Protein 2WEU (pdb70)

Radius of gyration: 38.4 Å; Cα contacts (8 Å, |Δi|>4): 4315; chains: 4; bounding box: 85×85×121 Å

Organism: Streptomyces rugosporus (NCBI:txid295838)

Foldseek 3Di:
DFAEEEEEAFFLLRLLLLLLCCLPQQNRHAAAYEYQFKFWAFLQCVLSCQSSPHDCLVQQVLFLKFKAQFEWEADLAPHGDIATLGLDDFDDDPHRGLLLLCQPPHLSRLLTDLSRLCQVLQFDQAALVGHGLPYHNDAPVPDDDRDRITMMGNRRSVRVVSNVSSVVSRYHYHHFDFPDFDADPVLATAFTQTDPPGTDGGQAYEYAPALPLVPQPVRSPFDWDFPCLLAVFWKKKKWKAFDPDQQPFGNHWYWYADQFATKIWGGGQGITIIMGTGHCVFPNPVRSVVRRCVVGPPPPPVIDMDMDTARAGATLFQDDRRYGYAFNSGHDDPCNRSCGSVLSRVLSVLCVVLPDDPVRDVVSSVVSRVLSNLQVVLVQLLVLVLLCLRNDCPHPNNVCSPPGDGPPLNVQVLVVLQAAADAQVRRSPHDHPDHRSSSRVSNSRSPSHHPHRDPVVVVDDSVSSVVVSVVSVVSSVVPSVRGDRRNVSSVSSD/DFAEEEEEAFFLLRLLLLLLCCLVQQNRHAAEYEHADFKFWAFPQCLLSCLSSPHDCLVQQVLFLKFKAQFEWEACLAPHGAIATDGLADFDDDPRRTLLLLCLVDNDVVHAPRVLTDLSGLCQVLQFDQAFLVGHGLHPHNDASVPDDHRDRIIMMGNRRSVRVVSNVSSVVSRYHYHHFDFDDFDADPVQATAFTQTPPPGTDGGQAYEYAPALPLVPCPVRSNFDWDAPCQLAVFWKKKKWKAFDPDLQVAGNHWYWYADQFATKIWGGGNGITMIMGTGHCVFPNPVRSVVRRCVVRPPPPPVIDMDMDTAGAGATLFQDDRRYGYAFNSGHDDPCNRRCRSVLSRVLSVLCVVLPADVDGDVVSSVVSRVQSNLQRVLVQLLVLCLLCLRNDDPHPNNVCSVPGDHDDLNVVQLVVLQAAADAQVRRSPHDHPDHRRSSRSSNSRRPSHHPHRDVVVVVDDCVSSVVVSVVSVVSSVVSSVRGDRRSVSSVSSD/DFAEEEEEAFFLLRLLLLLLVCLVQQNRHAYAYEHAPPDFKFWAFPQCVLSCQSSPHDCLPQQVLFLKFKAQFEWEADLAPHGAIATQGLADFDDDPRRTLLLLCLVDNDPRAPRVLTDLSRLCQVLQFDQAALVGHGLVHNDASVPDDHRDRIIMMGNRRSVRVVSNVSSVVRRHHYHHFDFDDFDADPVLATAFTQTPPPGTHGGQAYEYAPALPLVPQPVRSNFDWDAPCLLAVFWKKKKWKAFDPDLQVAGNHWYWYQDQFATKIWGGGNGITMIMGTGHCVFPNPVRSVVRRCVVRPPPPPVIDMDMDTAGAGATLFQDDRRYGYAFNSGHDDPCNRRCRSVLSRVLSVLCVVLPADVPGDPVSRVVSRVQSNLQRVLVQLLVLVLLCLRNDDPHPNNVCSNVGDHDDLNVVQLVVLQAAADAQVRRSPHDHPDHRSSSRSSNSRRPSHHPHRDPVVVVDDSVSSVVVSVVSVVSSVVSSVRGDRRSVSSVSSD/DFAEEEEEAFFLLRLLLLLLCCLQQQNRHAAEYEHAPFKFWAFLQCLLSCLSSPDDCLVQQVLFLKFKAQFEWEADLAPHGDIATQGLDDFDDDPHHGLLLLCQPPNDVAPRRLTDLSGLCQVLQFDQAALVGHGLVNPHNDAPVPDDHRDRIIMMGNRRSVRVVSNVSSVVSRYHYHHFDFPDFDADPVLATAFTQTDPPGTHGGQAYEYAPALPLVPQPVRSPFDWDFPCLLAVFWKKKKWKAFDPDQQVFGNHWYWYADQFATKIWGGGQGITIIMGTGHCVFPNPVRSVVRRCVVPPPPPPVIDMDMDTARAGAGLFQDDRRYGYAFNSGHDDPCNRRCRSVLSRVLSVLCVVLPDDPVRDVVSSVVSRVQSNLQVVLVQLLVLVLLCLRNDCPHPNSVCSPPGDGPPLNVVVLVVLQAAADAQVRRSPHDHPDHRSSSRSSNSRSPSHHPHRDPVVVVDDCVRSVVVSVVSVVSSVVPSVRGDRRNVSSVSSD

Structure (mmCIF, N/CA/C/O backbone):
data_2WEU
#
_entry.id   2WEU
#
_cell.length_a   142.700
_cell.length_b   141.080
_cell.length_c   122.950
_cell.angle_alpha   90.00
_cell.angle_beta   90.00
_cell.angle_gamma   90.00
#
_symmetry.space_group_name_H-M   'P 21 21 21'
#
loop_
_entity.id
_entity.type
_entity.pdbx_description
1 polymer 'TRYPTOPHAN 5-HALOGENASE'
2 non-polymer TRYPTOPHAN
3 water water
#
loop_
_atom_site.group_PDB
_atom_site.id
_atom_site.type_symbol
_atom_site.label_atom_id
_atom_site.label_alt_id
_atom_site.label_comp_id
_atom_site.label_asym_id
_atom_site.label_entity_id
_atom_site.label_seq_id
_atom_site.pdbx_PDB_ins_code
_atom_site.Cartn_x
_atom_site.Cartn_y
_atom_site.Cartn_z
_atom_site.occupancy
_atom_site.B_iso_or_equiv
_atom_site.auth_seq_id
_atom_site.auth_comp_id
_atom_site.auth_asym_id
_atom_site.auth_atom_id
_atom_site.pdbx_PDB_model_num
ATOM 1 N N . MET A 1 1 ? 16.714 -50.137 -20.353 1.00 16.84 1 MET A N 1
ATOM 2 C CA . MET A 1 1 ? 16.311 -48.940 -19.511 1.00 17.07 1 MET A CA 1
ATOM 3 C C . MET A 1 1 ? 17.479 -48.022 -19.175 1.00 16.62 1 MET A C 1
ATOM 4 O O . MET A 1 1 ? 18.619 -48.481 -19.038 1.00 15.76 1 MET A O 1
ATOM 9 N N . ILE A 1 2 ? 17.207 -46.726 -19.008 1.00 15.60 2 ILE A N 1
ATOM 10 C CA . ILE A 1 2 ? 18.203 -45.840 -18.392 1.00 15.79 2 ILE A CA 1
ATOM 11 C C . ILE A 1 2 ? 18.147 -46.049 -16.878 1.00 15.52 2 ILE A C 1
ATOM 12 O O . ILE A 1 2 ? 17.214 -46.665 -16.355 1.00 15.06 2 ILE A O 1
ATOM 17 N N . ARG A 1 3 ? 19.151 -45.559 -16.176 1.00 15.56 3 ARG A N 1
ATOM 18 C CA . ARG A 1 3 ? 19.292 -45.900 -14.767 1.00 16.17 3 ARG A CA 1
ATOM 19 C C . ARG A 1 3 ? 19.284 -44.700 -13.835 1.00 15.47 3 ARG A C 1
ATOM 20 O O . ARG A 1 3 ? 18.771 -44.795 -12.734 1.00 15.69 3 ARG A O 1
ATOM 28 N N . SER A 1 4 ? 19.865 -43.586 -14.277 1.00 14.53 4 SER A N 1
ATOM 29 C CA . SER A 1 4 ? 20.241 -42.522 -13.366 1.00 14.31 4 SER A CA 1
ATOM 30 C C . SER A 1 4 ? 19.845 -41.146 -13.868 1.00 13.12 4 SER A C 1
ATOM 31 O O . SER A 1 4 ? 19.921 -40.842 -15.065 1.00 13.34 4 SER A O 1
ATOM 34 N N . VAL A 1 5 ? 19.424 -40.319 -12.929 1.00 11.98 5 VAL A N 1
ATOM 35 C CA . VAL A 1 5 ? 19.033 -38.958 -13.200 1.00 10.62 5 VAL A CA 1
ATOM 36 C C . VAL A 1 5 ? 19.847 -38.032 -12.301 1.00 9.76 5 VAL A C 1
ATOM 37 O O . VAL A 1 5 ? 19.979 -38.292 -11.122 1.00 9.23 5 VAL A O 1
ATOM 41 N N . VAL A 1 6 ? 20.429 -36.982 -12.886 1.00 9.71 6 VAL A N 1
ATOM 42 C CA . VAL A 1 6 ? 21.187 -35.991 -12.133 1.00 8.95 6 VAL A CA 1
ATOM 43 C C . VAL A 1 6 ? 20.458 -34.642 -12.282 1.00 8.72 6 VAL A C 1
ATOM 44 O O . VAL A 1 6 ? 20.275 -34.151 -13.397 1.00 8.48 6 VAL A O 1
ATOM 48 N N . ILE A 1 7 ? 20.029 -34.078 -11.157 1.00 8.20 7 ILE A N 1
ATOM 49 C CA . ILE A 1 7 ? 19.243 -32.834 -11.135 1.00 8.74 7 ILE A CA 1
ATOM 50 C C . ILE A 1 7 ? 20.221 -31.743 -10.714 1.00 9.27 7 ILE A C 1
ATOM 51 O O . ILE A 1 7 ? 20.821 -31.829 -9.648 1.00 8.25 7 ILE A O 1
ATOM 56 N N . VAL A 1 8 ? 20.355 -30.715 -11.541 1.00 9.61 8 VAL A N 1
ATOM 57 C CA . VAL A 1 8 ? 21.208 -29.587 -11.215 1.00 9.91 8 VAL A CA 1
ATOM 58 C C . VAL A 1 8 ? 20.353 -28.398 -10.764 1.00 10.70 8 VAL A C 1
ATOM 59 O O . VAL A 1 8 ? 19.633 -27.816 -11.546 1.00 11.44 8 VAL A O 1
ATOM 63 N N . GLY A 1 9 ? 20.453 -28.073 -9.477 1.00 10.95 9 GLY A N 1
ATOM 64 C CA . GLY A 1 9 ? 19.655 -27.038 -8.838 1.00 11.28 9 GLY A CA 1
ATOM 65 C C . GLY A 1 9 ? 18.643 -27.601 -7.849 1.00 11.47 9 GLY A C 1
ATOM 66 O O . GLY A 1 9 ? 18.023 -28.649 -8.085 1.00 10.53 9 GLY A O 1
ATOM 67 N N . GLY A 1 10 ? 18.490 -26.897 -6.729 1.00 12.66 10 GLY A N 1
ATOM 68 C CA . GLY A 1 10 ? 17.521 -27.274 -5.699 1.00 12.57 10 GLY A CA 1
ATOM 69 C C . GLY A 1 10 ? 16.266 -26.453 -5.832 1.00 13.06 10 GLY A C 1
ATOM 70 O O . GLY A 1 10 ? 15.719 -26.325 -6.931 1.00 12.77 10 GLY A O 1
ATOM 71 N N . GLY A 1 11 ? 15.808 -25.908 -4.705 1.00 13.34 11 GLY A N 1
ATOM 72 C CA . GLY A 1 11 ? 14.594 -25.129 -4.665 1.00 13.04 11 GLY A CA 1
ATOM 73 C C . GLY A 1 11 ? 13.394 -25.990 -4.959 1.00 13.04 11 GLY A C 1
ATOM 74 O O . GLY A 1 11 ? 13.476 -27.222 -4.946 1.00 12.00 11 GLY A O 1
ATOM 75 N N . THR A 1 12 ? 12.296 -25.326 -5.280 1.00 13.40 12 THR A N 1
ATOM 76 C CA . THR A 1 12 ? 11.048 -25.976 -5.585 1.00 13.74 12 THR A CA 1
ATOM 77 C C . THR A 1 12 ? 11.145 -26.872 -6.844 1.00 12.55 12 THR A C 1
ATOM 78 O O . THR A 1 12 ? 10.674 -28.010 -6.864 1.00 12.57 12 THR A O 1
ATOM 82 N N . ALA A 1 13 ? 11.763 -26.384 -7.902 1.00 11.24 13 ALA A N 1
ATOM 83 C CA . ALA A 1 13 ? 11.806 -27.191 -9.129 1.00 10.79 13 ALA A CA 1
ATOM 84 C C . ALA A 1 13 ? 12.662 -28.447 -8.901 1.00 10.53 13 ALA A C 1
ATOM 85 O O . ALA A 1 13 ? 12.250 -29.541 -9.221 1.00 10.28 13 ALA A O 1
ATOM 87 N N . GLY A 1 14 ? 13.825 -28.295 -8.304 1.00 9.87 14 GLY A N 1
ATOM 88 C CA . GLY A 1 14 ? 14.718 -29.456 -8.106 1.00 9.99 14 GLY A CA 1
ATOM 89 C C . GLY A 1 14 ? 14.155 -30.505 -7.185 1.00 9.75 14 GLY A C 1
ATOM 90 O O . GLY A 1 14 ? 14.250 -31.709 -7.450 1.00 10.77 14 GLY A O 1
ATOM 91 N N . TRP A 1 15 ? 13.590 -30.070 -6.066 1.00 10.22 15 TRP A N 1
ATOM 92 C CA . TRP A 1 15 ? 13.126 -31.013 -5.060 1.00 10.22 15 TRP A CA 1
ATOM 93 C C . TRP A 1 15 ? 11.770 -31.576 -5.412 1.00 10.05 15 TRP A C 1
ATOM 94 O O . TRP A 1 15 ? 11.487 -32.695 -5.028 1.00 10.30 15 TRP A O 1
ATOM 105 N N . MET A 1 16 ? 10.955 -30.838 -6.173 1.00 10.42 16 MET A N 1
ATOM 106 C CA . MET A 1 16 ? 9.717 -31.438 -6.692 1.00 9.93 16 MET A CA 1
ATOM 107 C C . MET A 1 16 ? 10.078 -32.550 -7.685 1.00 9.93 16 MET A C 1
ATOM 108 O O . MET A 1 16 ? 9.456 -33.616 -7.693 1.00 9.79 16 MET A O 1
ATOM 113 N N . THR A 1 17 ? 11.101 -32.318 -8.500 1.00 9.02 17 THR A N 1
ATOM 114 C CA . THR A 1 17 ? 11.518 -33.329 -9.482 1.00 8.69 17 THR A CA 1
ATOM 115 C C . THR A 1 17 ? 12.057 -34.562 -8.784 1.00 8.46 17 THR A C 1
ATOM 116 O O . THR A 1 17 ? 11.643 -35.697 -9.099 1.00 7.37 17 THR A O 1
ATOM 120 N N . ALA A 1 18 ? 12.937 -34.334 -7.806 1.00 8.22 18 ALA A N 1
ATOM 121 C CA . ALA A 1 18 ? 13.553 -35.427 -7.040 1.00 9.03 18 ALA A CA 1
ATOM 122 C C . ALA A 1 18 ? 12.516 -36.315 -6.335 1.00 9.41 18 ALA A C 1
ATOM 123 O O . ALA A 1 18 ? 12.550 -37.560 -6.422 1.00 9.26 18 ALA A O 1
ATOM 125 N N . SER A 1 19 ? 11.592 -35.665 -5.646 1.00 9.69 19 SER A N 1
ATOM 126 C CA . SER A 1 19 ? 10.632 -36.355 -4.840 1.00 9.90 19 SER A CA 1
ATOM 127 C C . SER A 1 19 ? 9.674 -37.135 -5.750 1.00 9.67 19 SER A C 1
ATOM 128 O O . SER A 1 19 ? 9.296 -38.246 -5.428 1.00 10.11 19 SER A O 1
ATOM 131 N N . TYR A 1 20 ? 9.269 -36.548 -6.874 1.00 9.83 20 TYR A N 1
ATOM 132 C CA . TYR A 1 20 ? 8.351 -37.205 -7.801 1.00 9.87 20 TYR A CA 1
ATOM 133 C C . TYR A 1 20 ? 8.936 -38.405 -8.499 1.00 10.07 20 TYR A C 1
ATOM 134 O O . TYR A 1 20 ? 8.298 -39.490 -8.585 1.00 10.45 20 TYR A O 1
ATOM 143 N N . LEU A 1 21 ? 10.168 -38.266 -8.969 1.00 10.21 21 LEU A N 1
ATOM 144 C CA . LEU A 1 21 ? 10.858 -39.432 -9.534 1.00 10.66 21 LEU A CA 1
ATOM 145 C C . LEU A 1 21 ? 10.887 -40.633 -8.575 1.00 10.30 21 LEU A C 1
ATOM 146 O O . LEU A 1 21 ? 10.638 -41.764 -9.004 1.00 10.93 21 LEU A O 1
ATOM 151 N N . LYS A 1 22 ? 11.187 -40.397 -7.291 1.00 10.59 22 LYS A N 1
ATOM 152 C CA . LYS A 1 22 ? 11.207 -41.476 -6.309 1.00 10.39 22 LYS A CA 1
ATOM 153 C C . LYS A 1 22 ? 9.815 -41.999 -5.981 1.00 10.25 22 LYS A C 1
ATOM 154 O O . LYS A 1 22 ? 9.652 -43.199 -5.788 1.00 11.22 22 LYS A O 1
ATOM 160 N N . ALA A 1 23 ? 8.818 -41.124 -5.954 1.00 10.23 23 ALA A N 1
ATOM 161 C CA . ALA A 1 23 ? 7.439 -41.568 -5.736 1.00 10.68 23 ALA A CA 1
ATOM 162 C C . ALA A 1 23 ? 7.014 -42.452 -6.911 1.00 10.63 23 ALA A C 1
ATOM 163 O O . ALA A 1 23 ? 6.451 -43.534 -6.691 1.00 12.15 23 ALA A O 1
ATOM 165 N N . ALA A 1 24 ? 7.364 -42.047 -8.136 1.00 9.88 24 ALA A N 1
ATOM 166 C CA . ALA A 1 24 ? 6.938 -42.751 -9.333 1.00 9.73 24 ALA A CA 1
ATOM 167 C C . ALA A 1 24 ? 7.673 -44.074 -9.552 1.00 9.34 24 ALA A C 1
ATOM 168 O O . ALA A 1 24 ? 7.048 -45.099 -9.845 1.00 9.81 24 ALA A O 1
ATOM 170 N N . PHE A 1 25 ? 8.991 -44.055 -9.399 1.00 8.79 25 PHE A N 1
ATOM 171 C CA . PHE A 1 25 ? 9.852 -45.180 -9.786 1.00 9.76 25 PHE A CA 1
ATOM 172 C C . PHE A 1 25 ? 10.546 -45.922 -8.634 1.00 10.56 25 PHE A C 1
ATOM 173 O O . PHE A 1 25 ? 11.205 -46.952 -8.865 1.00 9.91 25 PHE A O 1
ATOM 181 N N . ASP A 1 26 ? 10.435 -45.400 -7.417 1.00 12.33 26 ASP A N 1
ATOM 182 C CA . ASP A 1 26 ? 11.083 -45.970 -6.215 1.00 14.00 26 ASP A CA 1
ATOM 183 C C . ASP A 1 26 ? 12.533 -46.399 -6.487 1.00 14.88 26 ASP A C 1
ATOM 184 O O . ASP A 1 26 ? 13.363 -45.606 -6.971 1.00 15.36 26 ASP A O 1
ATOM 189 N N . ASP A 1 27 ? 12.853 -47.653 -6.199 1.00 15.18 27 ASP A N 1
ATOM 190 C CA . ASP A 1 27 ? 14.209 -48.160 -6.376 1.00 16.13 27 ASP A CA 1
ATOM 191 C C . ASP A 1 27 ? 14.530 -48.542 -7.833 1.00 15.63 27 ASP A C 1
ATOM 192 O O . ASP A 1 27 ? 15.561 -49.155 -8.100 1.00 15.93 27 ASP A O 1
ATOM 197 N N . ARG A 1 28 ? 13.670 -48.178 -8.783 1.00 14.96 28 ARG A N 1
ATOM 198 C CA . ARG A 1 28 ? 13.965 -48.429 -10.188 1.00 14.94 28 ARG A CA 1
ATOM 199 C C . ARG A 1 28 ? 14.530 -47.196 -10.902 1.00 14.39 28 ARG A C 1
ATOM 200 O O . ARG A 1 28 ? 14.592 -47.143 -12.137 1.00 13.97 28 ARG A O 1
ATOM 208 N N . ILE A 1 29 ? 14.995 -46.229 -10.120 1.00 13.85 29 ILE A N 1
ATOM 209 C CA . ILE A 1 29 ? 15.717 -45.090 -10.641 1.00 13.63 29 ILE A CA 1
ATOM 210 C C . ILE A 1 29 ? 16.714 -44.604 -9.592 1.00 13.29 29 ILE A C 1
ATOM 211 O O . ILE A 1 29 ? 16.419 -44.572 -8.406 1.00 13.52 29 ILE A O 1
ATOM 216 N N . ASP A 1 30 ? 17.901 -44.245 -10.036 1.00 13.59 30 ASP A N 1
ATOM 217 C CA . ASP A 1 30 ? 18.871 -43.580 -9.161 1.00 13.27 30 ASP A CA 1
ATOM 218 C C . ASP A 1 30 ? 18.765 -42.079 -9.410 1.00 12.32 30 ASP A C 1
ATOM 219 O O . ASP A 1 30 ? 18.711 -41.634 -10.562 1.00 11.73 30 ASP A O 1
ATOM 224 N N . VAL A 1 31 ? 18.722 -41.313 -8.327 1.00 11.22 31 VAL A N 1
ATOM 225 C CA . VAL A 1 31 ? 18.604 -39.882 -8.423 1.00 10.57 31 VAL A CA 1
ATOM 226 C C . VAL A 1 31 ? 19.616 -39.166 -7.553 1.00 10.68 31 VAL A C 1
ATOM 227 O O . VAL A 1 31 ? 19.722 -39.443 -6.358 1.00 10.93 31 VAL A O 1
ATOM 231 N N . THR A 1 32 ? 20.353 -38.245 -8.167 1.00 11.00 32 THR A N 1
ATOM 232 C CA . THR A 1 32 ? 21.265 -37.347 -7.449 1.00 11.40 32 THR A CA 1
ATOM 233 C C . THR A 1 32 ? 20.877 -35.889 -7.698 1.00 11.92 32 THR A C 1
ATOM 234 O O . THR A 1 32 ? 20.607 -35.506 -8.839 1.00 13.17 32 THR A O 1
ATOM 238 N N . LEU A 1 33 ? 20.832 -35.078 -6.644 1.00 11.35 33 LEU A N 1
ATOM 239 C CA . LEU A 1 33 ? 20.593 -33.648 -6.784 1.00 11.24 33 LEU A CA 1
ATOM 240 C C . LEU A 1 33 ? 21.813 -32.862 -6.340 1.00 11.15 33 LEU A C 1
ATOM 241 O O . LEU A 1 33 ? 22.243 -33.000 -5.213 1.00 10.70 33 LEU A O 1
ATOM 246 N N . VAL A 1 34 ? 22.351 -32.043 -7.241 1.00 11.96 34 VAL A N 1
ATOM 247 C CA . VAL A 1 34 ? 23.475 -31.134 -6.943 1.00 12.35 34 VAL A CA 1
ATOM 248 C C . VAL A 1 34 ? 22.959 -29.708 -6.815 1.00 13.33 34 VAL A C 1
ATOM 249 O O . VAL A 1 34 ? 22.352 -29.192 -7.745 1.00 13.32 34 VAL A O 1
ATOM 253 N N . GLU A 1 35 ? 23.193 -29.072 -5.666 1.00 13.82 35 GLU A N 1
ATOM 254 C CA . GLU A 1 35 ? 22.879 -27.651 -5.523 1.00 14.48 35 GLU A CA 1
ATOM 255 C C . GLU A 1 35 ? 23.989 -26.879 -4.795 1.00 15.68 35 GLU A C 1
ATOM 256 O O . GLU A 1 35 ? 24.763 -27.444 -4.022 1.00 15.10 35 GLU A O 1
ATOM 262 N N . SER A 1 36 ? 24.031 -25.581 -5.040 1.00 17.42 36 SER A N 1
ATOM 263 C CA . SER A 1 36 ? 24.998 -24.701 -4.378 1.00 18.85 36 SER A CA 1
ATOM 264 C C . SER A 1 36 ? 24.685 -24.497 -2.892 1.00 19.75 36 SER A C 1
ATOM 265 O O . SER A 1 36 ? 23.517 -24.479 -2.499 1.00 20.60 36 SER A O 1
ATOM 268 N N . VAL A 1 44 ? 9.287 -15.215 1.342 1.00 25.57 44 VAL A N 1
ATOM 269 C CA . VAL A 1 44 ? 8.535 -14.283 0.503 1.00 25.40 44 VAL A CA 1
ATOM 270 C C . VAL A 1 44 ? 7.088 -14.763 0.364 1.00 24.19 44 VAL A C 1
ATOM 271 O O . VAL A 1 44 ? 6.208 -14.225 1.044 1.00 25.03 44 VAL A O 1
ATOM 275 N N . GLY A 1 45 ? 6.868 -15.794 -0.466 1.00 21.83 45 GLY A N 1
ATOM 276 C CA . GLY A 1 45 ? 5.569 -16.477 -0.590 1.00 20.05 45 GLY A CA 1
ATOM 277 C C . GLY A 1 45 ? 5.135 -16.735 -2.034 1.00 18.59 45 GLY A C 1
ATOM 278 O O . GLY A 1 45 ? 5.418 -15.947 -2.924 1.00 17.20 45 GLY A O 1
ATOM 279 N N . GLU A 1 46 ? 4.414 -17.830 -2.252 1.00 17.00 46 GLU A N 1
ATOM 280 C CA . GLU A 1 46 ? 3.946 -18.216 -3.579 1.00 16.63 46 GLU A CA 1
ATOM 281 C C . GLU A 1 46 ? 2.539 -18.826 -3.490 1.00 15.08 46 GLU A C 1
ATOM 282 O O . GLU A 1 46 ? 2.119 -19.335 -2.447 1.00 12.91 46 GLU A O 1
ATOM 288 N N . ALA A 1 47 ? 1.833 -18.772 -4.606 1.00 13.83 47 ALA A N 1
ATOM 289 C CA . ALA A 1 47 ? 0.481 -19.314 -4.722 1.00 13.92 47 ALA A CA 1
ATOM 290 C C . ALA A 1 47 ? 0.492 -20.494 -5.687 1.00 14.30 47 ALA A C 1
ATOM 291 O O . ALA A 1 47 ? 1.453 -20.676 -6.457 1.00 14.35 47 ALA A O 1
ATOM 293 N N . THR A 1 48 ? -0.552 -21.322 -5.640 1.00 13.82 48 THR A N 1
ATOM 294 C CA . THR A 1 48 ? -0.605 -22.509 -6.460 1.00 13.07 48 THR A CA 1
ATOM 295 C C . THR A 1 48 ? -1.941 -22.544 -7.145 1.00 12.44 48 THR A C 1
ATOM 296 O O . THR A 1 48 ? -2.811 -21.673 -6.891 1.00 11.09 48 THR A O 1
ATOM 300 N N . PHE A 1 49 ? -2.069 -23.524 -8.037 1.00 12.07 49 PHE A N 1
ATOM 301 C CA . PHE A 1 49 ? -3.367 -23.944 -8.581 1.00 11.77 49 PHE A CA 1
ATOM 302 C C . PHE A 1 49 ? -4.018 -24.954 -7.650 1.00 11.54 49 PHE A C 1
ATOM 303 O O . PHE A 1 49 ? -3.332 -25.637 -6.898 1.00 11.60 49 PHE A O 1
ATOM 311 N N . SER A 1 50 ? -5.329 -25.152 -7.807 1.00 10.99 50 SER A N 1
ATOM 312 C CA . SER A 1 50 ? -6.024 -26.180 -7.047 1.00 10.87 50 SER A CA 1
ATOM 313 C C . SER A 1 50 ? -5.502 -27.554 -7.413 1.00 10.76 50 SER A C 1
ATOM 314 O O . SER A 1 50 ? -5.542 -28.463 -6.602 1.00 10.64 50 SER A O 1
ATOM 317 N N . THR A 1 51 ? -4.999 -27.700 -8.631 1.00 10.39 51 THR A N 1
ATOM 318 C CA . THR A 1 51 ? -4.568 -29.010 -9.142 1.00 9.70 51 THR A CA 1
ATOM 319 C C . THR A 1 51 ? -3.191 -29.422 -8.648 1.00 10.59 51 THR A C 1
ATOM 320 O O . THR A 1 51 ? -2.707 -30.528 -8.937 1.00 9.98 51 THR A O 1
ATOM 324 N N . VAL A 1 52 ? -2.510 -28.546 -7.918 1.00 10.53 52 VAL A N 1
ATOM 325 C CA . VAL A 1 52 ? -1.300 -28.994 -7.209 1.00 11.23 52 VAL A CA 1
ATOM 326 C C . VAL A 1 52 ? -1.594 -30.158 -6.253 1.00 11.56 52 VAL A C 1
ATOM 327 O O . VAL A 1 52 ? -0.675 -30.879 -5.878 1.00 10.79 52 VAL A O 1
ATOM 331 N N . ARG A 1 53 ? -2.859 -30.368 -5.869 1.00 10.19 53 ARG A N 1
ATOM 332 C CA . ARG A 1 53 ? -3.204 -31.522 -5.038 1.00 12.15 53 ARG A CA 1
ATOM 333 C C . ARG A 1 53 ? -2.860 -32.855 -5.677 1.00 11.05 53 ARG A C 1
ATOM 334 O O . ARG A 1 53 ? -2.634 -33.820 -4.970 1.00 11.02 53 ARG A O 1
ATOM 342 N N . HIS A 1 54 ? -2.917 -32.948 -7.009 1.00 9.81 54 HIS A N 1
ATOM 343 C CA . HIS A 1 54 ? -2.564 -34.177 -7.694 1.00 10.25 54 HIS A CA 1
ATOM 344 C C . HIS A 1 54 ? -1.110 -34.548 -7.374 1.00 9.61 54 HIS A C 1
ATOM 345 O O . HIS A 1 54 ? -0.775 -35.723 -7.196 1.00 10.53 54 HIS A O 1
ATOM 352 N N . PHE A 1 55 ? -0.233 -33.561 -7.344 1.00 9.97 55 PHE A N 1
ATOM 353 C CA . PHE A 1 55 ? 1.184 -33.795 -7.046 1.00 10.77 55 PHE A CA 1
ATOM 354 C C . PHE A 1 55 ? 1.377 -34.262 -5.594 1.00 10.65 55 PHE A C 1
ATOM 355 O O . PHE A 1 55 ? 1.973 -35.302 -5.350 1.00 10.41 55 PHE A O 1
ATOM 363 N N . PHE A 1 56 ? 0.833 -33.517 -4.647 1.00 11.25 56 PHE A N 1
ATOM 364 C CA . PHE A 1 56 ? 0.995 -33.875 -3.234 1.00 11.99 56 PHE A CA 1
ATOM 365 C C . PHE A 1 56 ? 0.366 -35.236 -2.914 1.00 12.34 56 PHE A C 1
ATOM 366 O O . PHE A 1 56 ? 0.972 -36.071 -2.217 1.00 13.00 56 PHE A O 1
ATOM 374 N N . ASP A 1 57 ? -0.823 -35.496 -3.437 1.00 13.13 57 ASP A N 1
ATOM 375 C CA . ASP A 1 57 ? -1.411 -36.834 -3.256 1.00 13.25 57 ASP A CA 1
ATOM 376 C C . ASP A 1 57 ? -0.585 -37.948 -3.885 1.00 13.19 57 ASP A C 1
ATOM 377 O O . ASP A 1 57 ? -0.474 -39.042 -3.311 1.00 12.70 57 ASP A O 1
ATOM 382 N N . TYR A 1 58 ? 0.011 -37.695 -5.046 1.00 12.54 58 TYR A N 1
ATOM 383 C CA . TYR A 1 58 ? 0.845 -38.702 -5.696 1.00 13.56 58 TYR A CA 1
ATOM 384 C C . TYR A 1 58 ? 2.017 -39.087 -4.782 1.00 13.30 58 TYR A C 1
ATOM 385 O O . TYR A 1 58 ? 2.412 -40.251 -4.690 1.00 14.37 58 TYR A O 1
ATOM 394 N N . LEU A 1 59 ? 2.599 -38.073 -4.156 1.00 13.52 59 LEU A N 1
ATOM 395 C CA . LEU A 1 59 ? 3.672 -38.240 -3.153 1.00 14.02 59 LEU A CA 1
ATOM 396 C C . LEU A 1 59 ? 3.185 -38.855 -1.829 1.00 14.70 59 LEU A C 1
ATOM 397 O O . LEU A 1 59 ? 4.010 -39.348 -1.019 1.00 14.56 59 LEU A O 1
ATOM 402 N N . GLY A 1 60 ? 1.881 -38.765 -1.584 1.00 15.09 60 GLY A N 1
ATOM 403 C CA . GLY A 1 60 ? 1.251 -39.355 -0.404 1.00 16.13 60 GLY A CA 1
ATOM 404 C C . GLY A 1 60 ? 1.237 -38.450 0.812 1.00 17.20 60 GLY A C 1
ATOM 405 O O . GLY A 1 60 ? 1.164 -38.912 1.942 1.00 17.02 60 GLY A O 1
ATOM 406 N N . LEU A 1 61 ? 1.254 -37.151 0.587 1.00 18.20 61 LEU A N 1
ATOM 407 C CA . LEU A 1 61 ? 1.354 -36.202 1.670 1.00 19.25 61 LEU A CA 1
ATOM 408 C C . LEU A 1 61 ? -0.014 -35.636 1.963 1.00 20.37 61 LEU A C 1
ATOM 409 O O . LEU A 1 61 ? -0.796 -35.409 1.058 1.00 20.74 61 LEU A O 1
ATOM 414 N N . ASP A 1 62 ? -0.286 -35.402 3.238 1.00 21.59 62 ASP A N 1
ATOM 415 C CA . ASP A 1 62 ? -1.509 -34.728 3.653 1.00 22.50 62 ASP A CA 1
ATOM 416 C C . ASP A 1 62 ? -1.171 -33.307 4.064 1.00 22.00 62 ASP A C 1
ATOM 417 O O . ASP A 1 62 ? -0.155 -33.068 4.726 1.00 22.49 62 ASP A O 1
ATOM 422 N N . GLU A 1 63 ? -2.037 -32.364 3.693 1.00 21.41 63 GLU A N 1
ATOM 423 C CA . GLU A 1 63 ? -1.776 -30.941 3.943 1.00 21.38 63 GLU A CA 1
ATOM 424 C C . GLU A 1 63 ? -1.534 -30.587 5.415 1.00 21.98 63 GLU A C 1
ATOM 425 O O . GLU A 1 63 ? -0.762 -29.673 5.724 1.00 21.02 63 GLU A O 1
ATOM 431 N N . ARG A 1 64 ? -2.174 -31.320 6.319 1.00 22.54 64 ARG A N 1
ATOM 432 C CA . ARG A 1 64 ? -2.028 -31.034 7.752 1.00 23.96 64 ARG A CA 1
ATOM 433 C C . ARG A 1 64 ? -0.602 -31.261 8.246 1.00 24.27 64 ARG A C 1
ATOM 434 O O . ARG A 1 64 ? -0.194 -30.630 9.221 1.00 25.16 64 ARG A O 1
ATOM 442 N N . GLU A 1 65 ? 0.154 -32.126 7.562 1.00 24.96 65 GLU A N 1
ATOM 443 C CA . GLU A 1 65 ? 1.581 -32.315 7.864 1.00 25.28 65 GLU A CA 1
ATOM 444 C C . GLU A 1 65 ? 2.382 -31.071 7.512 1.00 24.65 65 GLU A C 1
ATOM 445 O O . GLU A 1 65 ? 3.067 -30.498 8.352 1.00 25.34 65 GLU A O 1
ATOM 451 N N . TRP A 1 66 ? 2.289 -30.652 6.260 1.00 23.06 66 TRP A N 1
ATOM 452 C CA . TRP A 1 66 ? 3.275 -29.734 5.721 1.00 22.43 66 TRP A CA 1
ATOM 453 C C . TRP A 1 66 ? 2.858 -28.271 5.701 1.00 22.00 66 TRP A C 1
ATOM 454 O O . TRP A 1 66 ? 3.713 -27.391 5.807 1.00 22.38 66 TRP A O 1
ATOM 465 N N . LEU A 1 67 ? 1.564 -28.000 5.550 1.00 21.55 67 LEU A N 1
ATOM 466 C CA . LEU A 1 67 ? 1.118 -26.628 5.305 1.00 21.19 67 LEU A CA 1
ATOM 467 C C . LEU A 1 67 ? 1.512 -25.702 6.478 1.00 21.31 67 LEU A C 1
ATOM 468 O O . LEU A 1 67 ? 2.020 -24.610 6.244 1.00 20.85 67 LEU A O 1
ATOM 473 N N . PRO A 1 68 ? 1.309 -26.148 7.744 1.00 21.44 68 PRO A N 1
ATOM 474 C CA . PRO A 1 68 ? 1.719 -25.317 8.891 1.00 21.02 68 PRO A CA 1
ATOM 475 C C . PRO A 1 68 ? 3.222 -25.040 8.956 1.00 20.45 68 PRO A C 1
ATOM 476 O O . PRO A 1 68 ? 3.646 -23.910 9.201 1.00 20.09 68 PRO A O 1
ATOM 480 N N . ARG A 1 69 ? 4.019 -26.063 8.700 1.00 20.05 69 ARG A N 1
ATOM 481 C CA . ARG A 1 69 ? 5.465 -25.908 8.641 1.00 20.07 69 ARG A CA 1
ATOM 482 C C . ARG A 1 69 ? 5.889 -24.953 7.521 1.00 19.65 69 ARG A C 1
ATOM 483 O O . ARG A 1 69 ? 6.938 -24.312 7.612 1.00 19.51 69 ARG A O 1
ATOM 491 N N . CYS A 1 70 ? 5.078 -24.861 6.469 1.00 18.21 70 CYS A N 1
ATOM 492 C CA . CYS A 1 70 ? 5.381 -23.960 5.336 1.00 18.00 70 CYS A CA 1
ATOM 493 C C . CYS A 1 70 ? 4.646 -22.629 5.386 1.00 17.21 70 CYS A C 1
ATOM 494 O O . CYS A 1 70 ? 4.437 -21.989 4.346 1.00 16.35 70 CYS A O 1
ATOM 497 N N . ALA A 1 71 ? 4.294 -22.218 6.604 1.00 16.10 71 ALA A N 1
ATOM 498 C CA . ALA A 1 71 ? 3.646 -20.931 6.879 1.00 15.96 71 ALA A CA 1
ATOM 499 C C . ALA A 1 71 ? 2.435 -20.740 5.963 1.00 15.60 71 ALA A C 1
ATOM 500 O O . ALA A 1 71 ? 2.124 -19.644 5.516 1.00 15.73 71 ALA A O 1
ATOM 502 N N . GLY A 1 72 ? 1.724 -21.829 5.742 1.00 14.89 72 GLY A N 1
ATOM 503 C CA . GLY A 1 72 ? 0.762 -21.910 4.682 1.00 14.70 72 GLY A CA 1
ATOM 504 C C . GLY A 1 72 ? -0.568 -21.234 4.921 1.00 14.49 72 GLY A C 1
ATOM 505 O O . GLY A 1 72 ? -0.980 -20.968 6.066 1.00 14.20 72 GLY A O 1
ATOM 506 N N . GLY A 1 73 ? -1.242 -20.959 3.819 1.00 13.28 73 GLY A N 1
ATOM 507 C CA . GLY A 1 73 ? -2.576 -20.391 3.839 1.00 13.86 73 GLY A CA 1
ATOM 508 C C . GLY A 1 73 ? -3.395 -21.043 2.735 1.00 13.44 73 GLY A C 1
ATOM 509 O O . GLY A 1 73 ? -2.858 -21.839 1.957 1.00 12.68 73 GLY A O 1
ATOM 510 N N . TYR A 1 74 ? -4.696 -20.744 2.718 1.00 12.99 74 TYR A N 1
ATOM 511 C CA . TYR A 1 74 ? -5.616 -21.238 1.700 1.00 12.79 74 TYR A CA 1
ATOM 512 C C . TYR A 1 74 ? -5.966 -20.141 0.672 1.00 12.76 74 TYR A C 1
ATOM 513 O O . TYR A 1 74 ? -6.156 -18.975 1.019 1.00 12.64 74 TYR A O 1
ATOM 522 N N . LYS A 1 75 ? -6.049 -20.543 -0.596 1.00 11.75 75 LYS A N 1
ATOM 523 C CA . LYS A 1 75 ? -6.387 -19.678 -1.699 1.00 11.75 75 LYS A CA 1
ATOM 524 C C . LYS A 1 75 ? -7.665 -20.142 -2.382 1.00 11.46 75 LYS A C 1
ATOM 525 O O . LYS A 1 75 ? -7.690 -21.246 -2.930 1.00 11.89 75 LYS A O 1
ATOM 531 N N . LEU A 1 76 ? -8.694 -19.292 -2.371 1.00 10.31 76 LEU A N 1
ATOM 532 C CA . LEU A 1 76 ? -9.948 -19.571 -3.057 1.00 10.07 76 LEU A CA 1
ATOM 533 C C . LEU A 1 76 ? -9.967 -18.997 -4.484 1.00 10.33 76 LEU A C 1
ATOM 534 O O . LEU A 1 76 ? -10.850 -19.309 -5.247 1.00 9.55 76 LEU A O 1
ATOM 539 N N . GLY A 1 77 ? -8.982 -18.157 -4.809 1.00 9.84 77 GLY A N 1
ATOM 540 C CA . GLY A 1 77 ? -8.868 -17.520 -6.119 1.00 10.36 77 GLY A CA 1
ATOM 541 C C . GLY A 1 77 ? -7.998 -16.274 -6.024 1.00 10.78 77 GLY A C 1
ATOM 542 O O . GLY A 1 77 ? -7.227 -16.146 -5.053 1.00 10.66 77 GLY A O 1
ATOM 543 N N . ILE A 1 78 ? -8.138 -15.379 -7.009 1.00 10.63 78 ILE A N 1
ATOM 544 C CA . ILE A 1 78 ? -7.423 -14.098 -7.058 1.00 9.99 78 ILE A CA 1
ATOM 545 C C . ILE A 1 78 ? -8.425 -12.939 -7.125 1.00 10.80 78 ILE A C 1
ATOM 546 O O . ILE A 1 78 ? -9.353 -12.950 -7.943 1.00 10.13 78 ILE A O 1
ATOM 551 N N . ARG A 1 79 ? -8.184 -11.945 -6.261 1.00 9.50 79 ARG A N 1
ATOM 552 C CA . ARG A 1 79 ? -8.887 -10.662 -6.284 1.00 10.04 79 ARG A CA 1
ATOM 553 C C . ARG A 1 79 ? -8.140 -9.711 -7.189 1.00 10.59 79 ARG A C 1
ATOM 554 O O . ARG A 1 79 ? -7.030 -9.293 -6.857 1.00 11.19 79 ARG A O 1
ATOM 562 N N . PHE A 1 80 ? -8.760 -9.357 -8.326 1.00 11.26 80 PHE A N 1
ATOM 563 C CA . PHE A 1 80 ? -8.223 -8.359 -9.236 1.00 11.40 80 PHE A CA 1
ATOM 564 C C . PHE A 1 80 ? -8.783 -6.978 -8.907 1.00 12.24 80 PHE A C 1
ATOM 565 O O . PHE A 1 80 ? -9.974 -6.755 -9.019 1.00 12.51 80 PHE A O 1
ATOM 573 N N . GLU A 1 81 ? -7.915 -6.069 -8.477 1.00 12.99 81 GLU A N 1
ATOM 574 C CA . GLU A 1 81 ? -8.353 -4.762 -8.007 1.00 13.63 81 GLU A CA 1
ATOM 575 C C . GLU A 1 81 ? -7.725 -3.636 -8.804 1.00 13.04 81 GLU A C 1
ATOM 576 O O . GLU A 1 81 ? -6.523 -3.640 -9.004 1.00 12.18 81 GLU A O 1
ATOM 582 N N . ASN A 1 82 ? -8.524 -2.629 -9.137 1.00 12.40 82 ASN A N 1
ATOM 583 C CA . ASN A 1 82 ? -8.036 -1.387 -9.765 1.00 12.96 82 ASN A CA 1
ATOM 584 C C . ASN A 1 82 ? -7.458 -1.489 -11.184 1.00 12.49 82 ASN A C 1
ATOM 585 O O . ASN A 1 82 ? -6.734 -0.595 -11.628 1.00 11.60 82 ASN A O 1
ATOM 590 N N . TRP A 1 83 ? -7.801 -2.556 -11.890 1.00 12.48 83 TRP A N 1
ATOM 591 C CA . TRP A 1 83 ? -7.359 -2.743 -13.291 1.00 12.04 83 TRP A CA 1
ATOM 592 C C . TRP A 1 83 ? -8.165 -1.907 -14.269 1.00 12.54 83 TRP A C 1
ATOM 593 O O . TRP A 1 83 ? -7.687 -1.546 -15.358 1.00 11.19 83 TRP A O 1
ATOM 604 N N . SER A 1 84 ? -9.381 -1.590 -13.860 1.00 12.98 84 SER A N 1
ATOM 605 C CA . SER A 1 84 ? -10.298 -0.841 -14.689 1.00 13.94 84 SER A CA 1
ATOM 606 C C . SER A 1 84 ? -10.838 0.369 -13.932 1.00 14.93 84 SER A C 1
ATOM 607 O O . SER A 1 84 ? -10.119 1.343 -13.802 1.00 14.53 84 SER A O 1
ATOM 610 N N . GLU A 1 85 ? -12.073 0.337 -13.446 1.00 16.65 85 GLU A N 1
ATOM 611 C CA . GLU A 1 85 ? -12.590 1.491 -12.699 1.00 18.48 85 GLU A CA 1
ATOM 612 C C . GLU A 1 85 ? -11.896 1.575 -11.330 1.00 18.91 85 GLU A C 1
ATOM 613 O O . GLU A 1 85 ? -11.848 0.578 -10.611 1.00 19.29 85 GLU A O 1
ATOM 619 N N . PRO A 1 86 ? -11.359 2.766 -10.968 1.00 19.46 86 PRO A N 1
ATOM 620 C CA . PRO A 1 86 ? -10.707 2.926 -9.676 1.00 19.51 86 PRO A CA 1
ATOM 621 C C . PRO A 1 86 ? -11.559 2.436 -8.509 1.00 19.86 86 PRO A C 1
ATOM 622 O O . PRO A 1 86 ? -12.727 2.836 -8.372 1.00 20.41 86 PRO A O 1
ATOM 626 N N . GLY A 1 87 ? -10.970 1.568 -7.697 1.00 19.73 87 GLY A N 1
ATOM 627 C CA . GLY A 1 87 ? -11.638 1.003 -6.531 1.00 19.71 87 GLY A CA 1
ATOM 628 C C . GLY A 1 87 ? -12.529 -0.209 -6.779 1.00 18.92 87 GLY A C 1
ATOM 629 O O . GLY A 1 87 ? -13.064 -0.769 -5.827 1.00 19.92 87 GLY A O 1
ATOM 630 N N A GLU A 1 88 ? -12.705 -0.612 -8.033 0.50 18.64 88 GLU A N 1
ATOM 631 N N B GLU A 1 88 ? -12.714 -0.606 -8.036 0.50 18.28 88 GLU A N 1
ATOM 632 C CA A GLU A 1 88 ? -13.513 -1.791 -8.325 0.50 17.93 88 GLU A CA 1
ATOM 633 C CA B GLU A 1 88 ? -13.528 -1.785 -8.336 0.50 17.26 88 GLU A CA 1
ATOM 634 C C A GLU A 1 88 ? -12.628 -3.038 -8.328 0.50 16.79 88 GLU A C 1
ATOM 635 C C B GLU A 1 88 ? -12.643 -3.040 -8.375 0.50 16.46 88 GLU A C 1
ATOM 636 O O A GLU A 1 88 ? -11.415 -2.965 -8.575 0.50 16.36 88 GLU A O 1
ATOM 637 O O B GLU A 1 88 ? -11.441 -2.972 -8.680 0.50 16.00 88 GLU A O 1
ATOM 648 N N . TYR A 1 89 ? -13.252 -4.182 -8.060 1.00 14.90 89 TYR A N 1
ATOM 649 C CA . TYR A 1 89 ? -12.555 -5.442 -8.080 1.00 14.30 89 TYR A CA 1
ATOM 650 C C . TYR A 1 89 ? -13.506 -6.588 -8.363 1.00 13.19 89 TYR A C 1
ATOM 651 O O . TYR A 1 89 ? -14.707 -6.426 -8.380 1.00 13.20 89 TYR A O 1
ATOM 660 N N . PHE A 1 90 ? -12.937 -7.754 -8.621 1.00 11.85 90 PHE A N 1
ATOM 661 C CA . PHE A 1 90 ? -13.726 -8.955 -8.841 1.00 11.53 90 PHE A CA 1
ATOM 662 C C . PHE A 1 90 ? -12.784 -10.086 -8.515 1.00 10.46 90 PHE A C 1
ATOM 663 O O . PHE A 1 90 ? -11.595 -9.839 -8.316 1.00 10.40 90 PHE A O 1
ATOM 671 N N . TYR A 1 91 ? -13.318 -11.309 -8.457 1.00 10.75 91 TYR A N 1
ATOM 672 C CA . TYR A 1 91 ? -12.541 -12.508 -8.165 1.00 11.04 91 TYR A CA 1
ATOM 673 C C . TYR A 1 91 ? -12.489 -13.495 -9.344 1.00 11.53 91 TYR A C 1
ATOM 674 O O . TYR A 1 91 ? -13.497 -13.743 -10.045 1.00 11.41 91 TYR A O 1
ATOM 683 N N . HIS A 1 92 ? -11.318 -14.093 -9.517 1.00 11.20 92 HIS A N 1
ATOM 684 C CA . HIS A 1 92 ? -11.148 -15.188 -10.418 1.00 11.11 92 HIS A CA 1
ATOM 685 C C . HIS A 1 92 ? -11.051 -16.405 -9.476 1.00 10.55 92 HIS A C 1
ATOM 686 O O . HIS A 1 92 ? -10.056 -16.553 -8.803 1.00 10.19 92 HIS A O 1
ATOM 693 N N . PRO A 1 93 ? -12.097 -17.257 -9.426 1.00 10.93 93 PRO A N 1
ATOM 694 C CA . PRO A 1 93 ? -12.172 -18.303 -8.424 1.00 10.38 93 PRO A CA 1
ATOM 695 C C . PRO A 1 93 ? -11.761 -19.696 -8.888 1.00 10.83 93 PRO A C 1
ATOM 696 O O . PRO A 1 93 ? -11.645 -19.955 -10.091 1.00 10.91 93 PRO A O 1
ATOM 700 N N . PHE A 1 94 ? -11.623 -20.592 -7.913 1.00 10.48 94 PHE A N 1
ATOM 701 C CA . PHE A 1 94 ? -11.548 -22.029 -8.157 1.00 10.55 94 PHE A CA 1
ATOM 702 C C . PHE A 1 94 ? -12.986 -22.555 -8.141 1.00 10.25 94 PHE A C 1
ATOM 703 O O . PHE A 1 94 ? -13.426 -23.244 -7.206 1.00 10.25 94 PHE A O 1
ATOM 711 N N . GLU A 1 95 ? -13.718 -22.215 -9.199 1.00 10.18 95 GLU A N 1
ATOM 712 C CA . GLU A 1 95 ? -15.157 -22.495 -9.244 1.00 10.60 95 GLU A CA 1
ATOM 713 C C . GLU A 1 95 ? -15.680 -22.392 -10.687 1.00 10.66 95 GLU A C 1
ATOM 714 O O . GLU A 1 95 ? -15.433 -21.398 -11.364 1.00 10.02 95 GLU A O 1
ATOM 720 N N . ARG A 1 96 ? -16.339 -23.447 -11.154 1.00 10.48 96 ARG A N 1
ATOM 721 C CA . ARG A 1 96 ? -16.922 -23.449 -12.498 1.00 11.35 96 ARG A CA 1
ATOM 722 C C . ARG A 1 96 ? -18.264 -22.757 -12.425 1.00 11.56 96 ARG A C 1
ATOM 723 O O . ARG A 1 96 ? -18.916 -22.755 -11.361 1.00 12.71 96 ARG A O 1
ATOM 731 N N . LEU A 1 97 ? -18.666 -22.172 -13.536 1.00 11.39 97 LEU A N 1
ATOM 732 C CA . LEU A 1 97 ? -19.975 -21.571 -13.665 1.00 12.27 97 LEU A CA 1
ATOM 733 C C . LEU A 1 97 ? -20.994 -22.682 -13.742 1.00 12.51 97 LEU A C 1
ATOM 734 O O . LEU A 1 97 ? -20.782 -23.706 -14.370 1.00 14.02 97 LEU A O 1
ATOM 739 N N . ARG A 1 98 ? -22.118 -22.472 -13.112 1.00 11.88 98 ARG A N 1
ATOM 740 C CA . ARG A 1 98 ? -23.233 -23.383 -13.270 1.00 11.90 98 ARG A CA 1
ATOM 741 C C . ARG A 1 98 ? -23.887 -23.187 -14.631 1.00 11.34 98 ARG A C 1
ATOM 742 O O . ARG A 1 98 ? -23.705 -22.154 -15.250 1.00 10.31 98 ARG A O 1
ATOM 750 N N . VAL A 1 99 ? -24.604 -24.216 -15.084 1.00 11.84 99 VAL A N 1
ATOM 751 C CA . VAL A 1 99 ? -25.240 -24.227 -16.409 1.00 12.45 99 VAL A CA 1
ATOM 752 C C . VAL A 1 99 ? -26.734 -24.501 -16.246 1.00 12.58 99 VAL A C 1
ATOM 753 O O . VAL A 1 99 ? -27.147 -25.484 -15.620 1.00 13.32 99 VAL A O 1
ATOM 757 N N . VAL A 1 100 ? -27.547 -23.591 -16.759 1.00 12.71 100 VAL A N 1
ATOM 758 C CA . VAL A 1 100 ? -29.004 -23.753 -16.764 1.00 12.68 100 VAL A CA 1
ATOM 759 C C . VAL A 1 100 ? -29.534 -23.728 -18.204 1.00 12.85 100 VAL A C 1
ATOM 760 O O . VAL A 1 100 ? -29.279 -22.787 -18.939 1.00 12.41 100 VAL A O 1
ATOM 764 N N . ASP A 1 101 ? -30.284 -24.766 -18.555 1.00 12.93 101 ASP A N 1
ATOM 765 C CA . ASP A 1 101 ? -30.909 -24.909 -19.859 1.00 13.71 101 ASP A CA 1
ATOM 766 C C . ASP A 1 101 ? -29.894 -24.734 -20.992 1.00 13.36 101 ASP A C 1
ATOM 767 O O . ASP A 1 101 ? -30.199 -24.163 -22.031 1.00 14.47 101 ASP A O 1
ATOM 772 N N . GLY A 1 102 ? -28.682 -25.250 -20.780 1.00 12.38 102 GLY A N 1
ATOM 773 C CA . GLY A 1 102 ? -27.646 -25.208 -21.801 1.00 12.62 102 GLY A CA 1
ATOM 774 C C . GLY A 1 102 ? -26.779 -23.973 -21.871 1.00 11.95 102 GLY A C 1
ATOM 775 O O . GLY A 1 102 ? -25.867 -23.924 -22.710 1.00 12.77 102 GLY A O 1
ATOM 776 N N . PHE A 1 103 ? -27.016 -22.980 -21.005 1.00 11.35 103 PHE A N 1
ATOM 777 C CA . PHE A 1 103 ? -26.223 -21.721 -20.990 1.00 10.85 103 PHE A CA 1
ATOM 778 C C . PHE A 1 103 ? -25.647 -21.465 -19.610 1.00 10.89 103 PHE A C 1
ATOM 779 O O . PHE A 1 103 ? -26.362 -21.571 -18.606 1.00 11.12 103 PHE A O 1
ATOM 787 N N . ASN A 1 104 ? -24.365 -21.102 -19.535 1.00 10.90 104 ASN A N 1
ATOM 788 C CA . ASN A 1 104 ? -23.737 -20.901 -18.248 1.00 10.32 104 ASN A CA 1
ATOM 789 C C . ASN A 1 104 ? -24.226 -19.589 -17.607 1.00 10.17 104 ASN A C 1
ATOM 790 O O . ASN A 1 104 ? -24.850 -18.742 -18.261 1.00 8.57 104 ASN A O 1
ATOM 795 N N . MET A 1 105 ? -23.965 -19.446 -16.315 1.00 9.55 105 MET A N 1
ATOM 796 C CA . MET A 1 105 ? -24.514 -18.338 -15.563 1.00 9.84 105 MET A CA 1
ATOM 797 C C . MET A 1 105 ? -23.973 -16.992 -16.014 1.00 9.13 105 MET A C 1
ATOM 798 O O . MET A 1 105 ? -24.649 -15.971 -15.833 1.00 9.41 105 MET A O 1
ATOM 803 N N . ALA A 1 106 ? -22.795 -16.953 -16.644 1.00 10.33 106 ALA A N 1
ATOM 804 C CA . ALA A 1 106 ? -22.305 -15.666 -17.181 1.00 9.87 106 ALA A CA 1
ATOM 805 C C . ALA A 1 106 ? -23.229 -15.200 -18.308 1.00 10.34 106 ALA A C 1
ATOM 806 O O . ALA A 1 106 ? -23.625 -14.013 -18.361 1.00 9.84 106 ALA A O 1
ATOM 808 N N . GLU A 1 107 ? -23.614 -16.125 -19.169 1.00 10.23 107 GLU A N 1
ATOM 809 C CA . GLU A 1 107 ? -24.500 -15.784 -20.266 1.00 10.60 107 GLU A CA 1
ATOM 810 C C . GLU A 1 107 ? -25.814 -15.264 -19.700 1.00 10.80 107 GLU A C 1
ATOM 811 O O . GLU A 1 107 ? -26.332 -14.229 -20.145 1.00 8.86 107 GLU A O 1
ATOM 817 N N . TRP A 1 108 ? -26.331 -15.962 -18.691 1.00 11.08 108 TRP A N 1
ATOM 818 C CA . TRP A 1 108 ? -27.591 -15.549 -18.099 1.00 10.76 108 TRP A CA 1
ATOM 819 C C . TRP A 1 108 ? -27.467 -14.217 -17.399 1.00 10.42 108 TRP A C 1
ATOM 820 O O . TRP A 1 108 ? -28.372 -13.385 -17.448 1.00 10.59 108 TRP A O 1
ATOM 831 N N . TRP A 1 109 ? -26.359 -14.011 -16.729 1.00 10.73 109 TRP A N 1
ATOM 832 C CA . TRP A 1 109 ? -26.103 -12.737 -16.069 1.00 11.82 109 TRP A CA 1
ATOM 833 C C . TRP A 1 109 ? -26.213 -11.582 -17.063 1.00 11.94 109 TRP A C 1
ATOM 834 O O . TRP A 1 109 ? -26.862 -10.579 -16.765 1.00 12.07 109 TRP A O 1
ATOM 845 N N . LEU A 1 110 ? -25.602 -11.727 -18.237 1.00 12.26 110 LEU A N 1
ATOM 846 C CA . LEU A 1 110 ? -25.705 -10.714 -19.286 1.00 12.47 110 LEU A CA 1
ATOM 847 C C . LEU A 1 110 ? -27.155 -10.422 -19.667 1.00 13.25 110 LEU A C 1
ATOM 848 O O . LEU A 1 110 ? -27.509 -9.270 -19.883 1.00 13.86 110 LEU A O 1
ATOM 853 N N . ALA A 1 111 ? -27.992 -11.459 -19.701 1.00 13.93 111 ALA A N 1
ATOM 854 C CA . ALA A 1 111 ? -29.366 -11.328 -20.170 1.00 15.45 111 ALA A CA 1
ATOM 855 C C . ALA A 1 111 ? -30.346 -10.865 -19.122 1.00 16.62 111 ALA A C 1
ATOM 856 O O . ALA A 1 111 ? -31.179 -10.009 -19.409 1.00 17.47 111 ALA A O 1
ATOM 858 N N . VAL A 1 112 ? -30.279 -11.445 -17.921 1.00 17.75 112 VAL A N 1
ATOM 859 C CA . VAL A 1 112 ? -31.298 -11.174 -16.913 1.00 18.97 112 VAL A CA 1
ATOM 860 C C . VAL A 1 112 ? -30.734 -10.810 -15.559 1.00 20.30 112 VAL A C 1
ATOM 861 O O . VAL A 1 112 ? -31.487 -10.765 -14.582 1.00 21.62 112 VAL A O 1
ATOM 865 N N . GLY A 1 113 ? -29.431 -10.525 -15.504 1.00 21.66 113 GLY A N 1
ATOM 866 C CA . GLY A 1 113 ? -28.746 -10.147 -14.276 1.00 22.81 113 GLY A CA 1
ATOM 867 C C . GLY A 1 113 ? -28.939 -8.681 -13.949 1.00 23.72 113 GLY A C 1
ATOM 868 O O . GLY A 1 113 ? -29.561 -8.355 -12.944 1.00 25.37 113 GLY A O 1
ATOM 869 N N . SER A 1 118 ? -22.372 -7.194 -9.344 1.00 21.24 118 SER A N 1
ATOM 870 C CA . SER A 1 118 ? -21.292 -7.546 -10.248 1.00 20.62 118 SER A CA 1
ATOM 871 C C . SER A 1 118 ? -21.435 -8.996 -10.687 1.00 19.26 118 SER A C 1
ATOM 872 O O . SER A 1 118 ? -22.098 -9.792 -10.018 1.00 18.89 118 SER A O 1
ATOM 875 N N . PHE A 1 119 ? -20.816 -9.310 -11.828 1.00 18.27 119 PHE A N 1
ATOM 876 C CA . PHE A 1 119 ? -20.830 -10.665 -12.386 1.00 17.42 119 PHE A CA 1
ATOM 877 C C . PHE A 1 119 ? -20.326 -11.684 -11.350 1.00 16.43 119 PHE A C 1
ATOM 878 O O . PHE A 1 119 ? -20.951 -12.737 -11.080 1.00 14.87 119 PHE A O 1
ATOM 886 N N . SER A 1 120 ? -19.190 -11.382 -10.759 1.00 15.67 120 SER A N 1
ATOM 887 C CA . SER A 1 120 ? -18.575 -12.374 -9.897 1.00 15.73 120 SER A CA 1
ATOM 888 C C . SER A 1 120 ? -19.341 -12.568 -8.579 1.00 14.59 120 SER A C 1
ATOM 889 O O . SER A 1 120 ? -19.421 -13.671 -8.109 1.00 14.26 120 SER A O 1
ATOM 892 N N . GLU A 1 121 ? -19.986 -11.529 -8.061 1.00 14.33 121 GLU A N 1
ATOM 893 C CA . GLU A 1 121 ? -20.840 -11.695 -6.863 1.00 14.31 121 GLU A CA 1
ATOM 894 C C . GLU A 1 121 ? -22.115 -12.497 -7.203 1.00 13.73 121 GLU A C 1
ATOM 895 O O . GLU A 1 121 ? -22.604 -13.285 -6.393 1.00 12.87 121 GLU A O 1
ATOM 901 N N . ALA A 1 122 ? -22.674 -12.258 -8.382 1.00 13.05 122 ALA A N 1
ATOM 902 C CA . ALA A 1 122 ? -23.885 -12.957 -8.781 1.00 13.25 122 ALA A CA 1
ATOM 903 C C . ALA A 1 122 ? -23.656 -14.432 -9.125 1.00 12.96 122 ALA A C 1
ATOM 904 O O . ALA A 1 122 ? -24.532 -15.255 -8.843 1.00 13.16 122 ALA A O 1
ATOM 906 N N . CYS A 1 123 ? -22.496 -14.753 -9.707 1.00 11.97 123 CYS A N 1
ATOM 907 C CA . CYS A 1 123 ? -22.233 -16.079 -10.319 1.00 12.60 123 CYS A CA 1
ATOM 908 C C . CYS A 1 123 ? -21.394 -17.077 -9.546 1.00 12.60 123 CYS A C 1
ATOM 909 O O . CYS A 1 123 ? -21.411 -18.268 -9.878 1.00 13.92 123 CYS A O 1
ATOM 912 N N . TYR A 1 124 ? -20.675 -16.626 -8.521 1.00 11.64 124 TYR A N 1
ATOM 913 C CA . TYR A 1 124 ? -19.732 -17.480 -7.821 1.00 11.26 124 TYR A CA 1
ATOM 914 C C . TYR A 1 124 ? -19.899 -17.410 -6.298 1.00 11.44 124 TYR A C 1
ATOM 915 O O . TYR A 1 124 ? -19.819 -16.324 -5.716 1.00 11.97 124 TYR A O 1
ATOM 924 N N . LEU A 1 125 ? -20.115 -18.558 -5.663 1.00 11.61 125 LEU A N 1
ATOM 925 C CA . LEU A 1 125 ? -20.071 -18.686 -4.194 1.00 11.14 125 LEU A CA 1
ATOM 926 C C . LEU A 1 125 ? -18.782 -18.105 -3.672 1.00 10.94 125 LEU A C 1
ATOM 927 O O . LEU A 1 125 ? -18.755 -17.509 -2.607 1.00 11.08 125 LEU A O 1
ATOM 932 N N . THR A 1 126 ? -17.699 -18.332 -4.411 1.00 11.30 126 THR A N 1
ATOM 933 C CA . THR A 1 126 ? -16.359 -17.932 -3.992 1.00 11.56 126 THR A CA 1
ATOM 934 C C . THR A 1 126 ? -16.238 -16.437 -3.698 1.00 11.87 126 THR A C 1
ATOM 935 O O . THR A 1 126 ? -15.538 -16.060 -2.762 1.00 11.81 126 THR A O 1
ATOM 939 N N . HIS A 1 127 ? -16.949 -15.597 -4.458 1.00 11.33 127 HIS A N 1
ATOM 940 C CA . HIS A 1 127 ? -16.964 -14.155 -4.201 1.00 12.86 127 HIS A CA 1
ATOM 941 C C . HIS A 1 127 ? -17.297 -13.829 -2.746 1.00 12.72 127 HIS A C 1
ATOM 942 O O . HIS A 1 127 ? -16.567 -13.108 -2.070 1.00 12.18 127 HIS A O 1
ATOM 949 N N . ARG A 1 128 ? -18.385 -14.382 -2.262 1.00 12.90 128 ARG A N 1
ATOM 950 C CA . ARG A 1 128 ? -18.839 -14.049 -0.928 1.00 13.52 128 ARG A CA 1
ATOM 951 C C . ARG A 1 128 ? -18.068 -14.746 0.175 1.00 12.95 128 ARG A C 1
ATOM 952 O O . ARG A 1 128 ? -17.915 -14.195 1.249 1.00 12.75 128 ARG A O 1
ATOM 960 N N . LEU A 1 129 ? -17.583 -15.940 -0.104 1.00 13.14 129 LEU A N 1
ATOM 961 C CA . LEU A 1 129 ? -16.661 -16.613 0.782 1.00 12.53 129 LEU A CA 1
ATOM 962 C C . LEU A 1 129 ? -15.433 -15.740 1.004 1.00 12.35 129 LEU A C 1
ATOM 963 O O . LEU A 1 129 ? -14.938 -15.612 2.137 1.00 11.97 129 LEU A O 1
ATOM 968 N N . CYS A 1 130 ? -14.911 -15.168 -0.083 1.00 11.65 130 CYS A N 1
ATOM 969 C CA . CYS A 1 130 ? -13.742 -14.280 0.017 1.00 10.91 130 CYS A CA 1
ATOM 970 C C . CYS A 1 130 ? -14.026 -12.986 0.775 1.00 11.12 130 CYS A C 1
ATOM 971 O O . CYS A 1 130 ? -13.250 -12.578 1.667 1.00 10.93 130 CYS A O 1
ATOM 974 N N . GLU A 1 131 ? -15.150 -12.352 0.462 1.00 10.43 131 GLU A N 1
ATOM 975 C CA . GLU A 1 131 ? -15.536 -11.128 1.152 1.00 11.21 131 GLU A CA 1
ATOM 976 C C . GLU A 1 131 ? -15.640 -11.389 2.658 1.00 11.12 131 GLU A C 1
ATOM 977 O O . GLU A 1 131 ? -15.253 -10.551 3.453 1.00 10.79 131 GLU A O 1
ATOM 983 N N . ALA A 1 132 ? -16.135 -12.566 3.034 1.00 10.50 132 ALA A N 1
ATOM 984 C CA . ALA A 1 132 ? -16.329 -12.925 4.437 1.00 10.31 132 ALA A CA 1
ATOM 985 C C . ALA A 1 132 ? -15.096 -13.567 5.077 1.00 10.58 132 ALA A C 1
ATOM 986 O O . ALA A 1 132 ? -15.135 -13.926 6.245 1.00 11.15 132 ALA A O 1
ATOM 988 N N . LYS A 1 133 ? -14.020 -13.673 4.314 1.00 10.29 133 LYS A N 1
ATOM 989 C CA . LYS A 1 133 ? -12.782 -14.324 4.723 1.00 10.63 133 LYS A CA 1
ATOM 990 C C . LYS A 1 133 ? -12.990 -15.685 5.339 1.00 10.30 133 LYS A C 1
ATOM 991 O O . LYS A 1 133 ? -12.428 -15.981 6.398 1.00 10.51 133 LYS A O 1
ATOM 997 N N . ARG A 1 134 ? -13.794 -16.520 4.691 1.00 9.96 134 ARG A N 1
ATOM 998 C CA . ARG A 1 134 ? -13.993 -17.893 5.148 1.00 10.15 134 ARG A CA 1
ATOM 999 C C . ARG A 1 134 ? -12.870 -18.843 4.734 1.00 10.74 134 ARG A C 1
ATOM 1000 O O . ARG A 1 134 ? -12.260 -18.689 3.671 1.00 10.30 134 ARG A O 1
ATOM 1008 N N . ALA A 1 135 ? -12.658 -19.853 5.564 1.00 10.53 135 ALA A N 1
ATOM 1009 C CA . ALA A 1 135 ? -11.883 -21.031 5.204 1.00 11.52 135 ALA A CA 1
ATOM 1010 C C . ALA A 1 135 ? -12.748 -21.979 4.363 1.00 11.79 135 ALA A C 1
ATOM 1011 O O . ALA A 1 135 ? -13.982 -22.005 4.513 1.00 12.01 135 ALA A O 1
ATOM 1013 N N . PRO A 1 136 ? -12.101 -22.813 3.529 1.00 12.05 136 PRO A N 1
ATOM 1014 C CA . PRO A 1 136 ? -12.880 -23.792 2.740 1.00 12.06 136 PRO A CA 1
ATOM 1015 C C . PRO A 1 136 ? -13.254 -25.088 3.493 1.00 11.96 136 PRO A C 1
ATOM 1016 O O . PRO A 1 136 ? -13.920 -25.972 2.911 1.00 11.54 136 PRO A O 1
ATOM 1020 N N . ARG A 1 137 ? -12.856 -25.185 4.765 1.00 11.51 137 ARG A N 1
ATOM 1021 C CA . ARG A 1 137 ? -13.134 -26.357 5.579 1.00 11.71 137 ARG A CA 1
ATOM 1022 C C . ARG A 1 137 ? -13.757 -25.974 6.922 1.00 11.66 137 ARG A C 1
ATOM 1023 O O . ARG A 1 137 ? -13.449 -24.931 7.514 1.00 10.19 137 ARG A O 1
ATOM 1031 N N . MET A 1 138 ? -14.649 -26.830 7.375 1.00 11.92 138 MET A N 1
ATOM 1032 C CA . MET A 1 138 ? -15.189 -26.739 8.717 1.00 13.05 138 MET A CA 1
ATOM 1033 C C . MET A 1 138 ? -14.116 -27.176 9.710 1.00 12.57 138 MET A C 1
ATOM 1034 O O . MET A 1 138 ? -13.142 -27.844 9.350 1.00 12.74 138 MET A O 1
ATOM 1039 N N . LEU A 1 139 ? -14.306 -26.827 10.975 1.00 13.32 139 LEU A N 1
ATOM 1040 C CA . LEU A 1 139 ? -13.294 -27.136 11.989 1.00 14.01 139 LEU A CA 1
ATOM 1041 C C . LEU A 1 139 ? -13.065 -28.625 12.160 1.00 14.15 139 LEU A C 1
ATOM 1042 O O . LEU A 1 139 ? -11.956 -29.020 12.531 1.00 15.05 139 LEU A O 1
ATOM 1047 N N . ASP A 1 140 ? -14.090 -29.443 11.895 1.00 14.68 140 ASP A N 1
ATOM 1048 C CA . ASP A 1 140 ? -13.925 -30.911 11.866 1.00 15.93 140 ASP A CA 1
ATOM 1049 C C . ASP A 1 140 ? -13.169 -31.447 10.634 1.00 16.66 140 ASP A C 1
ATOM 1050 O O . ASP A 1 140 ? -12.979 -32.667 10.518 1.00 16.69 140 ASP A O 1
ATOM 1055 N N . GLY A 1 141 ? -12.757 -30.549 9.724 1.00 16.90 141 GLY A N 1
ATOM 1056 C CA . GLY A 1 141 ? -11.919 -30.901 8.587 1.00 17.31 141 GLY A CA 1
ATOM 1057 C C . GLY A 1 141 ? -12.685 -31.041 7.295 1.00 17.40 141 GLY A C 1
ATOM 1058 O O . GLY A 1 141 ? -12.080 -31.151 6.236 1.00 17.06 141 GLY A O 1
ATOM 1059 N N . SER A 1 142 ? -14.016 -31.028 7.371 1.00 17.52 142 SER A N 1
ATOM 1060 C CA . SER A 1 142 ? -14.824 -31.340 6.213 1.00 18.27 142 SER A CA 1
ATOM 1061 C C . SER A 1 142 ? -14.847 -30.192 5.216 1.00 18.02 142 SER A C 1
ATOM 1062 O O . SER A 1 142 ? -14.914 -29.018 5.590 1.00 17.82 142 SER A O 1
ATOM 1065 N N . LEU A 1 143 ? -14.805 -30.552 3.939 1.00 17.66 143 LEU A N 1
ATOM 1066 C CA . LEU A 1 143 ? -14.784 -29.575 2.849 1.00 17.66 143 LEU A CA 1
ATOM 1067 C C . LEU A 1 143 ? -16.157 -28.961 2.700 1.00 18.03 143 LEU A C 1
ATOM 1068 O O . LEU A 1 143 ? -17.167 -29.646 2.864 1.00 18.53 143 LEU A O 1
ATOM 1073 N N . PHE A 1 144 ? -16.211 -27.671 2.391 1.00 18.70 144 PHE A N 1
ATOM 1074 C CA . PHE A 1 144 ? -17.513 -27.002 2.227 1.00 19.94 144 PHE A CA 1
ATOM 1075 C C . PHE A 1 144 ? -18.338 -27.528 1.026 1.00 21.24 144 PHE A C 1
ATOM 1076 O O . PHE A 1 144 ? -19.575 -27.512 1.069 1.00 22.46 144 PHE A O 1
ATOM 1084 N N . ALA A 1 145 ? -17.651 -28.009 -0.006 1.00 22.16 145 ALA A N 1
ATOM 1085 C CA . ALA A 1 145 ? -18.271 -28.451 -1.275 1.00 22.83 145 ALA A CA 1
ATOM 1086 C C . ALA A 1 145 ? -18.705 -29.918 -1.235 1.00 23.42 145 ALA A C 1
ATOM 1087 O O . ALA A 1 145 ? -17.995 -30.768 -0.681 1.00 24.15 145 ALA A O 1
ATOM 1089 N N . LEU A 1 152 ? -6.499 -38.674 -3.910 1.00 26.88 152 LEU A N 1
ATOM 1090 C CA . LEU A 1 152 ? -6.437 -38.986 -5.337 1.00 26.61 152 LEU A CA 1
ATOM 1091 C C . LEU A 1 152 ? -5.470 -40.149 -5.628 1.00 26.03 152 LEU A C 1
ATOM 1092 O O . LEU A 1 152 ? -5.468 -40.719 -6.726 1.00 26.62 152 LEU A O 1
ATOM 1097 N N . GLY A 1 153 ? -4.644 -40.499 -4.650 1.00 24.63 153 GLY A N 1
ATOM 1098 C CA . GLY A 1 153 ? -3.622 -41.504 -4.848 1.00 23.41 153 GLY A CA 1
ATOM 1099 C C . GLY A 1 153 ? -2.606 -41.032 -5.872 1.00 22.27 153 GLY A C 1
ATOM 1100 O O . GLY A 1 153 ? -2.140 -39.897 -5.823 1.00 21.46 153 GLY A O 1
ATOM 1101 N N . ARG A 1 154 ? -2.267 -41.900 -6.807 1.00 20.32 154 ARG A N 1
ATOM 1102 C CA . ARG A 1 154 ? -1.295 -41.562 -7.804 1.00 19.59 154 ARG A CA 1
ATOM 1103 C C . ARG A 1 154 ? -2.060 -41.146 -9.054 1.00 18.74 154 ARG A C 1
ATOM 1104 O O . ARG A 1 154 ? -2.425 -41.978 -9.861 1.00 18.23 154 ARG A O 1
ATOM 1112 N N . SER A 1 155 ? -2.365 -39.852 -9.158 1.00 17.62 155 SER A N 1
ATOM 1113 C CA . SER A 1 155 ? -2.962 -39.286 -10.364 1.00 16.98 155 SER A CA 1
ATOM 1114 C C . SER A 1 155 ? -2.175 -38.052 -10.794 1.00 16.32 155 SER A C 1
ATOM 1115 O O . SER A 1 155 ? -1.340 -37.537 -10.017 1.00 15.18 155 SER A O 1
ATOM 1118 N N . THR A 1 156 ? -2.440 -37.615 -12.031 1.00 15.23 156 THR A N 1
ATOM 1119 C CA . THR A 1 156 ? -1.816 -36.445 -12.625 1.00 15.08 156 THR A CA 1
ATOM 1120 C C . THR A 1 156 ? -2.868 -35.383 -12.954 1.00 14.51 156 THR A C 1
ATOM 1121 O O . THR A 1 156 ? -4.053 -35.575 -12.756 1.00 13.58 156 THR A O 1
ATOM 1125 N N . LEU A 1 157 ? -2.400 -34.243 -13.445 1.00 14.03 157 LEU A N 1
ATOM 1126 C CA . LEU A 1 157 ? -3.267 -33.149 -13.865 1.00 14.42 157 LEU A CA 1
ATOM 1127 C C . LEU A 1 157 ? -4.347 -33.592 -14.853 1.00 14.44 157 LEU A C 1
ATOM 1128 O O . LEU A 1 157 ? -5.437 -33.009 -14.888 1.00 16.51 157 LEU A O 1
ATOM 1133 N N . ALA A 1 158 ? -4.038 -34.593 -15.678 1.00 15.37 158 ALA A N 1
ATOM 1134 C CA . ALA A 1 158 ? -4.993 -35.108 -16.684 1.00 15.89 158 ALA A CA 1
ATOM 1135 C C . ALA A 1 158 ? -6.240 -35.683 -16.037 1.00 16.03 158 ALA A C 1
ATOM 1136 O O . ALA A 1 158 ? -7.287 -35.786 -16.684 1.00 16.68 158 ALA A O 1
ATOM 1138 N N . GLU A 1 159 ? -6.136 -36.044 -14.756 1.00 16.81 159 GLU A N 1
ATOM 1139 C CA . GLU A 1 159 ? -7.242 -36.664 -14.013 1.00 16.75 159 GLU A CA 1
ATOM 1140 C C . GLU A 1 159 ? -8.100 -35.648 -13.238 1.00 15.87 159 GLU A C 1
ATOM 1141 O O . GLU A 1 159 ? -8.967 -36.015 -12.452 1.00 15.51 159 GLU A O 1
ATOM 1147 N N . GLN A 1 160 ? -7.848 -34.369 -13.416 1.00 15.27 160 GLN A N 1
ATOM 1148 C CA . GLN A 1 160 ? -8.737 -33.376 -12.835 1.00 14.92 160 GLN A CA 1
ATOM 1149 C C . GLN A 1 160 ? -10.117 -33.615 -13.427 1.00 14.72 160 GLN A C 1
ATOM 1150 O O . GLN A 1 160 ? -10.251 -33.609 -14.655 1.00 14.31 160 GLN A O 1
ATOM 1156 N N . ARG A 1 161 ? -11.127 -33.764 -12.571 1.00 15.32 161 ARG A N 1
ATOM 1157 C CA . ARG A 1 161 ? -12.501 -33.902 -12.999 1.00 16.72 161 ARG A CA 1
ATOM 1158 C C . ARG A 1 161 ? -13.343 -32.761 -12.422 1.00 16.15 161 ARG A C 1
ATOM 1159 O O . ARG A 1 161 ? -13.463 -31.721 -13.051 1.00 17.04 161 ARG A O 1
ATOM 1167 N N . ALA A 1 162 ? -13.894 -32.920 -11.216 1.00 16.02 162 ALA A N 1
ATOM 1168 C CA . ALA A 1 162 ? -14.587 -31.774 -10.588 1.00 15.03 162 ALA A CA 1
ATOM 1169 C C . ALA A 1 162 ? -13.560 -30.693 -10.262 1.00 14.00 162 ALA A C 1
ATOM 1170 O O . ALA A 1 162 ? -12.355 -30.980 -10.109 1.00 13.44 162 ALA A O 1
ATOM 1172 N N . GLN A 1 163 ? -14.025 -29.444 -10.242 1.00 12.28 163 GLN A N 1
ATOM 1173 C CA . GLN A 1 163 ? -13.160 -28.312 -9.891 1.00 12.18 163 GLN A CA 1
ATOM 1174 C C . GLN A 1 163 ? -12.964 -28.337 -8.388 1.00 11.24 163 GLN A C 1
ATOM 1175 O O . GLN A 1 163 ? -13.905 -28.101 -7.638 1.00 11.91 163 GLN A O 1
ATOM 1181 N N . PHE A 1 164 ? -11.767 -28.667 -7.941 1.00 10.96 164 PHE A N 1
ATOM 1182 C CA . PHE A 1 164 ? -11.469 -28.577 -6.502 1.00 10.70 164 PHE A CA 1
ATOM 1183 C C . PHE A 1 164 ? -11.440 -27.112 -6.048 1.00 11.14 164 PHE A C 1
ATOM 1184 O O . PHE A 1 164 ? -10.915 -26.283 -6.734 1.00 10.33 164 PHE A O 1
ATOM 1192 N N . PRO A 1 165 ? -12.013 -26.802 -4.866 1.00 11.76 165 PRO A N 1
ATOM 1193 C CA . PRO A 1 165 ? -12.391 -25.390 -4.649 1.00 11.12 165 PRO A CA 1
ATOM 1194 C C . PRO A 1 165 ? -11.299 -24.501 -4.053 1.00 9.98 165 PRO A C 1
ATOM 1195 O O . PRO A 1 165 ? -11.538 -23.321 -3.806 1.00 8.37 165 PRO A O 1
ATOM 1199 N N . TYR A 1 166 ? -10.103 -25.033 -3.816 1.00 8.48 166 TYR A N 1
ATOM 1200 C CA . TYR A 1 166 ? -9.032 -24.175 -3.288 1.00 9.33 166 TYR A CA 1
ATOM 1201 C C . TYR A 1 166 ? -7.643 -24.668 -3.594 1.00 9.50 166 TYR A C 1
ATOM 1202 O O . TYR A 1 166 ? -7.434 -25.838 -3.917 1.00 10.26 166 TYR A O 1
ATOM 1211 N N . ALA A 1 167 ? -6.689 -23.761 -3.430 1.00 10.01 167 ALA A N 1
ATOM 1212 C CA . ALA A 1 167 ? -5.288 -24.025 -3.585 1.00 10.64 167 ALA A CA 1
ATOM 1213 C C . ALA A 1 167 ? -4.547 -23.459 -2.365 1.00 11.07 167 ALA A C 1
ATOM 1214 O O . ALA A 1 167 ? -5.150 -23.185 -1.306 1.00 11.97 167 ALA A O 1
ATOM 1216 N N . TYR A 1 168 ? -3.232 -23.308 -2.484 1.00 10.72 168 TYR A N 1
ATOM 1217 C CA . TYR A 1 168 ? -2.408 -22.914 -1.360 1.00 10.42 168 TYR A CA 1
ATOM 1218 C C . TYR A 1 168 ? -1.625 -21.635 -1.610 1.00 10.13 168 TYR A C 1
ATOM 1219 O O . TYR A 1 168 ? -1.274 -21.299 -2.745 1.00 9.96 168 TYR A O 1
ATOM 1228 N N . HIS A 1 169 ? -1.389 -20.937 -0.500 1.00 10.16 169 HIS A N 1
ATOM 1229 C CA . HIS A 1 169 ? -0.313 -19.971 -0.346 1.00 10.35 169 HIS A CA 1
ATOM 1230 C C . HIS A 1 169 ? 0.737 -20.630 0.527 1.00 10.77 169 HIS A C 1
ATOM 1231 O O . HIS A 1 169 ? 0.403 -21.280 1.499 1.00 11.23 169 HIS A O 1
ATOM 1238 N N . PHE A 1 170 ? 2.012 -20.506 0.198 1.00 12.51 170 PHE A N 1
ATOM 1239 C CA . PHE A 1 170 ? 3.035 -21.059 1.093 1.00 12.63 170 PHE A CA 1
ATOM 1240 C C . PHE A 1 170 ? 4.380 -20.424 0.889 1.00 12.99 170 PHE A C 1
ATOM 1241 O O . PHE A 1 170 ? 4.605 -19.758 -0.120 1.00 13.07 170 PHE A O 1
ATOM 1249 N N . ASP A 1 171 ? 5.240 -20.619 1.880 1.00 13.20 171 ASP A N 1
ATOM 1250 C CA . ASP A 1 171 ? 6.647 -20.270 1.793 1.00 13.75 171 ASP A CA 1
ATOM 1251 C C . ASP A 1 171 ? 7.339 -21.378 0.981 1.00 14.23 171 ASP A C 1
ATOM 1252 O O . ASP A 1 171 ? 7.517 -22.498 1.476 1.00 13.26 171 ASP A O 1
ATOM 1257 N N . ALA A 1 172 ? 7.711 -21.054 -0.252 1.00 14.60 172 ALA A N 1
ATOM 1258 C CA . ALA A 1 172 ? 8.228 -22.055 -1.181 1.00 14.94 172 ALA A CA 1
ATOM 1259 C C . ALA A 1 172 ? 9.564 -22.633 -0.732 1.00 15.64 172 ALA A C 1
ATOM 1260 O O . ALA A 1 172 ? 9.858 -23.802 -1.014 1.00 16.23 172 ALA A O 1
ATOM 1262 N N . ASP A 1 173 ? 10.377 -21.825 -0.062 1.00 16.01 173 ASP A N 1
ATOM 1263 C CA . ASP A 1 173 ? 11.666 -22.299 0.455 1.00 17.20 173 ASP A CA 1
ATOM 1264 C C . ASP A 1 173 ? 11.409 -23.413 1.473 1.00 16.73 173 ASP A C 1
ATOM 1265 O O . ASP A 1 173 ? 12.107 -24.432 1.476 1.00 16.46 173 ASP A O 1
ATOM 1270 N N . GLU A 1 174 ? 10.380 -23.246 2.308 1.00 16.19 174 GLU A N 1
ATOM 1271 C CA . GLU A 1 174 ? 10.044 -24.276 3.288 1.00 16.48 174 GLU A CA 1
ATOM 1272 C C . GLU A 1 174 ? 9.455 -25.512 2.625 1.00 15.43 174 GLU A C 1
ATOM 1273 O O . GLU A 1 174 ? 9.709 -26.617 3.066 1.00 15.05 174 GLU A O 1
ATOM 1279 N N . VAL A 1 175 ? 8.692 -25.347 1.547 1.00 14.78 175 VAL A N 1
ATOM 1280 C CA . VAL A 1 175 ? 8.179 -26.509 0.853 1.00 14.55 175 VAL A CA 1
ATOM 1281 C C . VAL A 1 175 ? 9.345 -27.293 0.251 1.00 13.97 175 VAL A C 1
ATOM 1282 O O . VAL A 1 175 ? 9.370 -28.499 0.334 1.00 13.75 175 VAL A O 1
ATOM 1286 N N . ALA A 1 176 ? 10.307 -26.586 -0.326 1.00 14.16 176 ALA A N 1
ATOM 1287 C CA . ALA A 1 176 ? 11.488 -27.217 -0.911 1.00 14.54 176 ALA A CA 1
ATOM 1288 C C . ALA A 1 176 ? 12.242 -28.000 0.142 1.00 14.75 176 ALA A C 1
ATOM 1289 O O . ALA A 1 176 ? 12.643 -29.140 -0.090 1.00 15.08 176 ALA A O 1
ATOM 1291 N N . ARG A 1 177 ? 12.407 -27.400 1.313 1.00 15.19 177 ARG A N 1
ATOM 1292 C CA . ARG A 1 177 ? 13.061 -28.064 2.430 1.00 15.66 177 ARG A CA 1
ATOM 1293 C C . ARG A 1 177 ? 12.327 -29.351 2.808 1.00 14.86 177 ARG A C 1
ATOM 1294 O O . ARG A 1 177 ? 12.952 -30.406 2.981 1.00 13.94 177 ARG A O 1
ATOM 1302 N N . TYR A 1 178 ? 11.007 -29.256 2.915 1.00 13.99 178 TYR A N 1
ATOM 1303 C CA . TYR A 1 178 ? 10.179 -30.398 3.277 1.00 13.95 178 TYR A CA 1
ATOM 1304 C C . TYR A 1 178 ? 10.364 -31.531 2.284 1.00 13.33 178 TYR A C 1
ATOM 1305 O O . TYR A 1 178 ? 10.540 -32.689 2.659 1.00 13.27 178 TYR A O 1
ATOM 1314 N N . LEU A 1 179 ? 10.290 -31.181 0.996 1.00 13.08 179 LEU A N 1
ATOM 1315 C CA . LEU A 1 179 ? 10.371 -32.162 -0.064 1.00 12.45 179 LEU A CA 1
ATOM 1316 C C . LEU A 1 179 ? 11.764 -32.749 -0.100 1.00 12.47 179 LEU A C 1
ATOM 1317 O O . LEU A 1 179 ? 11.919 -33.927 -0.383 1.00 13.59 179 LEU A O 1
ATOM 1322 N N . SER A 1 180 ? 12.777 -31.936 0.184 1.00 12.85 180 SER A N 1
ATOM 1323 C CA . SER A 1 180 ? 14.159 -32.452 0.231 1.00 13.06 180 SER A CA 1
ATOM 1324 C C . SER A 1 180 ? 14.302 -33.586 1.261 1.00 13.59 180 SER A C 1
ATOM 1325 O O . SER A 1 180 ? 15.000 -34.597 1.041 1.00 12.03 180 SER A O 1
ATOM 1328 N N . GLU A 1 181 ? 13.642 -33.409 2.396 1.00 14.23 181 GLU A N 1
ATOM 1329 C CA . GLU A 1 181 ? 13.666 -34.412 3.444 1.00 14.31 181 GLU A CA 1
ATOM 1330 C C . GLU A 1 181 ? 12.938 -35.677 2.964 1.00 13.94 181 GLU A C 1
ATOM 1331 O O . GLU A 1 181 ? 13.431 -36.783 3.127 1.00 14.31 181 GLU A O 1
ATOM 1337 N N . TYR A 1 182 ? 11.791 -35.488 2.328 1.00 13.46 182 TYR A N 1
ATOM 1338 C CA . TYR A 1 182 ? 11.052 -36.592 1.709 1.00 13.28 182 TYR A CA 1
ATOM 1339 C C . TYR A 1 182 ? 11.914 -37.385 0.710 1.00 12.62 182 TYR A C 1
ATOM 1340 O O . TYR A 1 182 ? 11.971 -38.630 0.742 1.00 13.25 182 TYR A O 1
ATOM 1349 N N . ALA A 1 183 ? 12.591 -36.660 -0.167 1.00 12.63 183 ALA A N 1
ATOM 1350 C CA . ALA A 1 183 ? 13.320 -37.268 -1.277 1.00 12.28 183 ALA A CA 1
ATOM 1351 C C . ALA A 1 183 ? 14.592 -37.970 -0.785 1.00 12.55 183 ALA A C 1
ATOM 1352 O O . ALA A 1 183 ? 14.875 -39.100 -1.168 1.00 12.30 183 ALA A O 1
ATOM 1354 N N . ILE A 1 184 ? 15.316 -37.316 0.113 1.00 12.62 184 ILE A N 1
ATOM 1355 C CA . ILE A 1 184 ? 16.525 -37.909 0.695 1.00 12.92 184 ILE A CA 1
ATOM 1356 C C . ILE A 1 184 ? 16.201 -39.208 1.467 1.00 13.56 184 ILE A C 1
ATOM 1357 O O . ILE A 1 184 ? 16.916 -40.222 1.336 1.00 13.70 184 ILE A O 1
ATOM 1362 N N . ALA A 1 185 ? 15.110 -39.186 2.230 1.00 14.25 185 ALA A N 1
ATOM 1363 C CA . ALA A 1 185 ? 14.626 -40.366 2.961 1.00 14.61 185 ALA A CA 1
ATOM 1364 C C . ALA A 1 185 ? 14.355 -41.529 2.021 1.00 15.27 185 ALA A C 1
ATOM 1365 O O . ALA A 1 185 ? 14.479 -42.685 2.413 1.00 14.98 185 ALA A O 1
ATOM 1367 N N . ARG A 1 186 ? 13.958 -41.218 0.786 1.00 15.67 186 ARG A N 1
ATOM 1368 C CA . ARG A 1 186 ? 13.618 -42.236 -0.204 1.00 15.98 186 ARG A CA 1
ATOM 1369 C C . ARG A 1 186 ? 14.787 -42.592 -1.130 1.00 15.79 186 ARG A C 1
ATOM 1370 O O . ARG A 1 186 ? 14.599 -43.314 -2.108 1.00 16.34 186 ARG A O 1
ATOM 1378 N N . GLY A 1 187 ? 15.981 -42.086 -0.832 1.00 15.30 187 GLY A N 1
ATOM 1379 C CA . GLY A 1 187 ? 17.208 -42.549 -1.485 1.00 15.17 187 GLY A CA 1
ATOM 1380 C C . GLY A 1 187 ? 17.904 -41.569 -2.424 1.00 14.54 187 GLY A C 1
ATOM 1381 O O . GLY A 1 187 ? 18.907 -41.910 -3.039 1.00 15.08 187 GLY A O 1
ATOM 1382 N N . VAL A 1 188 ? 17.394 -40.354 -2.543 1.00 14.05 188 VAL A N 1
ATOM 1383 C CA . VAL A 1 188 ? 18.041 -39.360 -3.386 1.00 13.70 188 VAL A CA 1
ATOM 1384 C C . VAL A 1 188 ? 19.365 -38.940 -2.764 1.00 14.12 188 VAL A C 1
ATOM 1385 O O . VAL A 1 188 ? 19.430 -38.674 -1.564 1.00 13.76 188 VAL A O 1
ATOM 1389 N N . ARG A 1 189 ? 20.419 -38.917 -3.581 1.00 14.15 189 ARG A N 1
ATOM 1390 C CA . ARG A 1 189 ? 21.749 -38.536 -3.106 1.00 14.63 189 ARG A CA 1
ATOM 1391 C C . ARG A 1 189 ? 21.881 -37.029 -3.233 1.00 14.52 189 ARG A C 1
ATOM 1392 O O . ARG A 1 189 ? 21.810 -36.474 -4.340 1.00 13.99 189 ARG A O 1
ATOM 1400 N N . HIS A 1 190 ? 22.083 -36.380 -2.095 1.00 14.18 190 HIS A N 1
ATOM 1401 C CA . HIS A 1 190 ? 22.202 -34.942 -2.050 1.00 14.10 190 HIS A CA 1
ATOM 1402 C C . HIS A 1 190 ? 23.673 -34.559 -2.080 1.00 14.58 190 HIS A C 1
ATOM 1403 O O . HIS A 1 190 ? 24.455 -35.039 -1.264 1.00 14.81 190 HIS A O 1
ATOM 1410 N N . VAL A 1 191 ? 24.048 -33.724 -3.043 1.00 14.80 191 VAL A N 1
ATOM 1411 C CA . VAL A 1 191 ? 25.397 -33.179 -3.136 1.00 14.79 191 VAL A CA 1
ATOM 1412 C C . VAL A 1 191 ? 25.353 -31.663 -3.086 1.00 15.49 191 VAL A C 1
ATOM 1413 O O . VAL A 1 191 ? 24.761 -31.037 -3.967 1.00 15.58 191 VAL A O 1
ATOM 1417 N N . VAL A 1 192 ? 25.969 -31.071 -2.058 1.00 15.81 192 VAL A N 1
ATOM 1418 C CA . VAL A 1 192 ? 26.042 -29.615 -1.950 1.00 16.44 192 VAL A CA 1
ATOM 1419 C C . VAL A 1 192 ? 27.421 -29.171 -2.441 1.00 16.94 192 VAL A C 1
ATOM 1420 O O . VAL A 1 192 ? 28.439 -29.470 -1.829 1.00 16.50 192 VAL A O 1
ATOM 1424 N N . ASP A 1 193 ? 27.431 -28.519 -3.597 1.00 17.38 193 ASP A N 1
ATOM 1425 C CA . ASP A 1 193 ? 28.665 -28.158 -4.275 1.00 17.94 193 ASP A CA 1
ATOM 1426 C C . ASP A 1 193 ? 28.332 -27.232 -5.456 1.00 18.64 193 ASP A C 1
ATOM 1427 O O . ASP A 1 193 ? 27.150 -27.056 -5.822 1.00 18.89 193 ASP A O 1
ATOM 1432 N N . ASP A 1 194 ? 29.371 -26.619 -6.024 1.00 19.70 194 ASP A N 1
ATOM 1433 C CA . ASP A 1 194 ? 29.219 -25.764 -7.205 1.00 20.33 194 ASP A CA 1
ATOM 1434 C C . ASP A 1 194 ? 29.633 -26.543 -8.436 1.00 20.13 194 ASP A C 1
ATOM 1435 O O . ASP A 1 194 ? 30.543 -27.359 -8.368 1.00 19.62 194 ASP A O 1
ATOM 1440 N N . VAL A 1 195 ? 28.946 -26.314 -9.546 1.00 20.34 195 VAL A N 1
ATOM 1441 C CA . VAL A 1 195 ? 29.334 -26.942 -10.796 1.00 20.98 195 VAL A CA 1
ATOM 1442 C C . VAL A 1 195 ? 30.334 -26.030 -11.484 1.00 21.44 195 VAL A C 1
ATOM 1443 O O . VAL A 1 195 ? 30.034 -24.869 -11.765 1.00 21.93 195 VAL A O 1
ATOM 1447 N N . GLN A 1 196 ? 31.525 -26.563 -11.729 1.00 21.61 196 GLN A N 1
ATOM 1448 C CA . GLN A 1 196 ? 32.603 -25.808 -12.349 1.00 22.09 196 GLN A CA 1
ATOM 1449 C C . GLN A 1 196 ? 32.537 -25.935 -13.854 1.00 21.70 196 GLN A C 1
ATOM 1450 O O . GLN A 1 196 ? 32.830 -24.975 -14.572 1.00 22.08 196 GLN A O 1
ATOM 1456 N N . HIS A 1 197 ? 32.171 -27.121 -14.326 1.00 20.91 197 HIS A N 1
ATOM 1457 C CA . HIS A 1 197 ? 32.069 -27.397 -15.749 1.00 20.70 197 HIS A CA 1
ATOM 1458 C C . HIS A 1 197 ? 31.011 -28.463 -15.977 1.00 19.90 197 HIS A C 1
ATOM 1459 O O . HIS A 1 197 ? 30.866 -29.364 -15.169 1.00 19.88 197 HIS A O 1
ATOM 1466 N N . VAL A 1 198 ? 30.262 -28.318 -17.064 1.00 19.36 198 VAL A N 1
ATOM 1467 C CA . VAL A 1 198 ? 29.322 -29.332 -17.519 1.00 18.69 198 VAL A CA 1
ATOM 1468 C C . VAL A 1 198 ? 29.943 -30.024 -18.725 1.00 18.30 198 VAL A C 1
ATOM 1469 O O . VAL A 1 198 ? 30.155 -29.399 -19.770 1.00 18.25 198 VAL A O 1
ATOM 1473 N N . GLY A 1 199 ? 30.271 -31.304 -18.578 1.00 17.56 199 GLY A N 1
ATOM 1474 C CA . GLY A 1 199 ? 30.934 -32.042 -19.649 1.00 17.45 199 GLY A CA 1
ATOM 1475 C C . GLY A 1 199 ? 29.981 -32.448 -20.749 1.00 17.15 199 GLY A C 1
ATOM 1476 O O . GLY A 1 199 ? 28.793 -32.662 -20.489 1.00 17.59 199 GLY A O 1
ATOM 1477 N N . GLN A 1 200 ? 30.498 -32.520 -21.976 1.00 16.72 200 GLN A N 1
ATOM 1478 C CA . GLN A 1 200 ? 29.753 -33.013 -23.139 1.00 16.57 200 GLN A CA 1
ATOM 1479 C C . GLN A 1 200 ? 30.564 -34.056 -23.911 1.00 16.80 200 GLN A C 1
ATOM 1480 O O . GLN A 1 200 ? 31.804 -33.960 -23.997 1.00 16.91 200 GLN A O 1
ATOM 1486 N N . ASP A 1 201 ? 29.866 -35.037 -24.478 1.00 17.06 201 ASP A N 1
ATOM 1487 C CA . ASP A 1 201 ? 30.488 -36.027 -25.350 1.00 17.56 201 ASP A CA 1
ATOM 1488 C C . ASP A 1 201 ? 30.543 -35.508 -26.791 1.00 17.80 201 ASP A C 1
ATOM 1489 O O . ASP A 1 201 ? 30.174 -34.364 -27.066 1.00 17.07 201 ASP A O 1
ATOM 1494 N N . GLU A 1 202 ? 31.022 -36.346 -27.706 1.00 18.45 202 GLU A N 1
ATOM 1495 C CA . GLU A 1 202 ? 31.230 -35.904 -29.096 1.00 19.13 202 GLU A CA 1
ATOM 1496 C C . GLU A 1 202 ? 29.953 -35.545 -29.856 1.00 18.77 202 GLU A C 1
ATOM 1497 O O . GLU A 1 202 ? 30.013 -34.785 -30.833 1.00 18.76 202 GLU A O 1
ATOM 1503 N N . ARG A 1 203 ? 28.807 -36.046 -29.369 1.00 19.06 203 ARG A N 1
ATOM 1504 C CA . ARG A 1 203 ? 27.494 -35.772 -29.934 1.00 18.54 203 ARG A CA 1
ATOM 1505 C C . ARG A 1 203 ? 26.845 -34.525 -29.326 1.00 17.99 203 ARG A C 1
ATOM 1506 O O . ARG A 1 203 ? 25.772 -34.088 -29.750 1.00 18.13 203 ARG A O 1
ATOM 1514 N N . GLY A 1 204 ? 27.490 -33.941 -28.325 1.00 17.27 204 GLY A N 1
ATOM 1515 C CA . GLY A 1 204 ? 26.921 -32.786 -27.656 1.00 16.43 204 GLY A CA 1
ATOM 1516 C C . GLY A 1 204 ? 25.994 -33.157 -26.521 1.00 16.16 204 GLY A C 1
ATOM 1517 O O . GLY A 1 204 ? 25.361 -32.280 -25.939 1.00 16.77 204 GLY A O 1
ATOM 1518 N N . TRP A 1 205 ? 25.918 -34.438 -26.186 1.00 15.47 205 TRP A N 1
ATOM 1519 C CA . TRP A 1 205 ? 25.098 -34.887 -25.068 1.00 15.07 205 TRP A CA 1
ATOM 1520 C C . TRP A 1 205 ? 25.870 -34.685 -23.767 1.00 15.40 205 TRP A C 1
ATOM 1521 O O . TRP A 1 205 ? 27.090 -34.918 -23.716 1.00 15.97 205 TRP A O 1
ATOM 1532 N N . ILE A 1 206 ? 25.174 -34.278 -22.707 1.00 15.48 206 ILE A N 1
ATOM 1533 C CA . ILE A 1 206 ? 25.842 -34.072 -21.411 1.00 15.53 206 ILE A CA 1
ATOM 1534 C C . ILE A 1 206 ? 26.391 -35.380 -20.808 1.00 15.34 206 ILE A C 1
ATOM 1535 O O . ILE A 1 206 ? 25.657 -36.355 -20.621 1.00 15.49 206 ILE A O 1
ATOM 1540 N N . SER A 1 207 ? 27.681 -35.396 -20.494 1.00 15.80 207 SER A N 1
ATOM 1541 C CA . SER A 1 207 ? 28.322 -36.582 -19.928 1.00 15.87 207 SER A CA 1
ATOM 1542 C C . SER A 1 207 ? 28.328 -36.545 -18.397 1.00 16.50 207 SER A C 1
ATOM 1543 O O . SER A 1 207 ? 28.299 -37.589 -17.748 1.00 17.24 207 SER A O 1
ATOM 1546 N N . GLY A 1 208 ? 28.386 -35.348 -17.823 1.00 16.42 208 GLY A N 1
ATOM 1547 C CA . GLY A 1 208 ? 28.469 -35.216 -16.371 1.00 16.29 208 GLY A CA 1
ATOM 1548 C C . GLY A 1 208 ? 28.628 -33.786 -15.924 1.00 16.13 208 GLY A C 1
ATOM 1549 O O . GLY A 1 208 ? 28.819 -32.905 -16.756 1.00 16.24 208 GLY A O 1
ATOM 1550 N N . VAL A 1 209 ? 28.508 -33.558 -14.615 1.00 15.84 209 VAL A N 1
ATOM 1551 C CA . VAL A 1 209 ? 28.769 -32.245 -14.046 1.00 16.11 209 VAL A CA 1
ATOM 1552 C C . VAL A 1 209 ? 29.960 -32.312 -13.117 1.00 16.17 209 VAL A C 1
ATOM 1553 O O . VAL A 1 209 ? 30.033 -33.154 -12.228 1.00 15.74 209 VAL A O 1
ATOM 1557 N N . HIS A 1 210 ? 30.897 -31.410 -13.351 1.00 16.91 210 HIS A N 1
ATOM 1558 C CA . HIS A 1 210 ? 32.169 -31.396 -12.626 1.00 17.57 210 HIS A CA 1
ATOM 1559 C C . HIS A 1 210 ? 32.064 -30.415 -11.481 1.00 17.83 210 HIS A C 1
ATOM 1560 O O . HIS A 1 210 ? 31.794 -29.231 -11.689 1.00 17.96 210 HIS A O 1
ATOM 1567 N N . THR A 1 211 ? 32.227 -30.940 -10.269 1.00 18.05 211 THR A N 1
ATOM 1568 C CA . THR A 1 211 ? 31.994 -30.198 -9.041 1.00 18.13 211 THR A CA 1
ATOM 1569 C C . THR A 1 211 ? 33.336 -29.863 -8.408 1.00 18.38 211 THR A C 1
ATOM 1570 O O . THR A 1 211 ? 34.335 -30.529 -8.682 1.00 18.76 211 THR A O 1
ATOM 1574 N N . LYS A 1 212 ? 33.347 -28.854 -7.546 1.00 18.85 212 LYS A N 1
ATOM 1575 C CA . LYS A 1 212 ? 34.577 -28.410 -6.879 1.00 19.44 212 LYS A CA 1
ATOM 1576 C C . LYS A 1 212 ? 35.223 -29.479 -6.005 1.00 19.40 212 LYS A C 1
ATOM 1577 O O . LYS A 1 212 ? 36.453 -29.598 -5.974 1.00 19.26 212 LYS A O 1
ATOM 1583 N N . GLN A 1 213 ? 34.399 -30.240 -5.284 1.00 19.33 213 GLN A N 1
ATOM 1584 C CA . GLN A 1 213 ? 34.882 -31.122 -4.219 1.00 19.72 213 GLN A CA 1
ATOM 1585 C C . GLN A 1 213 ? 34.372 -32.560 -4.273 1.00 19.47 213 GLN A C 1
ATOM 1586 O O . GLN A 1 213 ? 34.820 -33.398 -3.497 1.00 19.58 213 GLN A O 1
ATOM 1592 N N . HIS A 1 214 ? 33.442 -32.854 -5.175 1.00 19.04 214 HIS A N 1
ATOM 1593 C CA . HIS A 1 214 ? 32.864 -34.192 -5.283 1.00 18.95 214 HIS A CA 1
ATOM 1594 C C . HIS A 1 214 ? 33.168 -34.819 -6.637 1.00 18.79 214 HIS A C 1
ATOM 1595 O O . HIS A 1 214 ? 32.522 -35.789 -7.025 1.00 18.96 214 HIS A O 1
ATOM 1602 N N . GLY A 1 215 ? 34.130 -34.253 -7.365 1.00 18.41 215 GLY A N 1
ATOM 1603 C CA . GLY A 1 215 ? 34.476 -34.750 -8.690 1.00 18.22 215 GLY A CA 1
ATOM 1604 C C . GLY A 1 215 ? 33.349 -34.692 -9.713 1.00 18.05 215 GLY A C 1
ATOM 1605 O O . GLY A 1 215 ? 32.445 -33.859 -9.609 1.00 17.96 215 GLY A O 1
ATOM 1606 N N . GLU A 1 216 ? 33.404 -35.584 -10.705 1.00 17.95 216 GLU A N 1
ATOM 1607 C CA . GLU A 1 216 ? 32.378 -35.647 -11.756 1.00 18.14 216 GLU A CA 1
ATOM 1608 C C . GLU A 1 216 ? 31.172 -36.449 -11.297 1.00 17.89 216 GLU A C 1
ATOM 1609 O O . GLU A 1 216 ? 31.314 -37.563 -10.805 1.00 17.67 216 GLU A O 1
ATOM 1615 N N . ILE A 1 217 ? 29.979 -35.877 -11.472 1.00 17.32 217 ILE A N 1
ATOM 1616 C CA . ILE A 1 217 ? 28.744 -36.567 -11.149 1.00 17.25 217 ILE A CA 1
ATOM 1617 C C . ILE A 1 217 ? 28.103 -36.855 -12.480 1.00 17.07 217 ILE A C 1
ATOM 1618 O O . ILE A 1 217 ? 27.676 -35.937 -13.162 1.00 17.12 217 ILE A O 1
ATOM 1623 N N . SER A 1 218 ? 28.125 -38.125 -12.875 1.00 17.28 218 SER A N 1
ATOM 1624 C CA . SER A 1 218 ? 27.606 -38.548 -14.173 1.00 17.71 218 SER A CA 1
ATOM 1625 C C . SER A 1 218 ? 26.230 -39.164 -14.019 1.00 16.88 218 SER A C 1
ATOM 1626 O O . SER A 1 218 ? 25.861 -39.587 -12.929 1.00 17.11 218 SER A O 1
ATOM 1629 N N . GLY A 1 219 ? 25.487 -39.204 -15.125 1.00 16.24 219 GLY A N 1
ATOM 1630 C CA . GLY A 1 219 ? 24.178 -39.856 -15.170 1.00 15.12 219 GLY A CA 1
ATOM 1631 C C . GLY A 1 219 ? 23.725 -40.043 -16.596 1.00 14.20 219 GLY A C 1
ATOM 1632 O O . GLY A 1 219 ? 24.428 -39.675 -17.530 1.00 14.43 219 GLY A O 1
ATOM 1633 N N . ASP A 1 220 ? 22.535 -40.611 -16.761 1.00 12.88 220 ASP A N 1
ATOM 1634 C CA . ASP A 1 220 ? 21.939 -40.796 -18.071 1.00 12.20 220 ASP A CA 1
ATOM 1635 C C . ASP A 1 220 ? 21.091 -39.584 -18.500 1.00 11.88 220 ASP A C 1
ATOM 1636 O O . ASP A 1 220 ? 21.158 -39.131 -19.649 1.00 11.87 220 ASP A O 1
ATOM 1641 N N . LEU A 1 221 ? 20.244 -39.123 -17.591 1.00 11.26 221 LEU A N 1
ATOM 1642 C CA . LEU A 1 221 ? 19.354 -37.975 -17.848 1.00 10.69 221 LEU A CA 1
ATOM 1643 C C . LEU A 1 221 ? 19.714 -36.852 -16.903 1.00 10.22 221 LEU A C 1
ATOM 1644 O O . LEU A 1 221 ? 19.926 -37.093 -15.711 1.00 10.18 221 LEU A O 1
ATOM 1649 N N . PHE A 1 222 ? 19.773 -35.632 -17.442 1.00 10.03 222 PHE A N 1
ATOM 1650 C CA . PHE A 1 222 ? 20.115 -34.452 -16.657 1.00 9.86 222 PHE A CA 1
ATOM 1651 C C . PHE A 1 222 ? 18.924 -33.521 -16.644 1.00 9.12 222 PHE A C 1
ATOM 1652 O O . PHE A 1 222 ? 18.308 -33.282 -17.677 1.00 8.85 222 PHE A O 1
ATOM 1660 N N . VAL A 1 223 ? 18.563 -33.071 -15.458 1.00 9.38 223 VAL A N 1
ATOM 1661 C CA . VAL A 1 223 ? 17.473 -32.103 -15.279 1.00 8.81 223 VAL A CA 1
ATOM 1662 C C . VAL A 1 223 ? 18.047 -30.758 -14.870 1.00 9.79 223 VAL A C 1
ATOM 1663 O O . VAL A 1 223 ? 18.738 -30.624 -13.838 1.00 9.14 223 VAL A O 1
ATOM 1667 N N . ASP A 1 224 ? 17.755 -29.748 -15.677 1.00 10.25 224 ASP A N 1
ATOM 1668 C CA . ASP A 1 224 ? 18.232 -28.392 -15.414 1.00 10.14 224 ASP A CA 1
ATOM 1669 C C . ASP A 1 224 ? 17.210 -27.642 -14.566 1.00 10.31 224 ASP A C 1
ATOM 1670 O O . ASP A 1 224 ? 16.185 -27.190 -15.071 1.00 10.17 224 ASP A O 1
ATOM 1675 N N . CYS A 1 225 ? 17.514 -27.532 -13.278 1.00 10.50 225 CYS A N 1
ATOM 1676 C CA . CYS A 1 225 ? 16.750 -26.733 -12.327 1.00 9.98 225 CYS A CA 1
ATOM 1677 C C . CYS A 1 225 ? 17.546 -25.520 -11.852 1.00 10.54 225 CYS A C 1
ATOM 1678 O O . CYS A 1 225 ? 17.409 -25.069 -10.712 1.00 9.62 225 CYS A O 1
ATOM 1681 N N . THR A 1 226 ? 18.366 -24.961 -12.734 1.00 10.87 226 THR A N 1
ATOM 1682 C CA . THR A 1 226 ? 19.240 -23.844 -12.358 1.00 11.31 226 THR A CA 1
ATOM 1683 C C . THR A 1 226 ? 18.618 -22.466 -12.483 1.00 11.83 226 THR A C 1
ATOM 1684 O O . THR A 1 226 ? 19.317 -21.465 -12.315 1.00 13.19 226 THR A O 1
ATOM 1688 N N . GLY A 1 227 ? 17.327 -22.403 -12.791 1.00 12.74 227 GLY A N 1
ATOM 1689 C CA . GLY A 1 227 ? 16.622 -21.136 -12.835 1.00 12.89 227 GLY A CA 1
ATOM 1690 C C . GLY A 1 227 ? 16.947 -20.326 -14.076 1.00 13.25 227 GLY A C 1
ATOM 1691 O O . GLY A 1 227 ? 17.313 -20.889 -15.132 1.00 12.47 227 GLY A O 1
ATOM 1692 N N . PHE A 1 228 ? 16.858 -19.004 -13.959 1.00 13.53 228 PHE A N 1
ATOM 1693 C CA . PHE A 1 228 ? 17.039 -18.120 -15.114 1.00 14.16 228 PHE A CA 1
ATOM 1694 C C . PHE A 1 228 ? 18.379 -18.328 -15.829 1.00 14.58 228 PHE A C 1
ATOM 1695 O O . PHE A 1 228 ? 18.477 -18.078 -17.029 1.00 14.50 228 PHE A O 1
ATOM 1703 N N . ARG A 1 229 ? 19.408 -18.730 -15.072 1.00 14.97 229 ARG A N 1
ATOM 1704 C CA . ARG A 1 229 ? 20.719 -19.121 -15.613 1.00 16.32 229 ARG A CA 1
ATOM 1705 C C . ARG A 1 229 ? 20.690 -20.038 -16.819 1.00 15.33 229 ARG A C 1
ATOM 1706 O O . ARG A 1 229 ? 21.472 -19.849 -17.758 1.00 15.86 229 ARG A O 1
ATOM 1714 N N . GLY A 1 230 ? 19.855 -21.075 -16.757 1.00 13.96 230 GLY A N 1
ATOM 1715 C CA . GLY A 1 230 ? 19.789 -22.053 -17.819 1.00 13.41 230 GLY A CA 1
ATOM 1716 C C . GLY A 1 230 ? 21.132 -22.716 -18.083 1.00 12.54 230 GLY A C 1
ATOM 1717 O O . GLY A 1 230 ? 21.557 -22.860 -19.240 1.00 12.59 230 GLY A O 1
ATOM 1718 N N . LEU A 1 231 ? 21.811 -23.098 -17.010 1.00 11.96 231 LEU A N 1
ATOM 1719 C CA . LEU A 1 231 ? 23.203 -23.574 -17.087 1.00 12.46 231 LEU A CA 1
ATOM 1720 C C . LEU A 1 231 ? 23.394 -24.726 -18.064 1.00 12.09 231 LEU A C 1
ATOM 1721 O O . LEU A 1 231 ? 24.368 -24.737 -18.826 1.00 13.03 231 LEU A O 1
ATOM 1726 N N . LEU A 1 232 ? 22.461 -25.687 -18.060 1.00 12.02 232 LEU A N 1
ATOM 1727 C CA . LEU A 1 232 ? 22.537 -26.821 -18.966 1.00 11.86 232 LEU A CA 1
ATOM 1728 C C . LEU A 1 232 ? 21.873 -26.498 -20.325 1.00 11.89 232 LEU A C 1
ATOM 1729 O O . LEU A 1 232 ? 22.512 -26.550 -21.375 1.00 11.42 232 LEU A O 1
ATOM 1734 N N . ILE A 1 233 ? 20.597 -26.137 -20.272 1.00 11.34 233 ILE A N 1
ATOM 1735 C CA . ILE A 1 233 ? 19.757 -26.087 -21.452 1.00 11.59 233 ILE A CA 1
ATOM 1736 C C . ILE A 1 233 ? 20.144 -24.926 -22.368 1.00 11.84 233 ILE A C 1
ATOM 1737 O O . ILE A 1 233 ? 20.008 -25.041 -23.577 1.00 11.21 233 ILE A O 1
ATOM 1742 N N . ASN A 1 234 ? 20.640 -23.826 -21.791 1.00 12.42 234 ASN A N 1
ATOM 1743 C CA . ASN A 1 234 ? 20.978 -22.625 -22.565 1.00 12.75 234 ASN A CA 1
ATOM 1744 C C . ASN A 1 234 ? 22.490 -22.452 -22.677 1.00 13.05 234 ASN A C 1
ATOM 1745 O O . ASN A 1 234 ? 23.063 -22.450 -23.783 1.00 13.48 234 ASN A O 1
ATOM 1750 N N . GLN A 1 235 ? 23.146 -22.321 -21.543 1.00 13.24 235 GLN A N 1
ATOM 1751 C CA . GLN A 1 235 ? 24.595 -22.077 -21.548 1.00 13.66 235 GLN A CA 1
ATOM 1752 C C . GLN A 1 235 ? 25.429 -23.239 -22.102 1.00 13.87 235 GLN A C 1
ATOM 1753 O O . GLN A 1 235 ? 26.462 -23.000 -22.758 1.00 14.64 235 GLN A O 1
ATOM 1759 N N . THR A 1 236 ? 25.011 -24.481 -21.854 1.00 13.33 236 THR A N 1
ATOM 1760 C CA . THR A 1 236 ? 25.773 -25.632 -22.329 1.00 13.25 236 THR A CA 1
ATOM 1761 C C . THR A 1 236 ? 25.297 -26.125 -23.699 1.00 13.51 236 THR A C 1
ATOM 1762 O O . THR A 1 236 ? 26.113 -26.286 -24.619 1.00 14.34 236 THR A O 1
ATOM 1766 N N . LEU A 1 237 ? 23.995 -26.384 -23.817 1.00 14.18 237 LEU A N 1
ATOM 1767 C CA . LEU A 1 237 ? 23.410 -26.955 -25.028 1.00 13.90 237 LEU A CA 1
ATOM 1768 C C . LEU A 1 237 ? 22.941 -25.928 -26.070 1.00 14.23 237 LEU A C 1
ATOM 1769 O O . LEU A 1 237 ? 22.509 -26.298 -27.165 1.00 15.46 237 LEU A O 1
ATOM 1774 N N . GLY A 1 238 ? 23.020 -24.642 -25.752 1.00 13.83 238 GLY A N 1
ATOM 1775 C CA . GLY A 1 238 ? 22.771 -23.610 -26.751 1.00 13.76 238 GLY A CA 1
ATOM 1776 C C . GLY A 1 238 ? 21.312 -23.517 -27.136 1.00 13.52 238 GLY A C 1
ATOM 1777 O O . GLY A 1 238 ? 20.988 -23.103 -28.244 1.00 13.28 238 GLY A O 1
ATOM 1778 N N . GLY A 1 239 ? 20.432 -23.929 -26.230 1.00 12.59 239 GLY A N 1
ATOM 1779 C CA . GLY A 1 239 ? 19.011 -23.842 -26.468 1.00 12.98 239 GLY A CA 1
ATOM 1780 C C . GLY A 1 239 ? 18.605 -22.394 -26.701 1.00 12.49 239 GLY A C 1
ATOM 1781 O O . GLY A 1 239 ? 19.117 -21.487 -26.059 1.00 12.25 239 GLY A O 1
ATOM 1782 N N . ARG A 1 240 ? 17.693 -22.188 -27.626 1.00 12.51 240 ARG A N 1
ATOM 1783 C CA . ARG A 1 240 ? 17.207 -20.855 -27.948 1.00 13.24 240 ARG A CA 1
ATOM 1784 C C . ARG A 1 240 ? 16.077 -20.409 -27.047 1.00 12.66 240 ARG A C 1
ATOM 1785 O O . ARG A 1 240 ? 15.039 -21.096 -26.920 1.00 13.11 240 ARG A O 1
ATOM 1793 N N . PHE A 1 241 ? 16.241 -19.232 -26.460 1.00 12.85 241 PHE A N 1
ATOM 1794 C CA . PHE A 1 241 ? 15.225 -18.724 -25.569 1.00 13.06 241 PHE A CA 1
ATOM 1795 C C . PHE A 1 241 ? 14.366 -17.675 -26.275 1.00 12.95 241 PHE A C 1
ATOM 1796 O O . PHE A 1 241 ? 14.878 -16.712 -26.793 1.00 13.54 241 PHE A O 1
ATOM 1804 N N . GLN A 1 242 ? 13.056 -17.873 -26.246 1.00 13.67 242 GLN A N 1
ATOM 1805 C CA . GLN A 1 242 ? 12.106 -16.989 -26.860 1.00 14.13 242 GLN A CA 1
ATOM 1806 C C . GLN A 1 242 ? 11.586 -15.981 -25.816 1.00 13.97 242 GLN A C 1
ATOM 1807 O O . GLN A 1 242 ? 10.782 -16.324 -24.959 1.00 12.97 242 GLN A O 1
ATOM 1813 N N . SER A 1 243 ? 12.024 -14.728 -25.905 1.00 13.84 243 SER A N 1
ATOM 1814 C CA . SER A 1 243 ? 11.532 -13.694 -24.984 1.00 13.83 243 SER A CA 1
ATOM 1815 C C . SER A 1 243 ? 10.105 -13.263 -25.304 1.00 13.26 243 SER A C 1
ATOM 1816 O O . SER A 1 243 ? 9.757 -13.153 -26.483 1.00 12.68 243 SER A O 1
ATOM 1819 N N . PHE A 1 244 ? 9.276 -13.020 -24.271 1.00 12.98 244 PHE A N 1
ATOM 1820 C CA . PHE A 1 244 ? 7.933 -12.447 -24.473 1.00 12.31 244 PHE A CA 1
ATOM 1821 C C . PHE A 1 244 ? 7.868 -10.947 -24.226 1.00 11.96 244 PHE A C 1
ATOM 1822 O O . PHE A 1 244 ? 6.779 -10.382 -24.146 1.00 11.22 244 PHE A O 1
ATOM 1830 N N . SER A 1 245 ? 9.014 -10.284 -24.120 1.00 12.63 245 SER A N 1
ATOM 1831 C CA . SER A 1 245 ? 9.037 -8.878 -23.788 1.00 13.75 245 SER A CA 1
ATOM 1832 C C . SER A 1 245 ? 8.234 -7.967 -24.722 1.00 12.85 245 SER A C 1
ATOM 1833 O O . SER A 1 245 ? 7.726 -6.945 -24.286 1.00 13.05 245 SER A O 1
ATOM 1836 N N . ASP A 1 246 ? 8.159 -8.310 -26.003 1.00 12.89 246 ASP A N 1
ATOM 1837 C CA . ASP A 1 246 ? 7.411 -7.520 -26.958 1.00 13.61 246 ASP A CA 1
ATOM 1838 C C . ASP A 1 246 ? 5.892 -7.431 -26.675 1.00 13.07 246 ASP A C 1
ATOM 1839 O O . ASP A 1 246 ? 5.234 -6.461 -27.101 1.00 13.52 246 ASP A O 1
ATOM 1844 N N . VAL A 1 247 ? 5.339 -8.466 -26.024 1.00 12.10 247 VAL A N 1
ATOM 1845 C CA . VAL A 1 247 ? 3.924 -8.510 -25.650 1.00 10.92 247 VAL A CA 1
ATOM 1846 C C . VAL A 1 247 ? 3.632 -8.420 -24.145 1.00 11.38 247 VAL A C 1
ATOM 1847 O O . VAL A 1 247 ? 2.542 -7.955 -23.744 1.00 11.57 247 VAL A O 1
ATOM 1851 N N . LEU A 1 248 ? 4.610 -8.818 -23.336 1.00 10.45 248 LEU A N 1
ATOM 1852 C CA . LEU A 1 248 ? 4.526 -8.739 -21.876 1.00 11.11 248 LEU A CA 1
ATOM 1853 C C . LEU A 1 248 ? 5.806 -8.090 -21.364 1.00 10.81 248 LEU A C 1
ATOM 1854 O O . LEU A 1 248 ? 6.763 -8.789 -21.087 1.00 11.73 248 LEU A O 1
ATOM 1859 N N . PRO A 1 249 ? 5.821 -6.752 -21.230 1.00 11.79 249 PRO A N 1
ATOM 1860 C CA . PRO A 1 249 ? 7.110 -6.068 -20.996 1.00 12.12 249 PRO A CA 1
ATOM 1861 C C . PRO A 1 249 ? 7.627 -6.077 -19.528 1.00 12.35 249 PRO A C 1
ATOM 1862 O O . PRO A 1 249 ? 8.749 -5.668 -19.275 1.00 13.21 249 PRO A O 1
ATOM 1866 N N . ASN A 1 250 ? 6.810 -6.510 -18.576 1.00 12.02 250 ASN A N 1
ATOM 1867 C CA . ASN A 1 250 ? 7.271 -6.526 -17.182 1.00 12.03 250 ASN A CA 1
ATOM 1868 C C . ASN A 1 250 ? 8.521 -7.381 -17.033 1.00 12.53 250 ASN A C 1
ATOM 1869 O O . ASN A 1 250 ? 8.550 -8.545 -17.450 1.00 12.74 250 ASN A O 1
ATOM 1874 N N . ASN A 1 251 ? 9.585 -6.770 -16.516 1.00 12.69 251 ASN A N 1
ATOM 1875 C CA . ASN A 1 251 ? 10.914 -7.404 -16.480 1.00 13.58 251 ASN A CA 1
ATOM 1876 C C . ASN A 1 251 ? 11.627 -7.383 -15.127 1.00 13.65 251 ASN A C 1
ATOM 1877 O O . ASN A 1 251 ? 12.696 -7.988 -14.972 1.00 12.59 251 ASN A O 1
ATOM 1882 N N . ARG A 1 252 ? 11.014 -6.740 -14.141 1.00 13.44 252 ARG A N 1
ATOM 1883 C CA . ARG A 1 252 ? 11.558 -6.731 -12.787 1.00 13.09 252 ARG A CA 1
ATOM 1884 C C . ARG A 1 252 ? 10.479 -6.836 -11.740 1.00 13.18 252 ARG A C 1
ATOM 1885 O O . ARG A 1 252 ? 9.290 -6.621 -12.015 1.00 12.92 252 ARG A O 1
ATOM 1893 N N . ALA A 1 253 ? 10.907 -7.148 -10.515 1.00 13.16 253 ALA A N 1
ATOM 1894 C CA . ALA A 1 253 ? 10.001 -7.179 -9.364 1.00 12.49 253 ALA A CA 1
ATOM 1895 C C . ALA A 1 253 ? 10.733 -6.684 -8.142 1.00 12.49 253 ALA A C 1
ATOM 1896 O O . ALA A 1 253 ? 11.949 -6.755 -8.088 1.00 13.27 253 ALA A O 1
ATOM 1898 N N . VAL A 1 254 ? 9.981 -6.144 -7.194 1.00 12.81 254 VAL A N 1
ATOM 1899 C CA . VAL A 1 254 ? 10.513 -5.778 -5.879 1.00 12.46 254 VAL A CA 1
ATOM 1900 C C . VAL A 1 254 ? 9.515 -6.334 -4.856 1.00 13.23 254 VAL A C 1
ATOM 1901 O O . VAL A 1 254 ? 8.304 -6.211 -5.039 1.00 13.67 254 VAL A O 1
ATOM 1905 N N . ALA A 1 255 ? 10.017 -7.001 -3.813 1.00 14.42 255 ALA A N 1
ATOM 1906 C CA . ALA A 1 255 ? 9.133 -7.674 -2.841 1.00 14.84 255 ALA A CA 1
ATOM 1907 C C . ALA A 1 255 ? 9.492 -7.328 -1.401 1.00 15.82 255 ALA A C 1
ATOM 1908 O O . ALA A 1 255 ? 10.645 -7.015 -1.092 1.00 14.71 255 ALA A O 1
ATOM 1910 N N . LEU A 1 256 ? 8.480 -7.420 -0.536 1.00 16.37 256 LEU A N 1
ATOM 1911 C CA . LEU A 1 256 ? 8.604 -7.141 0.896 1.00 17.28 256 LEU A CA 1
ATOM 1912 C C . LEU A 1 256 ? 7.813 -8.180 1.665 1.00 17.57 256 LEU A C 1
ATOM 1913 O O . LEU A 1 256 ? 6.728 -8.584 1.245 1.00 17.36 256 LEU A O 1
ATOM 1918 N N . ARG A 1 257 ? 8.332 -8.584 2.812 1.00 18.11 257 ARG A N 1
ATOM 1919 C CA . ARG A 1 257 ? 7.555 -9.388 3.743 1.00 19.04 257 ARG A CA 1
ATOM 1920 C C . ARG A 1 257 ? 6.959 -8.454 4.797 1.00 18.61 257 ARG A C 1
ATOM 1921 O O . ARG A 1 257 ? 7.693 -7.695 5.449 1.00 18.48 257 ARG A O 1
ATOM 1929 N N . VAL A 1 258 ? 5.640 -8.526 4.975 1.00 17.70 258 VAL A N 1
ATOM 1930 C CA . VAL A 1 258 ? 4.955 -7.667 5.925 1.00 18.02 258 VAL A CA 1
ATOM 1931 C C . VAL A 1 258 ? 4.253 -8.506 7.002 1.00 17.44 258 VAL A C 1
ATOM 1932 O O . VAL A 1 258 ? 3.232 -9.139 6.730 1.00 17.30 258 VAL A O 1
ATOM 1936 N N . PRO A 1 259 ? 4.796 -8.514 8.234 1.00 17.79 259 PRO A N 1
ATOM 1937 C CA . PRO A 1 259 ? 4.090 -9.159 9.348 1.00 17.63 259 PRO A CA 1
ATOM 1938 C C . PRO A 1 259 ? 2.653 -8.646 9.506 1.00 17.96 259 PRO A C 1
ATOM 1939 O O . PRO A 1 259 ? 2.384 -7.456 9.337 1.00 17.66 259 PRO A O 1
ATOM 1943 N N . ARG A 1 260 ? 1.733 -9.550 9.791 1.00 18.41 260 ARG A N 1
ATOM 1944 C CA . ARG A 1 260 ? 0.334 -9.184 9.932 1.00 19.40 260 ARG A CA 1
ATOM 1945 C C . ARG A 1 260 ? 0.049 -8.883 11.401 1.00 20.47 260 ARG A C 1
ATOM 1946 O O . ARG A 1 260 ? 0.229 -9.754 12.240 1.00 20.50 260 ARG A O 1
ATOM 1954 N N . GLU A 1 261 ? -0.422 -7.671 11.690 1.00 21.28 261 GLU A N 1
ATOM 1955 C CA . GLU A 1 261 ? -0.723 -7.260 13.059 1.00 22.44 261 GLU A CA 1
ATOM 1956 C C . GLU A 1 261 ? -1.970 -7.932 13.614 1.00 22.35 261 GLU A C 1
ATOM 1957 O O . GLU A 1 261 ? -1.978 -8.378 14.755 1.00 23.14 261 GLU A O 1
ATOM 1963 N N . ASN A 1 262 ? -3.039 -7.940 12.829 1.00 22.19 262 ASN A N 1
ATOM 1964 C CA . ASN A 1 262 ? -4.301 -8.535 13.257 1.00 21.99 262 ASN A CA 1
ATOM 1965 C C . ASN A 1 262 ? -4.527 -9.839 12.510 1.00 21.35 262 ASN A C 1
ATOM 1966 O O . ASN A 1 262 ? -4.694 -9.833 11.289 1.00 20.57 262 ASN A O 1
ATOM 1971 N N . ASP A 1 263 ? -4.538 -10.950 13.241 1.00 21.10 263 ASP A N 1
ATOM 1972 C CA . ASP A 1 263 ? -4.721 -12.276 12.634 1.00 21.13 263 ASP A CA 1
ATOM 1973 C C . ASP A 1 263 ? -5.955 -12.341 11.726 1.00 20.59 263 ASP A C 1
ATOM 1974 O O . ASP A 1 263 ? -5.916 -12.933 10.642 1.00 19.96 263 ASP A O 1
ATOM 1979 N N . GLU A 1 264 ? -7.022 -11.676 12.153 1.00 20.47 264 GLU A N 1
ATOM 1980 C CA . GLU A 1 264 ? -8.317 -11.761 11.481 1.00 20.49 264 GLU A CA 1
ATOM 1981 C C . GLU A 1 264 ? -8.335 -11.010 10.138 1.00 19.52 264 GLU A C 1
ATOM 1982 O O . GLU A 1 264 ? -9.300 -11.112 9.382 1.00 19.77 264 GLU A O 1
ATOM 1988 N N . ASP A 1 265 ? -7.273 -10.268 9.837 1.00 18.50 265 ASP A N 1
ATOM 1989 C CA . ASP A 1 265 ? -7.124 -9.638 8.519 1.00 18.42 265 ASP A CA 1
ATOM 1990 C C . ASP A 1 265 ? -6.669 -10.628 7.444 1.00 17.18 265 ASP A C 1
ATOM 1991 O O . ASP A 1 265 ? -6.623 -10.260 6.260 1.00 17.09 265 ASP A O 1
ATOM 1996 N N . MET A 1 266 ? -6.314 -11.858 7.832 1.00 15.58 266 MET A N 1
ATOM 1997 C CA . MET A 1 266 ? -5.869 -12.862 6.851 1.00 14.69 266 MET A CA 1
ATOM 1998 C C . MET A 1 266 ? -6.935 -13.200 5.784 1.00 13.90 266 MET A C 1
ATOM 1999 O O . MET A 1 266 ? -8.055 -13.641 6.096 1.00 13.12 266 MET A O 1
ATOM 2004 N N . ARG A 1 267 ? -6.556 -13.006 4.516 1.00 12.54 267 ARG A N 1
ATOM 2005 C CA . ARG A 1 267 ? -7.450 -13.234 3.376 1.00 12.52 267 ARG A CA 1
ATOM 2006 C C . ARG A 1 267 ? -7.280 -14.633 2.794 1.00 11.56 267 ARG A C 1
ATOM 2007 O O . ARG A 1 267 ? -6.155 -15.099 2.631 1.00 11.07 267 ARG A O 1
ATOM 2015 N N . PRO A 1 268 ? -8.392 -15.300 2.448 1.00 9.99 268 PRO A N 1
ATOM 2016 C CA . PRO A 1 268 ? -8.234 -16.624 1.839 1.00 9.93 268 PRO A CA 1
ATOM 2017 C C . PRO A 1 268 ? -8.115 -16.550 0.304 1.00 9.11 268 PRO A C 1
ATOM 2018 O O . PRO A 1 268 ? -8.813 -17.286 -0.410 1.00 9.37 268 PRO A O 1
ATOM 2022 N N . TYR A 1 269 ? -7.279 -15.641 -0.182 1.00 8.79 269 TYR A N 1
ATOM 2023 C CA . TYR A 1 269 ? -7.101 -15.425 -1.618 1.00 9.89 269 TYR A CA 1
ATOM 2024 C C . TYR A 1 269 ? -5.880 -14.560 -1.876 1.00 10.17 269 TYR A C 1
ATOM 2025 O O . TYR A 1 269 ? -5.433 -13.868 -0.983 1.00 10.69 269 TYR A O 1
ATOM 2034 N N . THR A 1 270 ? -5.337 -14.647 -3.088 1.00 10.48 270 THR A N 1
ATOM 2035 C CA . THR A 1 270 ? -4.244 -13.782 -3.529 1.00 11.06 270 THR A CA 1
ATOM 2036 C C . THR A 1 270 ? -4.840 -12.501 -4.051 1.00 10.90 270 THR A C 1
ATOM 2037 O O . THR A 1 270 ? -5.911 -12.538 -4.612 1.00 10.05 270 THR A O 1
ATOM 2041 N N . THR A 1 271 ? -4.160 -11.373 -3.885 1.00 10.71 271 THR A N 1
ATOM 2042 C CA . THR A 1 271 ? -4.643 -10.139 -4.518 1.00 11.51 271 THR A CA 1
ATOM 2043 C C . THR A 1 271 ? -3.661 -9.713 -5.618 1.00 11.47 271 THR A C 1
ATOM 2044 O O . THR A 1 271 ? -2.452 -9.830 -5.446 1.00 12.28 271 THR A O 1
ATOM 2048 N N . ALA A 1 272 ? -4.210 -9.276 -6.751 1.00 11.24 272 ALA A N 1
ATOM 2049 C CA . ALA A 1 272 ? -3.447 -8.660 -7.847 1.00 11.29 272 ALA A CA 1
ATOM 2050 C C . ALA A 1 272 ? -3.998 -7.246 -8.043 1.00 11.29 272 ALA A C 1
ATOM 2051 O O . ALA A 1 272 ? -5.096 -7.054 -8.564 1.00 11.07 272 ALA A O 1
ATOM 2053 N N . THR A 1 273 ? -3.232 -6.263 -7.586 1.00 11.54 273 THR A N 1
ATOM 2054 C CA . THR A 1 273 ? -3.656 -4.882 -7.551 1.00 11.75 273 THR A CA 1
ATOM 2055 C C . THR A 1 273 ? -2.888 -4.109 -8.613 1.00 12.10 273 THR A C 1
ATOM 2056 O O . THR A 1 273 ? -1.657 -4.034 -8.561 1.00 12.72 273 THR A O 1
ATOM 2060 N N . ALA A 1 274 ? -3.603 -3.539 -9.582 1.00 12.28 274 ALA A N 1
ATOM 2061 C CA . ALA A 1 274 ? -2.943 -2.753 -10.647 1.00 12.03 274 ALA A CA 1
ATOM 2062 C C . ALA A 1 274 ? -2.284 -1.491 -10.071 1.00 11.74 274 ALA A C 1
ATOM 2063 O O . ALA A 1 274 ? -2.918 -0.726 -9.350 1.00 11.93 274 ALA A O 1
ATOM 2065 N N . MET A 1 275 ? -1.022 -1.269 -10.437 1.00 11.55 275 MET A N 1
ATOM 2066 C CA . MET A 1 275 ? -0.216 -0.141 -9.938 1.00 11.86 275 MET A CA 1
ATOM 2067 C C . MET A 1 275 ? 0.064 0.841 -11.075 1.00 11.80 275 MET A C 1
ATOM 2068 O O . MET A 1 275 ? -0.504 0.708 -12.152 1.00 12.29 275 MET A O 1
ATOM 2073 N N . SER A 1 276 ? 0.916 1.847 -10.841 1.00 12.20 276 SER A N 1
ATOM 2074 C CA . SER A 1 276 ? 1.204 2.858 -11.877 1.00 11.98 276 SER A CA 1
ATOM 2075 C C . SER A 1 276 ? 1.930 2.352 -13.141 1.00 12.00 276 SER A C 1
ATOM 2076 O O . SER A 1 276 ? 1.730 2.907 -14.226 1.00 11.42 276 SER A O 1
ATOM 2079 N N . ALA A 1 277 ? 2.757 1.316 -12.981 1.00 11.84 277 ALA A N 1
ATOM 2080 C CA . ALA A 1 277 ? 3.635 0.813 -14.033 1.00 12.22 277 ALA A CA 1
ATOM 2081 C C . ALA A 1 277 ? 3.773 -0.706 -13.915 1.00 12.34 277 ALA A C 1
ATOM 2082 O O . ALA A 1 277 ? 4.836 -1.267 -14.161 1.00 13.04 277 ALA A O 1
ATOM 2084 N N . GLY A 1 278 ? 2.658 -1.354 -13.561 1.00 11.97 278 GLY A N 1
ATOM 2085 C CA . GLY A 1 278 ? 2.601 -2.815 -13.404 1.00 11.85 278 GLY A CA 1
ATOM 2086 C C . GLY A 1 278 ? 1.498 -3.197 -12.432 1.00 11.58 278 GLY A C 1
ATOM 2087 O O . GLY A 1 278 ? 0.456 -2.533 -12.392 1.00 12.26 278 GLY A O 1
ATOM 2088 N N . TRP A 1 279 ? 1.716 -4.239 -11.645 1.00 10.35 279 TRP A N 1
ATOM 2089 C CA . TRP A 1 279 ? 0.760 -4.669 -10.654 1.00 10.96 279 TRP A CA 1
ATOM 2090 C C . TRP A 1 279 ? 1.462 -5.266 -9.419 1.00 11.42 279 TRP A C 1
ATOM 2091 O O . TRP A 1 279 ? 2.650 -5.696 -9.494 1.00 10.76 279 TRP A O 1
ATOM 2102 N N . MET A 1 280 ? 0.728 -5.318 -8.304 1.00 11.64 280 MET A N 1
ATOM 2103 C CA . MET A 1 280 ? 1.274 -5.824 -7.020 1.00 12.43 280 MET A CA 1
ATOM 2104 C C . MET A 1 280 ? 0.571 -7.101 -6.568 1.00 12.12 280 MET A C 1
ATOM 2105 O O . MET A 1 280 ? -0.633 -7.170 -6.597 1.00 11.66 280 MET A O 1
ATOM 2110 N N . TRP A 1 281 ? 1.325 -8.094 -6.121 1.00 12.27 281 TRP A N 1
ATOM 2111 C CA . TRP A 1 281 ? 0.709 -9.290 -5.539 1.00 13.24 281 TRP A CA 1
ATOM 2112 C C . TRP A 1 281 ? 0.632 -9.129 -4.025 1.00 12.99 281 TRP A C 1
ATOM 2113 O O . TRP A 1 281 ? 1.494 -8.498 -3.416 1.00 13.17 281 TRP A O 1
ATOM 2124 N N . THR A 1 282 ? -0.418 -9.689 -3.434 1.00 13.09 282 THR A N 1
ATOM 2125 C CA . THR A 1 282 ? -0.465 -9.887 -1.994 1.00 13.03 282 THR A CA 1
ATOM 2126 C C . THR A 1 282 ? -0.728 -11.368 -1.788 1.00 12.95 282 THR A C 1
ATOM 2127 O O . THR A 1 282 ? -1.811 -11.871 -2.187 1.00 13.99 282 THR A O 1
ATOM 2131 N N . ILE A 1 283 ? 0.251 -12.072 -1.207 1.00 12.38 283 ILE A N 1
ATOM 2132 C CA . ILE A 1 283 ? 0.116 -13.494 -0.887 1.00 12.22 283 ILE A CA 1
ATOM 2133 C C . ILE A 1 283 ? 0.054 -13.718 0.647 1.00 11.82 283 ILE A C 1
ATOM 2134 O O . ILE A 1 283 ? 1.076 -13.566 1.361 1.00 11.30 283 ILE A O 1
ATOM 2139 N N . PRO A 1 284 ? -1.151 -14.030 1.169 1.00 11.82 284 PRO A N 1
ATOM 2140 C CA . PRO A 1 284 ? -1.270 -14.225 2.624 1.00 12.18 284 PRO A CA 1
ATOM 2141 C C . PRO A 1 284 ? -0.755 -15.564 3.165 1.00 12.46 284 PRO A C 1
ATOM 2142 O O . PRO A 1 284 ? -1.287 -16.637 2.835 1.00 12.11 284 PRO A O 1
ATOM 2146 N N . LEU A 1 285 ? 0.244 -15.472 4.030 1.00 12.64 285 LEU A N 1
ATOM 2147 C CA . LEU A 1 285 ? 0.782 -16.609 4.734 1.00 12.94 285 LEU A CA 1
ATOM 2148 C C . LEU A 1 285 ? 0.263 -16.553 6.170 1.00 14.05 285 LEU A C 1
ATOM 2149 O O . LEU A 1 285 ? -0.464 -15.622 6.558 1.00 13.60 285 LEU A O 1
ATOM 2154 N N . PHE A 1 286 ? 0.605 -17.554 6.961 1.00 14.41 286 PHE A N 1
ATOM 2155 C CA . PHE A 1 286 ? -0.053 -17.683 8.262 1.00 15.44 286 PHE A CA 1
ATOM 2156 C C . PHE A 1 286 ? 0.186 -16.474 9.192 1.00 15.90 286 PHE A C 1
ATOM 2157 O O . PHE A 1 286 ? -0.740 -16.025 9.851 1.00 16.59 286 PHE A O 1
ATOM 2165 N N . LYS A 1 287 ? 1.376 -15.885 9.207 1.00 16.18 287 LYS A N 1
ATOM 2166 C CA . LYS A 1 287 ? 1.589 -14.740 10.113 1.00 16.87 287 LYS A CA 1
ATOM 2167 C C . LYS A 1 287 ? 2.108 -13.477 9.434 1.00 16.46 287 LYS A C 1
ATOM 2168 O O . LYS A 1 287 ? 2.510 -12.517 10.102 1.00 15.93 287 LYS A O 1
ATOM 2174 N N . ARG A 1 288 ? 2.056 -13.460 8.106 1.00 16.19 288 ARG A N 1
ATOM 2175 C CA . ARG A 1 288 ? 2.577 -12.341 7.347 1.00 16.18 288 ARG A CA 1
ATOM 2176 C C . ARG A 1 288 ? 2.013 -12.412 5.963 1.00 15.29 288 ARG A C 1
ATOM 2177 O O . ARG A 1 288 ? 1.565 -13.465 5.538 1.00 14.19 288 ARG A O 1
ATOM 2185 N N . ASP A 1 289 ? 2.049 -11.285 5.273 1.00 15.09 289 ASP A N 1
ATOM 2186 C CA . ASP A 1 289 ? 1.765 -11.246 3.851 1.00 14.99 289 ASP A CA 1
ATOM 2187 C C . ASP A 1 289 ? 3.084 -11.093 3.103 1.00 15.02 289 ASP A C 1
ATOM 2188 O O . ASP A 1 289 ? 4.020 -10.440 3.568 1.00 15.18 289 ASP A O 1
ATOM 2193 N N . GLY A 1 290 ? 3.154 -11.718 1.933 1.00 14.68 290 GLY A N 1
ATOM 2194 C CA . GLY A 1 290 ? 4.199 -11.412 0.986 1.00 14.33 290 GLY A CA 1
ATOM 2195 C C . GLY A 1 290 ? 3.613 -10.460 -0.023 1.00 13.88 290 GLY A C 1
ATOM 2196 O O . GLY A 1 290 ? 2.544 -10.722 -0.564 1.00 13.89 290 GLY A O 1
ATOM 2197 N N . ASN A 1 291 ? 4.317 -9.364 -0.289 1.00 13.53 291 ASN A N 1
ATOM 2198 C CA . ASN A 1 291 ? 3.886 -8.361 -1.263 1.00 14.00 291 ASN A CA 1
ATOM 2199 C C . ASN A 1 291 ? 4.975 -8.118 -2.296 1.00 13.51 291 ASN A C 1
ATOM 2200 O O . ASN A 1 291 ? 6.130 -7.951 -1.937 1.00 13.84 291 ASN A O 1
ATOM 2205 N N . GLY A 1 292 ? 4.605 -8.044 -3.570 1.00 13.34 292 GLY A N 1
ATOM 2206 C CA . GLY A 1 292 ? 5.585 -7.779 -4.610 1.00 13.08 292 GLY A CA 1
ATOM 2207 C C . GLY A 1 292 ? 5.024 -6.973 -5.763 1.00 12.81 292 GLY A C 1
ATOM 2208 O O . GLY A 1 292 ? 3.950 -7.282 -6.260 1.00 13.43 292 GLY A O 1
ATOM 2209 N N . TYR A 1 293 ? 5.783 -5.963 -6.189 1.00 11.75 293 TYR A N 1
ATOM 2210 C CA . TYR A 1 293 ? 5.460 -5.140 -7.340 1.00 11.62 293 TYR A CA 1
ATOM 2211 C C . TYR A 1 293 ? 6.192 -5.653 -8.591 1.00 11.40 293 TYR A C 1
ATOM 2212 O O . TYR A 1 293 ? 7.418 -5.627 -8.672 1.00 12.00 293 TYR A O 1
ATOM 2221 N N . VAL A 1 294 ? 5.425 -6.128 -9.545 1.00 11.01 294 VAL A N 1
ATOM 2222 C CA . VAL A 1 294 ? 5.931 -6.549 -10.865 1.00 11.32 294 VAL A CA 1
ATOM 2223 C C . VAL A 1 294 ? 5.769 -5.395 -11.812 1.00 11.36 294 VAL A C 1
ATOM 2224 O O . VAL A 1 294 ? 4.650 -4.862 -11.956 1.00 11.62 294 VAL A O 1
ATOM 2228 N N . TYR A 1 295 ? 6.875 -4.960 -12.428 1.00 11.13 295 TYR A N 1
ATOM 2229 C CA . TYR A 1 295 ? 6.843 -3.750 -13.257 1.00 11.62 295 TYR A CA 1
ATOM 2230 C C . TYR A 1 295 ? 7.772 -3.806 -14.458 1.00 11.48 295 TYR A C 1
ATOM 2231 O O . TYR A 1 295 ? 8.562 -4.730 -14.594 1.00 10.60 295 TYR A O 1
ATOM 2240 N N . SER A 1 296 ? 7.641 -2.812 -15.340 1.00 11.68 296 SER A N 1
ATOM 2241 C CA . SER A 1 296 ? 8.556 -2.675 -16.462 1.00 12.39 296 SER A CA 1
ATOM 2242 C C . SER A 1 296 ? 9.490 -1.537 -16.166 1.00 12.84 296 SER A C 1
ATOM 2243 O O . SER A 1 296 ? 9.042 -0.448 -15.829 1.00 11.89 296 SER A O 1
ATOM 2246 N N . ASP A 1 297 ? 10.789 -1.787 -16.269 1.00 14.22 297 ASP A N 1
ATOM 2247 C CA . ASP A 1 297 ? 11.763 -0.736 -15.985 1.00 15.17 297 ASP A CA 1
ATOM 2248 C C . ASP A 1 297 ? 11.882 0.285 -17.109 1.00 16.07 297 ASP A C 1
ATOM 2249 O O . ASP A 1 297 ? 12.582 1.286 -16.955 1.00 16.53 297 ASP A O 1
ATOM 2254 N N . GLU A 1 298 ? 11.185 0.057 -18.218 1.00 16.35 298 GLU A N 1
ATOM 2255 C CA . GLU A 1 298 ? 11.033 1.100 -19.228 1.00 17.86 298 GLU A CA 1
ATOM 2256 C C . GLU A 1 298 ? 10.121 2.238 -18.762 1.00 17.19 298 GLU A C 1
ATOM 2257 O O . GLU A 1 298 ? 10.208 3.368 -19.281 1.00 18.27 298 GLU A O 1
ATOM 2263 N N . PHE A 1 299 ? 9.277 1.975 -17.769 1.00 16.19 299 PHE A N 1
ATOM 2264 C CA . PHE A 1 299 ? 8.304 2.955 -17.300 1.00 15.65 299 PHE A CA 1
ATOM 2265 C C . PHE A 1 299 ? 8.517 3.513 -15.895 1.00 15.57 299 PHE A C 1
ATOM 2266 O O . PHE A 1 299 ? 8.001 4.594 -15.569 1.00 14.93 299 PHE A O 1
ATOM 2274 N N . ILE A 1 300 ? 9.275 2.801 -15.067 1.00 14.86 300 ILE A N 1
ATOM 2275 C CA . ILE A 1 300 ? 9.501 3.202 -13.676 1.00 15.12 300 ILE A CA 1
ATOM 2276 C C . ILE A 1 300 ? 10.824 2.588 -13.260 1.00 15.02 300 ILE A C 1
ATOM 2277 O O . ILE A 1 300 ? 11.146 1.490 -13.674 1.00 14.75 300 ILE A O 1
ATOM 2282 N N . SER A 1 301 ? 11.595 3.315 -12.473 1.00 14.75 301 SER A N 1
ATOM 2283 C CA . SER A 1 301 ? 12.897 2.834 -12.022 1.00 15.07 301 SER A CA 1
ATOM 2284 C C . SER A 1 301 ? 12.720 1.901 -10.822 1.00 15.11 301 SER A C 1
ATOM 2285 O O . SER A 1 301 ? 11.678 1.934 -10.168 1.00 14.66 301 SER A O 1
ATOM 2288 N N . PRO A 1 302 ? 13.730 1.048 -10.543 1.00 14.99 302 PRO A N 1
ATOM 2289 C CA . PRO A 1 302 ? 13.602 0.186 -9.376 1.00 14.92 302 PRO A CA 1
ATOM 2290 C C . PRO A 1 302 ? 13.424 0.962 -8.081 1.00 15.21 302 PRO A C 1
ATOM 2291 O O . PRO A 1 302 ? 12.652 0.552 -7.224 1.00 14.76 302 PRO A O 1
ATOM 2295 N N . GLU A 1 303 ? 14.118 2.086 -7.964 1.00 15.55 303 GLU A N 1
ATOM 2296 C CA . GLU A 1 303 ? 14.036 2.921 -6.777 1.00 16.34 303 GLU A CA 1
ATOM 2297 C C . GLU A 1 303 ? 12.612 3.466 -6.600 1.00 15.93 303 GLU A C 1
ATOM 2298 O O . GLU A 1 303 ? 12.052 3.422 -5.500 1.00 14.68 303 GLU A O 1
ATOM 2304 N N . GLU A 1 304 ? 12.024 3.940 -7.699 1.00 15.75 304 GLU A N 1
ATOM 2305 C CA . GLU A 1 304 ? 10.642 4.417 -7.705 1.00 15.56 304 GLU A CA 1
ATOM 2306 C C . GLU A 1 304 ? 9.657 3.282 -7.406 1.00 14.99 304 GLU A C 1
ATOM 2307 O O . GLU A 1 304 ? 8.676 3.485 -6.674 1.00 13.89 304 GLU A O 1
ATOM 2313 N N . ALA A 1 305 ? 9.937 2.102 -7.961 1.00 14.18 305 ALA A N 1
ATOM 2314 C CA . ALA A 1 305 ? 9.086 0.916 -7.751 1.00 13.99 305 ALA A CA 1
ATOM 2315 C C . ALA A 1 305 ? 9.066 0.544 -6.268 1.00 14.03 305 ALA A C 1
ATOM 2316 O O . ALA A 1 305 ? 8.006 0.335 -5.687 1.00 13.76 305 ALA A O 1
ATOM 2318 N N . GLU A 1 306 ? 10.242 0.488 -5.644 1.00 14.00 306 GLU A N 1
ATOM 2319 C CA . GLU A 1 306 ? 10.291 0.234 -4.211 1.00 14.86 306 GLU A CA 1
ATOM 2320 C C . GLU A 1 306 ? 9.495 1.271 -3.399 1.00 14.63 306 GLU A C 1
ATOM 2321 O O . GLU A 1 306 ? 8.755 0.902 -2.481 1.00 14.02 306 GLU A O 1
ATOM 2327 N N . ARG A 1 307 ? 9.642 2.552 -3.730 1.00 15.28 307 ARG A N 1
ATOM 2328 C CA . ARG A 1 307 ? 8.880 3.613 -3.052 1.00 15.49 307 ARG A CA 1
ATOM 2329 C C . ARG A 1 307 ? 7.356 3.422 -3.162 1.00 14.98 307 ARG A C 1
ATOM 2330 O O . ARG A 1 307 ? 6.616 3.609 -2.187 1.00 14.70 307 ARG A O 1
ATOM 2338 N N . GLU A 1 308 ? 6.889 3.041 -4.340 1.00 14.42 308 GLU A N 1
ATOM 2339 C CA . GLU A 1 308 ? 5.455 2.858 -4.567 1.00 13.76 308 GLU A CA 1
ATOM 2340 C C . GLU A 1 308 ? 4.922 1.658 -3.809 1.00 13.70 308 GLU A C 1
ATOM 2341 O O . GLU A 1 308 ? 3.829 1.708 -3.251 1.00 13.35 308 GLU A O 1
ATOM 2347 N N . LEU A 1 309 ? 5.689 0.565 -3.827 1.00 12.89 309 LEU A N 1
ATOM 2348 C CA . LEU A 1 309 ? 5.355 -0.624 -3.058 1.00 12.85 309 LEU A CA 1
ATOM 2349 C C . LEU A 1 309 ? 5.276 -0.316 -1.551 1.00 13.05 309 LEU A C 1
ATOM 2350 O O . LEU A 1 309 ? 4.287 -0.652 -0.906 1.00 13.21 309 LEU A O 1
ATOM 2355 N N . ARG A 1 310 ? 6.309 0.315 -1.008 1.00 13.57 310 ARG A N 1
ATOM 2356 C CA . ARG A 1 310 ? 6.335 0.631 0.418 1.00 14.84 310 ARG A CA 1
ATOM 2357 C C . ARG A 1 310 ? 5.164 1.524 0.815 1.00 15.58 310 ARG A 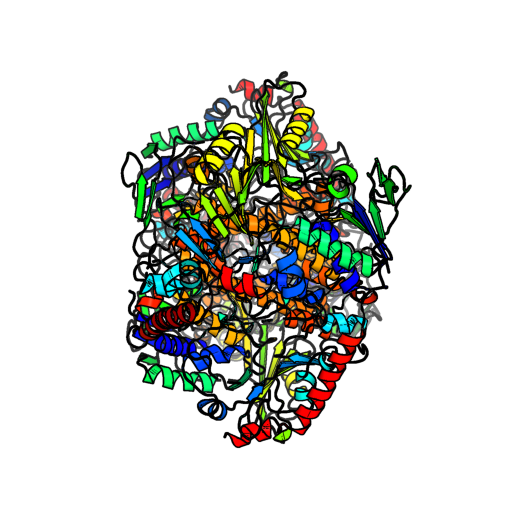C 1
ATOM 2358 O O . ARG A 1 310 ? 4.471 1.227 1.794 1.00 15.91 310 ARG A O 1
ATOM 2366 N N . SER A 1 311 ? 4.935 2.593 0.057 1.00 16.37 311 SER A N 1
ATOM 2367 C CA . SER A 1 311 ? 3.812 3.502 0.340 1.00 17.35 311 SER A CA 1
ATOM 2368 C C . SER A 1 311 ? 2.471 2.780 0.357 1.00 17.36 311 SER A C 1
ATOM 2369 O O . SER A 1 311 ? 1.569 3.158 1.104 1.00 17.75 311 SER A O 1
ATOM 2372 N N . THR A 1 312 ? 2.346 1.740 -0.465 1.00 17.91 312 THR A N 1
ATOM 2373 C CA . THR A 1 312 ? 1.091 1.018 -0.597 1.00 17.53 312 THR A CA 1
ATOM 2374 C C . THR A 1 312 ? 0.867 0.026 0.549 1.00 17.80 312 THR A C 1
ATOM 2375 O O . THR A 1 312 ? -0.244 -0.074 1.088 1.00 18.23 312 THR A O 1
ATOM 2379 N N . VAL A 1 313 ? 1.904 -0.715 0.924 1.00 17.90 313 VAL A N 1
ATOM 2380 C CA . VAL A 1 313 ? 1.724 -1.824 1.861 1.00 17.82 313 VAL A CA 1
ATOM 2381 C C . VAL A 1 313 ? 2.448 -1.744 3.200 1.00 18.11 313 VAL A C 1
ATOM 2382 O O . VAL A 1 313 ? 2.101 -2.493 4.119 1.00 18.29 313 VAL A O 1
ATOM 2386 N N . ALA A 1 314 ? 3.432 -0.860 3.332 1.00 17.86 314 ALA A N 1
ATOM 2387 C CA . ALA A 1 314 ? 4.170 -0.744 4.589 1.00 18.05 314 ALA A CA 1
ATOM 2388 C C . ALA A 1 314 ? 4.931 0.583 4.717 1.00 18.11 314 ALA A C 1
ATOM 2389 O O . ALA A 1 314 ? 6.145 0.586 4.868 1.00 17.17 314 ALA A O 1
ATOM 2391 N N . PRO A 1 315 ? 4.213 1.713 4.671 1.00 18.89 315 PRO A N 1
ATOM 2392 C CA . PRO A 1 315 ? 4.907 2.998 4.743 1.00 19.41 315 PRO A CA 1
ATOM 2393 C C . PRO A 1 315 ? 5.605 3.151 6.081 1.00 20.09 315 PRO A C 1
ATOM 2394 O O . PRO A 1 315 ? 5.101 2.649 7.084 1.00 19.98 315 PRO A O 1
ATOM 2398 N N . GLY A 1 316 ? 6.774 3.797 6.078 1.00 21.51 316 GLY A N 1
ATOM 2399 C CA . GLY A 1 316 ? 7.564 4.006 7.291 1.00 22.19 316 GLY A CA 1
ATOM 2400 C C . GLY A 1 316 ? 8.012 2.729 7.979 1.00 23.24 316 GLY A C 1
ATOM 2401 O O . GLY A 1 316 ? 8.099 2.688 9.208 1.00 23.30 316 GLY A O 1
ATOM 2402 N N . ARG A 1 317 ? 8.281 1.682 7.195 1.00 24.11 317 ARG A N 1
ATOM 2403 C CA . ARG A 1 317 ? 8.792 0.409 7.728 1.00 24.84 317 ARG A CA 1
ATOM 2404 C C . ARG A 1 317 ? 10.149 0.060 7.123 1.00 25.12 317 ARG A C 1
ATOM 2405 O O . ARG A 1 317 ? 10.329 -1.007 6.545 1.00 25.13 317 ARG A O 1
ATOM 2413 N N . ASP A 1 318 ? 11.110 0.952 7.281 1.00 25.54 318 ASP A N 1
ATOM 2414 C CA . ASP A 1 318 ? 12.454 0.726 6.751 1.00 26.25 318 ASP A CA 1
ATOM 2415 C C . ASP A 1 318 ? 13.207 -0.385 7.491 1.00 26.05 318 ASP A C 1
ATOM 2416 O O . ASP A 1 318 ? 14.256 -0.848 7.041 1.00 26.32 318 ASP A O 1
ATOM 2421 N N . ASP A 1 319 ? 12.654 -0.838 8.610 1.00 25.57 319 ASP A N 1
ATOM 2422 C CA . ASP A 1 319 ? 13.082 -2.102 9.203 1.00 25.34 319 ASP A CA 1
ATOM 2423 C C . ASP A 1 319 ? 12.846 -3.323 8.277 1.00 25.11 319 ASP A C 1
ATOM 2424 O O . ASP A 1 319 ? 13.489 -4.356 8.449 1.00 25.73 319 ASP A O 1
ATOM 2429 N N . LEU A 1 320 ? 11.940 -3.213 7.308 1.00 24.27 320 LEU A N 1
ATOM 2430 C CA . LEU A 1 320 ? 11.679 -4.330 6.387 1.00 23.90 320 LEU A CA 1
ATOM 2431 C C . LEU A 1 320 ? 12.517 -4.209 5.114 1.00 23.38 320 LEU A C 1
ATOM 2432 O O . LEU A 1 320 ? 12.505 -3.179 4.450 1.00 23.65 320 LEU A O 1
ATOM 2437 N N . GLU A 1 321 ? 13.248 -5.267 4.781 1.00 22.92 321 GLU A N 1
ATOM 2438 C CA . GLU A 1 321 ? 14.167 -5.230 3.645 1.00 22.81 321 GLU A CA 1
ATOM 2439 C C . GLU A 1 321 ? 13.421 -5.557 2.349 1.00 21.88 321 GLU A C 1
ATOM 2440 O O . GLU A 1 321 ? 12.686 -6.531 2.300 1.00 21.31 321 GLU A O 1
ATOM 2446 N N . ALA A 1 322 ? 13.602 -4.724 1.329 1.00 20.93 322 ALA A N 1
ATOM 2447 C CA . ALA A 1 322 ? 13.045 -4.977 0.002 1.00 20.82 322 ALA A CA 1
ATOM 2448 C C . ALA A 1 322 ? 14.003 -5.884 -0.764 1.00 20.50 322 ALA A C 1
ATOM 2449 O O . ALA A 1 322 ? 15.225 -5.739 -0.654 1.00 20.03 322 ALA A O 1
ATOM 2451 N N . ASN A 1 323 ? 13.456 -6.845 -1.511 1.00 20.08 323 ASN A N 1
ATOM 2452 C CA . ASN A 1 323 ? 14.274 -7.644 -2.408 1.00 20.16 323 ASN A CA 1
ATOM 2453 C C . ASN A 1 323 ? 13.931 -7.366 -3.870 1.00 19.20 323 ASN A C 1
ATOM 2454 O O . ASN A 1 323 ? 12.764 -7.385 -4.256 1.00 18.51 323 ASN A O 1
ATOM 2459 N N . HIS A 1 324 ? 14.976 -7.106 -4.648 1.00 18.25 324 HIS A N 1
ATOM 2460 C CA . HIS A 1 324 ? 14.876 -6.723 -6.046 1.00 17.95 324 HIS A CA 1
ATOM 2461 C C . HIS A 1 324 ? 15.290 -7.874 -6.931 1.00 18.00 324 HIS A C 1
ATOM 2462 O O . HIS A 1 324 ? 16.251 -8.582 -6.642 1.00 17.33 324 HIS A O 1
ATOM 2469 N N . ILE A 1 325 ? 14.549 -8.054 -8.016 1.00 18.00 325 ILE A N 1
ATOM 2470 C CA . ILE A 1 325 ? 14.744 -9.188 -8.886 1.00 19.21 325 ILE A CA 1
ATOM 2471 C C . ILE A 1 325 ? 14.633 -8.738 -10.340 1.00 18.40 325 ILE A C 1
ATOM 2472 O O . ILE A 1 325 ? 13.799 -7.896 -10.663 1.00 17.56 325 ILE A O 1
ATOM 2477 N N . GLN A 1 326 ? 15.507 -9.269 -11.198 1.00 18.11 326 GLN A N 1
ATOM 2478 C CA . GLN A 1 326 ? 15.306 -9.215 -12.653 1.00 18.34 326 GLN A CA 1
ATOM 2479 C C . GLN A 1 326 ? 14.730 -10.563 -13.136 1.00 17.92 326 GLN A C 1
ATOM 2480 O O . GLN A 1 326 ? 15.211 -11.605 -12.740 1.00 17.61 326 GLN A O 1
ATOM 2486 N N . MET A 1 327 ? 13.715 -10.524 -13.996 1.00 16.80 327 MET A N 1
ATOM 2487 C CA . MET A 1 327 ? 13.043 -11.729 -14.471 1.00 16.56 327 MET A CA 1
ATOM 2488 C C . MET A 1 327 ? 13.389 -12.018 -15.941 1.00 15.57 327 MET A C 1
ATOM 2489 O O . MET A 1 327 ? 13.487 -11.088 -16.751 1.00 15.24 327 MET A O 1
ATOM 2494 N N . ARG A 1 328 ? 13.554 -13.302 -16.280 1.00 14.00 328 ARG A N 1
ATOM 2495 C CA . ARG A 1 328 ? 13.681 -13.725 -17.676 1.00 13.37 328 ARG A CA 1
ATOM 2496 C C . ARG A 1 328 ? 12.329 -14.266 -18.112 1.00 13.44 328 ARG A C 1
ATOM 2497 O O . ARG A 1 328 ? 11.952 -15.373 -17.743 1.00 13.29 328 ARG A O 1
ATOM 2505 N N . ILE A 1 329 ? 11.622 -13.464 -18.903 1.00 12.95 329 ILE A N 1
ATOM 2506 C CA . ILE A 1 329 ? 10.265 -13.744 -19.326 1.00 12.83 329 ILE A CA 1
ATOM 2507 C C . ILE A 1 329 ? 10.269 -14.352 -20.725 1.00 12.80 329 ILE A C 1
ATOM 2508 O O . ILE A 1 329 ? 10.825 -13.759 -21.674 1.00 12.85 329 ILE A O 1
ATOM 2513 N N . GLY A 1 330 ? 9.671 -15.540 -20.842 1.00 11.95 330 GLY A N 1
ATOM 2514 C CA . GLY A 1 330 ? 9.521 -16.223 -22.121 1.00 11.13 330 GLY A CA 1
ATOM 2515 C C . GLY A 1 330 ? 9.671 -17.730 -21.921 1.00 10.60 330 GLY A C 1
ATOM 2516 O O . GLY A 1 330 ? 9.409 -18.264 -20.843 1.00 10.57 330 GLY A O 1
ATOM 2517 N N . ARG A 1 331 ? 10.095 -18.413 -22.969 1.00 10.43 331 ARG A N 1
ATOM 2518 C CA . ARG A 1 331 ? 10.326 -19.840 -22.886 1.00 10.16 331 ARG A CA 1
ATOM 2519 C C . ARG A 1 331 ? 11.416 -20.306 -23.799 1.00 10.16 331 ARG A C 1
ATOM 2520 O O . ARG A 1 331 ? 11.617 -19.747 -24.863 1.00 10.60 331 ARG A O 1
ATOM 2528 N N . ASN A 1 332 ? 12.060 -21.400 -23.415 1.00 10.73 332 ASN A N 1
ATOM 2529 C CA . ASN A 1 332 ? 12.912 -22.090 -24.318 1.00 10.48 332 ASN A CA 1
ATOM 2530 C C . ASN A 1 332 ? 12.081 -22.642 -25.463 1.00 11.32 332 ASN A C 1
ATOM 2531 O O . ASN A 1 332 ? 10.951 -23.156 -25.257 1.00 10.70 332 ASN A O 1
ATOM 2536 N N . GLU A 1 333 ? 12.641 -22.569 -26.674 1.00 11.89 333 GLU A N 1
ATOM 2537 C CA . GLU A 1 333 ? 11.975 -23.133 -27.833 1.00 13.57 333 GLU A CA 1
ATOM 2538 C C . GLU A 1 333 ? 11.752 -24.652 -27.616 1.00 12.90 333 GLU A C 1
ATOM 2539 O O . GLU A 1 333 ? 10.681 -25.165 -27.890 1.00 13.70 333 GLU A O 1
ATOM 2545 N N . ARG A 1 334 ? 12.779 -25.343 -27.124 1.00 12.39 334 ARG A N 1
ATOM 2546 C CA . ARG A 1 334 ? 12.674 -26.739 -26.683 1.00 11.83 334 ARG A CA 1
ATOM 2547 C C . ARG A 1 334 ? 13.190 -26.813 -25.252 1.00 11.11 334 ARG A C 1
ATOM 2548 O O . ARG A 1 334 ? 14.344 -26.398 -24.985 1.00 10.60 334 ARG A O 1
ATOM 2556 N N . THR A 1 335 ? 12.396 -27.347 -24.335 1.00 9.63 335 THR A N 1
ATOM 2557 C CA . THR A 1 335 ? 12.854 -27.557 -22.952 1.00 9.48 335 THR A CA 1
ATOM 2558 C C . THR A 1 335 ? 13.607 -28.878 -22.792 1.00 9.84 335 THR A C 1
ATOM 2559 O O . THR A 1 335 ? 14.301 -29.053 -21.802 1.00 10.59 335 THR A O 1
ATOM 2563 N N . TRP A 1 336 ? 13.504 -29.773 -23.782 1.00 9.97 336 TRP A N 1
ATOM 2564 C CA . TRP A 1 336 ? 14.227 -31.042 -23.767 1.00 10.11 336 TRP A CA 1
ATOM 2565 C C . TRP A 1 336 ? 15.110 -31.119 -25.012 1.00 10.55 336 TRP A C 1
ATOM 2566 O O . TRP A 1 336 ? 14.604 -31.135 -26.133 1.00 10.66 336 TRP A O 1
ATOM 2577 N N . ILE A 1 337 ? 16.417 -31.095 -24.787 1.00 10.55 337 ILE A N 1
ATOM 2578 C CA . ILE A 1 337 ? 17.434 -31.197 -25.828 1.00 10.24 337 ILE A CA 1
ATOM 2579 C C . ILE A 1 337 ? 18.410 -32.315 -25.455 1.00 10.23 337 ILE A C 1
ATOM 2580 O O . ILE A 1 337 ? 18.921 -32.359 -24.329 1.00 10.05 337 ILE A O 1
ATOM 2585 N N . ASN A 1 338 ? 18.637 -33.232 -26.392 1.00 9.77 338 ASN A N 1
ATOM 2586 C CA . ASN A 1 338 ? 19.504 -34.394 -26.153 1.00 10.25 338 ASN A CA 1
ATOM 2587 C C . ASN A 1 338 ? 19.060 -35.089 -24.851 1.00 10.21 338 ASN A C 1
ATOM 2588 O O . ASN A 1 338 ? 17.886 -35.478 -24.736 1.00 10.87 338 ASN A O 1
ATOM 2593 N N . ASN A 1 339 ? 19.964 -35.231 -23.873 1.00 10.34 339 ASN A N 1
ATOM 2594 C CA . ASN A 1 339 ? 19.633 -35.898 -22.588 1.00 10.27 339 ASN A CA 1
ATOM 2595 C C . ASN A 1 339 ? 19.425 -34.920 -21.426 1.00 10.46 339 ASN A C 1
ATOM 2596 O O . ASN A 1 339 ? 19.696 -35.255 -20.267 1.00 9.99 339 ASN A O 1
ATOM 2601 N N . CYS A 1 340 ? 18.948 -33.720 -21.746 1.00 9.93 340 CYS A N 1
ATOM 2602 C CA . CYS A 1 340 ? 18.756 -32.662 -20.754 1.00 11.01 340 CYS A CA 1
ATOM 2603 C C . CYS A 1 340 ? 17.355 -32.116 -20.837 1.00 10.59 340 CYS A C 1
ATOM 2604 O O . CYS A 1 340 ? 16.905 -31.767 -21.934 1.00 10.84 340 CYS A O 1
ATOM 2607 N N . VAL A 1 341 ? 16.658 -32.061 -19.701 1.00 10.44 341 VAL A N 1
ATOM 2608 C CA . VAL A 1 341 ? 15.323 -31.473 -19.622 1.00 11.55 341 VAL A CA 1
ATOM 2609 C C . VAL A 1 341 ? 15.306 -30.364 -18.600 1.00 11.19 341 VAL A C 1
ATOM 2610 O O . VAL A 1 341 ? 15.775 -30.544 -17.459 1.00 11.69 341 VAL A O 1
ATOM 2614 N N . ALA A 1 342 ? 14.793 -29.201 -18.995 1.00 11.23 342 ALA A N 1
ATOM 2615 C CA . ALA A 1 342 ? 14.700 -28.075 -18.076 1.00 10.86 342 ALA A CA 1
ATOM 2616 C C . ALA A 1 342 ? 13.316 -28.093 -17.390 1.00 10.06 342 ALA A C 1
ATOM 2617 O O . ALA A 1 342 ? 12.315 -28.315 -18.028 1.00 10.99 342 ALA A O 1
ATOM 2619 N N . VAL A 1 343 ? 13.323 -27.861 -16.089 1.00 10.22 343 VAL A N 1
ATOM 2620 C CA . VAL A 1 343 ? 12.141 -27.812 -15.244 1.00 10.14 343 VAL A CA 1
ATOM 2621 C C . VAL A 1 343 ? 12.212 -26.496 -14.439 1.00 9.42 343 VAL A C 1
ATOM 2622 O O . VAL A 1 343 ? 13.228 -26.187 -13.816 1.00 9.42 343 VAL A O 1
ATOM 2626 N N . GLY A 1 344 ? 11.135 -25.720 -14.475 1.00 9.75 344 GLY A N 1
ATOM 2627 C CA . GLY A 1 344 ? 11.082 -24.450 -13.749 1.00 9.75 344 GLY A CA 1
ATOM 2628 C C . GLY A 1 344 ? 11.548 -23.255 -14.549 1.00 9.70 344 GLY A C 1
ATOM 2629 O O . GLY A 1 344 ? 11.399 -23.212 -15.783 1.00 8.94 344 GLY A O 1
ATOM 2630 N N . LEU A 1 345 ? 12.179 -22.316 -13.864 1.00 10.07 345 LEU A N 1
ATOM 2631 C CA . LEU A 1 345 ? 12.565 -21.039 -14.472 1.00 10.55 345 LEU A CA 1
ATOM 2632 C C . LEU A 1 345 ? 13.560 -21.202 -15.615 1.00 9.96 345 LEU A C 1
ATOM 2633 O O . LEU A 1 345 ? 13.635 -20.356 -16.488 1.00 10.56 345 LEU A O 1
ATOM 2638 N N . SER A 1 346 ? 14.326 -22.286 -15.598 1.00 9.93 346 SER A N 1
ATOM 2639 C CA . SER A 1 346 ? 15.234 -22.599 -16.692 1.00 8.58 346 SER A CA 1
ATOM 2640 C C . SER A 1 346 ? 14.479 -22.893 -17.987 1.00 9.13 346 SER A C 1
ATOM 2641 O O . SER A 1 346 ? 15.014 -22.690 -19.065 1.00 10.09 346 SER A O 1
ATOM 2644 N N . ALA A 1 347 ? 13.274 -23.453 -17.859 1.00 9.31 347 ALA A N 1
ATOM 2645 C CA . ALA A 1 347 ? 12.501 -23.864 -18.987 1.00 9.57 347 ALA A CA 1
ATOM 2646 C C . ALA A 1 347 ? 11.712 -22.685 -19.511 1.00 10.04 347 ALA A C 1
ATOM 2647 O O . ALA A 1 347 ? 11.686 -22.422 -20.736 1.00 9.98 347 ALA A O 1
ATOM 2649 N N . ALA A 1 348 ? 11.054 -21.981 -18.602 1.00 10.14 348 ALA A N 1
ATOM 2650 C CA . ALA A 1 348 ? 10.154 -20.895 -18.974 1.00 10.59 348 ALA A CA 1
ATOM 2651 C C . ALA A 1 348 ? 9.730 -20.100 -17.747 1.00 10.54 348 ALA A C 1
ATOM 2652 O O . ALA A 1 348 ? 9.777 -20.601 -16.637 1.00 11.69 348 ALA A O 1
ATOM 2654 N N . PHE A 1 349 ? 9.227 -18.887 -17.961 1.00 10.84 349 PHE A N 1
ATOM 2655 C CA . PHE A 1 349 ? 8.668 -18.091 -16.883 1.00 10.55 349 PHE A CA 1
ATOM 2656 C C . PHE A 1 349 ? 7.806 -16.980 -17.448 1.00 9.76 349 PHE A C 1
ATOM 2657 O O . PHE A 1 349 ? 8.163 -16.322 -18.433 1.00 8.97 349 PHE A O 1
ATOM 2665 N N . VAL A 1 350 ? 6.692 -16.762 -16.791 1.00 10.21 350 VAL A N 1
ATOM 2666 C CA . VAL A 1 350 ? 5.881 -15.565 -16.987 1.00 10.85 350 VAL A CA 1
ATOM 2667 C C . VAL A 1 350 ? 5.664 -14.908 -15.622 1.00 11.25 350 VAL A C 1
ATOM 2668 O O . VAL A 1 350 ? 5.839 -15.548 -14.580 1.00 11.49 350 VAL A O 1
ATOM 2672 N N . GLU A 1 351 ? 5.323 -13.617 -15.627 1.00 12.08 351 GLU A N 1
ATOM 2673 C CA . GLU A 1 351 ? 4.960 -12.922 -14.405 1.00 11.81 351 GLU A CA 1
ATOM 2674 C C . GLU A 1 351 ? 3.850 -13.695 -13.696 1.00 12.64 351 GLU A C 1
ATOM 2675 O O . GLU A 1 351 ? 2.968 -14.299 -14.357 1.00 11.12 351 GLU A O 1
ATOM 2681 N N . PRO A 1 352 ? 3.883 -13.691 -12.350 1.00 12.30 352 PRO A N 1
ATOM 2682 C CA . PRO A 1 352 ? 2.993 -14.577 -11.595 1.00 12.78 352 PRO A CA 1
ATOM 2683 C C . PRO A 1 352 ? 1.529 -14.060 -11.455 1.00 13.20 352 PRO A C 1
ATOM 2684 O O . PRO A 1 352 ? 0.870 -14.306 -10.433 1.00 13.77 352 PRO A O 1
ATOM 2688 N N . LEU A 1 353 ? 1.031 -13.393 -12.480 1.00 12.61 353 LEU A N 1
ATOM 2689 C CA . LEU A 1 353 ? -0.268 -12.757 -12.455 1.00 13.18 353 LEU A CA 1
ATOM 2690 C C . LEU A 1 353 ? -1.427 -13.755 -12.287 1.00 13.32 353 LEU A C 1
ATOM 2691 O O . LEU A 1 353 ? -2.483 -13.409 -11.757 1.00 14.58 353 LEU A O 1
ATOM 2696 N N . GLU A 1 354 ? -1.217 -14.983 -12.729 1.00 13.04 354 GLU A N 1
ATOM 2697 C CA . GLU A 1 354 ? -2.199 -16.062 -12.548 1.00 13.23 354 GLU A CA 1
ATOM 2698 C C . GLU A 1 354 ? -1.566 -17.279 -11.859 1.00 13.47 354 GLU A C 1
ATOM 2699 O O . GLU A 1 354 ? -1.990 -18.411 -12.063 1.00 13.70 354 GLU A O 1
ATOM 2705 N N . SER A 1 355 ? -0.558 -17.038 -11.038 1.00 13.46 355 SER A N 1
ATOM 2706 C CA . SER A 1 355 ? -0.014 -18.052 -10.114 1.00 14.50 355 SER A CA 1
ATOM 2707 C C . SER A 1 355 ? 0.487 -19.313 -10.829 1.00 13.26 355 SER A C 1
ATOM 2708 O O . SER A 1 355 ? 0.149 -20.437 -10.423 1.00 15.27 355 SER A O 1
ATOM 2711 N N . THR A 1 356 ? 1.190 -19.147 -11.943 1.00 13.02 356 THR A N 1
ATOM 2712 C CA . THR A 1 356 ? 1.473 -20.285 -12.824 1.00 12.77 356 THR A CA 1
ATOM 2713 C C . THR A 1 356 ? 2.794 -21.031 -12.565 1.00 11.88 356 THR A C 1
ATOM 2714 O O . THR A 1 356 ? 3.057 -22.056 -13.207 1.00 12.62 356 THR A O 1
ATOM 2718 N N . GLY A 1 357 ? 3.637 -20.535 -11.663 1.00 12.44 357 GLY A N 1
ATOM 2719 C CA . GLY A 1 357 ? 4.967 -21.073 -11.504 1.00 12.28 357 GLY A CA 1
ATOM 2720 C C . GLY A 1 357 ? 5.088 -22.520 -11.074 1.00 11.61 357 GLY A C 1
ATOM 2721 O O . GLY A 1 357 ? 5.816 -23.323 -11.697 1.00 11.43 357 GLY A O 1
ATOM 2722 N N . ILE A 1 358 ? 4.380 -22.865 -10.008 1.00 10.96 358 ILE A N 1
ATOM 2723 C CA . ILE A 1 358 ? 4.377 -24.239 -9.530 1.00 10.84 358 ILE A CA 1
ATOM 2724 C C . ILE A 1 358 ? 3.686 -25.141 -10.539 1.00 9.59 358 ILE A C 1
ATOM 2725 O O . ILE A 1 358 ? 4.076 -26.292 -10.724 1.00 9.14 358 ILE A O 1
ATOM 2730 N N . PHE A 1 359 ? 2.626 -24.643 -11.156 1.00 9.51 359 PHE A N 1
ATOM 2731 C CA . PHE A 1 359 ? 1.957 -25.389 -12.238 1.00 8.98 359 PHE A CA 1
ATOM 2732 C C . PHE A 1 359 ? 2.903 -25.753 -13.374 1.00 9.19 359 PHE A C 1
ATOM 2733 O O . PHE A 1 359 ? 2.859 -26.872 -13.850 1.00 10.76 359 PHE A O 1
ATOM 2741 N N . PHE A 1 360 ? 3.756 -24.832 -13.805 1.00 8.74 360 PHE A N 1
ATOM 2742 C CA . PHE A 1 360 ? 4.666 -25.115 -14.913 1.00 9.30 360 PHE A CA 1
ATOM 2743 C C . PHE A 1 360 ? 5.667 -26.217 -14.503 1.00 9.69 360 PHE A C 1
ATOM 2744 O O . PHE A 1 360 ? 6.053 -27.038 -15.315 1.00 8.50 360 PHE A O 1
ATOM 2752 N N . ILE A 1 361 ? 6.117 -26.178 -13.247 1.00 9.84 361 ILE A N 1
ATOM 2753 C CA . ILE A 1 361 ? 6.994 -27.205 -12.726 1.00 9.09 361 ILE A CA 1
ATOM 2754 C C . ILE A 1 361 ? 6.253 -28.547 -12.682 1.00 10.00 361 ILE A C 1
ATOM 2755 O O . ILE A 1 361 ? 6.750 -29.570 -13.175 1.00 8.93 361 ILE A O 1
ATOM 2760 N N . GLN A 1 362 ? 5.076 -28.546 -12.083 1.00 9.63 362 GLN A N 1
ATOM 2761 C CA . GLN A 1 362 ? 4.295 -29.773 -11.910 1.00 9.37 362 GLN A CA 1
ATOM 2762 C C . GLN A 1 362 ? 4.005 -30.417 -13.251 1.00 10.07 362 GLN A C 1
ATOM 2763 O O . GLN A 1 362 ? 4.215 -31.608 -13.424 1.00 10.11 362 GLN A O 1
ATOM 2769 N N . HIS A 1 363 ? 3.523 -29.636 -14.212 1.00 9.88 363 HIS A N 1
ATOM 2770 C CA . HIS A 1 363 ? 3.226 -30.219 -15.520 1.00 9.82 363 HIS A CA 1
ATOM 2771 C C . HIS A 1 363 ? 4.483 -30.782 -16.174 1.00 8.82 363 HIS A C 1
ATOM 2772 O O . HIS A 1 363 ? 4.436 -31.855 -16.758 1.00 9.50 363 HIS A O 1
ATOM 2779 N N . ALA A 1 364 ? 5.592 -30.061 -16.085 1.00 8.96 364 ALA A N 1
ATOM 2780 C CA . ALA A 1 364 ? 6.839 -30.510 -16.693 1.00 9.26 364 ALA A CA 1
ATOM 2781 C C . ALA A 1 364 ? 7.364 -31.799 -16.091 1.00 8.86 364 ALA A C 1
ATOM 2782 O O . ALA A 1 364 ? 7.909 -32.673 -16.811 1.00 9.36 364 ALA A O 1
ATOM 2784 N N . ILE A 1 365 ? 7.178 -31.958 -14.779 1.00 8.56 365 ILE A N 1
ATOM 2785 C CA . ILE A 1 365 ? 7.579 -33.183 -14.074 1.00 8.74 365 ILE A CA 1
ATOM 2786 C C . ILE A 1 365 ? 6.634 -34.350 -14.357 1.00 8.62 365 ILE A C 1
ATOM 2787 O O . I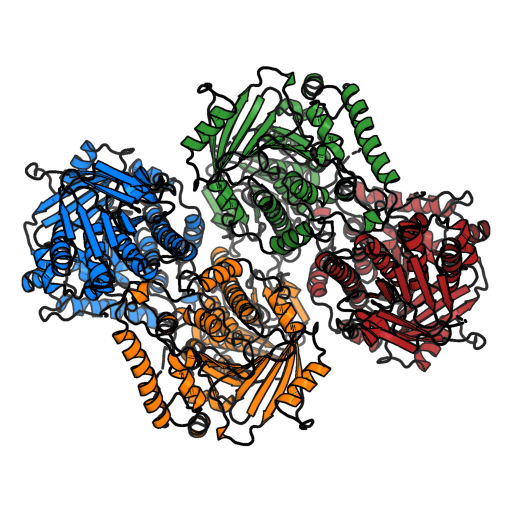LE A 1 365 ? 7.073 -35.456 -14.662 1.00 8.40 365 ILE A O 1
ATOM 2792 N N . GLU A 1 366 ? 5.334 -34.095 -14.328 1.00 8.76 366 GLU A N 1
ATOM 2793 C CA . GLU A 1 366 ? 4.378 -35.157 -14.601 1.00 9.84 366 GLU A CA 1
ATOM 2794 C C . GLU A 1 366 ? 4.577 -35.728 -16.030 1.00 10.21 366 GLU A C 1
ATOM 2795 O O . GLU A 1 366 ? 4.568 -36.952 -16.243 1.00 10.84 366 GLU A O 1
ATOM 2801 N N . GLN A 1 367 ? 4.788 -34.816 -16.971 1.00 10.34 367 GLN A N 1
ATOM 2802 C CA . GLN A 1 367 ? 4.957 -35.136 -18.383 1.00 10.14 367 GLN A CA 1
ATOM 2803 C C . GLN A 1 367 ? 6.353 -35.713 -18.639 1.00 10.31 367 GLN A C 1
ATOM 2804 O O . GLN A 1 367 ? 6.545 -36.491 -19.579 1.00 10.04 367 GLN A O 1
ATOM 2810 N N . LEU A 1 368 ? 7.318 -35.364 -17.785 1.00 9.32 368 LEU A N 1
ATOM 2811 C CA . LEU A 1 368 ? 8.615 -36.020 -17.865 1.00 10.11 368 LEU A CA 1
ATOM 2812 C C . LEU A 1 368 ? 8.486 -37.525 -17.579 1.00 10.34 368 LEU A C 1
ATOM 2813 O O . LEU A 1 368 ? 9.062 -38.362 -18.291 1.00 10.65 368 LEU A O 1
ATOM 2818 N N . VAL A 1 369 ? 7.744 -37.862 -16.538 1.00 10.50 369 VAL A N 1
ATOM 2819 C CA . VAL A 1 369 ? 7.462 -39.264 -16.223 1.00 10.31 369 VAL A CA 1
ATOM 2820 C C . VAL A 1 369 ? 6.712 -39.895 -17.382 1.00 10.46 369 VAL A C 1
ATOM 2821 O O . VAL A 1 369 ? 7.109 -40.981 -17.844 1.00 9.76 369 VAL A O 1
ATOM 2825 N N . LYS A 1 370 ? 5.664 -39.232 -17.878 1.00 11.11 370 LYS A N 1
ATOM 2826 C CA . LYS A 1 370 ? 4.907 -39.793 -19.003 1.00 11.74 370 LYS A CA 1
ATOM 2827 C C . LYS A 1 370 ? 5.799 -40.003 -20.246 1.00 11.48 370 LYS A C 1
ATOM 2828 O O . LYS A 1 370 ? 5.645 -40.981 -20.970 1.00 11.46 370 LYS A O 1
ATOM 2834 N N . HIS A 1 371 ? 6.748 -39.097 -20.459 1.00 10.95 371 HIS A N 1
ATOM 2835 C CA . HIS A 1 371 ? 7.606 -39.156 -21.638 1.00 10.69 371 HIS A CA 1
ATOM 2836 C C . HIS A 1 371 ? 9.012 -39.674 -21.297 1.00 10.96 371 HIS A C 1
ATOM 2837 O O . HIS A 1 371 ? 9.977 -39.451 -22.048 1.00 9.99 371 HIS A O 1
ATOM 2844 N N . PHE A 1 372 ? 9.130 -40.385 -20.184 1.00 10.80 372 PHE A N 1
ATOM 2845 C CA . PHE A 1 372 ? 10.450 -40.799 -19.692 1.00 10.98 372 PHE A CA 1
ATOM 2846 C C . PHE A 1 372 ? 11.163 -41.598 -20.775 1.00 10.54 372 PHE A C 1
ATOM 2847 O O . PHE A 1 372 ? 10.550 -42.414 -21.443 1.00 10.35 372 PHE A O 1
ATOM 2855 N N . PRO A 1 373 ? 12.470 -41.371 -20.965 1.00 11.17 373 PRO A N 1
ATOM 2856 C CA . PRO A 1 373 ? 13.120 -42.041 -22.079 1.00 11.24 373 PRO A CA 1
ATOM 2857 C C . PRO A 1 373 ? 13.546 -43.452 -21.776 1.00 11.59 373 PRO A C 1
ATOM 2858 O O . PRO A 1 373 ? 13.847 -43.789 -20.622 1.00 12.04 373 PRO A O 1
ATOM 2862 N N . GLY A 1 374 ? 13.589 -44.263 -22.820 1.00 12.69 374 GLY A N 1
ATOM 2863 C CA . GLY A 1 374 ? 14.338 -45.513 -22.770 1.00 13.31 374 GLY A CA 1
ATOM 2864 C C . GLY A 1 374 ? 15.743 -45.310 -23.295 1.00 14.37 374 GLY A C 1
ATOM 2865 O O . GLY A 1 374 ? 16.146 -44.205 -23.676 1.00 13.76 374 GLY A O 1
ATOM 2866 N N . GLU A 1 375 ? 16.506 -46.396 -23.318 1.00 15.59 375 GLU A N 1
ATOM 2867 C CA . GLU A 1 375 ? 17.876 -46.339 -23.821 1.00 16.75 375 GLU A CA 1
ATOM 2868 C C . GLU A 1 375 ? 17.964 -45.955 -25.307 1.00 16.49 375 GLU A C 1
ATOM 2869 O O . GLU A 1 375 ? 19.044 -45.603 -25.776 1.00 16.82 375 GLU A O 1
ATOM 2875 N N . ARG A 1 376 ? 16.854 -46.044 -26.042 1.00 16.31 376 ARG A N 1
ATOM 2876 C CA . ARG A 1 376 ? 16.832 -45.633 -27.460 1.00 16.26 376 ARG A CA 1
ATOM 2877 C C . ARG A 1 376 ? 16.606 -44.131 -27.621 1.00 15.17 376 ARG A C 1
ATOM 2878 O O . ARG A 1 376 ? 16.826 -43.608 -28.706 1.00 14.35 376 ARG A O 1
ATOM 2886 N N . TRP A 1 377 ? 16.157 -43.450 -26.561 1.00 13.60 377 TRP A N 1
ATOM 2887 C CA . TRP A 1 377 ? 15.956 -41.998 -26.611 1.00 12.99 377 TRP A CA 1
ATOM 2888 C C . TRP A 1 377 ? 15.117 -41.614 -27.847 1.00 13.08 377 TRP A C 1
ATOM 2889 O O . TRP A 1 377 ? 15.503 -40.787 -28.671 1.00 12.77 377 TRP A O 1
ATOM 2900 N N . ASP A 1 378 ? 13.959 -42.251 -27.959 1.00 12.67 378 ASP A N 1
ATOM 2901 C CA . ASP A 1 378 ? 13.021 -42.004 -29.042 1.00 12.81 378 ASP A CA 1
ATOM 2902 C C . ASP A 1 378 ? 12.791 -40.496 -29.276 1.00 12.06 378 ASP A C 1
ATOM 2903 O O . ASP A 1 378 ? 12.274 -39.826 -28.401 1.00 11.36 378 ASP A O 1
ATOM 2908 N N . PRO A 1 379 ? 13.207 -39.962 -30.449 1.00 12.17 379 PRO A N 1
ATOM 2909 C CA . PRO A 1 379 ? 13.001 -38.535 -30.677 1.00 11.72 379 PRO A CA 1
ATOM 2910 C C . PRO A 1 379 ? 11.561 -38.129 -30.861 1.00 11.78 379 PRO A C 1
ATOM 2911 O O . PRO A 1 379 ? 11.284 -36.934 -30.772 1.00 12.12 379 PRO A O 1
ATOM 2915 N N . VAL A 1 380 ? 10.660 -39.066 -31.177 1.00 11.66 380 VAL A N 1
ATOM 2916 C CA . VAL A 1 380 ? 9.250 -38.707 -31.391 1.00 12.21 380 VAL A CA 1
ATOM 2917 C C . VAL A 1 380 ? 8.601 -38.425 -30.044 1.00 12.04 380 VAL A C 1
ATOM 2918 O O . VAL A 1 380 ? 7.784 -37.512 -29.894 1.00 12.25 380 VAL A O 1
ATOM 2922 N N . LEU A 1 381 ? 8.973 -39.218 -29.058 1.00 12.46 381 LEU A N 1
ATOM 2923 C CA . LEU A 1 381 ? 8.526 -39.005 -27.684 1.00 12.43 381 LEU A CA 1
ATOM 2924 C C . LEU A 1 381 ? 9.047 -37.679 -27.119 1.00 12.26 381 LEU A C 1
ATOM 2925 O O . LEU A 1 381 ? 8.298 -36.898 -26.507 1.00 13.21 381 LEU A O 1
ATOM 2930 N N . ILE A 1 382 ? 10.323 -37.389 -27.352 1.00 11.75 382 ILE A N 1
ATOM 2931 C CA . ILE A 1 382 ? 10.880 -36.112 -26.933 1.00 11.36 382 ILE A CA 1
ATOM 2932 C C . ILE A 1 382 ? 10.202 -34.951 -27.627 1.00 11.78 382 ILE A C 1
ATOM 2933 O O . ILE A 1 382 ? 9.883 -33.939 -26.981 1.00 10.68 382 ILE A O 1
ATOM 2938 N N . SER A 1 383 ? 9.987 -35.072 -28.937 1.00 11.65 383 SER A N 1
ATOM 2939 C CA . SER A 1 383 ? 9.267 -34.033 -29.690 1.00 12.46 383 SER A CA 1
ATOM 2940 C C . SER A 1 383 ? 7.880 -33.717 -29.116 1.00 11.55 383 SER A C 1
ATOM 2941 O O . SER A 1 383 ? 7.467 -32.545 -28.991 1.00 12.06 383 SER A O 1
ATOM 2944 N N . ALA A 1 384 ? 7.123 -34.763 -28.803 1.00 10.89 384 ALA A N 1
ATOM 2945 C CA . ALA A 1 384 ? 5.810 -34.606 -28.204 1.00 10.85 384 ALA A CA 1
ATOM 2946 C C . ALA A 1 384 ? 5.855 -33.855 -26.873 1.00 9.57 384 ALA A C 1
ATOM 2947 O O . ALA A 1 384 ? 4.996 -33.010 -26.580 1.00 10.58 384 ALA A O 1
ATOM 2949 N N . TYR A 1 385 ? 6.846 -34.178 -26.059 1.00 9.47 385 TYR A N 1
ATOM 2950 C CA . TYR A 1 385 ? 7.079 -33.488 -24.805 1.00 8.96 385 TYR A CA 1
ATOM 2951 C C . TYR A 1 385 ? 7.306 -32.011 -25.049 1.00 9.56 385 TYR A C 1
ATOM 2952 O O . TYR A 1 385 ? 6.657 -31.162 -24.445 1.00 10.19 385 TYR A O 1
ATOM 2961 N N . ASN A 1 386 ? 8.219 -31.696 -25.962 1.00 9.88 386 ASN A N 1
ATOM 2962 C CA . ASN A 1 386 ? 8.498 -30.302 -26.240 1.00 10.35 386 ASN A CA 1
ATOM 2963 C C . ASN A 1 386 ? 7.270 -29.549 -26.699 1.00 10.89 386 ASN A C 1
ATOM 2964 O O . ASN A 1 386 ? 7.031 -28.420 -26.286 1.00 11.13 386 ASN A O 1
ATOM 2969 N N . GLU A 1 387 ? 6.476 -30.184 -27.546 1.00 11.62 387 GLU A N 1
ATOM 2970 C CA . GLU A 1 387 ? 5.268 -29.530 -28.068 1.00 12.53 387 GLU A CA 1
ATOM 2971 C C . GLU A 1 387 ? 4.260 -29.209 -26.962 1.00 12.12 387 GLU A C 1
ATOM 2972 O O . GLU A 1 387 ? 3.681 -28.110 -26.950 1.00 12.04 387 GLU A O 1
ATOM 2978 N N . ARG A 1 388 ? 4.043 -30.162 -26.062 1.00 12.26 388 ARG A N 1
ATOM 2979 C CA . ARG A 1 388 ? 3.192 -29.962 -24.878 1.00 13.32 388 ARG A CA 1
ATOM 2980 C C . ARG A 1 388 ? 3.670 -28.769 -24.028 1.00 12.17 388 ARG A C 1
ATOM 2981 O O . ARG A 1 388 ? 2.895 -27.910 -23.602 1.00 11.46 388 ARG A O 1
ATOM 2989 N N . MET A 1 389 ? 4.962 -28.725 -23.788 1.00 12.61 389 MET A N 1
ATOM 2990 C CA . MET A 1 389 ? 5.536 -27.696 -22.936 1.00 11.32 389 MET A CA 1
ATOM 2991 C C . MET A 1 389 ? 5.393 -26.315 -23.577 1.00 10.57 389 MET A C 1
ATOM 2992 O O . MET A 1 389 ? 5.064 -25.340 -22.878 1.00 11.36 389 MET A O 1
ATOM 2997 N N . ALA A 1 390 ? 5.559 -26.248 -24.906 1.00 9.93 390 ALA A N 1
ATOM 2998 C CA . ALA A 1 390 ? 5.398 -25.013 -25.656 1.00 9.56 390 ALA A CA 1
ATOM 2999 C C . ALA A 1 390 ? 3.949 -24.516 -25.597 1.00 9.67 390 ALA A C 1
ATOM 3000 O O . ALA A 1 390 ? 3.711 -23.346 -25.356 1.00 10.10 390 ALA A O 1
ATOM 3002 N N . HIS A 1 391 ? 2.986 -25.410 -25.807 1.00 10.46 391 HIS A N 1
ATOM 3003 C CA . HIS A 1 391 ? 1.575 -25.003 -25.783 1.00 10.35 391 HIS A CA 1
ATOM 3004 C C . HIS A 1 391 ? 1.149 -24.570 -24.387 1.00 10.73 391 HIS A C 1
ATOM 3005 O O . HIS A 1 391 ? 0.310 -23.648 -24.232 1.00 10.42 391 HIS A O 1
ATOM 3012 N N . MET A 1 392 ? 1.696 -25.237 -23.373 1.00 9.58 392 MET A N 1
ATOM 3013 C CA . MET A 1 392 ? 1.394 -24.888 -21.978 1.00 10.69 392 MET A CA 1
ATOM 3014 C C . MET A 1 392 ? 1.678 -23.405 -21.777 1.00 10.58 392 MET A C 1
ATOM 3015 O O . MET A 1 392 ? 0.789 -22.661 -21.323 1.00 11.50 392 MET A O 1
ATOM 3020 N N . VAL A 1 393 ? 2.912 -22.985 -22.088 1.00 10.29 393 VAL A N 1
ATOM 3021 C CA . VAL A 1 393 ? 3.320 -21.587 -21.891 1.00 9.12 393 VAL A CA 1
ATOM 3022 C C . VAL A 1 393 ? 2.645 -20.588 -22.867 1.00 9.47 393 VAL A C 1
ATOM 3023 O O . VAL A 1 393 ? 2.191 -19.539 -22.456 1.00 8.83 393 VAL A O 1
ATOM 3027 N N . ASP A 1 394 ? 2.576 -20.927 -24.154 1.00 9.85 394 ASP A N 1
ATOM 3028 C CA . ASP A 1 394 ? 1.976 -20.048 -25.144 1.00 10.72 394 ASP A CA 1
ATOM 3029 C C . ASP A 1 394 ? 0.509 -19.744 -24.842 1.00 10.18 394 ASP A C 1
ATOM 3030 O O . ASP A 1 394 ? 0.052 -18.618 -25.077 1.00 9.35 394 ASP A O 1
ATOM 3035 N N . GLY A 1 395 ? -0.238 -20.737 -24.337 1.00 10.36 395 GLY A N 1
ATOM 3036 C CA . GLY A 1 395 ? -1.641 -20.491 -23.948 1.00 10.61 395 GLY A CA 1
ATOM 3037 C C . GLY A 1 395 ? -1.744 -19.536 -22.783 1.00 9.59 395 GLY A C 1
ATOM 3038 O O . GLY A 1 395 ? -2.604 -18.643 -22.755 1.00 10.39 395 GLY A O 1
ATOM 3039 N N . VAL A 1 396 ? -0.846 -19.671 -21.820 1.00 9.75 396 VAL A N 1
ATOM 3040 C CA . VAL A 1 396 ? -0.807 -18.752 -20.654 1.00 9.93 396 VAL A CA 1
ATOM 3041 C C . VAL A 1 396 ? -0.351 -17.365 -21.137 1.00 10.39 396 VAL A C 1
ATOM 3042 O O . VAL A 1 396 ? -0.909 -16.343 -20.742 1.00 10.00 396 VAL A O 1
ATOM 3046 N N . LYS A 1 397 ? 0.589 -17.341 -22.074 1.00 10.43 397 LYS A N 1
ATOM 3047 C CA . LYS A 1 397 ? 0.985 -16.060 -22.701 1.00 11.29 397 LYS A CA 1
ATOM 3048 C C . LYS A 1 397 ? -0.232 -15.315 -23.268 1.00 11.88 397 LYS A C 1
ATOM 3049 O O . LYS A 1 397 ? -0.450 -14.104 -23.008 1.00 11.17 397 LYS A O 1
ATOM 3055 N N . GLU A 1 398 ? -1.031 -16.005 -24.071 1.00 11.06 398 GLU A N 1
ATOM 3056 C CA . GLU A 1 398 ? -2.211 -15.348 -24.633 1.00 12.84 398 GLU A CA 1
ATOM 3057 C C . GLU A 1 398 ? -3.135 -14.858 -23.528 1.00 11.71 398 GLU A C 1
ATOM 3058 O O . GLU A 1 398 ? -3.654 -13.737 -23.567 1.00 11.02 398 GLU A O 1
ATOM 3064 N N . PHE A 1 399 ? -3.412 -15.752 -22.582 1.00 11.75 399 PHE A N 1
ATOM 3065 C CA . PHE A 1 399 ? -4.319 -15.454 -21.456 1.00 11.01 399 PHE A CA 1
ATOM 3066 C C . PHE A 1 399 ? -3.835 -14.195 -20.697 1.00 10.52 399 PHE A C 1
ATOM 3067 O O . PHE A 1 399 ? -4.616 -13.310 -20.385 1.00 9.66 399 PHE A O 1
ATOM 3075 N N . LEU A 1 400 ? -2.543 -14.107 -20.443 1.00 10.27 400 LEU A N 1
ATOM 3076 C CA . LEU A 1 400 ? -1.997 -12.952 -19.748 1.00 9.40 400 LEU A CA 1
ATOM 3077 C C . LEU A 1 400 ? -2.067 -11.662 -20.538 1.00 9.31 400 LEU A C 1
ATOM 3078 O O . LEU A 1 400 ? -2.394 -10.605 -19.964 1.00 9.10 400 LEU A O 1
ATOM 3083 N N . VAL A 1 401 ? -1.797 -11.706 -21.851 1.00 9.58 401 VAL A N 1
ATOM 3084 C CA . VAL A 1 401 ? -1.914 -10.472 -22.632 1.00 9.65 401 VAL A CA 1
ATOM 3085 C C . VAL A 1 401 ? -3.345 -9.953 -22.580 1.00 9.67 401 VAL A C 1
ATOM 3086 O O . VAL A 1 401 ? -3.581 -8.744 -22.491 1.00 10.12 401 VAL A O 1
ATOM 3090 N N . LEU A 1 402 ? -4.315 -10.873 -22.597 1.00 10.64 402 LEU A N 1
ATOM 3091 C CA . LEU A 1 402 ? -5.726 -10.536 -22.487 1.00 11.54 402 LEU A CA 1
ATOM 3092 C C . LEU A 1 402 ? -6.052 -9.728 -21.210 1.00 11.49 402 LEU A C 1
ATOM 3093 O O . LEU A 1 402 ? -6.948 -8.839 -21.206 1.00 11.72 402 LEU A O 1
ATOM 3098 N N . HIS A 1 403 ? -5.301 -9.995 -20.146 1.00 11.30 403 HIS A N 1
ATOM 3099 C CA . HIS A 1 403 ? -5.431 -9.211 -18.905 1.00 11.75 403 HIS A CA 1
ATOM 3100 C C . HIS A 1 403 ? -5.091 -7.757 -19.190 1.00 11.84 403 HIS A C 1
ATOM 3101 O O . HIS A 1 403 ? -5.828 -6.822 -18.848 1.00 11.13 403 HIS A O 1
ATOM 3108 N N . TYR A 1 404 ? -3.962 -7.562 -19.843 1.00 12.20 404 TYR A N 1
ATOM 3109 C CA . TYR A 1 404 ? -3.564 -6.212 -20.135 1.00 11.87 404 TYR A CA 1
ATOM 3110 C C . TYR A 1 404 ? -4.483 -5.552 -21.178 1.00 11.90 404 TYR A C 1
ATOM 3111 O O . TYR A 1 404 ? -4.773 -4.367 -21.046 1.00 12.88 404 TYR A O 1
ATOM 3120 N N . LYS A 1 405 ? -4.984 -6.310 -22.146 1.00 11.77 405 LYS A N 1
ATOM 3121 C CA . LYS A 1 405 ? -5.908 -5.740 -23.142 1.00 12.85 405 LYS A CA 1
ATOM 3122 C C . LYS A 1 405 ? -7.299 -5.435 -22.564 1.00 13.17 405 LYS A C 1
ATOM 3123 O O . LYS A 1 405 ? -7.936 -4.454 -22.960 1.00 13.84 405 LYS A O 1
ATOM 3129 N N . GLY A 1 406 ? -7.745 -6.232 -21.602 1.00 13.37 406 GLY A N 1
ATOM 3130 C CA . GLY A 1 406 ? -9.006 -6.012 -20.932 1.00 13.78 406 GLY A CA 1
ATOM 3131 C C . GLY A 1 406 ? -8.998 -4.847 -19.964 1.00 13.57 406 GLY A C 1
ATOM 3132 O O . GLY A 1 406 ? -9.998 -4.161 -19.840 1.00 13.64 406 GLY A O 1
ATOM 3133 N N . ALA A 1 407 ? -7.862 -4.611 -19.304 1.00 13.67 407 ALA A N 1
ATOM 3134 C CA . ALA A 1 407 ? -7.727 -3.510 -18.332 1.00 14.69 407 ALA A CA 1
ATOM 3135 C C . ALA A 1 407 ? -8.142 -2.182 -18.954 1.00 15.01 407 ALA A C 1
ATOM 3136 O O . ALA A 1 407 ? -7.594 -1.800 -19.982 1.00 15.80 407 ALA A O 1
ATOM 3138 N N . GLN A 1 408 ? -9.112 -1.490 -18.360 1.00 15.65 408 GLN A N 1
ATOM 3139 C CA . GLN A 1 408 ? -9.644 -0.242 -18.954 1.00 16.31 408 GLN A CA 1
ATOM 3140 C C . GLN A 1 408 ? -8.872 1.019 -18.558 1.00 17.01 408 GLN A C 1
ATOM 3141 O O . GLN A 1 408 ? -8.966 2.056 -19.231 1.00 16.39 408 GLN A O 1
ATOM 3147 N N . ARG A 1 409 ? -8.109 0.954 -17.472 1.00 17.58 409 ARG A N 1
ATOM 3148 C CA . ARG A 1 409 ? -7.411 2.146 -17.027 1.00 18.24 409 ARG A CA 1
ATOM 3149 C C . ARG A 1 409 ? -6.401 2.605 -18.072 1.00 18.53 409 ARG A C 1
ATOM 3150 O O . ARG A 1 409 ? -5.783 1.789 -18.757 1.00 19.06 409 ARG A O 1
ATOM 3158 N N . GLU A 1 410 ? -6.250 3.918 -18.173 1.00 19.46 410 GLU A N 1
ATOM 3159 C CA . GLU A 1 410 ? -5.453 4.554 -19.221 1.00 20.05 410 GLU A CA 1
ATOM 3160 C C . GLU A 1 410 ? -4.754 5.786 -18.674 1.00 19.43 410 GLU A C 1
ATOM 3161 O O . GLU A 1 410 ? -4.544 6.757 -19.416 1.00 19.37 410 GLU A O 1
ATOM 3167 N N . ASP A 1 411 ? -4.391 5.744 -17.395 1.00 18.59 411 ASP A N 1
ATOM 3168 C CA . ASP A 1 411 ? -4.073 6.954 -16.619 1.00 17.78 411 ASP A CA 1
ATOM 3169 C C . ASP A 1 411 ? -2.586 7.288 -16.518 1.00 17.03 411 ASP A C 1
ATOM 3170 O O . ASP A 1 411 ? -2.237 8.403 -16.135 1.00 17.43 411 ASP A O 1
ATOM 3175 N N . THR A 1 412 ? -1.728 6.331 -16.843 1.00 15.24 412 THR A N 1
ATOM 3176 C CA . THR A 1 412 ? -0.295 6.532 -16.847 1.00 14.40 412 THR A CA 1
ATOM 3177 C C . THR A 1 412 ? 0.266 6.101 -18.197 1.00 13.76 412 THR A C 1
ATOM 3178 O O . THR A 1 412 ? -0.416 5.368 -18.968 1.00 12.33 412 THR A O 1
ATOM 3182 N N . PRO A 1 413 ? 1.517 6.501 -18.480 1.00 13.53 413 PRO A N 1
ATOM 3183 C CA . PRO A 1 413 ? 2.178 6.063 -19.708 1.00 13.70 413 PRO A CA 1
ATOM 3184 C C . PRO A 1 413 ? 2.139 4.564 -19.899 1.00 13.21 413 PRO A C 1
ATOM 3185 O O . PRO A 1 413 ? 1.907 4.095 -21.011 1.00 13.71 413 PRO A O 1
ATOM 3189 N N . TYR A 1 414 ? 2.340 3.824 -18.818 1.00 13.28 414 TYR A N 1
ATOM 3190 C CA . TYR A 1 414 ? 2.353 2.360 -18.866 1.00 12.55 414 TYR A CA 1
ATOM 3191 C C . TYR A 1 414 ? 1.023 1.789 -19.369 1.00 12.88 414 TYR A C 1
ATOM 3192 O O . TYR A 1 414 ? 0.997 0.894 -20.214 1.00 13.57 414 TYR A O 1
ATOM 3201 N N . TRP A 1 415 ? -0.077 2.296 -18.833 1.00 12.54 415 TRP A N 1
ATOM 3202 C CA . TRP A 1 415 ? -1.380 1.742 -19.173 1.00 13.50 415 TRP A CA 1
ATOM 3203 C C . TRP A 1 415 ? -1.795 2.176 -20.573 1.00 13.84 415 TRP A C 1
ATOM 3204 O O . TRP A 1 415 ? -2.495 1.445 -21.257 1.00 13.19 415 TRP A O 1
ATOM 3215 N N . LYS A 1 416 ? -1.321 3.349 -21.003 1.00 14.36 416 LYS A N 1
ATOM 3216 C CA . LYS A 1 416 ? -1.587 3.824 -22.362 1.00 15.00 416 LYS A CA 1
ATOM 3217 C C . LYS A 1 416 ? -0.862 2.941 -23.390 1.00 15.15 416 LYS A C 1
ATOM 3218 O O . LYS A 1 416 ? -1.440 2.560 -24.403 1.00 15.28 416 LYS A O 1
ATOM 3224 N N . ALA A 1 417 ? 0.391 2.588 -23.087 1.00 14.86 417 ALA A N 1
ATOM 3225 C CA . ALA A 1 417 ? 1.193 1.699 -23.916 1.00 15.20 417 ALA A CA 1
ATOM 3226 C C . ALA A 1 417 ? 0.573 0.279 -23.981 1.00 15.29 417 ALA A C 1
ATOM 3227 O O . ALA A 1 417 ? 0.599 -0.420 -25.019 1.00 14.38 417 ALA A O 1
ATOM 3229 N N . ALA A 1 418 ? 0.033 -0.165 -22.853 1.00 15.28 418 ALA A N 1
ATOM 3230 C CA . ALA A 1 418 ? -0.631 -1.453 -22.818 1.00 15.96 418 ALA A CA 1
ATOM 3231 C C . ALA A 1 418 ? -1.726 -1.527 -23.880 1.00 16.47 418 ALA A C 1
ATOM 3232 O O . ALA A 1 418 ? -1.891 -2.564 -24.505 1.00 16.98 418 ALA A O 1
ATOM 3234 N N . LYS A 1 419 ? -2.445 -0.423 -24.098 1.00 17.50 419 LYS A N 1
ATOM 3235 C CA . LYS A 1 419 ? -3.572 -0.410 -25.035 1.00 18.61 419 LYS A CA 1
ATOM 3236 C C . LYS A 1 419 ? -3.164 -0.691 -26.486 1.00 18.24 419 LYS A C 1
ATOM 3237 O O . LYS A 1 419 ? -3.900 -1.347 -27.225 1.00 18.46 419 LYS A O 1
ATOM 3243 N N . THR A 1 420 ? -2.009 -0.182 -26.885 1.00 17.29 420 THR A N 1
ATOM 3244 C CA . THR A 1 420 ? -1.573 -0.235 -28.268 1.00 17.55 420 THR A CA 1
ATOM 3245 C C . THR A 1 420 ? -0.445 -1.245 -28.529 1.00 17.56 420 THR A C 1
ATOM 3246 O O . THR A 1 420 ? 0.006 -1.385 -29.673 1.00 18.21 420 THR A O 1
ATOM 3250 N N . ARG A 1 421 ? 0.002 -1.955 -27.494 1.00 16.20 421 ARG A N 1
ATOM 3251 C CA . ARG A 1 421 ? 1.157 -2.824 -27.642 1.00 15.53 421 ARG A CA 1
ATOM 3252 C C . ARG A 1 421 ? 0.782 -4.007 -28.532 1.00 15.61 421 ARG A C 1
ATOM 3253 O O . ARG A 1 421 ? -0.356 -4.455 -28.522 1.00 15.06 421 ARG A O 1
ATOM 3261 N N . ALA A 1 422 ? 1.748 -4.499 -29.297 1.00 15.90 422 ALA A N 1
ATOM 3262 C CA . ALA A 1 422 ? 1.573 -5.748 -30.067 1.00 16.70 422 ALA A CA 1
ATOM 3263 C C . ALA A 1 422 ? 1.046 -6.893 -29.199 1.00 17.06 422 ALA A C 1
ATOM 3264 O O . ALA A 1 422 ? 1.364 -6.976 -28.017 1.00 16.22 422 ALA A O 1
ATOM 3266 N N A MET A 1 423 ? 0.266 -7.780 -29.817 0.50 17.09 423 MET A N 1
ATOM 3267 N N B MET A 1 423 ? 0.243 -7.775 -29.785 0.50 17.16 423 MET A N 1
ATOM 3268 C CA A MET A 1 423 ? -0.285 -8.956 -29.134 0.50 17.69 423 MET A CA 1
ATOM 3269 C CA B MET A 1 423 ? -0.219 -8.966 -29.062 0.50 17.79 423 MET A CA 1
ATOM 3270 C C A MET A 1 423 ? 0.071 -10.218 -29.903 0.50 18.14 423 MET A C 1
ATOM 3271 C C B MET A 1 423 ? 0.027 -10.212 -29.889 0.50 18.17 423 MET A C 1
ATOM 3272 O O A MET A 1 423 ? 0.414 -10.135 -31.086 0.50 18.21 423 MET A O 1
ATOM 3273 O O B MET A 1 423 ? 0.259 -10.115 -31.096 0.50 18.20 423 MET A O 1
ATOM 3282 N N . PRO A 1 424 ? 0.000 -11.393 -29.243 1.00 18.60 424 PRO A N 1
ATOM 3283 C CA . PRO A 1 424 ? 0.155 -12.619 -30.019 1.00 19.41 424 PRO A CA 1
ATOM 3284 C C . PRO A 1 424 ? -0.980 -12.729 -31.051 1.00 20.62 424 PRO A C 1
ATOM 3285 O O . PRO A 1 424 ? -2.120 -12.373 -30.758 1.00 19.68 424 PRO A O 1
ATOM 3289 N N . ASP A 1 425 ? -0.648 -13.223 -32.236 1.00 21.89 425 ASP A N 1
ATOM 3290 C CA . ASP A 1 425 ? -1.573 -13.254 -33.367 1.00 23.24 425 ASP A CA 1
ATOM 3291 C C . ASP A 1 425 ? -2.918 -13.958 -33.101 1.00 22.50 425 ASP A C 1
ATOM 3292 O O . ASP A 1 425 ? -3.926 -13.527 -33.629 1.00 23.52 425 ASP A O 1
ATOM 3297 N N . GLY A 1 426 ? -2.928 -15.028 -32.304 1.00 21.72 426 GLY A N 1
ATOM 3298 C CA . GLY A 1 426 ? -4.172 -15.743 -31.990 1.00 20.76 426 GLY A CA 1
ATOM 3299 C C . GLY A 1 426 ? -5.187 -14.993 -31.139 1.00 19.49 426 GLY A C 1
ATOM 3300 O O . GLY A 1 426 ? -6.372 -15.378 -31.085 1.00 19.88 426 GLY A O 1
ATOM 3301 N N . LEU A 1 427 ? -4.745 -13.923 -30.483 1.00 18.00 427 LEU A N 1
ATOM 3302 C CA . LEU A 1 427 ? -5.598 -13.137 -29.604 1.00 17.45 427 LEU A CA 1
ATOM 3303 C C . LEU A 1 427 ? -6.593 -12.231 -30.351 1.00 16.44 427 LEU A C 1
ATOM 3304 O O . LEU A 1 427 ? -7.699 -12.022 -29.847 1.00 16.35 427 LEU A O 1
ATOM 3309 N N . ALA A 1 428 ? -6.231 -11.754 -31.550 1.00 15.08 428 ALA A N 1
ATOM 3310 C CA . ALA A 1 428 ? -7.113 -10.917 -32.358 1.00 14.62 428 ALA A CA 1
ATOM 3311 C C . ALA A 1 428 ? -8.496 -11.564 -32.525 1.00 14.05 428 ALA A C 1
ATOM 3312 O O . ALA A 1 428 ? -9.526 -10.911 -32.291 1.00 13.14 428 ALA A O 1
ATOM 3314 N N . ARG A 1 429 ? -8.491 -12.826 -32.958 1.00 12.92 429 ARG A N 1
ATOM 3315 C CA . ARG A 1 429 ? -9.756 -13.573 -33.184 1.00 13.49 429 ARG A CA 1
ATOM 3316 C C . ARG A 1 429 ? -10.575 -13.647 -31.883 1.00 12.78 429 ARG A C 1
ATOM 3317 O O . ARG A 1 429 ? -11.787 -13.461 -31.875 1.00 13.29 429 ARG A O 1
ATOM 3325 N N . LYS A 1 430 ? -9.889 -13.890 -30.776 1.00 12.16 430 LYS A N 1
ATOM 3326 C CA . LYS A 1 430 ? -10.558 -14.024 -29.467 1.00 12.45 430 LYS A CA 1
ATOM 3327 C C . LYS A 1 430 ? -11.210 -12.710 -29.029 1.00 12.36 430 LYS A C 1
ATOM 3328 O O . LYS A 1 430 ? -12.363 -12.685 -28.578 1.00 11.60 430 LYS A O 1
ATOM 3334 N N . LEU A 1 431 ? -10.491 -11.612 -29.206 1.00 12.45 431 LEU A N 1
ATOM 3335 C CA . LEU A 1 431 ? -11.057 -10.274 -28.979 1.00 14.09 431 LEU A CA 1
ATOM 3336 C C . LEU A 1 431 ? -12.241 -9.920 -29.885 1.00 13.90 431 LEU A C 1
ATOM 3337 O O . LEU A 1 431 ? -13.200 -9.322 -29.432 1.00 14.53 431 LEU A O 1
ATOM 3342 N N . GLU A 1 432 ? -12.157 -10.279 -31.166 1.00 14.07 432 GLU A N 1
ATOM 3343 C CA . GLU A 1 432 ? -13.228 -10.019 -32.118 1.00 14.29 432 GLU A CA 1
ATOM 3344 C C . GLU A 1 432 ? -14.467 -10.805 -31.712 1.00 13.19 432 GLU A C 1
ATOM 3345 O O . GLU A 1 432 ? -15.585 -10.265 -31.717 1.00 11.76 432 GLU A O 1
ATOM 3351 N N . LEU A 1 433 ? -14.275 -12.076 -31.369 1.00 11.33 433 LEU A N 1
ATOM 3352 C CA . LEU A 1 433 ? -15.376 -12.911 -30.882 1.00 11.56 433 LEU A CA 1
ATOM 3353 C C . LEU A 1 433 ? -15.942 -12.293 -29.610 1.00 10.84 433 LEU A C 1
ATOM 3354 O O . LEU A 1 433 ? -17.152 -12.122 -29.495 1.00 10.38 433 LEU A O 1
ATOM 3359 N N . SER A 1 434 ? -15.056 -11.879 -28.687 1.00 9.88 434 SER A N 1
ATOM 3360 C CA . SER A 1 434 ? -15.492 -11.444 -27.339 1.00 10.07 434 SER A CA 1
ATOM 3361 C C . SER A 1 434 ? -16.340 -10.158 -27.387 1.00 10.09 434 SER A C 1
ATOM 3362 O O . SER A 1 434 ? -17.092 -9.888 -26.463 1.00 10.35 434 SER A O 1
ATOM 3365 N N . ALA A 1 435 ? -16.243 -9.402 -28.470 1.00 10.76 435 ALA A N 1
ATOM 3366 C CA . ALA A 1 435 ? -17.062 -8.169 -28.646 1.00 11.01 435 ALA A CA 1
ATOM 3367 C C . ALA A 1 435 ? -18.497 -8.526 -28.982 1.00 11.55 435 ALA A C 1
ATOM 3368 O O . ALA A 1 435 ? -19.427 -7.701 -28.804 1.00 11.25 435 ALA A O 1
ATOM 3370 N N . SER A 1 436 ? -18.680 -9.748 -29.463 1.00 11.42 436 SER A N 1
ATOM 3371 C CA . SER A 1 436 ? -19.973 -10.223 -29.956 1.00 11.15 436 SER A CA 1
ATOM 3372 C C . SER A 1 436 ? -20.634 -11.161 -28.956 1.00 10.82 436 SER A C 1
ATOM 3373 O O . SER A 1 436 ? -21.840 -11.059 -28.708 1.00 10.60 436 SER A O 1
ATOM 3376 N N . HIS A 1 437 ? -19.853 -12.086 -28.402 1.00 10.63 437 HIS A N 1
ATOM 3377 C CA . HIS A 1 437 ? -20.376 -13.111 -27.490 1.00 10.57 437 HIS A CA 1
ATOM 3378 C C . HIS A 1 437 ? -19.257 -13.718 -26.650 1.00 11.46 437 HIS A C 1
ATOM 3379 O O . HIS A 1 437 ? -18.074 -13.476 -26.898 1.00 11.57 437 HIS A O 1
ATOM 3386 N N . LEU A 1 438 ? -19.629 -14.493 -25.641 1.00 11.29 438 LEU A N 1
ATOM 3387 C CA . LEU A 1 438 ? -18.641 -15.018 -24.716 1.00 11.88 438 LEU A CA 1
ATOM 3388 C C . LEU A 1 438 ? -17.825 -16.125 -25.388 1.00 11.88 438 LEU A C 1
ATOM 3389 O O . LEU A 1 438 ? -18.370 -16.967 -26.093 1.00 12.61 438 LEU A O 1
ATOM 3394 N N . LEU A 1 439 ? -16.539 -16.173 -25.096 1.00 12.64 439 LEU A N 1
ATOM 3395 C CA . LEU A 1 439 ? -15.733 -17.301 -25.502 1.00 12.19 439 LEU A CA 1
ATOM 3396 C C . LEU A 1 439 ? -16.238 -18.598 -24.896 1.00 12.63 439 LEU A C 1
ATOM 3397 O O . LEU A 1 439 ? -16.893 -18.608 -23.856 1.00 12.08 439 LEU A O 1
ATOM 3402 N N . ASP A 1 440 ? -15.930 -19.702 -25.541 1.00 13.53 440 ASP A N 1
ATOM 3403 C CA . ASP A 1 440 ? -16.269 -20.981 -24.967 1.00 13.81 440 ASP A CA 1
ATOM 3404 C C . ASP A 1 440 ? -15.153 -21.986 -25.186 1.00 14.02 440 ASP A C 1
ATOM 3405 O O . ASP A 1 440 ? -14.049 -21.626 -25.571 1.00 12.72 440 ASP A O 1
ATOM 3410 N N . GLU A 1 441 ? -15.446 -23.248 -24.927 1.00 13.73 441 GLU A N 1
ATOM 3411 C CA . GLU A 1 441 ? -14.419 -24.286 -24.988 1.00 14.86 441 GLU A CA 1
ATOM 3412 C C . GLU A 1 441 ? -13.789 -24.365 -26.373 1.00 14.22 441 GLU A C 1
ATOM 3413 O O . GLU A 1 441 ? -12.606 -24.717 -26.502 1.00 14.34 441 GLU A O 1
ATOM 3419 N N . GLN A 1 442 ? -14.563 -24.054 -27.414 1.00 12.90 442 GLN A N 1
ATOM 3420 C CA . GLN A 1 442 ? -14.047 -24.147 -28.771 1.00 13.34 442 GLN A CA 1
ATOM 3421 C C . GLN A 1 442 ? -13.265 -22.922 -29.240 1.00 12.82 442 GLN A C 1
ATOM 3422 O O . GLN A 1 442 ? -12.655 -22.970 -30.317 1.00 13.14 442 GLN A O 1
ATOM 3428 N N . THR A 1 443 ? -13.274 -21.845 -28.461 1.00 11.81 443 THR A N 1
ATOM 3429 C CA . THR A 1 443 ? -12.699 -20.593 -28.915 1.00 11.71 443 THR A CA 1
ATOM 3430 C C . THR A 1 443 ? -11.631 -19.980 -28.028 1.00 12.37 443 THR A C 1
ATOM 3431 O O . THR A 1 443 ? -10.992 -19.010 -28.441 1.00 12.18 443 THR A O 1
ATOM 3435 N N . ILE A 1 444 ? -11.408 -20.562 -26.851 1.00 12.02 444 ILE A N 1
ATOM 3436 C CA . ILE A 1 444 ? -10.231 -20.235 -26.071 1.00 12.23 444 ILE A CA 1
ATOM 3437 C C . ILE A 1 444 ? -9.012 -20.973 -26.662 1.00 12.12 444 ILE A C 1
ATOM 3438 O O . ILE A 1 444 ? -9.122 -21.636 -27.711 1.00 13.63 444 ILE A O 1
ATOM 3443 N N . TYR A 1 445 ? -7.849 -20.795 -26.059 1.00 12.01 445 TYR A N 1
ATOM 3444 C CA . TYR A 1 445 ? -6.645 -21.466 -26.541 1.00 11.55 445 TYR A CA 1
ATOM 3445 C C . TYR A 1 445 ? -6.894 -22.979 -26.462 1.00 11.95 445 TYR A C 1
ATOM 3446 O O . TYR A 1 445 ? -7.361 -23.455 -25.447 1.00 12.19 445 TYR A O 1
ATOM 3455 N N . PRO A 1 446 ? -6.637 -23.702 -27.567 1.00 12.48 446 PRO A N 1
ATOM 3456 C CA . PRO A 1 446 ? -7.190 -25.031 -27.750 1.00 13.16 446 PRO A CA 1
ATOM 3457 C C . PRO A 1 446 ? -6.360 -26.175 -27.176 1.00 13.36 446 PRO A C 1
ATOM 3458 O O . PRO A 1 446 ? -6.841 -27.312 -27.142 1.00 15.35 446 PRO A O 1
ATOM 3462 N N . TYR A 1 447 ? -5.163 -25.888 -26.685 1.00 11.43 447 TYR A N 1
ATOM 3463 C CA . TYR A 1 447 ? -4.297 -26.936 -26.147 1.00 11.44 447 TYR A CA 1
ATOM 3464 C C . TYR A 1 447 ? -4.138 -26.704 -24.651 1.00 11.58 447 TYR A C 1
ATOM 3465 O O . TYR A 1 447 ? -4.355 -25.595 -24.171 1.00 11.29 447 TYR A O 1
ATOM 3474 N N . TYR A 1 448 ? -3.747 -27.740 -23.922 1.00 10.93 448 TYR A N 1
ATOM 3475 C CA . TYR A 1 448 ? -3.733 -27.642 -22.456 1.00 10.44 448 TYR A CA 1
ATOM 3476 C C . TYR A 1 448 ? -2.781 -26.555 -22.002 1.00 10.51 448 TYR A C 1
ATOM 3477 O O . TYR A 1 448 ? -1.590 -26.542 -22.400 1.00 10.30 448 TYR A O 1
ATOM 3486 N N . HIS A 1 449 ? -3.309 -25.622 -21.191 1.00 9.57 449 HIS A N 1
ATOM 3487 C CA . HIS A 1 449 ? -2.492 -24.519 -20.681 1.00 10.12 449 HIS A CA 1
ATOM 3488 C C . HIS A 1 449 ? -2.827 -24.162 -19.232 1.00 10.34 449 HIS A C 1
ATOM 3489 O O . HIS A 1 449 ? -2.421 -23.111 -18.773 1.00 11.19 449 HIS A O 1
ATOM 3496 N N . GLY A 1 450 ? -3.580 -25.052 -18.557 1.00 11.32 450 GLY A N 1
ATOM 3497 C CA . GLY A 1 450 ? -3.929 -24.905 -17.156 1.00 12.16 450 GLY A CA 1
ATOM 3498 C C . GLY A 1 450 ? -5.168 -24.094 -16.845 1.00 11.72 450 GLY A C 1
ATOM 3499 O O . GLY A 1 450 ? -5.558 -24.033 -15.670 1.00 13.67 450 GLY A O 1
ATOM 3500 N N . PHE A 1 451 ? -5.787 -23.494 -17.867 1.00 11.51 451 PHE A N 1
ATOM 3501 C CA . PHE A 1 451 ? -7.022 -22.726 -17.712 1.00 11.37 451 PHE A CA 1
ATOM 3502 C C . PHE A 1 451 ? -8.109 -23.218 -18.631 1.00 12.33 451 PHE A C 1
ATOM 3503 O O . PHE A 1 451 ? -7.851 -23.626 -19.789 1.00 11.38 451 PHE A O 1
ATOM 3511 N N . GLU A 1 452 ? -9.335 -23.104 -18.123 1.00 12.84 452 GLU A N 1
ATOM 3512 C CA . GLU A 1 452 ? -10.550 -23.503 -18.791 1.00 13.18 452 GLU A CA 1
ATOM 3513 C C . GLU A 1 452 ? -11.400 -22.293 -19.209 1.00 12.50 452 GLU A C 1
ATOM 3514 O O . GLU A 1 452 ? -11.137 -21.166 -18.840 1.00 11.41 452 GLU A O 1
ATOM 3520 N N . THR A 1 453 ? -12.497 -22.565 -19.887 1.00 12.29 453 THR A N 1
ATOM 3521 C CA . THR A 1 453 ? -13.365 -21.506 -20.397 1.00 12.37 453 THR A CA 1
ATOM 3522 C C . THR A 1 453 ? -13.733 -20.460 -19.340 1.00 11.30 453 THR A C 1
ATOM 3523 O O . THR A 1 453 ? -13.598 -19.253 -19.592 1.00 11.40 453 THR A O 1
ATOM 3527 N N . TYR A 1 454 ? -14.189 -20.878 -18.156 1.00 11.40 454 TYR A N 1
ATOM 3528 C CA . TYR A 1 454 ? -14.672 -19.900 -17.188 1.00 10.09 454 TYR A CA 1
ATOM 3529 C C . TYR A 1 454 ? -13.594 -18.896 -16.764 1.00 9.86 454 TYR A C 1
ATOM 3530 O O . TYR A 1 454 ? -13.917 -17.743 -16.500 1.00 9.28 454 TYR A O 1
ATOM 3539 N N . SER A 1 455 ? -12.334 -19.309 -16.734 1.00 9.56 455 SER A N 1
ATOM 3540 C CA . SER A 1 455 ? -11.230 -18.375 -16.427 1.00 9.42 455 SER A CA 1
ATOM 3541 C C . SER A 1 455 ? -11.144 -17.254 -17.450 1.00 9.59 455 SER A C 1
ATOM 3542 O O . SER A 1 455 ? -10.988 -16.095 -17.085 1.00 10.95 455 SER A O 1
ATOM 3545 N N . TRP A 1 456 ? -11.250 -17.609 -18.739 1.00 10.60 456 TRP A N 1
ATOM 3546 C CA . TRP A 1 456 ? -11.126 -16.668 -19.826 1.00 9.97 456 TRP A CA 1
ATOM 3547 C C . TRP A 1 456 ? -12.271 -15.681 -19.768 1.00 10.38 456 TRP A C 1
ATOM 3548 O O . TRP A 1 456 ? -12.063 -14.485 -19.836 1.00 9.93 456 TRP A O 1
ATOM 3559 N N . ILE A 1 457 ? -13.483 -16.175 -19.589 1.00 10.81 457 ILE A N 1
ATOM 3560 C CA . ILE A 1 457 ? -14.600 -15.263 -19.607 1.00 12.32 457 ILE A CA 1
ATOM 3561 C C . ILE A 1 457 ? -14.704 -14.455 -18.318 1.00 11.79 457 ILE A C 1
ATOM 3562 O O . ILE A 1 457 ? -15.192 -13.334 -18.351 1.00 11.76 457 ILE A O 1
ATOM 3567 N N . THR A 1 458 ? -14.261 -15.005 -17.193 1.00 11.09 458 THR A N 1
ATOM 3568 C CA . THR A 1 458 ? -14.261 -14.260 -15.910 1.00 11.04 458 THR A CA 1
ATOM 3569 C C . THR A 1 458 ? -13.321 -13.073 -15.990 1.00 10.76 458 THR A C 1
ATOM 3570 O O . THR A 1 458 ? -13.667 -11.921 -15.627 1.00 9.81 458 THR A O 1
ATOM 3574 N N . MET A 1 459 ? -12.152 -13.292 -16.563 1.00 10.58 459 MET A N 1
ATOM 3575 C CA . MET A 1 459 ? -11.261 -12.145 -16.792 1.00 10.79 459 MET A CA 1
ATOM 3576 C C . MET A 1 459 ? -11.847 -11.071 -17.752 1.00 11.07 459 MET A C 1
ATOM 3577 O O . MET A 1 459 ? -11.789 -9.879 -17.453 1.00 12.50 459 MET A O 1
ATOM 3582 N N . ASN A 1 460 ? -12.456 -11.500 -18.854 1.00 11.32 460 ASN A N 1
ATOM 3583 C CA . ASN A 1 460 ? -13.067 -10.599 -19.775 1.00 11.30 460 ASN A CA 1
ATOM 3584 C C . ASN A 1 460 ? -14.162 -9.799 -19.101 1.00 10.78 460 ASN A C 1
ATOM 3585 O O . ASN A 1 460 ? -14.164 -8.585 -19.167 1.00 11.45 460 ASN A O 1
ATOM 3590 N N . LEU A 1 461 ? -15.107 -10.472 -18.452 1.00 10.25 461 LEU A N 1
ATOM 3591 C CA . LEU A 1 461 ? -16.198 -9.733 -17.841 1.00 10.31 461 LEU A CA 1
ATOM 3592 C C . LEU A 1 461 ? -15.737 -8.862 -16.675 1.00 10.87 461 LEU A C 1
ATOM 3593 O O . LEU A 1 461 ? -16.252 -7.735 -16.465 1.00 10.59 461 LEU A O 1
ATOM 3598 N N . GLY A 1 462 ? -14.759 -9.339 -15.929 1.00 10.90 462 GLY A N 1
ATOM 3599 C CA . GLY A 1 462 ? -14.299 -8.609 -14.748 1.00 11.45 462 GLY A CA 1
ATOM 3600 C C . GLY A 1 462 ? -13.582 -7.335 -15.161 1.00 12.13 462 GLY A C 1
ATOM 3601 O O . GLY A 1 462 ? -13.773 -6.286 -14.549 1.00 10.83 462 GLY A O 1
ATOM 3602 N N . LEU A 1 463 ? -12.782 -7.427 -16.217 1.00 12.65 463 LEU A N 1
ATOM 3603 C CA . LEU A 1 463 ? -11.957 -6.290 -16.628 1.00 13.43 463 LEU A CA 1
ATOM 3604 C C . LEU A 1 463 ? -12.764 -5.337 -17.492 1.00 14.00 463 LEU A C 1
ATOM 3605 O O . LEU A 1 463 ? -12.475 -4.139 -17.503 1.00 14.83 463 LEU A O 1
ATOM 3610 N N . GLY A 1 464 ? -13.709 -5.870 -18.258 1.00 14.58 464 GLY A N 1
ATOM 3611 C CA . GLY A 1 464 ? -14.553 -5.054 -19.117 1.00 15.31 464 GLY A CA 1
ATOM 3612 C C . GLY A 1 464 ? -14.598 -5.348 -20.613 1.00 15.52 464 GLY A C 1
ATOM 3613 O O . GLY A 1 464 ? -15.052 -4.501 -21.372 1.00 17.30 464 GLY A O 1
ATOM 3614 N N . ILE A 1 465 ? -14.167 -6.522 -21.062 1.00 15.07 465 ILE A N 1
ATOM 3615 C CA . ILE A 1 465 ? -14.428 -6.936 -22.445 1.00 15.33 465 ILE A CA 1
ATOM 3616 C C . ILE A 1 465 ? -15.762 -7.699 -22.450 1.00 14.33 465 ILE A C 1
ATOM 3617 O O . ILE A 1 465 ? -15.794 -8.897 -22.173 1.00 14.84 465 ILE A O 1
ATOM 3622 N N . VAL A 1 466 ? -16.847 -6.988 -22.719 1.00 13.95 466 VAL A N 1
ATOM 3623 C CA . VAL A 1 466 ? -18.193 -7.518 -22.566 1.00 14.16 466 VAL A CA 1
ATOM 3624 C C . VAL A 1 466 ? -18.889 -7.550 -23.923 1.00 13.81 466 VAL A C 1
ATOM 3625 O O . VAL A 1 466 ? -18.732 -6.615 -24.715 1.00 13.71 466 VAL A O 1
ATOM 3629 N N . PRO A 1 467 ? -19.691 -8.607 -24.202 1.00 13.80 467 PRO A N 1
ATOM 3630 C CA . PRO A 1 467 ? -20.403 -8.606 -25.473 1.00 13.10 467 PRO A CA 1
ATOM 3631 C C . PRO A 1 467 ? -21.311 -7.392 -25.580 1.00 13.31 467 PRO A C 1
ATOM 3632 O O . PRO A 1 467 ? -21.831 -6.937 -24.578 1.00 13.03 467 PRO A O 1
ATOM 3636 N N . GLU A 1 468 ? -21.473 -6.892 -26.793 1.00 12.90 468 GLU A N 1
ATOM 3637 C CA . GLU A 1 468 ? -22.278 -5.692 -27.051 1.00 13.56 468 GLU A CA 1
ATOM 3638 C C . GLU A 1 468 ? -23.695 -5.888 -26.536 1.00 13.17 468 GLU A C 1
ATOM 3639 O O . GLU A 1 468 ? -24.309 -4.959 -25.993 1.00 12.60 468 GLU A O 1
ATOM 3645 N N . ARG A 1 469 ? -24.222 -7.093 -26.718 1.00 12.38 469 ARG A N 1
ATOM 3646 C CA . ARG A 1 469 ? -25.576 -7.446 -26.277 1.00 13.06 469 ARG A CA 1
ATOM 3647 C C . ARG A 1 469 ? -25.548 -8.892 -25.784 1.00 12.71 469 ARG A C 1
ATOM 3648 O O . ARG A 1 469 ? -24.623 -9.640 -26.109 1.00 12.00 469 ARG A O 1
ATOM 3656 N N . PRO A 1 470 ? -26.518 -9.270 -24.946 1.00 12.71 470 PRO A N 1
ATOM 3657 C CA . PRO A 1 470 ? -26.580 -10.687 -24.541 1.00 13.09 470 PRO A CA 1
ATOM 3658 C C . PRO A 1 470 ? -26.926 -11.610 -25.696 1.00 12.53 470 PRO A C 1
ATOM 3659 O O . PRO A 1 470 ? -27.408 -11.138 -26.737 1.00 12.39 470 PRO A O 1
ATOM 3663 N N . ARG A 1 471 ? -26.690 -12.915 -25.504 1.00 12.94 471 ARG A N 1
ATOM 3664 C CA . ARG A 1 471 ? -26.979 -13.924 -26.508 1.00 13.12 471 ARG A CA 1
ATOM 3665 C C . ARG A 1 471 ? -28.407 -13.831 -26.916 1.00 12.25 471 ARG A C 1
ATOM 3666 O O . ARG A 1 471 ? -29.268 -14.029 -26.081 1.00 10.78 471 ARG A O 1
ATOM 3674 N N . PRO A 1 472 ? -28.661 -13.598 -28.207 1.00 10.82 472 PRO A N 1
ATOM 3675 C CA . PRO A 1 472 ? -30.035 -13.443 -28.605 1.00 10.48 472 PRO A CA 1
ATOM 3676 C C . PRO A 1 472 ? -30.993 -14.567 -28.170 1.00 10.09 472 PRO A C 1
ATOM 3677 O O . PRO A 1 472 ? -32.156 -14.288 -27.869 1.00 9.67 472 PRO A O 1
ATOM 3681 N N . ALA A 1 473 ? -30.509 -15.807 -28.127 1.00 8.95 473 ALA A N 1
ATOM 3682 C CA . ALA A 1 473 ? -31.385 -16.944 -27.798 1.00 9.61 473 ALA A CA 1
ATOM 3683 C C . ALA A 1 473 ? -32.090 -16.735 -26.462 1.00 9.60 473 ALA A C 1
ATOM 3684 O O . ALA A 1 473 ? -33.228 -17.171 -26.257 1.00 11.00 473 ALA A O 1
ATOM 3686 N N . LEU A 1 474 ? -31.393 -16.075 -25.539 1.00 10.81 474 LEU A N 1
ATOM 3687 C CA . LEU A 1 474 ? -31.880 -15.987 -24.159 1.00 11.43 474 LEU A CA 1
ATOM 3688 C C . LEU A 1 474 ? -33.149 -15.146 -24.073 1.00 12.20 474 LEU A C 1
ATOM 3689 O O . LEU A 1 474 ? -33.968 -15.355 -23.179 1.00 11.91 474 LEU A O 1
ATOM 3694 N N . LEU A 1 475 ? -33.353 -14.256 -25.029 1.00 11.84 475 LEU A N 1
ATOM 3695 C CA . LEU A 1 475 ? -34.589 -13.457 -25.031 1.00 12.74 475 LEU A CA 1
ATOM 3696 C C . LEU A 1 475 ? -35.821 -14.273 -25.418 1.00 11.96 475 LEU A C 1
ATOM 3697 O O . LEU A 1 475 ? -36.939 -13.842 -25.178 1.00 13.80 475 LEU A O 1
ATOM 3702 N N . HIS A 1 476 ? -35.603 -15.428 -26.025 1.00 11.67 476 HIS A N 1
ATOM 3703 C CA . HIS A 1 476 ? -36.650 -16.326 -26.447 1.00 11.26 476 HIS A CA 1
ATOM 3704 C C . HIS A 1 476 ? -36.956 -17.378 -25.373 1.00 11.01 476 HIS A C 1
ATOM 3705 O O . HIS A 1 476 ? -37.862 -18.185 -25.555 1.00 11.52 476 HIS A O 1
ATOM 3712 N N . MET A 1 477 ? -36.232 -17.373 -24.267 1.00 10.89 477 MET A N 1
ATOM 3713 C CA . MET A 1 477 ? -36.316 -18.466 -23.305 1.00 11.27 477 MET A CA 1
ATOM 3714 C C . MET A 1 477 ? -36.902 -18.001 -21.980 1.00 11.95 477 MET A C 1
ATOM 3715 O O . MET A 1 477 ? -36.785 -16.832 -21.603 1.00 11.71 477 MET A O 1
ATOM 3720 N N . ASP A 1 478 ? -37.507 -18.953 -21.279 1.00 12.24 478 ASP A N 1
ATOM 3721 C CA . ASP A 1 478 ? -38.032 -18.741 -19.939 1.00 12.47 478 ASP A CA 1
ATOM 3722 C C . ASP A 1 478 ? -36.882 -18.438 -18.986 1.00 11.81 478 ASP A C 1
ATOM 3723 O O . ASP A 1 478 ? -36.011 -19.263 -18.810 1.00 10.36 478 ASP A O 1
ATOM 3728 N N . PRO A 1 479 ? -36.897 -17.259 -18.357 1.00 12.33 479 PRO A N 1
ATOM 3729 C CA . PRO A 1 479 ? -35.795 -16.902 -17.458 1.00 13.09 479 PRO A CA 1
ATOM 3730 C C . PRO A 1 479 ? -35.901 -17.469 -16.026 1.00 13.19 479 PRO A C 1
ATOM 3731 O O . PRO A 1 479 ? -34.952 -17.309 -15.236 1.00 13.33 479 PRO A O 1
ATOM 3735 N N . ALA A 1 480 ? -37.025 -18.107 -15.686 1.00 13.58 480 ALA A N 1
ATOM 3736 C CA . ALA A 1 480 ? -37.238 -18.619 -14.318 1.00 13.30 480 ALA A CA 1
ATOM 3737 C C . ALA A 1 480 ? -36.154 -19.567 -13.793 1.00 13.58 480 ALA A C 1
ATOM 3738 O O . ALA A 1 480 ? -35.685 -19.384 -12.656 1.00 13.81 480 ALA A O 1
ATOM 3740 N N . PRO A 1 481 ? -35.781 -20.597 -14.577 1.00 13.30 481 PRO A N 1
ATOM 3741 C CA . PRO A 1 481 ? -34.718 -21.498 -14.148 1.00 13.06 481 PRO A CA 1
ATOM 3742 C C . PRO A 1 481 ? -33.426 -20.754 -13.792 1.00 12.76 481 PRO A C 1
ATOM 3743 O O . PRO A 1 481 ? -32.849 -21.005 -12.728 1.00 12.63 481 PRO A O 1
ATOM 3747 N N . ALA A 1 482 ? -33.026 -19.795 -14.617 1.00 12.58 482 ALA A N 1
ATOM 3748 C CA . ALA A 1 482 ? -31.794 -19.023 -14.336 1.00 12.87 482 ALA A CA 1
ATOM 3749 C C . ALA A 1 482 ? -31.932 -18.157 -13.078 1.00 13.07 482 ALA A C 1
ATOM 3750 O O . ALA A 1 482 ? -31.028 -18.117 -12.244 1.00 12.17 482 ALA A O 1
ATOM 3752 N N . LEU A 1 483 ? -33.081 -17.481 -12.948 1.00 13.18 483 LEU A N 1
ATOM 3753 C CA . LEU A 1 483 ? -33.330 -16.635 -11.806 1.00 14.10 483 LEU A CA 1
ATOM 3754 C C . LEU A 1 483 ? -33.356 -17.445 -10.505 1.00 13.80 483 LEU A C 1
ATOM 3755 O O . LEU A 1 483 ? -32.851 -16.974 -9.491 1.00 13.86 483 LEU A O 1
ATOM 3760 N N . ALA A 1 484 ? -33.951 -18.640 -10.550 1.00 14.03 484 ALA A N 1
ATOM 3761 C CA . ALA A 1 484 ? -33.920 -19.602 -9.447 1.00 14.05 484 ALA A CA 1
ATOM 3762 C C . ALA A 1 484 ? -32.494 -20.065 -9.082 1.00 14.16 484 ALA A C 1
ATOM 3763 O O . ALA A 1 484 ? -32.178 -20.241 -7.899 1.00 14.22 484 ALA A O 1
ATOM 3765 N N . GLU A 1 485 ? -31.615 -20.219 -10.067 1.00 13.50 485 GLU A N 1
ATOM 3766 C CA . GLU A 1 485 ? -30.221 -20.577 -9.781 1.00 14.02 485 GLU A CA 1
ATOM 3767 C C . GLU A 1 485 ? -29.441 -19.413 -9.161 1.00 13.22 485 GLU A C 1
ATOM 3768 O O . GLU A 1 485 ? -28.633 -19.617 -8.268 1.00 12.68 485 GLU A O 1
ATOM 3774 N N . PHE A 1 486 ? -29.699 -18.187 -9.620 1.00 12.84 486 PHE A N 1
ATOM 3775 C CA . PHE A 1 486 ? -29.094 -17.019 -9.013 1.00 12.71 486 PHE A CA 1
ATOM 3776 C C . PHE A 1 486 ? -29.510 -16.941 -7.536 1.00 13.49 486 PHE A C 1
ATOM 3777 O O . PHE A 1 486 ? -28.721 -16.573 -6.657 1.00 12.54 486 PHE A O 1
ATOM 3785 N N . GLU A 1 487 ? -30.742 -17.343 -7.264 1.00 14.56 487 GLU A N 1
ATOM 3786 C CA . GLU A 1 487 ? -31.230 -17.309 -5.889 1.00 16.15 487 GLU A CA 1
ATOM 3787 C C . GLU A 1 487 ? -30.589 -18.384 -5.027 1.00 15.86 487 GLU A C 1
ATOM 3788 O O . GLU A 1 487 ? -30.200 -18.110 -3.877 1.00 15.05 487 GLU A O 1
ATOM 3794 N N . ARG A 1 488 ? -30.482 -19.592 -5.575 1.00 15.90 488 ARG A N 1
ATOM 3795 C CA . ARG A 1 488 ? -29.738 -20.676 -4.918 1.00 16.61 488 ARG A CA 1
ATOM 3796 C C . ARG A 1 488 ? -28.311 -20.240 -4.579 1.00 16.21 488 ARG A C 1
ATOM 3797 O O . ARG A 1 488 ? -27.846 -20.430 -3.449 1.00 16.33 488 ARG A O 1
ATOM 3805 N N . LEU A 1 489 ? -27.615 -19.639 -5.536 1.00 15.73 489 LEU A N 1
ATOM 3806 C CA . LEU A 1 489 ? -26.228 -19.205 -5.291 1.00 16.26 489 LEU A CA 1
ATOM 3807 C C . LEU A 1 489 ? -26.128 -18.188 -4.129 1.00 16.44 489 LEU A C 1
ATOM 3808 O O . LEU A 1 489 ? -25.208 -18.246 -3.304 1.00 16.61 489 LEU A O 1
ATOM 3813 N N . ARG A 1 490 ? -27.068 -17.253 -4.079 1.00 16.84 490 ARG A N 1
ATOM 3814 C CA . ARG A 1 490 ? -27.112 -16.259 -2.995 1.00 17.07 490 ARG A CA 1
ATOM 3815 C C . ARG A 1 490 ? -27.397 -16.899 -1.624 1.00 16.97 490 ARG A C 1
ATOM 3816 O O . ARG A 1 490 ? -26.729 -16.594 -0.636 1.00 15.41 490 ARG A O 1
ATOM 3824 N N . ARG A 1 491 ? -28.396 -17.786 -1.583 1.00 17.39 491 ARG A N 1
ATOM 3825 C CA . ARG A 1 491 ? -28.776 -18.511 -0.367 1.00 17.87 491 ARG A CA 1
ATOM 3826 C C . ARG A 1 491 ? -27.714 -19.519 0.122 1.00 17.37 491 ARG A C 1
ATOM 3827 O O . ARG A 1 491 ? -27.419 -19.600 1.316 1.00 16.93 491 ARG A O 1
ATOM 3835 N N . GLU A 1 492 ? -27.139 -20.290 -0.787 1.00 16.51 492 GLU A N 1
ATOM 3836 C CA . GLU A 1 492 ? -26.018 -21.153 -0.420 1.00 16.65 492 GLU A CA 1
ATOM 3837 C C . GLU A 1 492 ? -24.870 -20.312 0.155 1.00 15.82 492 GLU A C 1
ATOM 3838 O O . GLU A 1 492 ? -24.273 -20.672 1.163 1.00 14.99 492 GLU A O 1
ATOM 3844 N N . GLY A 1 493 ? -24.563 -19.193 -0.497 1.00 15.34 493 GLY A N 1
ATOM 3845 C CA . GLY A 1 493 ? -23.567 -18.259 0.011 1.00 15.35 493 GLY A CA 1
ATOM 3846 C C . GLY A 1 493 ? -23.840 -17.832 1.446 1.00 15.56 493 GLY A C 1
ATOM 3847 O O . GLY A 1 493 ? -22.932 -17.808 2.287 1.00 14.67 493 GLY A O 1
ATOM 3848 N N . ASP A 1 494 ? -25.092 -17.469 1.702 1.00 15.03 494 ASP A N 1
ATOM 3849 C CA . ASP A 1 494 ? -25.537 -17.060 3.027 1.00 16.19 494 ASP A CA 1
ATOM 3850 C C . ASP A 1 494 ? -25.289 -18.135 4.057 1.00 15.61 494 ASP A C 1
ATOM 3851 O O . ASP A 1 494 ? -24.743 -17.850 5.122 1.00 15.36 494 ASP A O 1
ATOM 3856 N N . GLU A 1 495 ? -25.702 -19.368 3.744 1.00 16.41 495 GLU A N 1
ATOM 3857 C CA . GLU A 1 495 ? -25.557 -20.496 4.655 1.00 16.62 495 GLU A CA 1
ATOM 3858 C C . GLU A 1 495 ? -24.066 -20.772 4.945 1.00 16.25 495 GLU A C 1
ATOM 3859 O O . GLU A 1 495 ? -23.662 -20.938 6.101 1.00 16.00 495 GLU A O 1
ATOM 3865 N N . LEU A 1 496 ? -23.261 -20.834 3.890 1.00 15.51 496 LEU A N 1
ATOM 3866 C CA . LEU A 1 496 ? -21.848 -21.141 4.023 1.00 15.32 496 LEU A CA 1
ATOM 3867 C C . LEU A 1 496 ? -21.093 -20.127 4.860 1.00 15.08 496 LEU A C 1
ATOM 3868 O O . LEU A 1 496 ? -20.255 -20.506 5.669 1.00 15.76 496 LEU A O 1
ATOM 3873 N N . ILE A 1 497 ? -21.373 -18.845 4.690 1.00 15.02 497 ILE A N 1
ATOM 3874 C CA . ILE A 1 497 ? -20.613 -17.846 5.443 1.00 15.49 497 ILE A CA 1
ATOM 3875 C C . ILE A 1 497 ? -20.991 -17.896 6.935 1.00 15.06 497 ILE A C 1
ATOM 3876 O O . ILE A 1 497 ? -20.157 -17.652 7.807 1.00 14.37 497 ILE A O 1
ATOM 3881 N N . ALA A 1 498 ? -22.239 -18.253 7.214 1.00 14.96 498 ALA A N 1
ATOM 3882 C CA . ALA A 1 498 ? -22.691 -18.436 8.592 1.00 14.95 498 ALA A CA 1
ATOM 3883 C C . ALA A 1 498 ? -22.055 -19.681 9.227 1.00 15.18 498 ALA A C 1
ATOM 3884 O O . ALA A 1 498 ? -21.716 -19.655 10.416 1.00 15.53 498 ALA A O 1
ATOM 3886 N N . ALA A 1 499 ? -21.845 -20.731 8.441 1.00 14.31 499 ALA A N 1
ATOM 3887 C CA . ALA A 1 499 ? -21.423 -22.029 8.964 1.00 14.56 499 ALA A CA 1
ATOM 3888 C C . ALA A 1 499 ? -19.907 -22.173 9.044 1.00 14.00 499 ALA A C 1
ATOM 3889 O O . ALA A 1 499 ? -19.409 -22.800 9.951 1.00 14.70 499 ALA A O 1
ATOM 3891 N N . LEU A 1 500 ? -19.180 -21.602 8.095 1.00 12.76 500 LEU A N 1
ATOM 3892 C CA . LEU A 1 500 ? -17.737 -21.814 8.012 1.00 12.23 500 LEU A CA 1
ATOM 3893 C C . LEU A 1 500 ? -16.976 -20.930 9.013 1.00 12.00 500 LEU A C 1
ATOM 3894 O O . LEU A 1 500 ? -17.411 -19.816 9.326 1.00 11.67 500 LEU A O 1
ATOM 3899 N N . PRO A 1 501 ? -15.818 -21.423 9.489 1.00 10.98 501 PRO A N 1
ATOM 3900 C CA . PRO A 1 501 ? -14.895 -20.606 10.249 1.00 10.91 501 PRO A CA 1
ATOM 3901 C C . PRO A 1 501 ? -14.158 -19.613 9.344 1.00 11.19 501 PRO A C 1
ATOM 3902 O O . PRO A 1 501 ? -14.219 -19.722 8.117 1.00 10.74 501 PRO A O 1
ATOM 3906 N N . SER A 1 502 ? -13.433 -18.670 9.937 1.00 11.05 502 SER A N 1
ATOM 3907 C CA . SER A 1 502 ? -12.599 -17.791 9.129 1.00 11.56 502 SER A CA 1
ATOM 3908 C C . SER A 1 502 ? -11.359 -18.533 8.643 1.00 11.73 502 SER A C 1
ATOM 3909 O O . SER A 1 502 ? -11.015 -19.601 9.153 1.00 9.97 502 SER A O 1
ATOM 3912 N N . CYS A 1 503 ? -10.683 -17.936 7.664 1.00 12.36 503 CYS A N 1
ATOM 3913 C CA . CYS A 1 503 ? -9.408 -18.449 7.176 1.00 12.53 503 CYS A CA 1
ATOM 3914 C C . CYS A 1 503 ? -8.400 -18.617 8.326 1.00 12.65 503 CYS A C 1
ATOM 3915 O O . CYS A 1 503 ? -7.771 -19.659 8.473 1.00 12.73 503 CYS A O 1
ATOM 3918 N N . TYR A 1 504 ? -8.239 -17.584 9.135 1.00 12.75 504 TYR A N 1
ATOM 3919 C CA . TYR A 1 504 ? -7.288 -17.668 10.249 1.00 12.65 504 TYR A CA 1
ATOM 3920 C C . TYR A 1 504 ? -7.683 -18.724 11.297 1.00 11.95 504 TYR A C 1
ATOM 3921 O O . TYR A 1 504 ? -6.834 -19.483 11.789 1.00 11.19 504 TYR A O 1
ATOM 3930 N N . GLU A 1 505 ? -8.964 -18.758 11.630 1.00 11.36 505 GLU A N 1
ATOM 3931 C CA . GLU A 1 505 ? -9.470 -19.711 12.619 1.00 11.65 505 GLU A CA 1
ATOM 3932 C C . GLU A 1 505 ? -9.203 -21.134 12.202 1.00 11.30 505 GLU A C 1
ATOM 3933 O O . GLU A 1 505 ? -8.730 -21.913 13.003 1.00 10.54 505 GLU A O 1
ATOM 3939 N N . TYR A 1 506 ? -9.494 -21.487 10.945 1.00 11.37 506 TYR A N 1
ATOM 3940 C CA . TYR A 1 506 ? -9.225 -22.858 10.492 1.00 10.94 506 TYR A CA 1
ATOM 3941 C C . TYR A 1 506 ? -7.728 -23.165 10.509 1.00 11.56 506 TYR A C 1
ATOM 3942 O O . TYR A 1 506 ? -7.305 -24.235 10.983 1.00 10.65 506 TYR A O 1
ATOM 3951 N N . LEU A 1 507 ? -6.918 -22.232 10.020 1.00 11.57 507 LEU A N 1
ATOM 3952 C CA . LEU A 1 507 ? -5.471 -22.459 10.004 1.00 11.68 507 LEU A CA 1
ATOM 3953 C C . LEU A 1 507 ? -4.899 -22.563 11.420 1.00 11.81 507 LEU A C 1
ATOM 3954 O O . LEU A 1 507 ? -4.049 -23.406 11.703 1.00 11.18 507 LEU A O 1
ATOM 3959 N N . ALA A 1 508 ? -5.359 -21.696 12.306 1.00 11.71 508 ALA A N 1
ATOM 3960 C CA . ALA A 1 508 ? -4.981 -21.819 13.720 1.00 12.49 508 ALA A CA 1
ATOM 3961 C C . ALA A 1 508 ? -5.273 -23.242 14.214 1.00 12.63 508 ALA A C 1
ATOM 3962 O O . ALA A 1 508 ? -4.439 -23.847 14.873 1.00 13.71 508 ALA A O 1
ATOM 3964 N N . SER A 1 509 ? -6.428 -23.783 13.838 1.00 13.09 509 SER A N 1
ATOM 3965 C CA . SER A 1 509 ? -6.859 -25.108 14.309 1.00 13.63 509 SER A CA 1
ATOM 3966 C C . SER A 1 509 ? -6.041 -26.305 13.768 1.00 14.12 509 SER A C 1
ATOM 3967 O O . SER A 1 509 ? -6.173 -27.417 14.287 1.00 14.73 509 SER A O 1
ATOM 3970 N N . ILE A 1 510 ? -5.197 -26.109 12.756 1.00 13.95 510 ILE A N 1
ATOM 3971 C CA . ILE A 1 510 ? -4.380 -27.215 12.255 1.00 14.53 510 ILE A CA 1
ATOM 3972 C C . ILE A 1 510 ? -2.904 -27.058 12.578 1.00 15.08 510 ILE A C 1
ATOM 3973 O O . ILE A 1 510 ? -2.101 -27.921 12.219 1.00 15.73 510 ILE A O 1
ATOM 3978 N N . GLN A 1 511 ? -2.528 -25.967 13.241 1.00 16.10 511 GLN A N 1
ATOM 3979 C CA . GLN A 1 511 ? -1.131 -25.777 13.610 1.00 16.81 511 GLN A CA 1
ATOM 3980 C C . GLN A 1 511 ? -0.715 -26.819 14.630 1.00 18.01 511 GLN A C 1
ATOM 3981 O O . GLN A 1 511 ? 0.470 -27.188 14.668 1.00 18.59 511 GLN A O 1
ATOM 3988 N N . MET B 1 1 ? -35.810 -8.866 -31.634 1.00 19.13 1 MET B N 1
ATOM 3989 C CA . MET B 1 1 ? -35.851 -10.348 -31.819 1.00 18.93 1 MET B CA 1
ATOM 3990 C C . MET B 1 1 ? -36.394 -10.732 -33.184 1.00 18.94 1 MET B C 1
ATOM 3991 O O . MET B 1 1 ? -37.261 -10.034 -33.715 1.00 18.95 1 MET B O 1
ATOM 3996 N N . ILE B 1 2 ? -35.894 -11.829 -33.753 1.00 18.12 2 ILE B N 1
ATOM 3997 C CA . ILE B 1 2 ? -36.552 -12.423 -34.924 1.00 18.44 2 ILE B CA 1
ATOM 3998 C C . ILE B 1 2 ? -37.789 -13.208 -34.418 1.00 18.36 2 ILE B C 1
ATOM 3999 O O . ILE B 1 2 ? -37.934 -13.448 -33.210 1.00 18.80 2 ILE B O 1
ATOM 4004 N N . ARG B 1 3 ? -38.702 -13.558 -35.311 1.00 17.61 3 ARG B N 1
ATOM 4005 C CA . ARG B 1 3 ? -39.973 -14.166 -34.892 1.00 17.88 3 ARG B CA 1
ATOM 4006 C C . ARG B 1 3 ? -40.241 -15.576 -35.416 1.00 16.62 3 ARG B C 1
ATOM 4007 O O . ARG B 1 3 ? -40.874 -16.381 -34.727 1.00 17.00 3 ARG B O 1
ATOM 4015 N N . SER B 1 4 ? -39.759 -15.863 -36.625 1.00 15.97 4 SER B N 1
ATOM 4016 C CA . SER B 1 4 ? -40.222 -16.994 -37.402 1.00 15.41 4 SER B CA 1
ATOM 4017 C C . SER B 1 4 ? -39.085 -17.782 -38.032 1.00 14.11 4 SER B C 1
ATOM 4018 O O . SER B 1 4 ? -38.068 -17.211 -38.487 1.00 14.49 4 SER B O 1
ATOM 4021 N N . VAL B 1 5 ? -39.256 -19.096 -38.025 1.00 11.77 5 VAL B N 1
ATOM 4022 C CA . VAL B 1 5 ? -38.370 -20.006 -38.671 1.00 11.15 5 VAL B CA 1
ATOM 4023 C C . VAL B 1 5 ? -39.188 -20.856 -39.655 1.00 10.69 5 VAL B C 1
ATOM 4024 O O . VAL B 1 5 ? -40.290 -21.342 -39.315 1.00 11.05 5 VAL B O 1
ATOM 4028 N N . VAL B 1 6 ? -38.640 -21.041 -40.853 1.00 10.13 6 VAL B N 1
ATOM 4029 C CA . VAL B 1 6 ? -39.219 -21.933 -41.843 1.00 9.65 6 VAL B CA 1
ATOM 4030 C C . VAL B 1 6 ? -38.217 -23.055 -42.093 1.00 9.60 6 VAL B C 1
ATOM 4031 O O . VAL B 1 6 ? -37.085 -22.795 -42.518 1.00 11.04 6 VAL B O 1
ATOM 4035 N N . ILE B 1 7 ? -38.624 -24.287 -41.811 1.00 8.74 7 ILE B N 1
ATOM 4036 C CA . ILE B 1 7 ? -37.768 -25.481 -42.025 1.00 8.93 7 ILE B CA 1
ATOM 4037 C C . ILE B 1 7 ? -38.242 -26.168 -43.311 1.00 9.80 7 ILE B C 1
ATOM 4038 O O . ILE B 1 7 ? -39.441 -26.511 -43.452 1.00 9.68 7 ILE B O 1
ATOM 4043 N N . VAL B 1 8 ? -37.318 -26.383 -44.237 1.00 9.53 8 VAL B N 1
ATOM 4044 C CA . VAL B 1 8 ? -37.654 -27.000 -45.524 1.00 9.25 8 VAL B CA 1
ATOM 4045 C C . VAL B 1 8 ? -37.086 -28.404 -45.551 1.00 9.88 8 VAL B C 1
ATOM 4046 O O . VAL B 1 8 ? -35.871 -28.612 -45.558 1.00 10.35 8 VAL B O 1
ATOM 4050 N N . GLY B 1 9 ? -37.984 -29.384 -45.493 1.00 9.02 9 GLY B N 1
ATOM 4051 C CA . GLY B 1 9 ? -37.583 -30.771 -45.416 1.00 9.93 9 GLY B CA 1
ATOM 4052 C C . GLY B 1 9 ? -37.947 -31.325 -44.055 1.00 10.50 9 GLY B C 1
ATOM 4053 O O . GLY B 1 9 ? -37.786 -30.625 -43.013 1.00 11.06 9 GLY B O 1
ATOM 4054 N N . GLY B 1 10 ? -38.435 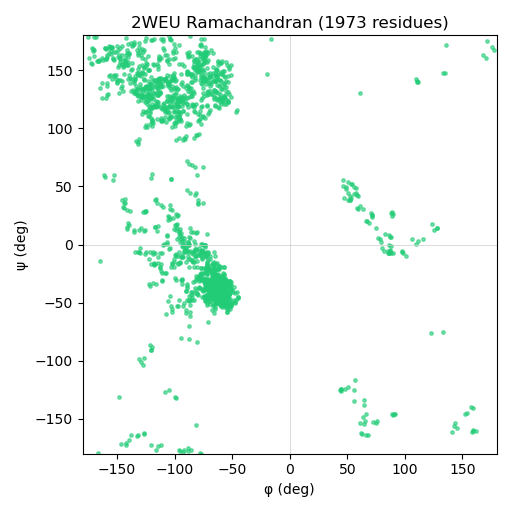-32.565 -44.042 1.00 11.08 10 GLY B N 1
ATOM 4055 C CA . GLY B 1 10 ? -38.801 -33.209 -42.779 1.00 11.65 10 GLY B CA 1
ATOM 4056 C C . GLY B 1 10 ? -37.770 -34.244 -42.372 1.00 12.41 10 GLY B C 1
ATOM 4057 O O . GLY B 1 10 ? -36.573 -33.935 -42.258 1.00 12.45 10 GLY B O 1
ATOM 4058 N N . GLY B 1 11 ? -38.222 -35.475 -42.145 1.00 11.75 11 GLY B N 1
ATOM 4059 C CA . GLY B 1 11 ? -37.324 -36.536 -41.722 1.00 12.24 11 GLY B CA 1
ATOM 4060 C C . GLY B 1 11 ? -36.673 -36.222 -40.391 1.00 12.51 11 GLY B C 1
ATOM 4061 O O . GLY B 1 11 ? -37.130 -35.341 -39.647 1.00 11.24 11 GLY B O 1
ATOM 4062 N N . THR B 1 12 ? -35.584 -36.920 -40.096 1.00 12.58 12 THR B N 1
ATOM 4063 C CA . THR B 1 12 ? -34.883 -36.730 -38.835 1.00 12.97 12 THR B CA 1
ATOM 4064 C C . THR B 1 12 ? -34.393 -35.285 -38.671 1.00 11.87 12 THR B C 1
ATOM 4065 O O . THR B 1 12 ? -34.574 -34.660 -37.622 1.00 11.49 12 THR B O 1
ATOM 4069 N N . ALA B 1 13 ? -33.736 -34.759 -39.691 1.00 11.01 13 ALA B N 1
ATOM 4070 C CA . ALA B 1 13 ? -33.166 -33.417 -39.594 1.00 10.97 13 ALA B CA 1
ATOM 4071 C C . ALA B 1 13 ? -34.258 -32.365 -39.331 1.00 11.22 13 ALA B C 1
ATOM 4072 O O . ALA B 1 13 ? -34.139 -31.532 -38.448 1.00 11.19 13 ALA B O 1
ATOM 4074 N N . GLY B 1 14 ? -35.342 -32.447 -40.087 1.00 10.76 14 GLY B N 1
ATOM 4075 C CA . GLY B 1 14 ? -36.375 -31.440 -40.013 1.00 10.40 14 GLY B CA 1
ATOM 4076 C C . GLY B 1 14 ? -37.108 -31.451 -38.681 1.00 9.87 14 GLY B C 1
ATOM 4077 O O . GLY B 1 14 ? -37.351 -30.403 -38.068 1.00 9.95 14 GLY B O 1
ATOM 4078 N N . TRP B 1 15 ? -37.481 -32.636 -38.255 1.00 9.36 15 TRP B N 1
ATOM 4079 C CA . TRP B 1 15 ? -38.304 -32.779 -37.077 1.00 9.31 15 TRP B CA 1
ATOM 4080 C C . TRP B 1 15 ? -37.496 -32.696 -35.795 1.00 9.56 15 TRP B C 1
ATOM 4081 O O . TRP B 1 15 ? -38.032 -32.272 -34.747 1.00 10.27 15 TRP B O 1
ATOM 4092 N N . MET B 1 16 ? -36.221 -33.111 -35.825 1.00 10.27 16 MET B N 1
ATOM 4093 C CA . MET B 1 16 ? -35.332 -32.799 -34.693 1.00 9.03 16 MET B CA 1
ATOM 4094 C C . MET B 1 16 ? -35.208 -31.283 -34.525 1.00 9.04 16 MET B C 1
ATOM 4095 O O . MET B 1 16 ? -35.203 -30.787 -33.400 1.00 8.63 16 MET B O 1
ATOM 4100 N N . THR B 1 17 ? -35.088 -30.567 -35.636 1.00 8.63 17 THR B N 1
ATOM 4101 C CA . THR B 1 17 ? -34.946 -29.096 -35.586 1.00 9.21 17 THR B CA 1
ATOM 4102 C C . THR B 1 17 ? -36.220 -28.497 -35.011 1.00 9.30 17 THR B C 1
ATOM 4103 O O . THR B 1 17 ? -36.189 -27.717 -34.070 1.00 9.73 17 THR B O 1
ATOM 4107 N N . ALA B 1 18 ? -37.354 -28.899 -35.559 1.00 8.63 18 ALA B N 1
ATOM 4108 C CA . ALA B 1 18 ? -38.637 -28.284 -35.180 1.00 8.78 18 ALA B CA 1
ATOM 4109 C C . ALA B 1 18 ? -38.947 -28.532 -33.705 1.00 8.81 18 ALA B C 1
ATOM 4110 O O . ALA B 1 18 ? -39.373 -27.623 -32.979 1.00 7.69 18 ALA B O 1
ATOM 4112 N N . SER B 1 19 ? -38.723 -29.763 -33.269 1.00 8.90 19 SER B N 1
ATOM 4113 C CA . SER B 1 19 ? -39.015 -30.163 -31.898 1.00 10.30 19 SER B CA 1
ATOM 4114 C C . SER B 1 19 ? -38.111 -29.424 -30.929 1.00 10.12 19 SER B C 1
ATOM 4115 O O . SER B 1 19 ? -38.560 -28.946 -29.905 1.00 10.46 19 SER B O 1
ATOM 4118 N N . TYR B 1 20 ? -36.845 -29.309 -31.288 1.00 10.08 20 TYR B N 1
ATOM 4119 C CA . TYR B 1 20 ? -35.854 -28.663 -30.420 1.00 10.88 20 TYR B CA 1
ATOM 4120 C C . TYR B 1 20 ? -36.110 -27.159 -30.278 1.00 10.48 20 TYR B C 1
ATOM 4121 O O . TYR B 1 20 ? -36.069 -26.631 -29.171 1.00 9.82 20 TYR B O 1
ATOM 4130 N N . LEU B 1 21 ? -36.481 -26.497 -31.371 1.00 11.28 21 LEU B N 1
ATOM 4131 C CA . LEU B 1 21 ? -36.812 -25.062 -31.319 1.00 10.78 21 LEU B CA 1
ATOM 4132 C C . LEU B 1 21 ? -37.988 -24.797 -30.391 1.00 11.17 21 LEU B C 1
ATOM 4133 O O . LEU B 1 21 ? -38.006 -23.823 -29.618 1.00 10.45 21 LEU B O 1
ATOM 4138 N N . LYS B 1 22 ? -39.004 -25.651 -30.473 1.00 11.29 22 LYS B N 1
ATOM 4139 C CA . LYS B 1 22 ? -40.151 -25.462 -29.602 1.00 10.90 22 LYS B CA 1
ATOM 4140 C C . LYS B 1 22 ? -39.841 -25.808 -28.146 1.00 11.08 22 LYS B C 1
ATOM 4141 O O . LYS B 1 22 ? -40.327 -25.126 -27.221 1.00 11.65 22 LYS B O 1
ATOM 4147 N N . ALA B 1 23 ? -39.024 -26.844 -27.924 1.00 10.65 23 ALA B N 1
ATOM 4148 C CA . ALA B 1 23 ? -38.573 -27.152 -26.580 1.00 10.48 23 ALA B CA 1
ATOM 4149 C C . ALA B 1 23 ? -37.797 -25.975 -25.972 1.00 11.04 23 ALA B C 1
ATOM 4150 O O . ALA B 1 23 ? -37.964 -25.660 -24.762 1.00 10.60 23 ALA B O 1
ATOM 4152 N N . ALA B 1 24 ? -36.967 -25.325 -26.793 1.00 10.68 24 ALA B N 1
ATOM 4153 C CA . ALA B 1 24 ? -36.136 -24.225 -26.304 1.00 11.42 24 ALA B CA 1
ATOM 4154 C C . ALA B 1 24 ? -36.902 -22.947 -26.064 1.00 12.04 24 ALA B C 1
ATOM 4155 O O . ALA B 1 24 ? -36.712 -22.301 -25.020 1.00 12.20 24 ALA B O 1
ATOM 4157 N N . PHE B 1 25 ? -37.752 -22.590 -27.025 1.00 11.19 25 PHE B N 1
ATOM 4158 C CA . PHE B 1 25 ? -38.318 -21.267 -27.081 1.00 11.89 25 PHE B CA 1
ATOM 4159 C C . PHE B 1 25 ? -39.819 -21.240 -26.930 1.00 12.81 25 PHE B C 1
ATOM 4160 O O . PHE B 1 25 ? -40.406 -20.168 -26.846 1.00 13.55 25 PHE B O 1
ATOM 4168 N N . ASP B 1 26 ? -40.444 -22.408 -26.918 1.00 14.34 26 ASP B N 1
ATOM 4169 C CA . ASP B 1 26 ? -41.914 -22.511 -26.758 1.00 15.70 26 ASP B CA 1
ATOM 4170 C C . ASP B 1 26 ? -42.675 -21.496 -27.617 1.00 16.26 26 ASP B C 1
ATOM 4171 O O . ASP B 1 26 ? -42.447 -21.448 -28.830 1.00 16.14 26 ASP B O 1
ATOM 4176 N N . ASP B 1 27 ? -43.565 -20.686 -27.028 1.00 16.90 27 ASP B N 1
ATOM 4177 C CA . ASP B 1 27 ? -44.386 -19.750 -27.817 1.00 17.54 27 ASP B CA 1
ATOM 4178 C C . ASP B 1 27 ? -43.681 -18.429 -28.134 1.00 17.01 27 ASP B C 1
ATOM 4179 O O . ASP B 1 27 ? -44.321 -17.486 -28.629 1.00 17.61 27 ASP B O 1
ATOM 4184 N N . ARG B 1 28 ? -42.376 -18.352 -27.879 1.00 15.96 28 ARG B N 1
ATOM 4185 C CA . ARG B 1 28 ? -41.578 -17.174 -28.260 1.00 15.66 28 ARG B CA 1
ATOM 4186 C C . ARG B 1 28 ? -40.860 -17.356 -29.620 1.00 15.40 28 ARG B C 1
ATOM 4187 O O . ARG B 1 28 ? -39.966 -16.572 -29.974 1.00 16.04 28 ARG B O 1
ATOM 4195 N N . ILE B 1 29 ? -41.259 -18.381 -30.365 1.00 14.18 29 ILE B N 1
ATOM 4196 C CA . ILE B 1 29 ? -40.817 -18.569 -31.744 1.00 13.58 29 ILE B CA 1
ATOM 4197 C C . ILE B 1 29 ? -41.944 -19.190 -32.559 1.00 13.56 29 ILE B C 1
ATOM 4198 O O . ILE B 1 29 ? -42.684 -20.028 -32.052 1.00 13.08 29 ILE B O 1
ATOM 4203 N N . ASP B 1 30 ? -42.098 -18.743 -33.807 1.00 13.18 30 ASP B N 1
ATOM 4204 C CA . ASP B 1 30 ? -43.044 -19.360 -34.747 1.00 13.55 30 ASP B CA 1
ATOM 4205 C C . ASP B 1 30 ? -42.272 -20.268 -35.673 1.00 12.41 30 ASP B C 1
ATOM 4206 O O . ASP B 1 30 ? -41.200 -19.880 -36.172 1.00 11.95 30 ASP B O 1
ATOM 4211 N N . VAL B 1 31 ? -42.783 -21.486 -35.883 1.00 11.33 31 VAL B N 1
ATOM 4212 C CA . VAL B 1 31 ? -42.120 -22.468 -36.725 1.00 10.98 31 VAL B CA 1
ATOM 4213 C C . VAL B 1 31 ? -43.070 -23.114 -37.705 1.00 11.24 31 VAL B C 1
ATOM 4214 O O . VAL B 1 31 ? -44.129 -23.635 -37.319 1.00 11.59 31 VAL B O 1
ATOM 4218 N N . THR B 1 32 ? -42.660 -23.101 -38.962 1.00 10.64 32 THR B N 1
ATOM 4219 C CA . THR B 1 32 ? -43.340 -23.795 -40.035 1.00 11.20 32 THR B CA 1
ATOM 4220 C C . THR B 1 32 ? -42.365 -24.819 -40.633 1.00 11.01 32 THR B C 1
ATOM 4221 O O . THR B 1 32 ? -41.167 -24.528 -40.860 1.00 12.38 32 THR B O 1
ATOM 4225 N N . LEU B 1 33 ? -42.857 -26.035 -40.839 1.00 10.55 33 LEU B N 1
ATOM 4226 C CA . LEU B 1 33 ? -42.088 -27.050 -41.534 1.00 10.37 33 LEU B CA 1
ATOM 4227 C C . LEU B 1 33 ? -42.792 -27.433 -42.832 1.00 10.52 33 LEU B C 1
ATOM 4228 O O . LEU B 1 33 ? -43.924 -27.896 -42.795 1.00 10.12 33 LEU B O 1
ATOM 4233 N N . VAL B 1 34 ? -42.118 -27.224 -43.967 1.00 9.97 34 VAL B N 1
ATOM 4234 C CA . VAL B 1 34 ? -42.649 -27.553 -45.288 1.00 11.92 34 VAL B CA 1
ATOM 4235 C C . VAL B 1 34 ? -41.964 -28.834 -45.780 1.00 12.18 34 VAL B C 1
ATOM 4236 O O . VAL B 1 34 ? -40.757 -28.856 -45.944 1.00 11.10 34 VAL B O 1
ATOM 4240 N N . GLU B 1 35 ? -42.710 -29.905 -46.040 1.00 12.80 35 GLU B N 1
ATOM 4241 C CA . GLU B 1 35 ? -42.052 -31.114 -46.555 1.00 13.47 35 GLU B CA 1
ATOM 4242 C C . GLU B 1 35 ? -42.852 -31.757 -47.667 1.00 15.18 35 GLU B C 1
ATOM 4243 O O . GLU B 1 35 ? -44.103 -31.676 -47.683 1.00 14.17 35 GLU B O 1
ATOM 4249 N N . SER B 1 36 ? -42.136 -32.419 -48.570 1.00 16.54 36 SER B N 1
ATOM 4250 C CA . SER B 1 36 ? -42.780 -33.042 -49.712 1.00 19.03 36 SER B CA 1
ATOM 4251 C C . SER B 1 36 ? -43.442 -34.352 -49.308 1.00 20.19 36 SER B C 1
ATOM 4252 O O . SER B 1 36 ? -43.086 -34.973 -48.323 1.00 20.05 36 SER B O 1
ATOM 4255 N N . GLY B 1 37 ? -44.460 -34.743 -50.054 1.00 21.68 37 GLY B N 1
ATOM 4256 C CA . GLY B 1 37 ? -44.874 -36.136 -50.047 1.00 23.34 37 GLY B CA 1
ATOM 4257 C C . GLY B 1 37 ? -43.938 -36.938 -50.939 1.00 24.19 37 GLY B C 1
ATOM 4258 O O . GLY B 1 37 ? -43.835 -38.152 -50.784 1.00 26.28 37 GLY B O 1
ATOM 4259 N N . VAL B 1 44 ? -34.813 -47.237 -42.952 1.00 25.98 44 VAL B N 1
ATOM 4260 C CA . VAL B 1 44 ? -33.969 -48.271 -42.382 1.00 25.12 44 VAL B CA 1
ATOM 4261 C C . VAL B 1 44 ? -33.501 -47.901 -40.952 1.00 24.16 44 VAL B C 1
ATOM 4262 O O . VAL B 1 44 ? -33.777 -46.785 -40.412 1.00 24.43 44 VAL B O 1
ATOM 4266 N N . GLY B 1 45 ? -32.806 -48.856 -40.343 1.00 21.93 45 GLY B N 1
ATOM 4267 C CA . GLY B 1 45 ? -32.343 -48.727 -38.997 1.00 20.19 45 GLY B CA 1
ATOM 4268 C C . GLY B 1 45 ? -31.094 -47.889 -38.951 1.00 19.27 45 GLY B C 1
ATOM 4269 O O . GLY B 1 45 ? -30.272 -47.907 -39.887 1.00 17.50 45 GLY B O 1
ATOM 4270 N N . GLU B 1 46 ? -30.948 -47.172 -37.844 1.00 17.75 46 GLU B N 1
ATOM 4271 C CA . GLU B 1 46 ? -29.835 -46.279 -37.634 1.00 16.96 46 GLU B CA 1
ATOM 4272 C C . GLU B 1 46 ? -29.355 -46.343 -36.179 1.00 15.36 46 GLU B C 1
ATOM 4273 O O . GLU B 1 46 ? -30.117 -46.720 -35.273 1.00 14.18 46 GLU B O 1
ATOM 4279 N N . ALA B 1 47 ? -28.080 -46.021 -35.971 1.00 13.91 47 ALA B N 1
ATOM 4280 C CA . ALA B 1 47 ? -27.490 -46.040 -34.617 1.00 13.34 47 ALA B CA 1
ATOM 4281 C C . ALA B 1 47 ? -27.244 -44.615 -34.172 1.00 13.50 47 ALA B C 1
ATOM 4282 O O . ALA B 1 47 ? -27.371 -43.695 -34.968 1.00 14.20 47 ALA B O 1
ATOM 4284 N N . THR B 1 48 ? -26.955 -44.429 -32.883 1.00 12.78 48 THR B N 1
ATOM 4285 C CA . THR B 1 48 ? -26.715 -43.112 -32.318 1.00 12.36 48 THR B CA 1
ATOM 4286 C C . THR B 1 48 ? -25.497 -43.173 -31.412 1.00 11.32 48 THR B C 1
ATOM 4287 O O . THR B 1 48 ? -24.929 -44.246 -31.193 1.00 10.47 48 THR B O 1
ATOM 4291 N N . PHE B 1 49 ? -25.077 -41.991 -30.950 1.00 11.22 49 PHE B N 1
ATOM 4292 C CA . PHE B 1 49 ? -24.131 -41.834 -29.850 1.00 10.21 49 PHE B CA 1
ATOM 4293 C C . PHE B 1 49 ? -24.876 -41.934 -28.524 1.00 10.08 49 PHE B C 1
ATOM 4294 O O . PHE B 1 49 ? -26.093 -41.646 -28.449 1.00 9.76 49 PHE B O 1
ATOM 4302 N N . SER B 1 50 ? -24.148 -42.252 -27.452 1.00 9.83 50 SER B N 1
ATOM 4303 C CA . SER B 1 50 ? -24.720 -42.153 -26.108 1.00 9.50 50 SER B CA 1
ATOM 4304 C C . SER B 1 50 ? -25.249 -40.738 -25.807 1.00 10.12 50 SER B C 1
ATOM 4305 O O . SER B 1 50 ? -26.230 -40.585 -25.071 1.00 10.66 50 SER B O 1
ATOM 4308 N N . THR B 1 51 ? -24.595 -39.729 -26.399 1.00 9.63 51 THR B N 1
ATOM 4309 C CA . THR B 1 51 ? -24.901 -38.338 -26.152 1.00 9.46 51 THR B CA 1
ATOM 4310 C C . THR B 1 51 ? -26.201 -37.863 -26.765 1.00 9.63 51 THR B C 1
ATOM 4311 O O . THR B 1 51 ? -26.631 -36.746 -26.478 1.00 9.37 51 THR B O 1
ATOM 4315 N N . VAL B 1 52 ? -26.860 -38.699 -27.570 1.00 10.34 52 VAL B N 1
ATOM 4316 C CA . VAL B 1 52 ? -28.210 -38.347 -28.013 1.00 10.32 52 VAL B CA 1
ATOM 4317 C C . VAL B 1 52 ? -29.196 -38.163 -26.840 1.00 10.81 52 VAL B C 1
ATOM 4318 O O . VAL B 1 52 ? -30.246 -37.510 -26.978 1.00 10.60 52 VAL B O 1
ATOM 4322 N N . ARG B 1 53 ? -28.846 -38.715 -25.684 1.00 11.94 53 ARG B N 1
ATOM 4323 C CA . ARG B 1 53 ? -29.694 -38.593 -24.486 1.00 12.62 53 ARG B CA 1
ATOM 4324 C C . ARG B 1 53 ? -29.903 -37.125 -24.093 1.00 11.58 53 ARG B C 1
ATOM 4325 O O . ARG B 1 53 ? -30.948 -36.802 -23.572 1.00 12.51 53 ARG B O 1
ATOM 4333 N N . HIS B 1 54 ? -28.907 -36.252 -24.332 1.00 11.82 54 HIS B N 1
ATOM 4334 C CA . HIS B 1 54 ? -29.047 -34.827 -24.011 1.00 11.13 54 HIS B CA 1
ATOM 4335 C C . HIS B 1 54 ? -30.191 -34.218 -24.797 1.00 11.34 54 HIS B C 1
ATOM 4336 O O . HIS B 1 54 ? -30.938 -33.392 -24.265 1.00 11.21 54 HIS B O 1
ATOM 4343 N N . PHE B 1 55 ? -30.350 -34.647 -26.056 1.00 11.12 55 PHE B N 1
ATOM 4344 C CA . PHE B 1 55 ? -31.412 -34.120 -26.912 1.00 11.18 55 PHE B CA 1
ATOM 4345 C C . PHE B 1 55 ? -32.768 -34.594 -26.404 1.00 11.30 55 PHE B C 1
ATOM 4346 O O . PHE B 1 55 ? -33.693 -33.776 -26.181 1.00 11.02 55 PHE B O 1
ATOM 4354 N N . PHE B 1 56 ? -32.885 -35.902 -26.198 1.00 11.57 56 PHE B N 1
ATOM 4355 C CA . PHE B 1 56 ? -34.143 -36.495 -25.730 1.00 12.31 56 PHE B CA 1
ATOM 4356 C C . PHE B 1 56 ? -34.530 -35.951 -24.352 1.00 12.80 56 PHE B C 1
ATOM 4357 O O . PHE B 1 56 ? -35.704 -35.652 -24.103 1.00 12.86 56 PHE B O 1
ATOM 4365 N N . ASP B 1 57 ? -33.561 -35.776 -23.459 1.00 13.09 57 ASP B N 1
ATOM 4366 C CA . ASP B 1 57 ? -33.869 -35.224 -22.137 1.00 13.79 57 ASP B CA 1
ATOM 4367 C C . ASP B 1 57 ? -34.272 -33.753 -22.228 1.00 13.83 57 ASP B C 1
ATOM 4368 O O . ASP B 1 57 ? -35.105 -33.299 -21.454 1.00 13.03 57 ASP B O 1
ATOM 4373 N N . TYR B 1 58 ? -33.702 -33.024 -23.192 1.00 13.63 58 TYR B N 1
ATOM 4374 C CA . TYR B 1 58 ? -34.015 -31.625 -23.359 1.00 13.99 58 TYR B CA 1
ATOM 4375 C C . TYR B 1 58 ? -35.487 -31.493 -23.747 1.00 14.02 58 TYR B C 1
ATOM 4376 O O . TYR B 1 58 ? -36.192 -30.603 -23.254 1.00 14.14 58 TYR B O 1
ATOM 4385 N N . LEU B 1 59 ? -35.956 -32.396 -24.609 1.00 14.27 59 LEU B N 1
ATOM 4386 C CA . LEU B 1 59 ? -37.367 -32.411 -25.017 1.00 14.59 59 LEU B CA 1
ATOM 4387 C C . LEU B 1 59 ? -38.283 -32.902 -23.898 1.00 15.33 59 LEU B C 1
ATOM 4388 O O . LEU B 1 59 ? -39.460 -32.628 -23.925 1.00 15.24 59 LEU B O 1
ATOM 4393 N N . GLY B 1 60 ? -37.747 -33.640 -22.930 1.00 15.63 60 GLY B N 1
ATOM 4394 C CA . GLY B 1 60 ? -38.554 -34.212 -21.850 1.00 16.19 60 GLY B CA 1
ATOM 4395 C C . GLY B 1 60 ? -39.106 -35.600 -22.140 1.00 17.21 60 GLY B C 1
ATOM 4396 O O . GLY B 1 60 ? -40.111 -36.005 -21.568 1.00 16.37 60 GLY B O 1
ATOM 4397 N N . LEU B 1 61 ? -38.436 -36.361 -23.000 1.00 18.17 61 LEU B N 1
ATOM 4398 C CA . LEU B 1 61 ? -38.934 -37.669 -23.404 1.00 19.38 61 LEU B CA 1
ATOM 4399 C C . LEU B 1 61 ? -38.180 -38.770 -22.675 1.00 20.45 61 LEU B C 1
ATOM 4400 O O . LEU B 1 61 ? -36.976 -38.657 -22.463 1.00 21.51 61 LEU B O 1
ATOM 4405 N N . ASP B 1 62 ? -38.888 -39.831 -22.302 1.00 21.00 62 ASP B N 1
ATOM 4406 C CA . ASP B 1 62 ? -38.271 -41.026 -21.719 1.00 21.68 62 ASP B CA 1
ATOM 4407 C C . ASP B 1 62 ? -38.327 -42.194 -22.695 1.00 21.13 62 ASP B C 1
ATOM 4408 O O . ASP B 1 62 ? -39.328 -42.381 -23.377 1.00 20.77 62 ASP B O 1
ATOM 4413 N N . GLU B 1 63 ? -37.268 -43.001 -22.718 1.00 20.87 63 GLU B N 1
ATOM 4414 C CA . GLU B 1 63 ? -37.127 -44.078 -23.700 1.00 20.99 63 GLU B CA 1
ATOM 4415 C C . GLU B 1 63 ? -38.249 -45.124 -23.631 1.00 21.60 63 GLU B C 1
ATOM 4416 O O . GLU B 1 63 ? -38.582 -45.749 -24.637 1.00 20.89 63 GLU B O 1
ATOM 4422 N N . ARG B 1 64 ? -38.837 -45.316 -22.459 1.00 22.61 64 ARG B N 1
ATOM 4423 C CA . ARG B 1 64 ? -39.967 -46.254 -22.339 1.00 23.95 64 ARG B CA 1
ATOM 4424 C C . ARG B 1 64 ? -41.181 -45.754 -23.150 1.00 24.24 64 ARG B C 1
ATOM 4425 O O . ARG B 1 64 ? -42.049 -46.549 -23.504 1.00 25.10 64 ARG B O 1
ATOM 4433 N N . GLU B 1 65 ? -41.239 -44.457 -23.441 1.00 24.28 65 GLU B N 1
ATOM 4434 C CA . GLU B 1 65 ? -42.318 -43.908 -24.275 1.00 25.08 65 GLU B CA 1
ATOM 4435 C C . GLU B 1 65 ? -42.145 -44.265 -25.757 1.00 24.64 65 GLU B C 1
ATOM 4436 O O . GLU B 1 65 ? -43.087 -44.706 -26.405 1.00 24.90 65 GLU B O 1
ATOM 4442 N N . TRP B 1 66 ? -40.943 -44.055 -26.292 1.00 23.93 66 TRP B N 1
ATOM 4443 C CA . TRP B 1 66 ? -40.750 -44.024 -27.750 1.00 23.16 66 TRP B CA 1
ATOM 4444 C C . TRP B 1 66 ? -39.967 -45.198 -28.314 1.00 23.03 66 TRP B C 1
ATOM 4445 O O . TRP B 1 66 ? -40.200 -45.601 -29.450 1.00 23.07 66 TRP B O 1
ATOM 4456 N N . LEU B 1 67 ? -39.050 -45.755 -27.533 1.00 22.57 67 LEU B N 1
ATOM 4457 C CA . LEU B 1 67 ? -38.123 -46.753 -28.068 1.00 22.45 67 LEU B CA 1
ATOM 4458 C C . LEU B 1 67 ? -38.858 -47.967 -28.675 1.00 22.40 67 LEU B C 1
ATOM 4459 O O . LEU B 1 67 ? -38.551 -48.340 -29.814 1.00 22.62 67 LEU B O 1
ATOM 4464 N N . PRO B 1 68 ? -39.849 -48.556 -27.952 1.00 22.39 68 PRO B N 1
ATOM 4465 C CA . PRO B 1 68 ? -40.656 -49.662 -28.511 1.00 22.31 68 PRO B CA 1
ATOM 4466 C C . PRO B 1 68 ? -41.454 -49.347 -29.797 1.00 22.26 68 PRO B C 1
ATOM 4467 O O . PRO B 1 68 ? -41.526 -50.176 -30.711 1.00 22.41 68 PRO B O 1
ATOM 4471 N N . ARG B 1 69 ? -42.078 -48.178 -29.847 1.00 21.83 69 ARG B N 1
ATOM 4472 C CA . ARG B 1 69 ? -42.763 -47.728 -31.044 1.00 21.65 69 ARG B CA 1
ATOM 4473 C C . ARG B 1 69 ? -41.788 -47.639 -32.235 1.00 21.29 69 ARG B C 1
ATOM 4474 O O . ARG B 1 69 ? -42.181 -47.866 -33.382 1.00 21.77 69 ARG B O 1
ATOM 4482 N N . CYS B 1 70 ? -40.528 -47.315 -31.951 1.00 20.21 70 CYS B N 1
ATOM 4483 C CA . CYS B 1 70 ? -39.518 -47.136 -32.991 1.00 19.43 70 CYS B CA 1
ATOM 4484 C C . CYS B 1 70 ? -38.632 -48.387 -33.192 1.00 18.89 70 CYS B C 1
ATOM 4485 O O . CYS B 1 70 ? -37.497 -48.285 -33.692 1.00 18.18 70 CYS B O 1
ATOM 4488 N N . ALA B 1 71 ? -39.167 -49.554 -32.826 1.00 17.92 71 ALA B N 1
ATOM 4489 C CA . ALA B 1 71 ? -38.506 -50.844 -33.075 1.00 17.65 71 ALA B CA 1
ATOM 4490 C C . ALA B 1 71 ? -37.133 -50.897 -32.420 1.00 16.66 71 ALA B C 1
ATOM 4491 O O . ALA B 1 71 ? -36.225 -51.574 -32.897 1.00 17.24 71 ALA B O 1
ATOM 4493 N N . GLY B 1 72 ? -37.000 -50.208 -31.301 1.00 15.89 72 GLY B N 1
ATOM 4494 C CA . GLY B 1 72 ? -35.692 -49.872 -30.781 1.00 14.80 72 GLY B CA 1
ATOM 4495 C C . GLY B 1 72 ? -34.883 -50.977 -30.099 1.00 14.03 72 GLY B C 1
ATOM 4496 O O . GLY B 1 72 ? -35.417 -51.952 -29.550 1.00 13.38 72 GLY B O 1
ATOM 4497 N N . GLY B 1 73 ? -33.569 -50.776 -30.111 1.00 13.27 73 GLY B N 1
ATOM 4498 C CA . GLY B 1 73 ? -32.620 -51.627 -29.424 1.00 12.90 73 GLY B CA 1
ATOM 4499 C C . GLY B 1 73 ? -31.571 -50.806 -28.703 1.00 13.06 73 GLY B C 1
ATOM 4500 O O . GLY B 1 73 ? -31.531 -49.582 -28.846 1.00 12.19 73 GLY B O 1
ATOM 4501 N N . TYR B 1 74 ? -30.744 -51.476 -27.898 1.00 11.89 74 TYR B N 1
ATOM 4502 C CA . TYR B 1 74 ? -29.647 -50.812 -27.202 1.00 12.73 74 TYR B CA 1
ATOM 4503 C C . TYR B 1 74 ? -28.340 -51.060 -27.896 1.00 11.74 74 TYR B C 1
ATOM 4504 O O . TYR B 1 74 ? -28.102 -52.132 -28.438 1.00 11.10 74 TYR B O 1
ATOM 4513 N N . LYS B 1 75 ? -27.477 -50.044 -27.850 1.00 11.67 75 LYS B N 1
ATOM 4514 C CA . LYS B 1 75 ? -26.165 -50.101 -28.476 1.00 11.17 75 LYS B CA 1
ATOM 4515 C C . LYS B 1 75 ? -25.106 -49.843 -27.402 1.00 10.83 75 LYS B C 1
ATOM 4516 O O . LYS B 1 75 ? -25.091 -48.796 -26.760 1.00 11.25 75 LYS B O 1
ATOM 4522 N N . LEU B 1 76 ? -24.236 -50.816 -27.184 1.00 9.90 76 LEU B N 1
ATOM 4523 C CA . LEU B 1 76 ? -23.158 -50.666 -26.217 1.00 10.27 76 LEU B CA 1
ATOM 4524 C C . LEU B 1 76 ? -21.864 -50.254 -26.886 1.00 9.73 76 LEU B C 1
ATOM 4525 O O . LEU B 1 76 ? -20.884 -49.901 -26.196 1.00 8.87 76 LEU B O 1
ATOM 4530 N N . GLY B 1 77 ? -21.874 -50.302 -28.220 1.00 9.26 77 GLY B N 1
ATOM 4531 C CA . GLY B 1 77 ? -20.726 -49.871 -29.042 1.00 9.79 77 GLY B CA 1
ATOM 4532 C C . GLY B 1 77 ? -20.795 -50.511 -30.417 1.00 10.13 77 GLY B C 1
ATOM 4533 O O . GLY B 1 77 ? -21.866 -50.986 -30.832 1.00 9.86 77 GLY B O 1
ATOM 4534 N N . ILE B 1 78 ? -19.656 -50.538 -31.118 1.00 9.35 78 ILE B N 1
ATOM 4535 C CA . ILE B 1 78 ? -19.571 -51.142 -32.440 1.00 9.26 78 ILE B CA 1
ATOM 4536 C C . ILE B 1 78 ? -18.580 -52.288 -32.397 1.00 9.26 78 ILE B C 1
ATOM 4537 O O . ILE B 1 78 ? -17.469 -52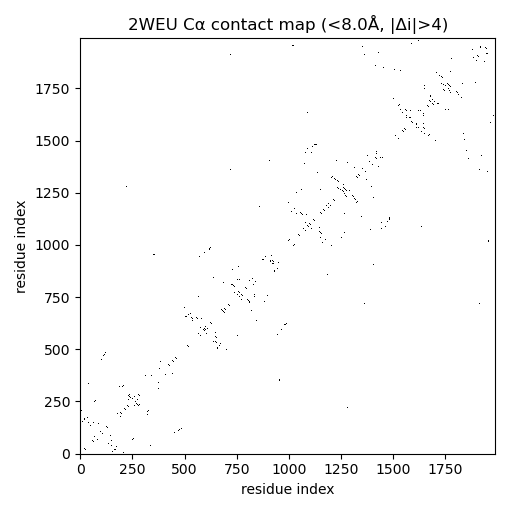.121 -31.913 1.00 9.07 78 ILE B O 1
ATOM 4542 N N . ARG B 1 79 ? -19.009 -53.464 -32.848 1.00 9.07 79 ARG B N 1
ATOM 4543 C CA . ARG B 1 79 ? -18.117 -54.582 -33.142 1.00 9.44 79 ARG B CA 1
ATOM 4544 C C . ARG B 1 79 ? -17.510 -54.452 -34.551 1.00 9.68 79 ARG B C 1
ATOM 4545 O O . ARG B 1 79 ? -18.239 -54.491 -35.560 1.00 10.55 79 ARG B O 1
ATOM 4553 N N . PHE B 1 80 ? -16.186 -54.274 -34.603 1.00 9.92 80 PHE B N 1
ATOM 4554 C CA . PHE B 1 80 ? -15.430 -54.212 -35.851 1.00 10.26 80 PHE B CA 1
ATOM 4555 C C . PHE B 1 80 ? -14.851 -55.589 -36.149 1.00 11.52 80 PHE B C 1
ATOM 4556 O O . PHE B 1 80 ? -14.019 -56.076 -35.398 1.00 12.22 80 PHE B O 1
ATOM 4564 N N . GLU B 1 81 ? -15.308 -56.215 -37.229 1.00 11.86 81 GLU B N 1
ATOM 4565 C CA . GLU B 1 81 ? -14.842 -57.538 -37.595 1.00 12.76 81 GLU B CA 1
ATOM 4566 C C . GLU B 1 81 ? -14.262 -57.610 -38.986 1.00 12.22 81 GLU B C 1
ATOM 4567 O O . GLU B 1 81 ? -14.743 -56.982 -39.915 1.00 10.67 81 GLU B O 1
ATOM 4573 N N . ASN B 1 82 ? -13.182 -58.381 -39.096 1.00 12.20 82 ASN B N 1
ATOM 4574 C CA . ASN B 1 82 ? -12.612 -58.764 -40.378 1.00 13.48 82 ASN B CA 1
ATOM 4575 C C . ASN B 1 82 ? -11.840 -57.674 -41.084 1.00 12.90 82 ASN B C 1
ATOM 4576 O O . ASN B 1 82 ? -11.523 -57.813 -42.275 1.00 13.41 82 ASN B O 1
ATOM 4581 N N . TRP B 1 83 ? -11.520 -56.602 -40.362 1.00 12.73 83 TRP B N 1
ATOM 4582 C CA . TRP B 1 83 ? -10.772 -55.478 -40.935 1.00 12.86 83 TRP B CA 1
ATOM 4583 C C . TRP B 1 83 ? -9.288 -55.792 -41.074 1.00 13.11 83 TRP B C 1
ATOM 4584 O O . TRP B 1 83 ? -8.621 -55.249 -41.951 1.00 12.90 83 TRP B O 1
ATOM 4595 N N . SER B 1 84 ? -8.776 -56.642 -40.200 1.00 13.58 84 SER B N 1
ATOM 4596 C CA . SER B 1 84 ? -7.355 -56.983 -40.238 1.00 15.11 84 SER B CA 1
ATOM 4597 C C . SER B 1 84 ? -7.171 -58.500 -40.296 1.00 16.19 84 SER B C 1
ATOM 4598 O O . SER B 1 84 ? -7.307 -59.080 -41.376 1.00 17.08 84 SER B O 1
ATOM 4601 N N . GLU B 1 85 ? -6.918 -59.170 -39.175 1.00 17.53 85 GLU B N 1
ATOM 4602 C CA . GLU B 1 85 ? -6.866 -60.662 -39.204 1.00 18.52 85 GLU B CA 1
ATOM 4603 C C . GLU B 1 85 ? -8.233 -61.272 -39.527 1.00 18.98 85 GLU B C 1
ATOM 4604 O O . GLU B 1 85 ? -9.254 -60.862 -38.936 1.00 18.18 85 GLU B O 1
ATOM 4610 N N . PRO B 1 86 ? -8.273 -62.246 -40.467 1.00 18.59 86 PRO B N 1
ATOM 4611 C CA . PRO B 1 86 ? -9.557 -62.844 -40.855 1.00 18.97 86 PRO B CA 1
ATOM 4612 C C . PRO B 1 86 ? -10.296 -63.419 -39.659 1.00 19.04 86 PRO B C 1
ATOM 4613 O O . PRO B 1 86 ? -9.706 -64.171 -38.870 1.00 18.30 86 PRO B O 1
ATOM 4617 N N . GLY B 1 87 ? -11.560 -63.031 -39.509 1.00 19.41 87 GLY B N 1
ATOM 4618 C CA . GLY B 1 87 ? -12.414 -63.562 -38.451 1.00 19.40 87 GLY B CA 1
ATOM 4619 C C . GLY B 1 87 ? -12.219 -62.954 -37.076 1.00 19.31 87 GLY B C 1
ATOM 4620 O O . GLY B 1 87 ? -12.933 -63.333 -36.138 1.00 20.21 87 GLY B O 1
ATOM 4621 N N . GLU B 1 88 ? -11.257 -62.038 -36.924 1.00 17.83 88 GLU B N 1
ATOM 4622 C CA . GLU B 1 88 ? -10.995 -61.435 -35.627 1.00 17.19 88 GLU B CA 1
ATOM 4623 C C . GLU B 1 88 ? -11.789 -60.141 -35.508 1.00 15.79 88 GLU B C 1
ATOM 4624 O O . GLU B 1 88 ? -12.181 -59.548 -36.517 1.00 13.85 88 GLU B O 1
ATOM 4630 N N . TYR B 1 89 ? -12.063 -59.753 -34.273 1.00 14.19 89 TYR B N 1
ATOM 4631 C CA . TYR B 1 89 ? -12.911 -58.595 -34.016 1.00 14.10 89 TYR B CA 1
ATOM 4632 C C . TYR B 1 89 ? -12.561 -57.939 -32.684 1.00 13.05 89 TYR B C 1
ATOM 4633 O O . TYR B 1 89 ? -11.853 -58.491 -31.867 1.00 12.09 89 TYR B O 1
ATOM 4642 N N . PHE B 1 90 ? -13.067 -56.733 -32.497 1.00 11.91 90 PHE B N 1
ATOM 4643 C CA . PHE B 1 90 ? -12.934 -56.037 -31.241 1.00 11.17 90 PHE B CA 1
ATOM 4644 C C . PHE B 1 90 ? -14.087 -55.061 -31.156 1.00 11.59 90 PHE B C 1
ATOM 4645 O O . PHE B 1 90 ? -14.782 -54.827 -32.161 1.00 11.04 90 PHE B O 1
ATOM 4653 N N . TYR B 1 91 ? -14.261 -54.468 -29.977 1.00 10.41 91 TYR B N 1
ATOM 4654 C CA . TYR B 1 91 ? -15.336 -53.503 -29.762 1.00 10.68 91 TYR B CA 1
ATOM 4655 C C . TYR B 1 91 ? -14.810 -52.113 -29.531 1.00 10.49 91 TYR B C 1
ATOM 4656 O O . TYR B 1 91 ? -13.812 -51.918 -28.843 1.00 11.58 91 TYR B O 1
ATOM 4665 N N . HIS B 1 92 ? -15.497 -51.156 -30.136 1.00 10.78 92 HIS B N 1
ATOM 4666 C CA . HIS B 1 92 ? -15.390 -49.743 -29.800 1.00 10.32 92 HIS B CA 1
ATOM 4667 C C . HIS B 1 92 ? -16.570 -49.397 -28.894 1.00 9.87 92 HIS B C 1
ATOM 4668 O O . HIS B 1 92 ? -17.711 -49.323 -29.352 1.00 8.75 92 HIS B O 1
ATOM 4675 N N . PRO B 1 93 ? -16.309 -49.212 -27.601 1.00 9.75 93 PRO B N 1
ATOM 4676 C CA . PRO B 1 93 ? -17.419 -49.128 -26.641 1.00 9.99 93 PRO B CA 1
ATOM 4677 C C . PRO B 1 93 ? -17.801 -47.703 -26.250 1.00 10.06 93 PRO B C 1
ATOM 4678 O O . PRO B 1 93 ? -17.000 -46.791 -26.410 1.00 10.12 93 PRO B O 1
ATOM 4682 N N . PHE B 1 94 ? -18.973 -47.559 -25.633 1.00 9.58 94 PHE B N 1
ATOM 4683 C CA . PHE B 1 94 ? -19.302 -46.388 -24.818 1.00 9.62 94 PHE B CA 1
ATOM 4684 C C . PHE B 1 94 ? -18.728 -46.518 -23.386 1.00 9.62 94 PHE B C 1
ATOM 4685 O O . PHE B 1 94 ? -19.458 -46.634 -22.386 1.00 11.11 94 PHE B O 1
ATOM 4693 N N . GLU B 1 95 ? -17.406 -46.505 -23.286 1.00 10.14 95 GLU B N 1
ATOM 4694 C CA . GLU B 1 95 ? -16.737 -46.734 -22.013 1.00 10.18 95 GLU B CA 1
ATOM 4695 C C . GLU B 1 95 ? -15.333 -46.124 -22.091 1.00 10.32 95 GLU B C 1
ATOM 4696 O O . GLU B 1 95 ? -14.604 -46.375 -23.040 1.00 9.70 95 GLU B O 1
ATOM 4702 N N . ARG B 1 96 ? -14.970 -45.315 -21.100 1.00 10.51 96 ARG B N 1
ATOM 4703 C CA . ARG B 1 96 ? -13.646 -44.724 -21.078 1.00 11.16 96 ARG B CA 1
ATOM 4704 C C . ARG B 1 96 ? -12.624 -45.726 -20.538 1.00 10.21 96 ARG B C 1
ATOM 4705 O O . ARG B 1 96 ? -12.960 -46.622 -19.816 1.00 11.38 96 ARG B O 1
ATOM 4713 N N . LEU B 1 97 ? -11.363 -45.526 -20.888 1.00 11.05 97 LEU B N 1
ATOM 4714 C CA . LEU B 1 97 ? -10.281 -46.319 -20.313 1.00 11.16 97 LEU B CA 1
ATOM 4715 C C . LEU B 1 97 ? -10.058 -45.879 -18.878 1.00 11.79 97 LEU B C 1
ATOM 4716 O O . LEU B 1 97 ? -10.075 -44.665 -18.558 1.00 12.16 97 LEU B O 1
ATOM 4721 N N . ARG B 1 98 ? -9.846 -46.848 -18.004 1.00 11.38 98 ARG B N 1
ATOM 4722 C CA . ARG B 1 98 ? -9.431 -46.523 -16.643 1.00 11.62 98 ARG B CA 1
ATOM 4723 C C . ARG B 1 98 ? -7.956 -46.094 -16.612 1.00 12.08 98 ARG B C 1
ATOM 4724 O O . ARG B 1 98 ? -7.212 -46.378 -17.527 1.00 11.80 98 ARG B O 1
ATOM 4732 N N . VAL B 1 99 ? -7.577 -45.373 -15.562 1.00 11.97 99 VAL B N 1
ATOM 4733 C CA . VAL B 1 99 ? -6.240 -44.812 -15.415 1.00 11.90 99 VAL B CA 1
ATOM 4734 C C . VAL B 1 99 ? -5.669 -45.292 -14.083 1.00 12.27 99 VAL B C 1
ATOM 4735 O O . VAL B 1 99 ? -6.305 -45.171 -13.030 1.00 12.22 99 VAL B O 1
ATOM 4739 N N . VAL B 1 100 ? -4.476 -45.863 -14.156 1.00 12.14 100 VAL B N 1
ATOM 4740 C CA . VAL B 1 100 ? -3.791 -46.377 -13.017 1.00 12.48 100 VAL B CA 1
ATOM 4741 C C . VAL B 1 100 ? -2.427 -45.732 -12.977 1.00 12.78 100 VAL B C 1
ATOM 4742 O O . VAL B 1 100 ? -1.648 -45.809 -13.942 1.00 11.60 100 VAL B O 1
ATOM 4746 N N . ASP B 1 101 ? -2.163 -45.075 -11.854 1.00 13.24 101 ASP B N 1
ATOM 4747 C CA . ASP B 1 101 ? -0.891 -44.393 -11.617 1.00 13.66 101 ASP B CA 1
ATOM 4748 C C . ASP B 1 101 ? -0.483 -43.422 -12.744 1.00 13.04 101 ASP B C 1
ATOM 4749 O O . ASP B 1 101 ? 0.678 -43.362 -13.120 1.00 13.92 101 ASP B O 1
ATOM 4754 N N . GLY B 1 102 ? -1.444 -42.662 -13.272 1.00 12.11 102 GLY B N 1
ATOM 4755 C CA . GLY B 1 102 ? -1.187 -41.694 -14.337 1.00 11.98 102 GLY B CA 1
ATOM 4756 C C . GLY B 1 102 ? -1.217 -42.199 -15.767 1.00 11.33 102 GLY B C 1
ATOM 4757 O O . GLY B 1 102 ? -1.162 -41.402 -16.666 1.00 11.43 102 GLY B O 1
ATOM 4758 N N . PHE B 1 103 ? -1.321 -43.515 -15.981 1.00 10.77 103 PHE B N 1
ATOM 4759 C CA . PHE B 1 103 ? -1.358 -44.115 -17.331 1.00 9.81 103 PHE B CA 1
ATOM 4760 C C . PHE B 1 103 ? -2.670 -44.888 -17.538 1.00 10.33 103 PHE B C 1
ATOM 4761 O O . PHE B 1 103 ? -3.122 -45.648 -16.634 1.00 10.26 103 PHE B O 1
ATOM 4769 N N . ASN B 1 104 ? -3.298 -44.705 -18.705 1.00 9.36 104 ASN B N 1
ATOM 4770 C CA . ASN B 1 104 ? -4.535 -45.425 -18.998 1.00 9.40 104 ASN B CA 1
ATOM 4771 C C . ASN B 1 104 ? -4.257 -46.894 -19.247 1.00 9.12 104 ASN B C 1
ATOM 4772 O O . ASN B 1 104 ? -3.107 -47.301 -19.415 1.00 8.77 104 ASN B O 1
ATOM 4777 N N . MET B 1 105 ? -5.317 -47.693 -19.236 1.00 9.34 105 MET B N 1
ATOM 4778 C CA . MET B 1 105 ? -5.157 -49.147 -19.319 1.00 9.93 105 MET B CA 1
ATOM 4779 C C . MET B 1 105 ? -4.553 -49.619 -20.647 1.00 9.68 105 MET B C 1
ATOM 4780 O O . MET B 1 105 ? -3.906 -50.693 -20.687 1.00 9.37 105 MET B O 1
ATOM 4785 N N . ALA B 1 106 ? -4.760 -48.863 -21.723 1.00 9.77 106 ALA B N 1
ATOM 4786 C CA . ALA B 1 106 ? -4.182 -49.238 -23.024 1.00 9.68 106 ALA B CA 1
ATOM 4787 C C . ALA B 1 106 ? -2.676 -49.165 -22.933 1.00 9.69 106 ALA B C 1
ATOM 4788 O O . ALA B 1 106 ? -1.984 -50.071 -23.394 1.00 8.94 106 ALA B O 1
ATOM 4790 N N . GLU B 1 107 ? -2.158 -48.101 -22.339 1.00 10.11 107 GLU B N 1
ATOM 4791 C CA . GLU B 1 107 ? -0.712 -48.035 -22.094 1.00 10.93 107 GLU B CA 1
ATOM 4792 C C . GLU B 1 107 ? -0.231 -49.238 -21.289 1.00 10.74 107 GLU B C 1
ATOM 4793 O O . GLU B 1 107 ? 0.767 -49.907 -21.648 1.00 10.34 107 GLU B O 1
ATOM 4799 N N . TRP B 1 108 ? -0.945 -49.566 -20.208 1.00 10.34 108 TRP B N 1
ATOM 4800 C CA . TRP B 1 108 ? -0.532 -50.686 -19.374 1.00 10.33 108 TRP B CA 1
ATOM 4801 C C . TRP B 1 108 ? -0.613 -52.015 -20.124 1.00 10.63 108 TRP B C 1
ATOM 4802 O O . TRP B 1 108 ? 0.209 -52.921 -19.897 1.00 10.48 108 TRP B O 1
ATOM 4813 N N . TRP B 1 109 ? -1.603 -52.126 -21.008 1.00 10.53 109 TRP B N 1
ATOM 4814 C CA . TRP B 1 109 ? -1.831 -53.345 -21.772 1.00 11.49 109 TRP B CA 1
ATOM 4815 C C . TRP B 1 109 ? -0.635 -53.624 -22.661 1.00 11.87 109 TRP B C 1
ATOM 4816 O O . TRP B 1 109 ? -0.173 -54.777 -22.758 1.00 12.30 109 TRP B O 1
ATOM 4827 N N . LEU B 1 110 ? -0.125 -52.574 -23.294 1.00 12.16 110 LEU B N 1
ATOM 4828 C CA . LEU B 1 110 ? 1.090 -52.688 -24.092 1.00 13.17 110 LEU B CA 1
ATOM 4829 C C . LEU B 1 110 ? 2.236 -53.244 -23.259 1.00 13.15 110 LEU B C 1
ATOM 4830 O O . LEU B 1 110 ? 3.027 -54.028 -23.755 1.00 14.47 110 LEU B O 1
ATOM 4835 N N . ALA B 1 111 ? 2.304 -52.877 -21.989 1.00 13.50 111 ALA B N 1
ATOM 4836 C CA . ALA B 1 111 ? 3.401 -53.314 -21.121 1.00 14.33 111 ALA B CA 1
ATOM 4837 C C . ALA B 1 111 ? 3.193 -54.685 -20.447 1.00 14.95 111 ALA B C 1
ATOM 4838 O O . ALA B 1 111 ? 4.161 -55.456 -20.306 1.00 14.75 111 ALA B O 1
ATOM 4840 N N . VAL B 1 112 ? 1.985 -54.976 -19.971 1.00 15.23 112 VAL B N 1
ATOM 4841 C CA . VAL B 1 112 ? 1.783 -56.162 -19.133 1.00 16.27 112 VAL B CA 1
ATOM 4842 C C . VAL B 1 112 ? 0.555 -56.992 -19.484 1.00 17.47 112 VAL B C 1
ATOM 4843 O O . VAL B 1 112 ? 0.200 -57.891 -18.722 1.00 17.52 112 VAL B O 1
ATOM 4847 N N . GLY B 1 113 ? -0.068 -56.702 -20.622 1.00 18.93 113 GLY B N 1
ATOM 4848 C CA . GLY B 1 113 ? -1.322 -57.327 -21.016 1.00 20.57 113 GLY B CA 1
ATOM 4849 C C . GLY B 1 113 ? -1.141 -58.612 -21.803 1.00 21.85 113 GLY B C 1
ATOM 4850 O O . GLY B 1 113 ? -0.058 -58.902 -22.315 1.00 22.29 113 GLY B O 1
ATOM 4851 N N . ASP B 1 114 ? -2.226 -59.371 -21.916 1.00 23.05 114 ASP B N 1
ATOM 4852 C CA . ASP B 1 114 ? -2.248 -60.572 -22.729 1.00 24.17 114 ASP B CA 1
ATOM 4853 C C . ASP B 1 114 ? -2.417 -60.147 -24.185 1.00 25.17 114 ASP B C 1
ATOM 4854 O O . ASP B 1 114 ? -3.538 -59.935 -24.670 1.00 24.61 114 ASP B O 1
ATOM 4859 N N . ARG B 1 115 ? -1.294 -60.024 -24.884 1.00 25.60 115 ARG B N 1
ATOM 4860 C CA . ARG B 1 115 ? -1.305 -59.546 -26.263 1.00 26.34 115 ARG B CA 1
ATOM 4861 C C . ARG B 1 115 ? -1.837 -60.559 -27.263 1.00 26.09 115 ARG B C 1
ATOM 4862 O O . ARG B 1 115 ? -1.906 -60.263 -28.443 1.00 26.26 115 ARG B O 1
ATOM 4870 N N . ARG B 1 116 ? -2.199 -61.756 -26.825 1.00 25.74 116 ARG B N 1
ATOM 4871 C CA . ARG B 1 116 ? -2.723 -62.723 -27.778 1.00 25.87 116 ARG B CA 1
ATOM 4872 C C . ARG B 1 116 ? -4.183 -62.436 -28.113 1.00 25.43 116 ARG B C 1
ATOM 4873 O O . ARG B 1 116 ? -4.613 -62.777 -29.214 1.00 26.00 116 ARG B O 1
ATOM 4881 N N . THR B 1 117 ? -4.931 -61.826 -27.183 1.00 24.82 117 THR B N 1
ATOM 4882 C CA . THR B 1 117 ? -6.366 -61.511 -27.410 1.00 23.99 117 THR B CA 1
ATOM 4883 C C . THR B 1 117 ? -6.570 -60.013 -27.559 1.00 22.32 117 THR B C 1
ATOM 4884 O O . THR B 1 117 ? -5.617 -59.249 -27.440 1.00 21.39 117 THR B O 1
ATOM 4888 N N . SER B 1 118 ? -7.802 -59.597 -27.864 1.00 20.55 118 SER B N 1
ATOM 4889 C CA . SER B 1 118 ? -8.032 -58.193 -28.178 1.00 19.59 118 SER B CA 1
ATOM 4890 C C . SER B 1 118 ? -7.758 -57.305 -26.982 1.00 18.82 118 SER B C 1
ATOM 4891 O O . SER B 1 118 ? -8.044 -57.651 -25.828 1.00 18.78 118 SER B O 1
ATOM 4894 N N . PHE B 1 119 ? -7.160 -56.164 -27.284 1.00 18.01 119 PHE B N 1
ATOM 4895 C CA . PHE B 1 119 ? -7.095 -55.055 -26.371 1.00 17.54 119 PHE B CA 1
ATOM 4896 C C . PHE B 1 119 ? -8.449 -54.789 -25.689 1.00 16.41 119 PHE B C 1
ATOM 4897 O O . PHE B 1 119 ? -8.511 -54.586 -24.483 1.00 15.06 119 PHE B O 1
ATOM 4905 N N . SER B 1 120 ? -9.539 -54.800 -26.449 1.00 15.76 120 SER B N 1
ATOM 4906 C CA . SER B 1 120 ? -10.830 -54.459 -25.862 1.00 15.31 120 SER B CA 1
ATOM 4907 C C . SER B 1 120 ? -11.347 -55.476 -24.826 1.00 15.11 120 SER B C 1
ATOM 4908 O O . SER B 1 120 ? -12.106 -55.121 -23.922 1.00 14.71 120 SER B O 1
ATOM 4911 N N . GLU B 1 121 ? -10.964 -56.738 -24.960 1.00 14.78 121 GLU B N 1
ATOM 4912 C CA . GLU B 1 121 ? -11.404 -57.762 -24.006 1.00 14.76 121 GLU B CA 1
ATOM 4913 C C . GLU B 1 121 ? -10.771 -57.504 -22.641 1.00 14.13 121 GLU B C 1
ATOM 4914 O O . GLU B 1 121 ? -11.402 -57.679 -21.598 1.00 14.00 121 GLU B O 1
ATOM 4920 N N . ALA B 1 122 ? -9.523 -57.055 -22.684 1.00 13.60 122 ALA B N 1
ATOM 4921 C CA . ALA B 1 122 ? -8.726 -56.827 -21.498 1.00 13.22 122 ALA B CA 1
ATOM 4922 C C . ALA B 1 122 ? -9.141 -55.498 -20.850 1.00 12.52 122 ALA B C 1
ATOM 4923 O O . ALA B 1 122 ? -9.226 -55.376 -19.621 1.00 11.99 122 ALA B O 1
ATOM 4925 N N . CYS B 1 123 ? -9.466 -54.518 -21.678 1.00 12.26 123 CYS B N 1
ATOM 4926 C CA . CYS B 1 123 ? -9.614 -53.144 -21.183 1.00 12.36 123 CYS B CA 1
ATOM 4927 C C . CYS B 1 123 ? -11.029 -52.638 -20.927 1.00 12.10 123 CYS B C 1
ATOM 4928 O O . CYS B 1 123 ? -11.179 -51.598 -20.323 1.00 12.82 123 CYS B O 1
ATOM 4931 N N . TYR B 1 124 ? -12.066 -53.343 -21.382 1.00 11.35 124 TYR B N 1
ATOM 4932 C CA . TYR B 1 124 ? -13.419 -52.791 -21.297 1.00 10.97 124 TYR B CA 1
ATOM 4933 C C . TYR B 1 124 ? -14.420 -53.828 -20.870 1.00 10.94 124 TYR B C 1
ATOM 4934 O O . TYR B 1 124 ? -14.451 -54.924 -21.437 1.00 10.56 124 TYR B O 1
ATOM 4943 N N . LEU B 1 125 ? -15.247 -53.464 -19.892 1.00 10.59 125 LEU B N 1
ATOM 4944 C CA . LEU B 1 125 ? -16.372 -54.299 -19.494 1.00 11.04 125 LEU B CA 1
ATOM 4945 C C . LEU B 1 125 ? -17.284 -54.568 -20.679 1.00 11.00 125 LEU B C 1
ATOM 4946 O O . LEU B 1 125 ? -17.865 -55.651 -20.808 1.00 11.35 125 LEU B O 1
ATOM 4951 N N . THR B 1 126 ? -17.467 -53.542 -21.504 1.00 11.33 126 THR B N 1
ATOM 4952 C CA . THR B 1 126 ? -18.393 -53.595 -22.636 1.00 11.54 126 THR B CA 1
ATOM 4953 C C . THR B 1 126 ? -18.157 -54.831 -23.519 1.00 11.82 126 THR B C 1
ATOM 4954 O O . THR B 1 126 ? -19.105 -55.470 -23.977 1.00 11.25 126 THR B O 1
ATOM 4958 N N . HIS B 1 127 ? -16.891 -55.179 -23.715 1.00 12.36 127 HIS B N 1
ATOM 4959 C CA . HIS B 1 127 ? -16.543 -56.323 -24.544 1.00 12.42 127 HIS B CA 1
ATOM 4960 C C . HIS B 1 127 ? -17.304 -57.559 -24.118 1.00 12.72 127 HIS B C 1
ATOM 4961 O O . HIS B 1 127 ? -17.945 -58.230 -24.936 1.00 11.90 127 HIS B O 1
ATOM 4968 N N . ARG B 1 128 ? -17.233 -57.859 -22.832 1.00 13.02 128 ARG B N 1
ATOM 4969 C CA . ARG B 1 128 ? -17.815 -59.092 -22.360 1.00 13.42 128 ARG B CA 1
ATOM 4970 C C . ARG B 1 128 ? -19.321 -58.953 -22.214 1.00 12.97 128 ARG B C 1
ATOM 4971 O O . ARG B 1 128 ? -20.028 -59.943 -22.377 1.00 13.11 128 ARG B O 1
ATOM 4979 N N . LEU B 1 129 ? -19.824 -57.736 -21.980 1.00 11.51 129 LEU B N 1
ATOM 4980 C CA . LEU B 1 129 ? -21.274 -57.513 -22.003 1.00 11.86 129 LEU B CA 1
ATOM 4981 C C . LEU B 1 129 ? -21.818 -57.812 -23.402 1.00 11.46 129 LEU B C 1
ATOM 4982 O O . LEU B 1 129 ? -22.890 -58.417 -23.569 1.00 11.44 129 LEU B O 1
ATOM 4987 N N . CYS B 1 130 ? -21.086 -57.364 -24.411 1.00 10.15 130 CYS B N 1
ATOM 4988 C CA . CYS B 1 130 ? -21.477 -57.637 -25.795 1.00 11.32 130 CYS B CA 1
ATOM 4989 C C . CYS B 1 130 ? -21.378 -59.115 -26.179 1.00 11.42 130 CYS B C 1
ATOM 4990 O O . CYS B 1 130 ? -22.203 -59.629 -26.941 1.00 12.30 130 CYS B O 1
ATOM 4993 N N . GLU B 1 131 ? -20.354 -59.804 -25.708 1.00 11.62 131 GLU B N 1
ATOM 4994 C CA . GLU B 1 131 ? -20.249 -61.217 -26.019 1.00 11.43 131 GLU B CA 1
ATOM 4995 C C . GLU B 1 131 ? -21.406 -62.017 -25.411 1.00 11.61 131 GLU B C 1
ATOM 4996 O O . GLU B 1 131 ? -21.882 -62.981 -26.010 1.00 11.82 131 GLU B O 1
ATOM 5002 N N . ALA B 1 132 ? -21.853 -61.612 -24.230 1.00 11.32 132 ALA B N 1
ATOM 5003 C CA . ALA B 1 132 ? -22.937 -62.279 -23.527 1.00 11.38 132 ALA B CA 1
ATOM 5004 C C . ALA B 1 132 ? -24.332 -61.754 -23.933 1.00 11.63 132 ALA B C 1
ATOM 5005 O O . ALA B 1 132 ? -25.324 -62.207 -23.397 1.00 11.52 132 ALA B O 1
ATOM 5007 N N . LYS B 1 133 ? -24.361 -60.779 -24.843 1.00 11.59 133 LYS B N 1
ATOM 5008 C CA . LYS B 1 133 ? -25.591 -60.139 -25.332 1.00 12.00 133 LYS B CA 1
ATOM 5009 C C . LYS B 1 133 ? -26.457 -59.556 -24.215 1.00 12.21 133 LYS B C 1
ATOM 5010 O O . LYS B 1 133 ? -27.688 -59.708 -24.227 1.00 13.04 133 LYS B O 1
ATOM 5016 N N . ARG B 1 134 ? -25.819 -58.885 -23.259 1.00 11.74 134 ARG B N 1
ATOM 5017 C CA . ARG B 1 134 ? -26.529 -58.321 -22.110 1.00 11.28 134 ARG B CA 1
ATOM 5018 C C . ARG B 1 134 ? -27.205 -56.985 -22.426 1.00 11.62 134 ARG B C 1
ATOM 5019 O O . ARG B 1 134 ? -26.754 -56.206 -23.271 1.00 11.30 134 ARG B O 1
ATOM 5027 N N . ALA B 1 135 ? -28.309 -56.738 -21.734 1.00 11.73 135 ALA B N 1
ATOM 5028 C CA . ALA B 1 135 ? -28.914 -55.435 -21.717 1.00 11.96 135 ALA B CA 1
ATOM 5029 C C . ALA B 1 135 ? -28.149 -54.561 -20.713 1.00 12.52 135 ALA B C 1
ATOM 5030 O O . ALA B 1 135 ? -27.550 -55.075 -19.756 1.00 12.62 135 ALA B O 1
ATOM 5032 N N . PRO B 1 136 ? -28.169 -53.237 -20.915 1.00 13.23 136 PRO B N 1
ATOM 5033 C CA . PRO B 1 136 ? -27.560 -52.333 -19.957 1.00 13.89 136 PRO B CA 1
ATOM 5034 C C . PRO B 1 136 ? -28.402 -52.070 -18.710 1.00 14.03 136 PRO B C 1
ATOM 5035 O O . PRO B 1 136 ? -27.957 -51.359 -17.815 1.00 14.81 136 PRO B O 1
ATOM 5039 N N . ARG B 1 137 ? -29.607 -52.632 -18.636 1.00 14.49 137 ARG B N 1
ATOM 5040 C CA . ARG B 1 137 ? -30.462 -52.425 -17.472 1.00 14.46 137 ARG B CA 1
ATOM 5041 C C . ARG B 1 137 ? -30.943 -53.757 -16.916 1.00 15.17 137 ARG B C 1
ATOM 5042 O O . ARG B 1 137 ? -31.115 -54.717 -17.655 1.00 14.74 137 ARG B O 1
ATOM 5050 N N . MET B 1 138 ? -31.137 -53.796 -15.601 1.00 15.70 138 MET B N 1
ATOM 5051 C CA . MET B 1 138 ? -31.766 -54.926 -14.933 1.00 16.34 138 MET B CA 1
ATOM 5052 C C . MET B 1 138 ? -33.256 -54.875 -15.209 1.00 16.43 138 MET B C 1
ATOM 5053 O O . MET B 1 138 ? -33.795 -53.825 -15.558 1.00 15.91 138 MET B O 1
ATOM 5058 N N . LEU B 1 139 ? -33.930 -56.001 -15.020 1.00 16.87 139 LEU B N 1
ATOM 5059 C CA . LEU B 1 139 ? -35.366 -56.079 -15.275 1.00 17.68 139 LEU B CA 1
ATOM 5060 C C . LEU B 1 139 ? -36.162 -54.987 -14.542 1.00 18.23 139 LEU B C 1
ATOM 5061 O O . LEU B 1 139 ? -37.169 -54.500 -15.056 1.00 18.71 139 LEU B O 1
ATOM 5066 N N . ASP B 1 140 ? -35.690 -54.573 -13.365 1.00 19.03 140 ASP B N 1
ATOM 5067 C CA . ASP B 1 140 ? -36.353 -53.483 -12.625 1.00 19.29 140 ASP B CA 1
ATOM 5068 C C . ASP B 1 140 ? -36.085 -52.074 -13.196 1.00 19.79 140 ASP B C 1
ATOM 5069 O O . ASP B 1 140 ? -36.616 -51.092 -12.674 1.00 20.36 140 ASP B O 1
ATOM 5074 N N . GLY B 1 141 ? -35.292 -51.980 -14.267 1.00 19.73 141 GLY B N 1
ATOM 5075 C CA . GLY B 1 141 ? -35.017 -50.705 -14.934 1.00 19.67 141 GLY B CA 1
ATOM 5076 C C . GLY B 1 141 ? -33.691 -50.076 -14.525 1.00 19.57 141 GLY B C 1
ATOM 5077 O O . GLY B 1 141 ? -33.266 -49.078 -15.109 1.00 19.58 141 GLY B O 1
ATOM 5078 N N . SER B 1 142 ? -33.016 -50.652 -13.532 1.00 19.58 142 SER B N 1
ATOM 5079 C CA . SER B 1 142 ? -31.830 -50.022 -12.964 1.00 19.81 142 SER B CA 1
ATOM 5080 C C . SER B 1 142 ? -30.615 -50.172 -13.887 1.00 19.58 142 SER B C 1
ATOM 5081 O O . SER B 1 142 ? -30.392 -51.232 -14.466 1.00 19.06 142 SER B O 1
ATOM 5084 N N . LEU B 1 143 ? -29.850 -49.098 -14.016 1.00 19.37 143 LEU B N 1
ATOM 5085 C CA . LEU B 1 143 ? -28.699 -49.075 -14.906 1.00 19.33 143 LEU B CA 1
ATOM 5086 C C . LEU B 1 143 ? -27.534 -49.861 -14.289 1.00 19.90 143 LEU B C 1
ATOM 5087 O O . LEU B 1 143 ? -27.342 -49.848 -13.073 1.00 20.32 143 LEU B O 1
ATOM 5092 N N . PHE B 1 144 ? -26.767 -50.558 -15.121 1.00 20.51 144 PHE B N 1
ATOM 5093 C CA . PHE B 1 144 ? -25.729 -51.462 -14.615 1.00 20.99 144 PHE B CA 1
ATOM 5094 C C . PHE B 1 144 ? -24.535 -50.726 -14.021 1.00 21.74 144 PHE B C 1
ATOM 5095 O O . PHE B 1 144 ? -23.841 -51.308 -13.180 1.00 23.03 144 PHE B O 1
ATOM 5103 N N . SER B 1 151 ? -32.203 -38.140 -15.227 1.00 30.48 151 SER B N 1
ATOM 5104 C CA . SER B 1 151 ? -32.381 -37.281 -16.397 1.00 30.28 151 SER B CA 1
ATOM 5105 C C . SER B 1 151 ? -31.566 -36.004 -16.257 1.00 29.88 151 SER B C 1
ATOM 5106 O O . SER B 1 151 ? -31.424 -35.453 -15.158 1.00 30.41 151 SER B O 1
ATOM 5109 N N . LEU B 1 152 ? -31.070 -35.520 -17.392 1.00 28.96 152 LEU B N 1
ATOM 5110 C CA . LEU B 1 152 ? -30.176 -34.358 -17.442 1.00 28.41 152 LEU B CA 1
ATOM 5111 C C . LEU B 1 152 ? -30.959 -33.046 -17.545 1.00 27.58 152 LEU B C 1
ATOM 5112 O O . LEU B 1 152 ? -30.364 -31.963 -17.595 1.00 28.64 152 LEU B O 1
ATOM 5117 N N . GLY B 1 153 ? -32.282 -33.147 -17.588 1.00 25.70 153 GLY B N 1
ATOM 5118 C CA . GLY B 1 153 ? -33.141 -32.002 -17.854 1.00 25.07 153 GLY B CA 1
ATOM 5119 C C . GLY B 1 153 ? -32.752 -31.350 -19.172 1.00 24.61 153 GLY B C 1
ATOM 5120 O O . GLY B 1 153 ? -32.510 -32.035 -20.173 1.00 24.97 153 GLY B O 1
ATOM 5121 N N . ARG B 1 154 ? -32.666 -30.027 -19.162 1.00 23.05 154 ARG B N 1
ATOM 5122 C CA . ARG B 1 154 ? -32.300 -29.272 -20.332 1.00 21.79 154 ARG B CA 1
ATOM 5123 C C . ARG B 1 154 ? -30.765 -29.030 -20.349 1.00 20.34 154 ARG B C 1
ATOM 5124 O O . ARG B 1 154 ? -30.249 -28.058 -19.797 1.00 20.91 154 ARG B O 1
ATOM 5132 N N . SER B 1 155 ? -30.058 -29.962 -20.961 1.00 18.42 155 SER B N 1
ATOM 5133 C CA . SER B 1 155 ? -28.607 -29.865 -21.146 1.00 17.16 155 SER B CA 1
ATOM 5134 C C . SER B 1 155 ? -28.276 -30.178 -22.609 1.00 16.09 155 SER B C 1
ATOM 5135 O O . SER B 1 155 ? -29.116 -30.711 -23.366 1.00 14.59 155 SER B O 1
ATOM 5138 N N . THR B 1 156 ? -27.065 -29.826 -22.987 1.00 14.69 156 THR B N 1
ATOM 5139 C CA . THR B 1 156 ? -26.577 -29.980 -24.362 1.00 14.53 156 THR B CA 1
ATOM 5140 C C . THR B 1 156 ? -25.349 -30.907 -24.342 1.00 14.06 156 THR B C 1
ATOM 5141 O O . THR B 1 156 ? -24.879 -31.289 -23.281 1.00 13.66 156 THR B O 1
ATOM 5145 N N . LEU B 1 157 ? -24.819 -31.237 -25.525 1.00 13.83 157 LEU B N 1
ATOM 5146 C CA . LEU B 1 157 ? -23.608 -32.078 -25.655 1.00 14.44 157 LEU B CA 1
ATOM 5147 C C . LEU B 1 157 ? -22.431 -31.574 -24.817 1.00 14.83 157 LEU B C 1
ATOM 5148 O O . LEU B 1 157 ? -21.623 -32.366 -24.346 1.00 15.26 157 LEU B O 1
ATOM 5153 N N . ALA B 1 158 ? -22.346 -30.265 -24.627 1.00 15.75 158 ALA B N 1
ATOM 5154 C CA . ALA B 1 158 ? -21.269 -29.641 -23.842 1.00 16.70 158 ALA B CA 1
ATOM 5155 C C . ALA B 1 158 ? -21.285 -30.051 -22.351 1.00 16.59 158 ALA B C 1
ATOM 5156 O O . ALA B 1 158 ? -20.264 -29.910 -21.617 1.00 16.10 158 ALA B O 1
ATOM 5158 N N . GLU B 1 159 ? -22.418 -30.591 -21.910 1.00 15.39 159 GLU B N 1
ATOM 5159 C CA . GLU B 1 159 ? -22.598 -30.974 -20.518 1.00 16.16 159 GLU B CA 1
ATOM 5160 C C . GLU B 1 159 ? -22.271 -32.440 -20.281 1.00 15.48 159 GLU B C 1
ATOM 5161 O O . GLU B 1 159 ? -22.449 -32.928 -19.176 1.00 15.37 159 GLU B O 1
ATOM 5167 N N . GLN B 1 160 ? -21.787 -33.134 -21.311 1.00 15.46 160 GLN B N 1
ATOM 5168 C CA . GLN B 1 160 ? -21.333 -34.517 -21.138 1.00 15.31 160 GLN B CA 1
ATOM 5169 C C . GLN B 1 160 ? -20.226 -34.511 -20.098 1.00 15.40 160 GLN B C 1
ATOM 5170 O O . GLN B 1 160 ? -19.280 -33.764 -20.251 1.00 14.77 160 GLN B O 1
ATOM 5176 N N . ARG B 1 161 ? -20.377 -35.327 -19.054 1.00 15.71 161 ARG B N 1
ATOM 5177 C CA . ARG B 1 161 ? -19.372 -35.502 -18.012 1.00 16.91 161 ARG B CA 1
ATOM 5178 C C . ARG B 1 161 ? -18.961 -36.976 -17.977 1.00 16.43 161 ARG B C 1
ATOM 5179 O O . ARG B 1 161 ? -18.078 -37.366 -18.723 1.00 17.86 161 ARG B O 1
ATOM 5187 N N . ALA B 1 162 ? -19.629 -37.800 -17.169 1.00 16.13 162 ALA B N 1
ATOM 5188 C CA . ALA B 1 162 ? -19.382 -39.242 -17.188 1.00 15.32 162 ALA B CA 1
ATOM 5189 C C . ALA B 1 162 ? -19.806 -39.791 -18.550 1.00 14.75 162 ALA B C 1
ATOM 5190 O O . ALA B 1 162 ? -20.730 -39.247 -19.191 1.00 15.19 162 ALA B O 1
ATOM 5192 N N . GLN B 1 163 ? -19.105 -40.830 -19.002 1.00 13.46 163 GLN B N 1
ATOM 5193 C CA . GLN B 1 163 ? -19.439 -41.535 -20.215 1.00 12.06 163 GLN B CA 1
ATOM 5194 C C . GLN B 1 163 ? -20.667 -42.388 -19.961 1.00 12.47 163 GLN B C 1
ATOM 5195 O O . GLN B 1 163 ? -20.610 -43.394 -19.216 1.00 11.89 163 GLN B O 1
ATOM 5201 N N . PHE B 1 164 ? -21.779 -41.979 -20.554 1.00 11.33 164 PHE B N 1
ATOM 5202 C CA . PHE B 1 164 ? -22.992 -42.762 -20.442 1.00 10.56 164 PHE B CA 1
ATOM 5203 C C . PHE B 1 164 ? -22.782 -44.056 -21.251 1.00 10.76 164 PHE B C 1
ATOM 5204 O O . PHE B 1 164 ? -22.220 -44.015 -22.353 1.00 8.62 164 PHE B O 1
ATOM 5212 N N . PRO B 1 165 ? -23.255 -45.206 -20.711 1.00 10.89 165 PRO B N 1
ATOM 5213 C CA . PRO B 1 165 ? -22.759 -46.482 -21.222 1.00 10.63 165 PRO B CA 1
ATOM 5214 C C . PRO B 1 165 ? -23.497 -47.101 -22.392 1.00 10.52 165 PRO B C 1
ATOM 5215 O O . PRO B 1 165 ? -23.079 -48.155 -22.855 1.00 9.74 165 PRO B O 1
ATOM 5219 N N . TYR B 1 166 ? -24.561 -46.475 -22.885 1.00 9.24 166 TYR B N 1
ATOM 5220 C CA . TYR B 1 166 ? -25.230 -46.989 -24.067 1.00 9.68 166 TYR B CA 1
ATOM 5221 C C . TYR B 1 166 ? -25.864 -45.887 -24.923 1.00 9.57 166 TYR B C 1
ATOM 5222 O O . TYR B 1 166 ? -26.106 -44.766 -24.465 1.00 11.02 166 TYR B O 1
ATOM 5231 N N . ALA B 1 167 ? -26.141 -46.259 -26.172 1.00 9.89 167 ALA B N 1
ATOM 5232 C CA . ALA B 1 167 ? -26.881 -45.463 -27.145 1.00 9.40 167 ALA B CA 1
ATOM 5233 C C . ALA B 1 167 ? -28.030 -46.333 -27.679 1.00 9.71 167 ALA B C 1
ATOM 5234 O O . ALA B 1 167 ? -28.351 -47.379 -27.100 1.00 9.88 167 ALA B O 1
ATOM 5236 N N . TYR B 1 168 ? -28.605 -45.929 -28.814 1.00 9.61 168 TYR B N 1
ATOM 5237 C CA . TYR B 1 168 ? -29.767 -46.608 -29.390 1.00 9.99 168 TYR B CA 1
ATOM 5238 C C . TYR B 1 168 ? -29.578 -47.054 -30.826 1.00 10.35 168 TYR B C 1
ATOM 5239 O O . TYR B 1 168 ? -28.765 -46.489 -31.572 1.00 9.59 168 TYR B O 1
ATOM 5248 N N . HIS B 1 169 ? -30.328 -48.109 -31.175 1.00 10.25 169 HIS B N 1
ATOM 5249 C CA . HIS B 1 169 ? -30.656 -48.450 -32.538 1.00 10.60 169 HIS B CA 1
ATOM 5250 C C . HIS B 1 169 ? -32.151 -48.206 -32.684 1.00 11.24 169 HIS B C 1
ATOM 5251 O O . HIS B 1 169 ? -32.938 -48.549 -31.786 1.00 10.53 169 HIS B O 1
ATOM 5258 N N . PHE B 1 170 ? -32.551 -47.594 -33.790 1.00 12.15 170 PHE B N 1
ATOM 5259 C CA . PHE B 1 170 ? -33.976 -47.399 -34.042 1.00 12.75 170 PHE B CA 1
ATOM 5260 C C . PHE B 1 170 ? -34.287 -47.249 -35.519 1.00 13.55 170 PHE B C 1
ATOM 5261 O O . PHE B 1 170 ? -33.387 -47.080 -36.341 1.00 13.65 170 PHE B O 1
ATOM 5269 N N . ASP B 1 171 ? -35.579 -47.347 -35.819 1.00 14.33 171 ASP B N 1
ATOM 5270 C CA . ASP B 1 171 ? -36.136 -47.013 -37.114 1.00 14.89 171 ASP B CA 1
ATOM 5271 C C . ASP B 1 171 ? -36.254 -45.492 -37.143 1.00 14.74 171 ASP B C 1
ATOM 5272 O O . ASP B 1 171 ? -37.125 -44.931 -36.469 1.00 12.95 171 ASP B O 1
ATOM 5277 N N . ALA B 1 172 ? -35.383 -44.814 -37.897 1.00 15.70 172 ALA B N 1
ATOM 5278 C CA . ALA B 1 172 ? -35.322 -43.349 -37.822 1.00 16.49 172 ALA B CA 1
ATOM 5279 C C . ALA B 1 172 ? -36.569 -42.677 -38.371 1.00 16.88 172 ALA B C 1
ATOM 5280 O O . ALA B 1 172 ? -36.925 -41.569 -37.945 1.00 18.00 172 ALA B O 1
ATOM 5282 N N . ASP B 1 173 ? -37.244 -43.335 -39.306 1.00 17.66 173 ASP B N 1
ATOM 5283 C CA . ASP B 1 173 ? -38.491 -42.812 -39.838 1.00 17.87 173 ASP B CA 1
ATOM 5284 C C . ASP B 1 173 ? -39.553 -42.737 -38.742 1.00 17.17 173 ASP B C 1
ATOM 5285 O O . ASP B 1 173 ? -40.276 -41.741 -38.639 1.00 16.78 173 ASP B O 1
ATOM 5290 N N . GLU B 1 174 ? -39.629 -43.775 -37.916 1.00 16.65 174 GLU B N 1
ATOM 5291 C CA . GLU B 1 174 ? -40.576 -43.769 -36.791 1.00 16.77 174 GLU B CA 1
ATOM 5292 C C . GLU B 1 174 ? -40.196 -42.712 -35.765 1.00 15.71 174 GLU B C 1
ATOM 5293 O O . GLU B 1 174 ? -41.059 -42.010 -35.258 1.00 14.89 174 GLU B O 1
ATOM 5299 N N . VAL B 1 175 ? -38.897 -42.565 -35.492 1.00 14.54 175 VAL B N 1
ATOM 5300 C CA . VAL B 1 175 ? -38.468 -41.502 -34.597 1.00 13.90 175 VAL B CA 1
ATOM 5301 C C . VAL B 1 175 ? -38.914 -40.144 -35.173 1.00 13.32 175 VAL B C 1
ATOM 5302 O O . VAL B 1 175 ? -39.453 -39.325 -34.448 1.00 13.13 175 VAL B O 1
ATOM 5306 N N . ALA B 1 176 ? -38.702 -39.908 -36.470 1.00 13.43 176 ALA B N 1
ATOM 5307 C CA . ALA B 1 176 ? -39.091 -38.636 -37.069 1.00 13.96 176 ALA B CA 1
ATOM 5308 C C . ALA B 1 176 ? -40.584 -38.400 -36.949 1.00 13.80 176 ALA B C 1
ATOM 5309 O O . ALA B 1 176 ? -41.036 -37.303 -36.639 1.00 14.56 176 ALA B O 1
ATOM 5311 N N . ARG B 1 177 ? -41.371 -39.447 -37.174 1.00 14.08 177 ARG B N 1
ATOM 5312 C CA . ARG B 1 177 ? -42.812 -39.337 -37.018 1.00 14.61 177 ARG B CA 1
ATOM 5313 C C . ARG B 1 177 ? -43.188 -38.982 -35.579 1.00 13.61 177 ARG B C 1
ATOM 5314 O O . ARG B 1 177 ? -44.067 -38.129 -35.336 1.00 12.93 177 ARG B O 1
ATOM 5322 N N . TYR B 1 178 ? -42.529 -39.645 -34.633 1.00 13.26 178 TYR B N 1
ATOM 5323 C CA . TYR B 1 178 ? -42.764 -39.414 -33.214 1.00 12.99 178 TYR B CA 1
ATOM 5324 C C . TYR B 1 178 ? -42.459 -37.948 -32.867 1.00 12.28 178 TYR B C 1
ATOM 5325 O O . TYR B 1 178 ? -43.266 -37.273 -32.245 1.00 12.36 178 TYR B O 1
ATOM 5334 N N . LEU B 1 179 ? -41.317 -37.444 -33.334 1.00 11.22 179 LEU B N 1
ATOM 5335 C CA . LEU B 1 179 ? -40.965 -36.073 -33.054 1.00 11.25 179 LEU B CA 1
ATOM 5336 C C . LEU B 1 179 ? -41.916 -35.103 -33.731 1.00 11.24 179 LEU B C 1
ATOM 5337 O O . LEU B 1 179 ? -42.220 -34.048 -33.172 1.00 11.79 179 LEU B O 1
ATOM 5342 N N . SER B 1 180 ? -42.426 -35.459 -34.919 1.00 11.70 180 SER B N 1
ATOM 5343 C CA . SER B 1 180 ? -43.380 -34.599 -35.610 1.00 11.36 180 SER B CA 1
ATOM 5344 C C . SER B 1 180 ? -44.641 -34.385 -34.783 1.00 11.12 180 SER B C 1
ATOM 5345 O O . SER B 1 180 ? -45.155 -33.283 -34.728 1.00 10.20 180 SER B O 1
ATOM 5348 N N . GLU B 1 181 ? -45.113 -35.436 -34.119 1.00 12.49 181 GLU B N 1
ATOM 5349 C CA . GLU B 1 181 ? -46.274 -35.350 -33.241 1.00 13.00 181 GLU B CA 1
ATOM 5350 C C . GLU B 1 181 ? -45.998 -34.382 -32.088 1.00 12.81 181 GLU B C 1
ATOM 5351 O O . GLU B 1 181 ? -46.795 -33.479 -31.778 1.00 12.74 181 GLU B O 1
ATOM 5357 N N . TYR B 1 182 ? -44.822 -34.542 -31.507 1.00 12.74 182 TYR B N 1
ATOM 5358 C CA . TYR B 1 182 ? -44.340 -33.670 -30.422 1.00 12.43 182 TYR B CA 1
ATOM 5359 C C . TYR B 1 182 ? -44.294 -32.215 -30.879 1.00 11.46 182 TYR B C 1
ATOM 5360 O O . TYR B 1 182 ? -44.813 -31.329 -30.192 1.00 10.88 182 TYR B O 1
ATOM 5369 N N . ALA B 1 183 ? -43.688 -31.980 -32.052 1.00 11.18 183 ALA B N 1
ATOM 5370 C CA . ALA B 1 183 ? -43.472 -30.620 -32.554 1.00 10.65 183 ALA B CA 1
ATOM 5371 C C . ALA B 1 183 ? -44.808 -29.956 -32.884 1.00 10.71 183 ALA B C 1
ATOM 5372 O O . ALA B 1 183 ? -45.051 -28.796 -32.526 1.00 9.32 183 ALA B O 1
ATOM 5374 N N . ILE B 1 184 ? -45.685 -30.695 -33.553 1.00 11.25 184 ILE B N 1
ATOM 5375 C CA . ILE B 1 184 ? -46.982 -30.128 -33.961 1.00 11.50 184 ILE B CA 1
ATOM 5376 C C . ILE B 1 184 ? -47.854 -29.836 -32.715 1.00 12.02 184 ILE B C 1
ATOM 5377 O O . ILE B 1 184 ? -48.573 -28.819 -32.653 1.00 12.51 184 ILE B O 1
ATOM 5382 N N . ALA B 1 185 ? -47.786 -30.731 -31.728 1.00 12.61 185 ALA B N 1
ATOM 5383 C CA . ALA B 1 185 ? -48.514 -30.554 -30.470 1.00 12.95 185 ALA B CA 1
ATOM 5384 C C . ALA B 1 185 ? -48.096 -29.228 -29.807 1.00 13.84 185 ALA B C 1
ATOM 5385 O O . ALA B 1 185 ? -48.899 -28.565 -29.153 1.00 13.74 185 ALA B O 1
ATOM 5387 N N . ARG B 1 186 ? -46.854 -28.824 -30.033 1.00 13.87 186 ARG B N 1
ATOM 5388 C CA . ARG B 1 186 ? -46.306 -27.616 -29.443 1.00 14.86 186 ARG B CA 1
ATOM 5389 C C . ARG B 1 186 ? -46.373 -26.389 -30.328 1.00 15.04 186 ARG B C 1
ATOM 5390 O O . ARG B 1 186 ? -45.733 -25.381 -30.025 1.00 16.29 186 ARG B O 1
ATOM 5398 N N . GLY B 1 187 ? -47.102 -26.474 -31.448 1.00 14.92 187 GLY B N 1
ATOM 5399 C CA . GLY B 1 187 ? -47.405 -25.321 -32.265 1.00 13.90 187 GLY B CA 1
ATOM 5400 C C . GLY B 1 187 ? -46.729 -25.203 -33.621 1.00 12.58 187 GLY B C 1
ATOM 5401 O O . GLY B 1 187 ? -46.967 -24.232 -34.317 1.00 10.90 187 GLY B O 1
ATOM 5402 N N . VAL B 1 188 ? -45.900 -26.169 -34.001 1.00 11.89 188 VAL B N 1
ATOM 5403 C CA . VAL B 1 188 ? -45.267 -26.133 -35.320 1.00 11.84 188 VAL B CA 1
ATOM 5404 C C . VAL B 1 188 ? -46.336 -26.318 -36.396 1.00 11.95 188 VAL B C 1
ATOM 5405 O O . VAL B 1 188 ? -47.142 -27.263 -36.312 1.00 10.76 188 VAL B O 1
ATOM 5409 N N . ARG B 1 189 ? -46.329 -25.416 -37.376 1.00 12.43 189 ARG B N 1
ATOM 5410 C CA . ARG B 1 189 ? -47.252 -25.473 -38.520 1.00 13.49 189 ARG B CA 1
ATOM 5411 C C . ARG B 1 189 ? -46.674 -26.420 -39.558 1.00 12.81 189 ARG B C 1
ATOM 5412 O O . ARG B 1 189 ? -45.594 -26.184 -40.075 1.00 12.03 189 ARG B O 1
ATOM 5420 N N . HIS B 1 190 ? -47.414 -27.498 -39.849 1.00 11.40 190 HIS B N 1
ATOM 5421 C CA . HIS B 1 190 ? -46.965 -28.502 -40.802 1.00 12.06 190 HIS B CA 1
ATOM 5422 C C . HIS B 1 190 ? -47.600 -28.263 -42.169 1.00 11.76 190 HIS B C 1
ATOM 5423 O O . HIS B 1 190 ? -48.833 -28.250 -42.309 1.00 11.98 190 HIS B O 1
ATOM 5430 N N . VAL B 1 191 ? -46.759 -28.079 -43.167 1.00 11.80 191 VAL B N 1
ATOM 5431 C CA . VAL B 1 191 ? -47.196 -27.935 -44.561 1.00 11.64 191 VAL B CA 1
ATOM 5432 C C . VAL B 1 191 ? -46.623 -29.083 -45.403 1.00 12.21 191 VAL B C 1
ATOM 5433 O O . VAL B 1 191 ? -45.406 -29.269 -45.459 1.00 11.07 191 VAL B O 1
ATOM 5437 N N . VAL B 1 192 ? -47.503 -29.895 -46.010 1.00 12.45 192 VAL B N 1
ATOM 5438 C CA . VAL B 1 192 ? -47.053 -30.906 -46.977 1.00 12.51 192 VAL B CA 1
ATOM 5439 C C . VAL B 1 192 ? -47.192 -30.340 -48.387 1.00 12.83 192 VAL B C 1
ATOM 5440 O O . VAL B 1 192 ? -48.306 -30.111 -48.866 1.00 10.56 192 VAL B O 1
ATOM 5444 N N . ASP B 1 193 ? -46.057 -30.073 -49.034 1.00 13.43 193 ASP B N 1
ATOM 5445 C CA . ASP B 1 193 ? -46.049 -29.407 -50.336 1.00 14.35 193 ASP B CA 1
ATOM 5446 C C . ASP B 1 193 ? -44.654 -29.446 -50.947 1.00 15.88 193 ASP B C 1
ATOM 5447 O O . ASP B 1 193 ? -43.669 -29.791 -50.261 1.00 16.76 193 ASP B O 1
ATOM 5452 N N . ASP B 1 194 ? -44.595 -29.115 -52.230 1.00 16.59 194 ASP B N 1
ATOM 5453 C CA . ASP B 1 194 ? -43.345 -29.043 -52.986 1.00 17.52 194 ASP B CA 1
ATOM 5454 C C . ASP B 1 194 ? -42.927 -27.594 -53.168 1.00 17.14 194 ASP B C 1
ATOM 5455 O O . ASP B 1 194 ? -43.738 -26.749 -53.527 1.00 16.17 194 ASP B O 1
ATOM 5460 N N . VAL B 1 195 ? -41.661 -27.306 -52.903 1.00 17.58 195 VAL B N 1
ATOM 5461 C CA . VAL B 1 195 ? -41.135 -25.973 -53.175 1.00 17.83 195 VAL B CA 1
ATOM 5462 C C . VAL B 1 195 ? -40.762 -25.853 -54.659 1.00 18.78 195 VAL B C 1
ATOM 5463 O O . VAL B 1 195 ? -39.942 -26.626 -55.162 1.00 18.29 195 VAL B O 1
ATOM 5467 N N . GLN B 1 196 ? -41.388 -24.897 -55.346 1.00 19.07 196 GLN B N 1
ATOM 5468 C CA . GLN B 1 196 ? -41.191 -24.702 -56.784 1.00 20.55 196 GLN B CA 1
ATOM 5469 C C . GLN B 1 196 ? -40.092 -23.670 -57.086 1.00 20.35 196 GLN B C 1
ATOM 5470 O O . GLN B 1 196 ? -39.375 -23.797 -58.080 1.00 20.84 196 GLN B O 1
ATOM 5476 N N . HIS B 1 197 ? -39.976 -22.656 -56.234 1.00 19.76 197 HIS B N 1
ATOM 5477 C CA . HIS B 1 197 ? -38.997 -21.577 -56.412 1.00 19.27 197 HIS B CA 1
ATOM 5478 C C . HIS B 1 197 ? -38.615 -21.037 -55.033 1.00 17.74 197 HIS B C 1
ATOM 5479 O O . HIS B 1 197 ? -39.435 -21.021 -54.133 1.00 16.71 197 HIS B O 1
ATOM 5486 N N . VAL B 1 198 ? -37.362 -20.623 -54.871 1.00 15.83 198 VAL B N 1
ATOM 5487 C CA . VAL B 1 198 ? -36.905 -19.980 -53.650 1.00 15.30 198 VAL B CA 1
ATOM 5488 C C . VAL B 1 198 ? -36.618 -18.535 -53.993 1.00 14.96 198 VAL B C 1
ATOM 5489 O O . VAL B 1 198 ? -35.780 -18.253 -54.861 1.00 16.26 198 VAL B O 1
ATOM 5493 N N . GLY B 1 199 ? -37.364 -17.633 -53.381 1.00 13.84 199 GLY B N 1
ATOM 5494 C CA . GLY B 1 199 ? -37.231 -16.216 -53.632 1.00 13.44 199 GLY B CA 1
ATOM 5495 C C . GLY B 1 199 ? -36.091 -15.635 -52.831 1.00 13.40 199 GLY B C 1
ATOM 5496 O O . GLY B 1 199 ? -35.835 -16.078 -51.690 1.00 13.08 199 GLY B O 1
ATOM 5497 N N . GLN B 1 200 ? -35.416 -14.648 -53.430 1.00 12.70 200 GLN B N 1
ATOM 5498 C CA . GLN B 1 200 ? -34.396 -13.875 -52.735 1.00 12.42 200 GLN B CA 1
ATOM 5499 C C . GLN B 1 200 ? -34.656 -12.381 -52.819 1.00 11.87 200 GLN B C 1
ATOM 5500 O O . GLN B 1 200 ? -35.291 -11.919 -53.761 1.00 12.52 200 GLN B O 1
ATOM 5506 N N . ASP B 1 201 ? -34.176 -11.636 -51.829 1.00 11.98 201 ASP B N 1
ATOM 5507 C CA . ASP B 1 201 ? -34.278 -10.170 -51.815 1.00 12.33 201 ASP B CA 1
ATOM 5508 C C . ASP B 1 201 ? -33.028 -9.558 -52.451 1.00 12.27 201 ASP B C 1
ATOM 5509 O O . ASP B 1 201 ? -32.138 -10.267 -52.905 1.00 11.62 201 ASP B O 1
ATOM 5514 N N . GLU B 1 202 ? -32.943 -8.241 -52.446 1.00 12.87 202 GLU B N 1
ATOM 5515 C CA . GLU B 1 202 ? -31.844 -7.554 -53.130 1.00 14.40 202 GLU B CA 1
ATOM 5516 C C . GLU B 1 202 ? -30.448 -7.778 -52.526 1.00 13.92 202 GLU B C 1
ATOM 5517 O O . GLU B 1 202 ? -29.452 -7.476 -53.184 1.00 13.67 202 GLU B O 1
ATOM 5523 N N . ARG B 1 203 ? -30.358 -8.278 -51.294 1.00 12.75 203 ARG B N 1
ATOM 5524 C CA . ARG B 1 203 ? -29.064 -8.620 -50.716 1.00 12.95 203 ARG B CA 1
ATOM 5525 C C . ARG B 1 203 ? -28.705 -10.078 -50.962 1.00 11.97 203 ARG B C 1
ATOM 5526 O O . ARG B 1 203 ? -27.654 -10.525 -50.524 1.00 10.54 203 ARG B O 1
ATOM 5534 N N . GLY B 1 204 ? -29.596 -10.815 -51.632 1.00 11.33 204 GLY B N 1
ATOM 5535 C CA . GLY B 1 204 ? -29.432 -12.248 -51.862 1.00 11.98 204 GLY B CA 1
ATOM 5536 C C . GLY B 1 204 ? -29.859 -13.161 -50.719 1.00 11.63 204 GLY B C 1
ATOM 5537 O O . GLY B 1 204 ? -29.576 -14.379 -50.740 1.00 11.26 204 GLY B O 1
ATOM 5538 N N . TRP B 1 205 ? -30.512 -12.584 -49.707 1.00 11.62 205 TRP B N 1
ATOM 5539 C CA . TRP B 1 205 ? -31.047 -13.353 -48.601 1.00 11.52 205 TRP B CA 1
ATOM 5540 C C . TRP B 1 205 ? -32.339 -14.031 -49.058 1.00 11.34 205 TRP B C 1
ATOM 5541 O O . TRP B 1 205 ? -33.006 -13.560 -49.986 1.00 11.58 205 TRP B O 1
ATOM 5552 N N . ILE B 1 206 ? -32.693 -15.141 -48.424 1.00 10.85 206 ILE B N 1
ATOM 5553 C CA . ILE B 1 206 ? -33.937 -15.851 -48.805 1.00 12.29 206 ILE B CA 1
ATOM 5554 C C . ILE B 1 206 ? -35.142 -15.032 -48.335 1.00 12.14 206 ILE B C 1
ATOM 5555 O O . ILE B 1 206 ? -35.212 -14.640 -47.183 1.00 12.19 206 ILE B O 1
ATOM 5560 N N . SER B 1 207 ? -36.092 -14.764 -49.231 1.00 12.81 207 SER B N 1
ATOM 5561 C CA . SER B 1 207 ? -37.287 -13.978 -48.867 1.00 13.70 207 SER B CA 1
ATOM 5562 C C . SER B 1 207 ? -38.512 -14.863 -48.664 1.00 14.66 207 SER B C 1
ATOM 5563 O O . SER B 1 207 ? -39.493 -14.436 -48.057 1.00 15.16 207 SER B O 1
ATOM 5566 N N . GLY B 1 208 ? -38.446 -16.100 -49.155 1.00 14.57 208 GLY B N 1
ATOM 5567 C CA . GLY B 1 208 ? -39.589 -17.017 -49.046 1.00 15.17 208 GLY B CA 1
ATOM 5568 C C . GLY B 1 208 ? -39.405 -18.222 -49.915 1.00 14.73 208 GLY B C 1
ATOM 5569 O O . GLY B 1 208 ? -38.554 -18.218 -50.812 1.00 14.55 208 GLY B O 1
ATOM 5570 N N . VAL B 1 209 ? -40.194 -19.263 -49.643 1.00 15.17 209 VAL B N 1
ATOM 5571 C CA . VAL B 1 209 ? -40.216 -20.463 -50.470 1.00 14.99 209 VAL B CA 1
ATOM 5572 C C . VAL B 1 209 ? -41.576 -20.520 -51.137 1.00 15.09 209 VAL B C 1
ATOM 5573 O O . VAL B 1 209 ? -42.576 -20.281 -50.507 1.00 13.59 209 VAL B O 1
ATOM 5577 N N . HIS B 1 210 ? -41.573 -20.717 -52.448 1.00 15.41 210 HIS B N 1
ATOM 5578 C CA . HIS B 1 210 ? -42.814 -20.700 -53.218 1.00 16.74 210 HIS B CA 1
ATOM 5579 C C . HIS B 1 210 ? -43.291 -22.136 -53.405 1.00 16.60 210 HIS B C 1
ATOM 5580 O O . HIS B 1 210 ? -42.586 -22.967 -53.986 1.00 17.95 210 HIS B O 1
ATOM 5587 N N . THR B 1 211 ? -44.471 -22.432 -52.874 1.00 17.26 211 THR B N 1
ATOM 5588 C CA . THR B 1 211 ? -45.014 -23.793 -52.879 1.00 16.77 211 THR B CA 1
ATOM 5589 C C . THR B 1 211 ? -46.125 -23.952 -53.910 1.00 17.20 211 THR B C 1
ATOM 5590 O O . THR B 1 211 ? -46.815 -22.994 -54.265 1.00 18.15 211 THR B O 1
ATOM 5594 N N . LYS B 1 212 ? -46.310 -25.185 -54.342 1.00 17.83 212 LYS B N 1
ATOM 5595 C CA . LYS B 1 212 ? -47.314 -25.538 -55.349 1.00 18.62 212 LYS B CA 1
ATOM 5596 C C . LYS B 1 212 ? -48.740 -25.159 -54.913 1.00 18.40 212 LYS B C 1
ATOM 5597 O O . LYS B 1 212 ? -49.524 -24.662 -55.718 1.00 18.02 212 LYS B O 1
ATOM 5603 N N . GLN B 1 213 ? -49.070 -25.398 -53.645 1.00 18.00 213 GLN B N 1
ATOM 5604 C CA . GLN B 1 213 ? -50.466 -25.289 -53.171 1.00 18.49 213 GLN B CA 1
ATOM 5605 C C . GLN B 1 213 ? -50.681 -24.278 -52.052 1.00 17.66 213 GLN B C 1
ATOM 5606 O O . GLN B 1 213 ? -51.803 -23.878 -51.817 1.00 16.70 213 GLN B O 1
ATOM 5612 N N . HIS B 1 214 ? -49.610 -23.848 -51.375 1.00 17.04 214 HIS B N 1
ATOM 5613 C CA . HIS B 1 214 ? -49.738 -22.919 -50.247 1.00 16.87 214 HIS B CA 1
ATOM 5614 C C . HIS B 1 214 ? -49.100 -21.551 -50.510 1.00 16.73 214 HIS B C 1
ATOM 5615 O O . HIS B 1 214 ? -48.845 -20.799 -49.585 1.00 16.73 214 HIS B O 1
ATOM 5622 N N . GLY B 1 215 ? -48.810 -21.240 -51.761 1.00 16.50 215 GLY B N 1
ATOM 5623 C CA . GLY B 1 215 ? -48.236 -19.947 -52.088 1.00 16.04 215 GLY B CA 1
ATOM 5624 C C . GLY B 1 215 ? -46.842 -19.755 -51.531 1.00 15.81 215 GLY B C 1
ATOM 5625 O O . GLY B 1 215 ? -46.074 -20.714 -51.425 1.00 14.65 215 GLY B O 1
ATOM 5626 N N . GLU B 1 216 ? -46.538 -18.514 -51.162 1.00 15.77 216 GLU B N 1
ATOM 5627 C CA . GLU B 1 216 ? -45.243 -18.171 -50.592 1.00 16.45 216 GLU B CA 1
ATOM 5628 C C . GLU B 1 216 ? -45.247 -18.278 -49.078 1.00 15.99 216 GLU B C 1
ATOM 5629 O O . GLU B 1 216 ? -46.089 -17.672 -48.403 1.00 15.66 216 GLU B O 1
ATOM 5635 N N . ILE B 1 217 ? -44.282 -19.046 -48.553 1.00 15.23 217 ILE B N 1
ATOM 5636 C CA . ILE B 1 217 ? -44.066 -19.181 -47.126 1.00 14.92 217 ILE B CA 1
ATOM 5637 C C . ILE B 1 217 ? -42.783 -18.435 -46.790 1.00 15.97 217 ILE B C 1
ATOM 5638 O O . ILE B 1 217 ? -41.684 -18.823 -47.233 1.00 15.44 217 ILE B O 1
ATOM 5643 N N . SER B 1 218 ? -42.955 -17.400 -45.977 1.00 15.88 218 SER B N 1
ATOM 5644 C CA . SER B 1 218 ? -41.872 -16.520 -45.583 1.00 16.95 218 SER B CA 1
ATOM 5645 C C . SER B 1 218 ? -41.565 -16.626 -44.099 1.00 15.43 218 SER B C 1
ATOM 5646 O O . SER B 1 218 ? -42.396 -17.059 -43.325 1.00 15.05 218 SER B O 1
ATOM 5649 N N . GLY B 1 219 ? -40.372 -16.190 -43.702 1.00 15.25 219 GLY B N 1
ATOM 5650 C CA . GLY B 1 219 ? -39.983 -16.167 -42.289 1.00 14.01 219 GLY B CA 1
ATOM 5651 C C . GLY B 1 219 ? -38.615 -15.496 -42.188 1.00 13.38 219 GLY B C 1
ATOM 5652 O O . GLY B 1 219 ? -38.082 -15.067 -43.188 1.00 14.42 219 GLY B O 1
ATOM 5653 N N . ASP B 1 220 ? -38.109 -15.351 -40.981 1.00 11.36 220 ASP B N 1
ATOM 5654 C CA . ASP B 1 220 ? -36.861 -14.625 -40.734 1.00 12.20 220 ASP B CA 1
ATOM 5655 C C . ASP B 1 220 ? -35.648 -15.503 -40.980 1.00 11.04 220 ASP B C 1
ATOM 5656 O O . ASP B 1 220 ? -34.640 -15.034 -41.490 1.00 12.88 220 ASP B O 1
ATOM 5661 N N . LEU B 1 221 ? -35.756 -16.769 -40.611 1.00 10.42 221 LEU B N 1
ATOM 5662 C CA . LEU B 1 221 ? -34.631 -17.708 -40.681 1.00 9.74 221 LEU B CA 1
ATOM 5663 C C . LEU B 1 221 ? -35.118 -18.936 -41.397 1.00 10.06 221 LEU B C 1
ATOM 5664 O O . LEU B 1 221 ? -36.262 -19.394 -41.110 1.00 9.45 221 LEU B O 1
ATOM 5669 N N . PHE B 1 222 ? -34.311 -19.443 -42.331 1.00 8.63 222 PHE B N 1
ATOM 5670 C CA . PHE B 1 222 ? -34.680 -20.625 -43.095 1.00 9.38 222 PHE B CA 1
ATOM 5671 C C . PHE B 1 222 ? -33.731 -21.747 -42.762 1.00 9.35 222 PHE B C 1
ATOM 5672 O O . PHE B 1 222 ? -32.538 -21.545 -42.718 1.00 10.06 222 PHE B O 1
ATOM 5680 N N . VAL B 1 223 ? -34.287 -22.922 -42.524 1.00 8.64 223 VAL B N 1
ATOM 5681 C CA . VAL B 1 223 ? -33.474 -24.122 -42.245 1.00 9.30 223 VAL B CA 1
ATOM 5682 C C . VAL B 1 223 ? -33.598 -25.139 -43.385 1.00 9.41 223 VAL B C 1
ATOM 5683 O O . VAL B 1 223 ? -34.714 -25.634 -43.714 1.00 10.12 223 VAL B O 1
ATOM 5687 N N . ASP B 1 224 ? -32.463 -25.420 -44.014 1.00 9.40 224 ASP B N 1
ATOM 5688 C CA . ASP B 1 224 ? -32.397 -26.357 -45.104 1.00 9.35 224 ASP B CA 1
ATOM 5689 C C . ASP B 1 224 ? -32.207 -27.772 -44.611 1.00 9.49 224 ASP B C 1
ATOM 5690 O O . ASP B 1 224 ? -31.111 -28.156 -44.208 1.00 9.56 224 ASP B O 1
ATOM 5695 N N . CYS B 1 225 ? -33.293 -28.545 -44.647 1.00 8.97 225 CYS B N 1
ATOM 5696 C CA . CYS B 1 225 ? -33.236 -29.958 -44.322 1.00 9.95 225 CYS B CA 1
ATOM 5697 C C . CYS B 1 225 ? -33.625 -30.776 -45.559 1.00 10.35 225 CYS B C 1
ATOM 5698 O O . CYS B 1 225 ? -34.341 -31.791 -45.454 1.00 10.08 225 CYS B O 1
ATOM 5701 N N . THR B 1 226 ? -33.190 -30.326 -46.746 1.00 10.63 226 THR B N 1
ATOM 5702 C CA . THR B 1 226 ? -33.591 -30.955 -47.984 1.00 10.95 226 THR B CA 1
ATOM 5703 C C . THR B 1 226 ? -32.701 -32.130 -48.393 1.00 12.10 226 THR B C 1
ATOM 5704 O O . THR B 1 226 ? -32.842 -32.636 -49.497 1.00 13.32 226 THR B O 1
ATOM 5708 N N . GLY B 1 227 ? -31.757 -32.506 -47.527 1.00 11.94 227 GLY B N 1
ATOM 5709 C CA . GLY B 1 227 ? -30.850 -33.618 -47.804 1.00 12.12 227 GLY B CA 1
ATOM 5710 C C . GLY B 1 227 ? -29.809 -33.299 -48.847 1.00 12.70 227 GLY B C 1
ATOM 5711 O O . GLY B 1 227 ? -29.422 -32.139 -49.032 1.00 11.79 227 GLY B O 1
ATOM 5712 N N . PHE B 1 228 ? -29.347 -34.336 -49.544 1.00 13.50 228 PHE B N 1
ATOM 5713 C CA . PHE B 1 228 ? -28.245 -34.185 -50.489 1.00 14.49 228 PHE B CA 1
ATOM 5714 C C . PHE B 1 228 ? -28.528 -33.106 -51.570 1.00 14.58 228 PHE B C 1
ATOM 5715 O O . PHE B 1 228 ? -27.608 -32.466 -52.083 1.00 13.86 228 PHE B O 1
ATOM 5723 N N . ARG B 1 229 ? -29.808 -32.908 -51.880 1.00 14.37 229 ARG B N 1
ATOM 5724 C CA . ARG B 1 229 ? -30.262 -31.851 -52.788 1.00 15.39 229 ARG B CA 1
ATOM 5725 C C . ARG B 1 229 ? -29.672 -30.463 -52.468 1.00 13.71 229 ARG B C 1
ATOM 5726 O O . ARG B 1 229 ? -29.372 -29.671 -53.384 1.00 12.86 229 ARG B O 1
ATOM 5734 N N . GLY B 1 230 ? -29.603 -30.144 -51.170 1.00 11.89 230 GLY B N 1
ATOM 5735 C CA . GLY B 1 230 ? -29.188 -28.786 -50.735 1.00 10.88 230 GLY B CA 1
ATOM 5736 C C . GLY B 1 230 ? -29.930 -27.669 -51.465 1.00 9.92 230 GLY B C 1
ATOM 5737 O O . GLY B 1 230 ? -29.348 -26.708 -51.962 1.00 8.24 230 GLY B O 1
ATOM 5738 N N . LEU B 1 231 ? -31.248 -27.779 -51.515 1.00 9.14 231 LEU B N 1
ATOM 5739 C CA . LEU B 1 231 ? -32.047 -26.851 -52.306 1.00 10.43 231 LEU B CA 1
ATOM 5740 C C . LEU B 1 231 ? -31.782 -25.367 -52.005 1.00 10.29 231 LEU B C 1
ATOM 5741 O O . LEU B 1 231 ? -31.788 -24.550 -52.912 1.00 10.87 231 LEU B O 1
ATOM 5746 N N . LEU B 1 232 ? -31.645 -25.017 -50.722 1.00 10.48 232 LEU B N 1
ATOM 5747 C CA . LEU B 1 232 ? -31.398 -23.635 -50.326 1.00 10.27 232 LEU B CA 1
ATOM 5748 C C . LEU B 1 232 ? -29.900 -23.348 -50.274 1.00 10.91 232 LEU B C 1
ATOM 5749 O O . LEU B 1 232 ? -29.406 -22.479 -50.952 1.00 10.36 232 LEU B O 1
ATOM 5754 N N . ILE B 1 233 ? -29.189 -24.095 -49.448 1.00 11.32 233 ILE B N 1
ATOM 5755 C CA . ILE B 1 233 ? -27.794 -23.773 -49.189 1.00 11.96 233 ILE B CA 1
ATOM 5756 C C . ILE B 1 233 ? -26.907 -23.882 -50.471 1.00 11.48 233 ILE B C 1
ATOM 5757 O O . ILE B 1 233 ? -25.972 -23.073 -50.680 1.00 11.91 233 ILE B O 1
ATOM 5762 N N . ASN B 1 234 ? -27.184 -24.876 -51.320 1.00 11.67 234 ASN B N 1
ATOM 5763 C CA . ASN B 1 234 ? -26.360 -25.073 -52.536 1.00 11.68 234 ASN B CA 1
ATOM 5764 C C . ASN B 1 234 ? -27.015 -24.558 -53.831 1.00 11.98 234 ASN B C 1
ATOM 5765 O O . ASN B 1 234 ? -26.433 -23.788 -54.551 1.00 12.35 234 ASN B O 1
ATOM 5770 N N . GLN B 1 235 ? -28.221 -25.025 -54.126 1.00 11.44 235 GLN B N 1
ATOM 5771 C CA . GLN B 1 235 ? -28.907 -24.693 -55.362 1.00 12.24 235 GLN B CA 1
ATOM 5772 C C . GLN B 1 235 ? -29.327 -23.223 -55.416 1.00 12.68 235 GLN B C 1
ATOM 5773 O O . GLN B 1 235 ? -29.310 -22.635 -56.503 1.00 15.23 235 GLN B O 1
ATOM 5779 N N . THR B 1 236 ? -29.652 -22.608 -54.284 1.00 11.27 236 THR B N 1
ATOM 5780 C CA . THR B 1 236 ? -30.090 -21.205 -54.291 1.00 10.98 236 THR B CA 1
ATOM 5781 C C . THR B 1 236 ? -28.950 -20.236 -53.960 1.00 11.46 236 THR B C 1
ATOM 5782 O O . THR B 1 236 ? -28.688 -19.306 -54.719 1.00 11.60 236 THR B O 1
ATOM 5786 N N . LEU B 1 237 ? -28.270 -20.475 -52.843 1.00 10.96 237 LEU B N 1
ATOM 5787 C CA . LEU B 1 237 ? -27.309 -19.522 -52.271 1.00 12.24 237 LEU B CA 1
ATOM 5788 C C . LEU B 1 237 ? -25.883 -19.757 -52.766 1.00 12.38 237 LEU B C 1
ATOM 5789 O O . LEU B 1 237 ? -24.990 -18.960 -52.487 1.00 14.76 237 LEU B O 1
ATOM 5794 N N . GLY B 1 238 ? -25.680 -20.816 -53.534 1.00 12.61 238 GLY B N 1
ATOM 5795 C CA . GLY B 1 238 ? -24.389 -21.066 -54.138 1.00 11.76 238 GLY B CA 1
ATOM 5796 C C . GLY B 1 238 ? -23.302 -21.496 -53.170 1.00 10.99 238 GLY B C 1
ATOM 5797 O O . GLY B 1 238 ? -22.123 -21.278 -53.425 1.00 9.60 238 GLY B O 1
ATOM 5798 N N . GLY B 1 239 ? -23.697 -22.089 -52.049 1.00 10.89 239 GLY B N 1
ATOM 5799 C CA . GLY B 1 239 ? -22.748 -22.698 -51.112 1.00 11.12 239 GLY B CA 1
ATOM 5800 C C . GLY B 1 239 ? -21.860 -23.740 -51.794 1.00 11.95 239 GLY B C 1
ATOM 5801 O O . GLY B 1 239 ? -22.338 -24.564 -52.589 1.00 12.58 239 GLY B O 1
ATOM 5802 N N . ARG B 1 240 ? -20.561 -23.712 -51.522 1.00 11.23 240 ARG B N 1
ATOM 5803 C CA . ARG B 1 240 ? -19.665 -24.662 -52.159 1.00 11.75 240 ARG B CA 1
ATOM 5804 C C . ARG B 1 240 ? -19.620 -25.902 -51.343 1.00 11.27 240 ARG B C 1
ATOM 5805 O O . ARG B 1 240 ? -19.381 -25.798 -50.142 1.00 11.64 240 ARG B O 1
ATOM 5813 N N . PHE B 1 241 ? -19.863 -27.064 -51.968 1.00 11.74 241 PHE B N 1
ATOM 5814 C CA . PHE B 1 241 ? -19.742 -28.360 -51.291 1.00 11.77 241 PHE B CA 1
ATOM 5815 C C . PHE B 1 241 ? -18.333 -28.946 -51.508 1.00 11.94 241 PHE B C 1
ATOM 5816 O O . PHE B 1 241 ? -17.877 -29.089 -52.651 1.00 12.41 241 PHE B O 1
ATOM 5824 N N . GLN B 1 242 ? -17.656 -29.268 -50.417 1.00 11.97 242 GLN B N 1
ATOM 5825 C CA . GLN B 1 242 ? -16.300 -29.845 -50.471 1.00 12.85 242 GLN B CA 1
ATOM 5826 C C . GLN B 1 242 ? -16.405 -31.343 -50.336 1.00 12.27 242 GLN B C 1
ATOM 5827 O O . GLN B 1 242 ? -16.789 -31.831 -49.272 1.00 12.00 242 GLN B O 1
ATOM 5833 N N . SER B 1 243 ? -16.086 -32.074 -51.408 1.00 12.76 243 SER B N 1
ATOM 5834 C CA . SER B 1 243 ? -16.161 -33.540 -51.428 1.00 12.64 243 SER B CA 1
ATOM 5835 C C . SER B 1 243 ? -14.953 -34.154 -50.711 1.00 12.74 243 SER B C 1
ATOM 5836 O O . SER B 1 243 ? -13.836 -33.628 -50.814 1.00 11.75 243 SER B O 1
ATOM 5839 N N . PHE B 1 244 ? -15.194 -35.242 -49.973 1.00 11.36 244 PHE B N 1
ATOM 5840 C CA . PHE B 1 244 ? -14.092 -36.017 -49.379 1.00 11.86 244 PHE B CA 1
ATOM 5841 C C . PHE B 1 244 ? -13.744 -37.241 -50.237 1.00 12.18 244 PHE B C 1
ATOM 5842 O O . PHE B 1 244 ? -13.072 -38.143 -49.752 1.00 11.26 244 PHE B O 1
ATOM 5850 N N . SER B 1 245 ? -14.227 -37.301 -51.484 1.00 12.61 245 SER B N 1
ATOM 5851 C CA . SER B 1 245 ? -14.079 -38.510 -52.303 1.00 13.71 245 SER B CA 1
ATOM 5852 C C . SER B 1 245 ? -12.646 -38.946 -52.450 1.00 13.40 245 SER B C 1
ATOM 5853 O O . SER B 1 245 ? -12.357 -40.142 -52.608 1.00 13.32 245 SER B O 1
ATOM 5856 N N . ASP B 1 246 ? -11.743 -37.979 -52.423 1.00 13.34 246 ASP B N 1
ATOM 5857 C CA . ASP B 1 246 ? -10.322 -38.269 -52.610 1.00 13.40 246 ASP B CA 1
ATOM 5858 C C . ASP B 1 246 ? -9.700 -39.095 -51.481 1.00 12.52 246 ASP B C 1
ATOM 5859 O O . ASP B 1 246 ? -8.755 -39.838 -51.714 1.00 11.53 246 ASP B O 1
ATOM 5864 N N . VAL B 1 247 ? -10.245 -38.968 -50.270 1.00 12.21 247 VAL B N 1
ATOM 5865 C CA . VAL B 1 247 ? -9.731 -39.718 -49.129 1.00 12.01 247 VAL B CA 1
ATOM 5866 C C . VAL B 1 247 ? -10.700 -40.782 -48.618 1.00 11.63 247 VAL B C 1
ATOM 5867 O O . VAL B 1 247 ? -10.277 -41.719 -47.950 1.00 11.96 247 VAL B O 1
ATOM 5871 N N . LEU B 1 248 ? -11.998 -40.618 -48.891 1.00 11.41 248 LEU B N 1
ATOM 5872 C CA . LEU B 1 248 ? -13.005 -41.606 -48.488 1.00 11.36 248 LEU B CA 1
ATOM 5873 C C . LEU B 1 248 ? -13.896 -41.891 -49.698 1.00 11.18 248 LEU B C 1
ATOM 5874 O O . LEU B 1 248 ? -14.915 -41.222 -49.887 1.00 11.12 248 LEU B O 1
ATOM 5879 N N . PRO B 1 249 ? -13.514 -42.850 -50.535 1.00 12.34 249 PRO B N 1
ATOM 5880 C CA . PRO B 1 249 ? -14.177 -43.026 -51.842 1.00 12.74 249 PRO B CA 1
ATOM 5881 C C . PRO B 1 249 ? -15.536 -43.740 -51.831 1.00 13.50 249 PRO B C 1
ATOM 5882 O O . PRO B 1 249 ? -16.160 -43.842 -52.878 1.00 14.10 249 PRO B O 1
ATOM 5886 N N . ASN B 1 250 ? -15.974 -44.276 -50.701 1.00 13.45 250 ASN B N 1
ATOM 5887 C CA . ASN B 1 250 ? -17.246 -45.007 -50.700 1.00 13.30 250 ASN B CA 1
ATOM 5888 C C . ASN B 1 250 ? -18.370 -44.045 -51.079 1.00 13.92 250 ASN B C 1
ATOM 5889 O O . ASN B 1 250 ? -18.456 -42.938 -50.563 1.00 14.76 250 ASN B O 1
ATOM 5894 N N . ASN B 1 251 ? -19.198 -44.441 -52.033 1.00 14.91 251 ASN B N 1
ATOM 5895 C CA . ASN B 1 251 ? -20.170 -43.513 -52.636 1.00 15.05 251 ASN B CA 1
ATOM 5896 C C . ASN B 1 251 ? -21.585 -44.081 -52.777 1.00 15.26 251 ASN B C 1
ATOM 5897 O O . ASN B 1 251 ? -22.520 -43.355 -53.165 1.00 15.37 251 ASN B O 1
ATOM 5902 N N . ARG B 1 252 ? -21.739 -45.369 -52.466 1.00 14.56 252 ARG B N 1
ATOM 5903 C CA . ARG B 1 252 ? -23.012 -46.065 -52.615 1.00 14.62 252 ARG B CA 1
ATOM 5904 C C . ARG B 1 252 ? -23.224 -47.027 -51.488 1.00 14.19 252 ARG B C 1
ATOM 5905 O O . ARG B 1 252 ? -22.286 -47.373 -50.777 1.00 13.85 252 ARG B O 1
ATOM 5913 N N . ALA B 1 253 ? -24.472 -47.443 -51.325 1.00 13.79 253 ALA B N 1
ATOM 5914 C CA . ALA B 1 253 ? -24.815 -48.508 -50.402 1.00 13.47 253 ALA B CA 1
ATOM 5915 C C . ALA B 1 253 ? -25.988 -49.319 -50.916 1.00 13.41 253 ALA B C 1
ATOM 5916 O O . ALA B 1 253 ? -26.745 -48.869 -51.775 1.00 14.23 253 ALA B O 1
ATOM 5918 N N . VAL B 1 254 ? -26.101 -50.527 -50.390 1.00 13.41 254 VAL B N 1
ATOM 5919 C CA . VAL B 1 254 ? -27.239 -51.389 -50.677 1.00 13.52 254 VAL B CA 1
ATOM 5920 C C . VAL B 1 254 ? -27.660 -51.986 -49.353 1.00 13.76 254 VAL B C 1
ATOM 5921 O O . VAL B 1 254 ? -26.812 -52.428 -48.581 1.00 14.04 254 VAL B O 1
ATOM 5925 N N . ALA B 1 255 ? -28.961 -51.968 -49.065 1.00 14.40 255 ALA B N 1
ATOM 5926 C CA . ALA B 1 255 ? -29.446 -52.345 -47.740 1.00 14.55 255 ALA B CA 1
ATOM 5927 C C . ALA B 1 255 ? -30.587 -53.314 -47.813 1.00 15.56 255 ALA B C 1
ATOM 5928 O O . ALA B 1 255 ? -31.346 -53.319 -48.804 1.00 15.37 255 ALA B O 1
ATOM 5930 N N . LEU B 1 256 ? -30.682 -54.139 -46.762 1.00 16.34 256 LEU B N 1
ATOM 5931 C CA . LEU B 1 256 ? -31.679 -55.204 -46.614 1.00 17.50 256 LEU B CA 1
ATOM 5932 C C . LEU B 1 256 ? -32.295 -55.189 -45.204 1.00 17.93 256 LEU B C 1
ATOM 5933 O O . LEU B 1 256 ? -31.603 -54.964 -44.222 1.00 18.13 256 LEU B O 1
ATOM 5938 N N . ARG B 1 257 ? -33.590 -55.466 -45.110 1.00 18.49 257 ARG B N 1
ATOM 5939 C CA . ARG B 1 257 ? -34.255 -55.701 -43.826 1.00 19.42 257 ARG B CA 1
ATOM 5940 C C . ARG B 1 257 ? -34.356 -57.205 -43.615 1.00 18.97 257 ARG B C 1
ATOM 5941 O O . ARG B 1 257 ? -34.961 -57.903 -44.422 1.00 18.84 257 ARG B O 1
ATOM 5949 N N . VAL B 1 258 ? -33.758 -57.707 -42.544 1.00 19.03 258 VAL B N 1
ATOM 5950 C CA . VAL B 1 258 ? -33.697 -59.143 -42.330 1.00 18.65 258 VAL B CA 1
ATOM 5951 C C . VAL B 1 258 ? -34.387 -59.533 -41.026 1.00 18.85 258 VAL B C 1
ATOM 5952 O O . VAL B 1 258 ? -33.830 -59.355 -39.948 1.00 18.43 258 VAL B O 1
ATOM 5956 N N . PRO B 1 259 ? -35.623 -60.063 -41.117 1.00 19.05 259 PRO B N 1
ATOM 5957 C CA . PRO B 1 259 ? -36.304 -60.496 -39.897 1.00 18.99 259 PRO B CA 1
ATOM 5958 C C . PRO B 1 259 ? -35.479 -61.512 -39.118 1.00 19.51 259 PRO B C 1
ATOM 5959 O O . PRO B 1 259 ? -34.762 -62.328 -39.713 1.00 18.57 259 PRO B O 1
ATOM 5963 N N . ARG B 1 260 ? -35.563 -61.432 -37.791 1.00 20.27 260 ARG B N 1
ATOM 5964 C CA . ARG B 1 260 ? -34.761 -62.285 -36.914 1.00 20.73 260 ARG B CA 1
ATOM 5965 C C . ARG B 1 260 ? -35.617 -63.485 -36.538 1.00 21.28 260 ARG B C 1
ATOM 5966 O O . ARG B 1 260 ? -36.734 -63.325 -36.038 1.00 21.50 260 ARG B O 1
ATOM 5974 N N . GLU B 1 261 ? -35.104 -64.677 -36.817 1.00 21.93 261 GLU B N 1
ATOM 5975 C CA . GLU B 1 261 ? -35.824 -65.908 -36.528 1.00 22.73 261 GLU B CA 1
ATOM 5976 C C . GLU B 1 261 ? -35.849 -66.136 -35.024 1.00 22.70 261 GLU B C 1
ATOM 5977 O O . GLU B 1 261 ? -36.915 -66.335 -34.437 1.00 23.16 261 GLU B O 1
ATOM 5983 N N . ASN B 1 262 ? -34.667 -66.096 -34.409 1.00 22.72 262 ASN B N 1
ATOM 5984 C CA . ASN B 1 262 ? -34.518 -66.378 -32.987 1.00 22.45 262 ASN B CA 1
ATOM 5985 C C . ASN B 1 262 ? -34.264 -65.096 -32.219 1.00 21.89 262 ASN B C 1
ATOM 5986 O O . ASN B 1 262 ? -33.230 -64.462 -32.405 1.00 21.78 262 ASN B O 1
ATOM 5991 N N . ASP B 1 263 ? -35.215 -64.738 -31.354 1.00 21.28 263 ASP B N 1
ATOM 5992 C CA . ASP B 1 263 ? -35.173 -63.498 -30.565 1.00 20.62 263 ASP B CA 1
ATOM 5993 C C . ASP B 1 263 ? -33.875 -63.277 -29.789 1.00 20.22 263 ASP B C 1
ATOM 5994 O O . ASP B 1 263 ? -33.400 -62.144 -29.690 1.00 19.51 263 ASP B O 1
ATOM 5999 N N . GLU B 1 264 ? -33.307 -64.351 -29.249 1.00 19.33 264 GLU B N 1
ATOM 6000 C CA . GLU B 1 264 ? -32.113 -64.244 -28.394 1.00 19.52 264 GLU B CA 1
ATOM 6001 C C . GLU B 1 264 ? -30.821 -63.973 -29.155 1.00 18.74 264 GLU B C 1
ATOM 6002 O O . GLU B 1 264 ? -29.791 -63.743 -28.529 1.00 18.94 264 GLU B O 1
ATOM 6008 N N . ASP B 1 265 ? -30.875 -63.990 -30.486 1.00 17.79 265 ASP B N 1
ATOM 6009 C CA . ASP B 1 265 ? -29.732 -63.593 -31.301 1.00 17.86 265 ASP B CA 1
ATOM 6010 C C . ASP B 1 265 ? -29.565 -62.080 -31.368 1.00 16.71 265 ASP B C 1
ATOM 6011 O O . ASP B 1 265 ? -28.591 -61.604 -31.944 1.00 16.62 265 ASP B O 1
ATOM 6016 N N . MET B 1 266 ? -30.505 -61.323 -30.791 1.00 15.78 266 MET B N 1
ATOM 6017 C CA . MET B 1 266 ? -30.424 -59.856 -30.811 1.00 14.89 266 MET B CA 1
ATOM 6018 C C . MET B 1 266 ? -29.178 -59.335 -30.077 1.00 14.03 266 MET B C 1
ATOM 6019 O O . MET B 1 266 ? -29.025 -59.552 -28.869 1.00 14.84 266 MET B O 1
ATOM 6024 N N . ARG B 1 267 ? -28.313 -58.650 -30.819 1.00 13.04 267 ARG B N 1
ATOM 6025 C CA . ARG B 1 267 ? -27.057 -58.108 -30.304 1.00 12.68 267 ARG B CA 1
ATOM 6026 C C . ARG B 1 267 ? -27.262 -56.681 -29.766 1.00 11.55 267 ARG B C 1
ATOM 6027 O O . ARG B 1 267 ? -27.905 -55.850 -30.441 1.00 11.46 267 ARG B O 1
ATOM 6035 N N . PRO B 1 268 ? -26.715 -56.378 -28.574 1.00 10.66 268 PRO B N 1
ATOM 6036 C CA . PRO B 1 268 ? -26.749 -55.015 -28.013 1.00 10.14 268 PRO B CA 1
ATOM 6037 C C . PRO B 1 268 ? -25.644 -54.101 -28.563 1.00 10.29 268 PRO B C 1
ATOM 6038 O O . PRO B 1 268 ? -25.021 -53.324 -27.814 1.00 10.05 268 PRO B O 1
ATOM 6042 N N . TYR B 1 269 ? -25.408 -54.170 -29.868 1.00 9.46 269 TYR B N 1
ATOM 6043 C CA . TYR B 1 269 ? -24.323 -53.418 -30.496 1.00 9.33 269 TYR B CA 1
ATOM 6044 C C . TYR B 1 269 ? -24.504 -53.406 -31.994 1.00 9.39 269 TYR B C 1
ATOM 6045 O O . TYR B 1 269 ? -25.213 -54.258 -32.534 1.00 7.57 269 TYR B O 1
ATOM 6054 N N . THR B 1 270 ? -23.874 -52.417 -32.648 1.00 9.19 270 THR B N 1
ATOM 6055 C CA . THR B 1 270 ? -23.804 -52.336 -34.108 1.00 9.81 270 THR B CA 1
ATOM 6056 C C . THR B 1 270 ? -22.616 -53.162 -34.524 1.00 10.95 270 THR B C 1
ATOM 6057 O O . THR B 1 270 ? -21.631 -53.225 -33.775 1.00 11.33 270 THR B O 1
ATOM 6061 N N . THR B 1 271 ? -22.695 -53.827 -35.675 1.00 11.25 271 THR B N 1
ATOM 6062 C CA . THR B 1 271 ? -21.504 -54.506 -36.231 1.00 11.07 271 THR B CA 1
ATOM 6063 C C . THR B 1 271 ? -21.085 -53.801 -37.529 1.00 10.85 271 THR B C 1
ATOM 6064 O O . THR B 1 271 ? -21.942 -53.375 -38.318 1.00 11.04 271 THR B O 1
ATOM 6068 N N . ALA B 1 272 ? -19.774 -53.607 -37.694 1.00 10.73 272 ALA B N 1
ATOM 6069 C CA . ALA B 1 272 ? -19.187 -53.107 -38.934 1.00 9.94 272 ALA B CA 1
ATOM 6070 C C . ALA B 1 272 ? -18.191 -54.163 -39.425 1.00 10.47 272 ALA B C 1
ATOM 6071 O O . ALA B 1 272 ? -17.088 -54.285 -38.887 1.00 10.78 272 ALA B O 1
ATOM 6073 N N . THR B 1 273 ? -18.606 -54.921 -40.444 1.00 10.95 273 THR B N 1
ATOM 6074 C CA . THR B 1 273 ? -17.872 -56.062 -40.941 1.00 10.21 273 THR B CA 1
ATOM 6075 C C . THR B 1 273 ? -17.215 -55.665 -42.243 1.00 11.03 273 THR B C 1
ATOM 6076 O O . THR B 1 273 ? -17.917 -55.277 -43.171 1.00 10.60 273 THR B O 1
ATOM 6080 N N . ALA B 1 274 ? -15.877 -55.701 -42.307 1.00 11.58 274 ALA B N 1
ATOM 6081 C CA . ALA B 1 274 ? -15.179 -55.423 -43.567 1.00 11.49 274 ALA B CA 1
ATOM 6082 C C . ALA B 1 274 ? -15.550 -56.476 -44.627 1.00 11.58 274 ALA B C 1
ATOM 6083 O O . ALA B 1 274 ? -15.570 -57.653 -44.332 1.00 13.00 274 ALA B O 1
ATOM 6085 N N . MET B 1 275 ? -15.788 -56.013 -45.853 1.00 11.84 275 MET B N 1
ATOM 6086 C CA . MET B 1 275 ? -16.200 -56.828 -46.987 1.00 12.37 275 MET B CA 1
ATOM 6087 C C . MET B 1 275 ? -15.153 -56.689 -48.099 1.00 12.81 275 MET B C 1
ATOM 6088 O O . MET B 1 275 ? -14.096 -56.081 -47.896 1.00 12.90 275 MET B O 1
ATOM 6093 N N . SER B 1 276 ? -15.433 -57.235 -49.281 1.00 13.19 276 SER B N 1
ATOM 6094 C CA . SER B 1 276 ? -14.432 -57.263 -50.360 1.00 12.80 276 SER B CA 1
ATOM 6095 C C . SER B 1 276 ? -14.081 -55.856 -50.897 1.00 12.55 276 SER B C 1
ATOM 6096 O O . SER B 1 276 ? -12.936 -55.592 -51.289 1.00 12.42 276 SER B O 1
ATOM 6099 N N . ALA B 1 277 ? -15.062 -54.954 -50.880 1.00 12.03 277 ALA B N 1
ATOM 6100 C CA . ALA B 1 277 ? -14.927 -53.634 -51.502 1.00 12.00 277 ALA B CA 1
ATOM 6101 C C . ALA B 1 277 ? -15.653 -52.540 -50.692 1.00 11.57 277 ALA B C 1
ATOM 6102 O O . ALA B 1 277 ? -16.218 -51.565 -51.233 1.00 11.54 277 ALA B O 1
ATOM 6104 N N . GLY B 1 278 ? -15.607 -52.700 -49.370 1.00 11.48 278 GLY B N 1
ATOM 6105 C CA . GLY B 1 278 ? -16.194 -51.753 -48.450 1.00 11.12 278 GLY B CA 1
ATOM 6106 C C . GLY B 1 278 ? -16.475 -52.457 -47.136 1.00 11.12 278 GLY B C 1
ATOM 6107 O O . GLY B 1 278 ? -15.694 -53.296 -46.672 1.00 11.73 278 GLY B O 1
ATOM 6108 N N . TRP B 1 279 ? -17.614 -52.157 -46.536 1.00 11.16 279 TRP B N 1
ATOM 6109 C CA . TRP B 1 279 ? -17.931 -52.711 -45.231 1.00 11.00 279 TRP B CA 1
ATOM 6110 C C . TRP B 1 279 ? -19.431 -52.783 -45.075 1.00 11.25 279 TRP B C 1
ATOM 6111 O O . TRP B 1 279 ? -20.173 -52.084 -45.760 1.00 10.32 279 TRP B O 1
ATOM 6122 N N . MET B 1 280 ? -19.872 -53.627 -44.164 1.00 11.77 280 MET B N 1
ATOM 6123 C CA . MET B 1 280 ? -21.310 -53.872 -43.993 1.00 12.45 280 MET B CA 1
ATOM 6124 C C . MET B 1 280 ? -21.769 -53.535 -42.578 1.00 12.09 280 MET B C 1
ATOM 6125 O O . MET B 1 280 ? -21.160 -54.006 -41.628 1.00 11.99 280 MET B O 1
ATOM 6130 N N . TRP B 1 281 ? -22.842 -52.747 -42.433 1.00 11.81 281 TRP B N 1
ATOM 6131 C CA . TRP B 1 281 ? -23.428 -52.522 -41.106 1.00 12.73 281 TRP B CA 1
ATOM 6132 C C . TRP B 1 281 ? -24.484 -53.596 -40.819 1.00 12.90 281 TRP B C 1
ATOM 6133 O O . TRP B 1 281 ? -25.125 -54.097 -41.742 1.00 12.91 281 TRP B O 1
ATOM 6144 N N . THR B 1 282 ? -24.615 -53.932 -39.528 1.00 12.90 282 THR B N 1
ATOM 6145 C CA . THR B 1 282 ? -25.719 -54.704 -38.967 1.00 12.30 282 THR B CA 1
ATOM 6146 C C . THR B 1 282 ? -26.263 -53.923 -37.770 1.00 12.71 282 THR B C 1
ATOM 6147 O O . THR B 1 282 ? -25.559 -53.734 -36.762 1.00 12.54 282 THR B O 1
ATOM 6151 N N . ILE B 1 283 ? -27.493 -53.423 -37.909 1.00 12.24 283 ILE B N 1
ATOM 6152 C CA . ILE B 1 283 ? -28.134 -52.624 -36.877 1.00 11.77 283 ILE B CA 1
ATOM 6153 C C . ILE B 1 283 ? -29.296 -53.449 -36.325 1.00 12.07 283 ILE B C 1
ATOM 6154 O O . ILE B 1 283 ? -30.291 -53.597 -37.008 1.00 11.14 283 ILE B O 1
ATOM 6159 N N . PRO B 1 284 ? -29.155 -53.971 -35.097 1.00 11.87 284 PRO B N 1
ATOM 6160 C CA . PRO B 1 284 ? -30.198 -54.807 -34.519 1.00 12.62 284 PRO B CA 1
ATOM 6161 C C . PRO B 1 284 ? -31.356 -53.983 -33.987 1.00 13.32 284 PRO B C 1
ATOM 6162 O O . PRO B 1 284 ? -31.170 -53.225 -33.045 1.00 14.21 284 PRO B O 1
ATOM 6166 N N . LEU B 1 285 ? -32.531 -54.135 -34.599 1.00 13.70 285 LEU B N 1
ATOM 6167 C CA . LEU B 1 285 ? -33.784 -53.589 -34.067 1.00 13.93 285 LEU B CA 1
ATOM 6168 C C . LEU B 1 285 ? -34.580 -54.688 -33.355 1.00 14.70 285 LEU B C 1
ATOM 6169 O O . LEU B 1 285 ? -34.210 -55.854 -33.372 1.00 13.23 285 LEU B O 1
ATOM 6174 N N . PHE B 1 286 ? -35.657 -54.298 -32.700 1.00 16.34 286 PHE B N 1
ATOM 6175 C CA . PHE B 1 286 ? -36.533 -55.264 -32.083 1.00 17.54 286 PHE B CA 1
ATOM 6176 C C . PHE B 1 286 ? -37.252 -56.002 -33.215 1.00 18.77 286 PHE B C 1
ATOM 6177 O O . PHE B 1 286 ? -38.003 -55.394 -33.982 1.00 21.00 286 PHE B O 1
ATOM 6185 N N . LYS B 1 287 ? -36.955 -57.283 -33.338 1.00 19.20 287 LYS B N 1
ATOM 6186 C CA . LYS B 1 287 ? -37.563 -58.181 -34.332 1.00 19.04 287 LYS B CA 1
ATOM 6187 C C . LYS B 1 287 ? -36.910 -58.279 -35.713 1.00 18.68 287 LYS B C 1
ATOM 6188 O O . LYS B 1 287 ? -37.332 -59.132 -36.508 1.00 17.93 287 LYS B O 1
ATOM 6194 N N . ARG B 1 288 ? -35.905 -57.439 -36.003 1.00 17.93 288 ARG B N 1
ATOM 6195 C CA . ARG B 1 288 ? -35.147 -57.552 -37.258 1.00 17.85 288 ARG B CA 1
ATOM 6196 C C . ARG B 1 288 ? -33.786 -56.868 -37.211 1.00 16.99 288 ARG B C 1
ATOM 6197 O O . ARG B 1 288 ? -33.560 -55.977 -36.398 1.00 16.32 288 ARG B O 1
ATOM 6205 N N . ASP B 1 289 ? -32.896 -57.278 -38.111 1.00 16.30 289 ASP B N 1
ATOM 6206 C CA . ASP B 1 289 ? -31.665 -56.556 -38.351 1.00 16.25 289 ASP B CA 1
ATOM 6207 C C . ASP B 1 289 ? -31.818 -55.734 -39.628 1.00 15.81 289 ASP B C 1
ATOM 6208 O O . ASP B 1 289 ? -32.457 -56.173 -40.586 1.00 15.53 289 ASP B O 1
ATOM 6213 N N . GLY B 1 290 ? -31.227 -54.546 -39.644 1.00 15.12 290 GLY B N 1
ATOM 6214 C CA . GLY B 1 290 ? -31.001 -53.830 -40.892 1.00 15.61 290 GLY B CA 1
ATOM 6215 C C . GLY B 1 290 ? -29.552 -54.075 -41.274 1.00 15.66 290 GLY B C 1
ATOM 6216 O O . GLY B 1 290 ? -28.662 -53.911 -40.439 1.00 16.95 290 GLY B O 1
ATOM 6217 N N . ASN B 1 291 ? -29.315 -54.493 -42.519 1.00 15.51 291 ASN B N 1
ATOM 6218 C CA . ASN B 1 291 ? -27.966 -54.739 -43.014 1.00 15.36 291 ASN B CA 1
ATOM 6219 C C . ASN B 1 291 ? -27.702 -53.834 -44.185 1.00 15.18 291 ASN B C 1
ATOM 6220 O O . ASN B 1 291 ? -28.592 -53.603 -44.997 1.00 15.50 291 ASN B O 1
ATOM 6225 N N . GLY B 1 292 ? -26.484 -53.302 -44.272 1.00 14.47 292 GLY B N 1
ATOM 6226 C CA . GLY B 1 292 ? -26.153 -52.427 -45.390 1.00 14.32 292 GLY B CA 1
ATOM 6227 C C . GLY B 1 292 ? -24.694 -52.529 -45.769 1.00 13.93 292 GLY B C 1
ATOM 6228 O O . GLY B 1 292 ? -23.809 -52.424 -44.911 1.00 14.28 292 GLY B O 1
ATOM 6229 N N . TYR B 1 293 ? -24.464 -52.725 -47.063 1.00 13.14 293 TYR B N 1
ATOM 6230 C CA . TYR B 1 293 ? -23.133 -52.811 -47.616 1.00 12.26 293 TYR B CA 1
ATOM 6231 C C . TYR B 1 293 ? -22.825 -51.446 -48.206 1.00 12.05 293 TYR B C 1
ATOM 6232 O O . TYR B 1 293 ? -23.489 -51.018 -49.175 1.00 11.96 293 TYR B O 1
ATOM 6241 N N . VAL B 1 294 ? -21.838 -50.775 -47.617 1.00 11.30 294 VAL B N 1
ATOM 6242 C CA . VAL B 1 294 ? -21.332 -49.453 -48.041 1.00 11.49 294 VAL B CA 1
ATOM 6243 C C . VAL B 1 294 ? -20.083 -49.718 -48.886 1.00 11.92 294 VAL B C 1
ATOM 6244 O O . VAL B 1 294 ? -19.172 -50.434 -48.456 1.00 11.15 294 VAL B O 1
ATOM 6248 N N . TYR B 1 295 ? -20.045 -49.180 -50.101 1.00 11.61 295 TYR B N 1
ATOM 6249 C CA . TYR B 1 295 ? -18.966 -49.514 -51.027 1.00 12.17 295 TYR B CA 1
ATOM 6250 C C . TYR B 1 295 ? -18.629 -48.398 -52.003 1.00 12.61 295 TYR B C 1
ATOM 6251 O O . TYR B 1 295 ? -19.336 -47.375 -52.094 1.00 12.04 295 TYR B O 1
ATOM 6260 N N . SER B 1 296 ? -17.532 -48.618 -52.720 1.00 13.17 296 SER B N 1
ATOM 6261 C CA . SER B 1 296 ? -17.109 -47.754 -53.809 1.00 13.99 296 SER B CA 1
ATOM 6262 C C . SER B 1 296 ? -17.362 -48.437 -55.149 1.00 14.59 296 SER B C 1
ATOM 6263 O O . SER B 1 296 ? -16.841 -49.530 -55.403 1.00 13.88 296 SER B O 1
ATOM 6266 N N . ASP B 1 297 ? -18.114 -47.783 -56.028 1.00 15.15 297 ASP B N 1
ATOM 6267 C CA . ASP B 1 297 ? -18.399 -48.375 -57.323 1.00 16.13 297 ASP B CA 1
ATOM 6268 C C . ASP B 1 297 ? -17.210 -48.433 -58.290 1.00 16.69 297 ASP B C 1
ATOM 6269 O O . ASP B 1 297 ? -17.329 -48.995 -59.376 1.00 16.54 297 ASP B O 1
ATOM 6274 N N . GLU B 1 298 ? -16.083 -47.835 -57.918 1.00 16.95 298 GLU B N 1
ATOM 6275 C CA . GLU B 1 298 ? -14.839 -48.073 -58.625 1.00 17.58 298 GLU B CA 1
ATOM 6276 C C . GLU B 1 298 ? -14.449 -49.536 -58.579 1.00 16.94 298 GLU B C 1
ATOM 6277 O O . GLU B 1 298 ? -13.815 -50.018 -59.504 1.00 16.68 298 GLU B O 1
ATOM 6283 N N . PHE B 1 299 ? -14.789 -50.221 -57.485 1.00 16.32 299 PHE B N 1
ATOM 6284 C CA . PHE B 1 299 ? -14.259 -51.544 -57.208 1.00 15.72 299 PHE B CA 1
ATOM 6285 C C . PHE B 1 299 ? -15.300 -52.653 -57.281 1.00 15.63 299 PHE B C 1
ATOM 6286 O O . PHE B 1 299 ? -14.944 -53.818 -57.376 1.00 16.26 299 PHE B O 1
ATOM 6294 N N . ILE B 1 300 ? -16.580 -52.309 -57.249 1.00 15.54 300 ILE B N 1
ATOM 6295 C CA . ILE B 1 300 ? -17.639 -53.324 -57.308 1.00 15.36 300 ILE B CA 1
ATOM 6296 C C . ILE B 1 300 ? -18.894 -52.663 -57.830 1.00 15.63 300 ILE B C 1
ATOM 6297 O O . ILE B 1 300 ? -19.111 -51.478 -57.577 1.00 15.78 300 ILE B O 1
ATOM 6302 N N . SER B 1 301 ? -19.709 -53.396 -58.589 1.00 15.65 301 SER B N 1
ATOM 6303 C CA . SER B 1 301 ? -20.936 -52.802 -59.126 1.00 15.66 301 SER B CA 1
ATOM 6304 C C . SER B 1 301 ? -22.077 -52.939 -58.125 1.00 15.56 301 SER B C 1
ATOM 6305 O O . SER B 1 301 ? -22.014 -53.767 -57.221 1.00 16.13 301 SER B O 1
ATOM 6308 N N . PRO B 1 302 ? -23.148 -52.150 -58.298 1.00 15.29 302 PRO B N 1
ATOM 6309 C CA . PRO B 1 302 ? -24.313 -52.342 -57.437 1.00 15.49 302 PRO B CA 1
ATOM 6310 C C . PRO B 1 302 ? -24.856 -53.762 -57.448 1.00 15.75 302 PRO B C 1
ATOM 6311 O O . PRO B 1 302 ? -25.217 -54.289 -56.398 1.00 15.86 302 PRO B O 1
ATOM 6315 N N . GLU B 1 303 ? -24.867 -54.400 -58.614 1.00 16.46 303 GLU B N 1
ATOM 6316 C CA . GLU B 1 303 ? -25.388 -55.766 -58.717 1.00 17.02 303 GLU B CA 1
ATOM 6317 C C . GLU B 1 303 ? -24.516 -56.741 -57.928 1.00 17.15 303 GLU B C 1
ATOM 6318 O O . GLU B 1 303 ? -25.021 -57.651 -57.249 1.00 17.08 303 GLU B O 1
ATOM 6324 N N . GLU B 1 304 ? -23.207 -56.553 -58.030 1.00 16.99 304 GLU B N 1
ATOM 6325 C CA . GLU B 1 304 ? -22.244 -57.434 -57.377 1.00 16.87 304 GLU B CA 1
ATOM 6326 C C . GLU B 1 304 ? -22.305 -57.215 -55.862 1.00 16.02 304 GLU B C 1
ATOM 6327 O O . GLU B 1 304 ? -22.289 -58.177 -55.096 1.00 15.77 304 GLU B O 1
ATOM 6333 N N . ALA B 1 305 ? -22.405 -55.952 -55.442 1.00 15.28 305 ALA B N 1
ATOM 6334 C CA . ALA B 1 305 ? -22.494 -55.626 -54.033 1.00 14.90 305 ALA B CA 1
ATOM 6335 C C . ALA B 1 305 ? -23.770 -56.230 -53.446 1.00 14.61 305 ALA B C 1
ATOM 6336 O O . ALA B 1 305 ? -23.743 -56.757 -52.343 1.00 14.93 305 ALA B O 1
ATOM 6338 N N . GLU B 1 306 ? -24.878 -56.137 -54.176 1.00 14.62 306 GLU B N 1
ATOM 6339 C CA . GLU B 1 306 ? -26.126 -56.731 -53.705 1.00 14.58 306 GLU B CA 1
ATOM 6340 C C . GLU B 1 306 ? -25.958 -58.233 -53.517 1.00 14.94 306 GLU B C 1
ATOM 6341 O O . GLU B 1 306 ? -26.409 -58.779 -52.501 1.00 14.43 306 GLU B O 1
ATOM 6347 N N . ARG B 1 307 ? -25.298 -58.878 -54.485 1.00 15.35 307 ARG B N 1
ATOM 6348 C CA . ARG B 1 307 ? -25.030 -60.324 -54.450 1.00 16.40 307 ARG B CA 1
ATOM 6349 C C . ARG B 1 307 ? -24.184 -60.737 -53.245 1.00 15.87 307 ARG B C 1
ATOM 6350 O O . ARG B 1 307 ? -24.486 -61.737 -52.572 1.00 15.30 307 ARG B O 1
ATOM 6358 N N . GLU B 1 308 ? -23.129 -59.973 -52.981 1.00 15.96 308 GLU B N 1
ATOM 6359 C CA . GLU B 1 308 ? -22.254 -60.231 -51.836 1.00 15.77 308 GLU B CA 1
ATOM 6360 C C . GLU B 1 308 ? -23.007 -60.045 -50.509 1.00 15.53 308 GLU B C 1
ATOM 6361 O O . GLU B 1 308 ? -22.860 -60.856 -49.592 1.00 16.14 308 GLU B O 1
ATOM 6367 N N . LEU B 1 309 ? -23.792 -58.981 -50.414 1.00 15.30 309 LEU B N 1
ATOM 6368 C CA . LEU B 1 309 ? -24.618 -58.720 -49.230 1.00 15.14 309 LEU B CA 1
ATOM 6369 C C . LEU B 1 309 ? -25.560 -59.872 -48.940 1.00 14.77 309 LEU B C 1
ATOM 6370 O O . LEU B 1 309 ? -25.613 -60.375 -47.808 1.00 14.42 309 LEU B O 1
ATOM 6375 N N . ARG B 1 310 ? -26.306 -60.274 -49.969 1.00 15.69 310 ARG B N 1
ATOM 6376 C CA . ARG B 1 310 ? -27.280 -61.361 -49.857 1.00 15.64 310 ARG B CA 1
ATOM 6377 C C . ARG B 1 310 ? -26.640 -62.653 -49.441 1.00 16.62 310 ARG B C 1
ATOM 6378 O O . ARG B 1 310 ? -27.160 -63.370 -48.574 1.00 16.82 310 ARG B O 1
ATOM 6386 N N . SER B 1 311 ? -25.510 -62.958 -50.063 1.00 17.30 311 SER B N 1
ATOM 6387 C CA . SER B 1 311 ? -24.754 -64.172 -49.742 1.00 18.17 311 SER B CA 1
ATOM 6388 C C . SER B 1 311 ? -24.348 -64.216 -48.282 1.00 18.06 311 SER B C 1
ATOM 6389 O O . SER B 1 311 ? -24.280 -65.275 -47.683 1.00 18.77 311 SER B O 1
ATOM 6392 N N . THR B 1 312 ? -24.073 -63.047 -47.720 1.00 18.34 312 THR B N 1
ATOM 6393 C CA . THR B 1 312 ? -23.547 -62.939 -46.374 1.00 18.20 312 THR B CA 1
ATOM 6394 C C . THR B 1 312 ? -24.619 -63.001 -45.291 1.00 18.00 312 THR B C 1
ATOM 6395 O O . THR B 1 312 ? -24.416 -63.624 -44.253 1.00 18.39 312 THR B O 1
ATOM 6399 N N . VAL B 1 313 ? -25.742 -62.334 -45.515 1.00 18.29 313 VAL B N 1
ATOM 6400 C CA . VAL B 1 313 ? -26.743 -62.144 -44.457 1.00 18.21 313 VAL B CA 1
ATOM 6401 C C . VAL B 1 313 ? -28.116 -62.769 -44.753 1.00 18.70 313 VAL B C 1
ATOM 6402 O O . VAL B 1 313 ? -28.913 -62.966 -43.833 1.00 18.73 313 VAL B O 1
ATOM 6406 N N . ALA B 1 314 ? -28.392 -63.096 -46.015 1.00 19.00 314 ALA B N 1
ATOM 6407 C CA . ALA B 1 314 ? -29.694 -63.682 -46.370 1.00 19.46 314 ALA B CA 1
ATOM 6408 C C . ALA B 1 314 ? -29.633 -64.580 -47.603 1.00 19.65 314 ALA B C 1
ATOM 6409 O O . ALA B 1 314 ? -30.315 -64.327 -48.585 1.00 19.96 314 ALA B O 1
ATOM 6411 N N . PRO B 1 315 ? -28.817 -65.643 -47.561 1.00 20.14 315 PRO B N 1
ATOM 6412 C CA . PRO B 1 315 ? -28.767 -66.501 -48.746 1.00 20.80 315 PRO B CA 1
ATOM 6413 C C . PRO B 1 315 ? -30.137 -67.126 -49.054 1.00 21.49 315 PRO B C 1
ATOM 6414 O O . PRO B 1 315 ? -30.844 -67.542 -48.137 1.00 21.42 315 PRO B O 1
ATOM 6418 N N . GLY B 1 316 ? -30.516 -67.127 -50.333 1.00 22.69 316 GLY B N 1
ATOM 6419 C CA . GLY B 1 316 ? -31.780 -67.716 -50.789 1.00 23.36 316 GLY B CA 1
ATOM 6420 C C . GLY B 1 316 ? -33.043 -66.902 -50.516 1.00 24.39 316 GLY B C 1
ATOM 6421 O O . GLY B 1 316 ? -34.138 -67.373 -50.789 1.00 24.91 316 GLY B O 1
ATOM 6422 N N . ARG B 1 317 ? -32.902 -65.679 -49.998 1.00 25.11 317 ARG B N 1
ATOM 6423 C CA . ARG B 1 317 ? -34.053 -64.876 -49.596 1.00 25.57 317 ARG B CA 1
ATOM 6424 C C . ARG B 1 317 ? -34.368 -63.784 -50.614 1.00 25.94 317 ARG B C 1
ATOM 6425 O O . ARG B 1 317 ? -34.451 -62.608 -50.266 1.00 25.50 317 ARG B O 1
ATOM 6433 N N . ASP B 1 318 ? -34.585 -64.166 -51.871 1.00 26.23 318 ASP B N 1
ATOM 6434 C CA . ASP B 1 318 ? -34.987 -63.172 -52.877 1.00 26.67 318 ASP B CA 1
ATOM 6435 C C . ASP B 1 318 ? -36.365 -62.531 -52.611 1.00 26.31 318 ASP B C 1
ATOM 6436 O O . ASP B 1 318 ? -36.723 -61.540 -53.261 1.00 26.86 318 ASP B O 1
ATOM 6441 N N . ASP B 1 319 ? -37.126 -63.069 -51.655 1.00 25.92 319 ASP B N 1
ATOM 6442 C CA . ASP B 1 319 ? -38.306 -62.352 -51.140 1.00 25.75 319 ASP B CA 1
ATOM 6443 C C . ASP B 1 319 ? -37.934 -61.021 -50.471 1.00 25.29 319 ASP B C 1
ATOM 6444 O O . ASP B 1 319 ? -38.697 -60.052 -50.552 1.00 25.83 319 ASP B O 1
ATOM 6449 N N . LEU B 1 320 ? -36.780 -60.970 -49.813 1.00 24.57 320 LEU B N 1
ATOM 6450 C CA . LEU B 1 320 ? -36.326 -59.726 -49.176 1.00 24.18 320 LEU B CA 1
ATOM 6451 C C . LEU B 1 320 ? -35.796 -58.754 -50.220 1.00 24.12 320 LEU B C 1
ATOM 6452 O O . LEU B 1 320 ? -34.915 -59.095 -50.996 1.00 24.32 320 LEU B O 1
ATOM 6457 N N . GLU B 1 321 ? -36.341 -57.544 -50.219 1.00 23.90 321 GLU B N 1
ATOM 6458 C CA . GLU B 1 321 ? -36.031 -56.529 -51.216 1.00 23.96 321 GLU B CA 1
ATOM 6459 C C . GLU B 1 321 ? -34.804 -55.714 -50.803 1.00 23.12 321 GLU B C 1
ATOM 6460 O O . GLU B 1 321 ? -34.699 -55.297 -49.654 1.00 22.43 321 GLU B O 1
ATOM 6466 N N . ALA B 1 322 ? -33.894 -55.497 -51.748 1.00 22.21 322 ALA B N 1
ATOM 6467 C CA . ALA B 1 322 ? -32.730 -54.646 -51.527 1.00 21.85 322 ALA B CA 1
ATOM 6468 C C . ALA B 1 322 ? -33.080 -53.197 -51.904 1.00 21.58 322 ALA B C 1
ATOM 6469 O O . ALA B 1 322 ? -33.926 -52.954 -52.773 1.00 21.26 322 ALA B O 1
ATOM 6471 N N . ASN B 1 323 ? -32.449 -52.237 -51.225 1.00 20.87 323 ASN B N 1
ATOM 6472 C CA . ASN B 1 323 ? -32.635 -50.834 -51.519 1.00 21.19 323 ASN B CA 1
ATOM 6473 C C . ASN B 1 323 ? -31.274 -50.219 -51.809 1.00 20.54 323 ASN B C 1
ATOM 6474 O O . ASN B 1 323 ? -30.350 -50.401 -51.028 1.00 20.19 323 ASN B O 1
ATOM 6479 N N . HIS B 1 324 ? -31.166 -49.516 -52.938 1.00 19.82 324 HIS B N 1
ATOM 6480 C CA . HIS B 1 324 ? -29.890 -48.965 -53.419 1.00 19.24 324 HIS B CA 1
ATOM 6481 C C . HIS B 1 324 ? -29.866 -47.463 -53.234 1.00 19.26 324 HIS B C 1
ATOM 6482 O O . HIS B 1 324 ? -30.864 -46.787 -53.454 1.00 19.43 324 HIS B O 1
ATOM 6489 N N . ILE B 1 325 ? -28.710 -46.945 -52.839 1.00 19.27 325 ILE B N 1
ATOM 6490 C CA . ILE B 1 325 ? -28.549 -45.554 -52.479 1.00 20.01 325 ILE B CA 1
ATOM 6491 C C . ILE B 1 325 ? -27.232 -45.022 -53.022 1.00 19.35 325 ILE B C 1
ATOM 6492 O O . ILE B 1 325 ? -26.256 -45.763 -53.124 1.00 18.58 325 ILE B O 1
ATOM 6497 N N . GLN B 1 326 ? -27.220 -43.752 -53.405 1.00 19.28 326 GLN B N 1
ATOM 6498 C CA . GLN B 1 326 ? -25.963 -43.047 -53.730 1.00 19.72 326 GLN B CA 1
ATOM 6499 C C . GLN B 1 326 ? -25.744 -41.940 -52.716 1.00 19.42 326 GLN B C 1
ATOM 6500 O O . GLN B 1 326 ? -26.687 -41.258 -52.345 1.00 19.44 326 GLN B O 1
ATOM 6506 N N . MET B 1 327 ? -24.501 -41.758 -52.273 1.00 18.59 327 MET B N 1
ATOM 6507 C CA . MET B 1 327 ? -24.233 -40.859 -51.154 1.00 18.82 327 MET B CA 1
ATOM 6508 C C . MET B 1 327 ? -23.438 -39.618 -51.595 1.00 17.66 327 MET B C 1
ATOM 6509 O O . MET B 1 327 ? -22.578 -39.711 -52.450 1.00 17.63 327 MET B O 1
ATOM 6514 N N . ARG B 1 328 ? -23.746 -38.451 -51.024 1.00 16.76 328 ARG B N 1
ATOM 6515 C CA . ARG B 1 328 ? -22.878 -37.269 -51.205 1.00 16.14 328 ARG B CA 1
ATOM 6516 C C . ARG B 1 328 ? -21.963 -37.082 -49.959 1.00 15.53 328 ARG B C 1
ATOM 6517 O O . ARG B 1 328 ? -22.433 -36.612 -48.915 1.00 14.97 328 ARG B O 1
ATOM 6525 N N . ILE B 1 329 ? -20.679 -37.438 -50.100 1.00 15.42 329 ILE B N 1
ATOM 6526 C CA . ILE B 1 329 ? -19.713 -37.471 -48.989 1.00 15.01 329 ILE B CA 1
ATOM 6527 C C . ILE B 1 329 ? -18.868 -36.203 -48.936 1.00 13.79 329 ILE B C 1
ATOM 6528 O O . ILE B 1 329 ? -18.200 -35.863 -49.910 1.00 13.34 329 ILE B O 1
ATOM 6533 N N . GLY B 1 330 ? -18.880 -35.534 -47.784 1.00 11.98 330 GLY B N 1
ATOM 6534 C CA . GLY B 1 330 ? -18.188 -34.266 -47.610 1.00 11.23 330 GLY B CA 1
ATOM 6535 C C . GLY B 1 330 ? -18.966 -33.286 -46.765 1.00 10.62 330 GLY B C 1
ATOM 6536 O O . GLY B 1 330 ? -19.882 -33.662 -46.035 1.00 10.25 330 GLY B O 1
ATOM 6537 N N . ARG B 1 331 ? -18.614 -32.019 -46.879 1.00 9.50 331 ARG B N 1
ATOM 6538 C CA . ARG B 1 331 ? -19.361 -30.962 -46.195 1.00 10.44 331 ARG B CA 1
ATOM 6539 C C . ARG B 1 331 ? -19.399 -29.707 -47.017 1.00 10.01 331 ARG B C 1
ATOM 6540 O O . ARG B 1 331 ? -18.489 -29.433 -47.821 1.00 11.09 331 ARG B O 1
ATOM 6548 N N . ASN B 1 332 ? -20.414 -28.899 -46.774 1.00 10.76 332 ASN B N 1
ATOM 6549 C CA . ASN B 1 332 ? -20.394 -27.545 -47.253 1.00 10.87 332 ASN B CA 1
ATOM 6550 C C . ASN B 1 332 ? -19.248 -26.734 -46.601 1.00 10.80 332 ASN B C 1
ATOM 6551 O O . ASN B 1 332 ? -18.875 -26.957 -45.423 1.00 9.10 332 ASN B O 1
ATOM 6556 N N . GLU B 1 333 ? -18.684 -25.817 -47.366 1.00 11.40 333 GLU B N 1
ATOM 6557 C CA . GLU B 1 333 ? -17.672 -24.901 -46.803 1.00 12.89 333 GLU B CA 1
ATOM 6558 C C . GLU B 1 333 ? -18.219 -24.109 -45.596 1.00 12.74 333 GLU B C 1
ATOM 6559 O O . GLU B 1 333 ? -17.526 -23.953 -44.597 1.00 12.03 333 GLU B O 1
ATOM 6565 N N . ARG B 1 334 ? -19.452 -23.614 -45.729 1.00 12.70 334 ARG B N 1
ATOM 6566 C CA . ARG B 1 334 ? -20.221 -22.951 -44.685 1.00 12.13 334 ARG B CA 1
ATOM 6567 C C . ARG B 1 334 ? -21.614 -23.591 -44.629 1.00 10.75 334 ARG B C 1
ATOM 6568 O O . ARG B 1 334 ? -22.221 -23.821 -45.668 1.00 9.70 334 ARG B O 1
ATOM 6576 N N . THR B 1 335 ? -22.147 -23.825 -43.426 1.00 9.16 335 THR B N 1
ATOM 6577 C CA . THR B 1 335 ? -23.499 -24.323 -43.319 1.00 9.27 335 THR B CA 1
ATOM 6578 C C . THR B 1 335 ? -24.520 -23.227 -43.008 1.00 8.94 335 THR B C 1
ATOM 6579 O O . THR B 1 335 ? -25.715 -23.460 -43.099 1.00 9.06 335 THR B O 1
ATOM 6583 N N . TRP B 1 336 ? -24.050 -22.042 -42.677 1.00 8.15 336 TRP B N 1
ATOM 6584 C CA . TRP B 1 336 ? -24.937 -20.877 -42.454 1.00 8.63 336 TRP B CA 1
ATOM 6585 C C . TRP B 1 336 ? -24.501 -19.817 -43.402 1.00 8.78 336 TRP B C 1
ATOM 6586 O O . TRP B 1 336 ? -23.414 -19.251 -43.277 1.00 7.88 336 TRP B O 1
ATOM 6597 N N . ILE B 1 337 ? -25.352 -19.552 -44.383 1.00 8.91 337 ILE B N 1
ATOM 6598 C CA . ILE B 1 337 ? -25.127 -18.504 -45.341 1.00 8.72 337 ILE B CA 1
ATOM 6599 C C . ILE B 1 337 ? -26.315 -17.539 -45.255 1.00 8.75 337 ILE B C 1
ATOM 6600 O O . ILE B 1 337 ? -27.460 -17.944 -45.375 1.00 8.42 337 ILE B O 1
ATOM 6605 N N . ASN B 1 338 ? -26.035 -16.257 -45.061 1.00 8.42 338 ASN B N 1
ATOM 6606 C CA . ASN B 1 338 ? -27.108 -15.251 -44.980 1.00 8.61 338 ASN B CA 1
ATOM 6607 C C . ASN B 1 338 ? -28.142 -15.581 -43.880 1.00 9.46 338 ASN B C 1
ATOM 6608 O O . ASN B 1 338 ? -27.777 -15.676 -42.746 1.00 9.89 338 ASN B O 1
ATOM 6613 N N . ASN B 1 339 ? -29.396 -15.825 -44.232 1.00 10.30 339 ASN B N 1
ATOM 6614 C CA . ASN B 1 339 ? -30.442 -16.239 -43.275 1.00 9.67 339 ASN B CA 1
ATOM 6615 C C . ASN B 1 339 ? -30.870 -17.692 -43.482 1.00 10.39 339 ASN B C 1
ATOM 6616 O O . ASN B 1 339 ? -32.026 -18.049 -43.227 1.00 10.01 339 ASN B O 1
ATOM 6621 N N . CYS B 1 340 ? -29.931 -18.532 -43.914 1.00 10.25 340 CYS B N 1
ATOM 6622 C CA . CYS B 1 340 ? -30.180 -19.944 -44.180 1.00 10.45 340 CYS B CA 1
ATOM 6623 C C . CYS B 1 340 ? -29.151 -20.819 -43.480 1.00 10.83 340 CYS B C 1
ATOM 6624 O O . CYS B 1 340 ? -27.922 -20.560 -43.618 1.00 10.55 340 CYS B O 1
ATOM 6627 N N . VAL B 1 341 ? -29.629 -21.795 -42.710 1.00 9.89 341 VAL B N 1
ATOM 6628 C CA . VAL B 1 341 ? -28.748 -22.767 -42.032 1.00 10.90 341 VAL B CA 1
ATOM 6629 C C . VAL B 1 341 ? -29.080 -24.178 -42.476 1.00 10.44 341 VAL B C 1
ATOM 6630 O O . VAL B 1 341 ? -30.244 -24.593 -42.440 1.00 9.56 341 VAL B O 1
ATOM 6634 N N . ALA B 1 342 ? -28.057 -24.922 -42.919 1.00 9.33 342 ALA B N 1
ATOM 6635 C CA . ALA B 1 342 ? -28.268 -26.306 -43.347 1.00 9.77 342 ALA B CA 1
ATOM 6636 C C . ALA B 1 342 ? -28.131 -27.231 -42.144 1.00 9.73 342 ALA B C 1
ATOM 6637 O O . ALA B 1 342 ? -27.262 -27.054 -41.322 1.00 9.27 342 ALA B O 1
ATOM 6639 N N . VAL B 1 343 ? -29.035 -28.205 -42.027 1.00 9.18 343 VAL B N 1
ATOM 6640 C CA . VAL B 1 343 ? -28.976 -29.188 -40.970 1.00 9.57 343 VAL B CA 1
ATOM 6641 C C . VAL B 1 343 ? -29.203 -30.539 -41.598 1.00 9.25 343 VAL B C 1
ATOM 6642 O O . VAL B 1 343 ? -30.167 -30.709 -42.381 1.00 9.83 343 VAL B O 1
ATOM 6646 N N . GLY B 1 344 ? -28.317 -31.486 -41.276 1.00 9.33 344 GLY B N 1
ATOM 6647 C CA . GLY B 1 344 ? -28.350 -32.846 -41.784 1.00 9.83 344 GLY B CA 1
ATOM 6648 C C . GLY B 1 344 ? -27.578 -33.020 -43.090 1.00 10.23 344 GLY B C 1
ATOM 6649 O O . GLY B 1 344 ? -26.530 -32.380 -43.312 1.00 9.63 344 GLY B O 1
ATOM 6650 N N . LEU B 1 345 ? -28.085 -33.908 -43.933 1.00 10.55 345 LEU B N 1
ATOM 6651 C CA . LEU B 1 345 ? -27.387 -34.261 -45.184 1.00 10.77 345 LEU B CA 1
ATOM 6652 C C . LEU B 1 345 ? -27.126 -33.077 -46.123 1.00 10.08 345 LEU B C 1
ATOM 6653 O O . LEU B 1 345 ? -26.159 -33.106 -46.900 1.00 10.79 345 LEU B O 1
ATOM 6658 N N . SER B 1 346 ? -27.970 -32.048 -46.067 1.00 9.65 346 SER B N 1
ATOM 6659 C CA . SER B 1 346 ? -27.727 -30.823 -46.800 1.00 8.91 346 SER B CA 1
ATOM 6660 C C . SER B 1 346 ? -26.440 -30.125 -46.350 1.00 9.27 346 SER B C 1
ATOM 6661 O O . SER B 1 346 ? -25.824 -29.374 -47.111 1.00 9.45 346 SER B O 1
ATOM 6664 N N . ALA B 1 347 ? -26.076 -30.331 -45.103 1.00 9.55 347 ALA B N 1
ATOM 6665 C CA . ALA B 1 347 ? -24.890 -29.687 -44.508 1.00 8.84 347 ALA B CA 1
ATOM 6666 C C . ALA B 1 347 ? -23.636 -30.486 -44.737 1.00 9.84 347 ALA B C 1
ATOM 6667 O O . ALA B 1 347 ? -22.586 -29.949 -45.115 1.00 9.87 347 ALA B O 1
ATOM 6669 N N . ALA B 1 348 ? -23.730 -31.782 -44.472 1.00 10.19 348 ALA B N 1
ATOM 6670 C CA . ALA B 1 348 ? -22.565 -32.661 -44.508 1.00 10.88 348 ALA B CA 1
ATOM 6671 C C . ALA B 1 348 ? -23.000 -34.092 -44.337 1.00 11.26 348 ALA B C 1
ATOM 6672 O O . ALA B 1 348 ? -24.087 -34.339 -43.814 1.00 12.51 348 ALA B O 1
ATOM 6674 N N . PHE B 1 349 ? -22.170 -35.025 -44.819 1.00 11.05 349 PHE B N 1
ATOM 6675 C CA . PHE B 1 349 ? -22.414 -36.444 -44.621 1.00 11.77 349 PHE B CA 1
ATOM 6676 C C . PHE B 1 349 ? -21.132 -37.224 -44.778 1.00 11.16 349 PHE B C 1
ATOM 6677 O O . PHE B 1 349 ? -20.311 -36.936 -45.675 1.00 11.23 349 PHE B O 1
ATOM 6685 N N . VAL B 1 350 ? -20.936 -38.211 -43.894 1.00 11.58 350 VAL B N 1
ATOM 6686 C CA . VAL B 1 350 ? -19.923 -39.209 -44.099 1.00 11.02 350 VAL B CA 1
ATOM 6687 C C . VAL B 1 350 ? -20.578 -40.564 -43.934 1.00 11.01 350 VAL B C 1
ATOM 6688 O O . VAL B 1 350 ? -21.673 -40.667 -43.348 1.00 11.21 350 VAL B O 1
ATOM 6692 N N . GLU B 1 351 ? -19.905 -41.603 -44.430 1.00 11.84 351 GLU B N 1
ATOM 6693 C CA . GLU B 1 351 ? -20.447 -42.952 -44.329 1.00 11.87 351 GLU B CA 1
ATOM 6694 C C . GLU B 1 351 ? -20.665 -43.278 -42.838 1.00 12.07 351 GLU B C 1
ATOM 6695 O O . GLU B 1 351 ? -19.905 -42.826 -42.002 1.00 11.13 351 GLU B O 1
ATOM 6701 N N . PRO B 1 352 ? -21.701 -44.074 -42.515 1.00 12.20 352 PRO B N 1
ATOM 6702 C CA . PRO B 1 352 ? -22.068 -44.343 -41.119 1.00 12.09 352 PRO B CA 1
ATOM 6703 C C . PRO B 1 352 ? -21.152 -45.314 -40.356 1.00 11.85 352 PRO B C 1
ATOM 6704 O O . PRO B 1 352 ? -21.625 -46.043 -39.489 1.00 12.33 352 PRO B O 1
ATOM 6708 N N . LEU B 1 353 ? -19.847 -45.279 -40.627 1.00 11.85 353 LEU B N 1
ATOM 6709 C CA . LEU B 1 353 ? -18.920 -46.223 -40.048 1.00 11.61 353 LEU B CA 1
ATOM 6710 C C . LEU B 1 353 ? -18.780 -46.081 -38.527 1.00 12.36 353 LEU B C 1
ATOM 6711 O O . LEU B 1 353 ? -18.535 -47.076 -37.815 1.00 13.20 353 LEU B O 1
ATOM 6716 N N . GLU B 1 354 ? -18.998 -44.868 -38.029 1.00 12.32 354 GLU B N 1
ATOM 6717 C CA . GLU B 1 354 ? -19.010 -44.588 -36.601 1.00 12.38 354 GLU B CA 1
ATOM 6718 C C . GLU B 1 354 ? -20.307 -43.898 -36.179 1.00 12.92 354 GLU B C 1
ATOM 6719 O O . GLU B 1 354 ? -20.327 -43.137 -35.208 1.00 13.58 354 GLU B O 1
ATOM 6725 N N . SER B 1 355 ? -21.386 -44.167 -36.911 1.00 13.14 355 SER B N 1
ATOM 6726 C CA . SER B 1 355 ? -22.750 -43.793 -36.479 1.00 13.75 355 SER B CA 1
ATOM 6727 C C . SER B 1 355 ? -22.889 -42.301 -36.144 1.00 12.71 355 SER B C 1
ATOM 6728 O O . SER B 1 355 ? -23.338 -41.955 -35.030 1.00 12.86 355 SER B O 1
ATOM 6731 N N . THR B 1 356 ? -22.475 -41.430 -37.064 1.00 12.28 356 THR B N 1
ATOM 6732 C CA . THR B 1 356 ? -22.353 -39.991 -36.786 1.00 12.44 356 THR B CA 1
ATOM 6733 C C . THR B 1 356 ? -23.524 -39.120 -37.283 1.00 12.40 356 THR B C 1
ATOM 6734 O O . THR B 1 356 ? -23.589 -37.947 -36.960 1.00 12.33 356 THR B O 1
ATOM 6738 N N . GLY B 1 357 ? -24.438 -39.677 -38.067 1.00 12.28 357 GLY B N 1
ATOM 6739 C CA . GLY B 1 357 ? -25.458 -38.849 -38.721 1.00 12.41 357 GLY B CA 1
ATOM 6740 C C . GLY B 1 357 ? -26.366 -38.066 -37.779 1.00 11.14 357 GLY B C 1
ATOM 6741 O O . GLY B 1 357 ? -26.607 -36.852 -37.946 1.00 11.96 357 GLY B O 1
ATOM 6742 N N . ILE B 1 358 ? -26.913 -38.762 -36.796 1.00 11.09 358 ILE B N 1
ATOM 6743 C CA . ILE B 1 358 ? -27.804 -38.128 -35.821 1.00 11.45 358 ILE B CA 1
ATOM 6744 C C . ILE B 1 358 ? -27.013 -37.120 -34.971 1.00 10.37 358 ILE B C 1
ATOM 6745 O O . ILE B 1 358 ? -27.497 -36.021 -34.650 1.00 9.07 358 ILE B O 1
ATOM 6750 N N . PHE B 1 359 ? -25.787 -37.476 -34.643 1.00 10.12 359 PHE B N 1
ATOM 6751 C CA . PHE B 1 359 ? -24.887 -36.567 -33.924 1.00 9.88 359 PHE B CA 1
ATOM 6752 C C . PHE B 1 359 ? -24.717 -35.259 -34.698 1.00 8.59 359 PHE B C 1
ATOM 6753 O O . PHE B 1 359 ? -24.862 -34.169 -34.121 1.00 9.78 359 PHE B O 1
ATOM 6761 N N . PHE B 1 360 ? -24.400 -35.350 -35.994 1.00 9.60 360 PHE B N 1
ATOM 6762 C CA . PHE B 1 360 ? -24.217 -34.147 -36.830 1.00 8.85 360 PHE B CA 1
ATOM 6763 C C . PHE B 1 360 ? -25.451 -33.250 -36.792 1.00 9.15 360 PHE B C 1
ATOM 6764 O O . PHE B 1 360 ? -25.336 -32.007 -36.728 1.00 7.81 360 PHE B O 1
ATOM 6772 N N . ILE B 1 361 ? -26.621 -33.870 -36.807 1.00 7.69 361 ILE B N 1
ATOM 6773 C CA . ILE B 1 361 ? -27.887 -33.134 -36.733 1.00 7.86 361 ILE B CA 1
ATOM 6774 C C . ILE B 1 361 ? -28.041 -32.516 -35.342 1.00 8.05 361 ILE B C 1
ATOM 6775 O O . ILE B 1 361 ? -28.366 -31.335 -35.218 1.00 9.10 361 ILE B O 1
ATOM 6780 N N . GLN B 1 362 ? -27.833 -33.307 -34.276 1.00 8.76 362 GLN B N 1
ATOM 6781 C CA . GLN B 1 362 ? -28.041 -32.788 -32.904 1.00 8.45 362 GLN B CA 1
ATOM 6782 C C . GLN B 1 362 ? -27.101 -31.592 -32.636 1.00 8.79 362 GLN B C 1
ATOM 6783 O O . GLN B 1 362 ? -27.515 -30.525 -32.172 1.00 9.67 362 GLN B O 1
ATOM 6789 N N . HIS B 1 363 ? -25.824 -31.763 -32.918 1.00 8.81 363 HIS B N 1
ATOM 6790 C CA . HIS B 1 363 ? -24.855 -30.666 -32.677 1.00 9.10 363 HIS B CA 1
ATOM 6791 C C . HIS B 1 363 ? -25.226 -29.407 -33.463 1.00 8.70 363 HIS B C 1
ATOM 6792 O O . HIS B 1 363 ? -25.224 -28.309 -32.935 1.00 9.25 363 HIS B O 1
ATOM 6799 N N . ALA B 1 364 ? -25.579 -29.570 -34.740 1.00 8.53 364 ALA B N 1
ATOM 6800 C CA . ALA B 1 364 ? -25.953 -28.443 -35.549 1.00 8.51 364 ALA B CA 1
ATOM 6801 C C . ALA B 1 364 ? -27.159 -27.710 -34.974 1.00 8.82 364 ALA B C 1
ATOM 6802 O O . ALA B 1 364 ? -27.217 -26.473 -35.027 1.00 8.66 364 ALA B O 1
ATOM 6804 N N . ILE B 1 365 ? -28.138 -28.443 -34.456 1.00 8.87 365 ILE B N 1
ATOM 6805 C CA . ILE B 1 365 ? -29.343 -27.795 -33.865 1.00 9.78 365 ILE B CA 1
ATOM 6806 C C . ILE B 1 365 ? -29.054 -27.140 -32.509 1.00 9.02 365 ILE B C 1
ATOM 6807 O O . ILE B 1 365 ? -29.461 -26.009 -32.251 1.00 10.17 365 ILE B O 1
ATOM 6812 N N . GLU B 1 366 ? -28.346 -27.852 -31.643 1.00 8.62 366 GLU B N 1
ATOM 6813 C CA . GLU B 1 366 ? -27.992 -27.316 -30.338 1.00 9.75 366 GLU B CA 1
ATOM 6814 C C . GLU B 1 366 ? -27.178 -26.024 -30.524 1.00 9.39 366 GLU B C 1
ATOM 6815 O O . GLU B 1 366 ? -27.399 -25.034 -29.836 1.00 10.09 366 GLU B O 1
ATOM 6821 N N . GLN B 1 367 ? -26.241 -26.055 -31.461 1.00 9.88 367 GLN B N 1
ATOM 6822 C CA . GLN B 1 367 ? -25.413 -24.859 -31.703 1.00 9.47 367 GLN B CA 1
ATOM 6823 C C . GLN B 1 367 ? -26.193 -23.739 -32.406 1.00 9.58 367 GLN B C 1
ATOM 6824 O O . GLN B 1 367 ? -25.830 -22.588 -32.326 1.00 10.28 367 GLN B O 1
ATOM 6830 N N . LEU B 1 368 ? -27.248 -24.109 -33.126 1.00 9.59 368 LEU B N 1
ATOM 6831 C CA . LEU B 1 368 ? -28.114 -23.126 -33.764 1.00 9.40 368 LEU B CA 1
ATOM 6832 C C . LEU B 1 368 ? -28.868 -22.322 -32.684 1.00 9.10 368 LEU B C 1
ATOM 6833 O O . LEU B 1 368 ? -28.962 -21.087 -32.771 1.00 8.45 368 LEU B O 1
ATOM 6838 N N . VAL B 1 369 ? -29.380 -23.014 -31.660 1.00 9.45 369 VAL B N 1
ATOM 6839 C CA . VAL B 1 369 ? -29.990 -22.338 -30.504 1.00 9.20 369 VAL B CA 1
ATOM 6840 C C . VAL B 1 369 ? -28.931 -21.445 -29.864 1.00 9.29 369 VAL B C 1
ATOM 6841 O O . VAL B 1 369 ? -29.184 -20.264 -29.698 1.00 9.43 369 VAL B O 1
ATOM 6845 N N . LYS B 1 370 ? -27.739 -21.983 -29.606 1.00 9.42 370 LYS B N 1
ATOM 6846 C CA . LYS B 1 370 ? -26.655 -21.173 -29.001 1.00 10.91 370 LYS B CA 1
ATOM 6847 C C . LYS B 1 370 ? -26.296 -19.954 -29.819 1.00 9.79 370 LYS B C 1
ATOM 6848 O O . LYS B 1 370 ? -25.993 -18.913 -29.251 1.00 9.27 370 LYS B O 1
ATOM 6854 N N . HIS B 1 371 ? -26.336 -20.075 -31.152 1.00 9.92 371 HIS B N 1
ATOM 6855 C CA . HIS B 1 371 ? -25.957 -18.964 -32.045 1.00 9.56 371 HIS B CA 1
ATOM 6856 C C . HIS B 1 371 ? -27.210 -18.306 -32.694 1.00 9.94 371 HIS B C 1
ATOM 6857 O O . HIS B 1 371 ? -27.141 -17.711 -33.770 1.00 9.45 371 HIS B O 1
ATOM 6864 N N . PHE B 1 372 ? -28.352 -18.446 -32.051 1.00 9.44 372 PHE B N 1
ATOM 6865 C CA . PHE B 1 372 ? -29.603 -17.976 -32.643 1.00 9.31 372 PHE B CA 1
ATOM 6866 C C . PHE B 1 372 ? -29.499 -16.464 -32.913 1.00 9.25 372 PHE B C 1
ATOM 6867 O O . PHE B 1 372 ? -28.951 -15.704 -32.117 1.00 8.47 372 PHE B O 1
ATOM 6875 N N . PRO B 1 373 ? -29.925 -16.030 -34.113 1.00 9.97 373 PRO B N 1
ATOM 6876 C CA . PRO B 1 373 ? -29.779 -14.600 -34.415 1.00 10.55 373 PRO B CA 1
ATOM 6877 C C . PRO B 1 373 ? -30.776 -13.685 -33.703 1.00 10.93 373 PRO B C 1
ATOM 6878 O O . PRO B 1 373 ? -31.937 -14.073 -33.463 1.00 11.36 373 PRO B O 1
ATOM 6882 N N . GLY B 1 374 ? -30.338 -12.466 -33.407 1.00 11.03 374 GLY B N 1
ATOM 6883 C CA . GLY B 1 374 ? -31.233 -11.407 -33.012 1.00 12.58 374 GLY B CA 1
ATOM 6884 C C . GLY B 1 374 ? -31.730 -10.675 -34.247 1.00 13.75 374 GLY B C 1
ATOM 6885 O O . GLY B 1 374 ? -31.375 -11.016 -35.401 1.00 13.71 374 GLY B O 1
ATOM 6886 N N . GLU B 1 375 ? -32.523 -9.646 -34.032 1.00 15.44 375 GLU B N 1
ATOM 6887 C CA . GLU B 1 375 ? -32.948 -8.807 -35.155 1.00 16.19 375 GLU B CA 1
ATOM 6888 C C . GLU B 1 375 ? -31.758 -8.141 -35.845 1.00 15.60 375 GLU B C 1
ATOM 6889 O O . GLU B 1 375 ? -31.794 -7.887 -37.051 1.00 15.97 375 GLU B O 1
ATOM 6895 N N . ARG B 1 376 ? -30.686 -7.891 -35.094 1.00 14.15 376 ARG B N 1
ATOM 6896 C CA . ARG B 1 376 ? -29.448 -7.473 -35.709 1.00 12.92 376 ARG B CA 1
ATOM 6897 C C . ARG B 1 376 ? -28.570 -8.691 -35.899 1.00 11.87 376 ARG B C 1
ATOM 6898 O O . ARG B 1 376 ? -28.039 -9.208 -34.938 1.00 11.56 376 ARG B O 1
ATOM 6906 N N . TRP B 1 377 ? -28.438 -9.123 -37.146 1.00 10.40 377 TRP B N 1
ATOM 6907 C CA . TRP B 1 377 ? -27.681 -10.333 -37.506 1.00 9.97 377 TRP B CA 1
ATOM 6908 C C . TRP B 1 377 ? -26.215 -10.051 -37.278 1.00 10.19 377 TRP B C 1
ATOM 6909 O O . TRP B 1 377 ? -25.747 -8.926 -37.557 1.00 10.38 377 TRP B O 1
ATOM 6920 N N . ASP B 1 378 ? -25.485 -11.076 -36.849 1.00 10.16 378 ASP B N 1
ATOM 6921 C CA . ASP B 1 378 ? -24.165 -10.911 -36.308 1.00 10.03 378 ASP B CA 1
ATOM 6922 C C . ASP B 1 378 ? -23.197 -11.790 -37.080 1.00 9.70 378 ASP B C 1
ATOM 6923 O O . ASP B 1 378 ? -23.161 -12.980 -36.844 1.00 9.00 378 ASP B O 1
ATOM 6928 N N . PRO B 1 379 ? -22.401 -11.193 -37.999 1.00 10.02 379 PRO B N 1
ATOM 6929 C CA . PRO B 1 379 ? -21.458 -11.966 -38.807 1.00 10.04 379 PRO B CA 1
ATOM 6930 C C . PRO B 1 379 ? -20.409 -12.697 -37.975 1.00 9.34 379 PRO B C 1
ATOM 6931 O O . PRO B 1 379 ? -19.939 -13.762 -38.381 1.00 8.62 379 PRO B O 1
ATOM 6935 N N . VAL B 1 380 ? -20.040 -12.129 -36.835 1.00 8.15 380 VAL B N 1
ATOM 6936 C CA . VAL B 1 380 ? -19.040 -12.747 -35.973 1.00 8.92 380 VAL B CA 1
ATOM 6937 C C . VAL B 1 380 ? -19.608 -13.995 -35.305 1.00 9.29 380 VAL B C 1
ATOM 6938 O O . VAL B 1 380 ? -18.928 -14.994 -35.200 1.00 8.05 380 VAL B O 1
ATOM 6942 N N . LEU B 1 381 ? -20.836 -13.896 -34.815 1.00 9.26 381 LEU B N 1
ATOM 6943 C CA . LEU B 1 381 ? -21.523 -15.052 -34.267 1.00 9.69 381 LEU B CA 1
ATOM 6944 C C . LEU B 1 381 ? -21.668 -16.155 -35.320 1.00 9.93 381 LEU B C 1
ATOM 6945 O O . LEU B 1 381 ? -21.416 -17.354 -35.046 1.00 10.93 381 LEU B O 1
ATOM 6950 N N . ILE B 1 382 ? -22.105 -15.761 -36.526 1.00 9.88 382 ILE B N 1
ATOM 6951 C CA . ILE B 1 382 ? -22.303 -16.724 -37.623 1.00 9.00 382 ILE B CA 1
ATOM 6952 C C . ILE B 1 382 ? -20.971 -17.395 -37.966 1.00 8.51 382 ILE B C 1
ATOM 6953 O O . ILE B 1 382 ? -20.908 -18.618 -38.208 1.00 8.11 382 ILE B O 1
ATOM 6958 N N . SER B 1 383 ? -19.904 -16.589 -37.982 1.00 7.90 383 SER B N 1
ATOM 6959 C CA . SER B 1 383 ? -18.577 -17.130 -38.251 1.00 8.67 383 SER B CA 1
ATOM 6960 C C . SER B 1 383 ? -18.192 -18.207 -37.245 1.00 7.74 383 SER B C 1
ATOM 6961 O O . SER B 1 383 ? -17.721 -19.290 -37.601 1.00 8.69 383 SER B O 1
ATOM 6964 N N . ALA B 1 384 ? -18.501 -17.997 -35.975 1.00 7.49 384 ALA B N 1
ATOM 6965 C CA . ALA B 1 384 ? -18.152 -18.972 -34.947 1.00 6.68 384 ALA B CA 1
ATOM 6966 C C . ALA B 1 384 ? -18.977 -20.251 -35.149 1.00 6.47 384 ALA B C 1
ATOM 6967 O O . ALA B 1 384 ? -18.478 -21.373 -34.987 1.00 6.18 384 ALA B O 1
ATOM 6969 N N . TYR B 1 385 ? -20.250 -20.099 -35.532 1.00 6.45 385 TYR B N 1
ATOM 6970 C CA . TYR B 1 385 ? -21.058 -21.287 -35.847 1.00 7.11 385 TYR B CA 1
ATOM 6971 C C . TYR B 1 385 ? -20.472 -22.114 -36.998 1.00 7.03 385 TYR B C 1
ATOM 6972 O O . TYR B 1 385 ? -20.330 -23.343 -36.893 1.00 7.12 385 TYR B O 1
ATOM 6981 N N . ASN B 1 386 ? -20.148 -21.445 -38.109 1.00 7.52 386 ASN B N 1
ATOM 6982 C CA . ASN B 1 386 ? -19.584 -22.139 -39.268 1.00 7.64 386 ASN B CA 1
ATOM 6983 C C . ASN B 1 386 ? -18.273 -22.868 -38.928 1.00 8.01 386 ASN B C 1
ATOM 6984 O O . ASN B 1 386 ? -18.049 -23.987 -39.384 1.00 7.61 386 ASN B O 1
ATOM 6989 N N . GLU B 1 387 ? -17.405 -22.213 -38.175 1.00 9.77 387 GLU B N 1
ATOM 6990 C CA . GLU B 1 387 ? -16.142 -22.833 -37.747 1.00 10.88 387 GLU B CA 1
ATOM 6991 C C . GLU B 1 387 ? -16.402 -24.115 -36.957 1.00 10.44 387 GLU B C 1
ATOM 6992 O O . GLU B 1 387 ? -15.742 -25.130 -37.203 1.00 10.46 387 GLU B O 1
ATOM 6998 N N . ARG B 1 388 ? -17.324 -24.070 -35.988 1.00 10.19 388 ARG B N 1
ATOM 6999 C CA . ARG B 1 388 ? -17.621 -25.244 -35.149 1.00 11.15 388 ARG B CA 1
ATOM 7000 C C . ARG B 1 388 ? -18.161 -26.409 -36.007 1.00 9.75 388 ARG B C 1
ATOM 7001 O O . ARG B 1 388 ? -17.818 -27.581 -35.822 1.00 9.82 388 ARG B O 1
ATOM 7009 N N . MET B 1 389 ? -18.975 -26.086 -36.991 1.00 9.37 389 MET B N 1
ATOM 7010 C CA . MET B 1 389 ? -19.601 -27.130 -37.821 1.00 9.74 389 MET B CA 1
ATOM 7011 C C . MET B 1 389 ? -18.586 -27.781 -38.732 1.00 8.94 389 MET B C 1
ATOM 7012 O O . MET B 1 389 ? -18.632 -28.994 -38.948 1.00 10.12 389 MET B O 1
ATOM 7017 N N . ALA B 1 390 ? -17.622 -26.993 -39.196 1.00 8.41 390 ALA B N 1
ATOM 7018 C CA . ALA B 1 390 ? -16.577 -27.486 -40.056 1.00 9.16 390 ALA B CA 1
ATOM 7019 C C . ALA B 1 390 ? -15.630 -28.384 -39.278 1.00 8.61 390 ALA B C 1
ATOM 7020 O O . ALA B 1 390 ? -15.299 -29.487 -39.737 1.00 10.09 390 ALA B O 1
ATOM 7022 N N . HIS B 1 391 ? -15.211 -27.922 -38.102 1.00 9.48 391 HIS B N 1
ATOM 7023 C CA . HIS B 1 391 ? -14.377 -28.730 -37.228 1.00 9.70 391 HIS B CA 1
ATOM 7024 C C . HIS B 1 391 ? -15.023 -30.074 -36.906 1.00 9.92 391 HIS B C 1
ATOM 7025 O O . HIS B 1 391 ? -14.371 -31.155 -36.920 1.00 10.52 391 HIS B O 1
ATOM 7032 N N . MET B 1 392 ? -16.313 -30.027 -36.618 1.00 9.46 392 MET B N 1
ATOM 7033 C CA . MET B 1 392 ? -17.035 -31.241 -36.314 1.00 9.79 392 MET B CA 1
ATOM 7034 C C . MET B 1 392 ? -16.808 -32.288 -37.418 1.00 10.85 392 MET B C 1
ATOM 7035 O O . MET B 1 392 ? -16.389 -33.420 -37.154 1.00 11.72 392 MET B O 1
ATOM 7040 N N . VAL B 1 393 ? -17.056 -31.911 -38.667 1.00 10.21 393 VAL B N 1
ATOM 7041 C CA . VAL B 1 393 ? -17.011 -32.892 -39.748 1.00 9.91 393 VAL B CA 1
ATOM 7042 C C . VAL B 1 393 ? -15.596 -33.266 -40.094 1.00 9.50 393 VAL B C 1
ATOM 7043 O O . VAL B 1 393 ? -15.311 -34.419 -40.308 1.00 9.97 393 VAL B O 1
ATOM 7047 N N . ASP B 1 394 ? -14.684 -32.306 -40.048 1.00 9.34 394 ASP B N 1
ATOM 7048 C CA . ASP B 1 394 ? -13.304 -32.564 -40.432 1.00 9.62 394 ASP B CA 1
ATOM 7049 C C . ASP B 1 394 ? -12.576 -33.506 -39.476 1.00 9.56 394 ASP B C 1
ATOM 7050 O O . ASP B 1 394 ? -11.769 -34.312 -39.892 1.00 9.60 394 ASP B O 1
ATOM 7055 N N . GLY B 1 395 ? -12.874 -33.377 -38.190 1.00 8.88 395 GLY B N 1
ATOM 7056 C CA . GLY B 1 395 ? -12.384 -34.254 -37.177 1.00 9.05 395 GLY B CA 1
ATOM 7057 C C . GLY B 1 395 ? -12.888 -35.671 -37.419 1.00 8.95 395 GLY B C 1
ATOM 7058 O O . GLY B 1 395 ? -12.109 -36.618 -37.353 1.00 9.71 395 GLY B O 1
ATOM 7059 N N . VAL B 1 396 ? -14.182 -35.824 -37.719 1.00 9.40 396 VAL B N 1
ATOM 7060 C CA . VAL B 1 396 ? -14.710 -37.142 -38.049 1.00 9.39 396 VAL B CA 1
ATOM 7061 C C . VAL B 1 396 ? -14.083 -37.727 -39.320 1.00 9.42 396 VAL B C 1
ATOM 7062 O O . VAL B 1 396 ? -13.753 -38.914 -39.364 1.00 9.60 396 VAL B O 1
ATOM 7066 N N . LYS B 1 397 ? -13.893 -36.884 -40.323 1.00 10.06 397 LYS B N 1
ATOM 7067 C CA . LYS B 1 397 ? -13.232 -37.283 -41.564 1.00 10.42 397 LYS B CA 1
ATOM 7068 C C . LYS B 1 397 ? -11.860 -37.909 -41.292 1.00 11.41 397 LYS B C 1
ATOM 7069 O O . LYS B 1 397 ? -11.570 -39.006 -41.760 1.00 11.32 397 LYS B O 1
ATOM 7075 N N . GLU B 1 398 ? -11.033 -37.204 -40.534 1.00 11.41 398 GLU B N 1
ATOM 7076 C CA . GLU B 1 398 ? -9.728 -37.720 -40.150 1.00 12.53 398 GLU B CA 1
ATOM 7077 C C . GLU B 1 398 ? -9.796 -39.063 -39.436 1.00 11.68 398 GLU B C 1
ATOM 7078 O O . GLU B 1 398 ? -9.026 -39.978 -39.734 1.00 11.43 398 GLU B O 1
ATOM 7084 N N . PHE B 1 399 ? -10.670 -39.142 -38.444 1.00 11.31 399 PHE B N 1
ATOM 7085 C CA . PHE B 1 399 ? -10.912 -40.362 -37.680 1.00 11.05 399 PHE B CA 1
ATOM 7086 C C . PHE B 1 399 ? -11.290 -41.518 -38.607 1.00 11.02 399 PHE B C 1
ATOM 7087 O O . PHE B 1 399 ? -10.811 -42.636 -38.455 1.00 10.25 399 PHE B O 1
ATOM 7095 N N . LEU B 1 400 ? -12.173 -41.263 -39.558 1.00 10.02 400 LEU B N 1
ATOM 7096 C CA . LEU B 1 400 ? -12.598 -42.333 -40.484 1.00 10.50 400 LEU B CA 1
ATOM 7097 C C . LEU B 1 400 ? -11.473 -42.800 -41.415 1.00 9.64 400 LEU B C 1
ATOM 7098 O O . LEU B 1 400 ? -11.293 -43.973 -41.627 1.00 9.95 400 LEU B O 1
ATOM 7103 N N . VAL B 1 401 ? -10.671 -41.874 -41.927 1.00 9.82 401 VAL B N 1
ATOM 7104 C CA . VAL B 1 401 ? -9.534 -42.251 -42.759 1.00 10.53 401 VAL B CA 1
ATOM 7105 C C . VAL B 1 401 ? -8.577 -43.164 -41.979 1.00 9.92 401 VAL B C 1
ATOM 7106 O O . VAL B 1 401 ? -8.023 -44.143 -42.524 1.00 10.87 401 VAL B O 1
ATOM 7110 N N . LEU B 1 402 ? -8.395 -42.864 -40.693 1.00 10.79 402 LEU B N 1
ATOM 7111 C CA . LEU B 1 402 ? -7.599 -43.723 -39.826 1.00 11.21 402 LEU B CA 1
ATOM 7112 C C . LEU B 1 402 ? -8.118 -45.159 -39.796 1.00 10.86 402 LEU B C 1
ATOM 7113 O O . LEU B 1 402 ? -7.325 -46.092 -39.655 1.00 10.79 402 LEU B O 1
ATOM 7118 N N . HIS B 1 403 ? -9.426 -45.351 -39.931 1.00 9.46 403 HIS B N 1
ATOM 7119 C CA . HIS B 1 403 ? -9.983 -46.723 -39.981 1.00 10.31 403 HIS B CA 1
ATOM 7120 C C . HIS B 1 403 ? -9.416 -47.477 -41.205 1.00 11.03 403 HIS B C 1
ATOM 7121 O O . HIS B 1 403 ? -8.945 -48.618 -41.097 1.00 10.95 403 HIS B O 1
ATOM 7128 N N . TYR B 1 404 ? -9.468 -46.817 -42.354 1.00 10.84 404 TYR B N 1
ATOM 7129 C CA . TYR B 1 404 ? -9.002 -47.409 -43.585 1.00 11.32 404 TYR B CA 1
ATOM 7130 C C . TYR B 1 404 ? -7.505 -47.603 -43.581 1.00 11.86 404 TYR B C 1
ATOM 7131 O O . TYR B 1 404 ? -7.016 -48.592 -44.104 1.00 12.98 404 TYR B O 1
ATOM 7140 N N . LYS B 1 405 ? -6.765 -46.694 -42.949 1.00 11.84 405 LYS B N 1
ATOM 7141 C CA . LYS B 1 405 ? -5.309 -46.815 -42.918 1.00 12.79 405 LYS B CA 1
ATOM 7142 C C . LYS B 1 405 ? -4.819 -47.856 -41.916 1.00 13.07 405 LYS B C 1
ATOM 7143 O O . LYS B 1 405 ? -3.735 -48.421 -42.090 1.00 13.05 405 LYS B O 1
ATOM 7149 N N . GLY B 1 406 ? -5.587 -48.058 -40.845 1.00 13.59 406 GLY B N 1
ATOM 7150 C CA . GLY B 1 406 ? -5.256 -49.031 -39.800 1.00 13.66 406 GLY B CA 1
ATOM 7151 C C . GLY B 1 406 ? -5.590 -50.453 -40.191 1.00 13.97 406 GLY B C 1
ATOM 7152 O O . GLY B 1 406 ? -4.911 -51.397 -39.750 1.00 14.35 406 GLY B O 1
ATOM 7153 N N . ALA B 1 407 ? -6.638 -50.612 -41.008 1.00 14.01 407 ALA B N 1
ATOM 7154 C CA . ALA B 1 407 ? -7.051 -51.932 -41.483 1.00 14.01 407 ALA B CA 1
ATOM 7155 C C . ALA B 1 407 ? -5.845 -52.658 -42.110 1.00 14.36 407 ALA B C 1
ATOM 7156 O O . ALA B 1 407 ? -5.127 -52.085 -42.934 1.00 14.27 407 ALA B O 1
ATOM 7158 N N . GLN B 1 408 ? -5.597 -53.897 -41.702 1.00 15.00 408 GLN B N 1
ATOM 7159 C CA . GLN B 1 408 ? -4.367 -54.593 -42.146 1.00 15.97 408 GLN B CA 1
ATOM 7160 C C . GLN B 1 408 ? -4.588 -55.484 -43.359 1.00 16.40 408 GLN B C 1
ATOM 7161 O O . GLN B 1 408 ? -3.627 -55.838 -44.018 1.00 16.11 408 GLN B O 1
ATOM 7167 N N . ARG B 1 409 ? -5.841 -55.802 -43.680 1.00 16.13 409 ARG B N 1
ATOM 7168 C CA . ARG B 1 409 ? -6.117 -56.642 -44.842 1.00 17.17 409 ARG B CA 1
ATOM 7169 C C . ARG B 1 409 ? -5.743 -55.939 -46.151 1.00 17.24 409 ARG B C 1
ATOM 7170 O O . ARG B 1 409 ? -5.931 -54.731 -46.282 1.00 16.43 409 ARG B O 1
ATOM 7178 N N . GLU B 1 410 ? -5.188 -56.710 -47.084 1.00 17.57 410 GLU B N 1
ATOM 7179 C CA . GLU B 1 410 ? -4.743 -56.224 -48.396 1.00 18.57 410 GLU B CA 1
ATOM 7180 C C . GLU B 1 410 ? -5.097 -57.211 -49.499 1.00 17.82 410 GLU B C 1
ATOM 7181 O O . GLU B 1 410 ? -4.408 -57.289 -50.535 1.00 18.62 410 GLU B O 1
ATOM 7187 N N . ASP B 1 411 ? -6.170 -57.954 -49.283 1.00 16.70 411 ASP B N 1
ATOM 7188 C CA . ASP B 1 411 ? -6.517 -59.102 -50.105 1.00 16.28 411 ASP B CA 1
ATOM 7189 C C . ASP B 1 411 ? -7.218 -58.787 -51.425 1.00 15.64 411 ASP B C 1
ATOM 7190 O O . ASP B 1 411 ? -7.226 -59.625 -52.322 1.00 14.79 411 ASP B O 1
ATOM 7195 N N . THR B 1 412 ? -7.810 -57.601 -51.554 1.00 14.57 412 THR B N 1
ATOM 7196 C CA . THR B 1 412 ? -8.539 -57.251 -52.768 1.00 14.10 412 THR B CA 1
ATOM 7197 C C . THR B 1 412 ? -7.998 -55.922 -53.292 1.00 14.00 412 THR B C 1
ATOM 7198 O O . THR B 1 412 ? -7.249 -55.240 -52.585 1.00 13.35 412 THR B O 1
ATOM 7202 N N . PRO B 1 413 ? -8.360 -55.553 -54.538 1.00 13.57 413 PRO B N 1
ATOM 7203 C CA . PRO B 1 413 ? -7.969 -54.249 -55.067 1.00 13.51 413 PRO B CA 1
ATOM 7204 C C . PRO B 1 413 ? -8.421 -53.063 -54.195 1.00 12.95 413 PRO B C 1
ATOM 7205 O O . PRO B 1 413 ? -7.695 -52.100 -54.050 1.00 11.51 413 PRO B O 1
ATOM 7209 N N . TYR B 1 414 ? -9.618 -53.142 -53.633 1.00 12.39 414 TYR B N 1
ATOM 7210 C CA . TYR B 1 414 ? -10.098 -52.089 -52.749 1.00 12.40 414 TYR B CA 1
ATOM 7211 C C . TYR B 1 414 ? -9.165 -51.883 -51.553 1.00 12.61 414 TYR B C 1
ATOM 7212 O O . TYR B 1 414 ? -8.756 -50.752 -51.262 1.00 12.03 414 TYR B O 1
ATOM 7221 N N . TRP B 1 415 ? -8.805 -52.979 -50.896 1.00 12.45 415 TRP B N 1
ATOM 7222 C CA . TRP B 1 415 ? -7.988 -52.897 -49.685 1.00 13.35 415 TRP B CA 1
ATOM 7223 C C . TRP B 1 415 ? -6.532 -52.542 -49.996 1.00 13.81 415 TRP B C 1
ATOM 7224 O O . TRP B 1 415 ? -5.898 -51.838 -49.226 1.00 14.45 415 TRP B O 1
ATOM 7235 N N . LYS B 1 416 ? -6.034 -52.952 -51.160 1.00 14.67 416 LYS B N 1
ATOM 7236 C CA . LYS B 1 416 ? -4.723 -52.494 -51.619 1.00 14.79 416 LYS B CA 1
ATOM 7237 C C . LYS B 1 416 ? -4.753 -50.984 -51.894 1.00 14.70 416 LYS B C 1
ATOM 7238 O O . LYS B 1 416 ? -3.849 -50.250 -51.497 1.00 14.60 416 LYS B O 1
ATOM 7244 N N . ALA B 1 417 ? -5.806 -50.516 -52.552 1.00 14.60 417 ALA B N 1
ATOM 7245 C CA . ALA B 1 417 ? -5.938 -49.083 -52.841 1.00 14.64 417 ALA B CA 1
ATOM 7246 C C . ALA B 1 417 ? -6.081 -48.232 -51.573 1.00 14.63 417 ALA B C 1
ATOM 7247 O O . ALA B 1 417 ? -5.592 -47.082 -51.513 1.00 13.90 417 ALA B O 1
ATOM 7249 N N . ALA B 1 418 ? -6.736 -48.782 -50.561 1.00 14.34 418 ALA B N 1
ATOM 7250 C CA . ALA B 1 418 ? -6.894 -48.099 -49.269 1.00 14.84 418 ALA B CA 1
ATOM 7251 C C . ALA B 1 418 ? -5.543 -47.772 -48.613 1.00 15.40 418 ALA B C 1
ATOM 7252 O O . ALA B 1 418 ? -5.363 -46.717 -47.991 1.00 14.84 418 ALA B O 1
ATOM 7254 N N . LYS B 1 419 ? -4.602 -48.707 -48.731 1.00 16.35 419 LYS B N 1
ATOM 7255 C CA . LYS B 1 419 ? -3.262 -48.537 -48.165 1.00 17.59 419 LYS B CA 1
ATOM 7256 C C . LYS B 1 419 ? -2.540 -47.317 -48.720 1.00 17.57 419 LYS B C 1
ATOM 7257 O O . LYS B 1 419 ? -1.894 -46.588 -47.959 1.00 19.01 419 LYS B O 1
ATOM 7263 N N . THR B 1 420 ? -2.660 -47.081 -50.027 1.00 17.58 420 THR B N 1
ATOM 7264 C CA . THR B 1 420 ? -1.876 -46.037 -50.704 1.00 17.79 420 THR B CA 1
ATOM 7265 C C . THR B 1 420 ? -2.671 -44.761 -51.051 1.00 17.68 420 THR B C 1
ATOM 7266 O O . THR B 1 420 ? -2.102 -43.794 -51.542 1.00 18.03 420 THR B O 1
ATOM 7270 N N . ARG B 1 421 ? -3.970 -44.746 -50.793 1.00 16.54 421 ARG B N 1
ATOM 7271 C CA . ARG B 1 421 ? -4.781 -43.538 -51.055 1.00 16.31 421 ARG B CA 1
ATOM 7272 C C . ARG B 1 421 ? -4.279 -42.296 -50.320 1.00 16.76 421 ARG B C 1
ATOM 7273 O O . ARG B 1 421 ? -3.677 -42.388 -49.224 1.00 16.08 421 ARG B O 1
ATOM 7281 N N . ALA B 1 422 ? -4.507 -41.136 -50.947 1.00 16.36 422 ALA B N 1
ATOM 7282 C CA . ALA B 1 422 ? -4.289 -39.824 -50.339 1.00 17.14 422 ALA B CA 1
ATOM 7283 C C . ALA B 1 422 ? -5.006 -39.704 -48.993 1.00 17.67 422 ALA B C 1
ATOM 7284 O O . ALA B 1 422 ? -6.036 -40.348 -48.766 1.00 15.25 422 ALA B O 1
ATOM 7286 N N . MET B 1 423 ? -4.472 -38.856 -48.115 1.00 18.82 423 MET B N 1
ATOM 7287 C CA . MET B 1 423 ? -5.071 -38.676 -46.773 1.00 20.41 423 MET B CA 1
ATOM 7288 C C . MET B 1 423 ? -4.998 -37.225 -46.226 1.00 21.30 423 MET B C 1
ATOM 7289 O O . MET B 1 423 ? -4.187 -36.427 -46.687 1.00 21.51 423 MET B O 1
ATOM 7294 N N . PRO B 1 424 ? -5.881 -36.878 -45.259 1.00 22.21 424 PRO B N 1
ATOM 7295 C CA . PRO B 1 424 ? -5.875 -35.527 -44.696 1.00 22.89 424 PRO B CA 1
ATOM 7296 C C . PRO B 1 424 ? -4.522 -35.097 -44.147 1.00 23.63 424 PRO B C 1
ATOM 7297 O O . PRO B 1 424 ? -3.679 -35.941 -43.792 1.00 24.51 424 PRO B O 1
ATOM 7301 N N . ASP B 1 425 ? -4.322 -33.782 -44.128 1.00 25.07 425 ASP B N 1
ATOM 7302 C CA . ASP B 1 425 ? -3.043 -33.156 -43.781 1.00 25.79 425 ASP B CA 1
ATOM 7303 C C . ASP B 1 425 ? -2.541 -33.587 -42.410 1.00 25.12 425 ASP B C 1
ATOM 7304 O O . ASP B 1 425 ? -1.387 -34.015 -42.254 1.00 24.24 425 ASP B O 1
ATOM 7309 N N . GLY B 1 426 ? -3.427 -33.493 -41.431 1.00 24.85 426 GLY B N 1
ATOM 7310 C CA . GLY B 1 426 ? -3.054 -33.710 -40.048 1.00 24.34 426 GLY B CA 1
ATOM 7311 C C . GLY B 1 426 ? -2.757 -35.148 -39.703 1.00 23.44 426 GLY B C 1
ATOM 7312 O O . GLY B 1 426 ? -2.154 -35.433 -38.669 1.00 24.59 426 GLY B O 1
ATOM 7313 N N . LEU B 1 427 ? -3.159 -36.062 -40.572 1.00 21.61 427 LEU B N 1
ATOM 7314 C CA . LEU B 1 427 ? -3.144 -37.459 -40.217 1.00 20.71 427 LEU B CA 1
ATOM 7315 C C . LEU B 1 427 ? -1.739 -38.082 -40.261 1.00 20.67 427 LEU B C 1
ATOM 7316 O O . LEU B 1 427 ? -1.506 -39.073 -39.588 1.00 20.29 427 LEU B O 1
ATOM 7321 N N . ALA B 1 428 ? -0.799 -37.457 -40.993 1.00 21.01 428 ALA B N 1
ATOM 7322 C CA . ALA B 1 428 ? 0.636 -37.841 -41.017 1.00 21.01 428 ALA B CA 1
ATOM 7323 C C . ALA B 1 428 ? 1.367 -37.767 -39.681 1.00 20.72 428 ALA B C 1
ATOM 7324 O O . ALA B 1 428 ? 2.033 -38.721 -39.282 1.00 20.77 428 ALA B O 1
ATOM 7326 N N . ARG B 1 429 ? 1.272 -36.630 -39.018 1.00 20.63 429 ARG B N 1
ATOM 7327 C CA . ARG B 1 429 ? 1.779 -36.490 -37.657 1.00 20.41 429 ARG B CA 1
ATOM 7328 C C . ARG B 1 429 ? 1.171 -37.551 -36.742 1.00 19.98 429 ARG B C 1
ATOM 7329 O O . ARG B 1 429 ? 1.885 -38.174 -35.951 1.00 20.05 429 ARG B O 1
ATOM 7337 N N . LYS B 1 430 ? -0.147 -37.750 -36.842 1.00 19.16 430 LYS B N 1
ATOM 7338 C CA . LYS B 1 430 ? -0.820 -38.679 -35.950 1.00 18.31 430 LYS B CA 1
ATOM 7339 C C . LYS B 1 430 ? -0.330 -40.110 -36.186 1.00 18.57 430 LYS B C 1
ATOM 7340 O O . LYS B 1 430 ? -0.141 -40.866 -35.237 1.00 17.33 430 LYS B O 1
ATOM 7346 N N . LEU B 1 431 ? -0.101 -40.474 -37.448 1.00 18.47 431 LEU B N 1
ATOM 7347 C CA . LEU B 1 431 ? 0.416 -41.796 -37.766 1.00 19.63 431 LEU B CA 1
ATOM 7348 C C . LEU B 1 431 ? 1.854 -41.936 -37.322 1.00 19.48 431 LEU B C 1
ATOM 7349 O O . LEU B 1 431 ? 2.231 -42.991 -36.800 1.00 20.60 431 LEU B O 1
ATOM 7354 N N . GLU B 1 432 ? 2.645 -40.881 -37.500 1.00 19.35 432 GLU B N 1
ATOM 7355 C CA . GLU B 1 432 ? 4.024 -40.832 -37.007 1.00 19.33 432 GLU B CA 1
ATOM 7356 C C . GLU B 1 432 ? 4.024 -41.048 -35.498 1.00 18.74 432 GLU B C 1
ATOM 7357 O O . GLU B 1 432 ? 4.763 -41.878 -34.973 1.00 18.35 432 GLU B O 1
ATOM 7363 N N . LEU B 1 433 ? 3.197 -40.282 -34.790 1.00 17.88 433 LEU B N 1
ATOM 7364 C CA . LEU B 1 433 ? 3.181 -40.353 -33.324 1.00 17.68 433 LEU B CA 1
ATOM 7365 C C . LEU B 1 433 ? 2.793 -41.753 -32.891 1.00 17.42 433 LEU B C 1
ATOM 7366 O O . LEU B 1 433 ? 3.416 -42.306 -31.974 1.00 17.82 433 LEU B O 1
ATOM 7371 N N . SER B 1 434 ? 1.840 -42.349 -33.614 1.00 16.98 434 SER B N 1
ATOM 7372 C CA . SER B 1 434 ? 1.227 -43.630 -33.218 1.00 17.06 434 SER B CA 1
ATOM 7373 C C . SER B 1 434 ? 2.158 -44.826 -33.372 1.00 17.17 434 SER B C 1
ATOM 7374 O O . SER B 1 434 ? 1.940 -45.867 -32.753 1.00 17.75 434 SER B O 1
ATOM 7377 N N . ALA B 1 435 ? 3.182 -44.675 -34.203 1.00 17.71 435 ALA B N 1
ATOM 7378 C CA . ALA B 1 435 ? 4.219 -45.693 -34.320 1.00 17.83 435 ALA B CA 1
ATOM 7379 C C . ALA B 1 435 ? 5.109 -45.706 -33.077 1.00 17.37 435 ALA B C 1
ATOM 7380 O O . ALA B 1 435 ? 5.740 -46.722 -32.767 1.00 18.42 435 ALA B O 1
ATOM 7382 N N . SER B 1 436 ? 5.178 -44.560 -32.399 1.00 16.74 436 SER B N 1
ATOM 7383 C CA . SER B 1 436 ? 6.052 -44.362 -31.239 1.00 16.50 436 SER B CA 1
ATOM 7384 C C . SER B 1 436 ? 5.306 -44.585 -29.939 1.00 15.75 436 SER B C 1
ATOM 7385 O O . SER B 1 436 ? 5.785 -45.275 -29.039 1.00 15.69 436 SER B O 1
ATOM 7388 N N . HIS B 1 437 ? 4.132 -43.981 -29.833 1.00 14.97 437 HIS B N 1
ATOM 7389 C CA . HIS B 1 437 ? 3.376 -44.054 -28.600 1.00 15.09 437 HIS B CA 1
ATOM 7390 C C . HIS B 1 437 ? 1.921 -43.718 -28.852 1.00 15.45 437 HIS B C 1
ATOM 7391 O O . HIS B 1 437 ? 1.562 -43.254 -29.935 1.00 15.54 437 HIS B O 1
ATOM 7398 N N . LEU B 1 438 ? 1.072 -43.960 -27.868 1.00 15.20 438 LEU B N 1
ATOM 7399 C CA . LEU B 1 438 ? -0.350 -43.729 -28.083 1.00 15.18 438 LEU B CA 1
ATOM 7400 C C . LEU B 1 438 ? -0.695 -42.250 -28.204 1.00 15.15 438 LEU B C 1
ATOM 7401 O O . LEU B 1 438 ? -0.124 -41.390 -27.527 1.00 14.18 438 LEU B O 1
ATOM 7406 N N . LEU B 1 439 ? -1.668 -41.959 -29.067 1.00 15.67 439 LEU B N 1
ATOM 7407 C CA . LEU B 1 439 ? -2.259 -40.634 -29.116 1.00 15.60 439 LEU B CA 1
ATOM 7408 C C . LEU B 1 439 ? -2.910 -40.344 -27.787 1.00 16.12 439 LEU B C 1
ATOM 7409 O O . LEU B 1 439 ? -3.309 -41.278 -27.068 1.00 16.04 439 LEU B O 1
ATOM 7414 N N . ASP B 1 440 ? -3.012 -39.053 -27.475 1.00 16.40 440 ASP B N 1
ATOM 7415 C CA . ASP B 1 440 ? -3.746 -38.600 -26.306 1.00 17.24 440 ASP B CA 1
ATOM 7416 C C . ASP B 1 440 ? -4.510 -37.302 -26.554 1.00 17.27 440 ASP B C 1
ATOM 7417 O O . ASP B 1 440 ? -4.621 -36.812 -27.701 1.00 16.09 440 ASP B O 1
ATOM 7422 N N . GLU B 1 441 ? -5.066 -36.768 -25.473 1.00 17.39 441 GLU B N 1
ATOM 7423 C CA . GLU B 1 441 ? -5.922 -35.597 -25.546 1.00 18.51 441 GLU B CA 1
ATOM 7424 C C . GLU B 1 441 ? -5.261 -34.473 -26.332 1.00 17.57 441 GLU B C 1
ATOM 7425 O O . GLU B 1 441 ? -5.937 -33.778 -27.083 1.00 18.72 441 GLU B O 1
ATOM 7431 N N . GLN B 1 442 ? -3.939 -34.345 -26.227 1.00 16.34 442 GLN B N 1
ATOM 7432 C CA . GLN B 1 442 ? -3.242 -33.240 -26.888 1.00 16.19 442 GLN B CA 1
ATOM 7433 C C . GLN B 1 442 ? -2.845 -33.505 -28.335 1.00 16.32 442 GLN B C 1
ATOM 7434 O O . GLN B 1 442 ? -2.529 -32.569 -29.063 1.00 16.39 442 GLN B O 1
ATOM 7440 N N . THR B 1 443 ? -2.926 -34.755 -28.785 1.00 15.62 443 THR B N 1
ATOM 7441 C CA . THR B 1 443 ? -2.465 -35.067 -30.149 1.00 15.49 443 THR B CA 1
ATOM 7442 C C . THR B 1 443 ? -3.523 -35.622 -31.099 1.00 16.52 443 THR B C 1
ATOM 7443 O O . THR B 1 443 ? -3.223 -35.772 -32.295 1.00 16.79 443 THR B O 1
ATOM 7447 N N . ILE B 1 444 ? -4.732 -35.938 -30.603 1.00 15.98 444 ILE B N 1
ATOM 7448 C CA . ILE B 1 444 ? -5.853 -36.230 -31.501 1.00 16.27 444 ILE B CA 1
ATOM 7449 C C . ILE B 1 444 ? -6.377 -34.931 -32.128 1.00 15.96 444 ILE B C 1
ATOM 7450 O O . ILE B 1 444 ? -5.894 -33.835 -31.811 1.00 17.31 444 ILE B O 1
ATOM 7455 N N . TYR B 1 445 ? -7.350 -35.037 -33.017 1.00 15.88 445 TYR B N 1
ATOM 7456 C CA . TYR B 1 445 ? -7.939 -33.819 -33.592 1.00 15.15 445 TYR B CA 1
ATOM 7457 C C . TYR B 1 445 ? -8.402 -32.930 -32.449 1.00 15.32 445 TYR B C 1
ATOM 7458 O O . TYR B 1 445 ? -9.161 -33.379 -31.593 1.00 15.33 445 TYR B O 1
ATOM 7467 N N . PRO B 1 446 ? -7.926 -31.666 -32.410 1.00 15.78 446 PRO B N 1
ATOM 7468 C CA . PRO B 1 446 ? -8.046 -30.817 -31.225 1.00 15.51 446 PRO B CA 1
ATOM 7469 C C . PRO B 1 446 ? -9.382 -30.084 -31.013 1.00 15.42 446 PRO B C 1
ATOM 7470 O O . PRO B 1 446 ? -9.598 -29.537 -29.924 1.00 16.47 446 PRO B O 1
ATOM 7474 N N . TYR B 1 447 ? -10.271 -30.066 -31.999 1.00 13.93 447 TYR B N 1
ATOM 7475 C CA . TYR B 1 447 ? -11.554 -29.418 -31.829 1.00 13.84 447 TYR B CA 1
ATOM 7476 C C . TYR B 1 447 ? -12.667 -30.443 -31.679 1.00 12.49 447 TYR B C 1
ATOM 7477 O O . TYR B 1 447 ? -12.484 -31.621 -31.991 1.00 13.19 447 TYR B O 1
ATOM 7486 N N . TYR B 1 448 ? -13.810 -30.015 -31.179 1.00 11.84 448 TYR B N 1
ATOM 7487 C CA . TYR B 1 448 ? -14.880 -30.963 -30.870 1.00 11.41 448 TYR B CA 1
ATOM 7488 C C . TYR B 1 448 ? -15.312 -31.632 -32.156 1.00 11.14 448 TYR B C 1
ATOM 7489 O O . TYR B 1 448 ? -15.653 -30.965 -33.133 1.00 11.29 448 TYR B O 1
ATOM 7498 N N . HIS B 1 449 ? -15.274 -32.961 -32.157 1.00 11.27 449 HIS B N 1
ATOM 7499 C CA . HIS B 1 449 ? -15.779 -33.756 -33.284 1.00 11.09 449 HIS B CA 1
ATOM 7500 C C . HIS B 1 449 ? -16.534 -34.993 -32.837 1.00 11.11 449 HIS B C 1
ATOM 7501 O O . HIS B 1 449 ? -16.763 -35.898 -33.631 1.00 11.04 449 HIS B O 1
ATOM 7508 N N . GLY B 1 450 ? -16.942 -35.015 -31.560 1.00 11.06 450 GLY B N 1
ATOM 7509 C CA . GLY B 1 450 ? -17.780 -36.080 -31.041 1.00 11.61 450 GLY B CA 1
ATOM 7510 C C . GLY B 1 450 ? -17.006 -37.301 -30.529 1.00 11.06 450 GLY B C 1
ATOM 7511 O O . GLY B 1 450 ? -17.616 -38.231 -30.021 1.00 13.78 450 GLY B O 1
ATOM 7512 N N . PHE B 1 451 ? -15.691 -37.332 -30.702 1.00 10.55 451 PHE B N 1
ATOM 7513 C CA . PHE B 1 451 ? -14.880 -38.455 -30.208 1.00 10.51 451 PHE B CA 1
ATOM 7514 C C . PHE B 1 451 ? -13.732 -37.951 -29.336 1.00 11.57 451 PHE B C 1
ATOM 7515 O O . PHE B 1 451 ? -13.157 -36.879 -29.618 1.00 12.09 451 PHE B O 1
ATOM 7523 N N . GLU B 1 452 ? -13.446 -38.706 -28.269 1.00 11.81 452 GLU B N 1
ATOM 7524 C CA . GLU B 1 452 ? -12.365 -38.439 -27.342 1.00 12.54 452 GLU B CA 1
ATOM 7525 C C . GLU B 1 452 ? -11.202 -39.379 -27.606 1.00 12.43 452 GLU B C 1
ATOM 7526 O O . GLU B 1 452 ? -11.291 -40.281 -28.424 1.00 11.65 452 GLU B O 1
ATOM 7532 N N . THR B 1 453 ? -10.128 -39.161 -26.856 1.00 11.00 453 THR B N 1
ATOM 7533 C CA . THR B 1 453 ? -8.903 -39.925 -27.010 1.00 12.39 453 THR B CA 1
ATOM 7534 C C . THR B 1 453 ? -9.142 -41.435 -27.071 1.00 11.13 453 THR B C 1
ATOM 7535 O O . THR B 1 453 ? -8.586 -42.105 -27.950 1.00 11.60 453 THR B O 1
ATOM 7539 N N . TYR B 1 454 ? -9.919 -41.982 -26.134 1.00 10.22 454 TYR B N 1
ATOM 7540 C CA . TYR B 1 454 ? -10.082 -43.438 -26.077 1.00 10.96 454 TYR B CA 1
ATOM 7541 C C . TYR B 1 454 ? -10.576 -44.055 -27.395 1.00 10.24 454 TYR B C 1
ATOM 7542 O O . TYR B 1 454 ? -10.190 -45.162 -27.762 1.00 9.96 454 TYR B O 1
ATOM 7551 N N . SER B 1 455 ? -11.405 -43.317 -28.108 1.00 10.15 455 SER B N 1
ATOM 7552 C CA . SER B 1 455 ? -11.929 -43.774 -29.385 1.00 9.52 455 SER B CA 1
ATOM 7553 C C . SER B 1 455 ? -10.858 -43.878 -30.415 1.00 9.16 455 SER B C 1
ATOM 7554 O O . SER B 1 455 ? -10.821 -44.830 -31.186 1.00 8.55 455 SER B O 1
ATOM 7557 N N . TRP B 1 456 ? -9.980 -42.877 -30.441 1.00 8.79 456 TRP B N 1
ATOM 7558 C CA . TRP B 1 456 ? -8.868 -42.881 -31.375 1.00 10.18 456 TRP B CA 1
ATOM 7559 C C . TRP B 1 456 ? -7.871 -44.033 -31.060 1.00 9.71 456 TRP B C 1
ATOM 7560 O O . TRP B 1 456 ? -7.460 -44.799 -31.962 1.00 9.90 456 TRP B O 1
ATOM 7571 N N . ILE B 1 457 ? -7.500 -44.155 -29.788 1.00 9.87 457 ILE B N 1
ATOM 7572 C CA . ILE B 1 457 ? -6.650 -45.238 -29.322 1.00 10.48 457 ILE B CA 1
ATOM 7573 C C . ILE B 1 457 ? -7.229 -46.596 -29.667 1.00 9.84 457 ILE B C 1
ATOM 7574 O O . ILE B 1 457 ? -6.513 -47.489 -30.150 1.00 9.97 457 ILE B O 1
ATOM 7579 N N . THR B 1 458 ? -8.516 -46.757 -29.385 1.00 9.31 458 THR B N 1
ATOM 7580 C CA . THR B 1 458 ? -9.183 -48.057 -29.518 1.00 9.72 458 THR B CA 1
ATOM 7581 C C . THR B 1 458 ? -9.169 -48.514 -30.982 1.00 10.21 458 THR B C 1
ATOM 7582 O O . THR B 1 458 ? -8.891 -49.681 -31.274 1.00 11.04 458 THR B O 1
ATOM 7586 N N . MET B 1 459 ? -9.434 -47.591 -31.894 1.00 10.50 459 MET B N 1
ATOM 7587 C CA . MET B 1 459 ? -9.456 -47.945 -33.303 1.00 10.57 459 MET B CA 1
ATOM 7588 C C . MET B 1 459 ? -8.047 -48.288 -33.752 1.00 11.09 459 MET B C 1
ATOM 7589 O O . MET B 1 459 ? -7.841 -49.307 -34.400 1.00 11.64 459 MET B O 1
ATOM 7594 N N . ASN B 1 460 ? -7.056 -47.479 -33.372 1.00 11.08 460 ASN B N 1
ATOM 7595 C CA . ASN B 1 460 ? -5.666 -47.828 -33.671 1.00 12.43 460 ASN B CA 1
ATOM 7596 C C . ASN B 1 460 ? -5.263 -49.213 -33.179 1.00 12.00 460 ASN B C 1
ATOM 7597 O O . ASN B 1 460 ? -4.810 -50.053 -33.965 1.00 13.08 460 ASN B O 1
ATOM 7602 N N . LEU B 1 461 ? -5.396 -49.452 -31.877 1.00 11.73 461 LEU B N 1
ATOM 7603 C CA . LEU B 1 461 ? -4.996 -50.713 -31.294 1.00 11.31 461 LEU B CA 1
ATOM 7604 C C . LEU B 1 461 ? -5.823 -51.897 -31.824 1.00 11.73 461 LEU B C 1
ATOM 7605 O O . LEU B 1 461 ? -5.272 -52.953 -32.117 1.00 11.64 461 LEU B O 1
ATOM 7610 N N . GLY B 1 462 ? -7.125 -51.714 -31.961 1.00 11.32 462 GLY B N 1
ATOM 7611 C CA . GLY B 1 462 ? -7.997 -52.769 -32.499 1.00 11.36 462 GLY B CA 1
ATOM 7612 C C . GLY B 1 462 ? -7.605 -53.176 -33.918 1.00 12.24 462 GLY B C 1
ATOM 7613 O O . GLY B 1 462 ? -7.508 -54.378 -34.215 1.00 11.88 462 GLY B O 1
ATOM 7614 N N . LEU B 1 463 ? -7.351 -52.192 -34.776 1.00 12.74 463 LEU B N 1
ATOM 7615 C CA . LEU B 1 463 ? -7.042 -52.459 -36.172 1.00 13.61 463 LEU B CA 1
ATOM 7616 C C . LEU B 1 463 ? -5.600 -52.929 -36.342 1.00 14.89 463 LEU B C 1
ATOM 7617 O O . LEU B 1 463 ? -5.318 -53.765 -37.201 1.00 14.02 463 LEU B O 1
ATOM 7622 N N . GLY B 1 464 ? -4.692 -52.343 -35.555 1.00 15.99 464 GLY B N 1
ATOM 7623 C CA . GLY B 1 464 ? -3.295 -52.757 -35.539 1.00 17.40 464 GLY B CA 1
ATOM 7624 C C . GLY B 1 464 ? -2.229 -51.704 -35.720 1.00 17.49 464 GLY B C 1
ATOM 7625 O O . GLY B 1 464 ? -1.097 -52.065 -36.024 1.00 19.66 464 GLY B O 1
ATOM 7626 N N . ILE B 1 465 ? -2.558 -50.418 -35.597 1.00 18.16 465 ILE B N 1
ATOM 7627 C CA . ILE B 1 465 ? -1.529 -49.354 -35.487 1.00 18.53 465 ILE B CA 1
ATOM 7628 C C . ILE B 1 465 ? -1.089 -49.290 -34.015 1.00 18.98 465 ILE B C 1
ATOM 7629 O O . ILE B 1 465 ? -1.702 -48.599 -33.188 1.00 19.21 465 ILE B O 1
ATOM 7634 N N . VAL B 1 466 ? -0.045 -50.054 -33.709 1.00 19.49 466 VAL B N 1
ATOM 7635 C CA . VAL B 1 466 ? 0.425 -50.279 -32.339 1.00 19.64 466 VAL B CA 1
ATOM 7636 C C . VAL B 1 466 ? 1.798 -49.629 -32.201 1.00 19.72 466 VAL B C 1
ATOM 7637 O O . VAL B 1 466 ? 2.580 -49.656 -33.151 1.00 19.72 466 VAL B O 1
ATOM 7641 N N . PRO B 1 467 ? 2.104 -49.046 -31.027 1.00 18.97 467 PRO B N 1
ATOM 7642 C CA . PRO B 1 467 ? 3.447 -48.506 -30.849 1.00 19.11 467 PRO B CA 1
ATOM 7643 C C . PRO B 1 467 ? 4.498 -49.608 -30.905 1.00 19.18 467 PRO B C 1
ATOM 7644 O O . PRO B 1 467 ? 4.222 -50.749 -30.545 1.00 19.42 467 PRO B O 1
ATOM 7648 N N . GLU B 1 468 ? 5.701 -49.264 -31.357 1.00 19.08 468 GLU B N 1
ATOM 7649 C CA . GLU B 1 468 ? 6.759 -50.272 -31.521 1.00 19.83 468 GLU B CA 1
ATOM 7650 C C . GLU B 1 468 ? 7.105 -50.998 -30.201 1.00 19.21 468 GLU B C 1
ATOM 7651 O O . GLU B 1 468 ? 7.366 -52.195 -30.203 1.00 19.25 468 GLU B O 1
ATOM 7657 N N . ARG B 1 469 ? 7.095 -50.250 -29.097 1.00 18.79 469 ARG B N 1
ATOM 7658 C CA . ARG B 1 469 ? 7.353 -50.758 -27.728 1.00 17.85 469 ARG B CA 1
ATOM 7659 C C . ARG B 1 469 ? 6.415 -50.050 -26.730 1.00 16.40 469 ARG B C 1
ATOM 7660 O O . ARG B 1 469 ? 5.821 -49.046 -27.085 1.00 16.69 469 ARG B O 1
ATOM 7668 N N . PRO B 1 470 ? 6.314 -50.550 -25.477 1.00 15.89 470 PRO B N 1
ATOM 7669 C CA . PRO B 1 470 ? 5.529 -49.800 -24.483 1.00 15.56 470 PRO B CA 1
ATOM 7670 C C . PRO B 1 470 ? 6.243 -48.520 -24.077 1.00 14.68 470 PRO B C 1
ATOM 7671 O O . PRO B 1 470 ? 7.434 -48.363 -24.323 1.00 15.01 470 PRO B O 1
ATOM 7675 N N . ARG B 1 471 ? 5.509 -47.634 -23.439 1.00 14.30 471 ARG B N 1
ATOM 7676 C CA . ARG B 1 471 ? 6.072 -46.398 -22.913 1.00 14.00 471 ARG B CA 1
ATOM 7677 C C . ARG B 1 471 ? 7.198 -46.741 -21.944 1.00 13.20 471 ARG B C 1
ATOM 7678 O O . ARG B 1 471 ? 6.987 -47.520 -21.006 1.00 11.21 471 ARG B O 1
ATOM 7686 N N . PRO B 1 472 ? 8.417 -46.169 -22.150 1.00 12.50 472 PRO B N 1
ATOM 7687 C CA . PRO B 1 472 ? 9.514 -46.643 -21.321 1.00 11.97 472 PRO B CA 1
ATOM 7688 C C . PRO B 1 472 ? 9.355 -46.412 -19.822 1.00 10.64 472 PRO B C 1
ATOM 7689 O O . PRO B 1 472 ? 9.903 -47.188 -19.038 1.00 10.54 472 PRO B O 1
ATOM 7693 N N . ALA B 1 473 ? 8.581 -45.401 -19.426 1.00 9.76 473 ALA B N 1
ATOM 7694 C CA . ALA B 1 473 ? 8.378 -45.166 -17.992 1.00 8.92 473 ALA B CA 1
ATOM 7695 C C . ALA B 1 473 ? 7.851 -46.409 -17.277 1.00 8.27 473 ALA B C 1
ATOM 7696 O O . ALA B 1 473 ? 8.181 -46.632 -16.143 1.00 7.70 473 ALA B O 1
ATOM 7698 N N . LEU B 1 474 ? 7.006 -47.191 -17.945 1.00 8.33 474 LEU B N 1
ATOM 7699 C CA . LEU B 1 474 ? 6.336 -48.314 -17.283 1.00 9.82 474 LEU B CA 1
ATOM 7700 C C . LEU B 1 474 ? 7.306 -49.415 -16.820 1.00 10.61 474 LEU B C 1
ATOM 7701 O O . LEU B 1 474 ? 7.058 -50.103 -15.827 1.00 10.81 474 LEU B O 1
ATOM 7706 N N . LEU B 1 475 ? 8.436 -49.544 -17.499 1.00 10.99 475 LEU B N 1
ATOM 7707 C CA . LEU B 1 475 ? 9.473 -50.454 -17.029 1.00 11.86 475 LEU B CA 1
ATOM 7708 C C . LEU B 1 475 ? 10.095 -50.012 -15.700 1.00 11.32 475 LEU B C 1
ATOM 7709 O O . LEU B 1 475 ? 10.729 -50.807 -15.024 1.00 11.29 475 LEU B O 1
ATOM 7714 N N . HIS B 1 476 ? 9.915 -48.748 -15.335 1.00 10.97 476 HIS B N 1
ATOM 7715 C CA . HIS B 1 476 ? 10.416 -48.252 -14.050 1.00 10.54 476 HIS B CA 1
ATOM 7716 C C . HIS B 1 476 ? 9.372 -48.269 -12.934 1.00 10.85 476 HIS B C 1
ATOM 7717 O O . HIS B 1 476 ? 9.674 -47.851 -11.802 1.00 10.96 476 HIS B O 1
ATOM 7724 N N . MET B 1 477 ? 8.170 -48.762 -13.235 1.00 10.58 477 MET B N 1
ATOM 7725 C CA . MET B 1 477 ? 7.039 -48.634 -12.328 1.00 10.86 477 MET B CA 1
ATOM 7726 C C . MET B 1 477 ? 6.519 -49.968 -11.872 1.00 11.00 477 MET B C 1
ATOM 7727 O O . MET B 1 477 ? 6.678 -50.962 -12.554 1.00 10.58 477 MET B O 1
ATOM 7732 N N . ASP B 1 478 ? 5.898 -49.949 -10.700 1.00 11.25 478 ASP B N 1
ATOM 7733 C CA . ASP B 1 478 ? 5.347 -51.139 -10.076 1.00 11.75 478 ASP B CA 1
ATOM 7734 C C . ASP B 1 478 ? 4.114 -51.528 -10.882 1.00 11.72 478 ASP B C 1
ATOM 7735 O O . ASP B 1 478 ? 3.195 -50.737 -11.011 1.00 11.20 478 ASP B O 1
ATOM 7740 N N . PRO B 1 479 ? 4.100 -52.738 -11.454 1.00 12.00 479 PRO B N 1
ATOM 7741 C CA . PRO B 1 479 ? 2.945 -53.156 -12.275 1.00 12.61 479 PRO B CA 1
ATOM 7742 C C . PRO B 1 479 ? 1.751 -53.705 -11.485 1.00 12.90 479 PRO B C 1
ATOM 7743 O O . PRO B 1 479 ? 0.706 -54.006 -12.092 1.00 12.99 479 PRO B O 1
ATOM 7747 N N . ALA B 1 480 ? 1.888 -53.823 -10.166 1.00 12.69 480 ALA B N 1
ATOM 7748 C CA . ALA B 1 480 ? 0.838 -54.442 -9.348 1.00 12.69 480 ALA B CA 1
ATOM 7749 C C . ALA B 1 480 ? -0.514 -53.717 -9.407 1.00 12.64 480 ALA B C 1
ATOM 7750 O O . ALA B 1 480 ? -1.529 -54.399 -9.542 1.00 13.50 480 ALA B O 1
ATOM 7752 N N . PRO B 1 481 ? -0.540 -52.370 -9.269 1.00 13.17 481 PRO B N 1
ATOM 7753 C CA . PRO B 1 481 ? -1.799 -51.613 -9.386 1.00 13.15 481 PRO B CA 1
ATOM 7754 C C . PRO B 1 481 ? -2.544 -51.873 -10.709 1.00 13.22 481 PRO B C 1
ATOM 7755 O O . PRO B 1 481 ? -3.745 -52.111 -10.690 1.00 13.75 481 PRO B O 1
ATOM 7759 N N . ALA B 1 482 ? -1.826 -51.856 -11.828 1.00 12.66 482 ALA B N 1
ATOM 7760 C CA . ALA B 1 482 ? -2.412 -52.119 -13.145 1.00 12.64 482 ALA B CA 1
ATOM 7761 C C . ALA B 1 482 ? -2.927 -53.557 -13.268 1.00 12.70 482 ALA B C 1
ATOM 7762 O O . ALA B 1 482 ? -4.039 -53.810 -13.753 1.00 12.78 482 ALA B O 1
ATOM 7764 N N . LEU B 1 483 ? -2.111 -54.514 -12.832 1.00 12.74 483 LEU B N 1
ATOM 7765 C CA . LEU B 1 483 ? -2.517 -55.909 -12.887 1.00 13.05 483 LEU B CA 1
ATOM 7766 C C . LEU B 1 483 ? -3.756 -56.150 -12.057 1.00 13.11 483 LEU B C 1
ATOM 7767 O O . LEU B 1 483 ? -4.628 -56.919 -12.465 1.00 13.70 483 LEU B O 1
ATOM 7772 N N . ALA B 1 484 ? -3.823 -55.490 -10.905 1.00 13.87 484 ALA B N 1
ATOM 7773 C CA . ALA B 1 484 ? -5.006 -55.495 -10.057 1.00 14.40 484 ALA B CA 1
ATOM 7774 C C . ALA B 1 484 ? -6.225 -54.884 -10.779 1.00 14.33 484 ALA B C 1
ATOM 7775 O O . ALA B 1 484 ? -7.330 -55.354 -10.587 1.00 14.48 484 ALA B O 1
ATOM 7777 N N . GLU B 1 485 ? -6.033 -53.858 -11.612 1.00 14.99 485 GLU B N 1
ATOM 7778 C CA . GLU B 1 485 ? -7.185 -53.249 -12.324 1.00 15.03 485 GLU B CA 1
ATOM 7779 C C . GLU B 1 485 ? -7.658 -54.196 -13.437 1.00 14.87 485 GLU B C 1
ATOM 7780 O O . GLU B 1 485 ? -8.870 -54.395 -13.657 1.00 14.47 485 GLU B O 1
ATOM 7786 N N . PHE B 1 486 ? -6.725 -54.838 -14.123 1.00 14.13 486 PHE B N 1
ATOM 7787 C CA . PHE B 1 486 ? -7.144 -55.821 -15.120 1.00 14.40 486 PHE B CA 1
ATOM 7788 C C . PHE B 1 486 ? -8.017 -56.912 -14.463 1.00 15.33 486 PHE B C 1
ATOM 7789 O O . PHE B 1 486 ? -9.014 -57.392 -15.042 1.00 14.67 486 PHE B O 1
ATOM 7797 N N . GLU B 1 487 ? -7.656 -57.276 -13.234 1.00 15.94 487 GLU B N 1
ATOM 7798 C CA . GLU B 1 487 ? -8.423 -58.262 -12.494 1.00 16.78 487 GLU B CA 1
ATOM 7799 C C . GLU B 1 487 ? -9.773 -57.756 -12.052 1.00 16.41 487 GLU B C 1
ATOM 7800 O O . GLU B 1 487 ? -10.763 -58.501 -12.125 1.00 16.05 487 GLU B O 1
ATOM 7806 N N . ARG B 1 488 ? -9.835 -56.506 -11.602 1.00 16.61 488 ARG B N 1
ATOM 7807 C CA . ARG B 1 488 ? -11.121 -55.910 -11.283 1.00 17.07 488 ARG B CA 1
ATOM 7808 C C . ARG B 1 488 ? -12.052 -55.951 -12.491 1.00 16.73 488 ARG B C 1
ATOM 7809 O O . ARG B 1 488 ? -13.207 -56.327 -12.350 1.00 16.69 488 ARG B O 1
ATOM 7817 N N . LEU B 1 489 ? -11.526 -55.603 -13.667 1.00 16.55 489 LEU B N 1
ATOM 7818 C CA . LEU B 1 489 ? -12.322 -55.557 -14.897 1.00 16.35 489 LEU B CA 1
ATOM 7819 C C . LEU B 1 489 ? -12.889 -56.920 -15.227 1.00 16.51 489 LEU B C 1
ATOM 7820 O O . LEU B 1 489 ? -14.066 -57.039 -15.560 1.00 15.93 489 LEU B O 1
ATOM 7825 N N . ARG B 1 490 ? -12.057 -57.952 -15.135 1.00 16.90 490 ARG B N 1
ATOM 7826 C CA . ARG B 1 490 ? -12.518 -59.290 -15.437 1.00 17.27 490 ARG B CA 1
ATOM 7827 C C . ARG B 1 490 ? -13.622 -59.735 -14.475 1.00 17.56 490 ARG B C 1
ATOM 7828 O O . ARG B 1 490 ? -14.647 -60.256 -14.912 1.00 17.28 490 ARG B O 1
ATOM 7836 N N . ARG B 1 491 ? -13.403 -59.505 -13.179 1.00 17.84 491 ARG B N 1
ATOM 7837 C CA . ARG B 1 491 ? -14.352 -59.885 -12.131 1.00 18.16 491 ARG B CA 1
ATOM 7838 C C . ARG B 1 491 ? -15.659 -59.085 -12.225 1.00 17.67 491 ARG B C 1
ATOM 7839 O O . ARG B 1 491 ? -16.734 -59.650 -12.120 1.00 17.37 491 ARG B O 1
ATOM 7847 N N . GLU B 1 492 ? -15.574 -57.776 -12.408 1.00 17.14 492 GLU B N 1
ATOM 7848 C CA . GLU B 1 492 ? -16.793 -56.982 -12.583 1.00 17.27 492 GLU B CA 1
ATOM 7849 C C . GLU B 1 492 ? -17.551 -57.486 -13.813 1.00 16.79 492 GLU B C 1
ATOM 7850 O O . GLU B 1 492 ? -18.785 -57.535 -13.817 1.00 16.59 492 GLU B O 1
ATOM 7856 N N . GLY B 1 493 ? -16.809 -57.869 -14.848 1.00 16.31 493 GLY B N 1
ATOM 7857 C CA . GLY B 1 493 ? -17.418 -58.397 -16.065 1.00 16.62 493 GLY B CA 1
ATOM 7858 C C . GLY B 1 493 ? -18.203 -59.677 -15.800 1.00 16.95 493 GLY B C 1
ATOM 7859 O O . GLY B 1 493 ? -19.351 -59.815 -16.227 1.00 16.78 493 GLY B O 1
ATOM 7860 N N . ASP B 1 494 ? -17.577 -60.584 -15.054 1.00 17.04 494 ASP B N 1
ATOM 7861 C CA . ASP B 1 494 ? -18.191 -61.861 -14.640 1.00 17.60 494 ASP B CA 1
ATOM 7862 C C . ASP B 1 494 ? -19.482 -61.666 -13.858 1.00 17.28 494 ASP B C 1
ATOM 7863 O O . ASP B 1 494 ? -20.471 -62.381 -14.080 1.00 17.08 494 ASP B O 1
ATOM 7868 N N . GLU B 1 495 ? -19.436 -60.746 -12.900 1.00 17.16 495 GLU B N 1
ATOM 7869 C CA . GLU B 1 495 ? -20.577 -60.453 -12.042 1.00 17.11 495 GLU B CA 1
ATOM 7870 C C . GLU B 1 495 ? -21.703 -59.857 -12.860 1.00 16.05 495 GLU B C 1
ATOM 7871 O O . GLU B 1 495 ? -22.841 -60.307 -12.767 1.00 15.34 495 GLU B O 1
ATOM 7877 N N . LEU B 1 496 ? -21.369 -58.883 -13.697 1.00 15.45 496 LEU B N 1
ATOM 7878 C CA . LEU B 1 496 ? -22.389 -58.156 -14.453 1.00 15.38 496 LEU B CA 1
ATOM 7879 C C . LEU B 1 496 ? -23.152 -59.052 -15.422 1.00 15.26 496 LEU B C 1
ATOM 7880 O O . LEU B 1 496 ? -24.356 -58.899 -15.587 1.00 15.37 496 LEU B O 1
ATOM 7885 N N . ILE B 1 497 ? -22.460 -59.988 -16.066 1.00 15.17 497 ILE B N 1
ATOM 7886 C CA . ILE B 1 497 ? -23.103 -60.841 -17.063 1.00 15.59 497 ILE B CA 1
ATOM 7887 C C . ILE B 1 497 ? -24.021 -61.855 -16.373 1.00 15.64 497 ILE B C 1
ATOM 7888 O O . ILE B 1 497 ? -25.095 -62.178 -16.883 1.00 15.55 497 ILE B O 1
ATOM 7893 N N . ALA B 1 498 ? -23.603 -62.328 -15.199 1.00 15.61 498 ALA B N 1
ATOM 7894 C CA . ALA B 1 498 ? -24.433 -63.236 -14.406 1.00 15.67 498 ALA B CA 1
ATOM 7895 C C . ALA B 1 498 ? -25.695 -62.516 -13.887 1.00 15.53 498 ALA B C 1
ATOM 7896 O O . ALA B 1 498 ? -26.747 -63.141 -13.753 1.00 16.26 498 ALA B O 1
ATOM 7898 N N . ALA B 1 499 ? -25.591 -61.215 -13.610 1.00 15.07 499 ALA B N 1
ATOM 7899 C CA . ALA B 1 499 ? -26.696 -60.451 -13.020 1.00 15.10 499 ALA B CA 1
ATOM 7900 C C . ALA B 1 499 ? -27.685 -59.911 -14.060 1.00 15.11 499 ALA B C 1
ATOM 7901 O O . ALA B 1 499 ? -28.899 -59.994 -13.867 1.00 16.31 499 ALA B O 1
ATOM 7903 N N . LEU B 1 500 ? -27.182 -59.377 -15.170 1.00 14.47 500 LEU B N 1
ATOM 7904 C CA . LEU B 1 500 ? -28.043 -58.726 -16.159 1.00 13.60 500 LEU B CA 1
ATOM 7905 C C . LEU B 1 500 ? -28.829 -59.688 -17.031 1.00 13.34 500 LEU B C 1
ATOM 7906 O O . LEU B 1 500 ? -28.388 -60.811 -17.299 1.00 13.50 500 LEU B O 1
ATOM 7911 N N . PRO B 1 501 ? -30.004 -59.249 -17.501 1.00 13.71 501 PRO B N 1
ATOM 7912 C CA . PRO B 1 501 ? -30.773 -60.000 -18.485 1.00 13.43 501 PRO B CA 1
ATOM 7913 C C . PRO B 1 501 ? -30.184 -59.828 -19.874 1.00 13.37 501 PRO B C 1
ATOM 7914 O O . PRO B 1 501 ? -29.330 -58.980 -20.073 1.00 13.17 501 PRO B O 1
ATOM 7918 N N . SER B 1 502 ? -30.681 -60.586 -20.846 1.00 13.33 502 SER B N 1
ATOM 7919 C CA . SER B 1 502 ? -30.251 -60.389 -22.229 1.00 13.28 502 SER B CA 1
ATOM 7920 C C . SER B 1 502 ? -30.863 -59.118 -22.830 1.00 13.05 502 SER B C 1
ATOM 7921 O O . SER B 1 502 ? -31.854 -58.585 -22.336 1.00 12.67 502 SER B O 1
ATOM 7924 N N . CYS B 1 503 ? -30.281 -58.652 -23.925 1.00 14.06 503 CYS B N 1
ATOM 7925 C CA . CYS B 1 503 ? -30.822 -57.481 -24.638 1.00 14.60 503 CYS B CA 1
ATOM 7926 C C . CYS B 1 503 ? -32.297 -57.680 -25.012 1.00 14.41 503 CYS B C 1
ATOM 7927 O O . CYS B 1 503 ? -33.143 -56.807 -24.764 1.00 14.01 503 CYS B O 1
ATOM 7930 N N . TYR B 1 504 ? -32.608 -58.820 -25.609 1.00 14.10 504 TYR B N 1
ATOM 7931 C CA . TYR B 1 504 ? -33.987 -59.071 -26.023 1.00 14.57 504 TYR B CA 1
ATOM 7932 C C . TYR B 1 504 ? -34.925 -59.170 -24.825 1.00 14.22 504 TYR B C 1
ATOM 7933 O O . TYR B 1 504 ? -36.031 -58.625 -24.849 1.00 13.53 504 TYR B O 1
ATOM 7942 N N . GLU B 1 505 ? -34.494 -59.899 -23.793 1.00 14.11 505 GLU B N 1
ATOM 7943 C CA . GLU B 1 505 ? -35.274 -60.061 -22.571 1.00 14.37 505 GLU B CA 1
ATOM 7944 C C . GLU B 1 505 ? -35.736 -58.740 -22.016 1.00 14.37 505 GLU B C 1
ATOM 7945 O O . GLU B 1 505 ? -36.926 -58.579 -21.759 1.00 15.19 505 GLU B O 1
ATOM 7951 N N . TYR B 1 506 ? -34.813 -57.788 -21.854 1.00 14.04 506 TYR B N 1
ATOM 7952 C CA . TYR B 1 506 ? -35.169 -56.505 -21.264 1.00 13.87 506 TYR B CA 1
ATOM 7953 C C . TYR B 1 506 ? -36.120 -55.721 -22.166 1.00 13.86 506 TYR B C 1
ATOM 7954 O O . TYR B 1 506 ? -37.168 -55.243 -21.711 1.00 13.66 506 TYR B O 1
ATOM 7963 N N . LEU B 1 507 ? -35.748 -55.581 -23.438 1.00 13.84 507 LEU B N 1
ATOM 7964 C CA . LEU B 1 507 ? -36.579 -54.850 -24.387 1.00 14.15 507 LEU B CA 1
ATOM 7965 C C . LEU B 1 507 ? -37.979 -55.424 -24.447 1.00 14.63 507 LEU B C 1
ATOM 7966 O O . LEU B 1 507 ? -38.962 -54.675 -24.439 1.00 15.10 507 LEU B O 1
ATOM 7971 N N . ALA B 1 508 ? -38.084 -56.748 -24.484 1.00 15.11 508 ALA B N 1
ATOM 7972 C CA . ALA B 1 508 ? -39.402 -57.394 -24.443 1.00 15.87 508 ALA B CA 1
ATOM 7973 C C . ALA B 1 508 ? -40.215 -57.001 -23.198 1.00 16.53 508 ALA B C 1
ATOM 7974 O O . ALA B 1 508 ? -41.448 -56.913 -23.279 1.00 17.41 508 ALA B O 1
ATOM 7976 N N . SER B 1 509 ? -39.552 -56.742 -22.063 1.00 16.93 509 SER B N 1
ATOM 7977 C CA . SER B 1 509 ? -40.272 -56.372 -20.818 1.00 17.20 509 SER B CA 1
ATOM 7978 C C . SER B 1 509 ? -40.903 -54.979 -20.877 1.00 17.96 509 SER B C 1
ATOM 7979 O O . SER B 1 509 ? -41.832 -54.690 -20.144 1.00 18.69 509 SER B O 1
ATOM 7982 N N . ILE B 1 510 ? -40.402 -54.120 -21.759 1.00 18.20 510 ILE B N 1
ATOM 7983 C CA . ILE B 1 510 ? -40.900 -52.747 -21.876 1.00 18.35 510 ILE B CA 1
ATOM 7984 C C . ILE B 1 510 ? -41.760 -52.508 -23.128 1.00 18.63 510 ILE B C 1
ATOM 7985 O O . ILE B 1 510 ? -42.113 -51.361 -23.417 1.00 19.27 510 ILE B O 1
ATOM 7990 N N . GLN B 1 511 ? -42.104 -53.552 -23.877 1.00 19.39 511 GLN B N 1
ATOM 7991 C CA . GLN B 1 511 ? -42.883 -53.356 -25.110 1.00 20.09 511 GLN B CA 1
ATOM 7992 C C . GLN B 1 511 ? -44.288 -52.825 -24.835 1.00 20.55 511 GLN B C 1
ATOM 7993 O O . GLN B 1 511 ? -44.881 -52.157 -25.691 1.00 21.22 511 GLN B O 1
ATOM 8000 N N . MET C 1 1 ? -28.206 -0.770 -60.612 1.00 19.27 1 MET C N 1
ATOM 8001 C CA . MET C 1 1 ? -26.738 -0.550 -60.434 1.00 19.20 1 MET C CA 1
ATOM 8002 C C . MET C 1 1 ? -26.371 0.030 -59.072 1.00 18.89 1 MET C C 1
ATOM 8003 O O . MET C 1 1 ? -27.054 0.893 -58.557 1.00 19.46 1 MET C O 1
ATOM 8008 N N . ILE C 1 2 ? -25.254 -0.414 -58.512 1.00 18.70 2 ILE C N 1
ATOM 8009 C CA . ILE C 1 2 ? -24.699 0.282 -57.358 1.00 18.69 2 ILE C CA 1
ATOM 8010 C C . ILE C 1 2 ? -23.996 1.545 -57.864 1.00 18.47 2 ILE C C 1
ATOM 8011 O O . ILE C 1 2 ? -23.751 1.674 -59.071 1.00 18.59 2 ILE C O 1
ATOM 8016 N N . ARG C 1 3 ? -23.714 2.479 -56.961 1.00 17.83 3 ARG C N 1
ATOM 8017 C CA . ARG C 1 3 ? -23.173 3.798 -57.354 1.00 17.76 3 ARG C CA 1
ATOM 8018 C C . ARG C 1 3 ? -21.760 4.117 -56.857 1.00 16.91 3 ARG C C 1
ATOM 8019 O O . ARG C 1 3 ? -21.005 4.785 -57.561 1.00 17.46 3 ARG C O 1
ATOM 8027 N N . SER C 1 4 ? -21.411 3.646 -55.663 1.00 16.21 4 SER C N 1
ATOM 8028 C CA . SER C 1 4 ? -20.303 4.201 -54.896 1.00 15.34 4 SER C CA 1
ATOM 8029 C C . SER C 1 4 ? -19.421 3.120 -54.249 1.00 14.26 4 SER C C 1
ATOM 8030 O O . SER C 1 4 ? -19.904 2.083 -53.806 1.00 13.79 4 SER C O 1
ATOM 8033 N N . VAL C 1 5 ? -18.125 3.378 -54.236 1.00 11.79 5 VAL C N 1
ATOM 8034 C CA . VAL C 1 5 ? -17.172 2.457 -53.624 1.00 11.36 5 VAL C CA 1
ATOM 8035 C C . VAL C 1 5 ? -16.353 3.267 -52.660 1.00 10.12 5 VAL C C 1
ATOM 8036 O O . VAL C 1 5 ? -15.916 4.367 -52.990 1.00 11.27 5 VAL C O 1
ATOM 8040 N N . VAL C 1 6 ? -16.175 2.738 -51.452 1.00 10.20 6 VAL C N 1
ATOM 8041 C CA . VAL C 1 6 ? -15.306 3.372 -50.463 1.00 9.69 6 VAL C CA 1
ATOM 8042 C C . VAL C 1 6 ? -14.132 2.431 -50.230 1.00 9.42 6 VAL C C 1
ATOM 8043 O O . VAL C 1 6 ? -14.320 1.282 -49.847 1.00 10.22 6 VAL C O 1
ATOM 8047 N N . ILE C 1 7 ? -12.923 2.926 -50.451 1.00 8.96 7 ILE C N 1
ATOM 8048 C CA . ILE C 1 7 ? -11.717 2.151 -50.251 1.00 8.74 7 ILE C CA 1
ATOM 8049 C C . ILE C 1 7 ? -11.062 2.678 -48.974 1.00 9.48 7 ILE C C 1
ATOM 8050 O O . ILE C 1 7 ? -10.908 3.898 -48.834 1.00 9.60 7 ILE C O 1
ATOM 8055 N N . VAL C 1 8 ? -10.748 1.774 -48.051 1.00 9.79 8 VAL C N 1
ATOM 8056 C CA . VAL C 1 8 ? -10.177 2.111 -46.734 1.00 9.37 8 VAL C CA 1
ATOM 8057 C C . VAL C 1 8 ? -8.735 1.590 -46.726 1.00 9.15 8 VAL C C 1
ATOM 8058 O O . VAL C 1 8 ? -8.507 0.385 -46.703 1.00 11.47 8 VAL C O 1
ATOM 8062 N N . GLY C 1 9 ? -7.786 2.528 -46.770 1.00 10.33 9 GLY C N 1
ATOM 8063 C CA . GLY C 1 9 ? -6.378 2.222 -46.874 1.00 9.73 9 GLY C CA 1
ATOM 8064 C C . GLY C 1 9 ? -5.851 2.612 -48.243 1.00 10.36 9 GLY C C 1
ATOM 8065 O O . GLY C 1 9 ? -6.555 2.513 -49.254 1.00 10.85 9 GLY C O 1
ATOM 8066 N N . GLY C 1 10 ? -4.631 3.126 -48.262 1.00 11.43 10 GLY C N 1
ATOM 8067 C CA . GLY C 1 10 ? -4.029 3.581 -49.489 1.00 11.64 10 GLY C CA 1
ATOM 8068 C C . GLY C 1 10 ? -2.942 2.630 -49.886 1.00 12.43 10 GLY C C 1
ATOM 8069 O O . GLY C 1 10 ? -3.164 1.443 -50.016 1.00 11.85 10 GLY C O 1
ATOM 8070 N N . GLY C 1 11 ? -1.749 3.155 -50.127 1.00 11.87 11 GLY C N 1
ATOM 8071 C CA . GLY C 1 11 ? -0.683 2.290 -50.575 1.00 12.12 11 GLY C CA 1
ATOM 8072 C C . GLY C 1 11 ? -0.955 1.638 -51.923 1.00 12.57 11 GLY C C 1
ATOM 8073 O O . GLY C 1 11 ? -1.841 2.062 -52.690 1.00 11.67 11 GLY C O 1
ATOM 8074 N N . THR C 1 12 ? -0.200 0.590 -52.228 1.00 12.43 12 THR C N 1
ATOM 8075 C CA . THR C 1 12 ? -0.321 -0.069 -53.495 1.00 12.93 12 THR C CA 1
ATOM 8076 C C . THR C 1 12 ? -1.726 -0.641 -53.646 1.00 11.57 12 THR C C 1
ATOM 8077 O O . THR C 1 12 ? -2.389 -0.413 -54.677 1.00 11.59 12 THR C O 1
ATOM 8081 N N . ALA C 1 13 ? -2.206 -1.359 -52.637 1.00 11.28 13 ALA C N 1
ATOM 8082 C CA . ALA C 1 13 ? -3.497 -2.031 -52.780 1.00 11.07 13 ALA C CA 1
ATOM 8083 C C . ALA C 1 13 ? -4.608 -0.996 -52.995 1.00 11.01 13 ALA C C 1
ATOM 8084 O O . ALA C 1 13 ? -5.401 -1.139 -53.929 1.00 11.55 13 ALA C O 1
ATOM 8086 N N . GLY C 1 14 ? -4.616 0.077 -52.193 1.00 10.86 14 GLY C N 1
ATOM 8087 C CA . GLY C 1 14 ? -5.686 1.090 -52.307 1.00 10.24 14 GLY C CA 1
ATOM 8088 C C . GLY C 1 14 ? -5.710 1.843 -53.627 1.00 10.43 14 GLY C C 1
ATOM 8089 O O . GLY C 1 14 ? -6.769 2.046 -54.257 1.00 9.67 14 GLY C O 1
ATOM 8090 N N . TRP C 1 15 ? -4.531 2.315 -54.047 1.00 9.59 15 TRP C N 1
ATOM 8091 C CA . TRP C 1 15 ? -4.436 3.129 -55.231 1.00 9.56 15 TRP C CA 1
ATOM 8092 C C . TRP C 1 15 ? -4.484 2.315 -56.548 1.00 9.64 15 TRP C C 1
ATOM 8093 O O . TRP C 1 15 ? -4.980 2.803 -57.563 1.00 10.48 15 TRP C O 1
ATOM 8104 N N . MET C 1 16 ? -4.041 1.068 -56.533 1.00 9.59 16 MET C N 1
ATOM 8105 C CA . MET C 1 16 ? -4.311 0.195 -57.661 1.00 9.39 16 MET C CA 1
ATOM 8106 C C . MET C 1 16 ? -5.815 -0.019 -57.818 1.00 9.46 16 MET C C 1
ATOM 8107 O O . MET C 1 16 ? -6.340 0.018 -58.928 1.00 8.94 16 MET C O 1
ATOM 8112 N N . THR C 1 17 ? -6.516 -0.171 -56.701 1.00 8.90 17 THR C N 1
ATOM 8113 C CA . THR C 1 17 ? -7.962 -0.427 -56.756 1.00 9.42 17 THR C CA 1
ATOM 8114 C C . THR C 1 17 ? -8.684 0.801 -57.272 1.00 9.82 17 THR C C 1
ATOM 8115 O O . THR C 1 17 ? -9.594 0.688 -58.119 1.00 9.20 17 THR C O 1
ATOM 8119 N N . ALA C 1 18 ? -8.269 1.974 -56.771 1.00 8.81 18 ALA C N 1
ATOM 8120 C CA . ALA C 1 18 ? -8.955 3.246 -57.103 1.00 9.51 18 ALA C CA 1
ATOM 8121 C C . ALA C 1 18 ? -8.735 3.574 -58.586 1.00 9.58 18 ALA C C 1
ATOM 8122 O O . ALA C 1 18 ? -9.671 3.920 -59.311 1.00 8.57 18 ALA C O 1
ATOM 8124 N N . SER C 1 19 ? -7.487 3.439 -59.024 1.00 9.02 19 SER C N 1
ATOM 8125 C CA . SER C 1 19 ? -7.140 3.764 -60.415 1.00 10.34 19 SER C CA 1
ATOM 8126 C C . SER C 1 19 ? -7.835 2.814 -61.384 1.00 10.34 19 SER C C 1
ATOM 8127 O O . SER C 1 19 ? -8.335 3.236 -62.430 1.00 10.53 19 SER C O 1
ATOM 8130 N N . TYR C 1 20 ? -7.835 1.541 -61.033 1.00 10.22 20 TYR C N 1
ATOM 8131 C CA . TYR C 1 20 ? -8.450 0.519 -61.878 1.00 11.34 20 TYR C CA 1
ATOM 8132 C C . TYR C 1 20 ? -9.952 0.751 -62.010 1.00 10.64 20 TYR C C 1
ATOM 8133 O O . TYR C 1 20 ? -10.493 0.672 -63.115 1.00 10.50 20 TYR C O 1
ATOM 8142 N N . LEU C 1 21 ? -10.619 1.075 -60.911 1.00 11.28 21 LEU C N 1
ATOM 8143 C CA . LEU C 1 21 ? -12.075 1.276 -60.968 1.00 11.06 21 LEU C CA 1
ATOM 8144 C C . LEU C 1 21 ? -12.430 2.414 -61.872 1.00 11.27 21 LEU C C 1
ATOM 8145 O O . LEU C 1 21 ? -13.396 2.321 -62.647 1.00 11.41 21 LEU C O 1
ATOM 8150 N N . LYS C 1 22 ? -11.652 3.495 -61.797 1.00 11.37 22 LYS C N 1
ATOM 8151 C CA . LYS C 1 22 ? -11.887 4.635 -62.658 1.00 11.44 22 LYS C CA 1
ATOM 8152 C C . LYS C 1 22 ? -11.543 4.345 -64.123 1.00 10.92 22 LYS C C 1
ATOM 8153 O O . LYS C 1 22 ? -12.251 4.784 -65.033 1.00 11.81 22 LYS C O 1
ATOM 8159 N N . ALA C 1 23 ? -10.489 3.580 -64.365 1.00 10.64 23 ALA C N 1
ATOM 8160 C CA . ALA C 1 23 ? -10.181 3.199 -65.714 1.00 10.72 23 ALA C CA 1
ATOM 8161 C C . ALA C 1 23 ? -11.272 2.319 -66.301 1.00 10.77 23 ALA C C 1
ATOM 8162 O O . ALA C 1 23 ? -11.569 2.454 -67.482 1.00 11.45 23 ALA C O 1
ATOM 8164 N N . ALA C 1 24 ? -11.849 1.424 -65.507 1.00 10.97 24 ALA C N 1
ATOM 8165 C CA . ALA C 1 24 ? -12.876 0.515 -66.015 1.00 11.57 24 ALA C CA 1
ATOM 8166 C C . ALA C 1 24 ? -14.198 1.224 -66.268 1.00 11.87 24 ALA C C 1
ATOM 8167 O O . ALA C 1 24 ? -14.820 1.011 -67.319 1.00 11.72 24 ALA C O 1
ATOM 8169 N N . PHE C 1 25 ? -14.618 2.041 -65.302 1.00 11.46 25 PHE C N 1
ATOM 8170 C CA . PHE C 1 25 ? -15.986 2.562 -65.235 1.00 12.12 25 PHE C CA 1
ATOM 8171 C C . PHE C 1 25 ? -16.095 4.078 -65.416 1.00 12.69 25 PHE C C 1
ATOM 8172 O O . PHE C 1 25 ? -17.203 4.600 -65.512 1.00 13.63 25 PHE C O 1
ATOM 8180 N N . ASP C 1 26 ? -14.966 4.778 -65.400 1.00 13.99 26 ASP C N 1
ATOM 8181 C CA . ASP C 1 26 ? -14.943 6.252 -65.507 1.00 15.73 26 ASP C CA 1
ATOM 8182 C C . ASP C 1 26 ? -15.989 6.952 -64.632 1.00 15.82 26 ASP C C 1
ATOM 8183 O O . ASP C 1 26 ? -16.021 6.715 -63.450 1.00 16.02 26 ASP C O 1
ATOM 8188 N N . ASP C 1 27 ? -16.865 7.789 -65.197 1.00 17.09 27 ASP C N 1
ATOM 8189 C CA . ASP C 1 27 ? -17.815 8.538 -64.371 1.00 17.64 27 ASP C CA 1
ATOM 8190 C C . ASP C 1 27 ? -19.104 7.758 -64.075 1.00 16.91 27 ASP C C 1
ATOM 8191 O O . ASP C 1 27 ? -20.070 8.341 -63.593 1.00 17.76 27 ASP C O 1
ATOM 8196 N N . ARG C 1 28 ? -19.105 6.442 -64.319 1.00 16.16 28 ARG C N 1
ATOM 8197 C CA . ARG C 1 28 ? -20.252 5.584 -63.966 1.00 15.73 28 ARG C CA 1
ATOM 8198 C C . ARG C 1 28 ? -20.053 4.882 -62.611 1.00 15.58 28 ARG C C 1
ATOM 8199 O O . ARG C 1 28 ? -20.806 3.971 -62.235 1.00 16.64 28 ARG C O 1
ATOM 8207 N N . ILE C 1 29 ? -19.045 5.327 -61.873 1.00 14.60 29 ILE C N 1
ATOM 8208 C CA . ILE C 1 29 ? -18.818 4.849 -60.520 1.00 14.10 29 ILE C CA 1
ATOM 8209 C C . ILE C 1 29 ? -18.230 6.008 -59.709 1.00 13.45 29 ILE C C 1
ATOM 8210 O O . ILE C 1 29 ? -17.482 6.821 -60.266 1.00 13.57 29 ILE C O 1
ATOM 8215 N N . ASP C 1 30 ? -18.648 6.132 -58.448 1.00 13.40 30 ASP C N 1
ATOM 8216 C CA . ASP C 1 30 ? -18.099 7.139 -57.513 1.00 13.28 30 ASP C CA 1
ATOM 8217 C C . ASP C 1 30 ? -17.182 6.375 -56.585 1.00 12.56 30 ASP C C 1
ATOM 8218 O O . ASP C 1 30 ? -17.566 5.317 -56.090 1.00 11.02 30 ASP C O 1
ATOM 8223 N N . VAL C 1 31 ? -16.002 6.931 -56.349 1.00 10.93 31 VAL C N 1
ATOM 8224 C CA . VAL C 1 31 ? -14.959 6.286 -55.553 1.00 11.35 31 VAL C CA 1
ATOM 8225 C C . VAL C 1 31 ? -14.368 7.296 -54.576 1.00 11.11 31 VAL C C 1
ATOM 8226 O O . VAL C 1 31 ? -14.007 8.426 -54.963 1.00 12.53 31 VAL C O 1
ATOM 8230 N N . THR C 1 32 ? -14.302 6.870 -53.314 1.00 10.46 32 THR C N 1
ATOM 8231 C CA . THR C 1 32 ? -13.667 7.602 -52.229 1.00 11.20 32 THR C CA 1
ATOM 8232 C C . THR C 1 32 ? -12.591 6.708 -51.645 1.00 10.85 32 THR C C 1
ATOM 8233 O O . THR C 1 32 ? -12.797 5.519 -51.454 1.00 12.00 32 THR C O 1
ATOM 8237 N N . LEU C 1 33 ? -11.410 7.263 -51.413 1.00 10.98 33 LEU C N 1
ATOM 8238 C CA . LEU C 1 33 ? -10.389 6.520 -50.723 1.00 9.98 33 LEU C CA 1
ATOM 8239 C C . LEU C 1 33 ? -10.017 7.250 -49.447 1.00 10.55 33 LEU C C 1
ATOM 8240 O O . LEU C 1 33 ? -9.586 8.425 -49.523 1.00 10.09 33 LEU C O 1
ATOM 8245 N N . VAL C 1 34 ? -10.182 6.559 -48.309 1.00 10.29 34 VAL C N 1
ATOM 8246 C CA . VAL C 1 34 ? -9.893 7.094 -46.962 1.00 11.68 34 VAL C CA 1
ATOM 8247 C C . VAL C 1 34 ? -8.597 6.459 -46.468 1.00 12.00 34 VAL C C 1
ATOM 8248 O O . VAL C 1 34 ? -8.518 5.235 -46.352 1.00 10.88 34 VAL C O 1
ATOM 8252 N N . GLU C 1 35 ? -7.555 7.248 -46.203 1.00 11.96 35 GLU C N 1
ATOM 8253 C CA . GLU C 1 35 ? -6.314 6.651 -45.703 1.00 13.69 35 GLU C CA 1
ATOM 8254 C C . GLU C 1 35 ? -5.721 7.472 -44.574 1.00 14.84 35 GLU C C 1
ATOM 8255 O O . GLU C 1 35 ? -5.890 8.687 -44.513 1.00 14.01 35 GLU C O 1
ATOM 8261 N N . SER C 1 36 ? -5.012 6.789 -43.680 1.00 16.72 36 SER C N 1
ATOM 8262 C CA . SER C 1 36 ? -4.445 7.436 -42.503 1.00 18.99 36 SER C CA 1
ATOM 8263 C C . SER C 1 36 ? -3.128 8.066 -42.879 1.00 20.36 36 SER C C 1
ATOM 8264 O O . SER C 1 36 ? -2.450 7.604 -43.819 1.00 20.57 36 SER C O 1
ATOM 8267 N N . GLY C 1 37 ? -2.764 9.115 -42.145 1.00 21.97 37 GLY C N 1
ATOM 8268 C CA . GLY C 1 37 ? -1.388 9.596 -42.136 1.00 23.54 37 GLY C CA 1
ATOM 8269 C C . GLY C 1 37 ? -0.492 8.706 -41.268 1.00 24.91 37 GLY C C 1
ATOM 8270 O O . GLY C 1 37 ? 0.729 8.723 -41.428 1.00 26.03 37 GLY C O 1
ATOM 8271 N N . ASN C 1 38 ? -1.085 7.929 -40.347 1.00 26.84 38 ASN C N 1
ATOM 8272 C CA . ASN C 1 38 ? -0.328 7.150 -39.345 1.00 28.21 38 ASN C CA 1
ATOM 8273 C C . ASN C 1 38 ? 0.197 5.850 -39.943 1.00 29.08 38 ASN C C 1
ATOM 8274 O O . ASN C 1 38 ? -0.116 4.748 -39.469 1.00 30.01 38 ASN C O 1
ATOM 8279 N N . VAL C 1 39 ? 1.016 5.991 -40.983 1.00 29.62 39 VAL C N 1
ATOM 8280 C CA . VAL C 1 39 ? 1.514 4.857 -41.766 1.00 30.19 39 VAL C CA 1
ATOM 8281 C C . VAL C 1 39 ? 2.998 5.059 -42.082 1.00 29.74 39 VAL C C 1
ATOM 8282 O O . VAL C 1 39 ? 3.392 6.130 -42.553 1.00 29.10 39 VAL C O 1
ATOM 8286 N N . VAL C 1 44 ? 10.266 0.440 -49.425 1.00 26.00 44 VAL C N 1
ATOM 8287 C CA . VAL C 1 44 ? 11.289 -0.420 -49.996 1.00 25.09 44 VAL C CA 1
ATOM 8288 C C . VAL C 1 44 ? 10.907 -0.900 -51.408 1.00 24.06 44 VAL C C 1
ATOM 8289 O O . VAL C 1 44 ? 9.769 -0.674 -51.914 1.00 24.28 44 VAL C O 1
ATOM 8293 N N . GLY C 1 45 ? 11.881 -1.543 -52.043 1.00 21.76 45 GLY C N 1
ATOM 8294 C CA . GLY C 1 45 ? 11.755 -2.012 -53.391 1.00 20.23 45 GLY C CA 1
ATOM 8295 C C . GLY C 1 45 ? 10.951 -3.287 -53.423 1.00 19.53 45 GLY C C 1
ATOM 8296 O O . GLY C 1 45 ? 10.962 -4.075 -52.478 1.00 17.72 45 GLY C O 1
ATOM 8297 N N . GLU C 1 46 ? 10.261 -3.468 -54.537 1.00 17.75 46 GLU C N 1
ATOM 8298 C CA . GLU C 1 46 ? 9.462 -4.634 -54.758 1.00 17.02 46 GLU C CA 1
ATOM 8299 C C . GLU C 1 46 ? 9.611 -5.076 -56.213 1.00 15.59 46 GLU C C 1
ATOM 8300 O O . GLU C 1 46 ? 9.998 -4.285 -57.082 1.00 13.56 46 GLU C O 1
ATOM 8306 N N . ALA C 1 47 ? 9.331 -6.356 -56.450 1.00 14.09 47 ALA C N 1
ATOM 8307 C CA . ALA C 1 47 ? 9.339 -6.920 -57.794 1.00 13.81 47 ALA C CA 1
ATOM 8308 C C . ALA C 1 47 ? 7.922 -7.241 -58.222 1.00 13.21 47 ALA C C 1
ATOM 8309 O O . ALA C 1 47 ? 6.979 -7.193 -57.395 1.00 14.38 47 ALA C O 1
ATOM 8311 N N . THR C 1 48 ? 7.766 -7.543 -59.510 1.00 12.65 48 THR C N 1
ATOM 8312 C CA . THR C 1 48 ? 6.459 -7.915 -60.100 1.00 12.47 48 THR C CA 1
ATOM 8313 C C . THR C 1 48 ? 6.593 -9.113 -61.015 1.00 11.87 48 THR C C 1
ATOM 8314 O O . THR C 1 48 ? 7.719 -9.607 -61.300 1.00 11.06 48 THR C O 1
ATOM 8318 N N . PHE C 1 49 ? 5.431 -9.575 -61.481 1.00 11.22 49 PHE C N 1
ATOM 8319 C CA . PHE C 1 49 ? 5.310 -10.495 -62.586 1.00 10.49 49 PHE C CA 1
ATOM 8320 C C . PHE C 1 49 ? 5.362 -9.728 -63.908 1.00 10.08 49 PHE C C 1
ATOM 8321 O O . PHE C 1 49 ? 5.024 -8.524 -63.960 1.00 9.10 49 PHE C O 1
ATOM 8329 N N . SER C 1 50 ? 5.726 -10.441 -64.986 1.00 9.72 50 SER C N 1
ATOM 8330 C CA . SER C 1 50 ? 5.593 -9.902 -66.322 1.00 9.95 50 SER C CA 1
ATOM 8331 C C . SER C 1 50 ? 4.151 -9.465 -66.601 1.00 9.79 50 SER C C 1
ATOM 8332 O O . SER C 1 50 ? 3.932 -8.498 -67.332 1.00 10.21 50 SER C O 1
ATOM 8335 N N . THR C 1 51 ? 3.195 -10.165 -65.995 1.00 9.66 51 THR C N 1
ATOM 8336 C CA . THR C 1 51 ? 1.786 -9.899 -66.249 1.00 9.24 51 THR C CA 1
ATOM 8337 C C . THR C 1 51 ? 1.217 -8.592 -65.668 1.00 10.08 51 THR C C 1
ATOM 8338 O O . THR C 1 51 ? 0.083 -8.207 -66.002 1.00 9.93 51 THR C O 1
ATOM 8342 N N . VAL C 1 52 ? 1.992 -7.893 -64.833 1.00 10.05 52 VAL C N 1
ATOM 8343 C CA . VAL C 1 52 ? 1.580 -6.581 -64.351 1.00 10.38 52 VAL C CA 1
ATOM 8344 C C . VAL C 1 52 ? 1.350 -5.637 -65.542 1.00 11.16 52 VAL C C 1
ATOM 8345 O O . VAL C 1 52 ? 0.535 -4.687 -65.468 1.00 10.86 52 VAL C O 1
ATOM 8349 N N . ARG C 1 53 ? 1.999 -5.921 -66.682 1.00 12.14 53 ARG C N 1
ATOM 8350 C CA . ARG C 1 53 ? 1.771 -5.108 -67.885 1.00 12.53 53 ARG C CA 1
ATOM 8351 C C . ARG C 1 53 ? 0.276 -4.947 -68.250 1.00 12.07 53 ARG C C 1
ATOM 8352 O O . ARG C 1 53 ? -0.120 -3.898 -68.743 1.00 11.67 53 ARG C O 1
ATOM 8360 N N . HIS C 1 54 ? -0.534 -5.980 -68.032 1.00 11.49 54 HIS C N 1
ATOM 8361 C CA . HIS C 1 54 ? -1.966 -5.893 -68.379 1.00 11.54 54 HIS C CA 1
ATOM 8362 C C . HIS C 1 54 ? -2.632 -4.776 -67.588 1.00 11.46 54 HIS C C 1
ATOM 8363 O O . HIS C 1 54 ? -3.475 -4.037 -68.117 1.00 11.21 54 HIS C O 1
ATOM 8370 N N . PHE C 1 55 ? -2.237 -4.646 -66.323 1.00 11.11 55 PHE C N 1
ATOM 8371 C CA . PHE C 1 55 ? -2.781 -3.610 -65.455 1.00 11.53 55 PHE C CA 1
ATOM 8372 C C . PHE C 1 55 ? -2.383 -2.230 -65.973 1.00 11.58 55 PHE C C 1
ATOM 8373 O O . PHE C 1 55 ? -3.235 -1.365 -66.220 1.00 11.38 55 PHE C O 1
ATOM 8381 N N . PHE C 1 56 ? -1.087 -2.017 -66.145 1.00 11.37 56 PHE C N 1
ATOM 8382 C CA . PHE C 1 56 ? -0.598 -0.717 -66.579 1.00 12.41 56 PHE C CA 1
ATOM 8383 C C . PHE C 1 56 ? -1.161 -0.359 -67.956 1.00 12.54 56 PHE C C 1
ATOM 8384 O O . PHE C 1 56 ? -1.526 0.776 -68.197 1.00 12.24 56 PHE C O 1
ATOM 8392 N N . ASP C 1 57 ? -1.266 -1.341 -68.847 1.00 13.31 57 ASP C N 1
ATOM 8393 C CA . ASP C 1 57 ? -1.800 -1.063 -70.181 1.00 13.72 57 ASP C CA 1
ATOM 8394 C C . ASP C 1 57 ? -3.283 -0.742 -70.102 1.00 13.59 57 ASP C C 1
ATOM 8395 O O . ASP C 1 57 ? -3.777 0.066 -70.903 1.00 12.94 57 ASP C O 1
ATOM 8400 N N . TYR C 1 58 ? -3.978 -1.349 -69.140 1.00 13.42 58 TYR C N 1
ATOM 8401 C CA . TYR C 1 58 ? -5.402 -1.110 -68.964 1.00 14.03 58 TYR C CA 1
ATOM 8402 C C . TYR C 1 58 ? -5.622 0.348 -68.557 1.00 14.01 58 TYR C C 1
ATOM 8403 O O . TYR C 1 58 ? -6.551 1.017 -69.044 1.00 14.42 58 TYR C O 1
ATOM 8412 N N . LEU C 1 59 ? -4.755 0.845 -67.681 1.00 14.13 59 LEU C N 1
ATOM 8413 C CA . LEU C 1 59 ? -4.799 2.258 -67.266 1.00 14.43 59 LEU C CA 1
ATOM 8414 C C . LEU C 1 59 ? -4.336 3.245 -68.362 1.00 15.20 59 LEU C C 1
ATOM 8415 O O . LEU C 1 59 ? -4.625 4.446 -68.289 1.00 15.67 59 LEU C O 1
ATOM 8420 N N . GLY C 1 60 ? -3.629 2.740 -69.356 1.00 15.74 60 GLY C N 1
ATOM 8421 C CA . GLY C 1 60 ? -3.119 3.561 -70.441 1.00 16.33 60 GLY C CA 1
ATOM 8422 C C . GLY C 1 60 ? -1.748 4.166 -70.187 1.00 17.07 60 GLY C C 1
ATOM 8423 O O . GLY C 1 60 ? -1.406 5.171 -70.805 1.00 16.62 60 GLY C O 1
ATOM 8424 N N . LEU C 1 61 ? -0.957 3.549 -69.315 1.00 18.07 61 LEU C N 1
ATOM 8425 C CA . LEU C 1 61 ? 0.334 4.096 -68.903 1.00 19.22 61 LEU C CA 1
ATOM 8426 C C . LEU C 1 61 ? 1.486 3.405 -69.618 1.00 20.13 61 LEU C C 1
ATOM 8427 O O . LEU C 1 61 ? 1.433 2.200 -69.861 1.00 21.81 61 LEU C O 1
ATOM 8432 N N . ASP C 1 62 ? 2.508 4.181 -69.962 1.00 21.18 62 ASP C N 1
ATOM 8433 C CA . ASP C 1 62 ? 3.736 3.666 -70.564 1.00 21.74 62 ASP C CA 1
ATOM 8434 C C . ASP C 1 62 ? 4.907 3.776 -69.588 1.00 21.09 62 ASP C C 1
ATOM 8435 O O . ASP C 1 62 ? 5.061 4.777 -68.898 1.00 20.71 62 ASP C O 1
ATOM 8440 N N . GLU C 1 63 ? 5.762 2.757 -69.576 1.00 21.07 63 GLU C N 1
ATOM 8441 C CA . GLU C 1 63 ? 6.843 2.670 -68.606 1.00 20.91 63 GLU C CA 1
ATOM 8442 C C . GLU C 1 63 ? 7.828 3.844 -68.661 1.00 21.64 63 GLU C C 1
ATOM 8443 O O . GLU C 1 63 ? 8.435 4.197 -67.645 1.00 20.71 63 GLU C O 1
ATOM 8449 N N . ARG C 1 64 ? 7.986 4.452 -69.836 1.00 22.86 64 ARG C N 1
ATOM 8450 C CA . ARG C 1 64 ? 8.855 5.630 -69.959 1.00 24.02 64 ARG C CA 1
ATOM 8451 C C . ARG C 1 64 ? 8.310 6.816 -69.131 1.00 24.36 64 ARG C C 1
ATOM 8452 O O . ARG C 1 64 ? 9.068 7.714 -68.755 1.00 25.10 64 ARG C O 1
ATOM 8460 N N . GLU C 1 65 ? 7.016 6.807 -68.831 1.00 24.34 65 GLU C N 1
ATOM 8461 C CA . GLU C 1 65 ? 6.406 7.830 -67.988 1.00 25.01 65 GLU C CA 1
ATOM 8462 C C . GLU C 1 65 ? 6.763 7.671 -66.501 1.00 24.76 65 GLU C C 1
ATOM 8463 O O . GLU C 1 65 ? 7.121 8.645 -65.828 1.00 24.91 65 GLU C O 1
ATOM 8469 N N . TRP C 1 66 ? 6.634 6.455 -65.985 1.00 23.79 66 TRP C N 1
ATOM 8470 C CA . TRP C 1 66 ? 6.615 6.254 -64.532 1.00 23.27 66 TRP C CA 1
ATOM 8471 C C . TRP C 1 66 ? 7.838 5.553 -63.981 1.00 22.95 66 TRP C C 1
ATOM 8472 O O . TRP C 1 66 ? 8.229 5.826 -62.850 1.00 23.11 66 TRP C O 1
ATOM 8483 N N . LEU C 1 67 ? 8.444 4.661 -64.765 1.00 22.53 67 LEU C N 1
ATOM 8484 C CA . LEU C 1 67 ? 9.485 3.773 -64.236 1.00 22.47 67 LEU C CA 1
ATOM 8485 C C . LEU C 1 67 ? 10.652 4.579 -63.642 1.00 22.66 67 LEU C C 1
ATOM 8486 O O . LEU C 1 67 ? 11.059 4.315 -62.504 1.00 23.25 67 LEU C O 1
ATOM 8491 N N . PRO C 1 68 ? 11.159 5.602 -64.371 1.00 22.53 68 PRO C N 1
ATOM 8492 C CA . PRO C 1 68 ? 12.241 6.443 -63.807 1.00 22.54 68 PRO C CA 1
ATOM 8493 C C . PRO C 1 68 ? 11.874 7.188 -62.512 1.00 22.18 68 PRO C C 1
ATOM 8494 O O . PRO C 1 68 ? 12.680 7.259 -61.581 1.00 22.14 68 PRO C O 1
ATOM 8498 N N . ARG C 1 69 ? 10.667 7.744 -62.462 1.00 22.13 69 ARG C N 1
ATOM 8499 C CA . ARG C 1 69 ? 10.177 8.399 -61.253 1.00 21.93 69 ARG C CA 1
ATOM 8500 C C . ARG C 1 69 ? 10.121 7.420 -60.065 1.00 21.32 69 ARG C C 1
ATOM 8501 O O . ARG C 1 69 ? 10.222 7.822 -58.896 1.00 21.95 69 ARG C O 1
ATOM 8509 N N . CYS C 1 70 ? 9.930 6.140 -60.359 1.00 20.47 70 CYS C N 1
ATOM 8510 C CA . CYS C 1 70 ? 9.794 5.137 -59.328 1.00 19.49 70 CYS C CA 1
ATOM 8511 C C . CYS C 1 70 ? 11.095 4.338 -59.124 1.00 18.72 70 CYS C C 1
ATOM 8512 O O . CYS C 1 70 ? 11.058 3.214 -58.617 1.00 18.35 70 CYS C O 1
ATOM 8515 N N . ALA C 1 71 ? 12.232 4.920 -59.514 1.00 17.62 71 ALA C N 1
ATOM 8516 C CA . ALA C 1 71 ? 13.555 4.323 -59.265 1.00 17.50 71 ALA C CA 1
ATOM 8517 C C . ALA C 1 71 ? 13.683 2.954 -59.908 1.00 16.85 71 ALA C C 1
ATOM 8518 O O . ALA C 1 71 ? 14.418 2.092 -59.440 1.00 17.57 71 ALA C O 1
ATOM 8520 N N . GLY C 1 72 ? 12.987 2.773 -61.021 1.00 16.41 72 GLY C N 1
ATOM 8521 C CA . GLY C 1 72 ? 12.731 1.453 -61.552 1.00 15.00 72 GLY C CA 1
ATOM 8522 C C . GLY C 1 72 ? 13.891 0.736 -62.209 1.00 14.36 72 GLY C C 1
ATOM 8523 O O . GLY C 1 72 ? 14.866 1.359 -62.680 1.00 13.74 72 GLY C O 1
ATOM 8524 N N . GLY C 1 73 ? 13.750 -0.592 -62.237 1.00 13.92 73 GLY C N 1
ATOM 8525 C CA . GLY C 1 73 ? 14.632 -1.488 -62.967 1.00 13.27 73 GLY C CA 1
ATOM 8526 C C . GLY C 1 73 ? 13.872 -2.586 -63.699 1.00 13.08 73 GLY C C 1
ATOM 8527 O O . GLY C 1 73 ? 12.662 -2.710 -63.548 1.00 11.91 73 GLY C O 1
ATOM 8528 N N . TYR C 1 74 ? 14.596 -3.374 -64.505 1.00 12.43 74 TYR C N 1
ATOM 8529 C CA . TYR C 1 74 ? 14.011 -4.497 -65.233 1.00 12.80 74 TYR C CA 1
ATOM 8530 C C . TYR C 1 74 ? 14.312 -5.825 -64.541 1.00 11.88 74 TYR C C 1
ATOM 8531 O O . TYR C 1 74 ? 15.395 -6.031 -64.021 1.00 11.24 74 TYR C O 1
ATOM 8540 N N . LYS C 1 75 ? 13.330 -6.718 -64.539 1.00 11.31 75 LYS C N 1
ATOM 8541 C CA . LYS C 1 75 ? 13.469 -8.029 -63.916 1.00 11.29 75 LYS C CA 1
ATOM 8542 C C . LYS C 1 75 ? 13.268 -9.082 -64.996 1.00 10.68 75 LYS C C 1
ATOM 8543 O O . LYS C 1 75 ? 12.188 -9.140 -65.600 1.00 10.55 75 LYS C O 1
ATOM 8549 N N . LEU C 1 76 ? 14.297 -9.894 -65.262 1.00 10.28 76 LEU C N 1
ATOM 8550 C CA . LEU C 1 76 ? 14.182 -10.990 -66.230 1.00 10.17 76 LEU C CA 1
ATOM 8551 C C . LEU C 1 76 ? 13.813 -12.311 -65.586 1.00 9.64 76 LEU C C 1
ATOM 8552 O O . LEU C 1 76 ? 13.474 -13.280 -66.277 1.00 9.33 76 LEU C O 1
ATOM 8557 N N . GLY C 1 77 ? 13.877 -12.340 -64.255 1.00 9.45 77 GLY C N 1
ATOM 8558 C CA . GLY C 1 77 ? 13.519 -13.495 -63.484 1.00 9.60 77 GLY C CA 1
ATOM 8559 C C . GLY C 1 77 ? 14.099 -13.380 -62.097 1.00 9.79 77 GLY C C 1
ATOM 8560 O O . GLY C 1 77 ? 14.450 -12.290 -61.682 1.00 10.34 77 GLY C O 1
ATOM 8561 N N . ILE C 1 78 ? 14.201 -14.514 -61.398 1.00 9.55 78 ILE C N 1
ATOM 8562 C CA . ILE C 1 78 ? 14.822 -14.585 -60.076 1.00 8.89 78 ILE C CA 1
ATOM 8563 C C . ILE C 1 78 ? 16.052 -15.527 -60.110 1.00 9.13 78 ILE C C 1
ATOM 8564 O O . ILE C 1 78 ? 15.964 -16.647 -60.542 1.00 9.20 78 ILE C O 1
ATOM 8569 N N . ARG C 1 79 ? 17.208 -15.026 -59.683 1.00 9.59 79 ARG C N 1
ATOM 8570 C CA . ARG C 1 79 ? 18.366 -15.883 -59.435 1.00 9.50 79 ARG C CA 1
ATOM 8571 C C . ARG C 1 79 ? 18.263 -16.528 -58.041 1.00 10.27 79 ARG C C 1
ATOM 8572 O O . ARG C 1 79 ? 18.290 -15.840 -57.022 1.00 11.41 79 ARG C O 1
ATOM 8580 N N . PHE C 1 80 ? 18.116 -17.847 -57.982 1.00 10.32 80 PHE C N 1
ATOM 8581 C CA . PHE C 1 80 ? 18.169 -18.574 -56.713 1.00 9.93 80 PHE C CA 1
ATOM 8582 C C . PHE C 1 80 ? 19.583 -19.087 -56.421 1.00 10.91 80 PHE C C 1
ATOM 8583 O O . PHE C 1 80 ? 20.103 -19.856 -57.191 1.00 10.37 80 PHE C O 1
ATOM 8591 N N . GLU C 1 81 ? 20.178 -18.644 -55.316 1.00 12.09 81 GLU C N 1
ATOM 8592 C CA . GLU C 1 81 ? 21.524 -19.045 -54.966 1.00 12.76 81 GLU C CA 1
ATOM 8593 C C . GLU C 1 81 ? 21.649 -19.608 -53.570 1.00 12.63 81 GLU C C 1
ATOM 8594 O O . GLU C 1 81 ? 20.996 -19.145 -52.630 1.00 11.82 81 GLU C O 1
ATOM 8600 N N . ASN C 1 82 ? 22.499 -20.626 -53.471 1.00 12.44 82 ASN C N 1
ATOM 8601 C CA . ASN C 1 82 ? 22.893 -21.231 -52.204 1.00 13.37 82 ASN C CA 1
ATOM 8602 C C . ASN C 1 82 ? 21.782 -22.012 -51.487 1.00 12.62 82 ASN C C 1
ATOM 8603 O O . ASN C 1 82 ? 21.885 -22.265 -50.291 1.00 13.69 82 ASN C O 1
ATOM 8608 N N . TRP C 1 83 ? 20.735 -22.396 -52.203 1.00 12.59 83 TRP C N 1
ATOM 8609 C CA . TRP C 1 83 ? 19.682 -23.229 -51.635 1.00 12.95 83 TRP C CA 1
ATOM 8610 C C . TRP C 1 83 ? 20.104 -24.708 -51.523 1.00 13.32 83 TRP C C 1
ATOM 8611 O O . TRP C 1 83 ? 19.572 -25.464 -50.699 1.00 13.93 83 TRP C O 1
ATOM 8622 N N . SER C 1 84 ? 21.031 -25.143 -52.363 1.00 14.14 84 SER C N 1
ATOM 8623 C CA . SER C 1 84 ? 21.439 -26.540 -52.361 1.00 15.04 84 SER C CA 1
ATOM 8624 C C . SER C 1 84 ? 22.959 -26.655 -52.324 1.00 16.34 84 SER C C 1
ATOM 8625 O O . SER C 1 84 ? 23.549 -26.500 -51.260 1.00 16.37 84 SER C O 1
ATOM 8628 N N . GLU C 1 85 ? 23.620 -26.871 -53.450 1.00 17.35 85 GLU C N 1
ATOM 8629 C CA . GLU C 1 85 ? 25.087 -26.839 -53.415 1.00 18.78 85 GLU C CA 1
ATOM 8630 C C . GLU C 1 85 ? 25.605 -25.426 -53.073 1.00 18.89 85 GLU C C 1
ATOM 8631 O O . GLU C 1 85 ? 25.155 -24.426 -53.650 1.00 18.34 85 GLU C O 1
ATOM 8637 N N . PRO C 1 86 ? 26.559 -25.334 -52.135 1.00 18.77 86 PRO C N 1
ATOM 8638 C CA . PRO C 1 86 ? 27.079 -24.021 -51.739 1.00 19.08 86 PRO C CA 1
ATOM 8639 C C . PRO C 1 86 ? 27.646 -23.260 -52.930 1.00 19.13 86 PRO C C 1
ATOM 8640 O O . PRO C 1 86 ? 28.506 -23.794 -53.656 1.00 18.44 86 PRO C O 1
ATOM 8644 N N . GLY C 1 87 ? 27.175 -22.025 -53.110 1.00 19.55 87 GLY C N 1
ATOM 8645 C CA . GLY C 1 87 ? 27.656 -21.154 -54.175 1.00 19.66 87 GLY C CA 1
ATOM 8646 C C . GLY C 1 87 ? 27.085 -21.433 -55.556 1.00 19.33 87 GLY C C 1
ATOM 8647 O O . GLY C 1 87 ? 27.485 -20.791 -56.523 1.00 20.77 87 GLY C O 1
ATOM 8648 N N . GLU C 1 88 ? 26.180 -22.392 -55.684 1.00 18.26 88 GLU C N 1
ATOM 8649 C CA . GLU C 1 88 ? 25.583 -22.656 -56.981 1.00 17.31 88 GLU C CA 1
ATOM 8650 C C . GLU C 1 88 ? 24.251 -21.912 -57.071 1.00 15.87 88 GLU C C 1
ATOM 8651 O O . GLU C 1 88 ? 23.629 -21.586 -56.043 1.00 14.20 88 GLU C O 1
ATOM 8657 N N . TYR C 1 89 ? 23.853 -21.630 -58.303 1.00 14.06 89 TYR C N 1
ATOM 8658 C CA . TYR C 1 89 ? 22.659 -20.860 -58.565 1.00 13.89 89 TYR C CA 1
ATOM 8659 C C . TYR C 1 89 ? 22.037 -21.256 -59.888 1.00 13.19 89 TYR C C 1
ATOM 8660 O O . TYR C 1 89 ? 22.648 -21.964 -60.686 1.00 12.11 89 TYR C O 1
ATOM 8669 N N . PHE C 1 90 ? 20.792 -20.823 -60.072 1.00 11.60 90 PHE C N 1
ATOM 8670 C CA . PHE C 1 90 ? 20.100 -20.976 -61.324 1.00 11.59 90 PHE C CA 1
ATOM 8671 C C . PHE C 1 90 ? 19.058 -19.882 -61.404 1.00 11.63 90 PHE C C 1
ATOM 8672 O O . PHE C 1 90 ? 18.786 -19.203 -60.417 1.00 11.88 90 PHE C O 1
ATOM 8680 N N . TYR C 1 91 ? 18.466 -19.727 -62.575 1.00 10.38 91 TYR C N 1
ATOM 8681 C CA . TYR C 1 91 ? 17.482 -18.672 -62.756 1.00 10.69 91 TYR C CA 1
ATOM 8682 C C . TYR C 1 91 ? 16.111 -19.287 -62.955 1.00 10.62 91 TYR C C 1
ATOM 8683 O O . TYR C 1 91 ? 15.987 -20.293 -63.650 1.00 11.35 91 TYR C O 1
ATOM 8692 N N . HIS C 1 92 ? 15.103 -18.619 -62.405 1.00 10.64 92 HIS C N 1
ATOM 8693 C CA . HIS C 1 92 ? 13.719 -18.856 -62.741 1.00 10.28 92 HIS C CA 1
ATOM 8694 C C . HIS C 1 92 ? 13.295 -17.669 -63.622 1.00 10.20 92 HIS C C 1
ATOM 8695 O O . HIS C 1 92 ? 13.176 -16.553 -63.107 1.00 9.37 92 HIS C O 1
ATOM 8702 N N . PRO C 1 93 ? 13.089 -17.891 -64.945 1.00 9.76 93 PRO C N 1
ATOM 8703 C CA . PRO C 1 93 ? 12.951 -16.780 -65.900 1.00 9.90 93 PRO C CA 1
ATOM 8704 C C . PRO C 1 93 ? 11.495 -16.492 -66.304 1.00 10.02 93 PRO C C 1
ATOM 8705 O O . PRO C 1 93 ? 10.613 -17.324 -66.088 1.00 10.02 93 PRO C O 1
ATOM 8709 N N . PHE C 1 94 ? 11.268 -15.337 -66.906 1.00 9.27 94 PHE C N 1
ATOM 8710 C CA . PHE C 1 94 ? 10.039 -15.038 -67.651 1.00 9.57 94 PHE C CA 1
ATOM 8711 C C . PHE C 1 94 ? 10.203 -15.565 -69.081 1.00 10.05 94 PHE C C 1
ATOM 8712 O O . PHE C 1 94 ? 10.361 -14.798 -70.036 1.00 10.08 94 PHE C O 1
ATOM 8720 N N . GLU C 1 95 ? 10.247 -16.891 -69.202 1.00 9.79 95 GLU C N 1
ATOM 8721 C CA . GLU C 1 95 ? 10.538 -17.541 -70.481 1.00 10.33 95 GLU C CA 1
ATOM 8722 C C . GLU C 1 95 ? 10.030 -18.962 -70.413 1.00 10.28 95 GLU C C 1
ATOM 8723 O O . GLU C 1 95 ? 10.381 -19.689 -69.485 1.00 11.49 95 GLU C O 1
ATOM 8729 N N . ARG C 1 96 ? 9.207 -19.354 -71.377 1.00 10.46 96 ARG C N 1
ATOM 8730 C CA . ARG C 1 96 ? 8.693 -20.723 -71.422 1.00 10.86 96 ARG C CA 1
ATOM 8731 C C . ARG C 1 96 ? 9.746 -21.638 -71.996 1.00 10.84 96 ARG C C 1
ATOM 8732 O O . ARG C 1 96 ? 10.620 -21.168 -72.711 1.00 10.85 96 ARG C O 1
ATOM 8740 N N . LEU C 1 97 ? 9.629 -22.925 -71.673 1.00 10.99 97 LEU C N 1
ATOM 8741 C CA . LEU C 1 97 ? 10.480 -23.971 -72.251 1.00 11.45 97 LEU C CA 1
ATOM 8742 C C . LEU C 1 97 ? 10.060 -24.283 -73.668 1.00 12.14 97 LEU C C 1
ATOM 8743 O O . LEU C 1 97 ? 8.881 -24.471 -73.942 1.00 12.53 97 LEU C O 1
ATOM 8748 N N . ARG C 1 98 ? 11.016 -24.394 -74.571 1.00 11.71 98 ARG C N 1
ATOM 8749 C CA . ARG C 1 98 ? 10.685 -24.825 -75.927 1.00 11.90 98 ARG C CA 1
ATOM 8750 C C . ARG C 1 98 ? 10.315 -26.319 -75.944 1.00 11.53 98 ARG C C 1
ATOM 8751 O O . ARG C 1 98 ? 10.637 -27.049 -75.017 1.00 11.27 98 ARG C O 1
ATOM 8759 N N . VAL C 1 99 ? 9.593 -26.716 -76.991 1.00 11.80 99 VAL C N 1
ATOM 8760 C CA . VAL C 1 99 ? 9.088 -28.065 -77.198 1.00 11.61 99 VAL C CA 1
ATOM 8761 C C . VAL C 1 99 ? 9.570 -28.627 -78.540 1.00 12.09 99 VAL C C 1
ATOM 8762 O O . VAL C 1 99 ? 9.403 -28.021 -79.608 1.00 11.66 99 VAL C O 1
ATOM 8766 N N . VAL C 1 100 ? 10.237 -29.766 -78.455 1.00 12.47 100 VAL C N 1
ATOM 8767 C CA . VAL C 1 100 ? 10.822 -30.422 -79.597 1.00 12.46 100 VAL C CA 1
ATOM 8768 C C . VAL C 1 100 ? 10.231 -31.826 -79.626 1.00 12.76 100 VAL C C 1
ATOM 8769 O O . VAL C 1 100 ? 10.289 -32.585 -78.649 1.00 12.48 100 VAL C O 1
ATOM 8773 N N . ASP C 1 101 ? 9.570 -32.120 -80.739 1.00 12.83 101 ASP C N 1
ATOM 8774 C CA . ASP C 1 101 ? 8.975 -33.413 -80.989 1.00 13.32 101 ASP C CA 1
ATOM 8775 C C . ASP C 1 101 ? 8.038 -33.888 -79.885 1.00 12.96 101 ASP C C 1
ATOM 8776 O O . ASP C 1 101 ? 8.011 -35.050 -79.539 1.00 13.45 101 ASP C O 1
ATOM 8781 N N . GLY C 1 102 ? 7.242 -32.957 -79.345 1.00 11.82 102 GLY C N 1
ATOM 8782 C CA . GLY C 1 102 ? 6.298 -33.266 -78.267 1.00 12.00 102 GLY C CA 1
ATOM 8783 C C . GLY C 1 102 ? 6.802 -33.253 -76.816 1.00 11.57 102 GLY C C 1
ATOM 8784 O O . GLY C 1 102 ? 6.004 -33.392 -75.867 1.00 11.62 102 GLY C O 1
ATOM 8785 N N . PHE C 1 103 ? 8.107 -33.074 -76.617 1.00 10.71 103 PHE C N 1
ATOM 8786 C CA . PHE C 1 103 ? 8.697 -33.018 -75.276 1.00 10.16 103 PHE C CA 1
ATOM 8787 C C . PHE C 1 103 ? 9.417 -31.692 -75.062 1.00 9.82 103 PHE C C 1
ATOM 8788 O O . PHE C 1 103 ? 10.107 -31.226 -75.951 1.00 9.83 103 PHE C O 1
ATOM 8796 N N . ASN C 1 104 ? 9.251 -31.082 -73.881 1.00 9.15 104 ASN C N 1
ATOM 8797 C CA . ASN C 1 104 ? 9.887 -29.793 -73.588 1.00 9.56 104 ASN C CA 1
ATOM 8798 C C . ASN C 1 104 ? 11.368 -29.989 -73.342 1.00 9.79 104 ASN C C 1
ATOM 8799 O O . ASN C 1 104 ? 11.826 -31.113 -73.156 1.00 8.85 104 ASN C O 1
ATOM 8804 N N . MET C 1 105 ? 12.105 -28.891 -73.378 1.00 9.41 105 MET C N 1
ATOM 8805 C CA . MET C 1 105 ? 13.560 -28.966 -73.309 1.00 10.12 105 MET C CA 1
ATOM 8806 C C . MET C 1 105 ? 14.071 -29.540 -71.996 1.00 9.92 105 MET C C 1
ATOM 8807 O O . MET C 1 105 ? 15.159 -30.112 -71.968 1.00 9.64 105 MET C O 1
ATOM 8812 N N . ALA C 1 106 ? 13.300 -29.413 -70.913 1.00 9.70 106 ALA C N 1
ATOM 8813 C CA . ALA C 1 106 ? 13.707 -29.980 -69.636 1.00 9.92 106 ALA C CA 1
ATOM 8814 C C . ALA C 1 106 ? 13.710 -31.483 -69.700 1.00 9.54 106 ALA C C 1
ATOM 8815 O O . ALA C 1 106 ? 14.653 -32.108 -69.207 1.00 9.23 106 ALA C O 1
ATOM 8817 N N . GLU C 1 107 ? 12.670 -32.070 -70.309 1.00 9.80 107 GLU C N 1
ATOM 8818 C CA . GLU C 1 107 ? 12.659 -33.525 -70.574 1.00 10.69 107 GLU C CA 1
ATOM 8819 C C . GLU C 1 107 ? 13.850 -33.967 -71.416 1.00 10.34 107 GLU C C 1
ATOM 8820 O O . GLU C 1 107 ? 14.509 -34.978 -71.100 1.00 11.00 107 GLU C O 1
ATOM 8826 N N . TRP C 1 108 ? 14.138 -33.223 -72.484 1.00 10.17 108 TRP C N 1
ATOM 8827 C CA . TRP C 1 108 ? 15.321 -33.521 -73.314 1.00 10.09 108 TRP C CA 1
ATOM 8828 C C . TRP C 1 108 ? 16.636 -33.371 -72.540 1.00 10.77 108 TRP C C 1
ATOM 8829 O O . TRP C 1 108 ? 17.549 -34.165 -72.728 1.00 10.86 108 TRP C O 1
ATOM 8840 N N . TRP C 1 109 ? 16.718 -32.357 -71.674 1.00 10.88 109 TRP C N 1
ATOM 8841 C CA . TRP C 1 109 ? 17.944 -32.091 -70.907 1.00 11.60 109 TRP C CA 1
ATOM 8842 C C . TRP C 1 109 ? 18.261 -33.276 -70.015 1.00 12.10 109 TRP C C 1
ATOM 8843 O O . TRP C 1 109 ? 19.400 -33.692 -69.912 1.00 12.04 109 TRP C O 1
ATOM 8854 N N . LEU C 1 110 ? 17.234 -33.856 -69.400 1.00 12.39 110 LEU C N 1
ATOM 8855 C CA . LEU C 1 110 ? 17.436 -35.092 -68.637 1.00 13.02 110 LEU C CA 1
ATOM 8856 C C . LEU C 1 110 ? 18.039 -36.226 -69.479 1.00 13.65 110 LEU C C 1
ATOM 8857 O O . LEU C 1 110 ? 18.808 -37.072 -68.968 1.00 13.35 110 LEU C O 1
ATOM 8862 N N . ALA C 1 111 ? 17.720 -36.245 -70.765 1.00 13.73 111 ALA C N 1
ATOM 8863 C CA . ALA C 1 111 ? 18.197 -37.326 -71.623 1.00 14.10 111 ALA C CA 1
ATOM 8864 C C . ALA C 1 111 ? 19.525 -37.059 -72.287 1.00 14.64 111 ALA C C 1
ATOM 8865 O O . ALA C 1 111 ? 20.355 -37.981 -72.393 1.00 14.30 111 ALA C O 1
ATOM 8867 N N . VAL C 1 112 ? 19.750 -35.826 -72.747 1.00 15.16 112 VAL C N 1
ATOM 8868 C CA . VAL C 1 112 ? 20.934 -35.523 -73.580 1.00 16.34 112 VAL C CA 1
ATOM 8869 C C . VAL C 1 112 ? 21.670 -34.245 -73.201 1.00 17.44 112 VAL C C 1
ATOM 8870 O O . VAL C 1 112 ? 22.534 -33.773 -73.958 1.00 17.47 112 VAL C O 1
ATOM 8874 N N . GLY C 1 113 ? 21.348 -33.691 -72.041 1.00 19.11 113 GLY C N 1
ATOM 8875 C CA . GLY C 1 113 ? 21.919 -32.409 -71.621 1.00 20.66 113 GLY C CA 1
ATOM 8876 C C . GLY C 1 113 ? 23.236 -32.523 -70.882 1.00 21.87 113 GLY C C 1
ATOM 8877 O O . GLY C 1 113 ? 23.649 -33.595 -70.460 1.00 22.30 113 GLY C O 1
ATOM 8878 N N . ASP C 1 114 ? 23.915 -31.388 -70.757 1.00 23.28 114 ASP C N 1
ATOM 8879 C CA . ASP C 1 114 ? 25.129 -31.299 -69.965 1.00 24.35 114 ASP C CA 1
ATOM 8880 C C . ASP C 1 114 ? 24.758 -31.169 -68.495 1.00 25.15 114 ASP C C 1
ATOM 8881 O O . ASP C 1 114 ? 24.504 -30.061 -68.000 1.00 24.66 114 ASP C O 1
ATOM 8886 N N . ARG C 1 115 ? 24.710 -32.307 -67.804 1.00 25.67 115 ARG C N 1
ATOM 8887 C CA . ARG C 1 115 ? 24.274 -32.341 -66.417 1.00 26.33 115 ARG C CA 1
ATOM 8888 C C . ARG C 1 115 ? 25.373 -31.788 -65.502 1.00 26.31 115 ARG C C 1
ATOM 8889 O O . ARG C 1 115 ? 25.200 -31.723 -64.283 1.00 26.67 115 ARG C O 1
ATOM 8897 N N . THR C 1 117 ? 26.308 -28.544 -65.591 1.00 24.51 117 THR C N 1
ATOM 8898 C CA . THR C 1 117 ? 25.875 -27.174 -65.303 1.00 24.02 117 THR C CA 1
ATOM 8899 C C . THR C 1 117 ? 24.367 -27.063 -65.135 1.00 22.38 117 THR C C 1
ATOM 8900 O O . THR C 1 117 ? 23.635 -28.053 -65.253 1.00 21.29 117 THR C O 1
ATOM 8904 N N . SER C 1 118 ? 23.895 -25.863 -64.809 1.00 20.59 118 SER C N 1
ATOM 8905 C CA . SER C 1 118 ? 22.489 -25.708 -64.486 1.00 19.60 118 SER C CA 1
ATOM 8906 C C . SER C 1 118 ? 21.608 -26.008 -65.677 1.00 18.79 118 SER C C 1
ATOM 8907 O O . SER C 1 118 ? 21.920 -25.696 -66.823 1.00 18.37 118 SER C O 1
ATOM 8910 N N . PHE C 1 119 ? 20.503 -26.659 -65.375 1.00 18.08 119 PHE C N 1
ATOM 8911 C CA . PHE C 1 119 ? 19.398 -26.774 -66.277 1.00 17.43 119 PHE C CA 1
ATOM 8912 C C . PHE C 1 119 ? 19.052 -25.429 -66.952 1.00 16.65 119 PHE C C 1
ATOM 8913 O O . PHE C 1 119 ? 18.858 -25.371 -68.171 1.00 14.76 119 PHE C O 1
ATOM 8921 N N . SER C 1 120 ? 19.012 -24.347 -66.172 1.00 15.76 120 SER C N 1
ATOM 8922 C CA . SER C 1 120 ? 18.601 -23.048 -66.721 1.00 15.61 120 SER C CA 1
ATOM 8923 C C . SER C 1 120 ? 19.597 -22.484 -67.755 1.00 15.08 120 SER C C 1
ATOM 8924 O O . SER C 1 120 ? 19.173 -21.825 -68.705 1.00 15.00 120 SER C O 1
ATOM 8927 N N . GLU C 1 121 ? 20.887 -22.785 -67.612 1.00 14.77 121 GLU C N 1
ATOM 8928 C CA . GLU C 1 121 ? 21.876 -22.319 -68.590 1.00 14.35 121 GLU C CA 1
ATOM 8929 C C . GLU C 1 121 ? 21.648 -22.973 -69.957 1.00 13.99 121 GLU C C 1
ATOM 8930 O O . GLU C 1 121 ? 21.827 -22.339 -70.999 1.00 14.59 121 GLU C O 1
ATOM 8936 N N . ALA C 1 122 ? 21.231 -24.229 -69.933 1.00 13.36 122 ALA C N 1
ATOM 8937 C CA . ALA C 1 122 ? 21.028 -25.010 -71.136 1.00 13.18 122 ALA C CA 1
ATOM 8938 C C . ALA C 1 122 ? 19.722 -24.649 -71.800 1.00 12.33 122 ALA C C 1
ATOM 8939 O O . ALA C 1 122 ? 19.641 -24.592 -73.046 1.00 11.77 122 ALA C O 1
ATOM 8941 N N . CYS C 1 123 ? 18.706 -24.382 -70.986 1.00 11.36 123 CYS C N 1
ATOM 8942 C CA . CYS C 1 123 ? 17.330 -24.297 -71.482 1.00 12.12 123 CYS C CA 1
ATOM 8943 C C . CYS C 1 123 ? 16.783 -22.880 -71.714 1.00 11.94 123 CYS C C 1
ATOM 8944 O O . CYS C 1 123 ? 15.794 -22.723 -72.416 1.00 12.77 123 CYS C O 1
ATOM 8947 N N . TYR C 1 124 ? 17.426 -21.854 -71.182 1.00 11.44 124 TYR C N 1
ATOM 8948 C CA . TYR C 1 124 ? 16.825 -20.537 -71.256 1.00 11.04 124 TYR C CA 1
ATOM 8949 C C . TYR C 1 124 ? 17.803 -19.474 -71.688 1.00 10.95 124 TYR C C 1
ATOM 8950 O O . TYR C 1 124 ? 18.888 -19.373 -71.121 1.00 10.92 124 TYR C O 1
ATOM 8959 N N . LEU C 1 125 ? 17.374 -18.639 -72.639 1.00 10.76 125 LEU C N 1
ATOM 8960 C CA . LEU C 1 125 ? 18.140 -17.458 -73.044 1.00 10.70 125 LEU C CA 1
ATOM 8961 C C . LEU C 1 125 ? 18.373 -16.536 -71.866 1.00 10.96 125 LEU C C 1
ATOM 8962 O O . LEU C 1 125 ? 19.440 -15.917 -71.733 1.00 10.64 125 LEU C O 1
ATOM 8967 N N . THR C 1 126 ? 17.338 -16.413 -71.031 1.00 10.70 126 THR C N 1
ATOM 8968 C CA . THR C 1 126 ? 17.343 -15.508 -69.897 1.00 11.27 126 THR C CA 1
ATOM 8969 C C . THR C 1 126 ? 18.544 -15.719 -68.989 1.00 11.62 126 THR C C 1
ATOM 8970 O O . THR C 1 126 ? 19.081 -14.770 -68.425 1.00 11.29 126 THR C O 1
ATOM 8974 N N . HIS C 1 127 ? 18.991 -16.965 -68.866 1.00 12.47 127 HIS C N 1
ATOM 8975 C CA . HIS C 1 127 ? 20.146 -17.278 -68.030 1.00 12.48 127 HIS C CA 1
ATOM 8976 C C . HIS C 1 127 ? 21.350 -16.443 -68.466 1.00 12.47 127 HIS C C 1
ATOM 8977 O O . HIS C 1 127 ? 21.980 -15.748 -67.678 1.00 11.47 127 HIS C O 1
ATOM 8984 N N . ARG C 1 128 ? 21.624 -16.469 -69.751 1.00 13.11 128 ARG C N 1
ATOM 8985 C CA . ARG C 1 128 ? 22.813 -15.808 -70.215 1.00 13.74 128 ARG C CA 1
ATOM 8986 C C . ARG C 1 128 ? 22.622 -14.300 -70.339 1.00 13.30 128 ARG C C 1
ATOM 8987 O O . ARG C 1 128 ? 23.580 -13.541 -70.149 1.00 14.39 128 ARG C O 1
ATOM 8995 N N . LEU C 1 129 ? 21.400 -13.849 -70.604 1.00 12.20 129 LEU C N 1
ATOM 8996 C CA . LEU C 1 129 ? 21.100 -12.407 -70.521 1.00 12.38 129 LEU C CA 1
ATOM 8997 C C . LEU C 1 129 ? 21.368 -11.877 -69.098 1.00 11.56 129 LEU C C 1
ATOM 8998 O O . LEU C 1 129 ? 21.951 -10.794 -68.892 1.00 11.72 129 LEU C O 1
ATOM 9003 N N . CYS C 1 130 ? 20.924 -12.625 -68.101 1.00 10.68 130 CYS C N 1
ATOM 9004 C CA . CYS C 1 130 ? 21.178 -12.225 -66.713 1.00 11.05 130 CYS C CA 1
ATOM 9005 C C . CYS C 1 130 ? 22.667 -12.243 -66.363 1.00 11.34 130 CYS C C 1
ATOM 9006 O O . CYS C 1 130 ? 23.162 -11.337 -65.697 1.00 12.16 130 CYS C O 1
ATOM 9009 N N . GLU C 1 131 ? 23.405 -13.246 -66.817 1.00 11.76 131 GLU C N 1
ATOM 9010 C CA . GLU C 1 131 ? 24.836 -13.292 -66.519 1.00 11.77 131 GLU C CA 1
ATOM 9011 C C . GLU C 1 131 ? 25.594 -12.105 -67.122 1.00 11.91 131 GLU C C 1
ATOM 9012 O O . GLU C 1 131 ? 26.529 -11.571 -66.488 1.00 12.37 131 GLU C O 1
ATOM 9018 N N . ALA C 1 132 ? 25.178 -11.672 -68.317 1.00 11.70 132 ALA C N 1
ATOM 9019 C CA . ALA C 1 132 ? 25.761 -10.515 -69.015 1.00 11.53 132 ALA C CA 1
ATOM 9020 C C . ALA C 1 132 ? 25.188 -9.174 -68.556 1.00 11.98 132 ALA C C 1
ATOM 9021 O O . ALA C 1 132 ? 25.687 -8.115 -68.948 1.00 11.91 132 ALA C O 1
ATOM 9023 N N . LYS C 1 133 ? 24.174 -9.222 -67.694 1.00 11.48 133 LYS C N 1
ATOM 9024 C CA . LYS C 1 133 ? 23.485 -8.036 -67.185 1.00 12.01 133 LYS C CA 1
ATOM 9025 C C . LYS C 1 133 ? 22.839 -7.184 -68.300 1.00 12.50 133 LYS C C 1
ATOM 9026 O O . LYS C 1 133 ? 22.871 -5.941 -68.257 1.00 13.25 133 LYS C O 1
ATOM 9032 N N . ARG C 1 134 ? 22.215 -7.854 -69.272 1.00 11.80 134 ARG C N 1
ATOM 9033 C CA . ARG C 1 134 ? 21.618 -7.156 -70.393 1.00 11.28 134 ARG C CA 1
ATOM 9034 C C . ARG C 1 134 ? 20.273 -6.545 -70.059 1.00 11.83 134 ARG C C 1
ATOM 9035 O O . ARG C 1 134 ? 19.527 -7.063 -69.206 1.00 11.79 134 ARG C O 1
ATOM 9043 N N . ALA C 1 135 ? 19.968 -5.435 -70.729 1.00 11.73 135 ALA C N 1
ATOM 9044 C CA . ALA C 1 135 ? 18.608 -4.895 -70.723 1.00 12.01 135 ALA C CA 1
ATOM 9045 C C . ALA C 1 135 ? 17.776 -5.698 -71.704 1.00 12.59 135 ALA C C 1
ATOM 9046 O O . ALA C 1 135 ? 18.308 -6.207 -72.677 1.00 12.35 135 ALA C O 1
ATOM 9048 N N . PRO C 1 136 ? 16.461 -5.797 -71.475 1.00 13.10 136 PRO C N 1
ATOM 9049 C CA . PRO C 1 136 ? 15.600 -6.444 -72.462 1.00 13.87 136 PRO C CA 1
ATOM 9050 C C . PRO C 1 136 ? 15.257 -5.575 -73.702 1.00 14.27 136 PRO C C 1
ATOM 9051 O O . PRO C 1 136 ? 14.497 -6.025 -74.566 1.00 15.26 136 PRO C O 1
ATOM 9055 N N . ARG C 1 137 ? 15.766 -4.350 -73.777 1.00 14.62 137 ARG C N 1
ATOM 9056 C CA . ARG C 1 137 ? 15.503 -3.488 -74.931 1.00 14.83 137 ARG C CA 1
ATOM 9057 C C . ARG C 1 137 ? 16.802 -2.928 -75.479 1.00 15.44 137 ARG C C 1
ATOM 9058 O O . ARG C 1 137 ? 17.750 -2.675 -74.730 1.00 14.60 137 ARG C O 1
ATOM 9066 N N . MET C 1 138 ? 16.825 -2.735 -76.798 1.00 15.95 138 MET C N 1
ATOM 9067 C CA . MET C 1 138 ? 17.915 -2.050 -77.471 1.00 16.42 138 MET C CA 1
ATOM 9068 C C . MET C 1 138 ? 17.790 -0.572 -77.172 1.00 16.49 138 MET C C 1
ATOM 9069 O O . MET C 1 138 ? 16.716 -0.114 -76.816 1.00 16.32 138 MET C O 1
ATOM 9074 N N . LEU C 1 139 ? 18.872 0.174 -77.370 1.00 17.16 139 LEU C N 1
ATOM 9075 C CA . LEU C 1 139 ? 18.875 1.630 -77.116 1.00 17.71 139 LEU C CA 1
ATOM 9076 C C . LEU C 1 139 ? 17.748 2.372 -77.842 1.00 18.49 139 LEU C C 1
ATOM 9077 O O . LEU C 1 139 ? 17.210 3.368 -77.324 1.00 18.62 139 LEU C O 1
ATOM 9082 N N . ASP C 1 140 ? 17.363 1.889 -79.021 1.00 18.86 140 ASP C N 1
ATOM 9083 C CA . ASP C 1 140 ? 16.241 2.494 -79.741 1.00 19.46 140 ASP C CA 1
ATOM 9084 C C . ASP C 1 140 ? 14.850 2.126 -79.179 1.00 19.62 140 ASP C C 1
ATOM 9085 O O . ASP C 1 140 ? 13.841 2.574 -79.703 1.00 20.37 140 ASP C O 1
ATOM 9090 N N . GLY C 1 141 ? 14.803 1.326 -78.112 1.00 19.74 141 GLY C N 1
ATOM 9091 C CA . GLY C 1 141 ? 13.547 0.980 -77.432 1.00 19.61 141 GLY C CA 1
ATOM 9092 C C . GLY C 1 141 ? 12.946 -0.354 -77.843 1.00 19.55 141 GLY C C 1
ATOM 9093 O O . GLY C 1 141 ? 11.957 -0.790 -77.260 1.00 19.01 141 GLY C O 1
ATOM 9094 N N . SER C 1 142 ? 13.549 -0.999 -78.842 1.00 19.55 142 SER C N 1
ATOM 9095 C CA . SER C 1 142 ? 12.995 -2.202 -79.435 1.00 19.87 142 SER C CA 1
ATOM 9096 C C . SER C 1 142 ? 13.254 -3.387 -78.510 1.00 19.45 142 SER C C 1
ATOM 9097 O O . SER C 1 142 ? 14.337 -3.502 -77.923 1.00 18.74 142 SER C O 1
ATOM 9100 N N . LEU C 1 143 ? 12.242 -4.248 -78.385 1.00 19.66 143 LEU C N 1
ATOM 9101 C CA . LEU C 1 143 ? 12.286 -5.419 -77.506 1.00 19.40 143 LEU C CA 1
ATOM 9102 C C . LEU C 1 143 ? 13.118 -6.541 -78.144 1.00 20.32 143 LEU C C 1
ATOM 9103 O O . LEU C 1 143 ? 13.059 -6.739 -79.371 1.00 20.81 143 LEU C O 1
ATOM 9108 N N . PHE C 1 144 ? 13.860 -7.291 -77.323 1.00 20.38 144 PHE C N 1
ATOM 9109 C CA . PHE C 1 144 ? 14.809 -8.295 -77.839 1.00 21.31 144 PHE C CA 1
ATOM 9110 C C . PHE C 1 144 ? 14.151 -9.537 -78.436 1.00 22.47 144 PHE C C 1
ATOM 9111 O O . PHE C 1 144 ? 14.763 -10.223 -79.273 1.00 23.38 144 PHE C O 1
ATOM 9119 N N . ALA C 1 145 ? 12.932 -9.831 -77.984 1.00 23.77 145 ALA C N 1
ATOM 9120 C CA . ALA C 1 145 ? 12.182 -11.026 -78.388 1.00 24.62 145 ALA C CA 1
ATOM 9121 C C . ALA C 1 145 ? 11.236 -10.729 -79.568 1.00 25.19 145 ALA C C 1
ATOM 9122 O O . ALA C 1 145 ? 10.241 -9.999 -79.412 1.00 26.84 145 ALA C O 1
ATOM 9124 N N . GLY C 1 153 ? -3.923 -2.839 -74.726 1.00 25.28 153 GLY C N 1
ATOM 9125 C CA . GLY C 1 153 ? -5.028 -1.945 -74.473 1.00 24.69 153 GLY C CA 1
ATOM 9126 C C . GLY C 1 153 ? -5.671 -2.347 -73.161 1.00 24.48 153 GLY C C 1
ATOM 9127 O O . GLY C 1 153 ? -4.986 -2.549 -72.157 1.00 24.42 153 GLY C O 1
ATOM 9128 N N . ARG C 1 154 ? -6.993 -2.470 -73.178 1.00 22.79 154 ARG C N 1
ATOM 9129 C CA . ARG C 1 154 ? -7.721 -2.887 -72.005 1.00 21.70 154 ARG C CA 1
ATOM 9130 C C . ARG C 1 154 ? -7.864 -4.420 -72.025 1.00 20.46 154 ARG C C 1
ATOM 9131 O O . ARG C 1 154 ? -8.767 -4.968 -72.659 1.00 20.32 154 ARG C O 1
ATOM 9139 N N . SER C 1 155 ? -6.889 -5.093 -71.412 1.00 18.52 155 SER C N 1
ATOM 9140 C CA . SER C 1 155 ? -6.910 -6.554 -71.232 1.00 17.03 155 SER C CA 1
ATOM 9141 C C . SER C 1 155 ? -6.594 -6.906 -69.783 1.00 15.76 155 SER C C 1
ATOM 9142 O O . SER C 1 155 ? -6.171 -6.042 -69.029 1.00 15.00 155 SER C O 1
ATOM 9145 N N . THR C 1 156 ? -6.786 -8.175 -69.429 1.00 14.29 156 THR C N 1
ATOM 9146 C CA . THR C 1 156 ? -6.629 -8.650 -68.053 1.00 14.36 156 THR C CA 1
ATOM 9147 C C . THR C 1 156 ? -5.653 -9.816 -68.050 1.00 14.00 156 THR C C 1
ATOM 9148 O O . THR C 1 156 ? -5.199 -10.236 -69.106 1.00 13.91 156 THR C O 1
ATOM 9152 N N . LEU C 1 157 ? -5.301 -10.319 -66.874 1.00 13.70 157 LEU C N 1
ATOM 9153 C CA . LEU C 1 157 ? -4.438 -11.505 -66.767 1.00 14.45 157 LEU C CA 1
ATOM 9154 C C . LEU C 1 157 ? -4.889 -12.706 -67.608 1.00 15.20 157 LEU C C 1
ATOM 9155 O O . LEU C 1 157 ? -4.049 -13.484 -68.038 1.00 15.09 157 LEU C O 1
ATOM 9160 N N . ALA C 1 158 ? -6.204 -12.872 -67.787 1.00 16.31 158 ALA C N 1
ATOM 9161 C CA . ALA C 1 158 ? -6.754 -13.958 -68.604 1.00 16.69 158 ALA C CA 1
ATOM 9162 C C . ALA C 1 158 ? -6.320 -13.892 -70.086 1.00 16.84 158 ALA C C 1
ATOM 9163 O O . ALA C 1 158 ? -6.457 -14.881 -70.809 1.00 17.07 158 ALA C O 1
ATOM 9165 N N . GLU C 1 159 ? -5.846 -12.734 -70.537 1.00 15.54 159 GLU C N 1
ATOM 9166 C CA . GLU C 1 159 ? -5.456 -12.526 -71.929 1.00 16.37 159 GLU C CA 1
ATOM 9167 C C . GLU C 1 159 ? -3.957 -12.780 -72.185 1.00 15.76 159 GLU C C 1
ATOM 9168 O O . GLU C 1 159 ? -3.449 -12.567 -73.291 1.00 15.66 159 GLU C O 1
ATOM 9174 N N . GLN C 1 160 ? -3.237 -13.206 -71.159 1.00 15.47 160 GLN C N 1
ATOM 9175 C CA . GLN C 1 160 ? -1.832 -13.599 -71.327 1.00 15.28 160 GLN C CA 1
ATOM 9176 C C . GLN C 1 160 ? -1.761 -14.732 -72.356 1.00 15.68 160 GLN C C 1
ATOM 9177 O O . GLN C 1 160 ? -2.451 -15.747 -72.219 1.00 14.70 160 GLN C O 1
ATOM 9183 N N . ARG C 1 161 ? -0.969 -14.513 -73.403 1.00 15.88 161 ARG C N 1
ATOM 9184 C CA . ARG C 1 161 ? -0.775 -15.493 -74.464 1.00 16.96 161 ARG C CA 1
ATOM 9185 C C . ARG C 1 161 ? 0.706 -15.831 -74.534 1.00 16.18 161 ARG C C 1
ATOM 9186 O O . ARG C 1 161 ? 1.150 -16.721 -73.805 1.00 17.51 161 ARG C O 1
ATOM 9194 N N . ALA C 1 162 ? 1.480 -15.107 -75.346 1.00 15.59 162 ALA C N 1
ATOM 9195 C CA . ALA C 1 162 ? 2.945 -15.263 -75.319 1.00 15.11 162 ALA C CA 1
ATOM 9196 C C . ALA C 1 162 ? 3.476 -14.854 -73.947 1.00 14.37 162 ALA C C 1
ATOM 9197 O O . ALA C 1 162 ? 2.925 -13.956 -73.306 1.00 14.30 162 ALA C O 1
ATOM 9199 N N . GLN C 1 163 ? 4.526 -15.531 -73.498 1.00 13.21 163 GLN C N 1
ATOM 9200 C CA . GLN C 1 163 ? 5.211 -15.125 -72.271 1.00 12.16 163 GLN C CA 1
ATOM 9201 C C . GLN C 1 163 ? 5.973 -13.827 -72.535 1.00 12.59 163 GLN C C 1
ATOM 9202 O O . GLN C 1 163 ? 6.941 -13.817 -73.290 1.00 11.49 163 GLN C O 1
ATOM 9208 N N . PHE C 1 164 ? 5.535 -12.735 -71.919 1.00 10.98 164 PHE C N 1
ATOM 9209 C CA . PHE C 1 164 ? 6.289 -11.485 -72.004 1.00 10.76 164 PHE C CA 1
ATOM 9210 C C . PHE C 1 164 ? 7.602 -11.647 -71.205 1.00 10.71 164 PHE C C 1
ATOM 9211 O O . PHE C 1 164 ? 7.617 -12.187 -70.092 1.00 10.28 164 PHE C O 1
ATOM 9219 N N . PRO C 1 165 ? 8.729 -11.181 -71.775 1.00 10.65 165 PRO C N 1
ATOM 9220 C CA . PRO C 1 165 ? 10.027 -11.546 -71.237 1.00 10.56 165 PRO C CA 1
ATOM 9221 C C . PRO C 1 165 ? 10.575 -10.784 -70.016 1.00 10.73 165 PRO C C 1
ATOM 9222 O O . PRO C 1 165 ? 11.690 -11.086 -69.568 1.00 10.46 165 PRO C O 1
ATOM 9226 N N . TYR C 1 166 ? 9.874 -9.757 -69.533 1.00 9.64 166 TYR C N 1
ATOM 9227 C CA . TYR C 1 166 ? 10.363 -9.048 -68.342 1.00 9.83 166 TYR C CA 1
ATOM 9228 C C . TYR C 1 166 ? 9.251 -8.487 -67.466 1.00 9.81 166 TYR C C 1
ATOM 9229 O O . TYR C 1 166 ? 8.072 -8.364 -67.880 1.00 11.35 166 TYR C O 1
ATOM 9238 N N . ALA C 1 167 ? 9.648 -8.161 -66.243 1.00 9.70 167 ALA C N 1
ATOM 9239 C CA . ALA C 1 167 ? 8.804 -7.481 -65.276 1.00 9.62 167 ALA C CA 1
ATOM 9240 C C . ALA C 1 167 ? 9.618 -6.330 -64.680 1.00 10.06 167 ALA C C 1
ATOM 9241 O O . ALA C 1 167 ? 10.644 -5.995 -65.236 1.00 9.06 167 ALA C O 1
ATOM 9243 N N . TYR C 1 168 ? 9.166 -5.761 -63.558 1.00 9.68 168 TYR C N 1
ATOM 9244 C CA . TYR C 1 168 ? 9.747 -4.553 -62.983 1.00 10.35 168 TYR C CA 1
ATOM 9245 C C . TYR C 1 168 ? 10.244 -4.721 -61.561 1.00 10.22 168 TYR C C 1
ATOM 9246 O O . TYR C 1 168 ? 9.779 -5.581 -60.821 1.00 9.94 168 TYR C O 1
ATOM 9255 N N . HIS C 1 169 ? 11.269 -3.942 -61.225 1.00 10.19 169 HIS C N 1
ATOM 9256 C CA . HIS C 1 169 ? 11.602 -3.643 -59.842 1.00 10.77 169 HIS C CA 1
ATOM 9257 C C . HIS C 1 169 ? 11.257 -2.174 -59.672 1.00 11.44 169 HIS C C 1
ATOM 9258 O O . HIS C 1 169 ? 11.528 -1.379 -60.571 1.00 11.21 169 HIS C O 1
ATOM 9265 N N . PHE C 1 170 ? 10.621 -1.795 -58.569 1.00 11.85 170 PHE C N 1
ATOM 9266 C CA . PHE C 1 170 ? 10.366 -0.383 -58.325 1.00 12.76 170 PHE C CA 1
ATOM 9267 C C . PHE C 1 170 ? 10.147 -0.038 -56.857 1.00 13.31 170 PHE C C 1
ATOM 9268 O O . PHE C 1 170 ? 9.941 -0.900 -56.017 1.00 14.19 170 PHE C O 1
ATOM 9276 N N . ASP C 1 171 ? 10.219 1.248 -56.559 1.00 14.50 171 ASP C N 1
ATOM 9277 C CA . ASP C 1 171 ? 9.879 1.733 -55.241 1.00 15.07 171 ASP C CA 1
ATOM 9278 C C . ASP C 1 171 ? 8.365 1.752 -55.208 1.00 15.21 171 ASP C C 1
ATOM 9279 O O . ASP C 1 171 ? 7.766 2.591 -55.876 1.00 14.51 171 ASP C O 1
ATOM 9284 N N . ALA C 1 172 ? 7.739 0.828 -54.471 1.00 15.98 172 ALA C N 1
ATOM 9285 C CA . ALA C 1 172 ? 6.271 0.687 -54.525 1.00 16.83 172 ALA C CA 1
ATOM 9286 C C . ALA C 1 172 ? 5.516 1.889 -53.952 1.00 17.11 172 ALA C C 1
ATOM 9287 O O . ALA C 1 172 ? 4.404 2.180 -54.382 1.00 17.73 172 ALA C O 1
ATOM 9289 N N . ASP C 1 173 ? 6.122 2.571 -52.992 1.00 17.77 173 ASP C N 1
ATOM 9290 C CA . ASP C 1 173 ? 5.551 3.809 -52.456 1.00 18.13 173 ASP C CA 1
ATOM 9291 C C . ASP C 1 173 ? 5.418 4.892 -53.522 1.00 17.36 173 ASP C C 1
ATOM 9292 O O . ASP C 1 173 ? 4.394 5.577 -53.573 1.00 17.37 173 ASP C O 1
ATOM 9297 N N . GLU C 1 174 ? 6.444 5.048 -54.359 1.00 16.98 174 GLU C N 1
ATOM 9298 C CA . GLU C 1 174 ? 6.396 5.979 -55.483 1.00 16.94 174 GLU C CA 1
ATOM 9299 C C . GLU C 1 174 ? 5.342 5.544 -56.507 1.00 15.65 174 GLU C C 1
ATOM 9300 O O . GLU C 1 174 ? 4.608 6.384 -57.018 1.00 14.73 174 GLU C O 1
ATOM 9306 N N . VAL C 1 175 ? 5.253 4.246 -56.807 1.00 14.60 175 VAL C N 1
ATOM 9307 C CA . VAL C 1 175 ? 4.220 3.773 -57.720 1.00 13.77 175 VAL C CA 1
ATOM 9308 C C . VAL C 1 175 ? 2.837 4.119 -57.166 1.00 12.97 175 VAL C C 1
ATOM 9309 O O . VAL C 1 175 ? 1.972 4.601 -57.885 1.00 12.14 175 VAL C O 1
ATOM 9313 N N . ALA C 1 176 ? 2.628 3.881 -55.878 1.00 13.43 176 ALA C N 1
ATOM 9314 C CA . ALA C 1 176 ? 1.326 4.179 -55.272 1.00 13.96 176 ALA C CA 1
ATOM 9315 C C . ALA C 1 176 ? 1.022 5.663 -55.354 1.00 13.41 176 ALA C C 1
ATOM 9316 O O . ALA C 1 176 ? -0.109 6.047 -55.609 1.00 14.69 176 ALA C O 1
ATOM 9318 N N . ARG C 1 177 ? 2.027 6.501 -55.119 1.00 14.34 177 ARG C N 1
ATOM 9319 C CA . ARG C 1 177 ? 1.845 7.936 -55.231 1.00 14.35 177 ARG C CA 1
ATOM 9320 C C . ARG C 1 177 ? 1.496 8.329 -56.677 1.00 13.84 177 ARG C C 1
ATOM 9321 O O . ARG C 1 177 ? 0.600 9.149 -56.931 1.00 12.74 177 ARG C O 1
ATOM 9329 N N . TYR C 1 178 ? 2.215 7.740 -57.628 1.00 13.37 178 TYR C N 1
ATOM 9330 C CA . TYR C 1 178 ? 1.940 7.981 -59.044 1.00 13.15 178 TYR C CA 1
ATOM 9331 C C . TYR C 1 178 ? 0.487 7.607 -59.379 1.00 12.59 178 TYR C C 1
ATOM 9332 O O . TYR C 1 178 ? -0.220 8.384 -60.018 1.00 13.16 178 TYR C O 1
ATOM 9341 N N . LEU C 1 179 ? 0.019 6.447 -58.910 1.00 11.65 179 LEU C N 1
ATOM 9342 C CA . LEU C 1 179 ? -1.348 5.995 -59.210 1.00 11.44 179 LEU C CA 1
ATOM 9343 C C . LEU C 1 179 ? -2.415 6.842 -58.511 1.00 11.22 179 LEU C C 1
ATOM 9344 O O . LEU C 1 179 ? -3.502 7.046 -59.050 1.00 11.21 179 LEU C O 1
ATOM 9349 N N . SER C 1 180 ? -2.078 7.368 -57.338 1.00 11.40 180 SER C N 1
ATOM 9350 C CA . SER C 1 180 ? -2.969 8.268 -56.635 1.00 11.31 180 SER C CA 1
ATOM 9351 C C . SER C 1 180 ? -3.228 9.531 -57.459 1.00 11.25 180 SER C C 1
ATOM 9352 O O . SER C 1 180 ? -4.355 9.988 -57.537 1.00 10.52 180 SER C O 1
ATOM 9355 N N . GLU C 1 181 ? -2.177 10.100 -58.064 1.00 12.48 181 GLU C N 1
ATOM 9356 C CA . GLU C 1 181 ? -2.343 11.240 -58.953 1.00 13.12 181 GLU C CA 1
ATOM 9357 C C . GLU C 1 181 ? -3.286 10.920 -60.115 1.00 12.62 181 GLU C C 1
ATOM 9358 O O . GLU C 1 181 ? -4.176 11.694 -60.436 1.00 12.43 181 GLU C O 1
ATOM 9364 N N . TYR C 1 182 ? -3.084 9.764 -60.729 1.00 12.67 182 TYR C N 1
ATOM 9365 C CA . TYR C 1 182 ? -3.939 9.273 -61.826 1.00 12.40 182 TYR C CA 1
ATOM 9366 C C . TYR C 1 182 ? -5.390 9.148 -61.394 1.00 11.65 182 TYR C C 1
ATOM 9367 O O . TYR C 1 182 ? -6.313 9.628 -62.097 1.00 11.68 182 TYR C O 1
ATOM 9376 N N . ALA C 1 183 ? -5.586 8.548 -60.229 1.00 10.92 183 ALA C N 1
ATOM 9377 C CA . ALA C 1 183 ? -6.939 8.198 -59.736 1.00 10.83 183 ALA C CA 1
ATOM 9378 C C . ALA C 1 183 ? -7.676 9.474 -59.356 1.00 10.84 183 ALA C C 1
ATOM 9379 O O . ALA C 1 183 ? -8.840 9.690 -59.736 1.00 9.53 183 ALA C O 1
ATOM 9381 N N . ILE C 1 184 ? -6.973 10.357 -58.646 1.00 11.61 184 ILE C N 1
ATOM 9382 C CA . ILE C 1 184 ? -7.571 11.648 -58.254 1.00 11.94 184 ILE C CA 1
ATOM 9383 C C . ILE C 1 184 ? -7.901 12.538 -59.452 1.00 12.26 184 ILE C C 1
ATOM 9384 O O . ILE C 1 184 ? -8.945 13.202 -59.482 1.00 12.29 184 ILE C O 1
ATOM 9389 N N . ALA C 1 185 ? -7.012 12.553 -60.443 1.00 12.84 185 ALA C N 1
ATOM 9390 C CA . ALA C 1 185 ? -7.249 13.239 -61.729 1.00 13.12 185 ALA C CA 1
ATOM 9391 C C . ALA C 1 185 ? -8.549 12.785 -62.385 1.00 13.56 185 ALA C C 1
ATOM 9392 O O . ALA C 1 185 ? -9.251 13.577 -63.040 1.00 13.50 185 ALA C O 1
ATOM 9394 N N . ARG C 1 186 ? -8.889 11.520 -62.158 1.00 14.15 186 ARG C N 1
ATOM 9395 C CA . ARG C 1 186 ? -10.088 10.906 -62.732 1.00 15.10 186 ARG C CA 1
ATOM 9396 C C . ARG C 1 186 ? -11.322 10.922 -61.850 1.00 14.85 186 ARG C C 1
ATOM 9397 O O . ARG C 1 186 ? -12.316 10.299 -62.189 1.00 15.54 186 ARG C O 1
ATOM 9405 N N . GLY C 1 187 ? -11.263 11.657 -60.737 1.00 14.79 187 GLY C N 1
ATOM 9406 C CA . GLY C 1 187 ? -12.440 11.893 -59.903 1.00 14.08 187 GLY C CA 1
ATOM 9407 C C . GLY C 1 187 ? -12.539 11.151 -58.575 1.00 12.97 187 GLY C C 1
ATOM 9408 O O . GLY C 1 187 ? -13.567 11.266 -57.886 1.00 11.93 187 GLY C O 1
ATOM 9409 N N . VAL C 1 188 ? -11.501 10.406 -58.195 1.00 11.40 188 VAL C N 1
ATOM 9410 C CA . VAL C 1 188 ? -11.488 9.763 -56.871 1.00 11.87 188 VAL C CA 1
ATOM 9411 C C . VAL C 1 188 ? -11.381 10.826 -55.798 1.00 11.73 188 VAL C C 1
ATOM 9412 O O . VAL C 1 188 ? -10.502 11.710 -55.855 1.00 10.73 188 VAL C O 1
ATOM 9416 N N . ARG C 1 189 ? -12.279 10.747 -54.821 1.00 12.19 189 ARG C N 1
ATOM 9417 C CA . ARG C 1 189 ? -12.248 11.653 -53.672 1.00 13.33 189 ARG C CA 1
ATOM 9418 C C . ARG C 1 189 ? -11.248 11.103 -52.656 1.00 12.71 189 ARG C C 1
ATOM 9419 O O . ARG C 1 189 ? -11.403 9.991 -52.191 1.00 12.16 189 ARG C O 1
ATOM 9427 N N . HIS C 1 190 ? -10.223 11.889 -52.345 1.00 10.95 190 HIS C N 1
ATOM 9428 C CA . HIS C 1 190 ? -9.180 11.496 -51.407 1.00 12.22 190 HIS C CA 1
ATOM 9429 C C . HIS C 1 190 ? -9.388 12.128 -50.028 1.00 11.48 190 HIS C C 1
ATOM 9430 O O . HIS C 1 190 ? -9.412 13.346 -49.889 1.00 11.31 190 HIS C O 1
ATOM 9437 N N . VAL C 1 191 ? -9.577 11.276 -49.027 1.00 11.69 191 VAL C N 1
ATOM 9438 C CA . VAL C 1 191 ? -9.742 11.689 -47.636 1.00 11.50 191 VAL C CA 1
ATOM 9439 C C . VAL C 1 191 ? -8.580 11.137 -46.812 1.00 11.62 191 VAL C C 1
ATOM 9440 O O . VAL C 1 191 ? -8.403 9.917 -46.727 1.00 11.46 191 VAL C O 1
ATOM 9444 N N . VAL C 1 192 ? -7.778 12.031 -46.212 1.00 12.49 192 VAL C N 1
ATOM 9445 C CA . VAL C 1 192 ? -6.749 11.611 -45.246 1.00 12.45 192 VAL C CA 1
ATOM 9446 C C . VAL C 1 192 ? -7.288 11.730 -43.824 1.00 12.52 192 VAL C C 1
ATOM 9447 O O . VAL C 1 192 ? -7.581 12.824 -43.373 1.00 10.64 192 VAL C O 1
ATOM 9451 N N . ASP C 1 193 ? -7.487 10.602 -43.145 1.00 13.21 193 ASP C N 1
ATOM 9452 C CA . ASP C 1 193 ? -8.167 10.591 -41.843 1.00 14.01 193 ASP C CA 1
ATOM 9453 C C . ASP C 1 193 ? -8.051 9.202 -41.215 1.00 15.45 193 ASP C C 1
ATOM 9454 O O . ASP C 1 193 ? -7.644 8.237 -41.868 1.00 15.63 193 ASP C O 1
ATOM 9459 N N . ASP C 1 194 ? -8.379 9.113 -39.935 1.00 16.28 194 ASP C N 1
ATOM 9460 C CA . ASP C 1 194 ? -8.403 7.832 -39.240 1.00 17.25 194 ASP C CA 1
ATOM 9461 C C . ASP C 1 194 ? -9.843 7.361 -39.088 1.00 16.80 194 ASP C C 1
ATOM 9462 O O . ASP C 1 194 ? -10.729 8.151 -38.767 1.00 16.50 194 ASP C O 1
ATOM 9467 N N . VAL C 1 195 ? -10.071 6.082 -39.336 1.00 17.41 195 VAL C N 1
ATOM 9468 C CA . VAL C 1 195 ? -11.376 5.481 -39.089 1.00 17.61 195 VAL C CA 1
ATOM 9469 C C . VAL C 1 195 ? -11.475 5.074 -37.623 1.00 18.81 195 VAL C C 1
ATOM 9470 O O . VAL C 1 195 ? -10.684 4.276 -37.148 1.00 18.70 195 VAL C O 1
ATOM 9474 N N . GLN C 1 196 ? -12.449 5.643 -36.917 1.00 19.16 196 GLN C N 1
ATOM 9475 C CA . GLN C 1 196 ? -12.619 5.407 -35.489 1.00 20.57 196 GLN C CA 1
ATOM 9476 C C . GLN C 1 196 ? -13.611 4.272 -35.181 1.00 20.17 196 GLN C C 1
ATOM 9477 O O . GLN C 1 196 ? -13.490 3.614 -34.155 1.00 20.60 196 GLN C O 1
ATOM 9483 N N . HIS C 1 197 ? -14.590 4.076 -36.054 1.00 19.56 197 HIS C N 1
ATOM 9484 C CA . HIS C 1 197 ? -15.615 3.041 -35.888 1.00 19.24 197 HIS C CA 1
ATOM 9485 C C . HIS C 1 197 ? -16.121 2.642 -37.280 1.00 17.70 197 HIS C C 1
ATOM 9486 O O . HIS C 1 197 ? -16.213 3.480 -38.181 1.00 16.65 197 HIS C O 1
ATOM 9493 N N . VAL C 1 198 ? -16.472 1.370 -37.445 1.00 15.66 198 VAL C N 1
ATOM 9494 C CA . VAL C 1 198 ? -17.085 0.894 -38.676 1.00 15.42 198 VAL C CA 1
ATOM 9495 C C . VAL C 1 198 ? -18.526 0.537 -38.348 1.00 15.06 198 VAL C C 1
ATOM 9496 O O . VAL C 1 198 ? -18.781 -0.284 -37.475 1.00 16.13 198 VAL C O 1
ATOM 9500 N N . GLY C 1 199 ? -19.462 1.231 -38.978 1.00 14.29 199 GLY C N 1
ATOM 9501 C CA . GLY C 1 199 ? -20.874 1.033 -38.684 1.00 13.88 199 GLY C CA 1
ATOM 9502 C C . GLY C 1 199 ? -21.428 -0.111 -39.504 1.00 13.33 199 GLY C C 1
ATOM 9503 O O . GLY C 1 199 ? -20.981 -0.350 -40.660 1.00 12.91 199 GLY C O 1
ATOM 9504 N N . GLN C 1 200 ? -22.379 -0.833 -38.905 1.00 12.73 200 GLN C N 1
ATOM 9505 C CA . GLN C 1 200 ? -23.099 -1.907 -39.580 1.00 12.20 200 GLN C CA 1
ATOM 9506 C C . GLN C 1 200 ? -24.615 -1.693 -39.537 1.00 12.28 200 GLN C C 1
ATOM 9507 O O . GLN C 1 200 ? -25.132 -1.027 -38.643 1.00 12.45 200 GLN C O 1
ATOM 9513 N N . ASP C 1 201 ? -25.333 -2.271 -40.499 1.00 12.10 201 ASP C N 1
ATOM 9514 C CA . ASP C 1 201 ? -26.797 -2.229 -40.502 1.00 12.44 201 ASP C CA 1
ATOM 9515 C C . ASP C 1 201 ? -27.313 -3.532 -39.868 1.00 12.51 201 ASP C C 1
ATOM 9516 O O . ASP C 1 201 ? -26.516 -4.354 -39.399 1.00 11.62 201 ASP C O 1
ATOM 9521 N N . GLU C 1 202 ? -28.630 -3.711 -39.842 1.00 13.00 202 GLU C N 1
ATOM 9522 C CA . GLU C 1 202 ? -29.234 -4.847 -39.149 1.00 14.33 202 GLU C CA 1
ATOM 9523 C C . GLU C 1 202 ? -28.923 -6.198 -39.754 1.00 13.84 202 GLU C C 1
ATOM 9524 O O . GLU C 1 202 ? -29.169 -7.232 -39.105 1.00 13.48 202 GLU C O 1
ATOM 9530 N N . ARG C 1 203 ? -28.454 -6.229 -41.001 1.00 12.73 203 ARG C N 1
ATOM 9531 C CA . ARG C 1 203 ? -28.040 -7.500 -41.612 1.00 12.59 203 ARG C CA 1
ATOM 9532 C C . ARG C 1 203 ? -26.563 -7.781 -41.374 1.00 11.89 203 ARG C C 1
ATOM 9533 O O . ARG C 1 203 ? -26.081 -8.817 -41.798 1.00 10.79 203 ARG C O 1
ATOM 9541 N N . GLY C 1 204 ? -25.859 -6.847 -40.743 1.00 11.70 204 GLY C N 1
ATOM 9542 C CA . GLY C 1 204 ? -24.444 -6.983 -40.465 1.00 11.83 204 GLY C CA 1
ATOM 9543 C C . GLY C 1 204 ? -23.580 -6.477 -41.604 1.00 11.59 204 GLY C C 1
ATOM 9544 O O . GLY C 1 204 ? -22.348 -6.656 -41.621 1.00 10.88 204 GLY C O 1
ATOM 9545 N N . TRP C 1 205 ? -24.215 -5.873 -42.598 1.00 11.27 205 TRP C N 1
ATOM 9546 C CA . TRP C 1 205 ? -23.466 -5.273 -43.704 1.00 11.10 205 TRP C CA 1
ATOM 9547 C C . TRP C 1 205 ? -22.832 -3.945 -43.233 1.00 11.32 205 TRP C C 1
ATOM 9548 O O . TRP C 1 205 ? -23.317 -3.331 -42.300 1.00 10.77 205 TRP C O 1
ATOM 9559 N N . ILE C 1 206 ? -21.755 -3.512 -43.885 1.00 10.96 206 ILE C N 1
ATOM 9560 C CA . ILE C 1 206 ? -21.111 -2.262 -43.532 1.00 12.13 206 ILE C CA 1
ATOM 9561 C C . ILE C 1 206 ? -21.967 -1.109 -44.034 1.00 12.58 206 ILE C C 1
ATOM 9562 O O . ILE C 1 206 ? -22.401 -1.109 -45.214 1.00 12.39 206 ILE C O 1
ATOM 9567 N N . SER C 1 207 ? -22.284 -0.180 -43.132 1.00 12.98 207 SER C N 1
ATOM 9568 C CA . SER C 1 207 ? -23.141 0.969 -43.459 1.00 13.75 207 SER C CA 1
ATOM 9569 C C . SER C 1 207 ? -22.339 2.254 -43.653 1.00 14.65 207 SER C C 1
ATOM 9570 O O . SER C 1 207 ? -22.826 3.223 -44.258 1.00 15.62 207 SER C O 1
ATOM 9573 N N . GLY C 1 208 ? -21.118 2.276 -43.143 1.00 14.43 208 GLY C N 1
ATOM 9574 C CA . GLY C 1 208 ? -20.279 3.485 -43.215 1.00 14.84 208 GLY C CA 1
ATOM 9575 C C . GLY C 1 208 ? -19.019 3.373 -42.372 1.00 14.90 208 GLY C C 1
ATOM 9576 O O . GLY C 1 208 ? -18.942 2.551 -41.473 1.00 14.78 208 GLY C O 1
ATOM 9577 N N . VAL C 1 209 ? -18.022 4.211 -42.659 1.00 14.76 209 VAL C N 1
ATOM 9578 C CA . VAL C 1 209 ? -16.832 4.269 -41.843 1.00 14.90 209 VAL C CA 1
ATOM 9579 C C . VAL C 1 209 ? -16.819 5.648 -41.201 1.00 14.97 209 VAL C C 1
ATOM 9580 O O . VAL C 1 209 ? -17.004 6.637 -41.883 1.00 13.34 209 VAL C O 1
ATOM 9584 N N . HIS C 1 210 ? -16.662 5.676 -39.884 1.00 15.26 210 HIS C N 1
ATOM 9585 C CA . HIS C 1 210 ? -16.768 6.906 -39.087 1.00 16.93 210 HIS C CA 1
ATOM 9586 C C . HIS C 1 210 ? -15.366 7.439 -38.857 1.00 16.60 210 HIS C C 1
ATOM 9587 O O . HIS C 1 210 ? -14.534 6.765 -38.252 1.00 17.55 210 HIS C O 1
ATOM 9594 N N . THR C 1 211 ? -15.124 8.657 -39.328 1.00 17.11 211 THR C N 1
ATOM 9595 C CA . THR C 1 211 ? -13.776 9.235 -39.335 1.00 16.69 211 THR C CA 1
ATOM 9596 C C . THR C 1 211 ? -13.628 10.324 -38.273 1.00 17.22 211 THR C C 1
ATOM 9597 O O . THR C 1 211 ? -14.604 10.930 -37.836 1.00 16.89 211 THR C O 1
ATOM 9601 N N . LYS C 1 212 ? -12.388 10.583 -37.888 1.00 17.96 212 LYS C N 1
ATOM 9602 C CA . LYS C 1 212 ? -12.092 11.574 -36.857 1.00 18.63 212 LYS C CA 1
ATOM 9603 C C . LYS C 1 212 ? -12.577 12.977 -37.251 1.00 18.79 212 LYS C C 1
ATOM 9604 O O . LYS C 1 212 ? -13.147 13.692 -36.415 1.00 18.28 212 LYS C O 1
ATOM 9610 N N . GLN C 1 213 ? -12.358 13.353 -38.516 1.00 18.44 213 GLN C N 1
ATOM 9611 C CA . GLN C 1 213 ? -12.549 14.739 -38.989 1.00 18.81 213 GLN C CA 1
ATOM 9612 C C . GLN C 1 213 ? -13.541 14.918 -40.146 1.00 17.96 213 GLN C C 1
ATOM 9613 O O . GLN C 1 213 ? -13.912 16.044 -40.458 1.00 17.24 213 GLN C O 1
ATOM 9619 N N . HIS C 1 214 ? -13.945 13.837 -40.799 1.00 16.96 214 HIS C N 1
ATOM 9620 C CA . HIS C 1 214 ? -14.852 13.932 -41.958 1.00 16.86 214 HIS C CA 1
ATOM 9621 C C . HIS C 1 214 ? -16.202 13.255 -41.746 1.00 16.60 214 HIS C C 1
ATOM 9622 O O . HIS C 1 214 ? -16.947 13.010 -42.703 1.00 16.37 214 HIS C O 1
ATOM 9629 N N . GLY C 1 215 ? -16.515 12.945 -40.495 1.00 16.48 215 GLY C N 1
ATOM 9630 C CA . GLY C 1 215 ? -17.777 12.310 -40.183 1.00 15.66 215 GLY C CA 1
ATOM 9631 C C . GLY C 1 215 ? -17.875 10.941 -40.816 1.00 15.56 215 GLY C C 1
ATOM 9632 O O . GLY C 1 215 ? -16.865 10.262 -40.977 1.00 13.84 215 GLY C O 1
ATOM 9633 N N . GLU C 1 216 ? -19.107 10.558 -41.173 1.00 15.45 216 GLU C N 1
ATOM 9634 C CA . GLU C 1 216 ? -19.373 9.212 -41.685 1.00 15.94 216 GLU C CA 1
ATOM 9635 C C . GLU C 1 216 ? -19.247 9.190 -43.212 1.00 15.78 216 GLU C C 1
ATOM 9636 O O . GLU C 1 216 ? -19.914 9.941 -43.918 1.00 15.91 216 GLU C O 1
ATOM 9642 N N . ILE C 1 217 ? -18.382 8.313 -43.706 1.00 14.88 217 ILE C N 1
ATOM 9643 C CA . ILE C 1 217 ? -18.254 8.072 -45.135 1.00 15.03 217 ILE C CA 1
ATOM 9644 C C . ILE C 1 217 ? -18.958 6.772 -45.508 1.00 15.59 217 ILE C C 1
ATOM 9645 O O . ILE C 1 217 ? -18.606 5.682 -45.023 1.00 15.74 217 ILE C O 1
ATOM 9650 N N . SER C 1 218 ? -19.969 6.894 -46.357 1.00 16.12 218 SER C N 1
ATOM 9651 C CA . SER C 1 218 ? -20.838 5.774 -46.697 1.00 16.83 218 SER C CA 1
ATOM 9652 C C . SER C 1 218 ? -20.763 5.475 -48.189 1.00 16.00 218 SER C C 1
ATOM 9653 O O . SER C 1 218 ? -20.422 6.338 -48.988 1.00 15.12 218 SER C O 1
ATOM 9656 N N . GLY C 1 219 ? -21.069 4.236 -48.556 1.00 15.33 219 GLY C N 1
ATOM 9657 C CA . GLY C 1 219 ? -21.102 3.847 -49.965 1.00 14.55 219 GLY C CA 1
ATOM 9658 C C . GLY C 1 219 ? -21.714 2.456 -50.088 1.00 13.58 219 GLY C C 1
ATOM 9659 O O . GLY C 1 219 ? -22.056 1.863 -49.082 1.00 14.97 219 GLY C O 1
ATOM 9660 N N . ASP C 1 220 ? -21.840 1.954 -51.312 1.00 11.80 220 ASP C N 1
ATOM 9661 C CA . ASP C 1 220 ? -22.480 0.672 -51.569 1.00 11.98 220 ASP C CA 1
ATOM 9662 C C . ASP C 1 220 ? -21.524 -0.510 -51.318 1.00 11.21 220 ASP C C 1
ATOM 9663 O O . ASP C 1 220 ? -21.922 -1.544 -50.785 1.00 12.54 220 ASP C O 1
ATOM 9668 N N . LEU C 1 221 ? -20.278 -0.340 -51.696 1.00 10.04 221 LEU C N 1
ATOM 9669 C CA . LEU C 1 221 ? -19.281 -1.434 -51.637 1.00 9.52 221 LEU C CA 1
ATOM 9670 C C . LEU C 1 221 ? -18.073 -0.889 -50.919 1.00 9.31 221 LEU C C 1
ATOM 9671 O O . LEU C 1 221 ? -17.586 0.169 -51.271 1.00 9.01 221 LEU C O 1
ATOM 9676 N N . PHE C 1 222 ? -17.537 -1.648 -49.976 1.00 9.09 222 PHE C N 1
ATOM 9677 C CA . PHE C 1 222 ? -16.360 -1.236 -49.218 1.00 8.93 222 PHE C CA 1
ATOM 9678 C C . PHE C 1 222 ? -15.193 -2.102 -49.576 1.00 9.71 222 PHE C C 1
ATOM 9679 O O . PHE C 1 222 ? -15.342 -3.297 -49.656 1.00 10.01 222 PHE C O 1
ATOM 9687 N N . VAL C 1 223 ? -14.031 -1.485 -49.781 1.00 9.38 223 VAL C N 1
ATOM 9688 C CA . VAL C 1 223 ? -12.839 -2.256 -50.095 1.00 9.62 223 VAL C CA 1
ATOM 9689 C C . VAL C 1 223 ? -11.843 -2.106 -48.968 1.00 9.65 223 VAL C C 1
ATOM 9690 O O . VAL C 1 223 ? -11.414 -0.988 -48.638 1.00 11.08 223 VAL C O 1
ATOM 9694 N N . ASP C 1 224 ? -11.496 -3.232 -48.358 1.00 9.14 224 ASP C N 1
ATOM 9695 C CA . ASP C 1 224 ? -10.551 -3.254 -47.247 1.00 9.28 224 ASP C CA 1
ATOM 9696 C C . ASP C 1 224 ? -9.104 -3.373 -47.750 1.00 9.08 224 ASP C C 1
ATOM 9697 O O . ASP C 1 224 ? -8.644 -4.444 -48.107 1.00 9.61 224 ASP C O 1
ATOM 9702 N N . CYS C 1 225 ? -8.399 -2.268 -47.732 1.00 9.01 225 CYS C N 1
ATOM 9703 C CA . CYS C 1 225 ? -6.970 -2.227 -48.040 1.00 9.54 225 CYS C CA 1
ATOM 9704 C C . CYS C 1 225 ? -6.165 -1.795 -46.804 1.00 10.65 225 CYS C C 1
ATOM 9705 O O . CYS C 1 225 ? -5.142 -1.082 -46.922 1.00 9.59 225 CYS C O 1
ATOM 9708 N N . THR C 1 226 ? -6.616 -2.221 -45.619 1.00 10.13 226 THR C N 1
ATOM 9709 C CA . THR C 1 226 ? -5.972 -1.807 -44.362 1.00 10.95 226 THR C CA 1
ATOM 9710 C C . THR C 1 226 ? -4.791 -2.675 -43.959 1.00 11.77 226 THR C C 1
ATOM 9711 O O . THR C 1 226 ? -4.304 -2.557 -42.823 1.00 13.84 226 THR C O 1
ATOM 9715 N N . GLY C 1 227 ? -4.345 -3.531 -44.867 1.00 12.18 227 GLY C N 1
ATOM 9716 C CA . GLY C 1 227 ? -3.212 -4.427 -44.611 1.00 12.33 227 GLY C CA 1
ATOM 9717 C C . GLY C 1 227 ? -3.468 -5.469 -43.541 1.00 13.08 227 GLY C C 1
ATOM 9718 O O . GLY C 1 227 ? -4.630 -5.920 -43.323 1.00 12.47 227 GLY C O 1
ATOM 9719 N N . PHE C 1 228 ? -2.391 -5.886 -42.868 1.00 13.26 228 PHE C N 1
ATOM 9720 C CA . PHE C 1 228 ? -2.475 -6.985 -41.894 1.00 14.61 228 PHE C CA 1
ATOM 9721 C C . PHE C 1 228 ? -3.575 -6.758 -40.847 1.00 14.50 228 PHE C C 1
ATOM 9722 O O . PHE C 1 228 ? -4.207 -7.709 -40.398 1.00 14.83 228 PHE C O 1
ATOM 9730 N N . ARG C 1 229 ? -3.832 -5.502 -40.518 1.00 14.62 229 ARG C N 1
ATOM 9731 C CA . ARG C 1 229 ? -4.920 -5.099 -39.622 1.00 15.55 229 ARG C CA 1
ATOM 9732 C C . ARG C 1 229 ? -6.272 -5.758 -39.962 1.00 13.78 229 ARG C C 1
ATOM 9733 O O . ARG C 1 229 ? -7.003 -6.150 -39.080 1.00 14.13 229 ARG C O 1
ATOM 9741 N N . GLY C 1 230 ? -6.607 -5.849 -41.235 1.00 12.01 230 GLY C N 1
ATOM 9742 C CA . GLY C 1 230 ? -7.941 -6.304 -41.634 1.00 10.50 230 GLY C CA 1
ATOM 9743 C C . GLY C 1 230 ? -9.070 -5.644 -40.863 1.00 10.32 230 GLY C C 1
ATOM 9744 O O . GLY C 1 230 ? -9.962 -6.303 -40.376 1.00 8.91 230 GLY C O 1
ATOM 9745 N N . LEU C 1 231 ? -9.046 -4.324 -40.797 1.00 9.69 231 LEU C N 1
ATOM 9746 C CA . LEU C 1 231 ? -10.028 -3.558 -40.014 1.00 10.22 231 LEU C CA 1
ATOM 9747 C C . LEU C 1 231 ? -11.501 -3.870 -40.322 1.00 10.12 231 LEU C C 1
ATOM 9748 O O . LEU C 1 231 ? -12.337 -3.930 -39.411 1.00 9.81 231 LEU C O 1
ATOM 9753 N N . LEU C 1 232 ? -11.812 -3.994 -41.606 1.00 10.35 232 LEU C N 1
ATOM 9754 C CA . LEU C 1 232 ? -13.168 -4.328 -42.014 1.00 10.78 232 LEU C CA 1
ATOM 9755 C C . LEU C 1 232 ? -13.350 -5.827 -42.025 1.00 11.00 232 LEU C C 1
ATOM 9756 O O . LEU C 1 232 ? -14.206 -6.374 -41.313 1.00 11.22 232 LEU C O 1
ATOM 9761 N N . ILE C 1 233 ? -12.572 -6.499 -42.872 1.00 11.72 233 ILE C N 1
ATOM 9762 C CA . ILE C 1 233 ? -12.799 -7.909 -43.150 1.00 11.67 233 ILE C CA 1
ATOM 9763 C C . ILE C 1 233 ? -12.631 -8.829 -41.907 1.00 11.78 233 ILE C C 1
ATOM 9764 O O . ILE C 1 233 ? -13.424 -9.754 -41.734 1.00 12.04 233 ILE C O 1
ATOM 9769 N N . ASN C 1 234 ? -11.678 -8.531 -41.033 1.00 11.15 234 ASN C N 1
ATOM 9770 C CA . ASN C 1 234 ? -11.430 -9.365 -39.845 1.00 11.66 234 ASN C CA 1
ATOM 9771 C C . ASN C 1 234 ? -11.984 -8.743 -38.564 1.00 11.69 234 ASN C C 1
ATOM 9772 O O . ASN C 1 234 ? -12.706 -9.395 -37.808 1.00 12.64 234 ASN C O 1
ATOM 9777 N N . GLN C 1 235 ? -11.611 -7.503 -38.300 1.00 11.13 235 GLN C N 1
ATOM 9778 C CA . GLN C 1 235 ? -11.983 -6.825 -37.055 1.00 12.21 235 GLN C CA 1
ATOM 9779 C C . GLN C 1 235 ? -13.445 -6.447 -36.971 1.00 12.30 235 GLN C C 1
ATOM 9780 O O . GLN C 1 235 ? -14.004 -6.453 -35.875 1.00 14.95 235 GLN C O 1
ATOM 9786 N N . THR C 1 236 ? -14.084 -6.183 -38.102 1.00 12.12 236 THR C N 1
ATOM 9787 C CA . THR C 1 236 ? -15.520 -5.869 -38.091 1.00 11.28 236 THR C CA 1
ATOM 9788 C C . THR C 1 236 ? -16.436 -7.046 -38.429 1.00 11.20 236 THR C C 1
ATOM 9789 O O . THR C 1 236 ? -17.353 -7.347 -37.665 1.00 11.60 236 THR C O 1
ATOM 9793 N N . LEU C 1 237 ? -16.186 -7.698 -39.564 1.00 11.21 237 LEU C N 1
ATOM 9794 C CA . LEU C 1 237 ? -17.072 -8.707 -40.130 1.00 12.18 237 LEU C CA 1
ATOM 9795 C C . LEU C 1 237 ? -16.755 -10.118 -39.649 1.00 12.03 237 LEU C C 1
ATOM 9796 O O . LEU C 1 237 ? -17.502 -11.027 -39.922 1.00 14.40 237 LEU C O 1
ATOM 9801 N N . GLY C 1 238 ? -15.704 -10.291 -38.859 1.00 12.16 238 GLY C N 1
ATOM 9802 C CA . GLY C 1 238 ? -15.400 -11.592 -38.293 1.00 12.07 238 GLY C CA 1
ATOM 9803 C C . GLY C 1 238 ? -14.884 -12.642 -39.252 1.00 11.64 238 GLY C C 1
ATOM 9804 O O . GLY C 1 238 ? -14.960 -13.849 -38.974 1.00 11.06 238 GLY C O 1
ATOM 9805 N N . GLY C 1 239 ? -14.302 -12.199 -40.355 1.00 10.97 239 GLY C N 1
ATOM 9806 C CA . GLY C 1 239 ? -13.648 -13.096 -41.274 1.00 11.15 239 GLY C CA 1
ATOM 9807 C C . GLY C 1 239 ? -12.576 -13.890 -40.563 1.00 11.95 239 GLY C C 1
ATOM 9808 O O . GLY C 1 239 ? -11.848 -13.338 -39.751 1.00 12.31 239 GLY C O 1
ATOM 9809 N N . ARG C 1 240 ? -12.485 -15.178 -40.858 1.00 10.62 240 ARG C N 1
ATOM 9810 C CA . ARG C 1 240 ? -11.485 -16.066 -40.242 1.00 11.74 240 ARG C CA 1
ATOM 9811 C C . ARG C 1 240 ? -10.214 -16.073 -41.056 1.00 11.54 240 ARG C C 1
ATOM 9812 O O . ARG C 1 240 ? -10.270 -16.415 -42.239 1.00 11.54 240 ARG C O 1
ATOM 9820 N N . PHE C 1 241 ? -9.080 -15.693 -40.456 1.00 11.15 241 PHE C N 1
ATOM 9821 C CA . PHE C 1 241 ? -7.816 -15.765 -41.160 1.00 11.33 241 PHE C CA 1
ATOM 9822 C C . PHE C 1 241 ? -7.168 -17.135 -40.960 1.00 11.84 241 PHE C C 1
ATOM 9823 O O . PHE C 1 241 ? -6.959 -17.539 -39.819 1.00 12.56 241 PHE C O 1
ATOM 9831 N N . GLN C 1 242 ? -6.828 -17.803 -42.052 1.00 11.53 242 GLN C N 1
ATOM 9832 C CA . GLN C 1 242 ? -6.186 -19.127 -42.035 1.00 12.74 242 GLN C CA 1
ATOM 9833 C C . GLN C 1 242 ? -4.691 -18.928 -42.158 1.00 12.31 242 GLN C C 1
ATOM 9834 O O . GLN C 1 242 ? -4.218 -18.575 -43.231 1.00 12.59 242 GLN C O 1
ATOM 9840 N N . SER C 1 243 ? -3.955 -19.198 -41.081 1.00 12.75 243 SER C N 1
ATOM 9841 C CA . SER C 1 243 ? -2.481 -19.085 -41.071 1.00 12.65 243 SER C CA 1
ATOM 9842 C C . SER C 1 243 ? -1.810 -20.230 -41.809 1.00 12.47 243 SER C C 1
ATOM 9843 O O . SER C 1 243 ? -2.250 -21.382 -41.720 1.00 12.25 243 SER C O 1
ATOM 9846 N N . PHE C 1 244 ? -0.740 -19.910 -42.534 1.00 11.18 244 PHE C N 1
ATOM 9847 C CA . PHE C 1 244 ? 0.104 -20.970 -43.126 1.00 11.68 244 PHE C CA 1
ATOM 9848 C C . PHE C 1 244 ? 1.368 -21.264 -42.327 1.00 11.86 244 PHE C C 1
ATOM 9849 O O . PHE C 1 244 ? 2.289 -21.939 -42.843 1.00 11.93 244 PHE C O 1
ATOM 9857 N N . SER C 1 245 ? 1.410 -20.834 -41.068 1.00 13.06 245 SER C N 1
ATOM 9858 C CA . SER C 1 245 ? 2.617 -20.926 -40.205 1.00 13.92 245 SER C CA 1
ATOM 9859 C C . SER C 1 245 ? 3.114 -22.348 -40.025 1.00 13.50 245 SER C C 1
ATOM 9860 O O . SER C 1 245 ? 4.305 -22.571 -39.851 1.00 13.76 245 SER C O 1
ATOM 9863 N N . ASP C 1 246 ? 2.190 -23.305 -40.071 1.00 13.35 246 ASP C N 1
ATOM 9864 C CA . ASP C 1 246 ? 2.560 -24.713 -39.927 1.00 13.22 246 ASP C CA 1
ATOM 9865 C C . ASP C 1 246 ? 3.437 -25.226 -41.078 1.00 12.81 246 ASP C C 1
ATOM 9866 O O . ASP C 1 246 ? 4.275 -26.095 -40.861 1.00 12.03 246 ASP C O 1
ATOM 9871 N N . VAL C 1 247 ? 3.240 -24.690 -42.276 1.00 11.91 247 VAL C N 1
ATOM 9872 C CA . VAL C 1 247 ? 3.994 -25.127 -43.449 1.00 11.75 247 VAL C CA 1
ATOM 9873 C C . VAL C 1 247 ? 5.024 -24.114 -43.935 1.00 11.26 247 VAL C C 1
ATOM 9874 O O . VAL C 1 247 ? 5.986 -24.483 -44.559 1.00 12.03 247 VAL C O 1
ATOM 9878 N N . LEU C 1 248 ? 4.821 -22.840 -43.627 1.00 11.71 248 LEU C N 1
ATOM 9879 C CA . LEU C 1 248 ? 5.735 -21.780 -44.037 1.00 11.35 248 LEU C CA 1
ATOM 9880 C C . LEU C 1 248 ? 5.980 -20.894 -42.814 1.00 11.74 248 LEU C C 1
ATOM 9881 O O . LEU C 1 248 ? 5.282 -19.917 -42.603 1.00 11.83 248 LEU C O 1
ATOM 9886 N N . PRO C 1 249 ? 6.984 -21.227 -42.005 1.00 12.24 249 PRO C N 1
ATOM 9887 C CA . PRO C 1 249 ? 7.132 -20.570 -40.689 1.00 12.99 249 PRO C CA 1
ATOM 9888 C C . PRO C 1 249 ? 7.743 -19.150 -40.676 1.00 13.85 249 PRO C C 1
ATOM 9889 O O . PRO C 1 249 ? 7.758 -18.511 -39.609 1.00 14.58 249 PRO C O 1
ATOM 9893 N N . ASN C 1 250 ? 8.270 -18.660 -41.812 1.00 13.21 250 ASN C N 1
ATOM 9894 C CA . ASN C 1 250 ? 8.978 -17.383 -41.803 1.00 13.14 250 ASN C CA 1
ATOM 9895 C C . ASN C 1 250 ? 7.995 -16.297 -41.447 1.00 13.91 250 ASN C C 1
ATOM 9896 O O . ASN C 1 250 ? 6.944 -16.249 -42.026 1.00 13.95 250 ASN C O 1
ATOM 9901 N N . ASN C 1 251 ? 8.310 -15.494 -40.438 1.00 14.52 251 ASN C N 1
ATOM 9902 C CA . ASN C 1 251 ? 7.305 -14.598 -39.848 1.00 15.20 251 ASN C CA 1
ATOM 9903 C C . ASN C 1 251 ? 7.802 -13.174 -39.699 1.00 14.74 251 ASN C C 1
ATOM 9904 O O . ASN C 1 251 ? 7.031 -12.262 -39.399 1.00 16.02 251 ASN C O 1
ATOM 9909 N N . ARG C 1 252 ? 9.075 -12.967 -39.980 1.00 14.78 252 ARG C N 1
ATOM 9910 C CA . ARG C 1 252 ? 9.684 -11.656 -39.830 1.00 14.39 252 ARG C CA 1
ATOM 9911 C C . ARG C 1 252 ? 10.622 -11.354 -40.968 1.00 14.39 252 ARG C C 1
ATOM 9912 O O . ARG C 1 252 ? 11.037 -12.267 -41.704 1.00 13.83 252 ARG C O 1
ATOM 9920 N N . ALA C 1 253 ? 10.963 -10.067 -41.093 1.00 13.66 253 ALA C N 1
ATOM 9921 C CA . ALA C 1 253 ? 11.984 -9.652 -42.027 1.00 13.23 253 ALA C CA 1
ATOM 9922 C C . ALA C 1 253 ? 12.743 -8.454 -41.516 1.00 12.99 253 ALA C C 1
ATOM 9923 O O . ALA C 1 253 ? 12.261 -7.711 -40.659 1.00 13.52 253 ALA C O 1
ATOM 9925 N N . VAL C 1 254 ? 13.955 -8.305 -42.027 1.00 13.20 254 VAL C N 1
ATOM 9926 C CA . VAL C 1 254 ? 14.749 -7.112 -41.753 1.00 13.32 254 VAL C CA 1
ATOM 9927 C C . VAL C 1 254 ? 15.357 -6.663 -43.081 1.00 14.00 254 VAL C C 1
ATOM 9928 O O . VAL C 1 254 ? 15.966 -7.471 -43.784 1.00 13.38 254 VAL C O 1
ATOM 9932 N N . ALA C 1 255 ? 15.220 -5.376 -43.395 1.00 14.10 255 ALA C N 1
ATOM 9933 C CA . ALA C 1 255 ? 15.584 -4.853 -44.715 1.00 14.73 255 ALA C CA 1
ATOM 9934 C C . ALA C 1 255 ? 16.552 -3.673 -44.625 1.00 15.23 255 ALA C C 1
ATOM 9935 O O . ALA C 1 255 ? 16.551 -2.944 -43.643 1.00 15.16 255 ALA C O 1
ATOM 9937 N N . LEU C 1 256 ? 17.362 -3.515 -45.672 1.00 16.16 256 LEU C N 1
ATOM 9938 C CA . LEU C 1 256 ? 18.355 -2.434 -45.799 1.00 17.32 256 LEU C CA 1
ATOM 9939 C C . LEU C 1 256 ? 18.231 -1.794 -47.183 1.00 18.24 256 LEU C C 1
ATOM 9940 O O . LEU C 1 256 ? 17.877 -2.480 -48.152 1.00 18.58 256 LEU C O 1
ATOM 9945 N N . ARG C 1 257 ? 18.511 -0.487 -47.271 1.00 18.72 257 ARG C N 1
ATOM 9946 C CA . ARG C 1 257 ? 18.685 0.215 -48.547 1.00 19.47 257 ARG C CA 1
ATOM 9947 C C . ARG C 1 257 ? 20.171 0.398 -48.765 1.00 19.02 257 ARG C C 1
ATOM 9948 O O . ARG C 1 257 ? 20.840 1.046 -47.957 1.00 18.89 257 ARG C O 1
ATOM 9956 N N . VAL C 1 258 ? 20.702 -0.174 -49.843 1.00 18.89 258 VAL C N 1
ATOM 9957 C CA . VAL C 1 258 ? 22.153 -0.145 -50.073 1.00 18.58 258 VAL C CA 1
ATOM 9958 C C . VAL C 1 258 ? 22.486 0.576 -51.370 1.00 18.76 258 VAL C C 1
ATOM 9959 O O . VAL C 1 258 ? 22.277 0.048 -52.456 1.00 18.10 258 VAL C O 1
ATOM 9963 N N . PRO C 1 259 ? 22.991 1.816 -51.263 1.00 19.10 259 PRO C N 1
ATOM 9964 C CA . PRO C 1 259 ? 23.379 2.521 -52.484 1.00 19.13 259 PRO C CA 1
ATOM 9965 C C . PRO C 1 259 ? 24.420 1.743 -53.298 1.00 19.37 259 PRO C C 1
ATOM 9966 O O . PRO C 1 259 ? 25.262 1.024 -52.736 1.00 18.74 259 PRO C O 1
ATOM 9970 N N . ARG C 1 260 ? 24.321 1.849 -54.619 1.00 19.94 260 ARG C N 1
ATOM 9971 C CA . ARG C 1 260 ? 25.199 1.108 -55.508 1.00 20.68 260 ARG C CA 1
ATOM 9972 C C . ARG C 1 260 ? 26.362 2.028 -55.875 1.00 21.36 260 ARG C C 1
ATOM 9973 O O . ARG C 1 260 ? 26.155 3.148 -56.353 1.00 21.53 260 ARG C O 1
ATOM 9981 N N . GLU C 1 261 ? 27.573 1.566 -55.600 1.00 22.00 261 GLU C N 1
ATOM 9982 C CA . GLU C 1 261 ? 28.777 2.354 -55.881 1.00 22.72 261 GLU C CA 1
ATOM 9983 C C . GLU C 1 261 ? 29.012 2.396 -57.384 1.00 22.69 261 GLU C C 1
ATOM 9984 O O . GLU C 1 261 ? 29.199 3.470 -57.961 1.00 23.23 261 GLU C O 1
ATOM 9990 N N . ASN C 1 262 ? 28.991 1.225 -58.016 1.00 22.59 262 ASN C N 1
ATOM 9991 C CA . ASN C 1 262 ? 29.274 1.109 -59.446 1.00 22.52 262 ASN C CA 1
ATOM 9992 C C . ASN C 1 262 ? 28.002 0.791 -60.230 1.00 21.94 262 ASN C C 1
ATOM 9993 O O . ASN C 1 262 ? 27.409 -0.261 -60.043 1.00 21.81 262 ASN C O 1
ATOM 9998 N N . ASP C 1 263 ? 27.608 1.723 -61.103 1.00 21.35 263 ASP C N 1
ATOM 9999 C CA . ASP C 1 263 ? 26.357 1.640 -61.868 1.00 20.71 263 ASP C CA 1
ATOM 10000 C C . ASP C 1 263 ? 26.181 0.355 -62.675 1.00 20.22 263 ASP C C 1
ATOM 10001 O O . ASP C 1 263 ? 25.057 -0.162 -62.806 1.00 19.41 263 ASP C O 1
ATOM 10006 N N . GLU C 1 264 ? 27.282 -0.157 -63.216 1.00 19.43 264 GLU C N 1
ATOM 10007 C CA . GLU C 1 264 ? 27.237 -1.351 -64.061 1.00 19.52 264 GLU C CA 1
ATOM 10008 C C . GLU C 1 264 ? 27.053 -2.660 -63.294 1.00 18.56 264 GLU C C 1
ATOM 10009 O O . GLU C 1 264 ? 26.881 -3.702 -63.906 1.00 18.93 264 GLU C O 1
ATOM 10015 N N . ASP C 1 265 ? 27.064 -2.616 -61.971 1.00 17.69 265 ASP C N 1
ATOM 10016 C CA . ASP C 1 265 ? 26.733 -3.791 -61.174 1.00 17.79 265 ASP C CA 1
ATOM 10017 C C . ASP C 1 265 ? 25.215 -4.061 -61.134 1.00 16.86 265 ASP C C 1
ATOM 10018 O O . ASP C 1 265 ? 24.784 -5.072 -60.596 1.00 16.66 265 ASP C O 1
ATOM 10023 N N . MET C 1 266 ? 24.415 -3.163 -61.706 1.00 16.04 266 MET C N 1
ATOM 10024 C CA . MET C 1 266 ? 22.982 -3.299 -61.676 1.00 15.23 266 MET C CA 1
ATOM 10025 C C . MET C 1 266 ? 22.509 -4.583 -62.394 1.00 14.56 266 MET C C 1
ATOM 10026 O O . MET C 1 266 ? 22.730 -4.772 -63.604 1.00 15.46 266 MET C O 1
ATOM 10031 N N . ARG C 1 267 ? 21.879 -5.464 -61.635 1.00 13.24 267 ARG C N 1
ATOM 10032 C CA . ARG C 1 267 ? 21.359 -6.728 -62.150 1.00 13.03 267 ARG C CA 1
ATOM 10033 C C . ARG C 1 267 ? 19.940 -6.581 -62.686 1.00 11.94 267 ARG C C 1
ATOM 10034 O O . ARG C 1 267 ? 19.085 -6.015 -62.005 1.00 11.18 267 ARG C O 1
ATOM 10042 N N . PRO C 1 268 ? 19.676 -7.102 -63.900 1.00 11.02 268 PRO C N 1
ATOM 10043 C CA . PRO C 1 268 ? 18.320 -7.156 -64.455 1.00 9.99 268 PRO C CA 1
ATOM 10044 C C . PRO C 1 268 ? 17.501 -8.351 -63.927 1.00 10.01 268 PRO C C 1
ATOM 10045 O O . PRO C 1 268 ? 16.778 -9.013 -64.674 1.00 8.75 268 PRO C O 1
ATOM 10049 N N . TYR C 1 269 ? 17.586 -8.581 -62.625 1.00 9.68 269 TYR C N 1
ATOM 10050 C CA . TYR C 1 269 ? 16.893 -9.696 -61.984 1.00 9.27 269 TYR C CA 1
ATOM 10051 C C . TYR C 1 269 ? 16.849 -9.547 -60.455 1.00 9.53 269 TYR C C 1
ATOM 10052 O O . TYR C 1 269 ? 17.635 -8.798 -59.879 1.00 8.48 269 TYR C O 1
ATOM 10061 N N . THR C 1 270 ? 15.890 -10.230 -59.820 1.00 9.39 270 THR C N 1
ATOM 10062 C CA . THR C 1 270 ? 15.811 -10.326 -58.343 1.00 10.01 270 THR C CA 1
ATOM 10063 C C . THR C 1 270 ? 16.716 -11.480 -57.920 1.00 10.90 270 THR C C 1
ATOM 10064 O O . THR C 1 270 ? 16.799 -12.466 -58.625 1.00 11.70 270 THR C O 1
ATOM 10068 N N . THR C 1 271 ? 17.391 -11.364 -56.787 1.00 10.40 271 THR C N 1
ATOM 10069 C CA . THR C 1 271 ? 18.120 -12.529 -56.277 1.00 10.68 271 THR C CA 1
ATOM 10070 C C . THR C 1 271 ? 17.465 -12.990 -54.982 1.00 10.66 271 THR C C 1
ATOM 10071 O O . THR C 1 271 ? 17.023 -12.156 -54.184 1.00 10.57 271 THR C O 1
ATOM 10075 N N . ALA C 1 272 ? 17.389 -14.315 -54.808 1.00 10.02 272 ALA C N 1
ATOM 10076 C CA . ALA C 1 272 ? 16.882 -14.972 -53.590 1.00 10.17 272 ALA C CA 1
ATOM 10077 C C . ALA C 1 272 ? 17.956 -15.908 -53.088 1.00 10.97 272 ALA C C 1
ATOM 10078 O O . ALA C 1 272 ? 18.148 -16.976 -53.665 1.00 10.80 272 ALA C O 1
ATOM 10080 N N . THR C 1 273 ? 18.691 -15.472 -52.060 1.00 10.51 273 THR C N 1
ATOM 10081 C CA . THR C 1 273 ? 19.839 -16.155 -51.557 1.00 10.56 273 THR C CA 1
ATOM 10082 C C . THR C 1 273 ? 19.510 -16.859 -50.255 1.00 10.58 273 THR C C 1
ATOM 10083 O O . THR C 1 273 ? 19.119 -16.223 -49.303 1.00 10.57 273 THR C O 1
ATOM 10087 N N . ALA C 1 274 ? 19.655 -18.177 -50.224 1.00 11.39 274 ALA C N 1
ATOM 10088 C CA . ALA C 1 274 ? 19.394 -18.933 -49.009 1.00 11.21 274 ALA C CA 1
ATOM 10089 C C . ALA C 1 274 ? 20.404 -18.513 -47.932 1.00 11.69 274 ALA C C 1
ATOM 10090 O O . ALA C 1 274 ? 21.605 -18.445 -48.193 1.00 12.85 274 ALA C O 1
ATOM 10092 N N . MET C 1 275 ? 19.896 -18.214 -46.746 1.00 11.74 275 MET C N 1
ATOM 10093 C CA . MET C 1 275 ? 20.707 -17.767 -45.589 1.00 12.55 275 MET C CA 1
ATOM 10094 C C . MET C 1 275 ? 20.626 -18.841 -44.502 1.00 12.82 275 MET C C 1
ATOM 10095 O O . MET C 1 275 ? 20.104 -19.924 -44.754 1.00 12.79 275 MET C O 1
ATOM 10100 N N . SER C 1 276 ? 21.181 -18.560 -43.317 1.00 13.23 276 SER C N 1
ATOM 10101 C CA . SER C 1 276 ? 21.297 -19.560 -42.250 1.00 13.06 276 SER C CA 1
ATOM 10102 C C . SER C 1 276 ? 19.932 -19.957 -41.674 1.00 12.42 276 SER C C 1
ATOM 10103 O O . SER C 1 276 ? 19.732 -21.114 -41.287 1.00 12.18 276 SER C O 1
ATOM 10106 N N . ALA C 1 277 ? 18.979 -19.028 -41.688 1.00 11.85 277 ALA C N 1
ATOM 10107 C CA . ALA C 1 277 ? 17.679 -19.258 -41.068 1.00 11.71 277 ALA C CA 1
ATOM 10108 C C . ALA C 1 277 ? 16.550 -18.631 -41.854 1.00 11.71 277 ALA C C 1
ATOM 10109 O O . ALA C 1 277 ? 15.556 -18.158 -41.294 1.00 11.28 277 ALA C O 1
ATOM 10111 N N . GLY C 1 278 ? 16.693 -18.647 -43.177 1.00 11.46 278 GLY C N 1
ATOM 10112 C CA . GLY C 1 278 ? 15.676 -18.058 -44.050 1.00 11.07 278 GLY C CA 1
ATOM 10113 C C . GLY C 1 278 ? 16.311 -17.750 -45.384 1.00 11.03 278 GLY C C 1
ATOM 10114 O O . GLY C 1 278 ? 17.154 -18.490 -45.825 1.00 11.43 278 GLY C O 1
ATOM 10115 N N . TRP C 1 279 ? 15.960 -16.624 -45.999 1.00 10.92 279 TRP C N 1
ATOM 10116 C CA . TRP C 1 279 ? 16.528 -16.280 -47.315 1.00 11.16 279 TRP C CA 1
ATOM 10117 C C . TRP C 1 279 ? 16.523 -14.778 -47.459 1.00 11.21 279 TRP C C 1
ATOM 10118 O O . TRP C 1 279 ? 15.802 -14.098 -46.754 1.00 10.19 279 TRP C O 1
ATOM 10129 N N . MET C 1 280 ? 17.369 -14.265 -48.348 1.00 11.58 280 MET C N 1
ATOM 10130 C CA . MET C 1 280 ? 17.529 -12.822 -48.538 1.00 12.31 280 MET C CA 1
ATOM 10131 C C . MET C 1 280 ? 17.147 -12.385 -49.946 1.00 12.04 280 MET C C 1
ATOM 10132 O O . MET C 1 280 ? 17.623 -12.978 -50.904 1.00 10.63 280 MET C O 1
ATOM 10137 N N . TRP C 1 281 ? 16.295 -11.343 -50.077 1.00 11.96 281 TRP C N 1
ATOM 10138 C CA . TRP C 1 281 ? 16.039 -10.753 -51.382 1.00 12.54 281 TRP C CA 1
ATOM 10139 C C . TRP C 1 281 ? 17.057 -9.649 -51.684 1.00 12.64 281 TRP C C 1
ATOM 10140 O O . TRP C 1 281 ? 17.595 -9.003 -50.764 1.00 13.55 281 TRP C O 1
ATOM 10151 N N . THR C 1 282 ? 17.364 -9.505 -52.968 1.00 12.70 282 THR C N 1
ATOM 10152 C CA . THR C 1 282 ? 18.064 -8.346 -53.525 1.00 12.22 282 THR C CA 1
ATOM 10153 C C . THR C 1 282 ? 17.229 -7.825 -54.697 1.00 12.68 282 THR C C 1
ATOM 10154 O O . THR C 1 282 ? 17.024 -8.530 -55.707 1.00 12.56 282 THR C O 1
ATOM 10158 N N . ILE C 1 283 ? 16.706 -6.610 -54.558 1.00 12.21 283 ILE C N 1
ATOM 10159 C CA . ILE C 1 283 ? 15.854 -6.017 -55.589 1.00 11.88 283 ILE C CA 1
ATOM 10160 C C . ILE C 1 283 ? 16.628 -4.800 -56.117 1.00 11.71 283 ILE C C 1
ATOM 10161 O O . ILE C 1 283 ? 16.774 -3.818 -55.420 1.00 11.03 283 ILE C O 1
ATOM 10166 N N . PRO C 1 284 ? 17.164 -4.892 -57.346 1.00 12.18 284 PRO C N 1
ATOM 10167 C CA . PRO C 1 284 ? 17.977 -3.796 -57.897 1.00 12.76 284 PRO C CA 1
ATOM 10168 C C . PRO C 1 284 ? 17.143 -2.634 -58.417 1.00 13.39 284 PRO C C 1
ATOM 10169 O O . PRO C 1 284 ? 16.454 -2.795 -59.402 1.00 14.46 284 PRO C O 1
ATOM 10173 N N . LEU C 1 285 ? 17.192 -1.484 -57.749 1.00 14.15 285 LEU C N 1
ATOM 10174 C CA . LEU C 1 285 ? 16.573 -0.253 -58.268 1.00 13.80 285 LEU C CA 1
ATOM 10175 C C . LEU C 1 285 ? 17.612 0.592 -58.978 1.00 15.22 285 LEU C C 1
ATOM 10176 O O . LEU C 1 285 ? 18.811 0.293 -58.941 1.00 13.54 285 LEU C O 1
ATOM 10181 N N . PHE C 1 286 ? 17.155 1.648 -59.644 1.00 16.70 286 PHE C N 1
ATOM 10182 C CA . PHE C 1 286 ? 18.070 2.557 -60.278 1.00 17.83 286 PHE C CA 1
ATOM 10183 C C . PHE C 1 286 ? 18.784 3.289 -59.146 1.00 18.97 286 PHE C C 1
ATOM 10184 O O . PHE C 1 286 ? 18.144 3.983 -58.358 1.00 21.48 286 PHE C O 1
ATOM 10192 N N . LYS C 1 287 ? 20.088 3.083 -59.042 1.00 19.40 287 LYS C N 1
ATOM 10193 C CA . LYS C 1 287 ? 20.952 3.722 -58.021 1.00 19.31 287 LYS C CA 1
ATOM 10194 C C . LYS C 1 287 ? 21.072 3.040 -56.631 1.00 18.78 287 LYS C C 1
ATOM 10195 O O . LYS C 1 287 ? 21.926 3.415 -55.834 1.00 18.16 287 LYS C O 1
ATOM 10201 N N . ARG C 1 288 ? 20.284 2.006 -56.357 1.00 18.15 288 ARG C N 1
ATOM 10202 C CA . ARG C 1 288 ? 20.465 1.261 -55.114 1.00 17.90 288 ARG C CA 1
ATOM 10203 C C . ARG C 1 288 ? 19.859 -0.110 -55.184 1.00 16.95 288 ARG C C 1
ATOM 10204 O O . ARG C 1 288 ? 18.989 -0.356 -56.026 1.00 16.69 288 ARG C O 1
ATOM 10212 N N . ASP C 1 289 ? 20.318 -0.992 -54.297 1.00 15.97 289 ASP C N 1
ATOM 10213 C CA . ASP C 1 289 ? 19.639 -2.271 -54.052 1.00 16.10 289 ASP C CA 1
ATOM 10214 C C . ASP C 1 289 ? 18.810 -2.150 -52.786 1.00 15.76 289 ASP C C 1
ATOM 10215 O O . ASP C 1 289 ? 19.159 -1.406 -51.867 1.00 15.45 289 ASP C O 1
ATOM 10220 N N . GLY C 1 290 ? 17.691 -2.859 -52.752 1.00 15.03 290 GLY C N 1
ATOM 10221 C CA . GLY C 1 290 ? 17.002 -3.141 -51.508 1.00 15.50 290 GLY C CA 1
ATOM 10222 C C . GLY C 1 290 ? 17.358 -4.560 -51.141 1.00 15.74 290 GLY C C 1
ATOM 10223 O O . GLY C 1 290 ? 17.237 -5.461 -51.964 1.00 17.11 290 GLY C O 1
ATOM 10224 N N . ASN C 1 291 ? 17.822 -4.769 -49.918 1.00 15.54 291 ASN C N 1
ATOM 10225 C CA . ASN C 1 291 ? 18.101 -6.109 -49.426 1.00 15.53 291 ASN C CA 1
ATOM 10226 C C . ASN C 1 291 ? 17.215 -6.443 -48.230 1.00 15.34 291 ASN C C 1
ATOM 10227 O O . ASN C 1 291 ? 17.032 -5.623 -47.359 1.00 15.99 291 ASN C O 1
ATOM 10232 N N . GLY C 1 292 ? 16.687 -7.653 -48.170 1.00 14.62 292 GLY C N 1
ATOM 10233 C CA . GLY C 1 292 ? 15.849 -8.057 -47.053 1.00 14.41 292 GLY C CA 1
ATOM 10234 C C . GLY C 1 292 ? 16.046 -9.526 -46.715 1.00 14.22 292 GLY C C 1
ATOM 10235 O O . GLY C 1 292 ? 15.995 -10.398 -47.591 1.00 15.11 292 GLY C O 1
ATOM 10236 N N . TYR C 1 293 ? 16.233 -9.784 -45.431 1.00 12.74 293 TYR C N 1
ATOM 10237 C CA . TYR C 1 293 ? 16.371 -11.111 -44.889 1.00 11.91 293 TYR C CA 1
ATOM 10238 C C . TYR C 1 293 ? 15.018 -11.519 -44.274 1.00 11.66 293 TYR C C 1
ATOM 10239 O O . TYR C 1 293 ? 14.570 -10.922 -43.284 1.00 11.06 293 TYR C O 1
ATOM 10248 N N . VAL C 1 294 ? 14.395 -12.541 -44.867 1.00 10.59 294 VAL C N 1
ATOM 10249 C CA . VAL C 1 294 ? 13.106 -13.088 -44.442 1.00 11.43 294 VAL C CA 1
ATOM 10250 C C . VAL C 1 294 ? 13.429 -14.327 -43.619 1.00 11.96 294 VAL C C 1
ATOM 10251 O O . VAL C 1 294 ? 14.163 -15.209 -44.074 1.00 11.96 294 VAL C O 1
ATOM 10255 N N . TYR C 1 295 ? 12.905 -14.397 -42.402 1.00 12.33 295 TYR C N 1
ATOM 10256 C CA . TYR C 1 295 ? 13.290 -15.454 -41.489 1.00 12.18 295 TYR C CA 1
ATOM 10257 C C . TYR C 1 295 ? 12.200 -15.880 -40.508 1.00 12.67 295 TYR C C 1
ATOM 10258 O O . TYR C 1 295 ? 11.177 -15.240 -40.350 1.00 11.19 295 TYR C O 1
ATOM 10267 N N . SER C 1 296 ? 12.452 -17.006 -39.860 1.00 13.32 296 SER C N 1
ATOM 10268 C CA . SER C 1 296 ? 11.618 -17.478 -38.765 1.00 13.69 296 SER C CA 1
ATOM 10269 C C . SER C 1 296 ? 12.333 -17.171 -37.439 1.00 14.37 296 SER C C 1
ATOM 10270 O O . SER C 1 296 ? 13.484 -17.605 -37.234 1.00 13.85 296 SER C O 1
ATOM 10273 N N . ASP C 1 297 ? 11.657 -16.460 -36.536 1.00 15.04 297 ASP C N 1
ATOM 10274 C CA . ASP C 1 297 ? 12.248 -16.156 -35.222 1.00 16.24 297 ASP C CA 1
ATOM 10275 C C . ASP C 1 297 ? 12.385 -17.347 -34.262 1.00 16.49 297 ASP C C 1
ATOM 10276 O O . ASP C 1 297 ? 12.970 -17.192 -33.190 1.00 16.89 297 ASP C O 1
ATOM 10281 N N . GLU C 1 298 ? 11.830 -18.510 -34.622 1.00 17.23 298 GLU C N 1
ATOM 10282 C CA . GLU C 1 298 ? 12.134 -19.758 -33.915 1.00 17.73 298 GLU C CA 1
ATOM 10283 C C . GLU C 1 298 ? 13.618 -20.098 -33.984 1.00 17.00 298 GLU C C 1
ATOM 10284 O O . GLU C 1 298 ? 14.123 -20.772 -33.096 1.00 16.65 298 GLU C O 1
ATOM 10290 N N . PHE C 1 299 ? 14.301 -19.678 -35.054 1.00 16.36 299 PHE C N 1
ATOM 10291 C CA . PHE C 1 299 ? 15.669 -20.136 -35.340 1.00 15.78 299 PHE C CA 1
ATOM 10292 C C . PHE C 1 299 ? 16.727 -19.048 -35.255 1.00 15.78 299 PHE C C 1
ATOM 10293 O O . PHE C 1 299 ? 17.898 -19.370 -35.187 1.00 16.14 299 PHE C O 1
ATOM 10301 N N . ILE C 1 300 ? 16.313 -17.778 -35.264 1.00 15.58 300 ILE C N 1
ATOM 10302 C CA . ILE C 1 300 ? 17.229 -16.647 -35.237 1.00 15.46 300 ILE C CA 1
ATOM 10303 C C . ILE C 1 300 ? 16.488 -15.435 -34.683 1.00 15.61 300 ILE C C 1
ATOM 10304 O O . ILE C 1 300 ? 15.289 -15.271 -34.916 1.00 15.94 300 ILE C O 1
ATOM 10309 N N . SER C 1 301 ? 17.181 -14.586 -33.938 1.00 15.97 301 SER C N 1
ATOM 10310 C CA . SER C 1 301 ? 16.518 -13.393 -33.393 1.00 15.61 301 SER C CA 1
ATOM 10311 C C . SER C 1 301 ? 16.612 -12.255 -34.398 1.00 15.51 301 SER C C 1
ATOM 10312 O O . SER C 1 301 ? 17.444 -12.298 -35.310 1.00 15.83 301 SER C O 1
ATOM 10315 N N . PRO C 1 302 ? 15.783 -11.222 -34.224 1.00 15.28 302 PRO C N 1
ATOM 10316 C CA . PRO C 1 302 ? 15.912 -10.026 -35.042 1.00 15.76 302 PRO C CA 1
ATOM 10317 C C . PRO C 1 302 ? 17.316 -9.405 -35.023 1.00 15.69 302 PRO C C 1
ATOM 10318 O O . PRO C 1 302 ? 17.845 -9.020 -36.074 1.00 15.98 302 PRO C O 1
ATOM 10322 N N . GLU C 1 303 ? 17.942 -9.355 -33.856 1.00 16.55 303 GLU C N 1
ATOM 10323 C CA . GLU C 1 303 ? 19.288 -8.779 -33.762 1.00 17.02 303 GLU C CA 1
ATOM 10324 C C . GLU C 1 303 ? 20.307 -9.620 -34.539 1.00 17.02 303 GLU C C 1
ATOM 10325 O O . GLU C 1 303 ? 21.190 -9.092 -35.215 1.00 17.04 303 GLU C O 1
ATOM 10331 N N . GLU C 1 304 ? 20.183 -10.939 -34.441 1.00 17.09 304 GLU C N 1
ATOM 10332 C CA . GLU C 1 304 ? 21.096 -11.846 -35.129 1.00 16.70 304 GLU C CA 1
ATOM 10333 C C . GLU C 1 304 ? 20.864 -11.804 -36.649 1.00 15.90 304 GLU C C 1
ATOM 10334 O O . GLU C 1 304 ? 21.804 -11.813 -37.440 1.00 16.03 304 GLU C O 1
ATOM 10340 N N . ALA C 1 305 ? 19.603 -11.747 -37.049 1.00 15.45 305 ALA C N 1
ATOM 10341 C CA . ALA C 1 305 ? 19.259 -11.667 -38.458 1.00 14.94 305 ALA C CA 1
ATOM 10342 C C . ALA C 1 305 ? 19.750 -10.352 -39.055 1.00 14.70 305 ALA C C 1
ATOM 10343 O O . ALA C 1 305 ? 20.284 -10.346 -40.158 1.00 14.75 305 ALA C O 1
ATOM 10345 N N . GLU C 1 306 ? 19.629 -9.254 -38.312 1.00 14.47 306 GLU C N 1
ATOM 10346 C CA . GLU C 1 306 ? 20.189 -7.965 -38.770 1.00 14.84 306 GLU C CA 1
ATOM 10347 C C . GLU C 1 306 ? 21.700 -8.064 -38.964 1.00 14.94 306 GLU C C 1
ATOM 10348 O O . GLU C 1 306 ? 22.248 -7.549 -39.937 1.00 14.20 306 GLU C O 1
ATOM 10354 N N . ARG C 1 307 ? 22.363 -8.706 -38.009 1.00 15.57 307 ARG C N 1
ATOM 10355 C CA . ARG C 1 307 ? 23.806 -8.884 -38.045 1.00 16.28 307 ARG C CA 1
ATOM 10356 C C . ARG C 1 307 ? 24.266 -9.699 -39.251 1.00 16.02 307 ARG C C 1
ATOM 10357 O O . ARG C 1 307 ? 25.269 -9.358 -39.920 1.00 15.60 307 ARG C O 1
ATOM 10365 N N . GLU C 1 308 ? 23.546 -10.779 -39.537 1.00 15.45 308 GLU C N 1
ATOM 10366 C CA . GLU C 1 308 ? 23.842 -11.625 -40.693 1.00 15.71 308 GLU C CA 1
ATOM 10367 C C . GLU C 1 308 ? 23.604 -10.898 -42.031 1.00 15.37 308 GLU C C 1
ATOM 10368 O O . GLU C 1 308 ? 24.402 -10.992 -42.964 1.00 15.39 308 GLU C O 1
ATOM 10374 N N . LEU C 1 309 ? 22.481 -10.197 -42.119 1.00 15.46 309 LEU C N 1
ATOM 10375 C CA . LEU C 1 309 ? 22.191 -9.359 -43.268 1.00 15.21 309 LEU C CA 1
ATOM 10376 C C . LEU C 1 309 ? 23.325 -8.371 -43.524 1.00 14.74 309 LEU C C 1
ATOM 10377 O O . LEU C 1 309 ? 23.849 -8.301 -44.638 1.00 14.44 309 LEU C O 1
ATOM 10382 N N . ARG C 1 310 ? 23.657 -7.583 -42.497 1.00 15.49 310 ARG C N 1
ATOM 10383 C CA . ARG C 1 310 ? 24.696 -6.541 -42.598 1.00 15.66 310 ARG C CA 1
ATOM 10384 C C . ARG C 1 310 ? 26.031 -7.136 -43.049 1.00 16.27 310 ARG C C 1
ATOM 10385 O O . ARG C 1 310 ? 26.662 -6.645 -43.981 1.00 16.02 310 ARG C O 1
ATOM 10393 N N . SER C 1 311 ? 26.427 -8.228 -42.413 1.00 17.15 311 SER C N 1
ATOM 10394 C CA . SER C 1 311 ? 27.681 -8.903 -42.754 1.00 18.00 311 SER C CA 1
ATOM 10395 C C . SER C 1 311 ? 27.741 -9.296 -44.225 1.00 18.04 311 SER C C 1
ATOM 10396 O O . SER C 1 311 ? 28.810 -9.256 -44.851 1.00 18.67 311 SER C O 1
ATOM 10399 N N . THR C 1 312 ? 26.584 -9.654 -44.768 1.00 18.00 312 THR C N 1
ATOM 10400 C CA . THR C 1 312 ? 26.493 -10.150 -46.130 1.00 18.04 312 THR C CA 1
ATOM 10401 C C . THR C 1 312 ? 26.498 -9.068 -47.192 1.00 18.02 312 THR C C 1
ATOM 10402 O O . THR C 1 312 ? 27.164 -9.232 -48.219 1.00 18.30 312 THR C O 1
ATOM 10406 N N . VAL C 1 313 ? 25.761 -7.976 -46.966 1.00 18.12 313 VAL C N 1
ATOM 10407 C CA . VAL C 1 313 ? 25.549 -6.976 -48.015 1.00 18.17 313 VAL C CA 1
ATOM 10408 C C . VAL C 1 313 ? 26.109 -5.581 -47.728 1.00 18.67 313 VAL C C 1
ATOM 10409 O O . VAL C 1 313 ? 26.257 -4.782 -48.660 1.00 18.55 313 VAL C O 1
ATOM 10413 N N . ALA C 1 314 ? 26.427 -5.284 -46.470 1.00 18.88 314 ALA C N 1
ATOM 10414 C CA . ALA C 1 314 ? 26.904 -3.942 -46.108 1.00 19.50 314 ALA C CA 1
ATOM 10415 C C . ALA C 1 314 ? 27.806 -3.942 -44.863 1.00 19.84 314 ALA C C 1
ATOM 10416 O O . ALA C 1 314 ? 27.522 -3.259 -43.881 1.00 20.04 314 ALA C O 1
ATOM 10418 N N . PRO C 1 315 ? 28.890 -4.732 -44.890 1.00 20.03 315 PRO C N 1
ATOM 10419 C CA . PRO C 1 315 ? 29.758 -4.758 -43.719 1.00 20.86 315 PRO C CA 1
ATOM 10420 C C . PRO C 1 315 ? 30.337 -3.376 -43.389 1.00 21.37 315 PRO C C 1
ATOM 10421 O O . PRO C 1 315 ? 30.762 -2.663 -44.288 1.00 21.32 315 PRO C O 1
ATOM 10425 N N . GLY C 1 316 ? 30.290 -2.996 -42.114 1.00 22.48 316 GLY C N 1
ATOM 10426 C CA . GLY C 1 316 ? 30.810 -1.701 -41.655 1.00 23.40 316 GLY C CA 1
ATOM 10427 C C . GLY C 1 316 ? 29.934 -0.473 -41.899 1.00 24.28 316 GLY C C 1
ATOM 10428 O O . GLY C 1 316 ? 30.357 0.651 -41.609 1.00 25.14 316 GLY C O 1
ATOM 10429 N N . ARG C 1 317 ? 28.723 -0.659 -42.414 1.00 25.07 317 ARG C N 1
ATOM 10430 C CA . ARG C 1 317 ? 27.869 0.459 -42.806 1.00 25.46 317 ARG C CA 1
ATOM 10431 C C . ARG C 1 317 ? 26.777 0.689 -41.781 1.00 25.76 317 ARG C C 1
ATOM 10432 O O . ARG C 1 317 ? 25.588 0.690 -42.115 1.00 25.51 317 ARG C O 1
ATOM 10440 N N . ASP C 1 318 ? 27.155 0.911 -40.528 1.00 26.01 318 ASP C N 1
ATOM 10441 C CA . ASP C 1 318 ? 26.137 1.251 -39.515 1.00 26.69 318 ASP C CA 1
ATOM 10442 C C . ASP C 1 318 ? 25.447 2.608 -39.748 1.00 26.19 318 ASP C C 1
ATOM 10443 O O . ASP C 1 318 ? 24.504 2.939 -39.033 1.00 26.95 318 ASP C O 1
ATOM 10448 N N . ASP C 1 319 ? 25.906 3.386 -40.730 1.00 25.85 319 ASP C N 1
ATOM 10449 C CA . ASP C 1 319 ? 25.111 4.533 -41.221 1.00 25.66 319 ASP C CA 1
ATOM 10450 C C . ASP C 1 319 ? 23.797 4.083 -41.873 1.00 25.10 319 ASP C C 1
ATOM 10451 O O . ASP C 1 319 ? 22.789 4.783 -41.778 1.00 25.11 319 ASP C O 1
ATOM 10456 N N . LEU C 1 320 ? 23.812 2.926 -42.534 1.00 24.48 320 LEU C N 1
ATOM 10457 C CA . LEU C 1 320 ? 22.608 2.412 -43.183 1.00 24.07 320 LEU C CA 1
ATOM 10458 C C . LEU C 1 320 ? 21.659 1.802 -42.157 1.00 24.26 320 LEU C C 1
ATOM 10459 O O . LEU C 1 320 ? 22.037 0.900 -41.404 1.00 24.20 320 LEU C O 1
ATOM 10464 N N . GLU C 1 321 ? 20.423 2.296 -42.151 1.00 24.14 321 GLU C N 1
ATOM 10465 C CA . GLU C 1 321 ? 19.435 1.941 -41.146 1.00 23.96 321 GLU C CA 1
ATOM 10466 C C . GLU C 1 321 ? 18.703 0.670 -41.551 1.00 23.38 321 GLU C C 1
ATOM 10467 O O . GLU C 1 321 ? 18.259 0.562 -42.699 1.00 22.82 321 GLU C O 1
ATOM 10473 N N . ALA C 1 322 ? 18.543 -0.259 -40.606 1.00 22.30 322 ALA C N 1
ATOM 10474 C CA . ALA C 1 322 ? 17.746 -1.473 -40.828 1.00 21.82 322 ALA C CA 1
ATOM 10475 C C . ALA C 1 322 ? 16.302 -1.219 -40.444 1.00 21.50 322 ALA C C 1
ATOM 10476 O O . ALA C 1 322 ? 16.024 -0.432 -39.537 1.00 21.28 322 ALA C O 1
ATOM 10478 N N . ASN C 1 323 ? 15.384 -1.863 -41.152 1.00 20.80 323 ASN C N 1
ATOM 10479 C CA . ASN C 1 323 ? 13.962 -1.745 -40.868 1.00 21.22 323 ASN C CA 1
ATOM 10480 C C . ASN C 1 323 ? 13.388 -3.144 -40.623 1.00 20.28 323 ASN C C 1
ATOM 10481 O O . ASN C 1 323 ? 13.556 -4.039 -41.445 1.00 19.89 323 ASN C O 1
ATOM 10486 N N . HIS C 1 324 ? 12.701 -3.298 -39.496 1.00 19.48 324 HIS C N 1
ATOM 10487 C CA . HIS C 1 324 ? 12.235 -4.591 -39.020 1.00 18.93 324 HIS C CA 1
ATOM 10488 C C . HIS C 1 324 ? 10.735 -4.674 -39.209 1.00 19.15 324 HIS C C 1
ATOM 10489 O O . HIS C 1 324 ? 10.018 -3.696 -38.992 1.00 18.98 324 HIS C O 1
ATOM 10496 N N . ILE C 1 325 ? 10.265 -5.864 -39.567 1.00 19.41 325 ILE C N 1
ATOM 10497 C CA . ILE C 1 325 ? 8.871 -6.092 -39.908 1.00 20.07 325 ILE C CA 1
ATOM 10498 C C . ILE C 1 325 ? 8.438 -7.469 -39.414 1.00 19.47 325 ILE C C 1
ATOM 10499 O O . ILE C 1 325 ? 9.241 -8.403 -39.393 1.00 18.33 325 ILE C O 1
ATOM 10504 N N . GLN C 1 326 ? 7.168 -7.570 -39.019 1.00 19.54 326 GLN C N 1
ATOM 10505 C CA . GLN C 1 326 ? 6.518 -8.844 -38.716 1.00 19.79 326 GLN C CA 1
ATOM 10506 C C . GLN C 1 326 ? 5.413 -9.083 -39.752 1.00 19.72 326 GLN C C 1
ATOM 10507 O O . GLN C 1 326 ? 4.687 -8.146 -40.138 1.00 19.82 326 GLN C O 1
ATOM 10513 N N . MET C 1 327 ? 5.268 -10.328 -40.190 1.00 18.82 327 MET C N 1
ATOM 10514 C CA . MET C 1 327 ? 4.390 -10.636 -41.307 1.00 18.68 327 MET C CA 1
ATOM 10515 C C . MET C 1 327 ? 3.226 -11.525 -40.858 1.00 17.80 327 MET C C 1
ATOM 10516 O O . MET C 1 327 ? 3.408 -12.404 -40.031 1.00 16.91 327 MET C O 1
ATOM 10521 N N . ARG C 1 328 ? 2.028 -11.265 -41.377 1.00 16.56 328 ARG C N 1
ATOM 10522 C CA . ARG C 1 328 ? 0.890 -12.187 -41.181 1.00 16.21 328 ARG C CA 1
ATOM 10523 C C . ARG C 1 328 ? 0.759 -13.083 -42.424 1.00 15.36 328 ARG C C 1
ATOM 10524 O O . ARG C 1 328 ? 0.330 -12.609 -43.463 1.00 15.11 328 ARG C O 1
ATOM 10532 N N . ILE C 1 329 ? 1.160 -14.348 -42.314 1.00 15.37 329 ILE C N 1
ATOM 10533 C CA . ILE C 1 329 ? 1.242 -15.285 -43.448 1.00 15.18 329 ILE C CA 1
ATOM 10534 C C . ILE C 1 329 ? 0.034 -16.230 -43.545 1.00 13.72 329 ILE C C 1
ATOM 10535 O O . ILE C 1 329 ? -0.223 -17.016 -42.645 1.00 13.75 329 ILE C O 1
ATOM 10540 N N . GLY C 1 330 ? -0.660 -16.174 -44.665 1.00 12.29 330 GLY C N 1
ATOM 10541 C CA . GLY C 1 330 ? -1.876 -16.950 -44.862 1.00 11.24 330 GLY C CA 1
ATOM 10542 C C . GLY C 1 330 ? -2.888 -16.213 -45.691 1.00 10.83 330 GLY C C 1
ATOM 10543 O O . GLY C 1 330 ? -2.567 -15.334 -46.484 1.00 9.42 330 GLY C O 1
ATOM 10544 N N . ARG C 1 331 ? -4.139 -16.616 -45.539 1.00 10.18 331 ARG C N 1
ATOM 10545 C CA . ARG C 1 331 ? -5.229 -15.967 -46.241 1.00 10.30 331 ARG C CA 1
ATOM 10546 C C . ARG C 1 331 ? -6.480 -16.003 -45.421 1.00 10.11 331 ARG C C 1
ATOM 10547 O O . ARG C 1 331 ? -6.706 -16.929 -44.658 1.00 9.55 331 ARG C O 1
ATOM 10555 N N . ASN C 1 332 ? -7.355 -15.034 -45.672 1.00 10.25 332 ASN C N 1
ATOM 10556 C CA . ASN C 1 332 ? -8.696 -15.136 -45.141 1.00 10.97 332 ASN C CA 1
ATOM 10557 C C . ASN C 1 332 ? -9.460 -16.293 -45.785 1.00 10.95 332 ASN C C 1
ATOM 10558 O O . ASN C 1 332 ? -9.229 -16.624 -46.953 1.00 9.54 332 ASN C O 1
ATOM 10563 N N . GLU C 1 333 ? -10.352 -16.920 -45.020 1.00 11.33 333 GLU C N 1
ATOM 10564 C CA . GLU C 1 333 ? -11.207 -17.966 -45.608 1.00 12.94 333 GLU C CA 1
ATOM 10565 C C . GLU C 1 333 ? -12.002 -17.444 -46.801 1.00 12.35 333 GLU C C 1
ATOM 10566 O O . GLU C 1 333 ? -12.136 -18.130 -47.818 1.00 12.06 333 GLU C O 1
ATOM 10572 N N . ARG C 1 334 ? -12.533 -16.230 -46.679 1.00 11.89 334 ARG C N 1
ATOM 10573 C CA . ARG C 1 334 ? -13.264 -15.559 -47.744 1.00 11.84 334 ARG C CA 1
ATOM 10574 C C . ARG C 1 334 ? -12.728 -14.128 -47.801 1.00 10.74 334 ARG C C 1
ATOM 10575 O O . ARG C 1 334 ? -12.577 -13.515 -46.757 1.00 9.01 334 ARG C O 1
ATOM 10583 N N . THR C 1 335 ? -12.471 -13.600 -48.999 1.00 8.83 335 THR C N 1
ATOM 10584 C CA . THR C 1 335 ? -12.072 -12.218 -49.077 1.00 9.15 335 THR C CA 1
ATOM 10585 C C . THR C 1 335 ? -13.235 -11.259 -49.339 1.00 8.77 335 THR C C 1
ATOM 10586 O O . THR C 1 335 ? -13.049 -10.047 -49.233 1.00 8.44 335 THR C O 1
ATOM 10590 N N . TRP C 1 336 ? -14.410 -11.795 -49.676 1.00 8.67 336 TRP C N 1
ATOM 10591 C CA . TRP C 1 336 ? -15.580 -10.972 -49.925 1.00 8.41 336 TRP C CA 1
ATOM 10592 C C . TRP C 1 336 ? -16.633 -11.460 -48.980 1.00 8.45 336 TRP C C 1
ATOM 10593 O O . TRP C 1 336 ? -17.121 -12.601 -49.110 1.00 7.75 336 TRP C O 1
ATOM 10604 N N . ILE C 1 337 ? -16.944 -10.620 -47.997 1.00 8.51 337 ILE C N 1
ATOM 10605 C CA . ILE C 1 337 ? -17.982 -10.883 -47.014 1.00 8.28 337 ILE C CA 1
ATOM 10606 C C . ILE C 1 337 ? -19.003 -9.751 -47.066 1.00 8.20 337 ILE C C 1
ATOM 10607 O O . ILE C 1 337 ? -18.680 -8.568 -46.934 1.00 8.17 337 ILE C O 1
ATOM 10612 N N . ASN C 1 338 ? -20.260 -10.096 -47.280 1.00 8.48 338 ASN C N 1
ATOM 10613 C CA . ASN C 1 338 ? -21.289 -9.059 -47.365 1.00 8.57 338 ASN C CA 1
ATOM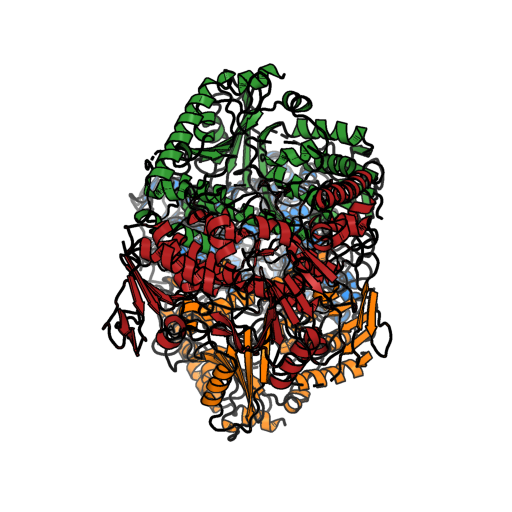 10614 C C . ASN C 1 338 ? -20.925 -8.031 -48.461 1.00 9.94 338 ASN C C 1
ATOM 10615 O O . ASN C 1 338 ? -20.728 -8.426 -49.613 1.00 9.78 338 ASN C O 1
ATOM 10620 N N . ASN C 1 339 ? -20.862 -6.743 -48.123 1.00 10.29 339 ASN C N 1
ATOM 10621 C CA . ASN C 1 339 ? -20.484 -5.691 -49.055 1.00 10.21 339 ASN C CA 1
ATOM 10622 C C . ASN C 1 339 ? -19.058 -5.169 -48.845 1.00 9.96 339 ASN C C 1
ATOM 10623 O O . ASN C 1 339 ? -18.764 -3.972 -49.085 1.00 10.14 339 ASN C O 1
ATOM 10628 N N . CYS C 1 340 ? -18.166 -6.074 -48.430 1.00 10.73 340 CYS C N 1
ATOM 10629 C CA . CYS C 1 340 ? -16.794 -5.758 -48.186 1.00 10.60 340 CYS C CA 1
ATOM 10630 C C . CYS C 1 340 ? -15.861 -6.739 -48.889 1.00 10.29 340 CYS C C 1
ATOM 10631 O O . CYS C 1 340 ? -16.005 -7.941 -48.738 1.00 10.71 340 CYS C O 1
ATOM 10634 N N . VAL C 1 341 ? -14.911 -6.218 -49.651 1.00 10.39 341 VAL C N 1
ATOM 10635 C CA . VAL C 1 341 ? -13.918 -7.042 -50.333 1.00 10.72 341 VAL C CA 1
ATOM 10636 C C . VAL C 1 341 ? -12.542 -6.622 -49.883 1.00 9.47 341 VAL C C 1
ATOM 10637 O O . VAL C 1 341 ? -12.222 -5.479 -49.955 1.00 8.93 341 VAL C O 1
ATOM 10641 N N . ALA C 1 342 ? -11.726 -7.579 -49.453 1.00 9.44 342 ALA C N 1
ATOM 10642 C CA . ALA C 1 342 ? -10.366 -7.336 -49.002 1.00 9.70 342 ALA C CA 1
ATOM 10643 C C . ALA C 1 342 ? -9.438 -7.395 -50.196 1.00 9.24 342 ALA C C 1
ATOM 10644 O O . ALA C 1 342 ? -9.571 -8.288 -51.003 1.00 8.33 342 ALA C O 1
ATOM 10646 N N . VAL C 1 343 ? -8.511 -6.438 -50.312 1.00 9.09 343 VAL C N 1
ATOM 10647 C CA . VAL C 1 343 ? -7.523 -6.472 -51.396 1.00 9.53 343 VAL C CA 1
ATOM 10648 C C . VAL C 1 343 ? -6.164 -6.153 -50.808 1.00 9.33 343 VAL C C 1
ATOM 10649 O O . VAL C 1 343 ? -6.023 -5.184 -50.081 1.00 10.22 343 VAL C O 1
ATOM 10653 N N . GLY C 1 344 ? -5.184 -6.971 -51.143 1.00 8.70 344 GLY C N 1
ATOM 10654 C CA . GLY C 1 344 ? -3.825 -6.840 -50.596 1.00 10.41 344 GLY C CA 1
ATOM 10655 C C . GLY C 1 344 ? -3.605 -7.632 -49.305 1.00 9.90 344 GLY C C 1
ATOM 10656 O O . GLY C 1 344 ? -4.189 -8.720 -49.106 1.00 9.92 344 GLY C O 1
ATOM 10657 N N . LEU C 1 345 ? -2.772 -7.093 -48.426 1.00 10.50 345 LEU C N 1
ATOM 10658 C CA . LEU C 1 345 ? -2.355 -7.809 -47.218 1.00 10.99 345 LEU C CA 1
ATOM 10659 C C . LEU C 1 345 ? -3.516 -8.123 -46.267 1.00 10.24 345 LEU C C 1
ATOM 10660 O O . LEU C 1 345 ? -3.433 -9.072 -45.513 1.00 10.31 345 LEU C O 1
ATOM 10665 N N . SER C 1 346 ? -4.586 -7.314 -46.306 1.00 9.63 346 SER C N 1
ATOM 10666 C CA . SER C 1 346 ? -5.825 -7.633 -45.581 1.00 9.49 346 SER C CA 1
ATOM 10667 C C . SER C 1 346 ? -6.454 -8.962 -46.017 1.00 9.25 346 SER C C 1
ATOM 10668 O O . SER C 1 346 ? -7.164 -9.619 -45.234 1.00 9.21 346 SER C O 1
ATOM 10671 N N . ALA C 1 347 ? -6.270 -9.323 -47.287 1.00 9.23 347 ALA C N 1
ATOM 10672 C CA . ALA C 1 347 ? -6.862 -10.524 -47.852 1.00 8.41 347 ALA C CA 1
ATOM 10673 C C . ALA C 1 347 ? -5.941 -11.736 -47.626 1.00 9.63 347 ALA C C 1
ATOM 10674 O O . ALA C 1 347 ? -6.409 -12.833 -47.261 1.00 8.87 347 ALA C O 1
ATOM 10676 N N . ALA C 1 348 ? -4.654 -11.542 -47.868 1.00 9.56 348 ALA C N 1
ATOM 10677 C CA . ALA C 1 348 ? -3.688 -12.681 -47.864 1.00 10.19 348 ALA C CA 1
ATOM 10678 C C . ALA C 1 348 ? -2.291 -12.160 -48.024 1.00 11.03 348 ALA C C 1
ATOM 10679 O O . ALA C 1 348 ? -2.100 -11.070 -48.546 1.00 12.33 348 ALA C O 1
ATOM 10681 N N . PHE C 1 349 ? -1.302 -12.977 -47.642 1.00 11.36 349 PHE C N 1
ATOM 10682 C CA . PHE C 1 349 ? 0.097 -12.611 -47.836 1.00 11.44 349 PHE C CA 1
ATOM 10683 C C . PHE C 1 349 ? 0.959 -13.854 -47.673 1.00 10.95 349 PHE C C 1
ATOM 10684 O O . PHE C 1 349 ? 0.739 -14.675 -46.774 1.00 11.36 349 PHE C O 1
ATOM 10692 N N . VAL C 1 350 ? 1.893 -14.017 -48.583 1.00 11.81 350 VAL C N 1
ATOM 10693 C CA . VAL C 1 350 ? 2.964 -14.989 -48.407 1.00 11.07 350 VAL C CA 1
ATOM 10694 C C . VAL C 1 350 ? 4.272 -14.231 -48.511 1.00 11.45 350 VAL C C 1
ATOM 10695 O O . VAL C 1 350 ? 4.309 -13.080 -49.001 1.00 11.91 350 VAL C O 1
ATOM 10699 N N . GLU C 1 351 ? 5.338 -14.843 -48.020 1.00 11.38 351 GLU C N 1
ATOM 10700 C CA . GLU C 1 351 ? 6.666 -14.242 -48.130 1.00 11.95 351 GLU C CA 1
ATOM 10701 C C . GLU C 1 351 ? 6.955 -14.008 -49.595 1.00 11.95 351 GLU C C 1
ATOM 10702 O O . GLU C 1 351 ? 6.484 -14.751 -50.427 1.00 11.38 351 GLU C O 1
ATOM 10708 N N . PRO C 1 352 ? 7.734 -12.963 -49.919 1.00 12.53 352 PRO C N 1
ATOM 10709 C CA . PRO C 1 352 ? 7.955 -12.570 -51.322 1.00 12.30 352 PRO C CA 1
ATOM 10710 C C . PRO C 1 352 ? 8.978 -13.395 -52.111 1.00 11.99 352 PRO C C 1
ATOM 10711 O O . PRO C 1 352 ? 9.644 -12.854 -52.995 1.00 11.57 352 PRO C O 1
ATOM 10715 N N . LEU C 1 353 ? 9.039 -14.700 -51.848 1.00 11.97 353 LEU C N 1
ATOM 10716 C CA . LEU C 1 353 ? 10.024 -15.589 -52.467 1.00 11.38 353 LEU C CA 1
ATOM 10717 C C . LEU C 1 353 ? 9.874 -15.701 -54.000 1.00 12.28 353 LEU C C 1
ATOM 10718 O O . LEU C 1 353 ? 10.844 -15.926 -54.725 1.00 13.24 353 LEU C O 1
ATOM 10723 N N . GLU C 1 354 ? 8.644 -15.558 -54.479 1.00 12.54 354 GLU C N 1
ATOM 10724 C CA . GLU C 1 354 ? 8.356 -15.538 -55.898 1.00 12.63 354 GLU C CA 1
ATOM 10725 C C . GLU C 1 354 ? 7.598 -14.271 -56.319 1.00 13.06 354 GLU C C 1
ATOM 10726 O O . GLU C 1 354 ? 6.845 -14.299 -57.315 1.00 13.71 354 GLU C O 1
ATOM 10732 N N . SER C 1 355 ? 7.820 -13.170 -55.593 1.00 12.86 355 SER C N 1
ATOM 10733 C CA . SER C 1 355 ? 7.336 -11.862 -56.004 1.00 13.47 355 SER C CA 1
ATOM 10734 C C . SER C 1 355 ? 5.822 -11.833 -56.308 1.00 13.13 355 SER C C 1
ATOM 10735 O O . SER C 1 355 ? 5.400 -11.414 -57.378 1.00 12.68 355 SER C O 1
ATOM 10738 N N . THR C 1 356 ? 5.005 -12.313 -55.380 1.00 12.91 356 THR C N 1
ATOM 10739 C CA . THR C 1 356 ? 3.580 -12.466 -55.660 1.00 12.64 356 THR C CA 1
ATOM 10740 C C . THR C 1 356 ? 2.659 -11.347 -55.148 1.00 12.78 356 THR C C 1
ATOM 10741 O O . THR C 1 356 ? 1.467 -11.338 -55.487 1.00 13.53 356 THR C O 1
ATOM 10745 N N . GLY C 1 357 ? 3.185 -10.423 -54.351 1.00 11.91 357 GLY C N 1
ATOM 10746 C CA . GLY C 1 357 ? 2.346 -9.401 -53.683 1.00 12.71 357 GLY C CA 1
ATOM 10747 C C . GLY C 1 357 ? 1.498 -8.556 -54.629 1.00 11.83 357 GLY C C 1
ATOM 10748 O O . GLY C 1 357 ? 0.265 -8.467 -54.492 1.00 12.80 357 GLY C O 1
ATOM 10749 N N . ILE C 1 358 ? 2.147 -7.953 -55.632 1.00 11.56 358 ILE C N 1
ATOM 10750 C CA . ILE C 1 358 ? 1.449 -7.116 -56.602 1.00 11.37 358 ILE C CA 1
ATOM 10751 C C . ILE C 1 358 ? 0.461 -7.939 -57.444 1.00 10.41 358 ILE C C 1
ATOM 10752 O O . ILE C 1 358 ? -0.660 -7.489 -57.756 1.00 9.61 358 ILE C O 1
ATOM 10757 N N . PHE C 1 359 ? 0.883 -9.144 -57.805 1.00 9.81 359 PHE C N 1
ATOM 10758 C CA . PHE C 1 359 ? 0.033 -10.066 -58.525 1.00 9.80 359 PHE C CA 1
ATOM 10759 C C . PHE C 1 359 ? -1.267 -10.358 -57.737 1.00 8.40 359 PHE C C 1
ATOM 10760 O O . PHE C 1 359 ? -2.343 -10.353 -58.311 1.00 9.40 359 PHE C O 1
ATOM 10768 N N . PHE C 1 360 ? -1.155 -10.609 -56.436 1.00 9.15 360 PHE C N 1
ATOM 10769 C CA . PHE C 1 360 ? -2.343 -10.905 -55.627 1.00 8.96 360 PHE C CA 1
ATOM 10770 C C . PHE C 1 360 ? -3.307 -9.711 -55.655 1.00 8.67 360 PHE C C 1
ATOM 10771 O O . PHE C 1 360 ? -4.514 -9.888 -55.664 1.00 8.30 360 PHE C O 1
ATOM 10779 N N . ILE C 1 361 ? -2.757 -8.494 -55.630 1.00 7.55 361 ILE C N 1
ATOM 10780 C CA . ILE C 1 361 ? -3.569 -7.280 -55.659 1.00 7.98 361 ILE C CA 1
ATOM 10781 C C . ILE C 1 361 ? -4.205 -7.134 -57.034 1.00 7.92 361 ILE C C 1
ATOM 10782 O O . ILE C 1 361 ? -5.393 -6.860 -57.150 1.00 8.58 361 ILE C O 1
ATOM 10787 N N . GLN C 1 362 ? -3.419 -7.323 -58.077 1.00 8.27 362 GLN C N 1
ATOM 10788 C CA . GLN C 1 362 ? -3.927 -7.181 -59.448 1.00 8.66 362 GLN C CA 1
ATOM 10789 C C . GLN C 1 362 ? -5.074 -8.130 -59.778 1.00 8.42 362 GLN C C 1
ATOM 10790 O O . GLN C 1 362 ? -6.104 -7.699 -60.292 1.00 9.42 362 GLN C O 1
ATOM 10796 N N . HIS C 1 363 ? -4.877 -9.415 -59.511 1.00 9.03 363 HIS C N 1
ATOM 10797 C CA . HIS C 1 363 ? -5.888 -10.431 -59.763 1.00 9.40 363 HIS C CA 1
ATOM 10798 C C . HIS C 1 363 ? -7.138 -10.166 -58.945 1.00 8.74 363 HIS C C 1
ATOM 10799 O O . HIS C 1 363 ? -8.252 -10.292 -59.468 1.00 9.86 363 HIS C O 1
ATOM 10806 N N . ALA C 1 364 ? -6.978 -9.800 -57.673 1.00 8.88 364 ALA C N 1
ATOM 10807 C CA . ALA C 1 364 ? -8.123 -9.443 -56.853 1.00 8.63 364 ALA C CA 1
ATOM 10808 C C . ALA C 1 364 ? -8.952 -8.271 -57.425 1.00 9.16 364 ALA C C 1
ATOM 10809 O O . ALA C 1 364 ? -10.210 -8.310 -57.373 1.00 9.76 364 ALA C O 1
ATOM 10811 N N . ILE C 1 365 ? -8.272 -7.252 -57.953 1.00 9.05 365 ILE C N 1
ATOM 10812 C CA . ILE C 1 365 ? -8.932 -6.073 -58.525 1.00 9.71 365 ILE C CA 1
ATOM 10813 C C . ILE C 1 365 ? -9.587 -6.407 -59.865 1.00 9.19 365 ILE C C 1
ATOM 10814 O O . ILE C 1 365 ? -10.733 -6.016 -60.123 1.00 8.91 365 ILE C O 1
ATOM 10819 N N . GLU C 1 366 ? -8.854 -7.106 -60.728 1.00 8.80 366 GLU C N 1
ATOM 10820 C CA . GLU C 1 366 ? -9.380 -7.454 -62.071 1.00 9.52 366 GLU C CA 1
ATOM 10821 C C . GLU C 1 366 ? -10.620 -8.349 -61.907 1.00 9.05 366 GLU C C 1
ATOM 10822 O O . GLU C 1 366 ? -11.645 -8.111 -62.567 1.00 10.32 366 GLU C O 1
ATOM 10828 N N . GLN C 1 367 ? -10.558 -9.281 -60.953 1.00 9.98 367 GLN C N 1
ATOM 10829 C CA . GLN C 1 367 ? -11.692 -10.178 -60.684 1.00 9.35 367 GLN C CA 1
ATOM 10830 C C . GLN C 1 367 ? -12.853 -9.474 -59.966 1.00 9.01 367 GLN C C 1
ATOM 10831 O O . GLN C 1 367 ? -14.010 -9.886 -60.096 1.00 8.79 367 GLN C O 1
ATOM 10837 N N . LEU C 1 368 ? -12.546 -8.389 -59.272 1.00 9.64 368 LEU C N 1
ATOM 10838 C CA . LEU C 1 368 ? -13.575 -7.562 -58.626 1.00 9.58 368 LEU C CA 1
ATOM 10839 C C . LEU C 1 368 ? -14.418 -6.809 -59.669 1.00 9.32 368 LEU C C 1
ATOM 10840 O O . LEU C 1 368 ? -15.660 -6.754 -59.585 1.00 8.27 368 LEU C O 1
ATOM 10845 N N . VAL C 1 369 ? -13.748 -6.223 -60.670 1.00 8.75 369 VAL C N 1
ATOM 10846 C CA . VAL C 1 369 ? -14.458 -5.704 -61.822 1.00 8.90 369 VAL C CA 1
ATOM 10847 C C . VAL C 1 369 ? -15.289 -6.824 -62.492 1.00 8.66 369 VAL C C 1
ATOM 10848 O O . VAL C 1 369 ? -16.458 -6.662 -62.717 1.00 8.21 369 VAL C O 1
ATOM 10852 N N . LYS C 1 370 ? -14.716 -7.980 -62.749 1.00 8.93 370 LYS C N 1
ATOM 10853 C CA . LYS C 1 370 ? -15.460 -9.088 -63.350 1.00 10.47 370 LYS C CA 1
ATOM 10854 C C . LYS C 1 370 ? -16.659 -9.544 -62.548 1.00 10.09 370 LYS C C 1
ATOM 10855 O O . LYS C 1 370 ? -17.706 -9.884 -63.119 1.00 9.67 370 LYS C O 1
ATOM 10861 N N . HIS C 1 371 ? -16.523 -9.511 -61.226 1.00 9.36 371 HIS C N 1
ATOM 10862 C CA . HIS C 1 371 ? -17.579 -9.952 -60.318 1.00 10.03 371 HIS C CA 1
ATOM 10863 C C . HIS C 1 371 ? -18.278 -8.776 -59.651 1.00 9.91 371 HIS C C 1
ATOM 10864 O O . HIS C 1 371 ? -18.895 -8.926 -58.576 1.00 10.02 371 HIS C O 1
ATOM 10871 N N . PHE C 1 372 ? -18.178 -7.592 -60.261 1.00 9.48 372 PHE C N 1
ATOM 10872 C CA . PHE C 1 372 ? -18.779 -6.365 -59.677 1.00 9.82 372 PHE C CA 1
ATOM 10873 C C . PHE C 1 372 ? -20.289 -6.544 -59.445 1.00 9.53 372 PHE C C 1
ATOM 10874 O O . PHE C 1 372 ? -20.987 -7.114 -60.313 1.00 7.84 372 PHE C O 1
ATOM 10882 N N . PRO C 1 373 ? -20.790 -6.111 -58.267 1.00 9.97 373 PRO C N 1
ATOM 10883 C CA . PRO C 1 373 ? -22.186 -6.347 -57.936 1.00 10.68 373 PRO C CA 1
ATOM 10884 C C . PRO C 1 373 ? -23.165 -5.410 -58.644 1.00 11.20 373 PRO C C 1
ATOM 10885 O O . PRO C 1 373 ? -22.849 -4.239 -58.893 1.00 11.19 373 PRO C O 1
ATOM 10889 N N . GLY C 1 374 ? -24.337 -5.939 -58.966 1.00 11.58 374 GLY C N 1
ATOM 10890 C CA . GLY C 1 374 ? -25.465 -5.103 -59.355 1.00 13.01 374 GLY C CA 1
ATOM 10891 C C . GLY C 1 374 ? -26.184 -4.704 -58.101 1.00 13.62 374 GLY C C 1
ATOM 10892 O O . GLY C 1 374 ? -25.783 -5.076 -56.995 1.00 13.38 374 GLY C O 1
ATOM 10893 N N . GLU C 1 375 ? -27.249 -3.927 -58.255 1.00 15.50 375 GLU C N 1
ATOM 10894 C CA . GLU C 1 375 ? -28.050 -3.555 -57.112 1.00 16.32 375 GLU C CA 1
ATOM 10895 C C . GLU C 1 375 ? -28.634 -4.799 -56.425 1.00 15.64 375 GLU C C 1
ATOM 10896 O O . GLU C 1 375 ? -28.889 -4.776 -55.221 1.00 15.70 375 GLU C O 1
ATOM 10902 N N . ARG C 1 376 ? -28.861 -5.867 -57.197 1.00 14.64 376 ARG C N 1
ATOM 10903 C CA . ARG C 1 376 ? -29.229 -7.140 -56.608 1.00 13.13 376 ARG C CA 1
ATOM 10904 C C . ARG C 1 376 ? -27.970 -7.965 -56.446 1.00 12.24 376 ARG C C 1
ATOM 10905 O O . ARG C 1 376 ? -27.372 -8.455 -57.421 1.00 11.19 376 ARG C O 1
ATOM 10913 N N . TRP C 1 377 ? -27.562 -8.096 -55.190 1.00 10.31 377 TRP C N 1
ATOM 10914 C CA . TRP C 1 377 ? -26.283 -8.724 -54.845 1.00 9.85 377 TRP C CA 1
ATOM 10915 C C . TRP C 1 377 ? -26.486 -10.202 -55.051 1.00 9.63 377 TRP C C 1
ATOM 10916 O O . TRP C 1 377 ? -27.604 -10.725 -54.819 1.00 9.90 377 TRP C O 1
ATOM 10927 N N . ASP C 1 378 ? -25.428 -10.894 -55.501 1.00 9.70 378 ASP C N 1
ATOM 10928 C CA . ASP C 1 378 ? -25.538 -12.238 -56.035 1.00 9.78 378 ASP C CA 1
ATOM 10929 C C . ASP C 1 378 ? -24.580 -13.162 -55.291 1.00 10.00 378 ASP C C 1
ATOM 10930 O O . ASP C 1 378 ? -23.376 -13.141 -55.548 1.00 8.67 378 ASP C O 1
ATOM 10935 N N . PRO C 1 379 ? -25.113 -13.951 -54.330 1.00 10.31 379 PRO C N 1
ATOM 10936 C CA . PRO C 1 379 ? -24.290 -14.901 -53.552 1.00 10.19 379 PRO C CA 1
ATOM 10937 C C . PRO C 1 379 ? -23.502 -15.928 -54.400 1.00 9.46 379 PRO C C 1
ATOM 10938 O O . PRO C 1 379 ? -22.407 -16.334 -54.021 1.00 9.35 379 PRO C O 1
ATOM 10942 N N . VAL C 1 380 ? -24.048 -16.310 -55.559 1.00 8.88 380 VAL C N 1
ATOM 10943 C CA . VAL C 1 380 ? -23.396 -17.239 -56.477 1.00 8.98 380 VAL C CA 1
ATOM 10944 C C . VAL C 1 380 ? -22.185 -16.609 -57.144 1.00 9.39 380 VAL C C 1
ATOM 10945 O O . VAL C 1 380 ? -21.096 -17.209 -57.174 1.00 8.43 380 VAL C O 1
ATOM 10949 N N . LEU C 1 381 ? -22.338 -15.350 -57.563 1.00 9.26 381 LEU C N 1
ATOM 10950 C CA . LEU C 1 381 ? -21.231 -14.602 -58.142 1.00 9.59 381 LEU C CA 1
ATOM 10951 C C . LEU C 1 381 ? -20.139 -14.396 -57.108 1.00 9.25 381 LEU C C 1
ATOM 10952 O O . LEU C 1 381 ? -18.952 -14.628 -57.382 1.00 10.53 381 LEU C O 1
ATOM 10957 N N . ILE C 1 382 ? -20.556 -14.014 -55.898 1.00 9.33 382 ILE C N 1
ATOM 10958 C CA . ILE C 1 382 ? -19.639 -13.793 -54.788 1.00 8.93 382 ILE C CA 1
ATOM 10959 C C . ILE C 1 382 ? -18.870 -15.066 -54.438 1.00 8.44 382 ILE C C 1
ATOM 10960 O O . ILE C 1 382 ? -17.663 -15.006 -54.261 1.00 8.30 382 ILE C O 1
ATOM 10965 N N A SER C 1 383 ? -19.549 -16.218 -54.399 0.50 8.06 383 SER C N 1
ATOM 10966 N N B SER C 1 383 ? -19.563 -16.204 -54.383 0.50 7.37 383 SER C N 1
ATOM 10967 C CA A SER C 1 383 ? -18.884 -17.501 -54.097 0.50 8.20 383 SER C CA 1
ATOM 10968 C CA B SER C 1 383 ? -18.925 -17.496 -54.119 0.50 6.85 383 SER C CA 1
ATOM 10969 C C A SER C 1 383 ? -17.827 -17.842 -55.142 0.50 7.93 383 SER C C 1
ATOM 10970 C C B SER C 1 383 ? -17.821 -17.776 -55.128 0.50 7.25 383 SER C C 1
ATOM 10971 O O A SER C 1 383 ? -16.741 -18.358 -54.800 0.50 7.94 383 SER C O 1
ATOM 10972 O O B SER C 1 383 ? -16.700 -18.176 -54.746 0.50 7.26 383 SER C O 1
ATOM 10977 N N . ALA C 1 384 ? -18.126 -17.552 -56.410 1.00 7.14 384 ALA C N 1
ATOM 10978 C CA . ALA C 1 384 ? -17.158 -17.779 -57.457 1.00 6.66 384 ALA C CA 1
ATOM 10979 C C . ALA C 1 384 ? -15.936 -16.873 -57.264 1.00 6.06 384 ALA C C 1
ATOM 10980 O O . ALA C 1 384 ? -14.812 -17.331 -57.438 1.00 6.99 384 ALA C O 1
ATOM 10982 N N . TYR C 1 385 ? -16.128 -15.612 -56.931 1.00 6.26 385 TYR C N 1
ATOM 10983 C CA . TYR C 1 385 ? -15.007 -14.734 -56.596 1.00 6.70 385 TYR C CA 1
ATOM 10984 C C . TYR C 1 385 ? -14.151 -15.331 -55.424 1.00 6.78 385 TYR C C 1
ATOM 10985 O O . TYR C 1 385 ? -12.883 -15.432 -55.464 1.00 7.30 385 TYR C O 1
ATOM 10994 N N . ASN C 1 386 ? -14.831 -15.716 -54.353 1.00 7.53 386 ASN C N 1
ATOM 10995 C CA . ASN C 1 386 ? -14.104 -16.199 -53.167 1.00 7.45 386 ASN C CA 1
ATOM 10996 C C . ASN C 1 386 ? -13.287 -17.459 -53.510 1.00 8.01 386 ASN C C 1
ATOM 10997 O O . ASN C 1 386 ? -12.156 -17.624 -53.041 1.00 6.83 386 ASN C O 1
ATOM 11002 N N . GLU C 1 387 ? -13.874 -18.359 -54.307 1.00 9.23 387 GLU C N 1
ATOM 11003 C CA . GLU C 1 387 ? -13.171 -19.577 -54.723 1.00 10.86 387 GLU C CA 1
ATOM 11004 C C . GLU C 1 387 ? -11.898 -19.236 -55.511 1.00 10.14 387 GLU C C 1
ATOM 11005 O O . GLU C 1 387 ? -10.847 -19.879 -55.294 1.00 10.57 387 GLU C O 1
ATOM 11011 N N . ARG C 1 388 ? -12.027 -18.307 -56.463 1.00 10.39 388 ARG C N 1
ATOM 11012 C CA . ARG C 1 388 ? -10.898 -17.895 -57.307 1.00 11.04 388 ARG C CA 1
ATOM 11013 C C . ARG C 1 388 ? -9.771 -17.328 -56.447 1.00 10.57 388 ARG C C 1
ATOM 11014 O O . ARG C 1 388 ? -8.597 -17.679 -56.639 1.00 9.33 388 ARG C O 1
ATOM 11022 N N . MET C 1 389 ? -10.122 -16.469 -55.491 1.00 9.19 389 MET C N 1
ATOM 11023 C CA . MET C 1 389 ? -9.093 -15.860 -54.631 1.00 10.26 389 MET C CA 1
ATOM 11024 C C . MET C 1 389 ? -8.403 -16.890 -53.712 1.00 9.05 389 MET C C 1
ATOM 11025 O O . MET C 1 389 ? -7.199 -16.813 -53.455 1.00 10.24 389 MET C O 1
ATOM 11030 N N . ALA C 1 390 ? -9.144 -17.892 -53.255 1.00 8.33 390 ALA C N 1
ATOM 11031 C CA . ALA C 1 390 ? -8.572 -18.911 -52.393 1.00 8.74 390 ALA C CA 1
ATOM 11032 C C . ALA C 1 390 ? -7.636 -19.840 -53.174 1.00 9.15 390 ALA C C 1
ATOM 11033 O O . ALA C 1 390 ? -6.554 -20.166 -52.697 1.00 10.38 390 ALA C O 1
ATOM 11035 N N . HIS C 1 391 ? -8.061 -20.260 -54.366 1.00 9.46 391 HIS C N 1
ATOM 11036 C CA . HIS C 1 391 ? -7.216 -21.039 -55.251 1.00 9.69 391 HIS C CA 1
ATOM 11037 C C . HIS C 1 391 ? -5.890 -20.321 -55.577 1.00 9.66 391 HIS C C 1
ATOM 11038 O O . HIS C 1 391 ? -4.825 -20.957 -55.595 1.00 10.70 391 HIS C O 1
ATOM 11045 N N . MET C 1 392 ? -5.966 -19.018 -55.810 1.00 9.58 392 MET C N 1
ATOM 11046 C CA . MET C 1 392 ? -4.807 -18.205 -56.166 1.00 10.06 392 MET C CA 1
ATOM 11047 C C . MET C 1 392 ? -3.748 -18.366 -55.111 1.00 10.62 392 MET C C 1
ATOM 11048 O O . MET C 1 392 ? -2.612 -18.774 -55.424 1.00 11.34 392 MET C O 1
ATOM 11053 N N . VAL C 1 393 ? -4.139 -18.170 -53.850 1.00 9.31 393 VAL C N 1
ATOM 11054 C CA . VAL C 1 393 ? -3.153 -18.166 -52.749 1.00 10.36 393 VAL C CA 1
ATOM 11055 C C . VAL C 1 393 ? -2.722 -19.583 -52.406 1.00 9.67 393 VAL C C 1
ATOM 11056 O O . VAL C 1 393 ? -1.544 -19.842 -52.179 1.00 9.49 393 VAL C O 1
ATOM 11060 N N . ASP C 1 394 ? -3.661 -20.517 -52.417 1.00 9.22 394 ASP C N 1
ATOM 11061 C CA . ASP C 1 394 ? -3.3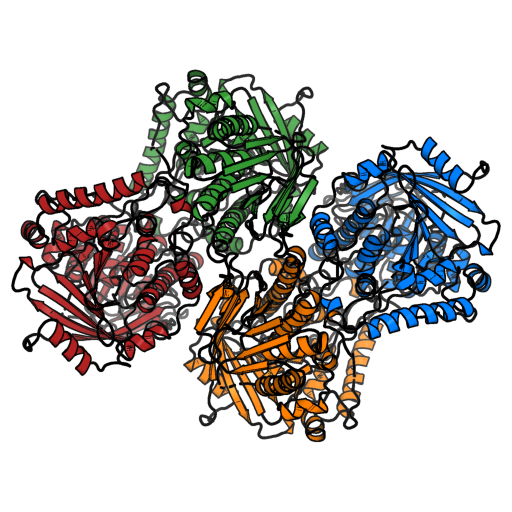57 -21.911 -52.062 1.00 9.59 394 ASP C CA 1
ATOM 11062 C C . ASP C 1 394 ? -2.392 -22.565 -53.031 1.00 9.64 394 ASP C C 1
ATOM 11063 O O . ASP C 1 394 ? -1.499 -23.344 -52.618 1.00 10.61 394 ASP C O 1
ATOM 11068 N N . GLY C 1 395 ? -2.553 -22.259 -54.321 1.00 9.09 395 GLY C N 1
ATOM 11069 C CA . GLY C 1 395 ? -1.601 -22.703 -55.342 1.00 9.54 395 GLY C CA 1
ATOM 11070 C C . GLY C 1 395 ? -0.212 -22.154 -55.070 1.00 8.73 395 GLY C C 1
ATOM 11071 O O . GLY C 1 395 ? 0.760 -22.877 -55.115 1.00 9.71 395 GLY C O 1
ATOM 11072 N N . VAL C 1 396 ? -0.122 -20.870 -54.793 1.00 9.38 396 VAL C N 1
ATOM 11073 C CA . VAL C 1 396 ? 1.162 -20.272 -54.483 1.00 9.14 396 VAL C CA 1
ATOM 11074 C C . VAL C 1 396 ? 1.754 -20.875 -53.189 1.00 9.45 396 VAL C C 1
ATOM 11075 O O . VAL C 1 396 ? 2.970 -21.163 -53.134 1.00 9.43 396 VAL C O 1
ATOM 11079 N N . LYS C 1 397 ? 0.892 -21.136 -52.197 1.00 9.68 397 LYS C N 1
ATOM 11080 C CA . LYS C 1 397 ? 1.345 -21.752 -50.962 1.00 10.46 397 LYS C CA 1
ATOM 11081 C C . LYS C 1 397 ? 2.050 -23.094 -51.236 1.00 11.68 397 LYS C C 1
ATOM 11082 O O . LYS C 1 397 ? 3.150 -23.317 -50.751 1.00 11.06 397 LYS C O 1
ATOM 11088 N N . GLU C 1 398 ? 1.411 -23.953 -52.032 1.00 11.63 398 GLU C N 1
ATOM 11089 C CA . GLU C 1 398 ? 1.997 -25.237 -52.412 1.00 12.24 398 GLU C CA 1
ATOM 11090 C C . GLU C 1 398 ? 3.334 -25.108 -53.144 1.00 11.29 398 GLU C C 1
ATOM 11091 O O . GLU C 1 398 ? 4.307 -25.843 -52.849 1.00 10.90 398 GLU C O 1
ATOM 11097 N N . PHE C 1 399 ? 3.363 -24.193 -54.115 1.00 11.42 399 PHE C N 1
ATOM 11098 C CA . PHE C 1 399 ? 4.572 -23.858 -54.887 1.00 11.17 399 PHE C CA 1
ATOM 11099 C C . PHE C 1 399 ? 5.706 -23.394 -53.955 1.00 11.19 399 PHE C C 1
ATOM 11100 O O . PHE C 1 399 ? 6.857 -23.781 -54.144 1.00 10.01 399 PHE C O 1
ATOM 11108 N N . LEU C 1 400 ? 5.384 -22.533 -52.994 1.00 10.38 400 LEU C N 1
ATOM 11109 C CA . LEU C 1 400 ? 6.395 -22.043 -52.066 1.00 10.50 400 LEU C CA 1
ATOM 11110 C C . LEU C 1 400 ? 6.936 -23.174 -51.197 1.00 9.89 400 LEU C C 1
ATOM 11111 O O . LEU C 1 400 ? 8.133 -23.263 -50.988 1.00 10.88 400 LEU C O 1
ATOM 11116 N N . VAL C 1 401 ? 6.061 -24.061 -50.710 1.00 10.03 401 VAL C N 1
ATOM 11117 C CA . VAL C 1 401 ? 6.504 -25.181 -49.861 1.00 10.36 401 VAL C CA 1
ATOM 11118 C C . VAL C 1 401 ? 7.432 -26.086 -50.642 1.00 10.86 401 VAL C C 1
ATOM 11119 O O . VAL C 1 401 ? 8.428 -26.570 -50.106 1.00 10.84 401 VAL C O 1
ATOM 11123 N N . LEU C 1 402 ? 7.146 -26.278 -51.937 1.00 10.80 402 LEU C N 1
ATOM 11124 C CA . LEU C 1 402 ? 8.058 -27.047 -52.792 1.00 11.39 402 LEU C CA 1
ATOM 11125 C C . LEU C 1 402 ? 9.476 -26.423 -52.852 1.00 10.30 402 LEU C C 1
ATOM 11126 O O . LEU C 1 402 ? 10.486 -27.141 -53.046 1.00 9.85 402 LEU C O 1
ATOM 11131 N N . HIS C 1 403 ? 9.589 -25.107 -52.661 1.00 10.08 403 HIS C N 1
ATOM 11132 C CA . HIS C 1 403 ? 10.945 -24.493 -52.598 1.00 10.49 403 HIS C CA 1
ATOM 11133 C C . HIS C 1 403 ? 11.715 -25.026 -51.383 1.00 11.19 403 HIS C C 1
ATOM 11134 O O . HIS C 1 403 ? 12.867 -25.447 -51.493 1.00 11.12 403 HIS C O 1
ATOM 11141 N N . TYR C 1 404 ? 11.045 -25.040 -50.225 1.00 10.94 404 TYR C N 1
ATOM 11142 C CA . TYR C 1 404 ? 11.709 -25.464 -48.980 1.00 11.35 404 TYR C CA 1
ATOM 11143 C C . TYR C 1 404 ? 11.999 -26.964 -48.992 1.00 11.85 404 TYR C C 1
ATOM 11144 O O . TYR C 1 404 ? 13.030 -27.387 -48.486 1.00 12.92 404 TYR C O 1
ATOM 11153 N N . LYS C 1 405 ? 11.109 -27.746 -49.610 1.00 11.77 405 LYS C N 1
ATOM 11154 C CA . LYS C 1 405 ? 11.309 -29.180 -49.718 1.00 12.49 405 LYS C CA 1
ATOM 11155 C C . LYS C 1 405 ? 12.398 -29.578 -50.735 1.00 13.24 405 LYS C C 1
ATOM 11156 O O . LYS C 1 405 ? 13.058 -30.613 -50.575 1.00 13.60 405 LYS C O 1
ATOM 11162 N N . GLY C 1 406 ? 12.554 -28.791 -51.791 1.00 13.82 406 GLY C N 1
ATOM 11163 C CA . GLY C 1 406 ? 13.523 -29.061 -52.847 1.00 13.86 406 GLY C CA 1
ATOM 11164 C C . GLY C 1 406 ? 14.933 -28.642 -52.480 1.00 14.07 406 GLY C C 1
ATOM 11165 O O . GLY C 1 406 ? 15.905 -29.210 -52.987 1.00 14.58 406 GLY C O 1
ATOM 11166 N N . ALA C 1 407 ? 15.056 -27.630 -51.618 1.00 14.05 407 ALA C N 1
ATOM 11167 C CA . ALA C 1 407 ? 16.365 -27.151 -51.161 1.00 13.97 407 ALA C CA 1
ATOM 11168 C C . ALA C 1 407 ? 17.133 -28.335 -50.564 1.00 14.44 407 ALA C C 1
ATOM 11169 O O . ALA C 1 407 ? 16.593 -29.066 -49.757 1.00 14.46 407 ALA C O 1
ATOM 11171 N N . GLN C 1 408 ? 18.386 -28.522 -50.948 1.00 15.02 408 GLN C N 1
ATOM 11172 C CA . GLN C 1 408 ? 19.135 -29.715 -50.522 1.00 16.10 408 GLN C CA 1
ATOM 11173 C C . GLN C 1 408 ? 20.024 -29.470 -49.303 1.00 16.23 408 GLN C C 1
ATOM 11174 O O . GLN C 1 408 ? 20.491 -30.420 -48.657 1.00 16.18 408 GLN C O 1
ATOM 11180 N N . ARG C 1 409 ? 20.284 -28.201 -49.001 1.00 16.70 409 ARG C N 1
ATOM 11181 C CA . ARG C 1 409 ? 21.088 -27.875 -47.833 1.00 16.82 409 ARG C CA 1
ATOM 11182 C C . ARG C 1 409 ? 20.416 -28.327 -46.517 1.00 17.21 409 ARG C C 1
ATOM 11183 O O . ARG C 1 409 ? 19.192 -28.320 -46.380 1.00 15.81 409 ARG C O 1
ATOM 11191 N N . GLU C 1 410 ? 21.247 -28.797 -45.587 1.00 17.36 410 GLU C N 1
ATOM 11192 C CA . GLU C 1 410 ? 20.780 -29.274 -44.281 1.00 18.39 410 GLU C CA 1
ATOM 11193 C C . GLU C 1 410 ? 21.748 -28.874 -43.188 1.00 17.52 410 GLU C C 1
ATOM 11194 O O . GLU C 1 410 ? 21.878 -29.590 -42.196 1.00 18.71 410 GLU C O 1
ATOM 11200 N N . ASP C 1 411 ? 22.435 -27.757 -43.389 1.00 16.60 411 ASP C N 1
ATOM 11201 C CA . ASP C 1 411 ? 23.560 -27.362 -42.556 1.00 16.21 411 ASP C CA 1
ATOM 11202 C C . ASP C 1 411 ? 23.205 -26.649 -41.248 1.00 15.34 411 ASP C C 1
ATOM 11203 O O . ASP C 1 411 ? 24.067 -26.508 -40.387 1.00 15.11 411 ASP C O 1
ATOM 11208 N N . THR C 1 412 ? 21.975 -26.166 -41.100 1.00 14.68 412 THR C N 1
ATOM 11209 C CA . THR C 1 412 ? 21.596 -25.443 -39.882 1.00 14.27 412 THR C CA 1
ATOM 11210 C C . THR C 1 412 ? 20.330 -26.071 -39.354 1.00 13.89 412 THR C C 1
ATOM 11211 O O . THR C 1 412 ? 19.728 -26.865 -40.052 1.00 13.35 412 THR C O 1
ATOM 11215 N N . PRO C 1 413 ? 19.930 -25.724 -38.116 1.00 13.56 413 PRO C N 1
ATOM 11216 C CA . PRO C 1 413 ? 18.673 -26.230 -37.589 1.00 13.61 413 PRO C CA 1
ATOM 11217 C C . PRO C 1 413 ? 17.460 -25.889 -38.460 1.00 12.81 413 PRO C C 1
ATOM 11218 O O . PRO C 1 413 ? 16.557 -26.722 -38.628 1.00 11.66 413 PRO C O 1
ATOM 11222 N N . TYR C 1 414 ? 17.444 -24.656 -38.990 1.00 12.49 414 TYR C N 1
ATOM 11223 C CA . TYR C 1 414 ? 16.376 -24.202 -39.871 1.00 12.49 414 TYR C CA 1
ATOM 11224 C C . TYR C 1 414 ? 16.215 -25.159 -41.056 1.00 12.83 414 TYR C C 1
ATOM 11225 O O . TYR C 1 414 ? 15.106 -25.648 -41.353 1.00 12.48 414 TYR C O 1
ATOM 11234 N N . TRP C 1 415 ? 17.330 -25.424 -41.727 1.00 12.13 415 TRP C N 1
ATOM 11235 C CA . TRP C 1 415 ? 17.292 -26.228 -42.933 1.00 13.27 415 TRP C CA 1
ATOM 11236 C C . TRP C 1 415 ? 16.998 -27.686 -42.626 1.00 13.85 415 TRP C C 1
ATOM 11237 O O . TRP C 1 415 ? 16.336 -28.360 -43.408 1.00 14.50 415 TRP C O 1
ATOM 11248 N N . LYS C 1 416 ? 17.433 -28.164 -41.456 1.00 14.57 416 LYS C N 1
ATOM 11249 C CA . LYS C 1 416 ? 17.053 -29.521 -41.034 1.00 15.08 416 LYS C CA 1
ATOM 11250 C C . LYS C 1 416 ? 15.556 -29.601 -40.762 1.00 14.93 416 LYS C C 1
ATOM 11251 O O . LYS C 1 416 ? 14.913 -30.600 -41.098 1.00 14.74 416 LYS C O 1
ATOM 11257 N N . ALA C 1 417 ? 15.010 -28.556 -40.158 1.00 14.64 417 ALA C N 1
ATOM 11258 C CA . ALA C 1 417 ? 13.588 -28.515 -39.816 1.00 14.58 417 ALA C CA 1
ATOM 11259 C C . ALA C 1 417 ? 12.702 -28.364 -41.067 1.00 14.60 417 ALA C C 1
ATOM 11260 O O . ALA C 1 417 ? 11.566 -28.884 -41.121 1.00 13.96 417 ALA C O 1
ATOM 11262 N N . ALA C 1 418 ? 13.251 -27.709 -42.096 1.00 14.47 418 ALA C N 1
ATOM 11263 C CA . ALA C 1 418 ? 12.563 -27.582 -43.389 1.00 14.93 418 ALA C CA 1
ATOM 11264 C C . ALA C 1 418 ? 12.256 -28.927 -44.020 1.00 15.13 418 ALA C C 1
ATOM 11265 O O . ALA C 1 418 ? 11.157 -29.148 -44.520 1.00 14.20 418 ALA C O 1
ATOM 11267 N N . LYS C 1 419 ? 13.232 -29.824 -43.939 1.00 16.44 419 LYS C N 1
ATOM 11268 C CA . LYS C 1 419 ? 13.122 -31.183 -44.476 1.00 17.76 419 LYS C CA 1
ATOM 11269 C C . LYS C 1 419 ? 11.966 -31.979 -43.892 1.00 17.58 419 LYS C C 1
ATOM 11270 O O . LYS C 1 419 ? 11.282 -32.710 -44.606 1.00 18.69 419 LYS C O 1
ATOM 11276 N N . THR C 1 420 ? 11.745 -31.863 -42.590 1.00 17.70 420 THR C N 1
ATOM 11277 C CA . THR C 1 420 ? 10.759 -32.710 -41.907 1.00 17.87 420 THR C CA 1
ATOM 11278 C C . THR C 1 420 ? 9.429 -31.986 -41.559 1.00 17.47 420 THR C C 1
ATOM 11279 O O . THR C 1 420 ? 8.480 -32.605 -41.036 1.00 18.01 420 THR C O 1
ATOM 11283 N N . ARG C 1 421 ? 9.341 -30.696 -41.845 1.00 16.74 421 ARG C N 1
ATOM 11284 C CA . ARG C 1 421 ? 8.105 -29.955 -41.566 1.00 16.09 421 ARG C CA 1
ATOM 11285 C C . ARG C 1 421 ? 6.872 -30.502 -42.301 1.00 16.42 421 ARG C C 1
ATOM 11286 O O . ARG C 1 421 ? 6.971 -31.012 -43.421 1.00 15.60 421 ARG C O 1
ATOM 11294 N N . ALA C 1 422 ? 5.710 -30.356 -41.665 1.00 16.40 422 ALA C N 1
ATOM 11295 C CA . ALA C 1 422 ? 4.413 -30.648 -42.302 1.00 17.09 422 ALA C CA 1
ATOM 11296 C C . ALA C 1 422 ? 4.266 -29.956 -43.647 1.00 17.57 422 ALA C C 1
ATOM 11297 O O . ALA C 1 422 ? 4.857 -28.888 -43.866 1.00 15.54 422 ALA C O 1
ATOM 11299 N N . MET C 1 423 ? 3.437 -30.521 -44.534 1.00 19.01 423 MET C N 1
ATOM 11300 C CA . MET C 1 423 ? 3.219 -29.901 -45.847 1.00 20.44 423 MET C CA 1
ATOM 11301 C C . MET C 1 423 ? 1.773 -30.030 -46.366 1.00 21.45 423 MET C C 1
ATOM 11302 O O . MET C 1 423 ? 1.029 -30.887 -45.878 1.00 22.28 423 MET C O 1
ATOM 11307 N N . PRO C 1 424 ? 1.356 -29.160 -47.321 1.00 22.53 424 PRO C N 1
ATOM 11308 C CA . PRO C 1 424 ? -0.022 -29.185 -47.846 1.00 22.93 424 PRO C CA 1
ATOM 11309 C C . PRO C 1 424 ? -0.398 -30.535 -48.388 1.00 23.87 424 PRO C C 1
ATOM 11310 O O . PRO C 1 424 ? 0.480 -31.320 -48.745 1.00 25.16 424 PRO C O 1
ATOM 11314 N N . ASP C 1 425 ? -1.704 -30.801 -48.433 1.00 25.27 425 ASP C N 1
ATOM 11315 C CA . ASP C 1 425 ? -2.239 -32.121 -48.824 1.00 25.83 425 ASP C CA 1
ATOM 11316 C C . ASP C 1 425 ? -1.795 -32.584 -50.217 1.00 25.21 425 ASP C C 1
ATOM 11317 O O . ASP C 1 425 ? -1.329 -33.731 -50.396 1.00 24.25 425 ASP C O 1
ATOM 11322 N N . GLY C 1 426 ? -1.922 -31.686 -51.187 1.00 24.79 426 GLY C N 1
ATOM 11323 C CA . GLY C 1 426 ? -1.678 -32.041 -52.578 1.00 24.32 426 GLY C CA 1
ATOM 11324 C C . GLY C 1 426 ? -0.221 -32.258 -52.928 1.00 23.54 426 GLY C C 1
ATOM 11325 O O . GLY C 1 426 ? 0.082 -32.781 -53.995 1.00 24.55 426 GLY C O 1
ATOM 11326 N N . LEU C 1 427 ? 0.685 -31.898 -52.024 1.00 21.68 427 LEU C N 1
ATOM 11327 C CA . LEU C 1 427 ? 2.090 -31.813 -52.380 1.00 20.96 427 LEU C CA 1
ATOM 11328 C C . LEU C 1 427 ? 2.807 -33.157 -52.330 1.00 20.61 427 LEU C C 1
ATOM 11329 O O . LEU C 1 427 ? 3.838 -33.331 -52.976 1.00 20.60 427 LEU C O 1
ATOM 11334 N N . ALA C 1 428 ? 2.217 -34.121 -51.614 1.00 21.20 428 ALA C N 1
ATOM 11335 C CA . ALA C 1 428 ? 2.655 -35.540 -51.616 1.00 21.01 428 ALA C CA 1
ATOM 11336 C C . ALA C 1 428 ? 2.595 -36.235 -52.982 1.00 20.96 428 ALA C C 1
ATOM 11337 O O . ALA C 1 428 ? 3.547 -36.877 -53.415 1.00 20.90 428 ALA C O 1
ATOM 11339 N N . ARG C 1 429 ? 1.461 -36.129 -53.661 1.00 20.85 429 ARG C N 1
ATOM 11340 C CA . ARG C 1 429 ? 1.345 -36.695 -55.012 1.00 20.64 429 ARG C CA 1
ATOM 11341 C C . ARG C 1 429 ? 2.377 -36.041 -55.926 1.00 19.87 429 ARG C C 1
ATOM 11342 O O . ARG C 1 429 ? 2.991 -36.722 -56.748 1.00 20.34 429 ARG C O 1
ATOM 11350 N N . LYS C 1 430 ? 2.547 -34.727 -55.790 1.00 19.09 430 LYS C N 1
ATOM 11351 C CA . LYS C 1 430 ? 3.439 -33.987 -56.682 1.00 18.54 430 LYS C CA 1
ATOM 11352 C C . LYS C 1 430 ? 4.895 -34.412 -56.454 1.00 18.76 430 LYS C C 1
ATOM 11353 O O . LYS C 1 430 ? 5.656 -34.599 -57.422 1.00 17.54 430 LYS C O 1
ATOM 11359 N N . LEU C 1 431 ? 5.269 -34.620 -55.194 1.00 18.25 431 LEU C N 1
ATOM 11360 C CA . LEU C 1 431 ? 6.623 -35.087 -54.888 1.00 19.83 431 LEU C CA 1
ATOM 11361 C C . LEU C 1 431 ? 6.834 -36.516 -55.323 1.00 19.47 431 LEU C C 1
ATOM 11362 O O . LEU C 1 431 ? 7.899 -36.825 -55.847 1.00 21.12 431 LEU C O 1
ATOM 11367 N N . GLU C 1 432 ? 5.818 -37.367 -55.151 1.00 19.63 432 GLU C N 1
ATOM 11368 C CA . GLU C 1 432 ? 5.841 -38.739 -55.662 1.00 19.50 432 GLU C CA 1
ATOM 11369 C C . GLU C 1 432 ? 6.100 -38.713 -57.173 1.00 18.86 432 GLU C C 1
ATOM 11370 O O . GLU C 1 432 ? 7.049 -39.331 -57.652 1.00 19.10 432 GLU C O 1
ATOM 11376 N N . LEU C 1 433 ? 5.280 -37.955 -57.899 1.00 17.98 433 LEU C N 1
ATOM 11377 C CA . LEU C 1 433 ? 5.353 -37.896 -59.356 1.00 17.89 433 LEU C CA 1
ATOM 11378 C C . LEU C 1 433 ? 6.738 -37.402 -59.803 1.00 17.72 433 LEU C C 1
ATOM 11379 O O . LEU C 1 433 ? 7.331 -37.929 -60.756 1.00 17.91 433 LEU C O 1
ATOM 11384 N N . SER C 1 434 ? 7.253 -36.406 -59.082 1.00 17.44 434 SER C N 1
ATOM 11385 C CA . SER C 1 434 ? 8.485 -35.694 -59.464 1.00 17.40 434 SER C CA 1
ATOM 11386 C C . SER C 1 434 ? 9.747 -36.537 -59.272 1.00 17.61 434 SER C C 1
ATOM 11387 O O . SER C 1 434 ? 10.821 -36.220 -59.840 1.00 18.13 434 SER C O 1
ATOM 11390 N N . ALA C 1 435 ? 9.633 -37.598 -58.480 1.00 18.08 435 ALA C N 1
ATOM 11391 C CA . ALA C 1 435 ? 10.710 -38.594 -58.379 1.00 18.00 435 ALA C CA 1
ATOM 11392 C C . ALA C 1 435 ? 10.776 -39.480 -59.631 1.00 17.85 435 ALA C C 1
ATOM 11393 O O . ALA C 1 435 ? 11.858 -39.921 -60.022 1.00 18.43 435 ALA C O 1
ATOM 11395 N N . SER C 1 436 ? 9.618 -39.712 -60.260 1.00 17.26 436 SER C N 1
ATOM 11396 C CA . SER C 1 436 ? 9.486 -40.534 -61.449 1.00 16.53 436 SER C CA 1
ATOM 11397 C C . SER C 1 436 ? 9.730 -39.726 -62.734 1.00 16.39 436 SER C C 1
ATOM 11398 O O . SER C 1 436 ? 10.549 -40.102 -63.565 1.00 16.13 436 SER C O 1
ATOM 11401 N N . HIS C 1 437 ? 9.038 -38.611 -62.878 1.00 15.11 437 HIS C N 1
ATOM 11402 C CA . HIS C 1 437 ? 9.054 -37.841 -64.109 1.00 15.52 437 HIS C CA 1
ATOM 11403 C C . HIS C 1 437 ? 8.602 -36.403 -63.847 1.00 15.54 437 HIS C C 1
ATOM 11404 O O . HIS C 1 437 ? 8.069 -36.094 -62.776 1.00 15.64 437 HIS C O 1
ATOM 11411 N N . LEU C 1 438 ? 8.792 -35.531 -64.823 1.00 15.56 438 LEU C N 1
ATOM 11412 C CA . LEU C 1 438 ? 8.514 -34.119 -64.597 1.00 15.46 438 LEU C CA 1
ATOM 11413 C C . LEU C 1 438 ? 7.019 -33.874 -64.456 1.00 15.41 438 LEU C C 1
ATOM 11414 O O . LEU C 1 438 ? 6.224 -34.492 -65.155 1.00 14.95 438 LEU C O 1
ATOM 11419 N N . LEU C 1 439 ? 6.658 -32.912 -63.597 1.00 15.80 439 LEU C N 1
ATOM 11420 C CA . LEU C 1 439 ? 5.284 -32.411 -63.547 1.00 15.77 439 LEU C CA 1
ATOM 11421 C C . LEU C 1 439 ? 4.922 -31.770 -64.865 1.00 16.27 439 LEU C C 1
ATOM 11422 O O . LEU C 1 439 ? 5.799 -31.328 -65.631 1.00 16.33 439 LEU C O 1
ATOM 11427 N N . ASP C 1 440 ? 3.635 -31.693 -65.136 1.00 16.51 440 ASP C N 1
ATOM 11428 C CA . ASP C 1 440 ? 3.169 -30.996 -66.309 1.00 17.38 440 ASP C CA 1
ATOM 11429 C C . ASP C 1 440 ? 1.834 -30.320 -66.068 1.00 17.27 440 ASP C C 1
ATOM 11430 O O . ASP C 1 440 ? 1.373 -30.240 -64.943 1.00 16.38 440 ASP C O 1
ATOM 11435 N N . GLU C 1 441 ? 1.243 -29.807 -67.144 1.00 17.41 441 GLU C N 1
ATOM 11436 C CA . GLU C 1 441 ? 0.045 -29.006 -67.050 1.00 18.53 441 GLU C CA 1
ATOM 11437 C C . GLU C 1 441 ? -1.030 -29.726 -66.261 1.00 17.78 441 GLU C C 1
ATOM 11438 O O . GLU C 1 441 ? -1.765 -29.076 -65.537 1.00 19.50 441 GLU C O 1
ATOM 11444 N N . GLN C 1 442 ? -1.096 -31.058 -66.371 1.00 16.38 442 GLN C N 1
ATOM 11445 C CA . GLN C 1 442 ? -2.162 -31.823 -65.710 1.00 16.24 442 GLN C CA 1
ATOM 11446 C C . GLN C 1 442 ? -1.876 -32.188 -64.250 1.00 16.55 442 GLN C C 1
ATOM 11447 O O . GLN C 1 442 ? -2.804 -32.539 -63.519 1.00 17.17 442 GLN C O 1
ATOM 11453 N N . THR C 1 443 ? -0.630 -32.043 -63.804 1.00 15.95 443 THR C N 1
ATOM 11454 C CA . THR C 1 443 ? -0.286 -32.483 -62.461 1.00 15.98 443 THR C CA 1
ATOM 11455 C C . THR C 1 443 ? 0.225 -31.392 -61.513 1.00 16.73 443 THR C C 1
ATOM 11456 O O . THR C 1 443 ? 0.418 -31.655 -60.325 1.00 17.92 443 THR C O 1
ATOM 11460 N N . ILE C 1 444 ? 0.435 -30.172 -62.003 1.00 16.71 444 ILE C N 1
ATOM 11461 C CA . ILE C 1 444 ? 0.695 -29.062 -61.090 1.00 16.61 444 ILE C CA 1
ATOM 11462 C C . ILE C 1 444 ? -0.635 -28.629 -60.451 1.00 16.07 444 ILE C C 1
ATOM 11463 O O . ILE C 1 444 ? -1.688 -29.169 -60.768 1.00 18.12 444 ILE C O 1
ATOM 11468 N N . TYR C 1 445 ? -0.592 -27.670 -59.545 1.00 15.99 445 TYR C N 1
ATOM 11469 C CA . TYR C 1 445 ? -1.839 -27.140 -58.967 1.00 15.09 445 TYR C CA 1
ATOM 11470 C C . TYR C 1 445 ? -2.750 -26.713 -60.123 1.00 15.82 445 TYR C C 1
ATOM 11471 O O . TYR C 1 445 ? -2.358 -25.893 -60.963 1.00 14.44 445 TYR C O 1
ATOM 11480 N N . PRO C 1 446 ? -3.980 -27.272 -60.171 1.00 15.60 446 PRO C N 1
ATOM 11481 C CA . PRO C 1 446 ? -4.842 -27.184 -61.340 1.00 15.71 446 PRO C CA 1
ATOM 11482 C C . PRO C 1 446 ? -5.659 -25.900 -61.527 1.00 15.51 446 PRO C C 1
ATOM 11483 O O . PRO C 1 446 ? -6.275 -25.736 -62.598 1.00 16.40 446 PRO C O 1
ATOM 11487 N N . TYR C 1 447 ? -5.692 -25.002 -60.544 1.00 13.82 447 TYR C N 1
ATOM 11488 C CA . TYR C 1 447 ? -6.420 -23.751 -60.719 1.00 13.56 447 TYR C CA 1
ATOM 11489 C C . TYR C 1 447 ? -5.439 -22.612 -60.850 1.00 12.52 447 TYR C C 1
ATOM 11490 O O . TYR C 1 447 ? -4.273 -22.789 -60.537 1.00 13.10 447 TYR C O 1
ATOM 11499 N N . TYR C 1 448 ? -5.911 -21.475 -61.349 1.00 11.56 448 TYR C N 1
ATOM 11500 C CA . TYR C 1 448 ? -5.039 -20.356 -61.625 1.00 11.33 448 TYR C CA 1
ATOM 11501 C C . TYR C 1 448 ? -4.415 -19.875 -60.331 1.00 11.51 448 TYR C C 1
ATOM 11502 O O . TYR C 1 448 ? -5.117 -19.557 -59.362 1.00 11.32 448 TYR C O 1
ATOM 11511 N N . HIS C 1 449 ? -3.095 -19.840 -60.322 1.00 11.27 449 HIS C N 1
ATOM 11512 C CA . HIS C 1 449 ? -2.333 -19.312 -59.192 1.00 10.90 449 HIS C CA 1
ATOM 11513 C C . HIS C 1 449 ? -1.132 -18.503 -59.653 1.00 11.50 449 HIS C C 1
ATOM 11514 O O . HIS C 1 449 ? -0.205 -18.255 -58.847 1.00 10.99 449 HIS C O 1
ATOM 11521 N N . GLY C 1 450 ? -1.156 -18.065 -60.920 1.00 11.03 450 GLY C N 1
ATOM 11522 C CA . GLY C 1 450 ? -0.140 -17.139 -61.438 1.00 11.41 450 GLY C CA 1
ATOM 11523 C C . GLY C 1 450 ? 1.133 -17.815 -61.958 1.00 10.89 450 GLY C C 1
ATOM 11524 O O . GLY C 1 450 ? 2.011 -17.123 -62.487 1.00 13.96 450 GLY C O 1
ATOM 11525 N N . PHE C 1 451 ? 1.270 -19.128 -61.756 1.00 10.93 451 PHE C N 1
ATOM 11526 C CA . PHE C 1 451 ? 2.391 -19.912 -62.300 1.00 10.36 451 PHE C CA 1
ATOM 11527 C C . PHE C 1 451 ? 1.913 -21.027 -63.219 1.00 12.05 451 PHE C C 1
ATOM 11528 O O . PHE C 1 451 ? 0.870 -21.667 -62.974 1.00 12.13 451 PHE C O 1
ATOM 11536 N N . GLU C 1 452 ? 2.706 -21.271 -64.274 1.00 12.43 452 GLU C N 1
ATOM 11537 C CA . GLU C 1 452 ? 2.515 -22.414 -65.181 1.00 12.47 452 GLU C CA 1
ATOM 11538 C C . GLU C 1 452 ? 3.537 -23.500 -64.914 1.00 12.34 452 GLU C C 1
ATOM 11539 O O . GLU C 1 452 ? 4.465 -23.341 -64.117 1.00 11.03 452 GLU C O 1
ATOM 11545 N N . THR C 1 453 ? 3.372 -24.591 -65.654 1.00 11.93 453 THR C N 1
ATOM 11546 C CA . THR C 1 453 ? 4.210 -25.788 -65.555 1.00 12.21 453 THR C CA 1
ATOM 11547 C C . THR C 1 453 ? 5.720 -25.515 -65.539 1.00 11.68 453 THR C C 1
ATOM 11548 O O . THR C 1 453 ? 6.398 -26.020 -64.661 1.00 11.62 453 THR C O 1
ATOM 11552 N N . TYR C 1 454 ? 6.225 -24.733 -66.484 1.00 10.77 454 TYR C N 1
ATOM 11553 C CA . TYR C 1 454 ? 7.678 -24.471 -66.522 1.00 11.03 454 TYR C CA 1
ATOM 11554 C C . TYR C 1 454 ? 8.223 -23.930 -65.19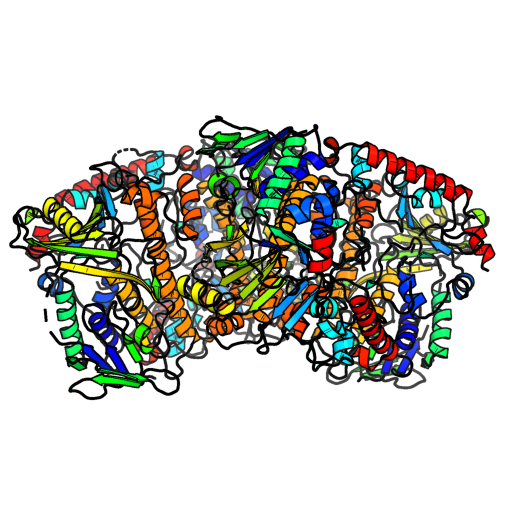6 1.00 10.92 454 TYR C C 1
ATOM 11555 O O . TYR C 1 454 ? 9.375 -24.222 -64.833 1.00 10.82 454 TYR C O 1
ATOM 11564 N N . SER C 1 455 ? 7.428 -23.126 -64.486 1.00 10.33 455 SER C N 1
ATOM 11565 C CA . SER C 1 455 ? 7.871 -22.590 -63.204 1.00 10.21 455 SER C CA 1
ATOM 11566 C C . SER C 1 455 ? 8.050 -23.683 -62.139 1.00 10.11 455 SER C C 1
ATOM 11567 O O . SER C 1 455 ? 9.031 -23.671 -61.408 1.00 10.10 455 SER C O 1
ATOM 11570 N N . TRP C 1 456 ? 7.103 -24.623 -62.069 1.00 9.59 456 TRP C N 1
ATOM 11571 C CA . TRP C 1 456 ? 7.194 -25.776 -61.167 1.00 10.06 456 TRP C CA 1
ATOM 11572 C C . TRP C 1 456 ? 8.407 -26.680 -61.508 1.00 9.93 456 TRP C C 1
ATOM 11573 O O . TRP C 1 456 ? 9.223 -27.042 -60.650 1.00 9.25 456 TRP C O 1
ATOM 11584 N N . ILE C 1 457 ? 8.553 -26.991 -62.790 1.00 10.22 457 ILE C N 1
ATOM 11585 C CA . ILE C 1 457 ? 9.665 -27.793 -63.255 1.00 10.56 457 ILE C CA 1
ATOM 11586 C C . ILE C 1 457 ? 11.006 -27.145 -62.961 1.00 9.72 457 ILE C C 1
ATOM 11587 O O . ILE C 1 457 ? 11.912 -27.800 -62.492 1.00 10.24 457 ILE C O 1
ATOM 11592 N N . THR C 1 458 ? 11.101 -25.844 -63.235 1.00 10.17 458 THR C N 1
ATOM 11593 C CA . THR C 1 458 ? 12.340 -25.103 -63.083 1.00 9.44 458 THR C CA 1
ATOM 11594 C C . THR C 1 458 ? 12.804 -25.105 -61.638 1.00 10.04 458 THR C C 1
ATOM 11595 O O . THR C 1 458 ? 14.007 -25.294 -61.352 1.00 10.36 458 THR C O 1
ATOM 11599 N N . MET C 1 459 ? 11.879 -24.872 -60.718 1.00 10.21 459 MET C N 1
ATOM 11600 C CA . MET C 1 459 ? 12.256 -24.872 -59.297 1.00 10.56 459 MET C CA 1
ATOM 11601 C C . MET C 1 459 ? 12.661 -26.274 -58.809 1.00 11.03 459 MET C C 1
ATOM 11602 O O . MET C 1 459 ? 13.668 -26.432 -58.128 1.00 11.21 459 MET C O 1
ATOM 11607 N N . ASN C 1 460 ? 11.899 -27.300 -59.187 1.00 11.74 460 ASN C N 1
ATOM 11608 C CA . ASN C 1 460 ? 12.291 -28.677 -58.909 1.00 12.32 460 ASN C CA 1
ATOM 11609 C C . ASN C 1 460 ? 13.690 -28.985 -59.446 1.00 11.95 460 ASN C C 1
ATOM 11610 O O . ASN C 1 460 ? 14.577 -29.370 -58.696 1.00 13.01 460 ASN C O 1
ATOM 11615 N N . LEU C 1 461 ? 13.893 -28.813 -60.740 1.00 11.29 461 LEU C N 1
ATOM 11616 C CA . LEU C 1 461 ? 15.170 -29.165 -61.336 1.00 11.42 461 LEU C CA 1
ATOM 11617 C C . LEU C 1 461 ? 16.322 -28.289 -60.809 1.00 11.50 461 LEU C C 1
ATOM 11618 O O . LEU C 1 461 ? 17.414 -28.788 -60.574 1.00 11.37 461 LEU C O 1
ATOM 11623 N N . GLY C 1 462 ? 16.086 -26.996 -60.635 1.00 11.34 462 GLY C N 1
ATOM 11624 C CA . GLY C 1 462 ? 17.124 -26.094 -60.105 1.00 12.05 462 GLY C CA 1
ATOM 11625 C C . GLY C 1 462 ? 17.552 -26.476 -58.701 1.00 12.44 462 GLY C C 1
ATOM 11626 O O . GLY C 1 462 ? 18.751 -26.634 -58.418 1.00 12.05 462 GLY C O 1
ATOM 11627 N N . LEU C 1 463 ? 16.579 -26.737 -57.839 1.00 12.42 463 LEU C N 1
ATOM 11628 C CA . LEU C 1 463 ? 16.866 -27.051 -56.439 1.00 13.48 463 LEU C CA 1
ATOM 11629 C C . LEU C 1 463 ? 17.421 -28.455 -56.270 1.00 14.80 463 LEU C C 1
ATOM 11630 O O . LEU C 1 463 ? 18.316 -28.658 -55.455 1.00 14.20 463 LEU C O 1
ATOM 11635 N N . GLY C 1 464 ? 16.892 -29.397 -57.057 1.00 16.40 464 GLY C N 1
ATOM 11636 C CA . GLY C 1 464 ? 17.357 -30.771 -57.073 1.00 16.97 464 GLY C CA 1
ATOM 11637 C C . GLY C 1 464 ? 16.348 -31.900 -56.905 1.00 17.70 464 GLY C C 1
ATOM 11638 O O . GLY C 1 464 ? 16.762 -33.036 -56.637 1.00 18.97 464 GLY C O 1
ATOM 11639 N N . ILE C 1 465 ? 15.053 -31.622 -57.030 1.00 18.35 465 ILE C N 1
ATOM 11640 C CA . ILE C 1 465 ? 14.056 -32.691 -57.189 1.00 18.77 465 ILE C CA 1
ATOM 11641 C C . ILE C 1 465 ? 14.062 -33.106 -58.668 1.00 19.14 465 ILE C C 1
ATOM 11642 O O . ILE C 1 465 ? 13.357 -32.533 -59.496 1.00 19.33 465 ILE C O 1
ATOM 11647 N N . VAL C 1 466 ? 14.850 -34.139 -58.966 1.00 19.64 466 VAL C N 1
ATOM 11648 C CA . VAL C 1 466 ? 15.083 -34.614 -60.321 1.00 19.83 466 VAL C CA 1
ATOM 11649 C C . VAL C 1 466 ? 14.500 -36.031 -60.505 1.00 20.12 466 VAL C C 1
ATOM 11650 O O . VAL C 1 466 ? 14.536 -36.867 -59.578 1.00 20.21 466 VAL C O 1
ATOM 11654 N N . PRO C 1 467 ? 13.920 -36.313 -61.684 1.00 19.11 467 PRO C N 1
ATOM 11655 C CA . PRO C 1 467 ? 13.455 -37.667 -61.883 1.00 19.30 467 PRO C CA 1
ATOM 11656 C C . PRO C 1 467 ? 14.635 -38.631 -61.857 1.00 19.45 467 PRO C C 1
ATOM 11657 O O . PRO C 1 467 ? 15.748 -38.237 -62.219 1.00 19.53 467 PRO C O 1
ATOM 11661 N N . GLU C 1 468 ? 14.383 -39.869 -61.418 1.00 19.78 468 GLU C N 1
ATOM 11662 C CA . GLU C 1 468 ? 15.443 -40.885 -61.284 1.00 20.21 468 GLU C CA 1
ATOM 11663 C C . GLU C 1 468 ? 16.147 -41.146 -62.624 1.00 19.85 468 GLU C C 1
ATOM 11664 O O . GLU C 1 468 ? 17.390 -41.233 -62.676 1.00 19.93 468 GLU C O 1
ATOM 11670 N N . ARG C 1 469 ? 15.359 -41.216 -63.706 1.00 19.01 469 ARG C N 1
ATOM 11671 C CA . ARG C 1 469 ? 15.877 -41.426 -65.091 1.00 18.05 469 ARG C CA 1
ATOM 11672 C C . ARG C 1 469 ? 15.159 -40.502 -66.088 1.00 16.67 469 ARG C C 1
ATOM 11673 O O . ARG C 1 469 ? 14.189 -39.875 -65.739 1.00 16.37 469 ARG C O 1
ATOM 11681 N N . PRO C 1 470 ? 15.627 -40.417 -67.339 1.00 15.74 470 PRO C N 1
ATOM 11682 C CA . PRO C 1 470 ? 14.821 -39.669 -68.312 1.00 15.35 470 PRO C CA 1
ATOM 11683 C C . PRO C 1 470 ? 13.610 -40.464 -68.758 1.00 14.65 470 PRO C C 1
ATOM 11684 O O . PRO C 1 470 ? 13.549 -41.695 -68.580 1.00 15.05 470 PRO C O 1
ATOM 11688 N N . ARG C 1 471 ? 12.651 -39.766 -69.354 1.00 14.24 471 ARG C N 1
ATOM 11689 C CA . ARG C 1 471 ? 11.460 -40.412 -69.905 1.00 14.17 471 ARG C CA 1
ATOM 11690 C C . ARG C 1 471 ? 11.837 -41.543 -70.892 1.00 13.54 471 ARG C C 1
ATOM 11691 O O . ARG C 1 471 ? 12.563 -41.336 -71.871 1.00 12.87 471 ARG C O 1
ATOM 11699 N N . PRO C 1 472 ? 11.383 -42.767 -70.639 1.00 12.62 472 PRO C N 1
ATOM 11700 C CA . PRO C 1 472 ? 11.879 -43.818 -71.500 1.00 11.95 472 PRO C CA 1
ATOM 11701 C C . PRO C 1 472 ? 11.635 -43.634 -73.021 1.00 10.79 472 PRO C C 1
ATOM 11702 O O . PRO C 1 472 ? 12.410 -44.165 -73.837 1.00 10.59 472 PRO C O 1
ATOM 11706 N N . ALA C 1 473 ? 10.603 -42.879 -73.399 1.00 9.90 473 ALA C N 1
ATOM 11707 C CA . ALA C 1 473 ? 10.309 -42.647 -74.825 1.00 9.23 473 ALA C CA 1
ATOM 11708 C C . ALA C 1 473 ? 11.497 -42.040 -75.573 1.00 8.14 473 ALA C C 1
ATOM 11709 O O . ALA C 1 473 ? 11.728 -42.354 -76.757 1.00 7.54 473 ALA C O 1
ATOM 11711 N N . LEU C 1 474 ? 12.222 -41.164 -74.886 1.00 8.39 474 LEU C N 1
ATOM 11712 C CA . LEU C 1 474 ? 13.339 -40.427 -75.498 1.00 9.82 474 LEU C CA 1
ATOM 11713 C C . LEU C 1 474 ? 14.471 -41.334 -75.988 1.00 10.96 474 LEU C C 1
ATOM 11714 O O . LEU C 1 474 ? 15.124 -41.032 -77.005 1.00 11.24 474 LEU C O 1
ATOM 11719 N N . LEU C 1 475 ? 14.679 -42.469 -75.317 1.00 11.47 475 LEU C N 1
ATOM 11720 C CA . LEU C 1 475 ? 15.696 -43.421 -75.773 1.00 12.05 475 LEU C CA 1
ATOM 11721 C C . LEU C 1 475 ? 15.293 -44.032 -77.138 1.00 11.33 475 LEU C C 1
ATOM 11722 O O . LEU C 1 475 ? 16.136 -44.502 -77.867 1.00 12.02 475 LEU C O 1
ATOM 11727 N N . HIS C 1 476 ? 14.003 -43.988 -77.484 1.00 10.83 476 HIS C N 1
ATOM 11728 C CA . HIS C 1 476 ? 13.513 -44.482 -78.755 1.00 10.59 476 HIS C CA 1
ATOM 11729 C C . HIS C 1 476 ? 13.467 -43.408 -79.849 1.00 10.53 476 HIS C C 1
ATOM 11730 O O . HIS C 1 476 ? 13.085 -43.699 -80.987 1.00 11.19 476 HIS C O 1
ATOM 11737 N N . MET C 1 477 ? 13.858 -42.183 -79.528 1.00 10.76 477 MET C N 1
ATOM 11738 C CA . MET C 1 477 ? 13.659 -41.071 -80.441 1.00 10.88 477 MET C CA 1
ATOM 11739 C C . MET C 1 477 ? 14.966 -40.500 -80.914 1.00 11.13 477 MET C C 1
ATOM 11740 O O . MET C 1 477 ? 15.957 -40.589 -80.230 1.00 10.47 477 MET C O 1
ATOM 11745 N N . ASP C 1 478 ? 14.917 -39.875 -82.083 1.00 11.13 478 ASP C N 1
ATOM 11746 C CA . ASP C 1 478 ? 16.077 -39.242 -82.692 1.00 11.90 478 ASP C CA 1
ATOM 11747 C C . ASP C 1 478 ? 16.386 -37.988 -81.881 1.00 11.39 478 ASP C C 1
ATOM 11748 O O . ASP C 1 478 ? 15.534 -37.112 -81.743 1.00 11.31 478 ASP C O 1
ATOM 11753 N N . PRO C 1 479 ? 17.583 -37.919 -81.292 1.00 11.92 479 PRO C N 1
ATOM 11754 C CA . PRO C 1 479 ? 17.949 -36.770 -80.464 1.00 12.49 479 PRO C CA 1
ATOM 11755 C C . PRO C 1 479 ? 18.366 -35.535 -81.255 1.00 12.57 479 PRO C C 1
ATOM 11756 O O . PRO C 1 479 ? 18.537 -34.464 -80.668 1.00 13.23 479 PRO C O 1
ATOM 11760 N N . ALA C 1 480 ? 18.535 -35.660 -82.573 1.00 12.38 480 ALA C N 1
ATOM 11761 C CA . ALA C 1 480 ? 19.092 -34.553 -83.350 1.00 12.35 480 ALA C CA 1
ATOM 11762 C C . ALA C 1 480 ? 18.261 -33.249 -83.273 1.00 12.46 480 ALA C C 1
ATOM 11763 O O . ALA C 1 480 ? 18.819 -32.172 -83.076 1.00 12.20 480 ALA C O 1
ATOM 11765 N N . PRO C 1 481 ? 16.920 -33.336 -83.385 1.00 12.60 481 PRO C N 1
ATOM 11766 C CA . PRO C 1 481 ? 16.117 -32.107 -83.297 1.00 12.79 481 PRO C CA 1
ATOM 11767 C C . PRO C 1 481 ? 16.327 -31.356 -81.971 1.00 12.38 481 PRO C C 1
ATOM 11768 O O . PRO C 1 481 ? 16.472 -30.134 -81.958 1.00 13.27 481 PRO C O 1
ATOM 11772 N N . ALA C 1 482 ? 16.381 -32.085 -80.864 1.00 12.24 482 ALA C N 1
ATOM 11773 C CA . ALA C 1 482 ? 16.619 -31.481 -79.565 1.00 12.19 482 ALA C CA 1
ATOM 11774 C C . ALA C 1 482 ? 18.017 -30.906 -79.440 1.00 12.43 482 ALA C C 1
ATOM 11775 O O . ALA C 1 482 ? 18.188 -29.775 -78.964 1.00 12.70 482 ALA C O 1
ATOM 11777 N N . LEU C 1 483 ? 19.026 -31.660 -79.868 1.00 12.62 483 LEU C N 1
ATOM 11778 C CA . LEU C 1 483 ? 20.386 -31.158 -79.807 1.00 12.36 483 LEU C CA 1
ATOM 11779 C C . LEU C 1 483 ? 20.504 -29.868 -80.604 1.00 12.78 483 LEU C C 1
ATOM 11780 O O . LEU C 1 483 ? 21.173 -28.928 -80.178 1.00 12.61 483 LEU C O 1
ATOM 11785 N N . ALA C 1 484 ? 19.855 -29.839 -81.767 1.00 13.20 484 ALA C N 1
ATOM 11786 C CA . ALA C 1 484 ? 19.823 -28.650 -82.612 1.00 13.76 484 ALA C CA 1
ATOM 11787 C C . ALA C 1 484 ? 19.166 -27.471 -81.881 1.00 14.31 484 ALA C C 1
ATOM 11788 O O . ALA C 1 484 ? 19.613 -26.332 -82.003 1.00 14.15 484 ALA C O 1
ATOM 11790 N N . GLU C 1 485 ? 18.133 -27.744 -81.093 1.00 14.33 485 GLU C N 1
ATOM 11791 C CA . GLU C 1 485 ? 17.460 -26.659 -80.360 1.00 14.78 485 GLU C CA 1
ATOM 11792 C C . GLU C 1 485 ? 18.350 -26.127 -79.239 1.00 14.37 485 GLU C C 1
ATOM 11793 O O . GLU C 1 485 ? 18.379 -24.924 -79.019 1.00 14.06 485 GLU C O 1
ATOM 11799 N N . PHE C 1 486 ? 19.094 -27.008 -78.561 1.00 14.17 486 PHE C N 1
ATOM 11800 C CA . PHE C 1 486 ? 20.051 -26.561 -77.551 1.00 14.22 486 PHE C CA 1
ATOM 11801 C C . PHE C 1 486 ? 21.097 -25.660 -78.185 1.00 14.81 486 PHE C C 1
ATOM 11802 O O . PHE C 1 486 ? 21.502 -24.653 -77.609 1.00 14.25 486 PHE C O 1
ATOM 11810 N N . GLU C 1 487 ? 21.517 -26.006 -79.397 1.00 15.58 487 GLU C N 1
ATOM 11811 C CA . GLU C 1 487 ? 22.489 -25.181 -80.119 1.00 16.79 487 GLU C CA 1
ATOM 11812 C C . GLU C 1 487 ? 21.895 -23.825 -80.500 1.00 16.39 487 GLU C C 1
ATOM 11813 O O . GLU C 1 487 ? 22.544 -22.789 -80.343 1.00 16.19 487 GLU C O 1
ATOM 11819 N N . ARG C 1 488 ? 20.656 -23.832 -80.969 1.00 16.60 488 ARG C N 1
ATOM 11820 C CA . ARG C 1 488 ? 19.981 -22.572 -81.275 1.00 17.08 488 ARG C CA 1
ATOM 11821 C C . ARG C 1 488 ? 19.939 -21.655 -80.053 1.00 16.90 488 ARG C C 1
ATOM 11822 O O . ARG C 1 488 ? 20.199 -20.459 -80.166 1.00 17.10 488 ARG C O 1
ATOM 11830 N N . LEU C 1 489 ? 19.624 -22.213 -78.888 1.00 16.51 489 LEU C N 1
ATOM 11831 C CA . LEU C 1 489 ? 19.552 -21.426 -77.652 1.00 16.32 489 LEU C CA 1
ATOM 11832 C C . LEU C 1 489 ? 20.904 -20.796 -77.309 1.00 16.52 489 LEU C C 1
ATOM 11833 O O . LEU C 1 489 ? 20.978 -19.621 -76.943 1.00 15.33 489 LEU C O 1
ATOM 11838 N N . ARG C 1 490 ? 21.975 -21.563 -77.436 1.00 16.65 490 ARG C N 1
ATOM 11839 C CA . ARG C 1 490 ? 23.288 -21.020 -77.146 1.00 17.31 490 ARG C CA 1
ATOM 11840 C C . ARG C 1 490 ? 23.637 -19.871 -78.103 1.00 17.54 490 ARG C C 1
ATOM 11841 O O . ARG C 1 490 ? 24.119 -18.830 -77.671 1.00 17.47 490 ARG C O 1
ATOM 11849 N N . ARG C 1 491 ? 23.390 -20.079 -79.395 1.00 17.76 491 ARG C N 1
ATOM 11850 C CA . ARG C 1 491 ? 23.729 -19.113 -80.440 1.00 18.02 491 ARG C CA 1
ATOM 11851 C C . ARG C 1 491 ? 22.884 -17.855 -80.339 1.00 17.65 491 ARG C C 1
ATOM 11852 O O . ARG C 1 491 ? 23.405 -16.740 -80.435 1.00 17.29 491 ARG C O 1
ATOM 11860 N N . GLU C 1 492 ? 21.578 -18.028 -80.150 1.00 16.79 492 GLU C N 1
ATOM 11861 C CA . GLU C 1 492 ? 20.716 -16.867 -79.964 1.00 17.35 492 GLU C CA 1
ATOM 11862 C C . GLU C 1 492 ? 21.172 -16.078 -78.727 1.00 17.00 492 GLU C C 1
ATOM 11863 O O . GLU C 1 492 ? 21.125 -14.851 -78.725 1.00 16.84 492 GLU C O 1
ATOM 11869 N N . GLY C 1 493 ? 21.615 -16.801 -77.695 1.00 16.72 493 GLY C N 1
ATOM 11870 C CA . GLY C 1 493 ? 22.134 -16.194 -76.477 1.00 16.58 493 GLY C CA 1
ATOM 11871 C C . GLY C 1 493 ? 23.344 -15.332 -76.763 1.00 17.15 493 GLY C C 1
ATOM 11872 O O . GLY C 1 493 ? 23.404 -14.181 -76.341 1.00 16.86 493 GLY C O 1
ATOM 11873 N N . ASP C 1 494 ? 24.298 -15.909 -77.485 1.00 17.25 494 ASP C N 1
ATOM 11874 C CA . ASP C 1 494 ? 25.518 -15.222 -77.904 1.00 17.65 494 ASP C CA 1
ATOM 11875 C C . ASP C 1 494 ? 25.228 -13.945 -78.658 1.00 17.48 494 ASP C C 1
ATOM 11876 O O . ASP C 1 494 ? 25.861 -12.908 -78.417 1.00 17.74 494 ASP C O 1
ATOM 11881 N N . GLU C 1 495 ? 24.304 -14.034 -79.609 1.00 17.20 495 GLU C N 1
ATOM 11882 C CA . GLU C 1 495 ? 23.986 -12.895 -80.462 1.00 17.17 495 GLU C CA 1
ATOM 11883 C C . GLU C 1 495 ? 23.338 -11.791 -79.648 1.00 16.29 495 GLU C C 1
ATOM 11884 O O . GLU C 1 495 ? 23.687 -10.606 -79.778 1.00 15.74 495 GLU C O 1
ATOM 11890 N N . LEU C 1 496 ? 22.409 -12.191 -78.782 1.00 15.55 496 LEU C N 1
ATOM 11891 C CA . LEU C 1 496 ? 21.621 -11.217 -78.034 1.00 15.57 496 LEU C CA 1
ATOM 11892 C C . LEU C 1 496 ? 22.494 -10.419 -77.072 1.00 15.54 496 LEU C C 1
ATOM 11893 O O . LEU C 1 496 ? 22.288 -9.212 -76.908 1.00 15.62 496 LEU C O 1
ATOM 11898 N N . ILE C 1 497 ? 23.479 -11.072 -76.464 1.00 15.23 497 ILE C N 1
ATOM 11899 C CA . ILE C 1 497 ? 24.289 -10.411 -75.449 1.00 15.69 497 ILE C CA 1
ATOM 11900 C C . ILE C 1 497 ? 25.298 -9.454 -76.100 1.00 15.71 497 ILE C C 1
ATOM 11901 O O . ILE C 1 497 ? 25.644 -8.416 -75.530 1.00 15.50 497 ILE C O 1
ATOM 11906 N N . ALA C 1 498 ? 25.740 -9.797 -77.307 1.00 15.93 498 ALA C N 1
ATOM 11907 C CA . ALA C 1 498 ? 26.598 -8.902 -78.095 1.00 15.48 498 ALA C CA 1
ATOM 11908 C C . ALA C 1 498 ? 25.824 -7.678 -78.609 1.00 15.62 498 ALA C C 1
ATOM 11909 O O . ALA C 1 498 ? 26.394 -6.591 -78.708 1.00 15.87 498 ALA C O 1
ATOM 11911 N N . ALA C 1 499 ? 24.530 -7.843 -78.897 1.00 15.34 499 ALA C N 1
ATOM 11912 C CA . ALA C 1 499 ? 23.699 -6.774 -79.448 1.00 15.32 499 ALA C CA 1
ATOM 11913 C C . ALA C 1 499 ? 23.112 -5.837 -78.382 1.00 15.17 499 ALA C C 1
ATOM 11914 O O . ALA C 1 499 ? 23.053 -4.623 -78.571 1.00 16.24 499 ALA C O 1
ATOM 11916 N N . LEU C 1 500 ? 22.659 -6.380 -77.257 1.00 14.64 500 LEU C N 1
ATOM 11917 C CA . LEU C 1 500 ? 21.940 -5.564 -76.278 1.00 13.68 500 LEU C CA 1
ATOM 11918 C C . LEU C 1 500 ? 22.859 -4.738 -75.398 1.00 13.19 500 LEU C C 1
ATOM 11919 O O . LEU C 1 500 ? 23.966 -5.168 -75.091 1.00 12.72 500 LEU C O 1
ATOM 11924 N N . PRO C 1 501 ? 22.356 -3.580 -74.933 1.00 13.28 501 PRO C N 1
ATOM 11925 C CA . PRO C 1 501 ? 23.045 -2.789 -73.938 1.00 13.47 501 PRO C CA 1
ATOM 11926 C C . PRO C 1 501 ? 22.896 -3.387 -72.556 1.00 13.56 501 PRO C C 1
ATOM 11927 O O . PRO C 1 501 ? 22.109 -4.312 -72.364 1.00 13.99 501 PRO C O 1
ATOM 11931 N N . SER C 1 502 ? 23.638 -2.871 -71.585 1.00 13.52 502 SER C N 1
ATOM 11932 C CA . SER C 1 502 ? 23.449 -3.326 -70.208 1.00 13.45 502 SER C CA 1
ATOM 11933 C C . SER C 1 502 ? 22.162 -2.753 -69.602 1.00 13.39 502 SER C C 1
ATOM 11934 O O . SER C 1 502 ? 21.622 -1.754 -70.086 1.00 12.67 502 SER C O 1
ATOM 11937 N N . CYS C 1 503 ? 21.687 -3.394 -68.535 1.00 14.09 503 CYS C N 1
ATOM 11938 C CA . CYS C 1 503 ? 20.508 -2.922 -67.785 1.00 14.92 503 CYS C CA 1
ATOM 11939 C C . CYS C 1 503 ? 20.638 -1.443 -67.391 1.00 14.74 503 CYS C C 1
ATOM 11940 O O . CYS C 1 503 ? 19.741 -0.629 -67.662 1.00 14.57 503 CYS C O 1
ATOM 11943 N N . TYR C 1 504 ? 21.770 -1.081 -66.791 1.00 14.34 504 TYR C N 1
ATOM 11944 C CA . TYR C 1 504 ? 21.963 0.292 -66.371 1.00 14.79 504 TYR C CA 1
ATOM 11945 C C . TYR C 1 504 ? 21.989 1.228 -67.589 1.00 14.43 504 TYR C C 1
ATOM 11946 O O . TYR C 1 504 ? 21.294 2.236 -67.600 1.00 14.16 504 TYR C O 1
ATOM 11955 N N . GLU C 1 505 ? 22.784 0.878 -68.599 1.00 14.58 505 GLU C N 1
ATOM 11956 C CA . GLU C 1 505 ? 22.887 1.686 -69.836 1.00 14.62 505 GLU C CA 1
ATOM 11957 C C . GLU C 1 505 ? 21.529 2.071 -70.404 1.00 14.59 505 GLU C C 1
ATOM 11958 O O . GLU C 1 505 ? 21.285 3.244 -70.717 1.00 14.74 505 GLU C O 1
ATOM 11964 N N . TYR C 1 506 ? 20.619 1.100 -70.512 1.00 14.33 506 TYR C N 1
ATOM 11965 C CA . TYR C 1 506 ? 19.326 1.384 -71.103 1.00 13.84 506 TYR C CA 1
ATOM 11966 C C . TYR C 1 506 ? 18.495 2.279 -70.184 1.00 13.93 506 TYR C C 1
ATOM 11967 O O . TYR C 1 506 ? 17.930 3.273 -70.629 1.00 13.23 506 TYR C O 1
ATOM 11976 N N . LEU C 1 507 ? 18.417 1.920 -68.903 1.00 13.74 507 LEU C N 1
ATOM 11977 C CA . LEU C 1 507 ? 17.644 2.714 -67.958 1.00 14.18 507 LEU C CA 1
ATOM 11978 C C . LEU C 1 507 ? 18.102 4.153 -67.893 1.00 14.69 507 LEU C C 1
ATOM 11979 O O . LEU C 1 507 ? 17.267 5.079 -67.844 1.00 14.98 507 LEU C O 1
ATOM 11984 N N . ALA C 1 508 ? 19.422 4.333 -67.885 1.00 15.23 508 ALA C N 1
ATOM 11985 C CA . ALA C 1 508 ? 20.019 5.653 -67.928 1.00 16.10 508 ALA C CA 1
ATOM 11986 C C . ALA C 1 508 ? 19.589 6.441 -69.170 1.00 16.71 508 ALA C C 1
ATOM 11987 O O . ALA C 1 508 ? 19.387 7.653 -69.092 1.00 17.75 508 ALA C O 1
ATOM 11989 N N . SER C 1 509 ? 19.418 5.776 -70.307 1.00 17.38 509 SER C N 1
ATOM 11990 C CA . SER C 1 509 ? 18.986 6.482 -71.520 1.00 17.75 509 SER C CA 1
ATOM 11991 C C . SER C 1 509 ? 17.555 7.041 -71.431 1.00 18.36 509 SER C C 1
ATOM 11992 O O . SER C 1 509 ? 17.220 7.954 -72.179 1.00 19.66 509 SER C O 1
ATOM 11995 N N . ILE C 1 510 ? 16.723 6.501 -70.545 1.00 18.42 510 ILE C N 1
ATOM 11996 C CA . ILE C 1 510 ? 15.313 6.932 -70.429 1.00 18.90 510 ILE C CA 1
ATOM 11997 C C . ILE C 1 510 ? 15.003 7.784 -69.183 1.00 19.01 510 ILE C C 1
ATOM 11998 O O . ILE C 1 510 ? 13.843 8.082 -68.912 1.00 19.57 510 ILE C O 1
ATOM 12003 N N . GLN C 1 511 ? 16.023 8.171 -68.422 1.00 19.87 511 GLN C N 1
ATOM 12004 C CA . GLN C 1 511 ? 15.785 8.921 -67.182 1.00 20.11 511 GLN C CA 1
ATOM 12005 C C . GLN C 1 511 ? 15.207 10.306 -67.474 1.00 20.79 511 GLN C C 1
ATOM 12006 O O . GLN C 1 511 ? 14.539 10.919 -66.638 1.00 21.42 511 GLN C O 1
ATOM 12013 N N . MET D 1 1 ? 15.680 -50.773 -72.357 1.00 17.07 1 MET D N 1
ATOM 12014 C CA . MET D 1 1 ? 14.562 -50.463 -73.294 1.00 17.12 1 MET D CA 1
ATOM 12015 C C . MET D 1 1 ? 13.721 -51.698 -73.611 1.00 16.56 1 MET D C 1
ATOM 12016 O O . MET D 1 1 ? 14.237 -52.826 -73.692 1.00 15.95 1 MET D O 1
ATOM 12021 N N . ILE D 1 2 ? 12.425 -51.502 -73.791 1.00 15.72 2 ILE D N 1
ATOM 12022 C CA . ILE D 1 2 ? 11.594 -52.538 -74.400 1.00 15.62 2 ILE D CA 1
ATOM 12023 C C . ILE D 1 2 ? 11.808 -52.428 -75.915 1.00 15.57 2 ILE D C 1
ATOM 12024 O O . ILE D 1 2 ? 12.379 -51.448 -76.398 1.00 15.09 2 ILE D O 1
ATOM 12029 N N . ARG D 1 3 ? 11.388 -53.453 -76.643 1.00 15.55 3 ARG D N 1
ATOM 12030 C CA . ARG D 1 3 ? 11.744 -53.591 -78.046 1.00 16.00 3 ARG D CA 1
ATOM 12031 C C . ARG D 1 3 ? 10.562 -53.675 -78.982 1.00 15.45 3 ARG D C 1
ATOM 12032 O O . ARG D 1 3 ? 10.659 -53.199 -80.111 1.00 15.20 3 ARG D O 1
ATOM 12040 N N . SER D 1 4 ? 9.466 -54.291 -78.529 1.00 14.70 4 SER D N 1
ATOM 12041 C CA . SER D 1 4 ? 8.404 -54.716 -79.427 1.00 14.34 4 SER D CA 1
ATOM 12042 C C . SER D 1 4 ? 7.013 -54.365 -78.914 1.00 12.97 4 SER D C 1
ATOM 12043 O O . SER D 1 4 ? 6.726 -54.459 -77.710 1.00 12.98 4 SER D O 1
ATOM 12046 N N . VAL D 1 5 ? 6.143 -54.033 -79.858 1.00 12.00 5 VAL D N 1
ATOM 12047 C CA . VAL D 1 5 ? 4.747 -53.718 -79.564 1.00 10.75 5 VAL D CA 1
ATOM 12048 C C . VAL D 1 5 ? 3.864 -54.573 -80.463 1.00 10.30 5 VAL D C 1
ATOM 12049 O O . VAL D 1 5 ? 4.141 -54.720 -81.670 1.00 9.75 5 VAL D O 1
ATOM 12053 N N . VAL D 1 6 ? 2.850 -55.204 -79.863 1.00 9.57 6 VAL D N 1
ATOM 12054 C CA . VAL D 1 6 ? 1.888 -55.998 -80.586 1.00 9.15 6 VAL D CA 1
ATOM 12055 C C . VAL D 1 6 ? 0.505 -55.311 -80.445 1.00 8.98 6 VAL D C 1
ATOM 12056 O O . VAL D 1 6 ? 0.006 -55.120 -79.355 1.00 9.06 6 VAL D O 1
ATOM 12060 N N . ILE D 1 7 ? -0.080 -54.920 -81.569 1.00 8.67 7 ILE D N 1
ATOM 12061 C CA . ILE D 1 7 ? -1.384 -54.278 -81.604 1.00 9.00 7 ILE D CA 1
ATOM 12062 C C . ILE D 1 7 ? -2.395 -55.323 -82.023 1.00 9.43 7 ILE D C 1
ATOM 12063 O O . ILE D 1 7 ? -2.260 -55.953 -83.101 1.00 8.79 7 ILE D O 1
ATOM 12068 N N . VAL D 1 8 ? -3.398 -55.519 -81.179 1.00 10.03 8 VAL D N 1
ATOM 12069 C CA . VAL D 1 8 ? -4.466 -56.460 -81.456 1.00 10.44 8 VAL D CA 1
ATOM 12070 C C . VAL D 1 8 ? -5.713 -55.692 -81.882 1.00 10.88 8 VAL D C 1
ATOM 12071 O O . VAL D 1 8 ? -6.341 -55.018 -81.078 1.00 11.70 8 VAL D O 1
ATOM 12075 N N . GLY D 1 9 ? -6.051 -55.805 -83.166 1.00 11.22 9 GLY D N 1
ATOM 12076 C CA . GLY D 1 9 ? -7.117 -55.037 -83.786 1.00 11.35 9 GLY D CA 1
ATOM 12077 C C . GLY D 1 9 ? -6.625 -53.997 -84.775 1.00 11.56 9 GLY D C 1
ATOM 12078 O O . GLY D 1 9 ? -5.618 -53.306 -84.543 1.00 10.66 9 GLY D O 1
ATOM 12079 N N . GLY D 1 10 ? -7.349 -53.878 -85.888 1.00 12.30 10 GLY D N 1
ATOM 12080 C CA . GLY D 1 10 ? -7.057 -52.868 -86.901 1.00 12.52 10 GLY D CA 1
ATOM 12081 C C . GLY D 1 10 ? -7.970 -51.661 -86.772 1.00 13.28 10 GLY D C 1
ATOM 12082 O O . GLY D 1 10 ? -8.133 -51.113 -85.695 1.00 12.73 10 GLY D O 1
ATOM 12083 N N . GLY D 1 11 ? -8.560 -51.244 -87.890 1.00 13.52 11 GLY D N 1
ATOM 12084 C CA . GLY D 1 11 ? -9.424 -50.066 -87.901 1.00 13.09 11 GLY D CA 1
ATOM 12085 C C . GLY D 1 11 ? -8.640 -48.791 -87.648 1.00 12.99 11 GLY D C 1
ATOM 12086 O O . GLY D 1 11 ? -7.420 -48.762 -87.747 1.00 12.67 11 GLY D O 1
ATOM 12087 N N . THR D 1 12 ? -9.363 -47.730 -87.305 1.00 13.44 12 THR D N 1
ATOM 12088 C CA . THR D 1 12 ? -8.755 -46.442 -87.028 1.00 13.67 12 THR D CA 1
ATOM 12089 C C . THR D 1 12 ? -7.800 -46.524 -85.823 1.00 12.60 12 THR D C 1
ATOM 12090 O O . THR D 1 12 ? -6.652 -46.012 -85.855 1.00 12.47 12 THR D O 1
ATOM 12094 N N . ALA D 1 13 ? -8.261 -47.159 -84.753 1.00 11.29 13 ALA D N 1
ATOM 12095 C CA . ALA D 1 13 ? -7.457 -47.204 -83.531 1.00 10.95 13 ALA D CA 1
ATOM 12096 C C . ALA D 1 13 ? -6.124 -47.951 -83.729 1.00 10.69 13 ALA D C 1
ATOM 12097 O O . ALA D 1 13 ? -5.069 -47.431 -83.371 1.00 9.95 13 ALA D O 1
ATOM 12099 N N . GLY D 1 14 ? -6.188 -49.153 -84.305 1.00 9.51 14 GLY D N 1
ATOM 12100 C CA . GLY D 1 14 ? -4.990 -49.968 -84.550 1.00 9.94 14 GLY D CA 1
ATOM 12101 C C . GLY D 1 14 ? -3.983 -49.341 -85.486 1.00 9.80 14 GLY D C 1
ATOM 12102 O O . GLY D 1 14 ? -2.774 -49.343 -85.222 1.00 11.04 14 GLY D O 1
ATOM 12103 N N . TRP D 1 15 ? -4.475 -48.813 -86.603 1.00 10.08 15 TRP D N 1
ATOM 12104 C CA . TRP D 1 15 ? -3.583 -48.256 -87.602 1.00 9.68 15 TRP D CA 1
ATOM 12105 C C . TRP D 1 15 ? -3.093 -46.857 -87.252 1.00 10.13 15 TRP D C 1
ATOM 12106 O O . TRP D 1 15 ? -2.003 -46.472 -87.653 1.00 10.51 15 TRP D O 1
ATOM 12117 N N . MET D 1 16 ? -3.877 -46.098 -86.500 1.00 10.16 16 MET D N 1
ATOM 12118 C CA . MET D 1 16 ? -3.354 -44.839 -85.945 1.00 9.89 16 MET D CA 1
ATOM 12119 C C . MET D 1 16 ? -2.202 -45.135 -84.993 1.00 9.32 16 MET D C 1
ATOM 12120 O O . MET D 1 16 ? -1.206 -44.413 -84.978 1.00 9.75 16 MET D O 1
ATOM 12125 N N . THR D 1 17 ? -2.347 -46.182 -84.184 1.00 8.72 17 THR D N 1
ATOM 12126 C CA . THR D 1 17 ? -1.301 -46.544 -83.212 1.00 8.92 17 THR D CA 1
ATOM 12127 C C . THR D 1 17 ? -0.051 -47.006 -83.930 1.00 8.13 17 THR D C 1
ATOM 12128 O O . THR D 1 17 ? 1.088 -46.593 -83.602 1.00 7.36 17 THR D O 1
ATOM 12132 N N . ALA D 1 18 ? -0.262 -47.876 -84.917 1.00 8.34 18 ALA D N 1
ATOM 12133 C CA . ALA D 1 18 ? 0.843 -48.489 -85.643 1.00 8.96 18 ALA D CA 1
ATOM 12134 C C . ALA D 1 18 ? 1.665 -47.419 -86.351 1.00 9.35 18 ALA D C 1
ATOM 12135 O O . ALA D 1 18 ? 2.900 -47.356 -86.205 1.00 9.83 18 ALA D O 1
ATOM 12137 N N . SER D 1 19 ? 0.969 -46.536 -87.066 1.00 9.60 19 SER D N 1
ATOM 12138 C CA . SER D 1 19 ? 1.615 -45.469 -87.832 1.00 9.99 19 SER D CA 1
ATOM 12139 C C . SER D 1 19 ? 2.323 -44.437 -86.938 1.00 9.91 19 SER D C 1
ATOM 12140 O O . SER D 1 19 ? 3.391 -43.944 -87.288 1.00 9.32 19 SER D O 1
ATOM 12143 N N . TYR D 1 20 ? 1.710 -44.091 -85.798 1.00 9.97 20 TYR D N 1
ATOM 12144 C CA . TYR D 1 20 ? 2.296 -43.098 -84.892 1.00 9.84 20 TYR D CA 1
ATOM 12145 C C . TYR D 1 20 ? 3.545 -43.630 -84.220 1.00 9.68 20 TYR D C 1
ATOM 12146 O O . TYR D 1 20 ? 4.580 -42.950 -84.151 1.00 8.89 20 TYR D O 1
ATOM 12155 N N . LEU D 1 21 ? 3.492 -44.876 -83.760 1.00 10.11 21 LEU D N 1
ATOM 12156 C CA . LEU D 1 21 ? 4.727 -45.509 -83.219 1.00 10.52 21 LEU D CA 1
ATOM 12157 C C . LEU D 1 21 ? 5.922 -45.496 -84.172 1.00 10.24 21 LEU D C 1
ATOM 12158 O O . LEU D 1 21 ? 7.045 -45.237 -83.758 1.00 10.50 21 LEU D O 1
ATOM 12163 N N . LYS D 1 22 ? 5.692 -45.800 -85.445 1.00 10.71 22 LYS D N 1
ATOM 12164 C CA . LYS D 1 22 ? 6.761 -45.782 -86.421 1.00 10.35 22 LYS D CA 1
ATOM 12165 C C . LYS D 1 22 ? 7.185 -44.360 -86.754 1.00 10.21 22 LYS D C 1
ATOM 12166 O O . LYS D 1 22 ? 8.359 -44.118 -86.982 1.00 10.55 22 LYS D O 1
ATOM 12172 N N . ALA D 1 23 ? 6.234 -43.431 -86.786 1.00 10.91 23 ALA D N 1
ATOM 12173 C CA . ALA D 1 23 ? 6.567 -42.012 -86.960 1.00 10.79 23 ALA D CA 1
ATOM 12174 C C . ALA D 1 23 ? 7.439 -41.526 -85.810 1.00 10.82 23 ALA D C 1
ATOM 12175 O O . ALA D 1 23 ? 8.429 -40.803 -86.032 1.00 12.81 23 ALA D O 1
ATOM 12177 N N . ALA D 1 24 ? 7.078 -41.917 -84.592 1.00 9.39 24 ALA D N 1
ATOM 12178 C CA . ALA D 1 24 ? 7.756 -41.450 -83.398 1.00 9.60 24 ALA D CA 1
ATOM 12179 C C . ALA D 1 24 ? 9.126 -42.068 -83.223 1.00 9.16 24 ALA D C 1
ATOM 12180 O O . ALA D 1 24 ? 10.065 -41.353 -82.947 1.00 8.74 24 ALA D O 1
ATOM 12182 N N . PHE D 1 25 ? 9.212 -43.392 -83.353 1.00 9.04 25 PHE D N 1
ATOM 12183 C CA . PHE D 1 25 ? 10.414 -44.158 -82.997 1.00 9.63 25 PHE D CA 1
ATOM 12184 C C . PHE D 1 25 ? 11.189 -44.794 -84.182 1.00 10.61 25 PHE D C 1
ATOM 12185 O O . PHE D 1 25 ? 12.281 -45.366 -83.980 1.00 9.46 25 PHE D O 1
ATOM 12193 N N . ASP D 1 26 ? 10.620 -44.728 -85.390 1.00 12.30 26 ASP D N 1
ATOM 12194 C CA . ASP D 1 26 ? 11.216 -45.343 -86.580 1.00 14.08 26 ASP D CA 1
ATOM 12195 C C . ASP D 1 26 ? 11.731 -46.763 -86.319 1.00 14.52 26 ASP D C 1
ATOM 12196 O O . ASP D 1 26 ? 10.987 -47.595 -85.842 1.00 15.12 26 ASP D O 1
ATOM 12201 N N . ASP D 1 27 ? 13.009 -47.022 -86.600 1.00 15.12 27 ASP D N 1
ATOM 12202 C CA . ASP D 1 27 ? 13.579 -48.352 -86.447 1.00 15.99 27 ASP D CA 1
ATOM 12203 C C . ASP D 1 27 ? 13.986 -48.673 -85.017 1.00 15.63 27 ASP D C 1
ATOM 12204 O O . ASP D 1 27 ? 14.639 -49.680 -84.794 1.00 15.39 27 ASP D O 1
ATOM 12209 N N . ARG D 1 28 ? 13.601 -47.835 -84.049 1.00 14.66 28 ARG D N 1
ATOM 12210 C CA . ARG D 1 28 ? 13.910 -48.129 -82.636 1.00 14.88 28 ARG D CA 1
ATOM 12211 C C . ARG D 1 28 ? 12.727 -48.762 -81.922 1.00 14.16 28 ARG D C 1
ATOM 12212 O O . ARG D 1 28 ? 12.671 -48.788 -80.701 1.00 13.85 28 ARG D O 1
ATOM 12220 N N . ILE D 1 29 ? 11.786 -49.284 -82.703 1.00 14.06 29 ILE D N 1
ATOM 12221 C CA . ILE D 1 29 ? 10.686 -50.077 -82.169 1.00 13.74 29 ILE D CA 1
ATOM 12222 C C . ILE D 1 29 ? 10.258 -51.091 -83.226 1.00 13.52 29 ILE D C 1
ATOM 12223 O O . ILE D 1 29 ? 10.230 -50.792 -84.433 1.00 13.00 29 ILE D O 1
ATOM 12228 N N . ASP D 1 30 ? 9.954 -52.302 -82.778 1.00 13.40 30 ASP D N 1
ATOM 12229 C CA . ASP D 1 30 ? 9.344 -53.289 -83.641 1.00 13.35 30 ASP D CA 1
ATOM 12230 C C . ASP D 1 30 ? 7.863 -53.255 -83.368 1.00 12.48 30 ASP D C 1
ATOM 12231 O O . ASP D 1 30 ? 7.453 -53.221 -82.199 1.00 12.59 30 ASP D O 1
ATOM 12236 N N . VAL D 1 31 ? 7.064 -53.248 -84.432 1.00 11.46 31 VAL D N 1
ATOM 12237 C CA . VAL D 1 31 ? 5.619 -53.214 -84.317 1.00 10.82 31 VAL D CA 1
ATOM 12238 C C . VAL D 1 31 ? 4.966 -54.304 -85.182 1.00 11.10 31 VAL D C 1
ATOM 12239 O O . VAL D 1 31 ? 5.291 -54.467 -86.382 1.00 11.31 31 VAL D O 1
ATOM 12243 N N . THR D 1 32 ? 4.057 -55.059 -84.561 1.00 11.39 32 THR D N 1
ATOM 12244 C CA . THR D 1 32 ? 3.207 -56.018 -85.272 1.00 11.50 32 THR D CA 1
ATOM 12245 C C . THR D 1 32 ? 1.751 -55.718 -85.004 1.00 12.18 32 THR D C 1
ATOM 12246 O O . THR D 1 32 ? 1.363 -55.490 -83.852 1.00 12.96 32 THR D O 1
ATOM 12250 N N . LEU D 1 33 ? 0.934 -55.731 -86.061 1.00 11.57 33 LEU D N 1
ATOM 12251 C CA . LEU D 1 33 ? -0.505 -55.575 -85.911 1.00 11.14 33 LEU D CA 1
ATOM 12252 C C . LEU D 1 33 ? -1.214 -56.855 -86.365 1.00 11.71 33 LEU D C 1
ATOM 12253 O O . LEU D 1 33 ? -1.012 -57.311 -87.495 1.00 11.23 33 LEU D O 1
ATOM 12258 N N . VAL D 1 34 ? -2.008 -57.429 -85.464 1.00 11.92 34 VAL D N 1
ATOM 12259 C CA . VAL D 1 34 ? -2.841 -58.586 -85.753 1.00 12.67 34 VAL D CA 1
ATOM 12260 C C . VAL D 1 34 ? -4.301 -58.165 -85.834 1.00 13.32 34 VAL D C 1
ATOM 12261 O O . VAL D 1 34 ? -4.819 -57.584 -84.877 1.00 13.36 34 VAL D O 1
ATOM 12265 N N . GLU D 1 35 ? -4.949 -58.449 -86.967 1.00 14.06 35 GLU D N 1
ATOM 12266 C CA . GLU D 1 35 ? -6.386 -58.198 -87.119 1.00 14.85 35 GLU D CA 1
ATOM 12267 C C . GLU D 1 35 ? -7.109 -59.301 -87.882 1.00 15.98 35 GLU D C 1
ATOM 12268 O O . GLU D 1 35 ? -6.515 -59.985 -88.702 1.00 15.57 35 GLU D O 1
ATOM 12274 N N . SER D 1 36 ? -8.404 -59.440 -87.619 1.00 17.63 36 SER D N 1
ATOM 12275 C CA . SER D 1 36 ? -9.245 -60.442 -88.280 1.00 19.10 36 SER D CA 1
ATOM 12276 C C . SER D 1 36 ? -9.520 -60.085 -89.743 1.00 20.07 36 SER D C 1
ATOM 12277 O O . SER D 1 36 ? -9.544 -58.915 -90.110 1.00 20.80 36 SER D O 1
ATOM 12280 N N . GLY D 1 37 ? -9.743 -61.089 -90.576 1.00 20.73 37 GLY D N 1
ATOM 12281 C CA . GLY D 1 37 ? -10.033 -60.859 -91.995 1.00 21.37 37 GLY D CA 1
ATOM 12282 C C . GLY D 1 37 ? -11.509 -61.001 -92.318 1.00 21.82 37 GLY D C 1
ATOM 12283 O O . GLY D 1 37 ? -11.928 -62.014 -92.900 1.00 22.67 37 GLY D O 1
ATOM 12284 N N . VAL D 1 44 ? -19.740 -45.388 -93.811 1.00 25.71 44 VAL D N 1
ATOM 12285 C CA . VAL D 1 44 ? -20.664 -44.663 -92.944 1.00 25.43 44 VAL D CA 1
ATOM 12286 C C . VAL D 1 44 ? -20.263 -43.180 -92.798 1.00 24.36 44 VAL D C 1
ATOM 12287 O O . VAL D 1 44 ? -20.902 -42.317 -93.425 1.00 25.07 44 VAL D O 1
ATOM 12291 N N . GLY D 1 45 ? -19.213 -42.905 -92.002 1.00 21.61 45 GLY D N 1
ATOM 12292 C CA . GLY D 1 45 ? -18.604 -41.562 -91.895 1.00 20.05 45 GLY D CA 1
ATOM 12293 C C . GLY D 1 45 ? -18.372 -41.132 -90.452 1.00 18.58 45 GLY D C 1
ATOM 12294 O O . GLY D 1 45 ? -19.149 -41.486 -89.578 1.00 16.73 45 GLY D O 1
ATOM 12295 N N . GLU D 1 46 ? -17.307 -40.353 -90.227 1.00 16.72 46 GLU D N 1
ATOM 12296 C CA . GLU D 1 46 ? -16.923 -39.873 -88.917 1.00 16.78 46 GLU D CA 1
ATOM 12297 C C . GLU D 1 46 ? -16.369 -38.433 -89.011 1.00 15.19 46 GLU D C 1
ATOM 12298 O O . GLU D 1 46 ? -15.865 -38.011 -90.064 1.00 13.00 46 GLU D O 1
ATOM 12304 N N . ALA D 1 47 ? -16.463 -37.710 -87.900 1.00 14.10 47 ALA D N 1
ATOM 12305 C CA . ALA D 1 47 ? -15.981 -36.340 -87.780 1.00 14.21 47 ALA D CA 1
ATOM 12306 C C . ALA D 1 47 ? -14.825 -36.276 -86.808 1.00 14.19 47 ALA D C 1
ATOM 12307 O O . ALA D 1 47 ? -14.604 -37.203 -86.020 1.00 14.72 47 ALA D O 1
ATOM 12309 N N . THR D 1 48 ? -14.017 -35.228 -86.922 1.00 13.79 48 THR D N 1
ATOM 12310 C CA . THR D 1 48 ? -12.870 -35.079 -86.045 1.00 12.85 48 THR D CA 1
ATOM 12311 C C . THR D 1 48 ? -12.917 -33.724 -85.334 1.00 12.52 48 THR D C 1
ATOM 12312 O O . THR D 1 48 ? -13.824 -32.892 -85.563 1.00 11.68 48 THR D O 1
ATOM 12316 N N . PHE D 1 49 ? -11.926 -33.521 -84.470 1.00 11.56 49 PHE D N 1
ATOM 12317 C CA . PHE D 1 49 ? -11.616 -32.209 -83.896 1.00 11.81 49 PHE D CA 1
ATOM 12318 C C . PHE D 1 49 ? -10.639 -31.516 -84.832 1.00 11.27 49 PHE D C 1
ATOM 12319 O O . PHE D 1 49 ? -9.939 -32.182 -85.580 1.00 12.12 49 PHE D O 1
ATOM 12327 N N . SER D 1 50 ? -10.517 -30.202 -84.713 1.00 10.31 50 SER D N 1
ATOM 12328 C CA . SER D 1 50 ? -9.520 -29.461 -85.492 1.00 10.78 50 SER D CA 1
ATOM 12329 C C . SER D 1 50 ? -8.098 -29.888 -85.113 1.00 10.48 50 SER D C 1
ATOM 12330 O O . SER D 1 50 ? -7.169 -29.816 -85.927 1.00 11.07 50 SER D O 1
ATOM 12333 N N . THR D 1 51 ? -7.925 -30.345 -83.884 1.00 10.65 51 THR D N 1
ATOM 12334 C CA . THR D 1 51 ? -6.596 -30.732 -83.383 1.00 9.88 51 THR D CA 1
ATOM 12335 C C . THR D 1 51 ? -6.078 -32.082 -83.891 1.00 10.58 51 THR D C 1
ATOM 12336 O O . THR D 1 51 ? -4.918 -32.438 -83.652 1.00 9.33 51 THR D O 1
ATOM 12340 N N . VAL D 1 52 ? -6.909 -32.824 -84.614 1.00 10.77 52 VAL D N 1
ATOM 12341 C CA . VAL D 1 52 ? -6.397 -34.005 -85.339 1.00 11.03 52 VAL D CA 1
ATOM 12342 C C . VAL D 1 52 ? -5.268 -33.642 -86.312 1.00 11.41 52 VAL D C 1
ATOM 12343 O O . VAL D 1 52 ? -4.508 -34.514 -86.713 1.00 10.79 52 VAL D O 1
ATOM 12347 N N . ARG D 1 53 ? -5.144 -32.365 -86.689 1.00 10.54 53 ARG D N 1
ATOM 12348 C CA . ARG D 1 53 ? -4.006 -31.934 -87.530 1.00 12.22 53 ARG D CA 1
ATOM 12349 C C . ARG D 1 53 ? -2.652 -32.176 -86.879 1.00 11.09 53 ARG D C 1
ATOM 12350 O O . ARG D 1 53 ? -1.680 -32.407 -87.584 1.00 11.43 53 ARG D O 1
ATOM 12358 N N . HIS D 1 54 ? -2.570 -32.141 -85.545 1.00 9.86 54 HIS D N 1
ATOM 12359 C CA . HIS D 1 54 ? -1.299 -32.423 -84.855 1.00 9.90 54 HIS D CA 1
ATOM 12360 C C . HIS D 1 54 ? -0.842 -33.848 -85.160 1.00 9.56 54 HIS D C 1
ATOM 12361 O O . HIS D 1 54 ? 0.332 -34.105 -85.369 1.00 10.95 54 HIS D O 1
ATOM 12368 N N . PHE D 1 55 ? -1.786 -34.787 -85.184 1.00 10.00 55 PHE D N 1
ATOM 12369 C CA . PHE D 1 55 ? -1.488 -36.150 -85.523 1.00 10.72 55 PHE D CA 1
ATOM 12370 C C . PHE D 1 55 ? -1.016 -36.313 -86.988 1.00 10.51 55 PHE D C 1
ATOM 12371 O O . PHE D 1 55 ? 0.011 -36.929 -87.253 1.00 10.72 55 PHE D O 1
ATOM 12379 N N . PHE D 1 56 ? -1.804 -35.820 -87.948 1.00 11.34 56 PHE D N 1
ATOM 12380 C CA . PHE D 1 56 ? -1.459 -35.995 -89.358 1.00 11.93 56 PHE D CA 1
ATOM 12381 C C . PHE D 1 56 ? -0.160 -35.299 -89.679 1.00 12.38 56 PHE D C 1
ATOM 12382 O O . PHE D 1 56 ? 0.706 -35.871 -90.383 1.00 12.69 56 PHE D O 1
ATOM 12390 N N . ASP D 1 57 ? 0.032 -34.094 -89.150 1.00 12.86 57 ASP D N 1
ATOM 12391 C CA . ASP D 1 57 ? 1.331 -33.426 -89.382 1.00 13.39 57 ASP D CA 1
ATOM 12392 C C . ASP D 1 57 ? 2.501 -34.170 -88.784 1.00 13.30 57 ASP D C 1
ATOM 12393 O O . ASP D 1 57 ? 3.592 -34.141 -89.381 1.00 12.74 57 ASP D O 1
ATOM 12398 N N . TYR D 1 58 ? 2.301 -34.816 -87.626 1.00 12.47 58 TYR D N 1
ATOM 12399 C CA . TYR D 1 58 ? 3.377 -35.575 -86.970 1.00 13.42 58 TYR D CA 1
ATOM 12400 C C . TYR D 1 58 ? 3.815 -36.696 -87.914 1.00 13.23 58 TYR D C 1
ATOM 12401 O O . TYR D 1 58 ? 5.012 -36.976 -88.074 1.00 14.20 58 TYR D O 1
ATOM 12410 N N . LEU D 1 59 ? 2.831 -37.344 -88.533 1.00 13.28 59 LEU D N 1
ATOM 12411 C CA . LEU D 1 59 ? 3.049 -38.398 -89.526 1.00 13.66 59 LEU D CA 1
ATOM 12412 C C . LEU D 1 59 ? 3.637 -37.878 -90.834 1.00 14.53 59 LEU D C 1
ATOM 12413 O O . LEU D 1 59 ? 4.253 -38.643 -91.594 1.00 15.02 59 LEU D O 1
ATOM 12418 N N . GLY D 1 60 ? 3.449 -36.594 -91.092 1.00 15.06 60 GLY D N 1
ATOM 12419 C CA . GLY D 1 60 ? 4.009 -35.936 -92.274 1.00 16.15 60 GLY D CA 1
ATOM 12420 C C . GLY D 1 60 ? 3.075 -36.013 -93.470 1.00 16.97 60 GLY D C 1
ATOM 12421 O O . GLY D 1 60 ? 3.512 -35.951 -94.615 1.00 17.44 60 GLY D O 1
ATOM 12422 N N . LEU D 1 61 ? 1.783 -36.099 -93.211 1.00 17.96 61 LEU D N 1
ATOM 12423 C CA . LEU D 1 61 ? 0.811 -36.227 -94.274 1.00 19.30 61 LEU D CA 1
ATOM 12424 C C . LEU D 1 61 ? 0.152 -34.885 -94.606 1.00 20.18 61 LEU D C 1
ATOM 12425 O O . LEU D 1 61 ? -0.154 -34.097 -93.715 1.00 20.93 61 LEU D O 1
ATOM 12430 N N . ASP D 1 62 ? -0.080 -34.635 -95.890 1.00 21.44 62 ASP D N 1
ATOM 12431 C CA . ASP D 1 62 ? -0.822 -33.439 -96.302 1.00 22.41 62 ASP D CA 1
ATOM 12432 C C . ASP D 1 62 ? -2.221 -33.839 -96.735 1.00 22.13 62 ASP D C 1
ATOM 12433 O O . ASP D 1 62 ? -2.413 -34.841 -97.435 1.00 22.64 62 ASP D O 1
ATOM 12438 N N . GLU D 1 63 ? -3.203 -33.045 -96.331 1.00 21.64 63 GLU D N 1
ATOM 12439 C CA . GLU D 1 63 ? -4.603 -33.390 -96.555 1.00 21.47 63 GLU D CA 1
ATOM 12440 C C . GLU D 1 63 ? -4.961 -33.629 -98.023 1.00 21.87 63 GLU D C 1
ATOM 12441 O O . GLU D 1 63 ? -5.829 -34.452 -98.334 1.00 20.95 63 GLU D O 1
ATOM 12447 N N . ARG D 1 64 ? -4.272 -32.944 -98.930 1.00 22.31 64 ARG D N 1
ATOM 12448 C CA . ARG D 1 64 ? -4.540 -33.116 -100.357 1.00 23.82 64 ARG D CA 1
ATOM 12449 C C . ARG D 1 64 ? -4.204 -34.528 -100.857 1.00 24.33 64 ARG D C 1
ATOM 12450 O O . ARG D 1 64 ? -4.771 -34.967 -101.848 1.00 25.67 64 ARG D O 1
ATOM 12458 N N . GLU D 1 65 ? -3.293 -35.230 -100.184 1.00 24.90 65 GLU D N 1
ATOM 12459 C CA . GLU D 1 65 ? -3.051 -36.646 -100.466 1.00 25.24 65 GLU D CA 1
ATOM 12460 C C . GLU D 1 65 ? -4.276 -37.484 -100.111 1.00 24.67 65 GLU D C 1
ATOM 12461 O O . GLU D 1 65 ? -4.843 -38.185 -100.954 1.00 25.02 65 GLU D O 1
ATOM 12467 N N . TRP D 1 66 ? -4.678 -37.425 -98.845 1.00 22.96 66 TRP D N 1
ATOM 12468 C CA . TRP D 1 66 ? -5.527 -38.481 -98.297 1.00 22.38 66 TRP D CA 1
ATOM 12469 C C . TRP D 1 66 ? -7.015 -38.153 -98.240 1.00 21.89 66 TRP D C 1
ATOM 12470 O O . TRP D 1 66 ? -7.855 -39.055 -98.328 1.00 22.32 66 TRP D O 1
ATOM 12481 N N . LEU D 1 67 ? -7.349 -36.883 -98.102 1.00 21.12 67 LEU D N 1
ATOM 12482 C CA . LEU D 1 67 ? -8.740 -36.512 -97.863 1.00 21.09 67 LEU D CA 1
ATOM 12483 C C . LEU D 1 67 ? -9.633 -36.970 -99.022 1.00 20.96 67 LEU D C 1
ATOM 12484 O O . LEU D 1 67 ? -10.689 -37.590 -98.788 1.00 20.65 67 LEU D O 1
ATOM 12489 N N . PRO D 1 68 ? -9.204 -36.719 -100.273 1.00 21.13 68 PRO D N 1
ATOM 12490 C CA . PRO D 1 68 ? -10.021 -37.168 -101.415 1.00 20.87 68 PRO D CA 1
ATOM 12491 C C . PRO D 1 68 ? -10.197 -38.682 -101.495 1.00 20.39 68 PRO D C 1
ATOM 12492 O O . PRO D 1 68 ? -11.271 -39.170 -101.831 1.00 20.33 68 PRO D O 1
ATOM 12496 N N . ARG D 1 69 ? -9.138 -39.417 -101.204 1.00 20.02 69 ARG D N 1
ATOM 12497 C CA . ARG D 1 69 ? -9.214 -40.866 -101.154 1.00 19.96 69 ARG D CA 1
ATOM 12498 C C . ARG D 1 69 ? -10.120 -41.384 -100.026 1.00 19.44 69 ARG D C 1
ATOM 12499 O O . ARG D 1 69 ? -10.673 -42.479 -100.130 1.00 19.07 69 ARG D O 1
ATOM 12507 N N . CYS D 1 70 ? -10.255 -40.604 -98.956 1.00 18.05 70 CYS D N 1
ATOM 12508 C CA . CYS D 1 70 ? -11.142 -40.952 -97.842 1.00 17.57 70 CYS D CA 1
ATOM 12509 C C . CYS D 1 70 ? -12.534 -40.281 -97.913 1.00 16.93 70 CYS D C 1
ATOM 12510 O O . CYS D 1 70 ? -13.233 -40.131 -96.878 1.00 16.01 70 CYS D O 1
ATOM 12513 N N . ALA D 1 71 ? -12.952 -39.945 -99.142 1.00 16.11 71 ALA D N 1
ATOM 12514 C CA . ALA D 1 71 ? -14.283 -39.381 -99.408 1.00 15.78 71 ALA D CA 1
ATOM 12515 C C . ALA D 1 71 ? -14.538 -38.185 -98.507 1.00 15.37 71 ALA D C 1
ATOM 12516 O O . ALA D 1 71 ? -15.658 -37.942 -98.075 1.00 15.40 71 ALA D O 1
ATOM 12518 N N . GLY D 1 72 ? -13.492 -37.399 -98.286 1.00 14.76 72 GLY D N 1
ATOM 12519 C CA . GLY D 1 72 ? -13.470 -36.447 -97.190 1.00 14.55 72 GLY D CA 1
ATOM 12520 C C . GLY D 1 72 ? -14.258 -35.169 -97.420 1.00 14.53 72 GLY D C 1
ATOM 12521 O O . GLY D 1 72 ? -14.606 -34.793 -98.535 1.00 14.19 72 GLY D O 1
ATOM 12522 N N . GLY D 1 73 ? -14.539 -34.496 -96.329 1.00 13.55 73 GLY D N 1
ATOM 12523 C CA . GLY D 1 73 ? -15.153 -33.188 -96.352 1.00 13.62 73 GLY D CA 1
ATOM 12524 C C . GLY D 1 73 ? -14.551 -32.345 -95.246 1.00 13.48 73 GLY D C 1
ATOM 12525 O O . GLY D 1 73 ? -13.728 -32.829 -94.447 1.00 13.27 73 GLY D O 1
ATOM 12526 N N . TYR D 1 74 ? -14.988 -31.091 -95.182 1.00 13.22 74 TYR D N 1
ATOM 12527 C CA . TYR D 1 74 ? -14.520 -30.153 -94.173 1.00 12.85 74 TYR D CA 1
ATOM 12528 C C . TYR D 1 74 ? -15.597 -29.878 -93.144 1.00 12.65 74 TYR D C 1
ATOM 12529 O O . TYR D 1 74 ? -16.782 -29.782 -93.471 1.00 12.47 74 TYR D O 1
ATOM 12538 N N . LYS D 1 75 ? -15.158 -29.742 -91.890 1.00 11.62 75 LYS D N 1
ATOM 12539 C CA . LYS D 1 75 ? -16.059 -29.463 -90.764 1.00 11.99 75 LYS D CA 1
ATOM 12540 C C . LYS D 1 75 ? -15.678 -28.141 -90.080 1.00 11.93 75 LYS D C 1
ATOM 12541 O O . LYS D 1 75 ? -14.564 -28.033 -89.530 1.00 10.65 75 LYS D O 1
ATOM 12547 N N . LEU D 1 76 ? -16.600 -27.154 -90.088 1.00 10.64 76 LEU D N 1
ATOM 12548 C CA . LEU D 1 76 ? -16.368 -25.870 -89.409 1.00 10.09 76 LEU D CA 1
ATOM 12549 C C . LEU D 1 76 ? -16.943 -25.888 -87.976 1.00 10.40 76 LEU D C 1
ATOM 12550 O O . LEU D 1 76 ? -16.714 -24.978 -87.216 1.00 10.07 76 LEU D O 1
ATOM 12555 N N . GLY D 1 77 ? -17.700 -26.925 -87.645 1.00 10.19 77 GLY D N 1
ATOM 12556 C CA . GLY D 1 77 ? -18.303 -27.074 -86.345 1.00 10.49 77 GLY D CA 1
ATOM 12557 C C . GLY D 1 77 ? -19.473 -28.034 -86.430 1.00 10.59 77 GLY D C 1
ATOM 12558 O O . GLY D 1 77 ? -19.568 -28.814 -87.390 1.00 11.27 77 GLY D O 1
ATOM 12559 N N . ILE D 1 78 ? -20.361 -27.960 -85.444 1.00 10.79 78 ILE D N 1
ATOM 12560 C CA . ILE D 1 78 ? -21.585 -28.748 -85.402 1.00 10.29 78 ILE D CA 1
ATOM 12561 C C . ILE D 1 78 ? -22.816 -27.831 -85.340 1.00 10.73 78 ILE D C 1
ATOM 12562 O O . ILE D 1 78 ? -22.867 -26.848 -84.567 1.00 10.76 78 ILE D O 1
ATOM 12567 N N . ARG D 1 79 ? -23.815 -28.175 -86.149 1.00 10.16 79 ARG D N 1
ATOM 12568 C CA . ARG D 1 79 ? -25.141 -27.521 -86.115 1.00 10.23 79 ARG D CA 1
ATOM 12569 C C . ARG D 1 79 ? -26.045 -28.309 -85.194 1.00 10.43 79 ARG D C 1
ATOM 12570 O O . ARG D 1 79 ? -26.368 -29.475 -85.481 1.00 10.94 79 ARG D O 1
ATOM 12578 N N . PHE D 1 80 ? -26.451 -27.680 -84.087 1.00 11.47 80 PHE D N 1
ATOM 12579 C CA . PHE D 1 80 ? -27.364 -28.295 -83.136 1.00 11.46 80 PHE D CA 1
ATOM 12580 C C . PHE D 1 80 ? -28.786 -27.815 -83.441 1.00 11.70 80 PHE D C 1
ATOM 12581 O O . PHE D 1 80 ? -29.098 -26.632 -83.281 1.00 13.05 80 PHE D O 1
ATOM 12589 N N . GLU D 1 81 ? -29.653 -28.734 -83.863 1.00 12.99 81 GLU D N 1
ATOM 12590 C CA . GLU D 1 81 ? -30.986 -28.370 -84.299 1.00 13.83 81 GLU D CA 1
ATOM 12591 C C . GLU D 1 81 ? -32.054 -29.069 -83.485 1.00 13.25 81 GLU D C 1
ATOM 12592 O O . GLU D 1 81 ? -31.957 -30.259 -83.255 1.00 11.86 81 GLU D O 1
ATOM 12598 N N . ASN D 1 82 ? -33.094 -28.324 -83.136 1.00 12.16 82 ASN D N 1
ATOM 12599 C CA . ASN D 1 82 ? -34.319 -28.875 -82.528 1.00 13.13 82 ASN D CA 1
ATOM 12600 C C . ASN D 1 82 ? -34.148 -29.447 -81.117 1.00 12.61 82 ASN D C 1
ATOM 12601 O O . ASN D 1 82 ? -34.973 -30.229 -80.660 1.00 11.30 82 ASN D O 1
ATOM 12606 N N . TRP D 1 83 ? -33.078 -29.040 -80.427 1.00 12.33 83 TRP D N 1
ATOM 12607 C CA . TRP D 1 83 ? -32.889 -29.452 -79.026 1.00 12.23 83 TRP D CA 1
ATOM 12608 C C . TRP D 1 83 ? -33.790 -28.667 -78.061 1.00 12.52 83 TRP D C 1
ATOM 12609 O O . TRP D 1 83 ? -34.078 -29.113 -76.939 1.00 12.02 83 TRP D O 1
ATOM 12620 N N . SER D 1 84 ? -34.199 -27.480 -78.471 1.00 12.48 84 SER D N 1
ATOM 12621 C CA . SER D 1 84 ? -34.979 -26.647 -77.589 1.00 13.93 84 SER D CA 1
ATOM 12622 C C . SER D 1 84 ? -36.231 -26.167 -78.303 1.00 15.40 84 SER D C 1
ATOM 12623 O O . SER D 1 84 ? -37.200 -26.937 -78.433 1.00 15.14 84 SER D O 1
ATOM 12626 N N . GLU D 1 85 ? -36.250 -24.937 -78.790 1.00 16.94 85 GLU D N 1
ATOM 12627 C CA . GLU D 1 85 ? -37.436 -24.473 -79.542 1.00 18.64 85 GLU D CA 1
ATOM 12628 C C . GLU D 1 85 ? -37.501 -25.162 -80.917 1.00 19.08 85 GLU D C 1
ATOM 12629 O O . GLU D 1 85 ? -36.492 -25.216 -81.620 1.00 19.21 85 GLU D O 1
ATOM 12635 N N . PRO D 1 86 ? -38.682 -25.713 -81.290 1.00 19.24 86 PRO D N 1
ATOM 12636 C CA . PRO D 1 86 ? -38.791 -26.405 -82.568 1.00 19.72 86 PRO D CA 1
ATOM 12637 C C . PRO D 1 86 ? -38.328 -25.535 -83.738 1.00 19.83 86 PRO D C 1
ATOM 12638 O O . PRO D 1 86 ? -38.728 -24.377 -83.850 1.00 20.08 86 PRO D O 1
ATOM 12642 N N . GLY D 1 87 ? -37.473 -26.098 -84.578 1.00 19.60 87 GLY D N 1
ATOM 12643 C CA . GLY D 1 87 ? -36.957 -25.387 -85.744 1.00 19.67 87 GLY D CA 1
ATOM 12644 C C . GLY D 1 87 ? -35.785 -24.449 -85.471 1.00 18.92 87 GLY D C 1
ATOM 12645 O O . GLY D 1 87 ? -35.239 -23.885 -86.409 1.00 20.35 87 GLY D O 1
ATOM 12646 N N . GLU D 1 88 ? -35.392 -24.260 -84.217 1.00 17.69 88 GLU D N 1
ATOM 12647 C CA . GLU D 1 88 ? -34.286 -23.344 -83.920 1.00 16.75 88 GLU D CA 1
ATOM 12648 C C . GLU D 1 88 ? -32.985 -24.138 -83.910 1.00 15.51 88 GLU D C 1
ATOM 12649 O O . GLU D 1 88 ? -33.013 -25.340 -83.685 1.00 13.65 88 GLU D O 1
ATOM 12655 N N . TYR D 1 89 ? -31.873 -23.461 -84.207 1.00 13.97 89 TYR D N 1
ATOM 12656 C CA . TYR D 1 89 ? -30.570 -24.094 -84.220 1.00 13.69 89 TYR D CA 1
ATOM 12657 C C . TYR D 1 89 ? -29.498 -23.053 -83.955 1.00 12.74 89 TYR D C 1
ATOM 12658 O O . TYR D 1 89 ? -29.774 -21.848 -83.986 1.00 12.12 89 TYR D O 1
ATOM 12667 N N . PHE D 1 90 ? -28.284 -23.554 -83.728 1.00 11.78 90 PHE D N 1
ATOM 12668 C CA . PHE D 1 90 ? -27.109 -22.740 -83.498 1.00 11.11 90 PHE D CA 1
ATOM 12669 C C . PHE D 1 90 ? -25.895 -23.606 -83.853 1.00 10.96 90 PHE D C 1
ATOM 12670 O O . PHE D 1 90 ? -26.020 -24.802 -84.030 1.00 11.37 90 PHE D O 1
ATOM 12678 N N . TYR D 1 91 ? -24.719 -22.990 -83.935 1.00 10.62 91 TYR D N 1
ATOM 12679 C CA . TYR D 1 91 ? -23.503 -23.717 -84.229 1.00 10.94 91 TYR D CA 1
ATOM 12680 C C . TYR D 1 91 ? -22.533 -23.728 -83.059 1.00 11.45 91 TYR D C 1
ATOM 12681 O O . TYR D 1 91 ? -22.355 -22.720 -82.369 1.00 12.50 91 TYR D O 1
ATOM 12690 N N . HIS D 1 92 ? -21.859 -24.860 -82.878 1.00 11.97 92 HIS D N 1
ATOM 12691 C CA . HIS D 1 92 ? -20.728 -24.948 -82.017 1.00 11.17 92 HIS D CA 1
ATOM 12692 C C . HIS D 1 92 ? -19.520 -24.971 -82.960 1.00 10.94 92 HIS D C 1
ATOM 12693 O O . HIS D 1 92 ? -19.332 -25.938 -83.695 1.00 10.21 92 HIS D O 1
ATOM 12700 N N . PRO D 1 93 ? -18.728 -23.886 -82.973 1.00 10.26 93 PRO D N 1
ATOM 12701 C CA . PRO D 1 93 ? -17.704 -23.729 -84.004 1.00 10.47 93 PRO D CA 1
ATOM 12702 C C . PRO D 1 93 ? -16.292 -24.074 -83.556 1.00 10.47 93 PRO D C 1
ATOM 12703 O O . PRO D 1 93 ? -16.041 -24.163 -82.369 1.00 10.37 93 PRO D O 1
ATOM 12707 N N . PHE D 1 94 ? -15.383 -24.206 -84.518 1.00 10.29 94 PHE D N 1
ATOM 12708 C CA . PHE D 1 94 ? -13.942 -24.184 -84.270 1.00 10.71 94 PHE D CA 1
ATOM 12709 C C . PHE D 1 94 ? -13.479 -22.733 -84.320 1.00 10.99 94 PHE D C 1
ATOM 12710 O O . PHE D 1 94 ? -12.751 -22.324 -85.227 1.00 10.79 94 PHE D O 1
ATOM 12718 N N . GLU D 1 95 ? -13.902 -21.968 -83.310 1.00 10.69 95 GLU D N 1
ATOM 12719 C CA . GLU D 1 95 ? -13.635 -20.533 -83.248 1.00 10.85 95 GLU D CA 1
ATOM 12720 C C . GLU D 1 95 ? -13.750 -20.042 -81.790 1.00 11.15 95 GLU D C 1
ATOM 12721 O O . GLU D 1 95 ? -14.767 -20.263 -81.136 1.00 9.39 95 GLU D O 1
ATOM 12727 N N . ARG D 1 96 ? -12.724 -19.329 -81.302 1.00 10.76 96 ARG D N 1
ATOM 12728 C CA . ARG D 1 96 ? -12.790 -18.745 -79.969 1.00 11.88 96 ARG D CA 1
ATOM 12729 C C . ARG D 1 96 ? -13.597 -17.445 -80.018 1.00 12.19 96 ARG D C 1
ATOM 12730 O O . ARG D 1 96 ? -13.646 -16.768 -81.048 1.00 12.93 96 ARG D O 1
ATOM 12738 N N . LEU D 1 97 ? -14.197 -17.087 -78.890 1.00 11.88 97 LEU D N 1
ATOM 12739 C CA . LEU D 1 97 ? -14.848 -15.797 -78.769 1.00 11.97 97 LEU D CA 1
ATOM 12740 C C . LEU D 1 97 ? -13.760 -14.733 -78.677 1.00 12.61 97 LEU D C 1
ATOM 12741 O O . LEU D 1 97 ? -12.734 -14.937 -78.012 1.00 14.13 97 LEU D O 1
ATOM 12746 N N . ARG D 1 98 ? -14.008 -13.597 -79.328 1.00 11.83 98 ARG D N 1
ATOM 12747 C CA . ARG D 1 98 ? -13.178 -12.414 -79.161 1.00 12.70 98 ARG D CA 1
ATOM 12748 C C . ARG D 1 98 ? -13.420 -11.797 -77.785 1.00 11.78 98 ARG D C 1
ATOM 12749 O O . ARG D 1 98 ? -14.442 -12.067 -77.138 1.00 10.83 98 ARG D O 1
ATOM 12757 N N . VAL D 1 99 ? -12.430 -11.048 -77.323 1.00 12.11 99 VAL D N 1
ATOM 12758 C CA . VAL D 1 99 ? -12.449 -10.412 -76.013 1.00 12.39 99 VAL D CA 1
ATOM 12759 C C . VAL D 1 99 ? -12.262 -8.912 -76.233 1.00 12.70 99 VAL D C 1
ATOM 12760 O O . VAL D 1 99 ? -11.356 -8.500 -76.949 1.00 13.38 99 VAL D O 1
ATOM 12764 N N . VAL D 1 100 ? -13.175 -8.126 -75.680 1.00 12.37 100 VAL D N 1
ATOM 12765 C CA . VAL D 1 100 ? -13.077 -6.658 -75.669 1.00 12.72 100 VAL D CA 1
ATOM 12766 C C . VAL D 1 100 ? -13.126 -6.136 -74.237 1.00 12.97 100 VAL D C 1
ATOM 12767 O O . VAL D 1 100 ? -14.017 -6.500 -73.449 1.00 12.67 100 VAL D O 1
ATOM 12771 N N . ASP D 1 101 ? -12.144 -5.300 -73.902 1.00 13.07 101 ASP D N 1
ATOM 12772 C CA . ASP D 1 101 ? -12.017 -4.705 -72.575 1.00 14.01 101 ASP D CA 1
ATOM 12773 C C . ASP D 1 101 ? -12.167 -5.716 -71.457 1.00 13.46 101 ASP D C 1
ATOM 12774 O O . ASP D 1 101 ? -12.792 -5.439 -70.442 1.00 14.10 101 ASP D O 1
ATOM 12779 N N . GLY D 1 102 ? -11.584 -6.908 -71.666 1.00 12.62 102 GLY D N 1
ATOM 12780 C CA . GLY D 1 102 ? -11.519 -7.944 -70.644 1.00 12.01 102 GLY D CA 1
ATOM 12781 C C . GLY D 1 102 ? -12.707 -8.895 -70.571 1.00 11.96 102 GLY D C 1
ATOM 12782 O O . GLY D 1 102 ? -12.731 -9.788 -69.723 1.00 11.76 102 GLY D O 1
ATOM 12783 N N . PHE D 1 103 ? -13.716 -8.697 -71.424 1.00 10.97 103 PHE D N 1
ATOM 12784 C CA . PHE D 1 103 ? -14.927 -9.566 -71.421 1.00 11.10 103 PHE D CA 1
ATOM 12785 C C . PHE D 1 103 ? -15.142 -10.144 -72.820 1.00 10.62 103 PHE D C 1
ATOM 12786 O O . PHE D 1 103 ? -15.039 -9.434 -73.801 1.00 11.22 103 PHE D O 1
ATOM 12794 N N . ASN D 1 104 ? -15.457 -11.427 -72.906 1.00 10.62 104 ASN D N 1
ATOM 12795 C CA . ASN D 1 104 ? -15.656 -12.085 -74.184 1.00 10.59 104 ASN D CA 1
ATOM 12796 C C . ASN D 1 104 ? -16.975 -11.642 -74.827 1.00 9.98 104 ASN D C 1
ATOM 12797 O O . ASN D 1 104 ? -17.802 -10.990 -74.182 1.00 8.94 104 ASN D O 1
ATOM 12802 N N . MET D 1 105 ? -17.136 -11.957 -76.111 1.00 10.37 105 MET D N 1
ATOM 12803 C CA . MET D 1 105 ? -18.279 -11.480 -76.866 1.00 9.98 105 MET D CA 1
ATOM 12804 C C . MET D 1 105 ? -19.590 -12.073 -76.405 1.00 9.54 105 MET D C 1
ATOM 12805 O O . MET D 1 105 ? -20.628 -11.432 -76.557 1.00 9.70 105 MET D O 1
ATOM 12810 N N . ALA D 1 106 ? -19.557 -13.258 -75.790 1.00 10.78 106 ALA D N 1
ATOM 12811 C CA . ALA D 1 106 ? -20.803 -13.808 -75.193 1.00 9.78 106 ALA D CA 1
ATOM 12812 C C . ALA D 1 106 ? -21.315 -12.929 -74.052 1.00 10.34 106 ALA D C 1
ATOM 12813 O O . ALA D 1 106 ? -22.503 -12.563 -73.993 1.00 8.92 106 ALA D O 1
ATOM 12815 N N . GLU D 1 107 ? -20.411 -12.531 -73.161 1.00 10.47 107 GLU D N 1
ATOM 12816 C CA . GLU D 1 107 ? -20.782 -11.602 -72.094 1.00 10.67 107 GLU D CA 1
ATOM 12817 C C . GLU D 1 107 ? -21.344 -10.291 -72.678 1.00 10.81 107 GLU D C 1
ATOM 12818 O O . GLU D 1 107 ? -22.360 -9.800 -72.226 1.00 9.49 107 GLU D O 1
ATOM 12824 N N . TRP D 1 108 ? -20.676 -9.730 -73.690 1.00 10.71 108 TRP D N 1
ATOM 12825 C CA . TRP D 1 108 ? -21.185 -8.499 -74.272 1.00 10.62 108 TRP D CA 1
ATOM 12826 C C . TRP D 1 108 ? -22.511 -8.716 -74.977 1.00 10.24 108 TRP D C 1
ATOM 12827 O O . TRP D 1 108 ? -23.375 -7.839 -74.934 1.00 10.52 108 TRP D O 1
ATOM 12838 N N . TRP D 1 109 ? -22.659 -9.855 -75.624 1.00 10.75 109 TRP D N 1
ATOM 12839 C CA . TRP D 1 109 ? -23.913 -10.203 -76.297 1.00 11.62 109 TRP D CA 1
ATOM 12840 C C . TRP D 1 109 ? -25.067 -10.193 -75.308 1.00 11.72 109 TRP D C 1
ATOM 12841 O O . TRP D 1 109 ? -26.105 -9.610 -75.585 1.00 12.26 109 TRP D O 1
ATOM 12852 N N . LEU D 1 110 ? -24.878 -10.790 -74.133 1.00 12.01 110 LEU D N 1
ATOM 12853 C CA . LEU D 1 110 ? -25.910 -10.709 -73.056 1.00 12.39 110 LEU D CA 1
ATOM 12854 C C . LEU D 1 110 ? -26.264 -9.281 -72.666 1.00 13.47 110 LEU D C 1
ATOM 12855 O O . LEU D 1 110 ? -27.433 -8.969 -72.417 1.00 13.53 110 LEU D O 1
ATOM 12860 N N . ALA D 1 111 ? -25.263 -8.405 -72.640 1.00 14.19 111 ALA D N 1
ATOM 12861 C CA . ALA D 1 111 ? -25.456 -7.036 -72.177 1.00 15.37 111 ALA D CA 1
ATOM 12862 C C . ALA D 1 111 ? -25.997 -6.079 -73.223 1.00 16.90 111 ALA D C 1
ATOM 12863 O O . ALA D 1 111 ? -26.900 -5.292 -72.919 1.00 17.83 111 ALA D O 1
ATOM 12865 N N . VAL D 1 112 ? -25.420 -6.085 -74.427 1.00 17.71 112 VAL D N 1
ATOM 12866 C CA . VAL D 1 112 ? -25.786 -5.063 -75.427 1.00 19.06 112 VAL D CA 1
ATOM 12867 C C . VAL D 1 112 ? -26.152 -5.658 -76.768 1.00 20.42 112 VAL D C 1
ATOM 12868 O O . VAL D 1 112 ? -26.249 -4.932 -77.768 1.00 21.62 112 VAL D O 1
ATOM 12872 N N . GLY D 1 113 ? -26.377 -6.965 -76.800 1.00 21.66 113 GLY D N 1
ATOM 12873 C CA . GLY D 1 113 ? -26.719 -7.670 -78.015 1.00 23.18 113 GLY D CA 1
ATOM 12874 C C . GLY D 1 113 ? -28.159 -7.633 -78.514 1.00 24.74 113 GLY D C 1
ATOM 12875 O O . GLY D 1 113 ? -28.483 -6.826 -79.373 1.00 25.57 113 GLY D O 1
ATOM 12876 N N . ASP D 1 114 ? -29.021 -8.513 -77.982 1.00 26.80 114 ASP D N 1
ATOM 12877 C CA . ASP D 1 114 ? -29.946 -9.285 -78.853 1.00 28.10 114 ASP D CA 1
ATOM 12878 C C . ASP D 1 114 ? -30.183 -8.703 -80.236 1.00 28.53 114 ASP D C 1
ATOM 12879 O O . ASP D 1 114 ? -29.641 -9.229 -81.202 1.00 28.81 114 ASP D O 1
ATOM 12884 N N . THR D 1 117 ? -30.796 -11.059 -83.238 1.00 25.29 117 THR D N 1
ATOM 12885 C CA . THR D 1 117 ? -29.775 -11.950 -83.763 1.00 25.06 117 THR D CA 1
ATOM 12886 C C . THR D 1 117 ? -29.368 -12.924 -82.674 1.00 24.11 117 THR D C 1
ATOM 12887 O O . THR D 1 117 ? -29.042 -12.517 -81.558 1.00 25.30 117 THR D O 1
ATOM 12891 N N . SER D 1 118 ? -29.357 -14.211 -83.009 1.00 22.19 118 SER D N 1
ATOM 12892 C CA . SER D 1 118 ? -28.919 -15.255 -82.096 1.00 20.89 118 SER D CA 1
ATOM 12893 C C . SER D 1 118 ? -27.481 -15.046 -81.665 1.00 19.47 118 SER D C 1
ATOM 12894 O O . SER D 1 118 ? -26.714 -14.393 -82.361 1.00 19.65 118 SER D O 1
ATOM 12897 N N . PHE D 1 119 ? -27.142 -15.609 -80.505 1.00 18.21 119 PHE D N 1
ATOM 12898 C CA . PHE D 1 119 ? -25.787 -15.572 -79.956 1.00 17.25 119 PHE D CA 1
ATOM 12899 C C . PHE D 1 119 ? -24.752 -16.033 -80.995 1.00 16.47 119 PHE D C 1
ATOM 12900 O O . PHE D 1 119 ? -23.776 -15.339 -81.265 1.00 14.48 119 PHE D O 1
ATOM 12908 N N . SER D 1 120 ? -24.971 -17.198 -81.582 1.00 15.47 120 SER D N 1
ATOM 12909 C CA . SER D 1 120 ? -23.936 -17.731 -82.477 1.00 15.88 120 SER D CA 1
ATOM 12910 C C . SER D 1 120 ? -23.793 -16.916 -83.779 1.00 14.60 120 SER D C 1
ATOM 12911 O O . SER D 1 120 ? -22.675 -16.755 -84.261 1.00 14.23 120 SER D O 1
ATOM 12914 N N . GLU D 1 121 ? -24.886 -16.326 -84.292 1.00 14.21 121 GLU D N 1
ATOM 12915 C CA . GLU D 1 121 ? -24.781 -15.469 -85.476 1.00 14.22 121 GLU D CA 1
ATOM 12916 C C . GLU D 1 121 ? -24.010 -14.172 -85.151 1.00 13.42 121 GLU D C 1
ATOM 12917 O O . GLU D 1 121 ? -23.200 -13.720 -85.942 1.00 13.18 121 GLU D O 1
ATOM 12923 N N . ALA D 1 122 ? -24.234 -13.604 -83.960 1.00 13.37 122 ALA D N 1
ATOM 12924 C CA . ALA D 1 122 ? -23.577 -12.339 -83.578 1.00 12.79 122 ALA D CA 1
ATOM 12925 C C . ALA D 1 122 ? -22.103 -12.536 -83.253 1.00 12.56 122 ALA D C 1
ATOM 12926 O O . ALA D 1 122 ? -21.281 -11.635 -83.448 1.00 12.10 122 ALA D O 1
ATOM 12928 N N . CYS D 1 123 ? -21.775 -13.684 -82.689 1.00 12.02 123 CYS D N 1
ATOM 12929 C CA . CYS D 1 123 ? -20.454 -13.842 -82.079 1.00 12.57 123 CYS D CA 1
ATOM 12930 C C . CYS D 1 123 ? -19.414 -14.592 -82.895 1.00 12.37 123 CYS D C 1
ATOM 12931 O O . CYS D 1 123 ? -18.221 -14.455 -82.595 1.00 13.20 123 CYS D O 1
ATOM 12934 N N . TYR D 1 124 ? -19.831 -15.383 -83.888 1.00 11.92 124 TYR D N 1
ATOM 12935 C CA . TYR D 1 124 ? -18.888 -16.279 -84.596 1.00 11.21 124 TYR D CA 1
ATOM 12936 C C . TYR D 1 124 ? -18.974 -16.116 -86.110 1.00 11.77 124 TYR D C 1
ATOM 12937 O O . TYR D 1 124 ? -20.034 -16.267 -86.684 1.00 11.59 124 TYR D O 1
ATOM 12946 N N . LEU D 1 125 ? -17.837 -15.814 -86.742 1.00 11.54 125 LEU D N 1
ATOM 12947 C CA . LEU D 1 125 ? -17.757 -15.846 -88.205 1.00 11.21 125 LEU D CA 1
ATOM 12948 C C . LEU D 1 125 ? -18.291 -17.170 -88.754 1.00 10.55 125 LEU D C 1
ATOM 12949 O O . LEU D 1 125 ? -18.925 -17.205 -89.819 1.00 11.29 125 LEU D O 1
ATOM 12954 N N . THR D 1 126 ? -17.967 -18.247 -88.049 1.00 11.54 126 THR D N 1
ATOM 12955 C CA . THR D 1 126 ? -18.330 -19.601 -88.427 1.00 11.64 126 THR D CA 1
ATOM 12956 C C . THR D 1 126 ? -19.824 -19.761 -88.752 1.00 11.99 126 THR D C 1
ATOM 12957 O O . THR D 1 126 ? -20.182 -20.466 -89.702 1.00 11.87 126 THR D O 1
ATOM 12961 N N . HIS D 1 127 ? -20.690 -19.101 -87.991 1.00 11.80 127 HIS D N 1
ATOM 12962 C CA . HIS D 1 127 ? -22.135 -19.193 -88.212 1.00 12.49 127 HIS D CA 1
ATOM 12963 C C . HIS D 1 127 ? -22.519 -18.860 -89.661 1.00 12.67 127 HIS D C 1
ATOM 12964 O O . HIS D 1 127 ? -23.221 -19.606 -90.317 1.00 12.26 127 HIS D O 1
ATOM 12971 N N . ARG D 1 128 ? -22.023 -17.746 -90.158 1.00 12.43 128 ARG D N 1
ATOM 12972 C CA . ARG D 1 128 ? -22.413 -17.318 -91.495 1.00 13.75 128 ARG D CA 1
ATOM 12973 C C . ARG D 1 128 ? -21.659 -18.044 -92.606 1.00 12.98 128 ARG D C 1
ATOM 12974 O O . ARG D 1 128 ? -22.209 -18.247 -93.678 1.00 12.65 128 ARG D O 1
ATOM 12982 N N . LEU D 1 129 ? -20.425 -18.469 -92.317 1.00 13.29 129 LEU D N 1
ATOM 12983 C CA . LEU D 1 129 ? -19.699 -19.373 -93.194 1.00 12.90 129 LEU D CA 1
ATOM 12984 C C . LEU D 1 129 ? -20.509 -20.643 -93.455 1.00 12.60 129 LEU D C 1
ATOM 12985 O O . LEU D 1 129 ? -20.621 -21.097 -94.596 1.00 11.88 129 LEU D O 1
ATOM 12990 N N . CYS D 1 130 ? -21.047 -21.211 -92.385 1.00 11.38 130 CYS D N 1
ATOM 12991 C CA . CYS D 1 130 ? -21.850 -22.439 -92.454 1.00 11.17 130 CYS D CA 1
ATOM 12992 C C . CYS D 1 130 ? -23.155 -22.198 -93.199 1.00 11.03 130 CYS D C 1
ATOM 12993 O O . CYS D 1 130 ? -23.530 -22.995 -94.069 1.00 10.83 130 CYS D O 1
ATOM 12996 N N . GLU D 1 131 ? -23.830 -21.091 -92.898 1.00 11.01 131 GLU D N 1
ATOM 12997 C CA . GLU D 1 131 ? -25.084 -20.755 -93.571 1.00 11.12 131 GLU D CA 1
ATOM 12998 C C . GLU D 1 131 ? -24.868 -20.613 -95.090 1.00 11.18 131 GLU D C 1
ATOM 12999 O O . GLU D 1 131 ? -25.727 -20.990 -95.877 1.00 11.07 131 GLU D O 1
ATOM 13005 N N . ALA D 1 132 ? -23.707 -20.100 -95.479 1.00 10.33 132 ALA D N 1
ATOM 13006 C CA . ALA D 1 132 ? -23.370 -19.888 -96.873 1.00 10.49 132 ALA D CA 1
ATOM 13007 C C . ALA D 1 132 ? -22.642 -21.073 -97.507 1.00 10.66 132 ALA D C 1
ATOM 13008 O O . ALA D 1 132 ? -22.209 -20.988 -98.672 1.00 11.46 132 ALA D O 1
ATOM 13010 N N . LYS D 1 133 ? -22.482 -22.144 -96.734 1.00 10.13 133 LYS D N 1
ATOM 13011 C CA . LYS D 1 133 ? -21.787 -23.351 -97.126 1.00 10.80 133 LYS D CA 1
ATOM 13012 C C . LYS D 1 133 ? -20.412 -23.094 -97.705 1.00 10.38 133 LYS D C 1
ATOM 13013 O O . LYS D 1 133 ? -20.065 -23.682 -98.718 1.00 11.08 133 LYS D O 1
ATOM 13019 N N . ARG D 1 134 ? -19.634 -22.213 -97.073 1.00 10.03 134 ARG D N 1
ATOM 13020 C CA . ARG D 1 134 ? -18.281 -21.935 -97.570 1.00 9.89 134 ARG D CA 1
ATOM 13021 C C . ARG D 1 134 ? -17.259 -22.999 -97.161 1.00 10.49 134 ARG D C 1
ATOM 13022 O O . ARG D 1 134 ? -17.360 -23.629 -96.111 1.00 9.79 134 ARG D O 1
ATOM 13030 N N . ALA D 1 135 ? -16.244 -23.151 -98.002 1.00 10.52 135 ALA D N 1
ATOM 13031 C CA . ALA D 1 135 ? -15.035 -23.874 -97.648 1.00 11.15 135 ALA D CA 1
ATOM 13032 C C . ALA D 1 135 ? -14.155 -22.953 -96.818 1.00 11.75 135 ALA D C 1
ATOM 13033 O O . ALA D 1 135 ? -14.252 -21.733 -96.965 1.00 12.28 135 ALA D O 1
ATOM 13035 N N . PRO D 1 136 ? -13.248 -23.531 -95.999 1.00 12.15 136 PRO D N 1
ATOM 13036 C CA . PRO D 1 136 ? -12.288 -22.722 -95.236 1.00 12.09 136 PRO D CA 1
ATOM 13037 C C . PRO D 1 136 ? -11.031 -22.305 -95.986 1.00 11.29 136 PRO D C 1
ATOM 13038 O O . PRO D 1 136 ? -10.144 -21.656 -95.407 1.00 11.20 136 PRO D O 1
ATOM 13042 N N . ARG D 1 137 ? -10.945 -22.658 -97.254 1.00 11.47 137 ARG D N 1
ATOM 13043 C CA . ARG D 1 137 ? -9.792 -22.332 -98.050 1.00 11.48 137 ARG D CA 1
ATOM 13044 C C . ARG D 1 137 ? -10.203 -21.729 -99.374 1.00 12.01 137 ARG D C 1
ATOM 13045 O O . ARG D 1 137 ? -11.242 -22.093 -99.921 1.00 11.04 137 ARG D O 1
ATOM 13053 N N . MET D 1 138 ? -9.384 -20.796 -99.867 1.00 12.20 138 MET D N 1
ATOM 13054 C CA . MET D 1 138 ? -9.512 -20.277 -101.226 1.00 12.84 138 MET D CA 1
ATOM 13055 C C . MET D 1 138 ? -9.017 -21.337 -102.201 1.00 12.89 138 MET D C 1
ATOM 13056 O O . MET D 1 138 ? -8.253 -22.244 -101.829 1.00 13.46 138 MET D O 1
ATOM 13061 N N . LEU D 1 139 ? -9.397 -21.201 -103.471 1.00 13.02 139 LEU D N 1
ATOM 13062 C CA . LEU D 1 139 ? -9.031 -22.173 -104.476 1.00 13.87 139 LEU D CA 1
ATOM 13063 C C . LEU D 1 139 ? -7.516 -22.283 -104.613 1.00 14.09 139 LEU D C 1
ATOM 13064 O O . LEU D 1 139 ? -7.014 -23.351 -104.981 1.00 14.98 139 LEU D O 1
ATOM 13069 N N . ASP D 1 140 ? -6.782 -21.202 -104.331 1.00 14.40 140 ASP D N 1
ATOM 13070 C CA . ASP D 1 140 ? -5.308 -21.272 -104.334 1.00 15.96 140 ASP D CA 1
ATOM 13071 C C . ASP D 1 140 ? -4.740 -22.020 -103.120 1.00 16.71 140 ASP D C 1
ATOM 13072 O O . ASP D 1 140 ? -3.528 -22.149 -102.980 1.00 16.90 140 ASP D O 1
ATOM 13077 N N . GLY D 1 141 ? -5.622 -22.492 -102.239 1.00 16.86 141 GLY D N 1
ATOM 13078 C CA . GLY D 1 141 ? -5.229 -23.308 -101.101 1.00 17.41 141 GLY D CA 1
ATOM 13079 C C . GLY D 1 141 ? -5.076 -22.529 -99.808 1.00 17.52 141 GLY D C 1
ATOM 13080 O O . GLY D 1 141 ? -4.886 -23.127 -98.734 1.00 17.54 141 GLY D O 1
ATOM 13081 N N . SER D 1 142 ? -5.188 -21.203 -99.882 1.00 17.75 142 SER D N 1
ATOM 13082 C CA . SER D 1 142 ? -4.903 -20.367 -98.726 1.00 18.25 142 SER D CA 1
ATOM 13083 C C . SER D 1 142 ? -6.041 -20.461 -97.718 1.00 18.20 142 SER D C 1
ATOM 13084 O O . SER D 1 142 ? -7.207 -20.539 -98.095 1.00 17.57 142 SER D O 1
ATOM 13087 N N . LEU D 1 143 ? -5.674 -20.447 -96.441 1.00 17.63 143 LEU D N 1
ATOM 13088 C CA . LEU D 1 143 ? -6.643 -20.518 -95.352 1.00 17.59 143 LEU D CA 1
ATOM 13089 C C . LEU D 1 143 ? -7.318 -19.164 -95.183 1.00 18.06 143 LEU D C 1
ATOM 13090 O O . LEU D 1 143 ? -6.657 -18.124 -95.333 1.00 18.16 143 LEU D O 1
ATOM 13095 N N . PHE D 1 144 ? -8.614 -19.169 -94.877 1.00 18.61 144 PHE D N 1
ATOM 13096 C CA . PHE D 1 144 ? -9.351 -17.915 -94.711 1.00 19.76 144 PHE D CA 1
ATOM 13097 C C . PHE D 1 144 ? -8.858 -17.078 -93.514 1.00 21.33 144 PHE D C 1
ATOM 13098 O O . PHE D 1 144 ? -8.982 -15.858 -93.535 1.00 22.52 144 PHE D O 1
ATOM 13106 N N . ALA D 1 145 ? -8.301 -17.740 -92.499 1.00 21.97 145 ALA D N 1
ATOM 13107 C CA . ALA D 1 145 ? -7.885 -17.098 -91.241 1.00 22.81 145 ALA D CA 1
ATOM 13108 C C . ALA D 1 145 ? -6.459 -16.538 -91.288 1.00 23.30 145 ALA D C 1
ATOM 13109 O O . ALA D 1 145 ? -5.563 -17.134 -91.893 1.00 23.63 145 ALA D O 1
ATOM 13111 N N . SER D 1 151 ? 2.985 -26.408 -91.672 1.00 29.75 151 SER D N 1
ATOM 13112 C CA . SER D 1 151 ? 3.160 -27.720 -91.052 1.00 29.22 151 SER D CA 1
ATOM 13113 C C . SER D 1 151 ? 3.573 -27.572 -89.596 1.00 28.24 151 SER D C 1
ATOM 13114 O O . SER D 1 151 ? 4.502 -26.833 -89.280 1.00 28.42 151 SER D O 1
ATOM 13117 N N . LEU D 1 152 ? 2.880 -28.286 -88.718 1.00 26.92 152 LEU D N 1
ATOM 13118 C CA . LEU D 1 152 ? 3.222 -28.318 -87.303 1.00 26.52 152 LEU D CA 1
ATOM 13119 C C . LEU D 1 152 ? 4.445 -29.201 -87.021 1.00 25.83 152 LEU D C 1
ATOM 13120 O O . LEU D 1 152 ? 5.027 -29.137 -85.938 1.00 26.38 152 LEU D O 1
ATOM 13125 N N . GLY D 1 153 ? 4.848 -29.998 -88.004 1.00 24.42 153 GLY D N 1
ATOM 13126 C CA . GLY D 1 153 ? 5.942 -30.932 -87.821 1.00 23.40 153 GLY D CA 1
ATOM 13127 C C . GLY D 1 153 ? 5.528 -31.958 -86.784 1.00 21.95 153 GLY D C 1
ATOM 13128 O O . GLY D 1 153 ? 4.410 -32.450 -86.803 1.00 21.43 153 GLY D O 1
ATOM 13129 N N . ARG D 1 154 ? 6.437 -32.296 -85.884 1.00 20.29 154 ARG D N 1
ATOM 13130 C CA . ARG D 1 154 ? 6.142 -33.298 -84.879 1.00 19.58 154 ARG D CA 1
ATOM 13131 C C . ARG D 1 154 ? 5.708 -32.567 -83.610 1.00 18.45 154 ARG D C 1
ATOM 13132 O O . ARG D 1 154 ? 6.545 -32.155 -82.811 1.00 18.26 154 ARG D O 1
ATOM 13140 N N . SER D 1 155 ? 4.401 -32.347 -83.476 1.00 17.60 155 SER D N 1
ATOM 13141 C CA . SER D 1 155 ? 3.822 -31.763 -82.272 1.00 16.71 155 SER D CA 1
ATOM 13142 C C . SER D 1 155 ? 2.610 -32.565 -81.825 1.00 16.19 155 SER D C 1
ATOM 13143 O O . SER D 1 155 ? 2.092 -33.401 -82.576 1.00 15.06 155 SER D O 1
ATOM 13146 N N . THR D 1 156 ? 2.156 -32.294 -80.595 1.00 15.11 156 THR D N 1
ATOM 13147 C CA . THR D 1 156 ? 1.035 -33.018 -80.003 1.00 14.92 156 THR D CA 1
ATOM 13148 C C . THR D 1 156 ? -0.088 -32.052 -79.666 1.00 14.63 156 THR D C 1
ATOM 13149 O O . THR D 1 156 ? 0.073 -30.839 -79.775 1.00 13.48 156 THR D O 1
ATOM 13153 N N . LEU D 1 157 ? -1.191 -32.610 -79.193 1.00 13.99 157 LEU D N 1
ATOM 13154 C CA . LEU D 1 157 ? -2.332 -31.818 -78.696 1.00 14.30 157 LEU D CA 1
ATOM 13155 C C . LEU D 1 157 ? -1.941 -30.698 -77.715 1.00 14.77 157 LEU D C 1
ATOM 13156 O O . LEU D 1 157 ? -2.527 -29.622 -77.701 1.00 14.81 157 LEU D O 1
ATOM 13161 N N . ALA D 1 158 ? -0.947 -30.964 -76.881 1.00 15.25 158 ALA D N 1
ATOM 13162 C CA . ALA D 1 158 ? -0.476 -29.973 -75.914 1.00 15.60 158 ALA D CA 1
ATOM 13163 C C . ALA D 1 158 ? 0.068 -28.689 -76.557 1.00 16.32 158 ALA D C 1
ATOM 13164 O O . ALA D 1 158 ? 0.175 -27.653 -75.889 1.00 16.45 158 ALA D O 1
ATOM 13166 N N . GLU D 1 159 ? 0.396 -28.758 -77.843 1.00 16.35 159 GLU D N 1
ATOM 13167 C CA . GLU D 1 159 ? 0.984 -27.630 -78.566 1.00 16.42 159 GLU D CA 1
ATOM 13168 C C . GLU D 1 159 ? -0.082 -26.825 -79.323 1.00 15.95 159 GLU D C 1
ATOM 13169 O O . GLU D 1 159 ? 0.250 -25.906 -80.079 1.00 15.80 159 GLU D O 1
ATOM 13175 N N . GLN D 1 160 ? -1.356 -27.150 -79.132 1.00 15.03 160 GLN D N 1
ATOM 13176 C CA . GLN D 1 160 ? -2.423 -26.332 -79.691 1.00 14.87 160 GLN D CA 1
ATOM 13177 C C . GLN D 1 160 ? -2.259 -24.924 -79.119 1.00 14.83 160 GLN D C 1
ATOM 13178 O O . GLN D 1 160 ? -2.179 -24.762 -77.901 1.00 14.67 160 GLN D O 1
ATOM 13184 N N . ARG D 1 161 ? -2.194 -23.924 -79.987 1.00 15.31 161 ARG D N 1
ATOM 13185 C CA . ARG D 1 161 ? -2.098 -22.536 -79.549 1.00 16.95 161 ARG D CA 1
ATOM 13186 C C . ARG D 1 161 ? -3.274 -21.736 -80.098 1.00 16.32 161 ARG D C 1
ATOM 13187 O O . ARG D 1 161 ? -4.300 -21.644 -79.430 1.00 16.93 161 ARG D O 1
ATOM 13195 N N . ALA D 1 162 ? -3.170 -21.208 -81.317 1.00 16.08 162 ALA D N 1
ATOM 13196 C CA . ALA D 1 162 ? -4.346 -20.611 -81.966 1.00 14.78 162 ALA D CA 1
ATOM 13197 C C . ALA D 1 162 ? -5.399 -21.676 -82.212 1.00 13.79 162 ALA D C 1
ATOM 13198 O O . ALA D 1 162 ? -5.085 -22.842 -82.353 1.00 12.65 162 ALA D O 1
ATOM 13200 N N . GLN D 1 163 ? -6.663 -21.271 -82.220 1.00 11.75 163 GLN D N 1
ATOM 13201 C CA . GLN D 1 163 ? -7.725 -22.180 -82.602 1.00 12.09 163 GLN D CA 1
ATOM 13202 C C . GLN D 1 163 ? -7.700 -22.367 -84.142 1.00 11.55 163 GLN D C 1
ATOM 13203 O O . GLN D 1 163 ? -8.017 -21.450 -84.908 1.00 11.21 163 GLN D O 1
ATOM 13209 N N . PHE D 1 164 ? -7.325 -23.558 -84.594 1.00 11.03 164 PHE D N 1
ATOM 13210 C CA . PHE D 1 164 ? -7.391 -23.870 -86.023 1.00 10.71 164 PHE D CA 1
ATOM 13211 C C . PHE D 1 164 ? -8.869 -23.985 -86.456 1.00 11.28 164 PHE D C 1
ATOM 13212 O O . PHE D 1 164 ? -9.664 -24.574 -85.715 1.00 11.19 164 PHE D O 1
ATOM 13220 N N . PRO D 1 165 ? -9.229 -23.445 -87.638 1.00 11.74 165 PRO D N 1
ATOM 13221 C CA . PRO D 1 165 ? -10.664 -23.172 -87.857 1.00 10.89 165 PRO D 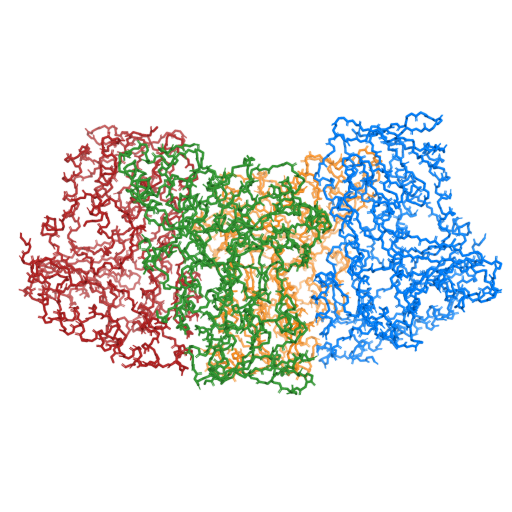CA 1
ATOM 13222 C C . PRO D 1 165 ? -11.524 -24.278 -88.422 1.00 10.18 165 PRO D C 1
ATOM 13223 O O . PRO D 1 165 ? -12.704 -24.041 -88.631 1.00 9.26 165 PRO D O 1
ATOM 13227 N N . TYR D 1 166 ? -10.955 -25.447 -88.689 1.00 8.63 166 TYR D N 1
ATOM 13228 C CA . TYR D 1 166 ? -11.726 -26.533 -89.245 1.00 9.95 166 TYR D CA 1
ATOM 13229 C C . TYR D 1 166 ? -11.162 -27.874 -88.901 1.00 9.40 166 TYR D C 1
ATOM 13230 O O . TYR D 1 166 ? -9.991 -27.983 -88.524 1.00 10.99 166 TYR D O 1
ATOM 13239 N N . ALA D 1 167 ? -12.031 -28.876 -89.028 1.00 9.78 167 ALA D N 1
ATOM 13240 C CA . ALA D 1 167 ? -11.684 -30.288 -88.905 1.00 10.57 167 ALA D CA 1
ATOM 13241 C C . ALA D 1 167 ? -12.174 -31.056 -90.150 1.00 10.98 167 ALA D C 1
ATOM 13242 O O . ALA D 1 167 ? -12.459 -30.456 -91.194 1.00 11.76 167 ALA D O 1
ATOM 13244 N N . TYR D 1 168 ? -12.275 -32.376 -90.038 1.00 10.63 168 TYR D N 1
ATOM 13245 C CA . TYR D 1 168 ? -12.622 -33.221 -91.152 1.00 10.32 168 TYR D CA 1
ATOM 13246 C C . TYR D 1 168 ? -13.863 -34.077 -90.901 1.00 10.20 168 TYR D C 1
ATOM 13247 O O . TYR D 1 168 ? -14.188 -34.453 -89.772 1.00 10.14 168 TYR D O 1
ATOM 13256 N N . HIS D 1 169 ? -14.544 -34.344 -91.999 1.00 9.37 169 HIS D N 1
ATOM 13257 C CA . HIS D 1 169 ? -15.425 -35.499 -92.153 1.00 10.55 169 HIS D CA 1
ATOM 13258 C C . HIS D 1 169 ? -14.709 -36.512 -93.049 1.00 10.90 169 HIS D C 1
ATOM 13259 O O . HIS D 1 169 ? -14.124 -36.129 -94.078 1.00 10.61 169 HIS D O 1
ATOM 13266 N N . PHE D 1 170 ? -14.782 -37.803 -92.716 1.00 12.22 170 PHE D N 1
ATOM 13267 C CA . PHE D 1 170 ? -14.179 -38.818 -93.578 1.00 12.94 170 PHE D CA 1
ATOM 13268 C C . PHE D 1 170 ? -14.737 -40.224 -93.399 1.00 13.12 170 PHE D C 1
ATOM 13269 O O . PHE D 1 170 ? -15.404 -40.536 -92.399 1.00 13.60 170 PHE D O 1
ATOM 13277 N N . ASP D 1 171 ? -14.483 -41.042 -94.407 1.00 13.47 171 ASP D N 1
ATOM 13278 C CA . ASP D 1 171 ? -14.720 -42.483 -94.337 1.00 13.78 171 ASP D CA 1
ATOM 13279 C C . ASP D 1 171 ? -13.582 -43.086 -93.524 1.00 14.10 171 ASP D C 1
ATOM 13280 O O . ASP D 1 171 ? -12.452 -43.242 -94.001 1.00 13.22 171 ASP D O 1
ATOM 13285 N N . ALA D 1 172 ? -13.878 -43.419 -92.268 1.00 14.78 172 ALA D N 1
ATOM 13286 C CA . ALA D 1 172 ? -12.852 -43.923 -91.347 1.00 14.70 172 ALA D CA 1
ATOM 13287 C C . ALA D 1 172 ? -12.237 -45.258 -91.795 1.00 15.30 172 ALA D C 1
ATOM 13288 O O . ALA D 1 172 ? -11.064 -45.531 -91.543 1.00 16.44 172 ALA D O 1
ATOM 13290 N N . ASP D 1 173 ? -13.008 -46.086 -92.480 1.00 16.04 173 ASP D N 1
ATOM 13291 C CA . ASP D 1 173 ? -12.444 -47.321 -93.045 1.00 16.88 173 ASP D CA 1
ATOM 13292 C C . ASP D 1 173 ? -11.344 -46.994 -94.047 1.00 16.59 173 ASP D C 1
ATOM 13293 O O . ASP D 1 173 ? -10.297 -47.640 -94.044 1.00 15.85 173 ASP D O 1
ATOM 13298 N N . GLU D 1 174 ? -11.569 -45.985 -94.887 1.00 16.35 174 GLU D N 1
ATOM 13299 C CA . GLU D 1 174 ? -10.561 -45.578 -95.874 1.00 16.17 174 GLU D CA 1
ATOM 13300 C C . GLU D 1 174 ? -9.351 -44.927 -95.221 1.00 15.41 174 GLU D C 1
ATOM 13301 O O . GLU D 1 174 ? -8.223 -45.134 -95.682 1.00 14.79 174 GLU D O 1
ATOM 13307 N N . VAL D 1 175 ? -9.567 -44.174 -94.137 1.00 14.50 175 VAL D N 1
ATOM 13308 C CA . VAL D 1 175 ? -8.433 -43.579 -93.424 1.00 14.82 175 VAL D CA 1
ATOM 13309 C C . VAL D 1 175 ? -7.576 -44.709 -92.835 1.00 14.35 175 VAL D C 1
ATOM 13310 O O . VAL D 1 175 ? -6.363 -44.671 -92.916 1.00 14.00 175 VAL D O 1
ATOM 13314 N N . ALA D 1 176 ? -8.225 -45.729 -92.268 1.00 14.45 176 ALA D N 1
ATOM 13315 C CA . ALA D 1 176 ? -7.502 -46.875 -91.701 1.00 14.87 176 ALA D CA 1
ATOM 13316 C C . ALA D 1 176 ? -6.681 -47.552 -92.770 1.00 14.80 176 ALA D C 1
ATOM 13317 O O . ALA D 1 176 ? -5.520 -47.890 -92.547 1.00 15.74 176 ALA D O 1
ATOM 13319 N N . ARG D 1 177 ? -7.284 -47.747 -93.940 1.00 15.39 177 ARG D N 1
ATOM 13320 C CA . ARG D 1 177 ? -6.592 -48.364 -95.065 1.00 15.65 177 ARG D CA 1
ATOM 13321 C C . ARG D 1 177 ? -5.368 -47.522 -95.452 1.00 14.83 177 ARG D C 1
ATOM 13322 O O . ARG D 1 177 ? -4.260 -48.038 -95.615 1.00 13.99 177 ARG D O 1
ATOM 13330 N N . TYR D 1 178 ? -5.566 -46.218 -95.564 1.00 13.93 178 TYR D N 1
ATOM 13331 C CA . TYR D 1 178 ? -4.483 -45.316 -95.922 1.00 13.89 178 TYR D CA 1
ATOM 13332 C C . TYR D 1 178 ? -3.336 -45.462 -94.936 1.00 13.32 178 TYR D C 1
ATOM 13333 O O . TYR D 1 178 ? -2.166 -45.608 -95.345 1.00 13.01 178 TYR D O 1
ATOM 13342 N N . LEU D 1 179 ? -3.676 -45.434 -93.643 1.00 12.69 179 LEU D N 1
ATOM 13343 C CA . LEU D 1 179 ? -2.667 -45.460 -92.578 1.00 12.46 179 LEU D CA 1
ATOM 13344 C C . LEU D 1 179 ? -1.969 -46.815 -92.551 1.00 12.79 179 LEU D C 1
ATOM 13345 O O . LEU D 1 179 ? -0.760 -46.887 -92.324 1.00 13.39 179 LEU D O 1
ATOM 13350 N N . SER D 1 180 ? -2.726 -47.880 -92.799 1.00 12.85 180 SER D N 1
ATOM 13351 C CA . SER D 1 180 ? -2.147 -49.222 -92.881 1.00 12.85 180 SER D CA 1
ATOM 13352 C C . SER D 1 180 ? -1.036 -49.274 -93.922 1.00 13.09 180 SER D C 1
ATOM 13353 O O . SER D 1 180 ? 0.016 -49.846 -93.679 1.00 12.50 180 SER D O 1
ATOM 13356 N N . GLU D 1 181 ? -1.258 -48.635 -95.064 1.00 13.85 181 GLU D N 1
ATOM 13357 C CA . GLU D 1 181 ? -0.236 -48.583 -96.115 1.00 14.46 181 GLU D CA 1
ATOM 13358 C C . GLU D 1 181 ? 0.984 -47.797 -95.657 1.00 13.87 181 GLU D C 1
ATOM 13359 O O . GLU D 1 181 ? 2.118 -48.214 -95.885 1.00 14.38 181 GLU D O 1
ATOM 13365 N N . TYR D 1 182 ? 0.739 -46.653 -95.013 1.00 13.16 182 TYR D N 1
ATOM 13366 C CA . TYR D 1 182 ? 1.798 -45.841 -94.427 1.00 13.04 182 TYR D CA 1
ATOM 13367 C C . TYR D 1 182 ? 2.639 -46.648 -93.455 1.00 12.52 182 TYR D C 1
ATOM 13368 O O . TYR D 1 182 ? 3.867 -46.617 -93.521 1.00 12.78 182 TYR D O 1
ATOM 13377 N N . ALA D 1 183 ? 1.962 -47.370 -92.563 1.00 12.47 183 ALA D N 1
ATOM 13378 C CA . ALA D 1 183 ? 2.618 -48.068 -91.463 1.00 12.28 183 ALA D CA 1
ATOM 13379 C C . ALA D 1 183 ? 3.415 -49.265 -91.977 1.00 12.04 183 ALA D C 1
ATOM 13380 O O . ALA D 1 183 ? 4.527 -49.498 -91.546 1.00 12.62 183 ALA D O 1
ATOM 13382 N N . ILE D 1 184 ? 2.807 -50.042 -92.864 1.00 12.55 184 ILE D N 1
ATOM 13383 C CA . ILE D 1 184 ? 3.452 -51.232 -93.432 1.00 12.72 184 ILE D CA 1
ATOM 13384 C C . ILE D 1 184 ? 4.694 -50.822 -94.252 1.00 13.32 184 ILE D C 1
ATOM 13385 O O . ILE D 1 184 ? 5.756 -51.457 -94.177 1.00 13.30 184 ILE D O 1
ATOM 13390 N N . ALA D 1 185 ? 4.575 -49.727 -94.997 1.00 13.97 185 ALA D N 1
ATOM 13391 C CA . ALA D 1 185 ? 5.703 -49.180 -95.739 1.00 14.60 185 ALA D CA 1
ATOM 13392 C C . ALA D 1 185 ? 6.863 -48.830 -94.821 1.00 15.18 185 ALA D C 1
ATOM 13393 O O . ALA D 1 185 ? 7.998 -48.822 -95.264 1.00 15.10 185 ALA D O 1
ATOM 13395 N N . ARG D 1 186 ? 6.570 -48.528 -93.555 1.00 15.83 186 ARG D N 1
ATOM 13396 C CA . ARG D 1 186 ? 7.597 -48.133 -92.576 1.00 16.06 186 ARG D CA 1
ATOM 13397 C C . ARG D 1 186 ? 8.070 -49.272 -91.672 1.00 15.91 186 ARG D C 1
ATOM 13398 O O . ARG D 1 186 ? 8.849 -49.043 -90.755 1.00 16.11 186 ARG D O 1
ATOM 13406 N N . GLY D 1 187 ? 7.593 -50.485 -91.926 1.00 15.35 187 GLY D N 1
ATOM 13407 C CA . GLY D 1 187 ? 8.162 -51.687 -91.304 1.00 15.25 187 GLY D CA 1
ATOM 13408 C C . GLY D 1 187 ? 7.225 -52.433 -90.375 1.00 14.77 187 GLY D C 1
ATOM 13409 O O . GLY D 1 187 ? 7.626 -53.408 -89.757 1.00 15.03 187 GLY D O 1
ATOM 13410 N N . VAL D 1 188 ? 5.976 -51.998 -90.277 1.00 14.12 188 VAL D N 1
ATOM 13411 C CA . VAL D 1 188 ? 5.033 -52.689 -89.404 1.00 14.05 188 VAL D CA 1
ATOM 13412 C C . VAL D 1 188 ? 4.674 -54.043 -90.009 1.00 14.00 188 VAL D C 1
ATOM 13413 O O . VAL D 1 188 ? 4.338 -54.126 -91.191 1.00 13.72 188 VAL D O 1
ATOM 13417 N N . ARG D 1 189 ? 4.736 -55.091 -89.194 1.00 14.30 189 ARG D N 1
ATOM 13418 C CA . ARG D 1 189 ? 4.400 -56.434 -89.644 1.00 14.59 189 ARG D CA 1
ATOM 13419 C C . ARG D 1 189 ? 2.883 -56.632 -89.525 1.00 14.42 189 ARG D C 1
ATOM 13420 O O . ARG D 1 189 ? 2.318 -56.573 -88.430 1.00 14.05 189 ARG D O 1
ATOM 13428 N N . HIS D 1 190 ? 2.242 -56.901 -90.653 1.00 14.12 190 HIS D N 1
ATOM 13429 C CA . HIS D 1 190 ? 0.813 -57.119 -90.682 1.00 14.26 190 HIS D CA 1
ATOM 13430 C C . HIS D 1 190 ? 0.494 -58.598 -90.657 1.00 14.75 190 HIS D C 1
ATOM 13431 O O . HIS D 1 190 ? 0.987 -59.339 -91.504 1.00 14.87 190 HIS D O 1
ATOM 13438 N N . VAL D 1 191 ? -0.309 -59.019 -89.683 1.00 14.78 191 VAL D N 1
ATOM 13439 C CA . VAL D 1 191 ? -0.776 -60.407 -89.572 1.00 14.94 191 VAL D CA 1
ATOM 13440 C C . VAL D 1 191 ? -2.307 -60.444 -89.608 1.00 15.69 191 VAL D C 1
ATOM 13441 O O . VAL D 1 191 ? -2.986 -59.913 -88.722 1.00 15.48 191 VAL D O 1
ATOM 13445 N N . VAL D 1 192 ? -2.858 -61.058 -90.651 1.00 16.19 192 VAL D N 1
ATOM 13446 C CA . VAL D 1 192 ? -4.302 -61.230 -90.732 1.00 16.64 192 VAL D CA 1
ATOM 13447 C C . VAL D 1 192 ? -4.658 -62.636 -90.253 1.00 17.08 192 VAL D C 1
ATOM 13448 O O . VAL D 1 192 ? -4.356 -63.620 -90.916 1.00 16.94 192 VAL D O 1
ATOM 13452 N N . ASP D 1 193 ? -5.290 -62.714 -89.087 1.00 17.62 193 ASP D N 1
ATOM 13453 C CA . ASP D 1 193 ? -5.578 -63.988 -88.441 1.00 18.04 193 ASP D CA 1
ATOM 13454 C C . ASP D 1 193 ? -6.485 -63.690 -87.255 1.00 18.74 193 ASP D C 1
ATOM 13455 O O . ASP D 1 193 ? -6.666 -62.524 -86.877 1.00 19.01 193 ASP D O 1
ATOM 13460 N N . ASP D 1 194 ? -7.043 -64.748 -86.679 1.00 19.58 194 ASP D N 1
ATOM 13461 C CA . ASP D 1 194 ? -7.868 -64.661 -85.484 1.00 20.32 194 ASP D CA 1
ATOM 13462 C C . ASP D 1 194 ? -7.055 -65.022 -84.254 1.00 20.32 194 ASP D C 1
ATOM 13463 O O . ASP D 1 194 ? -6.223 -65.931 -84.307 1.00 19.72 194 ASP D O 1
ATOM 13468 N N . VAL D 1 195 ? -7.296 -64.313 -83.151 1.00 20.54 195 VAL D N 1
ATOM 13469 C CA . VAL D 1 195 ? -6.689 -64.682 -81.882 1.00 21.07 195 VAL D CA 1
ATOM 13470 C C . VAL D 1 195 ? -7.557 -65.754 -81.199 1.00 21.43 195 VAL D C 1
ATOM 13471 O O . VAL D 1 195 ? -8.741 -65.544 -80.954 1.00 21.93 195 VAL D O 1
ATOM 13475 N N . GLN D 1 196 ? -6.952 -66.906 -80.935 1.00 21.75 196 GLN D N 1
ATOM 13476 C CA . GLN D 1 196 ? -7.630 -68.034 -80.308 1.00 22.11 196 GLN D CA 1
ATOM 13477 C C . GLN D 1 196 ? -7.493 -67.932 -78.794 1.00 21.83 196 GLN D C 1
ATOM 13478 O O . GLN D 1 196 ? -8.427 -68.261 -78.045 1.00 21.89 196 GLN D O 1
ATOM 13484 N N . HIS D 1 197 ? -6.307 -67.520 -78.354 1.00 21.08 197 HIS D N 1
ATOM 13485 C CA . HIS D 1 197 ? -6.001 -67.409 -76.940 1.00 20.87 197 HIS D CA 1
ATOM 13486 C C . HIS D 1 197 ? -4.996 -66.290 -76.732 1.00 20.13 197 HIS D C 1
ATOM 13487 O O . HIS D 1 197 ? -4.094 -66.091 -77.544 1.00 19.80 197 HIS D O 1
ATOM 13494 N N . VAL D 1 198 ? -5.181 -65.556 -75.644 1.00 19.59 198 VAL D N 1
ATOM 13495 C CA . VAL D 1 198 ? -4.213 -64.569 -75.196 1.00 18.91 198 VAL D CA 1
ATOM 13496 C C . VAL D 1 198 ? -3.503 -65.144 -73.990 1.00 18.41 198 VAL D C 1
ATOM 13497 O O . VAL D 1 198 ? -4.125 -65.345 -72.950 1.00 18.81 198 VAL D O 1
ATOM 13501 N N . GLY D 1 199 ? -2.212 -65.432 -74.131 1.00 17.91 199 GLY D N 1
ATOM 13502 C CA . GLY D 1 199 ? -1.441 -66.019 -73.055 1.00 17.60 199 GLY D CA 1
ATOM 13503 C C . GLY D 1 199 ? -1.073 -65.044 -71.952 1.00 17.46 199 GLY D C 1
ATOM 13504 O O . GLY D 1 199 ? -0.924 -63.847 -72.191 1.00 17.70 199 GLY D O 1
ATOM 13505 N N . GLN D 1 200 ? -0.935 -65.563 -70.734 1.00 17.11 200 GLN D N 1
ATOM 13506 C CA . GLN D 1 200 ? -0.495 -64.782 -69.575 1.00 16.72 200 GLN D CA 1
ATOM 13507 C C . GLN D 1 200 ? 0.616 -65.525 -68.828 1.00 17.25 200 GLN D C 1
ATOM 13508 O O . GLN D 1 200 ? 0.630 -66.759 -68.794 1.00 16.91 200 GLN D O 1
ATOM 13514 N N . ASP D 1 201 ? 1.541 -64.776 -68.234 1.00 17.36 201 ASP D N 1
ATOM 13515 C CA . ASP D 1 201 ? 2.570 -65.381 -67.386 1.00 17.49 201 ASP D CA 1
ATOM 13516 C C . ASP D 1 201 ? 2.061 -65.490 -65.950 1.00 17.87 201 ASP D C 1
ATOM 13517 O O . ASP D 1 201 ? 0.896 -65.189 -65.680 1.00 17.49 201 ASP D O 1
ATOM 13522 N N . GLU D 1 202 ? 2.929 -65.922 -65.037 1.00 18.37 202 GLU D N 1
ATOM 13523 C CA . GLU D 1 202 ? 2.529 -66.155 -63.640 1.00 19.11 202 GLU D CA 1
ATOM 13524 C C . GLU D 1 202 ? 2.129 -64.878 -62.892 1.00 19.04 202 GLU D C 1
ATOM 13525 O O . GLU D 1 202 ? 1.350 -64.928 -61.938 1.00 19.26 202 GLU D O 1
ATOM 13531 N N . ARG D 1 203 ? 2.603 -63.727 -63.377 1.00 18.99 203 ARG D N 1
ATOM 13532 C CA . ARG D 1 203 ? 2.255 -62.432 -62.812 1.00 18.71 203 ARG D CA 1
ATOM 13533 C C . ARG D 1 203 ? 0.969 -61.856 -63.409 1.00 18.00 203 ARG D C 1
ATOM 13534 O O . ARG D 1 203 ? 0.506 -60.821 -62.970 1.00 18.35 203 ARG D O 1
ATOM 13542 N N . GLY D 1 204 ? 0.401 -62.519 -64.411 1.00 17.66 204 GLY D N 1
ATOM 13543 C CA . GLY D 1 204 ? -0.802 -62.012 -65.082 1.00 16.79 204 GLY D CA 1
ATOM 13544 C C . GLY D 1 204 ? -0.493 -61.033 -66.208 1.00 16.63 204 GLY D C 1
ATOM 13545 O O . GLY D 1 204 ? -1.392 -60.408 -66.762 1.00 16.71 204 GLY D O 1
ATOM 13546 N N . TRP D 1 205 ? 0.785 -60.897 -66.557 1.00 15.93 205 TRP D N 1
ATOM 13547 C CA . TRP D 1 205 ? 1.166 -60.036 -67.673 1.00 15.49 205 TRP D CA 1
ATOM 13548 C C . TRP D 1 205 ? 0.971 -60.824 -68.965 1.00 15.51 205 TRP D C 1
ATOM 13549 O O . TRP D 1 205 ? 1.200 -62.013 -68.990 1.00 15.34 205 TRP D O 1
ATOM 13560 N N . ILE D 1 206 ? 0.526 -60.164 -70.030 1.00 15.61 206 ILE D N 1
ATOM 13561 C CA . ILE D 1 206 ? 0.332 -60.852 -71.305 1.00 15.60 206 ILE D CA 1
ATOM 13562 C C . ILE D 1 206 ? 1.680 -61.327 -71.891 1.00 15.51 206 ILE D C 1
ATOM 13563 O O . ILE D 1 206 ? 2.628 -60.547 -72.026 1.00 15.35 206 ILE D O 1
ATOM 13568 N N . SER D 1 207 ? 1.764 -62.607 -72.226 1.00 15.55 207 SER D N 1
ATOM 13569 C CA . SER D 1 207 ? 2.984 -63.161 -72.818 1.00 16.12 207 SER D CA 1
ATOM 13570 C C . SER D 1 207 ? 2.936 -63.169 -74.354 1.00 16.56 207 SER D C 1
ATOM 13571 O O . SER D 1 207 ? 3.982 -63.058 -75.026 1.00 17.30 207 SER D O 1
ATOM 13574 N N . GLY D 1 208 ? 1.739 -63.314 -74.916 1.00 16.34 208 GLY D N 1
ATOM 13575 C CA . GLY D 1 208 ? 1.603 -63.413 -76.362 1.00 16.22 208 GLY D CA 1
ATOM 13576 C C . GLY D 1 208 ? 0.176 -63.646 -76.796 1.00 16.30 208 GLY D C 1
ATOM 13577 O O . GLY D 1 208 ? -0.674 -63.960 -75.972 1.00 16.58 208 GLY D O 1
ATOM 13578 N N . VAL D 1 209 ? -0.086 -63.491 -78.095 1.00 16.03 209 VAL D N 1
ATOM 13579 C CA . VAL D 1 209 ? -1.389 -63.841 -78.651 1.00 16.34 209 VAL D CA 1
ATOM 13580 C C . VAL D 1 209 ? -1.248 -65.043 -79.592 1.00 16.33 209 VAL D C 1
ATOM 13581 O O . VAL D 1 209 ? -0.383 -65.086 -80.467 1.00 16.03 209 VAL D O 1
ATOM 13585 N N . HIS D 1 210 ? -2.113 -66.022 -79.385 1.00 17.01 210 HIS D N 1
ATOM 13586 C CA . HIS D 1 210 ? -2.059 -67.278 -80.108 1.00 17.66 210 HIS D CA 1
ATOM 13587 C C . HIS D 1 210 ? -3.065 -67.221 -81.252 1.00 17.92 210 HIS D C 1
ATOM 13588 O O . HIS D 1 210 ? -4.273 -67.075 -81.038 1.00 18.13 210 HIS D O 1
ATOM 13595 N N . THR D 1 211 ? -2.537 -67.334 -82.469 1.00 18.34 211 THR D N 1
ATOM 13596 C CA . THR D 1 211 ? -3.311 -67.161 -83.685 1.00 18.19 211 THR D CA 1
ATOM 13597 C C . THR D 1 211 ? -3.570 -68.520 -84.291 1.00 18.53 211 THR D C 1
ATOM 13598 O O . THR D 1 211 ? -2.856 -69.478 -83.997 1.00 18.81 211 THR D O 1
ATOM 13602 N N . LYS D 1 212 ? -4.587 -68.597 -85.138 1.00 19.08 212 LYS D N 1
ATOM 13603 C CA . LYS D 1 212 ? -4.957 -69.851 -85.801 1.00 19.43 212 LYS D CA 1
ATOM 13604 C C . LYS D 1 212 ? -3.857 -70.439 -86.686 1.00 19.37 212 LYS D C 1
ATOM 13605 O O . LYS D 1 212 ? -3.674 -71.652 -86.720 1.00 19.14 212 LYS D O 1
ATOM 13611 N N . GLN D 1 213 ? -3.144 -69.584 -87.411 1.00 19.50 213 GLN D N 1
ATOM 13612 C CA . GLN D 1 213 ? -2.256 -70.027 -88.495 1.00 19.68 213 GLN D CA 1
ATOM 13613 C C . GLN D 1 213 ? -0.850 -69.420 -88.456 1.00 19.71 213 GLN D C 1
ATOM 13614 O O . GLN D 1 213 ? 0.006 -69.819 -89.247 1.00 19.39 213 GLN D O 1
ATOM 13620 N N . HIS D 1 214 ? -0.606 -68.462 -87.554 1.00 19.29 214 HIS D N 1
ATOM 13621 C CA . HIS D 1 214 ? 0.705 -67.809 -87.464 1.00 19.03 214 HIS D CA 1
ATOM 13622 C C . HIS D 1 214 ? 1.400 -68.103 -86.143 1.00 18.79 214 HIS D C 1
ATOM 13623 O O . HIS D 1 214 ? 2.415 -67.478 -85.819 1.00 18.96 214 HIS D O 1
ATOM 13630 N N . GLY D 1 215 ? 0.870 -69.059 -85.387 1.00 18.44 215 GLY D N 1
ATOM 13631 C CA . GLY D 1 215 ? 1.418 -69.390 -84.074 1.00 18.29 215 GLY D CA 1
ATOM 13632 C C . GLY D 1 215 ? 1.306 -68.266 -83.059 1.00 18.02 215 GLY D C 1
ATOM 13633 O O . GLY D 1 215 ? 0.409 -67.421 -83.156 1.00 17.89 215 GLY D O 1
ATOM 13634 N N . GLU D 1 216 ? 2.209 -68.269 -82.075 1.00 18.02 216 GLU D N 1
ATOM 13635 C CA . GLU D 1 216 ? 2.192 -67.269 -81.003 1.00 18.16 216 GLU D CA 1
ATOM 13636 C C . GLU D 1 216 ? 2.926 -66.006 -81.438 1.00 17.91 216 GLU D C 1
ATOM 13637 O O . GLU D 1 216 ? 4.082 -66.072 -81.861 1.00 17.79 216 GLU D O 1
ATOM 13643 N N . ILE D 1 217 ? 2.264 -64.860 -81.291 1.00 17.34 217 ILE D N 1
ATOM 13644 C CA . ILE D 1 217 ? 2.876 -63.579 -81.595 1.00 17.14 217 ILE D CA 1
ATOM 13645 C C . ILE D 1 217 ? 3.143 -62.892 -80.262 1.00 17.17 217 ILE D C 1
ATOM 13646 O O . ILE D 1 217 ? 2.223 -62.425 -79.588 1.00 17.34 217 ILE D O 1
ATOM 13651 N N . SER D 1 218 ? 4.414 -62.877 -79.877 1.00 17.31 218 SER D N 1
ATOM 13652 C CA . SER D 1 218 ? 4.826 -62.335 -78.590 1.00 17.82 218 SER D CA 1
ATOM 13653 C C . SER D 1 218 ? 5.367 -60.923 -78.743 1.00 16.86 218 SER D C 1
ATOM 13654 O O . SER D 1 218 ? 5.745 -60.510 -79.839 1.00 17.59 218 SER D O 1
ATOM 13657 N N . GLY D 1 219 ? 5.396 -60.192 -77.636 1.00 16.19 219 GLY D N 1
ATOM 13658 C CA . GLY D 1 219 ? 5.952 -58.841 -77.603 1.00 15.27 219 GLY D CA 1
ATOM 13659 C C . GLY D 1 219 ? 6.110 -58.355 -76.182 1.00 14.46 219 GLY D C 1
ATOM 13660 O O . GLY D 1 219 ? 5.762 -59.061 -75.231 1.00 14.79 219 GLY D O 1
ATOM 13661 N N . ASP D 1 220 ? 6.640 -57.148 -76.031 1.00 13.12 220 ASP D N 1
ATOM 13662 C CA . ASP D 1 220 ? 6.804 -56.543 -74.699 1.00 12.51 220 ASP D CA 1
ATOM 13663 C C . ASP D 1 220 ? 5.548 -55.783 -74.262 1.00 11.87 220 ASP D C 1
ATOM 13664 O O . ASP D 1 220 ? 5.084 -55.938 -73.136 1.00 11.76 220 ASP D O 1
ATOM 13669 N N . LEU D 1 221 ? 5.031 -54.940 -75.152 1.00 11.77 221 LEU D N 1
ATOM 13670 C CA . LEU D 1 221 ? 3.815 -54.141 -74.895 1.00 10.92 221 LEU D CA 1
ATOM 13671 C C . LEU D 1 221 ? 2.685 -54.545 -75.840 1.00 10.87 221 LEU D C 1
ATOM 13672 O O . LEU D 1 221 ? 2.900 -54.690 -77.047 1.00 11.03 221 LEU D O 1
ATOM 13677 N N . PHE D 1 222 ? 1.484 -54.705 -75.295 1.00 10.04 222 PHE D N 1
ATOM 13678 C CA . PHE D 1 222 ? 0.336 -55.076 -76.068 1.00 9.87 222 PHE D CA 1
ATOM 13679 C C . PHE D 1 222 ? -0.650 -53.913 -76.047 1.00 9.31 222 PHE D C 1
ATOM 13680 O O . PHE D 1 222 ? -0.952 -53.357 -74.987 1.00 8.69 222 PHE D O 1
ATOM 13688 N N . VAL D 1 223 ? -1.131 -53.552 -77.231 1.00 9.29 223 VAL D N 1
ATOM 13689 C CA . VAL D 1 223 ? -2.170 -52.537 -77.397 1.00 8.90 223 VAL D CA 1
ATOM 13690 C C . VAL D 1 223 ? -3.475 -53.161 -77.845 1.00 9.74 223 VAL D C 1
ATOM 13691 O O . VAL D 1 223 ? -3.554 -53.815 -78.916 1.00 9.05 223 VAL D O 1
ATOM 13695 N N . ASP D 1 224 ? -4.497 -52.952 -77.022 1.00 10.13 224 ASP D N 1
ATOM 13696 C CA . ASP D 1 224 ? -5.815 -53.525 -77.249 1.00 10.08 224 ASP D CA 1
ATOM 13697 C C . ASP D 1 224 ? -6.598 -52.557 -78.094 1.00 10.57 224 ASP D C 1
ATOM 13698 O O . ASP D 1 224 ? -7.037 -51.512 -77.615 1.00 8.94 224 ASP D O 1
ATOM 13703 N N . CYS D 1 225 ? -6.734 -52.904 -79.378 1.00 10.59 225 CYS D N 1
ATOM 13704 C CA . CYS D 1 225 ? -7.590 -52.166 -80.316 1.00 10.30 225 CYS D CA 1
ATOM 13705 C C . CYS D 1 225 ? -8.730 -53.033 -80.811 1.00 10.87 225 CYS D C 1
ATOM 13706 O O . CYS D 1 225 ? -9.084 -52.964 -81.985 1.00 10.32 225 CYS D O 1
ATOM 13709 N N . THR D 1 226 ? -9.300 -53.846 -79.918 1.00 11.10 226 THR D N 1
ATOM 13710 C CA . THR D 1 226 ? -10.326 -54.809 -80.298 1.00 11.44 226 THR D CA 1
ATOM 13711 C C . THR D 1 226 ? -11.748 -54.273 -80.171 1.00 11.84 226 THR D C 1
ATOM 13712 O O . THR D 1 226 ? -12.694 -55.012 -80.382 1.00 13.16 226 THR D O 1
ATOM 13716 N N . GLY D 1 227 ? -11.899 -52.994 -79.855 1.00 12.79 227 GLY D N 1
ATOM 13717 C CA . GLY D 1 227 ? -13.210 -52.376 -79.779 1.00 13.05 227 GLY D CA 1
ATOM 13718 C C . GLY D 1 227 ? -13.965 -52.788 -78.513 1.00 12.80 227 GLY D C 1
ATOM 13719 O O . GLY D 1 227 ? -13.360 -53.150 -77.508 1.00 11.60 227 GLY D O 1
ATOM 13720 N N . PHE D 1 228 ? -15.289 -52.758 -78.593 1.00 13.71 228 PHE D N 1
ATOM 13721 C CA . PHE D 1 228 ? -16.145 -52.942 -77.418 1.00 14.03 228 PHE D CA 1
ATOM 13722 C C . PHE D 1 228 ? -15.871 -54.271 -76.714 1.00 14.65 228 PHE D C 1
ATOM 13723 O O . PHE D 1 228 ? -16.119 -54.389 -75.516 1.00 14.56 228 PHE D O 1
ATOM 13731 N N . ARG D 1 229 ? -15.381 -55.254 -77.473 1.00 15.14 229 ARG D N 1
ATOM 13732 C CA . ARG D 1 229 ? -14.925 -56.555 -76.948 1.00 16.18 229 ARG D CA 1
ATOM 13733 C C . ARG D 1 229 ? -14.021 -56.459 -75.728 1.00 15.32 229 ARG D C 1
ATOM 13734 O O . ARG D 1 229 ? -14.186 -57.193 -74.770 1.00 15.58 229 ARG D O 1
ATOM 13742 N N . GLY D 1 230 ? -13.018 -55.586 -75.804 1.00 14.48 230 GLY D N 1
ATOM 13743 C CA . GLY D 1 230 ? -12.003 -55.484 -74.768 1.00 13.44 230 GLY D CA 1
ATOM 13744 C C . GLY D 1 230 ? -11.294 -56.799 -74.537 1.00 12.76 230 GLY D C 1
ATOM 13745 O O . GLY D 1 230 ? -11.135 -57.239 -73.402 1.00 12.08 230 GLY D O 1
ATOM 13746 N N . LEU D 1 231 ? -10.861 -57.426 -75.620 1.00 12.39 231 LEU D N 1
ATOM 13747 C CA . LEU D 1 231 ? -10.305 -58.790 -75.541 1.00 12.46 231 LEU D CA 1
ATOM 13748 C C . LEU D 1 231 ? -9.113 -58.901 -74.582 1.00 11.94 231 LEU D C 1
ATOM 13749 O O . LEU D 1 231 ? -8.993 -59.863 -73.842 1.00 12.90 231 LEU D O 1
ATOM 13754 N N . LEU D 1 232 ? -8.235 -57.907 -74.583 1.00 12.29 232 LEU D N 1
ATOM 13755 C CA . LEU D 1 232 ? -7.093 -57.935 -73.685 1.00 11.76 232 LEU D CA 1
ATOM 13756 C C . LEU D 1 232 ? -7.438 -57.270 -72.358 1.00 11.61 232 LEU D C 1
ATOM 13757 O O . LEU D 1 232 ? -7.329 -57.873 -71.295 1.00 11.34 232 LEU D O 1
ATOM 13762 N N . ILE D 1 233 ? -7.880 -56.016 -72.418 1.00 11.34 233 ILE D N 1
ATOM 13763 C CA . ILE D 1 233 ? -7.998 -55.208 -71.215 1.00 11.48 233 ILE D CA 1
ATOM 13764 C C . ILE D 1 233 ? -9.109 -55.697 -70.278 1.00 11.82 233 ILE D C 1
ATOM 13765 O O . ILE D 1 233 ? -8.945 -55.681 -69.042 1.00 11.57 233 ILE D O 1
ATOM 13770 N N . ASN D 1 234 ? -10.207 -56.179 -70.856 1.00 12.03 234 ASN D N 1
ATOM 13771 C CA . ASN D 1 234 ? -11.359 -56.607 -70.065 1.00 12.43 234 ASN D CA 1
ATOM 13772 C C . ASN D 1 234 ? -11.449 -58.102 -69.932 1.00 12.89 234 ASN D C 1
ATOM 13773 O O . ASN D 1 234 ? -11.442 -58.600 -68.811 1.00 13.25 234 ASN D O 1
ATOM 13778 N N . GLN D 1 235 ? -11.521 -58.811 -71.058 1.00 13.22 235 GLN D N 1
ATOM 13779 C CA . GLN D 1 235 ? -11.696 -60.273 -71.035 1.00 13.77 235 GLN D CA 1
ATOM 13780 C C . GLN D 1 235 ? -10.480 -61.022 -70.493 1.00 13.78 235 GLN D C 1
ATOM 13781 O O . GLN D 1 235 ? -10.647 -62.035 -69.807 1.00 14.57 235 GLN D O 1
ATOM 13787 N N . THR D 1 236 ? -9.269 -60.563 -70.805 1.00 13.50 236 THR D N 1
ATOM 13788 C CA . THR D 1 236 ? -8.065 -61.277 -70.340 1.00 13.17 236 THR D CA 1
ATOM 13789 C C . THR D 1 236 ? -7.574 -60.738 -68.997 1.00 13.40 236 THR D C 1
ATOM 13790 O O . THR D 1 236 ? -7.310 -61.503 -68.081 1.00 14.56 236 THR D O 1
ATOM 13794 N N . LEU D 1 237 ? -7.425 -59.418 -68.880 1.00 13.73 237 LEU D N 1
ATOM 13795 C CA . LEU D 1 237 ? -6.861 -58.829 -67.660 1.00 13.79 237 LEU D CA 1
ATOM 13796 C C . LEU D 1 237 ? -7.898 -58.476 -66.581 1.00 14.18 237 LEU D C 1
ATOM 13797 O O . LEU D 1 237 ? -7.524 -58.081 -65.470 1.00 15.74 237 LEU D O 1
ATOM 13802 N N . GLY D 1 238 ? -9.181 -58.608 -66.883 1.00 13.85 238 GLY D N 1
ATOM 13803 C CA . GLY D 1 238 ? -10.222 -58.400 -65.865 1.00 13.67 238 GLY D CA 1
ATOM 13804 C C . GLY D 1 238 ? -10.364 -56.934 -65.463 1.00 13.47 238 GLY D C 1
ATOM 13805 O O . GLY D 1 238 ? -10.738 -56.604 -64.338 1.00 12.95 238 GLY D O 1
ATOM 13806 N N . GLY D 1 239 ? -10.023 -56.043 -66.375 1.00 12.80 239 GLY D N 1
ATOM 13807 C CA . GLY D 1 239 ? -10.196 -54.620 -66.131 1.00 12.73 239 GLY D CA 1
ATOM 13808 C C . GLY D 1 239 ? -11.666 -54.334 -65.904 1.00 12.56 239 GLY D C 1
ATOM 13809 O O . GLY D 1 239 ? -12.534 -54.975 -66.513 1.00 12.19 239 GLY D O 1
ATOM 13810 N N . ARG D 1 240 ? -11.938 -53.434 -64.970 1.00 12.70 240 ARG D N 1
ATOM 13811 C CA . ARG D 1 240 ? -13.306 -53.069 -64.644 1.00 13.23 240 ARG D CA 1
ATOM 13812 C C . ARG D 1 240 ? -13.786 -51.965 -65.557 1.00 12.88 240 ARG D C 1
ATOM 13813 O O . ARG D 1 240 ? -13.115 -50.950 -65.709 1.00 12.64 240 ARG D O 1
ATOM 13821 N N . PHE D 1 241 ? -14.972 -52.149 -66.132 1.00 13.08 241 PHE D N 1
ATOM 13822 C CA . PHE D 1 241 ? -15.552 -51.119 -66.997 1.00 13.19 241 PHE D CA 1
ATOM 13823 C C . PHE D 1 241 ? -16.653 -50.354 -66.278 1.00 13.53 241 PHE D C 1
ATOM 13824 O O . PHE D 1 241 ? -17.609 -50.935 -65.775 1.00 14.03 241 PHE D O 1
ATOM 13832 N N . GLN D 1 242 ? -16.521 -49.034 -66.289 1.00 13.96 242 GLN D N 1
ATOM 13833 C CA . GLN D 1 242 ? -17.456 -48.138 -65.651 1.00 14.35 242 GLN D CA 1
ATOM 13834 C C . GLN D 1 242 ? -18.463 -47.659 -66.694 1.00 14.33 242 GLN D C 1
ATOM 13835 O O . GLN D 1 242 ? -18.120 -46.846 -67.542 1.00 12.66 242 GLN D O 1
ATOM 13841 N N . SER D 1 243 ? -19.697 -48.145 -66.607 1.00 13.59 243 SER D N 1
ATOM 13842 C CA . SER D 1 243 ? -20.750 -47.731 -67.530 1.00 14.04 243 SER D CA 1
ATOM 13843 C C . SER D 1 243 ? -21.269 -46.330 -67.198 1.00 13.16 243 SER D C 1
ATOM 13844 O O . SER D 1 243 ? -21.377 -46.005 -66.041 1.00 13.08 243 SER D O 1
ATOM 13847 N N . PHE D 1 244 ? -21.621 -45.533 -68.206 1.00 12.76 244 PHE D N 1
ATOM 13848 C CA . PHE D 1 244 ? -22.258 -44.235 -67.994 1.00 11.98 244 PHE D CA 1
ATOM 13849 C C . PHE D 1 244 ? -23.755 -44.279 -68.209 1.00 12.30 244 PHE D C 1
ATOM 13850 O O . PHE D 1 244 ? -24.404 -43.250 -68.284 1.00 11.57 244 PHE D O 1
ATOM 13858 N N . SER D 1 245 ? -24.331 -45.465 -68.285 1.00 12.74 245 SER D N 1
ATOM 13859 C CA . SER D 1 245 ? -25.746 -45.561 -68.655 1.00 13.70 245 SER D CA 1
ATOM 13860 C C . SER D 1 245 ? -26.698 -44.836 -67.716 1.00 12.61 245 SER D C 1
ATOM 13861 O O . SER D 1 245 ? -27.745 -44.340 -68.161 1.00 13.05 245 SER D O 1
ATOM 13864 N N . ASP D 1 246 ? -26.336 -44.757 -66.435 1.00 12.83 246 ASP D N 1
ATOM 13865 C CA . ASP D 1 246 ? -27.116 -44.014 -65.443 1.00 13.52 246 ASP D CA 1
ATOM 13866 C C . ASP D 1 246 ? -27.304 -42.506 -65.733 1.00 13.04 246 ASP D C 1
ATOM 13867 O O . ASP D 1 246 ? -28.365 -41.946 -65.405 1.00 13.14 246 ASP D O 1
ATOM 13872 N N . VAL D 1 247 ? -26.297 -41.868 -66.338 1.00 12.41 247 VAL D N 1
ATOM 13873 C CA . VAL D 1 247 ? -26.383 -40.454 -66.715 1.00 10.98 247 VAL D CA 1
ATOM 13874 C C . VAL D 1 247 ? -26.518 -40.240 -68.248 1.00 11.26 247 VAL D C 1
ATOM 13875 O O . VAL D 1 247 ? -27.021 -39.223 -68.699 1.00 11.45 247 VAL D O 1
ATOM 13879 N N . LEU D 1 248 ? -26.060 -41.188 -69.044 1.00 10.43 248 LEU D N 1
ATOM 13880 C CA . LEU D 1 248 ? -26.153 -41.071 -70.529 1.00 11.06 248 LEU D CA 1
ATOM 13881 C C . LEU D 1 248 ? -26.721 -42.387 -71.050 1.00 10.79 248 LEU D C 1
ATOM 13882 O O . LEU D 1 248 ? -25.975 -43.300 -71.406 1.00 11.53 248 LEU D O 1
ATOM 13887 N N . PRO D 1 249 ? -28.067 -42.507 -71.088 1.00 11.58 249 PRO D N 1
ATOM 13888 C CA . PRO D 1 249 ? -28.685 -43.790 -71.393 1.00 11.45 249 PRO D CA 1
ATOM 13889 C C . PRO D 1 249 ? -28.696 -44.264 -72.860 1.00 11.91 249 PRO D C 1
ATOM 13890 O O . PRO D 1 249 ? -29.099 -45.407 -73.117 1.00 12.61 249 PRO D O 1
ATOM 13894 N N . ASN D 1 250 ? -28.324 -43.426 -73.817 1.00 11.73 250 ASN D N 1
ATOM 13895 C CA . ASN D 1 250 ? -28.262 -43.862 -75.210 1.00 12.27 250 ASN D CA 1
ATOM 13896 C C . ASN D 1 250 ? -27.325 -45.060 -75.381 1.00 12.95 250 ASN D C 1
ATOM 13897 O O . ASN D 1 250 ? -26.155 -44.967 -75.067 1.00 12.74 250 ASN D O 1
ATOM 13902 N N . ASN D 1 251 ? -27.873 -46.170 -75.878 1.00 13.02 251 ASN D N 1
ATOM 13903 C CA . ASN D 1 251 ? -27.149 -47.459 -75.933 1.00 13.69 251 ASN D CA 1
ATOM 13904 C C . ASN D 1 251 ? -27.083 -48.119 -77.306 1.00 13.41 251 ASN D C 1
ATOM 13905 O O . ASN D 1 251 ? -26.399 -49.140 -77.454 1.00 13.02 251 ASN D O 1
ATOM 13910 N N . ARG D 1 252 ? -27.812 -47.575 -78.283 1.00 13.22 252 ARG D N 1
ATOM 13911 C CA . ARG D 1 252 ? -27.824 -48.112 -79.637 1.00 13.20 252 ARG D CA 1
ATOM 13912 C C . ARG D 1 252 ? -27.826 -47.025 -80.694 1.00 12.96 252 ARG D C 1
ATOM 13913 O O . ARG D 1 252 ? -28.103 -45.845 -80.415 1.00 13.62 252 ARG D O 1
ATOM 13921 N N . ALA D 1 253 ? -27.515 -47.447 -81.917 1.00 12.97 253 ALA D N 1
ATOM 13922 C CA . ALA D 1 253 ? -27.554 -46.569 -83.078 1.00 12.77 253 ALA D CA 1
ATOM 13923 C C . ALA D 1 253 ? -28.021 -47.345 -84.312 1.00 12.98 253 ALA D C 1
ATOM 13924 O O . ALA D 1 253 ? -27.863 -48.568 -84.402 1.00 13.36 253 ALA D O 1
ATOM 13926 N N . VAL D 1 254 ? -28.624 -46.611 -85.240 1.00 12.97 254 VAL D N 1
ATOM 13927 C CA . VAL D 1 254 ? -28.908 -47.125 -86.558 1.00 12.93 254 VAL D CA 1
ATOM 13928 C C . VAL D 1 254 ? -28.431 -46.092 -87.578 1.00 13.29 254 VAL D C 1
ATOM 13929 O O . VAL D 1 254 ? -28.650 -44.902 -87.413 1.00 12.79 254 VAL D O 1
ATOM 13933 N N . ALA D 1 255 ? -27.728 -46.540 -88.614 1.00 14.32 255 ALA D N 1
ATOM 13934 C CA . ALA D 1 255 ? -27.137 -45.627 -89.573 1.00 14.53 255 ALA D CA 1
ATOM 13935 C C . ALA D 1 255 ? -27.508 -46.007 -91.020 1.00 15.68 255 ALA D C 1
ATOM 13936 O O . ALA D 1 255 ? -27.817 -47.166 -91.320 1.00 14.43 255 ALA D O 1
ATOM 13938 N N . LEU D 1 256 ? -27.474 -44.998 -91.886 1.00 16.14 256 LEU D N 1
ATOM 13939 C CA . LEU D 1 256 ? -27.765 -45.121 -93.311 1.00 17.00 256 LEU D CA 1
ATOM 13940 C C . LEU D 1 256 ? -26.799 -44.245 -94.080 1.00 17.33 256 LEU D C 1
ATOM 13941 O O . LEU D 1 256 ? -26.462 -43.151 -93.635 1.00 17.23 256 LEU D O 1
ATOM 13946 N N . ARG D 1 257 ? -26.354 -44.728 -95.232 1.00 18.01 257 ARG D N 1
ATOM 13947 C CA . ARG D 1 257 ? -25.604 -43.894 -96.164 1.00 18.85 257 ARG D CA 1
ATOM 13948 C C . ARG D 1 257 ? -26.585 -43.351 -97.188 1.00 18.40 257 ARG D C 1
ATOM 13949 O O . ARG D 1 257 ? -27.336 -44.113 -97.770 1.00 18.96 257 ARG D O 1
ATOM 13957 N N . VAL D 1 258 ? -26.600 -42.042 -97.381 1.00 17.54 258 VAL D N 1
ATOM 13958 C CA . VAL D 1 258 ? -27.493 -41.423 -98.344 1.00 18.10 258 VAL D CA 1
ATOM 13959 C C . VAL D 1 258 ? -26.719 -40.650 -99.431 1.00 17.65 258 VAL D C 1
ATOM 13960 O O . VAL D 1 258 ? -26.135 -39.577 -99.153 1.00 17.34 258 VAL D O 1
ATOM 13964 N N . PRO D 1 259 ? -26.710 -41.184 -100.670 1.00 17.89 259 PRO D N 1
ATOM 13965 C CA . PRO D 1 259 ? -26.075 -40.453 -101.779 1.00 17.70 259 PRO D CA 1
ATOM 13966 C C . PRO D 1 259 ? -26.649 -39.054 -101.931 1.00 17.73 259 PRO D C 1
ATOM 13967 O O . PRO D 1 259 ? -27.845 -38.850 -101.755 1.00 17.78 259 PRO D O 1
ATOM 13971 N N . ARG D 1 260 ? -25.800 -38.085 -102.227 1.00 18.46 260 ARG D N 1
ATOM 13972 C CA . ARG D 1 260 ? -26.255 -36.714 -102.351 1.00 19.28 260 ARG D CA 1
ATOM 13973 C C . ARG D 1 260 ? -26.598 -36.444 -103.819 1.00 20.30 260 ARG D C 1
ATOM 13974 O O . ARG D 1 260 ? -25.740 -36.575 -104.679 1.00 20.30 260 ARG D O 1
ATOM 13982 N N . GLU D 1 261 ? -27.839 -36.042 -104.088 1.00 21.22 261 GLU D N 1
ATOM 13983 C CA . GLU D 1 261 ? -28.277 -35.756 -105.463 1.00 22.48 261 GLU D CA 1
ATOM 13984 C C . GLU D 1 261 ? -27.669 -34.469 -106.036 1.00 22.37 261 GLU D C 1
ATOM 13985 O O . GLU D 1 261 ? -27.211 -34.455 -107.198 1.00 22.71 261 GLU D O 1
ATOM 13991 N N . ASN D 1 262 ? -27.695 -33.396 -105.245 1.00 21.92 262 ASN D N 1
ATOM 13992 C CA . ASN D 1 262 ? -27.180 -32.104 -105.679 1.00 21.88 262 ASN D CA 1
ATOM 13993 C C . ASN D 1 262 ? -25.881 -31.794 -104.954 1.00 21.30 262 ASN D C 1
ATOM 13994 O O . ASN D 1 262 ? -25.892 -31.608 -103.746 1.00 20.31 262 ASN D O 1
ATOM 13999 N N . ASP D 1 263 ? -24.768 -31.730 -105.687 1.00 20.84 263 ASP D N 1
ATOM 14000 C CA . ASP D 1 263 ? -23.447 -31.489 -105.067 1.00 21.17 263 ASP D CA 1
ATOM 14001 C C . ASP D 1 263 ? -23.435 -30.252 -104.169 1.00 20.66 263 ASP D C 1
ATOM 14002 O O . ASP D 1 263 ? -22.798 -30.232 -103.125 1.00 20.71 263 ASP D O 1
ATOM 14007 N N . GLU D 1 264 ? -24.183 -29.228 -104.564 1.00 20.67 264 GLU D N 1
ATOM 14008 C CA . GLU D 1 264 ? -24.144 -27.934 -103.878 1.00 20.70 264 GLU D CA 1
ATOM 14009 C C . GLU D 1 264 ? -24.869 -27.956 -102.522 1.00 19.48 264 GLU D C 1
ATOM 14010 O O . GLU D 1 264 ? -24.803 -26.997 -101.753 1.00 19.60 264 GLU D O 1
ATOM 14016 N N . ASP D 1 265 ? -25.545 -29.060 -102.230 1.00 18.74 265 ASP D N 1
ATOM 14017 C CA . ASP D 1 265 ? -26.167 -29.260 -100.927 1.00 18.42 265 ASP D CA 1
ATOM 14018 C C . ASP D 1 265 ? -25.152 -29.626 -99.846 1.00 17.02 265 ASP D C 1
ATOM 14019 O O . ASP D 1 265 ? -25.486 -29.583 -98.675 1.00 17.00 265 ASP D O 1
ATOM 14024 N N . MET D 1 266 ? -23.920 -29.944 -100.232 1.00 15.60 266 MET D N 1
ATOM 14025 C CA . MET D 1 266 ? -22.885 -30.356 -99.265 1.00 14.45 266 MET D CA 1
ATOM 14026 C C . MET D 1 266 ? -22.586 -29.299 -98.221 1.00 13.76 266 MET D C 1
ATOM 14027 O O . MET D 1 266 ? -22.172 -28.197 -98.559 1.00 13.71 266 MET D O 1
ATOM 14032 N N . ARG D 1 267 ? -22.778 -29.648 -96.953 1.00 12.82 267 ARG D N 1
ATOM 14033 C CA . ARG D 1 267 ? -22.568 -28.714 -95.814 1.00 12.62 267 ARG D CA 1
ATOM 14034 C C . ARG D 1 267 ? -21.155 -28.830 -95.232 1.00 11.54 267 ARG D C 1
ATOM 14035 O O . ARG D 1 267 ? -20.662 -29.928 -95.044 1.00 10.93 267 ARG D O 1
ATOM 14043 N N . PRO D 1 268 ? -20.526 -27.692 -94.877 1.00 10.66 268 PRO D N 1
ATOM 14044 C CA . PRO D 1 268 ? -19.201 -27.740 -94.252 1.00 9.96 268 PRO D CA 1
ATOM 14045 C C . PRO D 1 268 ? -19.305 -27.899 -92.704 1.00 9.96 268 PRO D C 1
ATOM 14046 O O . PRO D 1 268 ? -18.603 -27.234 -91.941 1.00 9.30 268 PRO D O 1
ATOM 14050 N N . TYR D 1 269 ? -20.178 -28.796 -92.254 1.00 8.57 269 TYR D N 1
ATOM 14051 C CA . TYR D 1 269 ? -20.399 -28.992 -90.855 1.00 9.80 269 TYR D CA 1
ATOM 14052 C C . TYR D 1 269 ? -21.185 -30.263 -90.584 1.00 9.90 269 TYR D C 1
ATOM 14053 O O . TYR D 1 269 ? -21.854 -30.793 -91.463 1.00 9.45 269 TYR D O 1
ATOM 14062 N N . THR D 1 270 ? -21.056 -30.763 -89.357 1.00 9.88 270 THR D N 1
ATOM 14063 C CA . THR D 1 270 ? -21.799 -31.924 -88.901 1.00 10.33 270 THR D CA 1
ATOM 14064 C C . THR D 1 270 ? -23.138 -31.390 -88.376 1.00 10.50 270 THR D C 1
ATOM 14065 O O . THR D 1 270 ? -23.184 -30.304 -87.824 1.00 10.48 270 THR D O 1
ATOM 14069 N N . THR D 1 271 ? -24.216 -32.130 -88.517 1.00 10.92 271 THR D N 1
ATOM 14070 C CA . THR D 1 271 ? -25.477 -31.718 -87.869 1.00 10.99 271 THR D CA 1
ATOM 14071 C C . THR D 1 271 ? -25.843 -32.732 -86.786 1.00 11.25 271 THR D C 1
ATOM 14072 O O . THR D 1 271 ? -25.652 -33.907 -86.964 1.00 12.06 271 THR D O 1
ATOM 14076 N N . ALA D 1 272 ? -26.288 -32.242 -85.634 1.00 11.91 272 ALA D N 1
ATOM 14077 C CA . ALA D 1 272 ? -26.810 -33.061 -84.542 1.00 11.17 272 ALA D CA 1
ATOM 14078 C C . ALA D 1 272 ? -28.252 -32.598 -84.337 1.00 10.97 272 ALA D C 1
ATOM 14079 O O . ALA D 1 272 ? -28.513 -31.503 -83.865 1.00 11.14 272 ALA D O 1
ATOM 14081 N N . THR D 1 273 ? -29.182 -33.437 -84.757 1.00 11.43 273 THR D N 1
ATOM 14082 C CA . THR D 1 273 ? -30.599 -33.097 -84.750 1.00 11.85 273 THR D CA 1
ATOM 14083 C C . THR D 1 273 ? -31.322 -33.895 -83.687 1.00 11.92 273 THR D C 1
ATOM 14084 O O . THR D 1 273 ? -31.336 -35.124 -83.750 1.00 12.02 273 THR D O 1
ATOM 14088 N N . ALA D 1 274 ? -31.923 -33.201 -82.715 1.00 12.00 274 ALA D N 1
ATOM 14089 C CA . ALA D 1 274 ? -32.650 -33.873 -81.643 1.00 11.70 274 ALA D CA 1
ATOM 14090 C C . ALA D 1 274 ? -33.835 -34.599 -82.248 1.00 11.31 274 ALA D C 1
ATOM 14091 O O . ALA D 1 274 ? -34.551 -34.020 -83.043 1.00 11.25 274 ALA D O 1
ATOM 14093 N N . MET D 1 275 ? -34.009 -35.861 -81.863 1.00 11.74 275 MET D N 1
ATOM 14094 C CA . MET D 1 275 ? -35.079 -36.749 -82.355 1.00 11.80 275 MET D CA 1
ATOM 14095 C C . MET D 1 275 ? -36.015 -37.148 -81.212 1.00 11.43 275 MET D C 1
ATOM 14096 O O . MET D 1 275 ? -35.842 -36.694 -80.088 1.00 10.89 275 MET D O 1
ATOM 14101 N N . SER D 1 276 ? -36.998 -38.003 -81.481 1.00 11.48 276 SER D N 1
ATOM 14102 C CA . SER D 1 276 ? -37.972 -38.341 -80.438 1.00 11.98 276 SER D CA 1
ATOM 14103 C C . SER D 1 276 ? -37.387 -39.005 -79.177 1.00 11.53 276 SER D C 1
ATOM 14104 O O . SER D 1 276 ? -37.898 -38.804 -78.071 1.00 11.94 276 SER D O 1
ATOM 14107 N N . ALA D 1 277 ? -36.346 -39.813 -79.353 1.00 11.77 277 ALA D N 1
ATOM 14108 C CA . ALA D 1 277 ? -35.806 -40.648 -78.294 1.00 12.24 277 ALA D CA 1
ATOM 14109 C C . ALA D 1 277 ? -34.301 -40.695 -78.416 1.00 12.70 277 ALA D C 1
ATOM 14110 O O . ALA D 1 277 ? -33.676 -41.734 -78.193 1.00 14.00 277 ALA D O 1
ATOM 14112 N N . GLY D 1 278 ? -33.720 -39.543 -78.755 1.00 12.44 278 GLY D N 1
ATOM 14113 C CA . GLY D 1 278 ? -32.265 -39.402 -78.956 1.00 11.75 278 GLY D CA 1
ATOM 14114 C C . GLY D 1 278 ? -31.969 -38.287 -79.941 1.00 11.33 278 GLY D C 1
ATOM 14115 O O . GLY D 1 278 ? -32.676 -37.290 -79.983 1.00 11.37 278 GLY D O 1
ATOM 14116 N N . TRP D 1 279 ? -30.921 -38.454 -80.734 1.00 11.15 279 TRP D N 1
ATOM 14117 C CA . TRP D 1 279 ? -30.559 -37.469 -81.727 1.00 11.02 279 TRP D CA 1
ATOM 14118 C C . TRP D 1 279 ? -29.958 -38.121 -82.988 1.00 11.21 279 TRP D C 1
ATOM 14119 O O . TRP D 1 279 ? -29.502 -39.276 -82.968 1.00 11.01 279 TRP D O 1
ATOM 14130 N N . MET D 1 280 ? -29.914 -37.358 -84.065 1.00 11.41 280 MET D N 1
ATOM 14131 C CA . MET D 1 280 ? -29.397 -37.859 -85.360 1.00 12.34 280 MET D CA 1
ATOM 14132 C C . MET D 1 280 ? -28.192 -37.076 -85.828 1.00 11.98 280 MET D C 1
ATOM 14133 O O . MET D 1 280 ? -28.255 -35.846 -85.891 1.00 10.95 280 MET D O 1
ATOM 14138 N N . TRP D 1 281 ? -27.128 -37.789 -86.205 1.00 11.97 281 TRP D N 1
ATOM 14139 C CA . TRP D 1 281 ? -25.993 -37.139 -86.842 1.00 13.30 281 TRP D CA 1
ATOM 14140 C C . TRP D 1 281 ? -26.190 -37.092 -88.371 1.00 12.85 281 TRP D C 1
ATOM 14141 O O . TRP D 1 281 ? -26.814 -37.969 -88.950 1.00 13.46 281 TRP D O 1
ATOM 14152 N N . THR D 1 282 ? -25.684 -36.029 -88.996 1.00 12.97 282 THR D N 1
ATOM 14153 C CA . THR D 1 282 ? -25.486 -35.952 -90.441 1.00 12.77 282 THR D CA 1
ATOM 14154 C C . THR D 1 282 ? -24.027 -35.579 -90.664 1.00 12.75 282 THR D C 1
ATOM 14155 O O . THR D 1 282 ? -23.599 -34.484 -90.281 1.00 13.70 282 THR D O 1
ATOM 14159 N N . ILE D 1 283 ? -23.259 -36.498 -91.251 1.00 12.31 283 ILE D N 1
ATOM 14160 C CA . ILE D 1 283 ? -21.852 -36.277 -91.576 1.00 12.11 283 ILE D CA 1
ATOM 14161 C C . ILE D 1 283 ? -21.668 -36.220 -93.107 1.00 11.69 283 ILE D C 1
ATOM 14162 O O . ILE D 1 283 ? -21.816 -37.251 -93.789 1.00 11.81 283 ILE D O 1
ATOM 14167 N N . PRO D 1 284 ? -21.439 -35.004 -93.655 1.00 11.90 284 PRO D N 1
ATOM 14168 C CA . PRO D 1 284 ? -21.289 -34.863 -95.124 1.00 12.16 284 PRO D CA 1
ATOM 14169 C C . PRO D 1 284 ? -19.931 -35.329 -95.653 1.00 12.09 284 PRO D C 1
ATOM 14170 O O . PRO D 1 284 ? -18.881 -34.810 -95.274 1.00 12.00 284 PRO D O 1
ATOM 14174 N N . LEU D 1 285 ? -19.959 -36.327 -96.523 1.00 12.69 285 LEU D N 1
ATOM 14175 C CA . LEU D 1 285 ? -18.768 -36.773 -97.222 1.00 12.82 285 LEU D CA 1
ATOM 14176 C C . LEU D 1 285 ? -18.894 -36.257 -98.637 1.00 13.61 285 LEU D C 1
ATOM 14177 O O . LEU D 1 285 ? -19.886 -35.610 -98.995 1.00 13.25 285 LEU D O 1
ATOM 14182 N N . PHE D 1 286 ? -17.899 -36.537 -99.461 1.00 14.66 286 PHE D N 1
ATOM 14183 C CA . PHE D 1 286 ? -17.801 -35.864 -100.749 1.00 15.21 286 PHE D CA 1
ATOM 14184 C C . PHE D 1 286 ? -18.999 -36.132 -101.682 1.00 15.91 286 PHE D C 1
ATOM 14185 O O . PHE D 1 286 ? -19.457 -35.214 -102.367 1.00 15.76 286 PHE D O 1
ATOM 14193 N N . LYS D 1 287 ? -19.541 -37.349 -101.683 1.00 15.82 287 LYS D N 1
ATOM 14194 C CA . LYS D 1 287 ? -20.686 -37.650 -102.575 1.00 16.68 287 LYS D CA 1
ATOM 14195 C C . LYS D 1 287 ? -21.914 -38.238 -101.875 1.00 16.29 287 LYS D C 1
ATOM 14196 O O . LYS D 1 287 ? -22.878 -38.705 -102.520 1.00 15.62 287 LYS D O 1
ATOM 14202 N N . ARG D 1 288 ? -21.904 -38.195 -100.552 1.00 15.96 288 ARG D N 1
ATOM 14203 C CA . ARG D 1 288 ? -22.981 -38.766 -99.782 1.00 15.89 288 ARG D CA 1
ATOM 14204 C C . ARG D 1 288 ? -22.937 -38.203 -98.385 1.00 15.54 288 ARG D C 1
ATOM 14205 O O . ARG D 1 288 ? -21.890 -37.731 -97.930 1.00 14.31 288 ARG D O 1
ATOM 14213 N N . ASP D 1 289 ? -24.067 -38.282 -97.706 1.00 14.91 289 ASP D N 1
ATOM 14214 C CA . ASP D 1 289 ? -24.128 -38.011 -96.273 1.00 15.05 289 ASP D CA 1
ATOM 14215 C C . ASP D 1 289 ? -24.231 -39.343 -95.528 1.00 14.86 289 ASP D C 1
ATOM 14216 O O . ASP D 1 289 ? -24.926 -40.258 -95.976 1.00 15.43 289 ASP D O 1
ATOM 14221 N N . GLY D 1 290 ? -23.533 -39.434 -94.406 1.00 14.07 290 GLY D N 1
ATOM 14222 C CA . GLY D 1 290 ? -23.777 -40.446 -93.416 1.00 14.16 290 GLY D CA 1
ATOM 14223 C C . GLY D 1 290 ? -24.774 -39.887 -92.399 1.00 13.80 290 GLY D C 1
ATOM 14224 O O . GLY D 1 290 ? -24.576 -38.809 -91.869 1.00 12.95 290 GLY D O 1
ATOM 14225 N N . ASN D 1 291 ? -25.836 -40.640 -92.133 1.00 13.46 291 ASN D N 1
ATOM 14226 C CA . ASN D 1 291 ? -26.847 -40.275 -91.146 1.00 13.50 291 ASN D CA 1
ATOM 14227 C C . ASN D 1 291 ? -27.012 -41.393 -90.121 1.00 13.39 291 ASN D C 1
ATOM 14228 O O . ASN D 1 291 ? -27.079 -42.560 -90.484 1.00 13.51 291 ASN D O 1
ATOM 14233 N N . GLY D 1 292 ? -27.075 -41.056 -88.845 1.00 12.88 292 GLY D N 1
ATOM 14234 C CA . GLY D 1 292 ? -27.234 -42.073 -87.822 1.00 12.80 292 GLY D CA 1
ATOM 14235 C C . GLY D 1 292 ? -28.073 -41.555 -86.681 1.00 12.47 292 GLY D C 1
ATOM 14236 O O . GLY D 1 292 ? -27.863 -40.437 -86.235 1.00 13.96 292 GLY D O 1
ATOM 14237 N N . TYR D 1 293 ? -28.995 -42.387 -86.215 1.00 11.48 293 TYR D N 1
ATOM 14238 C CA . TYR D 1 293 ? -29.842 -42.099 -85.064 1.00 11.21 293 TYR D CA 1
ATOM 14239 C C . TYR D 1 293 ? -29.281 -42.815 -83.847 1.00 11.21 293 TYR D C 1
ATOM 14240 O O . TYR D 1 293 ? -29.267 -44.044 -83.793 1.00 11.24 293 TYR D O 1
ATOM 14249 N N . VAL D 1 294 ? -28.814 -42.021 -82.881 1.00 11.21 294 VAL D N 1
ATOM 14250 C CA . VAL D 1 294 ? -28.331 -42.513 -81.578 1.00 11.21 294 VAL D CA 1
ATOM 14251 C C . VAL D 1 294 ? -29.533 -42.473 -80.623 1.00 11.25 294 VAL D C 1
ATOM 14252 O O . VAL D 1 294 ? -30.158 -41.445 -80.467 1.00 10.45 294 VAL D O 1
ATOM 14256 N N . TYR D 1 295 ? -29.854 -43.588 -79.988 1.00 10.64 295 TYR D N 1
ATOM 14257 C CA . TYR D 1 295 ? -31.063 -43.629 -79.141 1.00 11.55 295 TYR D CA 1
ATOM 14258 C C . TYR D 1 295 ? -30.922 -44.552 -77.941 1.00 11.05 295 TYR D C 1
ATOM 14259 O O . TYR D 1 295 ? -29.952 -45.318 -77.846 1.00 11.12 295 TYR D O 1
ATOM 14268 N N . SER D 1 296 ? -31.877 -44.462 -77.030 1.00 11.38 296 SER D N 1
ATOM 14269 C CA . SER D 1 296 ? -31.979 -45.403 -75.919 1.00 12.47 296 SER D CA 1
ATOM 14270 C C . SER D 1 296 ? -33.111 -46.391 -76.187 1.00 12.80 296 SER D C 1
ATOM 14271 O O . SER D 1 296 ? -34.241 -45.997 -76.441 1.00 12.28 296 SER D O 1
ATOM 14274 N N . ASP D 1 297 ? -32.790 -47.678 -76.131 1.00 14.09 297 ASP D N 1
ATOM 14275 C CA . ASP D 1 297 ? -33.763 -48.730 -76.413 1.00 15.60 297 ASP D CA 1
ATOM 14276 C C . ASP D 1 297 ? -34.779 -48.906 -75.300 1.00 16.01 297 ASP D C 1
ATOM 14277 O O . ASP D 1 297 ? -35.756 -49.644 -75.456 1.00 17.11 297 ASP D O 1
ATOM 14282 N N . GLU D 1 298 ? -34.557 -48.235 -74.175 1.00 16.82 298 GLU D N 1
ATOM 14283 C CA . GLU D 1 298 ? -35.583 -48.141 -73.155 1.00 18.00 298 GLU D CA 1
ATOM 14284 C C . GLU D 1 298 ? -36.771 -47.314 -73.627 1.00 17.53 298 GLU D C 1
ATOM 14285 O O . GLU D 1 298 ? -37.868 -47.499 -73.137 1.00 17.67 298 GLU D O 1
ATOM 14291 N N . PHE D 1 299 ? -36.556 -46.418 -74.589 1.00 16.80 299 PHE D N 1
ATOM 14292 C CA . PHE D 1 299 ? -37.596 -45.476 -75.014 1.00 16.00 299 PHE D CA 1
ATOM 14293 C C . PHE D 1 299 ? -38.131 -45.676 -76.421 1.00 15.55 299 PHE D C 1
ATOM 14294 O O . PHE D 1 299 ? -39.216 -45.196 -76.736 1.00 14.84 299 PHE D O 1
ATOM 14302 N N . ILE D 1 300 ? -37.384 -46.372 -77.265 1.00 14.87 300 ILE D N 1
ATOM 14303 C CA . ILE D 1 300 ? -37.827 -46.636 -78.649 1.00 15.17 300 ILE D CA 1
ATOM 14304 C C . ILE D 1 300 ? -37.164 -47.921 -79.072 1.00 14.96 300 ILE D C 1
ATOM 14305 O O . ILE D 1 300 ? -36.024 -48.184 -78.663 1.00 15.06 300 ILE D O 1
ATOM 14310 N N . SER D 1 301 ? -37.860 -48.734 -79.868 1.00 14.86 301 SER D N 1
ATOM 14311 C CA . SER D 1 301 ? -37.293 -50.001 -80.339 1.00 14.79 301 SER D CA 1
ATOM 14312 C C . SER D 1 301 ? -36.383 -49.771 -81.548 1.00 14.92 301 SER D C 1
ATOM 14313 O O . SER D 1 301 ? -36.498 -48.744 -82.226 1.00 14.86 301 SER D O 1
ATOM 14316 N N . PRO D 1 302 ? -35.475 -50.722 -81.833 1.00 14.66 302 PRO D N 1
ATOM 14317 C CA . PRO D 1 302 ? -34.629 -50.562 -83.011 1.00 14.73 302 PRO D CA 1
ATOM 14318 C C . PRO D 1 302 ? -35.436 -50.468 -84.301 1.00 15.21 302 PRO D C 1
ATOM 14319 O O . PRO D 1 302 ? -35.053 -49.761 -85.209 1.00 14.75 302 PRO D O 1
ATOM 14323 N N . GLU D 1 303 ? -36.546 -51.199 -84.378 1.00 15.63 303 GLU D N 1
ATOM 14324 C CA . GLU D 1 303 ? -37.407 -51.162 -85.567 1.00 16.12 303 GLU D CA 1
ATOM 14325 C C . GLU D 1 303 ? -38.036 -49.771 -85.726 1.00 15.57 303 GLU D C 1
ATOM 14326 O O . GLU D 1 303 ? -38.078 -49.220 -86.824 1.00 14.01 303 GLU D O 1
ATOM 14332 N N . GLU D 1 304 ? -38.515 -49.218 -84.616 1.00 15.18 304 GLU D N 1
ATOM 14333 C CA . GLU D 1 304 ? -39.089 -47.865 -84.601 1.00 15.54 304 GLU D CA 1
ATOM 14334 C C . GLU D 1 304 ? -38.012 -46.799 -84.896 1.00 14.50 304 GLU D C 1
ATOM 14335 O O . GLU D 1 304 ? -38.257 -45.793 -85.561 1.00 13.83 304 GLU D O 1
ATOM 14341 N N . ALA D 1 305 ? -36.822 -47.019 -84.365 1.00 13.99 305 ALA D N 1
ATOM 14342 C CA . ALA D 1 305 ? -35.702 -46.085 -84.573 1.00 13.85 305 ALA D CA 1
ATOM 14343 C C . ALA D 1 305 ? -35.346 -46.022 -86.062 1.00 13.78 305 ALA D C 1
ATOM 14344 O O . ALA D 1 305 ? -35.227 -44.928 -86.616 1.00 13.47 305 ALA D O 1
ATOM 14346 N N . GLU D 1 306 ? -35.215 -47.187 -86.711 1.00 14.06 306 GLU D N 1
ATOM 14347 C CA . GLU D 1 306 ? -34.934 -47.228 -88.151 1.00 14.63 306 GLU D CA 1
ATOM 14348 C C . GLU D 1 306 ? -36.052 -46.522 -88.954 1.00 14.34 306 GLU D C 1
ATOM 14349 O O . GLU D 1 306 ? -35.771 -45.781 -89.881 1.00 13.73 306 GLU D O 1
ATOM 14355 N N . ARG D 1 307 ? -37.306 -46.744 -88.595 1.00 15.09 307 ARG D N 1
ATOM 14356 C CA . ARG D 1 307 ? -38.429 -46.066 -89.282 1.00 15.25 307 ARG D CA 1
ATOM 14357 C C . ARG D 1 307 ? -38.330 -44.539 -89.169 1.00 14.34 307 ARG D C 1
ATOM 14358 O O . ARG D 1 307 ? -38.532 -43.831 -90.147 1.00 14.03 307 ARG D O 1
ATOM 14366 N N . GLU D 1 308 ? -37.996 -44.047 -87.986 1.00 13.99 308 GLU D N 1
ATOM 14367 C CA . GLU D 1 308 ? -37.879 -42.597 -87.749 1.00 13.47 308 GLU D CA 1
ATOM 14368 C C . GLU D 1 308 ? -36.707 -42.001 -88.520 1.00 13.38 308 GLU D C 1
ATOM 14369 O O . GLU D 1 308 ? -36.828 -40.927 -89.097 1.00 13.07 308 GLU D O 1
ATOM 14375 N N . LEU D 1 309 ? -35.573 -42.688 -88.505 1.00 12.64 309 LEU D N 1
ATOM 14376 C CA . LEU D 1 309 ? -34.425 -42.262 -89.298 1.00 12.97 309 LEU D CA 1
ATOM 14377 C C . LEU D 1 309 ? -34.788 -42.191 -90.789 1.00 12.97 309 LEU D C 1
ATOM 14378 O O . LEU D 1 309 ? -34.577 -41.177 -91.440 1.00 13.40 309 LEU D O 1
ATOM 14383 N N . ARG D 1 310 ? -35.353 -43.265 -91.321 1.00 13.53 310 ARG D N 1
ATOM 14384 C CA . ARG D 1 310 ? -35.695 -43.302 -92.751 1.00 14.67 310 ARG D CA 1
ATOM 14385 C C . ARG D 1 310 ? -36.682 -42.192 -93.151 1.00 15.05 310 ARG D C 1
ATOM 14386 O O . ARG D 1 310 ? -36.497 -41.512 -94.143 1.00 14.90 310 ARG D O 1
ATOM 14394 N N . SER D 1 311 ? -37.715 -42.001 -92.351 1.00 15.88 311 SER D N 1
ATOM 14395 C CA . SER D 1 311 ? -38.667 -40.921 -92.607 1.00 17.27 311 SER D CA 1
ATOM 14396 C C . SER D 1 311 ? -38.029 -39.534 -92.595 1.00 17.30 311 SER D C 1
ATOM 14397 O O . SER D 1 311 ? -38.476 -38.627 -93.299 1.00 17.79 311 SER D O 1
ATOM 14400 N N . THR D 1 312 ? -36.982 -39.376 -91.803 1.00 17.53 312 THR D N 1
ATOM 14401 C CA . THR D 1 312 ? -36.327 -38.092 -91.662 1.00 17.23 312 THR D CA 1
ATOM 14402 C C . THR D 1 312 ? -35.359 -37.797 -92.801 1.00 17.70 312 THR D C 1
ATOM 14403 O O . THR D 1 312 ? -35.333 -36.676 -93.283 1.00 18.22 312 THR D O 1
ATOM 14407 N N . VAL D 1 313 ? -34.582 -38.781 -93.244 1.00 17.25 313 VAL D N 1
ATOM 14408 C CA . VAL D 1 313 ? -33.520 -38.518 -94.222 1.00 17.72 313 VAL D CA 1
ATOM 14409 C C . VAL D 1 313 ? -33.623 -39.220 -95.590 1.00 17.91 313 VAL D C 1
ATOM 14410 O O . VAL D 1 313 ? -32.958 -38.805 -96.532 1.00 17.71 313 VAL D O 1
ATOM 14414 N N . ALA D 1 314 ? -34.424 -40.280 -95.705 1.00 17.54 314 ALA D N 1
ATOM 14415 C CA . ALA D 1 314 ? -34.487 -41.042 -96.953 1.00 17.70 314 ALA D CA 1
ATOM 14416 C C . ALA D 1 314 ? -35.765 -41.881 -97.050 1.00 17.88 314 ALA D C 1
ATOM 14417 O O . ALA D 1 314 ? -35.710 -43.089 -97.199 1.00 16.71 314 ALA D O 1
ATOM 14419 N N . PRO D 1 315 ? -36.925 -41.230 -96.972 1.00 18.20 315 PRO D N 1
ATOM 14420 C CA . PRO D 1 315 ? -38.172 -41.989 -97.066 1.00 19.11 315 PRO D CA 1
ATOM 14421 C C . PRO D 1 315 ? -38.309 -42.709 -98.418 1.00 19.77 315 PRO D C 1
ATOM 14422 O O . PRO D 1 315 ? -37.898 -42.181 -99.446 1.00 19.37 315 PRO D O 1
ATOM 14426 N N . GLY D 1 316 ? -38.846 -43.923 -98.399 1.00 21.11 316 GLY D N 1
ATOM 14427 C CA . GLY D 1 316 ? -38.989 -44.730 -99.607 1.00 21.95 316 GLY D CA 1
ATOM 14428 C C . GLY D 1 316 ? -37.687 -45.136 -100.288 1.00 22.95 316 GLY D C 1
ATOM 14429 O O . GLY D 1 316 ? -37.642 -45.272 -101.511 1.00 22.92 316 GLY D O 1
ATOM 14430 N N . ARG D 1 317 ? -36.617 -45.306 -99.507 1.00 23.81 317 ARG D N 1
ATOM 14431 C CA . ARG D 1 317 ? -35.326 -45.721 -100.051 1.00 24.66 317 ARG D CA 1
ATOM 14432 C C . ARG D 1 317 ? -34.921 -47.043 -99.422 1.00 24.95 317 ARG D C 1
ATOM 14433 O O . ARG D 1 317 ? -33.892 -47.156 -98.788 1.00 24.47 317 ARG D O 1
ATOM 14441 N N . ASP D 1 318 ? -35.742 -48.060 -99.627 1.00 25.47 318 ASP D N 1
ATOM 14442 C CA . ASP D 1 318 ? -35.437 -49.389 -99.104 1.00 26.10 318 ASP D CA 1
ATOM 14443 C C . ASP D 1 318 ? -34.298 -50.073 -99.865 1.00 25.85 318 ASP D C 1
ATOM 14444 O O . ASP D 1 318 ? -33.781 -51.096 -99.418 1.00 25.99 318 ASP D O 1
ATOM 14449 N N . ASP D 1 319 ? -33.888 -49.489 -100.986 1.00 25.24 319 ASP D N 1
ATOM 14450 C CA . ASP D 1 319 ? -32.614 -49.850 -101.599 1.00 25.30 319 ASP D CA 1
ATOM 14451 C C . ASP D 1 319 ? -31.405 -49.547 -100.695 1.00 24.95 319 ASP D C 1
ATOM 14452 O O . ASP D 1 319 ? -30.325 -50.109 -100.906 1.00 25.41 319 ASP D O 1
ATOM 14457 N N . LEU D 1 320 ? -31.565 -48.656 -99.712 1.00 24.25 320 LEU D N 1
ATOM 14458 C CA . LEU D 1 320 ? -30.452 -48.319 -98.804 1.00 23.76 320 LEU D CA 1
ATOM 14459 C C . LEU D 1 320 ? -30.507 -49.151 -97.525 1.00 23.37 320 LEU D C 1
ATOM 14460 O O . LEU D 1 320 ? -31.531 -49.186 -96.839 1.00 23.27 320 LEU D O 1
ATOM 14465 N N . GLU D 1 321 ? -29.404 -49.824 -97.210 1.00 22.91 321 GLU D N 1
ATOM 14466 C CA . GLU D 1 321 ? -29.371 -50.750 -96.086 1.00 22.79 321 GLU D CA 1
ATOM 14467 C C . GLU D 1 321 ? -29.092 -49.980 -94.792 1.00 21.85 321 GLU D C 1
ATOM 14468 O O . GLU D 1 321 ? -28.197 -49.137 -94.751 1.00 21.44 321 GLU D O 1
ATOM 14474 N N . ALA D 1 322 ? -29.887 -50.250 -93.758 1.00 21.03 322 ALA D N 1
ATOM 14475 C CA . ALA D 1 322 ? -29.654 -49.696 -92.422 1.00 20.59 322 ALA D CA 1
ATOM 14476 C C . ALA D 1 322 ? -28.681 -50.593 -91.673 1.00 20.46 322 ALA D C 1
ATOM 14477 O O . ALA D 1 322 ? -28.764 -51.813 -91.772 1.00 20.27 322 ALA D O 1
ATOM 14479 N N . ASN D 1 323 ? -27.754 -50.001 -90.930 1.00 19.94 323 ASN D N 1
ATOM 14480 C CA . ASN D 1 323 ? -26.891 -50.773 -90.050 1.00 20.13 323 ASN D CA 1
ATOM 14481 C C . ASN D 1 323 ? -27.161 -50.434 -88.589 1.00 18.75 323 ASN D C 1
ATOM 14482 O O . ASN D 1 323 ? -27.150 -49.266 -88.204 1.00 18.13 323 ASN D O 1
ATOM 14487 N N . HIS D 1 324 ? -27.385 -51.485 -87.807 1.00 17.92 324 HIS D N 1
ATOM 14488 C CA . HIS D 1 324 ? -27.741 -51.400 -86.392 1.00 17.79 324 HIS D CA 1
ATOM 14489 C C . HIS D 1 324 ? -26.538 -51.766 -85.559 1.00 18.03 324 HIS D C 1
ATOM 14490 O O . HIS D 1 324 ? -25.848 -52.761 -85.846 1.00 17.52 324 HIS D O 1
ATOM 14497 N N . ILE D 1 325 ? -26.326 -50.992 -84.503 1.00 18.26 325 ILE D N 1
ATOM 14498 C CA . ILE D 1 325 ? -25.177 -51.121 -83.628 1.00 19.28 325 ILE D CA 1
ATOM 14499 C C . ILE D 1 325 ? -25.630 -51.034 -82.166 1.00 18.49 325 ILE D C 1
ATOM 14500 O O . ILE D 1 325 ? -26.521 -50.254 -81.859 1.00 17.62 325 ILE D O 1
ATOM 14505 N N . GLN D 1 326 ? -25.056 -51.880 -81.307 1.00 18.36 326 GLN D N 1
ATOM 14506 C CA . GLN D 1 326 ? -25.123 -51.717 -79.845 1.00 18.47 326 GLN D CA 1
ATOM 14507 C C . GLN D 1 326 ? -23.809 -51.062 -79.381 1.00 17.79 326 GLN D C 1
ATOM 14508 O O . GLN D 1 326 ? -22.732 -51.428 -79.839 1.00 17.38 326 GLN D O 1
ATOM 14514 N N . MET D 1 327 ? -23.910 -50.070 -78.504 1.00 17.05 327 MET D N 1
ATOM 14515 C CA . MET D 1 327 ? -22.740 -49.321 -78.028 1.00 16.59 327 MET D CA 1
ATOM 14516 C C . MET D 1 327 ? -22.433 -49.697 -76.572 1.00 15.56 327 MET D C 1
ATOM 14517 O O . MET D 1 327 ? -23.350 -49.899 -75.775 1.00 14.70 327 MET D O 1
ATOM 14522 N N . ARG D 1 328 ? -21.145 -49.789 -76.234 1.00 14.03 328 ARG D N 1
ATOM 14523 C CA . ARG D 1 328 ? -20.705 -49.896 -74.841 1.00 13.72 328 ARG D CA 1
ATOM 14524 C C . ARG D 1 328 ? -20.242 -48.521 -74.363 1.00 13.60 328 ARG D C 1
ATOM 14525 O O . ARG D 1 328 ? -19.126 -48.107 -74.659 1.00 13.34 328 ARG D O 1
ATOM 14533 N N . ILE D 1 329 ? -21.097 -47.850 -73.598 1.00 12.72 329 ILE D N 1
ATOM 14534 C CA . ILE D 1 329 ? -20.880 -46.452 -73.166 1.00 13.14 329 ILE D CA 1
ATOM 14535 C C . ILE D 1 329 ? -20.252 -46.388 -71.761 1.00 12.33 329 ILE D C 1
ATOM 14536 O O . ILE D 1 329 ? -20.795 -46.955 -70.805 1.00 13.13 329 ILE D O 1
ATOM 14541 N N . GLY D 1 330 ? -19.106 -45.718 -71.662 1.00 12.31 330 GLY D N 1
ATOM 14542 C CA . GLY D 1 330 ? -18.378 -45.549 -70.415 1.00 11.31 330 GLY D CA 1
ATOM 14543 C C . GLY D 1 330 ? -16.859 -45.605 -70.615 1.00 10.50 330 GLY D C 1
ATOM 14544 O O . GLY D 1 330 ? -16.346 -45.376 -71.714 1.00 9.48 330 GLY D O 1
ATOM 14545 N N . ARG D 1 331 ? -16.145 -45.956 -69.552 1.00 10.03 331 ARG D N 1
ATOM 14546 C CA . ARG D 1 331 ? -14.706 -46.142 -69.651 1.00 10.38 331 ARG D CA 1
ATOM 14547 C C . ARG D 1 331 ? -14.161 -47.243 -68.754 1.00 10.84 331 ARG D C 1
ATOM 14548 O O . ARG D 1 331 ? -14.753 -47.583 -67.715 1.00 10.14 331 ARG D O 1
ATOM 14556 N N . ASN D 1 332 ? -13.014 -47.795 -69.162 1.00 10.71 332 ASN D N 1
ATOM 14557 C CA . ASN D 1 332 ? -12.290 -48.652 -68.271 1.00 10.67 332 ASN D CA 1
ATOM 14558 C C . ASN D 1 332 ? -11.805 -47.815 -67.102 1.00 11.13 332 ASN D C 1
ATOM 14559 O O . ASN D 1 332 ? -11.435 -46.650 -67.268 1.00 10.89 332 ASN D O 1
ATOM 14564 N N . GLU D 1 333 ? -11.837 -48.397 -65.907 1.00 12.07 333 GLU D N 1
ATOM 14565 C CA . GLU D 1 333 ? -11.301 -47.696 -64.754 1.00 13.62 333 GLU D CA 1
ATOM 14566 C C . GLU D 1 333 ? -9.815 -47.402 -64.983 1.00 12.90 333 GLU D C 1
ATOM 14567 O O . GLU D 1 333 ? -9.345 -46.292 -64.713 1.00 13.23 333 GLU D O 1
ATOM 14573 N N . ARG D 1 334 ? -9.099 -48.393 -65.502 1.00 12.03 334 ARG D N 1
ATOM 14574 C CA . ARG D 1 334 ? -7.705 -48.201 -65.945 1.00 12.35 334 ARG D CA 1
ATOM 14575 C C . ARG D 1 334 ? -7.578 -48.688 -67.381 1.00 11.49 334 ARG D C 1
ATOM 14576 O O . ARG D 1 334 ? -7.989 -49.794 -67.691 1.00 10.13 334 ARG D O 1
ATOM 14584 N N . THR D 1 335 ? -7.054 -47.845 -68.266 1.00 9.83 335 THR D N 1
ATOM 14585 C CA . THR D 1 335 ? -6.847 -48.243 -69.656 1.00 9.92 335 THR D CA 1
ATOM 14586 C C . THR D 1 335 ? -5.487 -48.894 -69.865 1.00 9.80 335 THR D C 1
ATOM 14587 O O . THR D 1 335 ? -5.257 -49.488 -70.899 1.00 10.31 335 THR D O 1
ATOM 14591 N N . TRP D 1 336 ? -4.604 -48.780 -68.882 1.00 9.21 336 TRP D N 1
ATOM 14592 C CA . TRP D 1 336 ? -3.306 -49.435 -68.913 1.00 10.14 336 TRP D CA 1
ATOM 14593 C C . TRP D 1 336 ? -3.205 -50.302 -67.671 1.00 10.69 336 TRP D C 1
ATOM 14594 O O . TRP D 1 336 ? -3.226 -49.786 -66.540 1.00 10.70 336 TRP D O 1
ATOM 14605 N N . ILE D 1 337 ? -3.128 -51.614 -67.894 1.00 10.40 337 ILE D N 1
ATOM 14606 C CA . ILE D 1 337 ? -2.950 -52.583 -66.836 1.00 10.55 337 ILE D CA 1
ATOM 14607 C C . ILE D 1 337 ? -1.756 -53.446 -67.247 1.00 10.26 337 ILE D C 1
ATOM 14608 O O . ILE D 1 337 ? -1.664 -53.860 -68.388 1.00 10.49 337 ILE D O 1
ATOM 14613 N N . ASN D 1 338 ? -0.837 -53.691 -66.323 1.00 9.88 338 ASN D N 1
ATOM 14614 C CA . ASN D 1 338 ? 0.350 -54.491 -66.594 1.00 10.53 338 ASN D CA 1
ATOM 14615 C C . ASN D 1 338 ? 1.009 -54.025 -67.897 1.00 10.26 338 ASN D C 1
ATOM 14616 O O . ASN D 1 338 ? 1.290 -52.838 -68.036 1.00 11.03 338 ASN D O 1
ATOM 14621 N N . ASN D 1 339 ? 1.205 -54.917 -68.861 1.00 10.33 339 ASN D N 1
ATOM 14622 C CA . ASN D 1 339 ? 1.842 -54.553 -70.119 1.00 10.40 339 ASN D CA 1
ATOM 14623 C C . ASN D 1 339 ? 0.840 -54.381 -71.266 1.00 10.35 339 ASN D C 1
ATOM 14624 O O . ASN D 1 339 ? 1.185 -54.601 -72.437 1.00 10.25 339 ASN D O 1
ATOM 14629 N N . CYS D 1 340 ? -0.387 -53.981 -70.924 1.00 10.13 340 CYS D N 1
ATOM 14630 C CA . CYS D 1 340 ? -1.470 -53.810 -71.904 1.00 11.07 340 CYS D CA 1
ATOM 14631 C C . CYS D 1 340 ? -2.132 -52.444 -71.800 1.00 10.50 340 CYS D C 1
ATOM 14632 O O . CYS D 1 340 ? -2.572 -52.051 -70.717 1.00 10.35 340 CYS D O 1
ATOM 14635 N N . VAL D 1 341 ? -2.213 -51.737 -72.931 1.00 10.41 341 VAL D N 1
ATOM 14636 C CA . VAL D 1 341 ? -2.859 -50.443 -73.018 1.00 11.38 341 VAL D CA 1
ATOM 14637 C C . VAL D 1 341 ? -3.990 -50.463 -74.049 1.00 11.23 341 VAL D C 1
ATOM 14638 O O . VAL D 1 341 ? -3.784 -50.879 -75.186 1.00 11.53 341 VAL D O 1
ATOM 14642 N N . ALA D 1 342 ? -5.186 -50.045 -73.641 1.00 10.83 342 ALA D N 1
ATOM 14643 C CA . ALA D 1 342 ? -6.314 -50.008 -74.546 1.00 11.03 342 ALA D CA 1
ATOM 14644 C C . ALA D 1 342 ? -6.371 -48.685 -75.261 1.00 10.62 342 ALA D C 1
ATOM 14645 O O . ALA D 1 342 ? -6.186 -47.621 -74.651 1.00 10.42 342 ALA D O 1
ATOM 14647 N N . VAL D 1 343 ? -6.646 -48.747 -76.563 1.00 10.74 343 VAL D N 1
ATOM 14648 C CA . VAL D 1 343 ? -6.790 -47.535 -77.361 1.00 10.00 343 VAL D CA 1
ATOM 14649 C C . VAL D 1 343 ? -8.057 -47.661 -78.200 1.00 9.88 343 VAL D C 1
ATOM 14650 O O . VAL D 1 343 ? -8.255 -48.662 -78.876 1.00 9.99 343 VAL D O 1
ATOM 14654 N N . GLY D 1 344 ? -8.899 -46.642 -78.153 1.00 9.78 344 GLY D N 1
ATOM 14655 C CA . GLY D 1 344 ? -10.177 -46.628 -78.852 1.00 9.77 344 GLY D CA 1
ATOM 14656 C C . GLY D 1 344 ? -11.356 -47.151 -78.054 1.00 9.85 344 GLY D C 1
ATOM 14657 O O . GLY D 1 344 ? -11.427 -46.986 -76.840 1.00 8.72 344 GLY D O 1
ATOM 14658 N N . LEU D 1 345 ? -12.277 -47.804 -78.750 1.00 10.42 345 LEU D N 1
ATOM 14659 C CA . LEU D 1 345 ? -13.501 -48.296 -78.116 1.00 10.46 345 LEU D CA 1
ATOM 14660 C C . LEU D 1 345 ? -13.252 -49.279 -76.976 1.00 10.05 345 LEU D C 1
ATOM 14661 O O . LEU D 1 345 ? -14.071 -49.352 -76.056 1.00 10.94 345 LEU D O 1
ATOM 14666 N N . SER D 1 346 ? -12.134 -50.030 -77.029 1.00 8.98 346 SER D N 1
ATOM 14667 C CA . SER D 1 346 ? -11.750 -50.920 -75.939 1.00 9.16 346 SER D CA 1
ATOM 14668 C C . SER D 1 346 ? -11.486 -50.185 -74.630 1.00 9.06 346 SER D C 1
ATOM 14669 O O . SER D 1 346 ? -11.639 -50.770 -73.558 1.00 9.19 346 SER D O 1
ATOM 14672 N N . ALA D 1 347 ? -11.016 -48.937 -74.734 1.00 9.81 347 ALA D N 1
ATOM 14673 C CA . ALA D 1 347 ? -10.652 -48.135 -73.587 1.00 9.79 347 ALA D CA 1
ATOM 14674 C C . ALA D 1 347 ? -11.876 -47.404 -73.064 1.00 9.85 347 ALA D C 1
ATOM 14675 O O . ALA D 1 347 ? -12.122 -47.395 -71.862 1.00 10.09 347 ALA D O 1
ATOM 14677 N N . ALA D 1 348 ? -12.611 -46.778 -73.972 1.00 9.99 348 ALA D N 1
ATOM 14678 C CA . ALA D 1 348 ? -13.737 -45.902 -73.619 1.00 10.49 348 ALA D CA 1
ATOM 14679 C C . ALA D 1 348 ? -14.549 -45.460 -74.825 1.00 10.69 348 ALA D C 1
ATOM 14680 O O . ALA D 1 348 ? -14.028 -45.372 -75.937 1.00 11.57 348 ALA D O 1
ATOM 14682 N N . PHE D 1 349 ? -15.815 -45.119 -74.590 1.00 10.79 349 PHE D N 1
ATOM 14683 C CA . PHE D 1 349 ? -16.655 -44.626 -75.660 1.00 10.10 349 PHE D CA 1
ATOM 14684 C C . PHE D 1 349 ? -17.814 -43.850 -75.089 1.00 9.90 349 PHE D C 1
ATOM 14685 O O . PHE D 1 349 ? -18.431 -44.257 -74.091 1.00 8.85 349 PHE D O 1
ATOM 14693 N N . VAL D 1 350 ? -18.081 -42.720 -75.714 1.00 10.50 350 VAL D N 1
ATOM 14694 C CA . VAL D 1 350 ? -19.310 -41.947 -75.471 1.00 10.78 350 VAL D CA 1
ATOM 14695 C C . VAL D 1 350 ? -19.975 -41.762 -76.839 1.00 11.26 350 VAL D C 1
ATOM 14696 O O . VAL D 1 350 ? -19.316 -41.838 -77.893 1.00 11.53 350 VAL D O 1
ATOM 14700 N N . GLU D 1 351 ? -21.288 -41.537 -76.830 1.00 11.99 351 GLU D N 1
ATOM 14701 C CA . GLU D 1 351 ? -22.009 -41.219 -78.051 1.00 11.91 351 GLU D CA 1
ATOM 14702 C C . GLU D 1 351 ? -21.307 -40.067 -78.783 1.00 12.49 351 GLU D C 1
ATOM 14703 O O . GLU D 1 351 ? -20.748 -39.156 -78.151 1.00 11.31 351 GLU D O 1
ATOM 14709 N N . PRO D 1 352 ? -21.335 -40.097 -80.126 1.00 12.52 352 PRO D N 1
ATOM 14710 C CA . PRO D 1 352 ? -20.545 -39.136 -80.901 1.00 12.99 352 PRO D CA 1
ATOM 14711 C C . PRO D 1 352 ? -21.194 -37.744 -81.022 1.00 13.13 352 PRO D C 1
ATOM 14712 O O . PRO D 1 352 ? -21.058 -37.096 -82.042 1.00 13.76 352 PRO D O 1
ATOM 14716 N N . LEU D 1 353 ? -21.824 -37.271 -79.950 1.00 12.83 353 LEU D N 1
ATOM 14717 C CA . LEU D 1 353 ? -22.524 -35.996 -79.959 1.00 13.13 353 LEU D CA 1
ATOM 14718 C C . LEU D 1 353 ? -21.587 -34.792 -80.102 1.00 13.19 353 LEU D C 1
ATOM 14719 O O . LEU D 1 353 ? -21.995 -33.739 -80.551 1.00 14.36 353 LEU D O 1
ATOM 14724 N N . GLU D 1 354 ? -20.343 -34.944 -79.709 1.00 12.85 354 GLU D N 1
ATOM 14725 C CA . GLU D 1 354 ? -19.365 -33.883 -79.902 1.00 13.34 354 GLU D CA 1
ATOM 14726 C C . GLU D 1 354 ? -18.124 -34.411 -80.610 1.00 13.46 354 GLU D C 1
ATOM 14727 O O . GLU D 1 354 ? -17.040 -33.878 -80.413 1.00 13.29 354 GLU D O 1
ATOM 14733 N N . SER D 1 355 ? -18.302 -35.451 -81.421 1.00 13.62 355 SER D N 1
ATOM 14734 C CA . SER D 1 355 ? -17.269 -35.917 -82.341 1.00 14.65 355 SER D CA 1
ATOM 14735 C C . SER D 1 355 ? -15.960 -36.252 -81.630 1.00 13.55 355 SER D C 1
ATOM 14736 O O . SER D 1 355 ? -14.906 -35.806 -82.065 1.00 14.05 355 SER D O 1
ATOM 14739 N N . THR D 1 356 ? -16.039 -37.040 -80.560 1.00 12.96 356 THR D N 1
ATOM 14740 C CA . THR D 1 356 ? -14.891 -37.291 -79.692 1.00 12.57 356 THR D CA 1
ATOM 14741 C C . THR D 1 356 ? -14.093 -38.582 -79.982 1.00 11.72 356 THR D C 1
ATOM 14742 O O . THR D 1 356 ? -13.057 -38.791 -79.384 1.00 12.25 356 THR D O 1
ATOM 14746 N N . GLY D 1 357 ? -14.556 -39.437 -80.894 1.00 12.51 357 GLY D N 1
ATOM 14747 C CA . GLY D 1 357 ? -13.963 -40.782 -81.049 1.00 11.74 357 GLY D CA 1
ATOM 14748 C C . GLY D 1 357 ? -12.515 -40.801 -81.490 1.00 11.48 357 GLY D C 1
ATOM 14749 O O . GLY D 1 357 ? -11.677 -41.496 -80.890 1.00 11.57 357 GLY D O 1
ATOM 14750 N N . ILE D 1 358 ? -12.212 -40.042 -82.548 1.00 11.08 358 ILE D N 1
ATOM 14751 C CA . ILE D 1 358 ? -10.844 -39.931 -83.054 1.00 10.66 358 ILE D CA 1
ATOM 14752 C C . ILE D 1 358 ? -9.937 -39.205 -82.045 1.00 9.62 358 ILE D C 1
ATOM 14753 O O . ILE D 1 358 ? -8.805 -39.611 -81.841 1.00 9.14 358 ILE D O 1
ATOM 14758 N N . PHE D 1 359 ? -10.454 -38.154 -81.427 1.00 10.22 359 PHE D N 1
ATOM 14759 C CA . PHE D 1 359 ? -9.733 -37.435 -80.350 1.00 9.39 359 PHE D CA 1
ATOM 14760 C C . PHE D 1 359 ? -9.332 -38.375 -79.202 1.00 9.30 359 PHE D C 1
ATOM 14761 O O . PHE D 1 359 ? -8.194 -38.297 -78.676 1.00 10.32 359 PHE D O 1
ATOM 14769 N N . PHE D 1 360 ? -10.221 -39.283 -78.792 1.00 8.90 360 PHE D N 1
ATOM 14770 C CA . PHE D 1 360 ? -9.873 -40.170 -77.670 1.00 9.85 360 PHE D CA 1
ATOM 14771 C C . PHE D 1 360 ? -8.736 -41.088 -78.102 1.00 9.38 360 PHE D C 1
ATOM 14772 O O . PHE D 1 360 ? -7.850 -41.375 -77.314 1.00 9.23 360 PHE D O 1
ATOM 14780 N N . ILE D 1 361 ? -8.775 -41.560 -79.345 1.00 10.24 361 ILE D N 1
ATOM 14781 C CA . ILE D 1 361 ? -7.687 -42.382 -79.888 1.00 9.38 361 ILE D CA 1
ATOM 14782 C C . ILE D 1 361 ? -6.399 -41.561 -79.949 1.00 9.46 361 ILE D C 1
ATOM 14783 O O . ILE D 1 361 ? -5.344 -41.983 -79.487 1.00 8.92 361 ILE D O 1
ATOM 14788 N N . GLN D 1 362 ? -6.481 -40.376 -80.532 1.00 8.86 362 GLN D N 1
ATOM 14789 C CA . GLN D 1 362 ? -5.275 -39.539 -80.690 1.00 9.27 362 GLN D CA 1
ATOM 14790 C C . GLN D 1 362 ? -4.598 -39.238 -79.353 1.00 9.98 362 GLN D C 1
ATOM 14791 O O . GLN D 1 362 ? -3.386 -39.452 -79.196 1.00 10.10 362 GLN D O 1
ATOM 14797 N N . HIS D 1 363 ? -5.373 -38.774 -78.392 1.00 9.30 363 HIS D N 1
ATOM 14798 C CA . HIS D 1 363 ? -4.817 -38.459 -77.078 1.00 10.37 363 HIS D CA 1
ATOM 14799 C C . HIS D 1 363 ? -4.183 -39.680 -76.394 1.00 9.16 363 HIS D C 1
ATOM 14800 O O . HIS D 1 363 ? -3.120 -39.568 -75.776 1.00 9.53 363 HIS D O 1
ATOM 14807 N N . ALA D 1 364 ? -4.848 -40.840 -76.480 1.00 9.34 364 ALA D N 1
ATOM 14808 C CA . ALA D 1 364 ? -4.341 -42.058 -75.891 1.00 8.89 364 ALA D CA 1
ATOM 14809 C C . ALA D 1 364 ? -3.001 -42.497 -76.493 1.00 9.01 364 ALA D C 1
ATOM 14810 O O . ALA D 1 364 ? -2.165 -43.022 -75.777 1.00 7.76 364 ALA D O 1
ATOM 14812 N N . ILE D 1 365 ? -2.847 -42.286 -77.801 1.00 8.25 365 ILE D N 1
ATOM 14813 C CA . ILE D 1 365 ? -1.656 -42.653 -78.539 1.00 8.72 365 ILE D CA 1
ATOM 14814 C C . ILE D 1 365 ? -0.550 -41.653 -78.247 1.00 8.62 365 ILE D C 1
ATOM 14815 O O . ILE D 1 365 ? 0.594 -42.039 -77.970 1.00 8.60 365 ILE D O 1
ATOM 14820 N N . GLU D 1 366 ? -0.881 -40.372 -78.276 1.00 9.07 366 GLU D N 1
ATOM 14821 C CA . GLU D 1 366 ? 0.131 -39.326 -78.042 1.00 9.91 366 GLU D CA 1
ATOM 14822 C C . GLU D 1 366 ? 0.658 -39.451 -76.618 1.00 10.20 366 GLU D C 1
ATOM 14823 O O . GLU D 1 366 ? 1.870 -39.341 -76.366 1.00 10.56 366 GLU D O 1
ATOM 14829 N N . GLN D 1 367 ? -0.255 -39.745 -75.683 1.00 9.85 367 GLN D N 1
ATOM 14830 C CA . GLN D 1 367 ? 0.149 -39.937 -74.288 1.00 10.22 367 GLN D CA 1
ATOM 14831 C C . GLN D 1 367 ? 0.832 -41.269 -74.038 1.00 9.94 367 GLN D C 1
ATOM 14832 O O . GLN D 1 367 ? 1.624 -41.385 -73.111 1.00 11.00 367 GLN D O 1
ATOM 14838 N N . LEU D 1 368 ? 0.563 -42.266 -74.869 1.00 9.61 368 LEU D N 1
ATOM 14839 C CA . LEU D 1 368 ? 1.310 -43.523 -74.770 1.00 10.24 368 LEU D CA 1
ATOM 14840 C C . LEU D 1 368 ? 2.785 -43.309 -75.125 1.00 10.34 368 LEU D C 1
ATOM 14841 O O . LEU D 1 368 ? 3.706 -43.861 -74.480 1.00 10.77 368 LEU D O 1
ATOM 14846 N N . VAL D 1 369 ? 3.023 -42.496 -76.146 1.00 10.66 369 VAL D N 1
ATOM 14847 C CA . VAL D 1 369 ? 4.395 -42.123 -76.493 1.00 10.47 369 VAL D CA 1
ATOM 14848 C C . VAL D 1 369 ? 5.025 -41.346 -75.331 1.00 10.96 369 VAL D C 1
ATOM 14849 O O . VAL D 1 369 ? 6.127 -41.656 -74.878 1.00 10.49 369 VAL D O 1
ATOM 14853 N N . LYS D 1 370 ? 4.313 -40.371 -74.806 1.00 11.36 370 LYS D N 1
ATOM 14854 C CA . LYS D 1 370 ? 4.841 -39.603 -73.689 1.00 12.17 370 LYS D CA 1
ATOM 14855 C C . LYS D 1 370 ? 5.075 -40.464 -72.443 1.00 11.49 370 LYS D C 1
ATOM 14856 O O . LYS D 1 370 ? 6.038 -40.239 -71.742 1.00 11.78 370 LYS D O 1
ATOM 14862 N N . HIS D 1 371 ? 4.235 -41.480 -72.223 1.00 11.15 371 HIS D N 1
ATOM 14863 C CA . HIS D 1 371 ? 4.360 -42.353 -71.060 1.00 10.95 371 HIS D CA 1
ATOM 14864 C C . HIS D 1 371 ? 4.932 -43.723 -71.449 1.00 10.68 371 HIS D C 1
ATOM 14865 O O . HIS D 1 371 ? 4.713 -44.700 -70.748 1.00 10.67 371 HIS D O 1
ATOM 14872 N N . PHE D 1 372 ? 5.684 -43.793 -72.552 1.00 10.95 372 PHE D N 1
ATOM 14873 C CA . PHE D 1 372 ? 6.163 -45.079 -73.067 1.00 10.90 372 PHE D CA 1
ATOM 14874 C C . PHE D 1 372 ? 7.044 -45.759 -72.000 1.00 10.48 372 PHE D C 1
ATOM 14875 O O . PHE D 1 372 ? 7.867 -45.088 -71.373 1.00 10.04 372 PHE D O 1
ATOM 14883 N N . PRO D 1 373 ? 6.882 -47.082 -71.797 1.00 11.15 373 PRO D N 1
ATOM 14884 C CA . PRO D 1 373 ? 7.582 -47.701 -70.679 1.00 11.15 373 PRO D CA 1
ATOM 14885 C C . PRO D 1 373 ? 9.010 -48.056 -71.014 1.00 11.71 373 PRO D C 1
ATOM 14886 O O . PRO D 1 373 ? 9.359 -48.248 -72.187 1.00 11.78 373 PRO D O 1
ATOM 14890 N N . GLY D 1 374 ? 9.819 -48.127 -69.968 1.00 12.62 374 GLY D N 1
ATOM 14891 C CA . GLY D 1 374 ? 11.110 -48.784 -70.027 1.00 13.39 374 GLY D CA 1
ATOM 14892 C C . GLY D 1 374 ? 10.979 -50.213 -69.525 1.00 14.33 374 GLY D C 1
ATOM 14893 O O . GLY D 1 374 ? 9.892 -50.691 -69.166 1.00 13.77 374 GLY D O 1
ATOM 14894 N N . GLU D 1 375 ? 12.101 -50.910 -69.489 1.00 15.41 375 GLU D N 1
ATOM 14895 C CA . GLU D 1 375 ? 12.126 -52.271 -68.981 1.00 16.58 375 GLU D CA 1
ATOM 14896 C C . GLU D 1 375 ? 11.729 -52.365 -67.487 1.00 16.34 375 GLU D C 1
ATOM 14897 O O . GLU D 1 375 ? 11.338 -53.434 -67.025 1.00 16.50 375 GLU D O 1
ATOM 14903 N N . ARG D 1 376 ? 11.825 -51.261 -66.744 1.00 16.30 376 ARG D N 1
ATOM 14904 C CA . ARG D 1 376 ? 11.410 -51.238 -65.329 1.00 16.36 376 ARG D CA 1
ATOM 14905 C C . ARG D 1 376 ? 9.887 -51.083 -65.161 1.00 15.04 376 ARG D C 1
ATOM 14906 O O . ARG D 1 376 ? 9.367 -51.252 -64.058 1.00 14.34 376 ARG D O 1
ATOM 14914 N N . TRP D 1 377 ? 9.181 -50.711 -66.226 1.00 13.79 377 TRP D N 1
ATOM 14915 C CA . TRP D 1 377 ? 7.722 -50.559 -66.155 1.00 13.28 377 TRP D CA 1
ATOM 14916 C C . TRP D 1 377 ? 7.299 -49.762 -64.908 1.00 13.26 377 TRP D C 1
ATOM 14917 O O . TRP D 1 377 ? 6.487 -50.223 -64.096 1.00 13.09 377 TRP D O 1
ATOM 14928 N N . ASP D 1 378 ? 7.866 -48.564 -64.783 1.00 12.88 378 ASP D N 1
ATOM 14929 C CA . ASP D 1 378 ? 7.575 -47.629 -63.694 1.00 12.80 378 ASP D CA 1
ATOM 14930 C C . ASP D 1 378 ? 6.070 -47.506 -63.453 1.00 12.17 378 ASP D C 1
ATOM 14931 O O . ASP D 1 378 ? 5.365 -47.008 -64.305 1.00 11.22 378 ASP D O 1
ATOM 14936 N N . PRO D 1 379 ? 5.579 -47.928 -62.271 1.00 12.21 379 PRO D N 1
ATOM 14937 C CA . PRO D 1 379 ? 4.134 -47.796 -62.034 1.00 11.98 379 PRO D CA 1
ATOM 14938 C C . PRO D 1 379 ? 3.642 -46.357 -61.866 1.00 12.08 379 PRO D C 1
ATOM 14939 O O . PRO D 1 379 ? 2.458 -46.099 -62.066 1.00 11.82 379 PRO D O 1
ATOM 14943 N N . VAL D 1 380 ? 4.527 -45.428 -61.505 1.00 11.87 380 VAL D N 1
ATOM 14944 C CA . VAL D 1 380 ? 4.107 -44.041 -61.323 1.00 12.21 380 VAL D CA 1
ATOM 14945 C C . VAL D 1 380 ? 3.787 -43.427 -62.695 1.00 12.26 380 VAL D C 1
ATOM 14946 O O . VAL D 1 380 ? 2.846 -42.642 -62.865 1.00 12.01 380 VAL D O 1
ATOM 14950 N N . LEU D 1 381 ? 4.589 -43.788 -63.689 1.00 12.46 381 LEU D N 1
ATOM 14951 C CA . LEU D 1 381 ? 4.372 -43.322 -65.036 1.00 12.34 381 LEU D CA 1
ATOM 14952 C C . LEU D 1 381 ? 3.069 -43.897 -65.562 1.00 12.12 381 LEU D C 1
ATOM 14953 O O . LEU D 1 381 ? 2.270 -43.156 -66.133 1.00 13.26 381 LEU D O 1
ATOM 14958 N N . ILE D 1 382 ? 2.838 -45.195 -65.325 1.00 11.99 382 ILE D N 1
ATOM 14959 C CA . ILE D 1 382 ? 1.592 -45.862 -65.708 1.00 11.49 382 ILE D CA 1
ATOM 14960 C C . ILE D 1 382 ? 0.361 -45.251 -64.983 1.00 12.00 382 ILE D C 1
ATOM 14961 O O . ILE D 1 382 ? -0.695 -44.973 -65.588 1.00 11.04 382 ILE D O 1
ATOM 14966 N N . SER D 1 383 ? 0.498 -45.037 -63.686 1.00 11.76 383 SER D N 1
ATOM 14967 C CA . SER D 1 383 ? -0.563 -44.358 -62.931 1.00 12.39 383 SER D CA 1
ATOM 14968 C C . SER D 1 383 ? -0.954 -42.997 -63.516 1.00 11.74 383 SER D C 1
ATOM 14969 O O . SER D 1 383 ? -2.148 -42.653 -63.614 1.00 12.26 383 SER D O 1
ATOM 14972 N N . ALA D 1 384 ? 0.051 -42.200 -63.863 1.00 11.36 384 ALA D N 1
ATOM 14973 C CA . ALA D 1 384 ? -0.173 -40.886 -64.456 1.00 11.14 384 ALA D CA 1
ATOM 14974 C C . ALA D 1 384 ? -0.948 -40.953 -65.774 1.00 9.87 384 ALA D C 1
ATOM 14975 O O . ALA D 1 384 ? -1.825 -40.127 -66.046 1.00 11.60 384 ALA D O 1
ATOM 14977 N N . TYR D 1 385 ? -0.623 -41.931 -66.595 1.00 9.85 385 TYR D N 1
ATOM 14978 C CA . TYR D 1 385 ? -1.327 -42.150 -67.865 1.00 9.72 385 TYR D CA 1
ATOM 14979 C C . TYR D 1 385 ? -2.814 -42.479 -67.652 1.00 9.82 385 TYR D C 1
ATOM 14980 O O . TYR D 1 385 ? -3.722 -41.915 -68.299 1.00 10.91 385 TYR D O 1
ATOM 14989 N N . ASN D 1 386 ? -3.059 -43.386 -66.738 1.00 10.19 386 ASN D N 1
ATOM 14990 C CA . ASN D 1 386 ? -4.419 -43.774 -66.392 1.00 10.40 386 ASN D CA 1
ATOM 14991 C C . ASN D 1 386 ? -5.232 -42.585 -65.910 1.00 11.27 386 ASN D C 1
ATOM 14992 O O . ASN D 1 386 ? -6.379 -42.432 -66.317 1.00 9.86 386 ASN D O 1
ATOM 14997 N N . GLU D 1 387 ? -4.614 -41.735 -65.077 1.00 11.55 387 GLU D N 1
ATOM 14998 C CA . GLU D 1 387 ? -5.317 -40.579 -64.522 1.00 12.88 387 GLU D CA 1
ATOM 14999 C C . GLU D 1 387 ? -5.717 -39.592 -65.626 1.00 12.40 387 GLU D C 1
ATOM 15000 O O . GLU D 1 387 ? -6.844 -39.101 -65.645 1.00 12.23 387 GLU D O 1
ATOM 15006 N N . ARG D 1 388 ? -4.797 -39.305 -66.550 1.00 12.05 388 ARG D N 1
ATOM 15007 C CA . ARG D 1 388 ? -5.063 -38.454 -67.704 1.00 13.00 388 ARG D CA 1
ATOM 15008 C C . ARG D 1 388 ? -6.195 -39.009 -68.545 1.00 12.54 388 ARG D C 1
ATOM 15009 O O . ARG D 1 388 ? -7.077 -38.277 -68.972 1.00 10.95 388 ARG D O 1
ATOM 15017 N N . MET D 1 389 ? -6.165 -40.317 -68.775 1.00 12.00 389 MET D N 1
ATOM 15018 C CA . MET D 1 389 ? -7.166 -40.908 -69.661 1.00 11.50 389 MET D CA 1
ATOM 15019 C C . MET D 1 389 ? -8.538 -40.826 -68.985 1.00 10.51 389 MET D C 1
ATOM 15020 O O . MET D 1 389 ? -9.551 -40.568 -69.626 1.00 10.91 389 MET D O 1
ATOM 15025 N N . ALA D 1 390 ? -8.565 -41.011 -67.668 1.00 10.27 390 ALA D N 1
ATOM 15026 C CA . ALA D 1 390 ? -9.813 -40.980 -66.922 1.00 9.94 390 ALA D CA 1
ATOM 15027 C C . ALA D 1 390 ? -10.433 -39.578 -66.955 1.00 10.30 390 ALA D C 1
ATOM 15028 O O . ALA D 1 390 ? -11.658 -39.443 -67.165 1.00 10.32 390 ALA D O 1
ATOM 15030 N N . HIS D 1 391 ? -9.609 -38.546 -66.720 1.00 9.82 391 HIS D N 1
ATOM 15031 C CA . HIS D 1 391 ? -10.086 -37.153 -66.757 1.00 10.72 391 HIS D CA 1
ATOM 15032 C C . HIS D 1 391 ? -10.578 -36.713 -68.136 1.00 10.50 391 HIS D C 1
ATOM 15033 O O . HIS D 1 391 ? -11.597 -35.959 -68.257 1.00 10.31 391 HIS D O 1
ATOM 15040 N N . MET D 1 392 ? -9.879 -37.176 -69.163 1.00 10.27 392 MET D N 1
ATOM 15041 C CA . MET D 1 392 ? -10.271 -36.923 -70.561 1.00 10.82 392 MET D CA 1
ATOM 15042 C C . MET D 1 392 ? -11.737 -37.315 -70.746 1.00 10.91 392 MET D C 1
ATOM 15043 O O . MET D 1 392 ? -12.537 -36.515 -71.226 1.00 11.58 392 MET D O 1
ATOM 15048 N N . VAL D 1 393 ? -12.072 -38.549 -70.420 1.00 9.81 393 VAL D N 1
ATOM 15049 C CA . VAL D 1 393 ? -13.424 -39.046 -70.682 1.00 9.33 393 VAL D CA 1
ATOM 15050 C C . VAL D 1 393 ? -14.439 -38.496 -69.706 1.00 9.35 393 VAL D C 1
ATOM 15051 O O . VAL D 1 393 ? -15.542 -38.136 -70.097 1.00 9.38 393 VAL D O 1
ATOM 15055 N N . ASP D 1 394 ? -14.056 -38.396 -68.429 1.00 10.13 394 ASP D N 1
ATOM 15056 C CA . ASP D 1 394 ? -14.968 -37.838 -67.397 1.00 10.71 394 ASP D CA 1
ATOM 15057 C C . ASP D 1 394 ? -15.361 -36.394 -67.675 1.00 10.24 394 ASP D C 1
ATOM 15058 O O . ASP D 1 394 ? -16.520 -36.008 -67.480 1.00 9.90 394 ASP D O 1
ATOM 15063 N N . GLY D 1 395 ? -14.413 -35.579 -68.130 1.00 10.53 395 GLY D N 1
ATOM 15064 C CA . GLY D 1 395 ? -14.743 -34.221 -68.555 1.00 10.28 395 GLY D CA 1
ATOM 15065 C C . GLY D 1 395 ? -15.740 -34.183 -69.713 1.00 9.08 395 GLY D C 1
ATOM 15066 O O . GLY D 1 395 ? -16.686 -33.387 -69.718 1.00 10.22 395 GLY D O 1
ATOM 15067 N N . VAL D 1 396 ? -15.535 -35.035 -70.701 1.00 9.86 396 VAL D N 1
ATOM 15068 C CA . VAL D 1 396 ? -16.468 -35.154 -71.831 1.00 9.77 396 VAL D CA 1
ATOM 15069 C C . VAL D 1 396 ? -17.826 -35.671 -71.339 1.00 10.56 396 VAL D C 1
ATOM 15070 O O . VAL D 1 396 ? -18.869 -35.149 -71.732 1.00 9.76 396 VAL D O 1
ATOM 15074 N N . LYS D 1 397 ? -17.799 -36.601 -70.401 1.00 10.61 397 LYS D N 1
ATOM 15075 C CA . LYS D 1 397 ? -19.036 -37.100 -69.766 1.00 11.61 397 LYS D CA 1
ATOM 15076 C C . LYS D 1 397 ? -19.868 -35.957 -69.201 1.00 11.89 397 LYS D C 1
ATOM 15077 O O . LYS D 1 397 ? -21.073 -35.861 -69.511 1.00 12.04 397 LYS D O 1
ATOM 15083 N N . GLU D 1 398 ? -19.236 -35.096 -68.387 1.00 11.62 398 GLU D N 1
ATOM 15084 C CA . GLU D 1 398 ? -19.936 -33.930 -67.818 1.00 12.75 398 GLU D CA 1
ATOM 15085 C C . GLU D 1 398 ? -20.468 -33.003 -68.892 1.00 12.11 398 GLU D C 1
ATOM 15086 O O . GLU D 1 398 ? -21.604 -32.534 -68.826 1.00 11.57 398 GLU D O 1
ATOM 15092 N N . PHE D 1 399 ? -19.615 -32.664 -69.855 1.00 11.35 399 PHE D N 1
ATOM 15093 C CA . PHE D 1 399 ? -20.024 -31.773 -70.956 1.00 10.95 399 PHE D CA 1
ATOM 15094 C C . PHE D 1 399 ? -21.237 -32.355 -71.701 1.00 10.33 399 PHE D C 1
ATOM 15095 O O . PHE D 1 399 ? -22.221 -31.656 -71.979 1.00 9.31 399 PHE D O 1
ATOM 15103 N N . LEU D 1 400 ? -21.216 -33.653 -71.949 1.00 9.80 400 LEU D N 1
ATOM 15104 C CA . LEU D 1 400 ? -22.344 -34.259 -72.677 1.00 9.75 400 LEU D CA 1
ATOM 15105 C C . LEU D 1 400 ? -23.622 -34.251 -71.879 1.00 9.69 400 LEU D C 1
ATOM 15106 O O . LEU D 1 400 ? -24.673 -33.912 -72.424 1.00 9.62 400 LEU D O 1
ATOM 15111 N N . VAL D 1 401 ? -23.545 -34.554 -70.580 1.00 9.54 401 VAL D N 1
ATOM 15112 C CA . VAL D 1 401 ? -24.753 -34.505 -69.778 1.00 9.83 401 VAL D CA 1
ATOM 15113 C C . VAL D 1 401 ? -25.344 -33.113 -69.789 1.00 9.97 401 VAL D C 1
ATOM 15114 O O . VAL D 1 401 ? -26.570 -32.967 -69.830 1.00 10.78 401 VAL D O 1
ATOM 15118 N N . LEU D 1 402 ? -24.483 -32.082 -69.783 1.00 10.00 402 LEU D N 1
ATOM 15119 C CA . LEU D 1 402 ? -24.934 -30.681 -69.903 1.00 11.59 402 LEU D CA 1
ATOM 15120 C C . LEU D 1 402 ? -25.769 -30.429 -71.173 1.00 12.02 402 LEU D C 1
ATOM 15121 O O . LEU D 1 402 ? -26.701 -29.600 -71.159 1.00 12.09 402 LEU D O 1
ATOM 15126 N N . HIS D 1 403 ? -25.465 -31.148 -72.254 1.00 11.50 403 HIS D N 1
ATOM 15127 C CA . HIS D 1 403 ? -26.292 -31.039 -73.480 1.00 11.62 403 HIS D CA 1
ATOM 15128 C C . HIS D 1 403 ? -27.722 -31.462 -73.149 1.00 12.07 403 HIS D C 1
ATOM 15129 O O . HIS D 1 403 ? -28.702 -30.772 -73.481 1.00 11.60 403 HIS D O 1
ATOM 15136 N N . TYR D 1 404 ? -27.852 -32.599 -72.481 1.00 12.23 404 TYR D N 1
ATOM 15137 C CA . TYR D 1 404 ? -29.181 -33.081 -72.205 1.00 12.17 404 TYR D CA 1
ATOM 15138 C C . TYR D 1 404 ? -29.895 -32.216 -71.172 1.00 12.27 404 TYR D C 1
ATOM 15139 O O . TYR D 1 404 ? -31.106 -32.012 -71.291 1.00 13.68 404 TYR D O 1
ATOM 15148 N N . LYS D 1 405 ? -29.156 -31.661 -70.208 1.00 12.34 405 LYS D N 1
ATOM 15149 C CA . LYS D 1 405 ? -29.754 -30.784 -69.206 1.00 13.15 405 LYS D CA 1
ATOM 15150 C C . LYS D 1 405 ? -30.141 -29.399 -69.771 1.00 13.37 405 LYS D C 1
ATOM 15151 O O . LYS D 1 405 ? -31.164 -28.825 -69.362 1.00 13.45 405 LYS D O 1
ATOM 15157 N N . GLY D 1 406 ? -29.372 -28.896 -70.734 1.00 13.12 406 GLY D N 1
ATOM 15158 C CA . GLY D 1 406 ? -29.692 -27.629 -71.392 1.00 13.63 406 GLY D CA 1
ATOM 15159 C C . GLY D 1 406 ? -30.851 -27.723 -72.377 1.00 13.68 406 GLY D C 1
ATOM 15160 O O . GLY D 1 406 ? -31.599 -26.742 -72.580 1.00 13.25 406 GLY D O 1
ATOM 15161 N N . ALA D 1 407 ? -31.008 -28.888 -73.004 1.00 13.84 407 ALA D N 1
ATOM 15162 C CA . ALA D 1 407 ? -32.044 -29.068 -74.018 1.00 14.56 407 ALA D CA 1
ATOM 15163 C C . ALA D 1 407 ? -33.413 -28.711 -73.402 1.00 14.83 407 ALA D C 1
ATOM 15164 O O . ALA D 1 407 ? -33.729 -29.198 -72.341 1.00 15.17 407 ALA D O 1
ATOM 15166 N N . GLN D 1 408 ? -34.183 -27.818 -74.013 1.00 15.12 408 GLN D N 1
ATOM 15167 C CA . GLN D 1 408 ? -35.450 -27.375 -73.370 1.00 16.38 408 GLN D CA 1
ATOM 15168 C C . GLN D 1 408 ? -36.676 -28.189 -73.733 1.00 16.84 408 GLN D C 1
ATOM 15169 O O . GLN D 1 408 ? -37.734 -28.053 -73.102 1.00 16.68 408 GLN D O 1
ATOM 15175 N N . ARG D 1 409 ? -36.583 -28.990 -74.785 1.00 17.78 409 ARG D N 1
ATOM 15176 C CA . ARG D 1 409 ? -37.743 -29.742 -75.234 1.00 18.36 409 ARG D CA 1
ATOM 15177 C C . ARG D 1 409 ? -38.132 -30.784 -74.189 1.00 18.89 409 ARG D C 1
ATOM 15178 O O . ARG D 1 409 ? -37.274 -31.357 -73.508 1.00 18.67 409 ARG D O 1
ATOM 15186 N N . GLU D 1 410 ? -39.438 -30.998 -74.080 1.00 19.58 410 GLU D N 1
ATOM 15187 C CA . GLU D 1 410 ? -40.034 -31.831 -73.043 1.00 19.95 410 GLU D CA 1
ATOM 15188 C C . GLU D 1 410 ? -41.242 -32.606 -73.591 1.00 19.42 410 GLU D C 1
ATOM 15189 O O . GLU D 1 410 ? -42.171 -32.906 -72.842 1.00 18.61 410 GLU D O 1
ATOM 15195 N N . ASP D 1 411 ? -41.200 -32.948 -74.879 1.00 18.38 411 ASP D N 1
ATOM 15196 C CA . ASP D 1 411 ? -42.383 -33.347 -75.649 1.00 17.86 411 ASP D CA 1
ATOM 15197 C C . ASP D 1 411 ? -42.620 -34.860 -75.736 1.00 17.06 411 ASP D C 1
ATOM 15198 O O . ASP D 1 411 ? -43.717 -35.294 -76.123 1.00 16.88 411 ASP D O 1
ATOM 15203 N N . THR D 1 412 ? -41.599 -35.652 -75.397 1.00 15.32 412 THR D N 1
ATOM 15204 C CA . THR D 1 412 ? -41.697 -37.106 -75.394 1.00 14.65 412 THR D CA 1
ATOM 15205 C C . THR D 1 412 ? -41.218 -37.670 -74.057 1.00 13.96 412 THR D C 1
ATOM 15206 O O . THR D 1 412 ? -40.519 -36.992 -73.317 1.00 12.43 412 THR D O 1
ATOM 15210 N N . PRO D 1 413 ? -41.613 -38.917 -73.729 1.00 13.45 413 PRO D N 1
ATOM 15211 C CA . PRO D 1 413 ? -41.088 -39.552 -72.525 1.00 13.58 413 PRO D CA 1
ATOM 15212 C C . PRO D 1 413 ? -39.559 -39.411 -72.363 1.00 13.44 413 PRO D C 1
ATOM 15213 O O . PRO D 1 413 ? -39.055 -39.156 -71.257 1.00 13.77 413 PRO D O 1
ATOM 15217 N N . TYR D 1 414 ? -38.832 -39.559 -73.462 1.00 13.20 414 TYR D N 1
ATOM 15218 C CA . TYR D 1 414 ? -37.376 -39.520 -73.421 1.00 12.84 414 TYR D CA 1
ATOM 15219 C C . TYR D 1 414 ? -36.877 -38.176 -72.926 1.00 13.32 414 TYR D C 1
ATOM 15220 O O . TYR D 1 414 ? -35.975 -38.103 -72.074 1.00 13.85 414 TYR D O 1
ATOM 15229 N N . TRP D 1 415 ? -37.456 -37.109 -73.468 1.00 13.43 415 TRP D N 1
ATOM 15230 C CA . TRP D 1 415 ? -36.982 -35.771 -73.141 1.00 13.60 415 TRP D CA 1
ATOM 15231 C C . TRP D 1 415 ? -37.430 -35.364 -71.743 1.00 13.78 415 TRP D C 1
ATOM 15232 O O . TRP D 1 415 ? -36.743 -34.598 -71.098 1.00 13.72 415 TRP D O 1
ATOM 15243 N N . LYS D 1 416 ? -38.572 -35.873 -71.296 1.00 14.49 416 LYS D N 1
ATOM 15244 C CA . LYS D 1 416 ? -39.028 -35.634 -69.923 1.00 14.96 416 LYS D CA 1
ATOM 15245 C C . LYS D 1 416 ? -38.103 -36.314 -68.921 1.00 15.04 416 LYS D C 1
ATOM 15246 O O . LYS D 1 416 ? -37.758 -35.707 -67.910 1.00 15.71 416 LYS D O 1
ATOM 15252 N N . ALA D 1 417 ? -37.678 -37.543 -69.240 1.00 14.77 417 ALA D N 1
ATOM 15253 C CA . ALA D 1 417 ? -36.743 -38.330 -68.439 1.00 15.10 417 ALA D CA 1
ATOM 15254 C C . ALA D 1 417 ? -35.370 -37.687 -68.364 1.00 15.03 417 ALA D C 1
ATOM 15255 O O . ALA D 1 417 ? -34.702 -37.747 -67.331 1.00 14.79 417 ALA D O 1
ATOM 15257 N N . ALA D 1 418 ? -34.946 -37.103 -69.472 1.00 15.00 418 ALA D N 1
ATOM 15258 C CA . ALA D 1 418 ? -33.691 -36.337 -69.512 1.00 15.72 418 ALA D CA 1
ATOM 15259 C C . ALA D 1 418 ? -33.666 -35.228 -68.460 1.00 16.52 418 ALA D C 1
ATOM 15260 O O . ALA D 1 418 ? -32.611 -34.959 -67.880 1.00 16.62 418 ALA D O 1
ATOM 15262 N N . LYS D 1 419 ? -34.812 -34.573 -68.222 1.00 17.75 419 LYS D N 1
ATOM 15263 C CA . LYS D 1 419 ? -34.877 -33.444 -67.281 1.00 18.61 419 LYS D CA 1
ATOM 15264 C C . LYS D 1 419 ? -34.578 -33.860 -65.822 1.00 18.16 419 LYS D C 1
ATOM 15265 O O . LYS D 1 419 ? -33.934 -33.113 -65.078 1.00 18.60 419 LYS D O 1
ATOM 15271 N N . THR D 1 420 ? -35.035 -35.048 -65.416 1.00 17.45 420 THR D N 1
ATOM 15272 C CA . THR D 1 420 ? -34.938 -35.483 -64.039 1.00 17.12 420 THR D CA 1
ATOM 15273 C C . THR D 1 420 ? -33.881 -36.566 -63.784 1.00 17.32 420 THR D C 1
ATOM 15274 O O . THR D 1 420 ? -33.715 -37.025 -62.649 1.00 17.45 420 THR D O 1
ATOM 15278 N N . ARG D 1 421 ? -33.146 -36.953 -64.817 1.00 15.89 421 ARG D N 1
ATOM 15279 C CA . ARG D 1 421 ? -32.180 -38.030 -64.692 1.00 15.65 421 ARG D CA 1
ATOM 15280 C C . ARG D 1 421 ? -30.992 -37.561 -63.850 1.00 15.65 421 ARG D C 1
ATOM 15281 O O . ARG D 1 421 ? -30.606 -36.375 -63.882 1.00 15.54 421 ARG D O 1
ATOM 15289 N N . ALA D 1 422 ? -30.416 -38.495 -63.102 1.00 15.66 422 ALA D N 1
ATOM 15290 C CA . ALA D 1 422 ? -29.204 -38.251 -62.328 1.00 16.67 422 ALA D CA 1
ATOM 15291 C C . ALA D 1 422 ? -28.105 -37.680 -63.201 1.00 16.83 422 ALA D C 1
ATOM 15292 O O . ALA D 1 422 ? -28.035 -37.943 -64.407 1.00 16.15 422 ALA D O 1
ATOM 15294 N N . MET D 1 423 ? -27.242 -36.900 -62.583 1.00 17.28 423 MET D N 1
ATOM 15295 C CA . MET D 1 423 ? -26.104 -36.337 -63.292 1.00 17.63 423 MET D CA 1
ATOM 15296 C C . MET D 1 423 ? -24.815 -36.523 -62.511 1.00 17.30 423 MET D C 1
ATOM 15297 O O . MET D 1 423 ? -24.829 -36.820 -61.293 1.00 15.81 423 MET D O 1
ATOM 15302 N N . PRO D 1 424 ? -23.669 -36.368 -63.197 1.00 18.43 424 PRO D N 1
ATOM 15303 C CA . PRO D 1 424 ? -22.439 -36.470 -62.418 1.00 19.40 424 PRO D CA 1
ATOM 15304 C C . PRO D 1 424 ? -22.385 -35.346 -61.384 1.00 20.55 424 PRO D C 1
ATOM 15305 O O . PRO D 1 424 ? -22.859 -34.229 -61.642 1.00 19.79 424 PRO D O 1
ATOM 15309 N N . ASP D 1 425 ? -21.839 -35.654 -60.212 1.00 22.11 425 ASP D N 1
ATOM 15310 C CA . ASP D 1 425 ? -21.858 -34.713 -59.088 1.00 23.09 425 ASP D CA 1
ATOM 15311 C C . ASP D 1 425 ? -21.240 -33.324 -59.379 1.00 22.38 425 ASP D C 1
ATOM 15312 O O . ASP D 1 425 ? -21.759 -32.328 -58.905 1.00 23.29 425 ASP D O 1
ATOM 15317 N N . GLY D 1 426 ? -20.176 -33.243 -60.177 1.00 21.49 426 GLY D N 1
ATOM 15318 C CA . GLY D 1 426 ? -19.550 -31.943 -60.501 1.00 20.77 426 GLY D CA 1
ATOM 15319 C C . GLY D 1 426 ? -20.405 -30.986 -61.330 1.00 19.78 426 GLY D C 1
ATOM 15320 O O . GLY D 1 426 ? -20.127 -29.784 -61.415 1.00 19.91 426 GLY D O 1
ATOM 15321 N N . LEU D 1 427 ? -21.475 -31.500 -61.927 1.00 17.94 427 LEU D N 1
ATOM 15322 C CA . LEU D 1 427 ? -22.299 -30.676 -62.792 1.00 17.00 427 LEU D CA 1
ATOM 15323 C C . LEU D 1 427 ? -23.222 -29.733 -62.030 1.00 15.61 427 LEU D C 1
ATOM 15324 O O . LEU D 1 427 ? -23.497 -28.646 -62.533 1.00 15.25 427 LEU D O 1
ATOM 15329 N N . ALA D 1 428 ? -23.667 -30.108 -60.812 1.00 15.05 428 ALA D N 1
ATOM 15330 C CA . ALA D 1 428 ? -24.612 -29.264 -60.053 1.00 14.24 428 ALA D CA 1
ATOM 15331 C C . ALA D 1 428 ? -24.020 -27.874 -59.894 1.00 13.47 428 ALA D C 1
ATOM 15332 O O . ALA D 1 428 ? -24.687 -26.889 -60.157 1.00 13.02 428 ALA D O 1
ATOM 15334 N N . ARG D 1 429 ? -22.766 -27.805 -59.471 1.00 12.82 429 ARG D N 1
ATOM 15335 C CA . ARG D 1 429 ? -22.112 -26.501 -59.259 1.00 13.03 429 ARG D CA 1
ATOM 15336 C C . ARG D 1 429 ? -22.095 -25.670 -60.553 1.00 12.68 429 ARG D C 1
ATOM 15337 O O . ARG D 1 429 ? -22.392 -24.444 -60.541 1.00 12.47 429 ARG D O 1
ATOM 15345 N N . LYS D 1 430 ? -21.778 -26.345 -61.661 1.00 12.09 430 LYS D N 1
ATOM 15346 C CA . LYS D 1 430 ? -21.641 -25.694 -62.938 1.00 12.13 430 LYS D CA 1
ATOM 15347 C C . LYS D 1 430 ? -22.996 -25.132 -63.347 1.00 12.30 430 LYS D C 1
ATOM 15348 O O . LYS D 1 430 ? -23.060 -24.004 -63.796 1.00 11.18 430 LYS D O 1
ATOM 15354 N N . LEU D 1 431 ? -24.078 -25.902 -63.135 1.00 12.42 431 LEU D N 1
ATOM 15355 C CA . LEU D 1 431 ? -25.438 -25.397 -63.379 1.00 13.81 431 LEU D CA 1
ATOM 15356 C C . LEU D 1 431 ? -25.857 -24.229 -62.495 1.00 13.82 431 LEU D C 1
ATOM 15357 O O . LEU D 1 431 ? -26.501 -23.274 -62.977 1.00 14.15 431 LEU D O 1
ATOM 15362 N N . GLU D 1 432 ? -25.511 -24.296 -61.204 1.00 13.75 432 GLU D N 1
ATOM 15363 C CA . GLU D 1 432 ? -25.810 -23.219 -60.240 1.00 14.11 432 GLU D CA 1
ATOM 15364 C C . GLU D 1 432 ? -25.066 -21.934 -60.645 1.00 13.07 432 GLU D C 1
ATOM 15365 O O . GLU D 1 432 ? -25.643 -20.854 -60.722 1.00 11.65 432 GLU D O 1
ATOM 15371 N N . LEU D 1 433 ? -23.805 -22.071 -61.016 1.00 11.59 433 LEU D N 1
ATOM 15372 C CA . LEU D 1 433 ? -23.070 -20.916 -61.539 1.00 11.62 433 LEU D CA 1
ATOM 15373 C C . LEU D 1 433 ? -23.705 -20.331 -62.808 1.00 10.79 433 LEU D C 1
ATOM 15374 O O . LEU D 1 433 ? -23.791 -19.102 -62.952 1.00 10.92 433 LEU D O 1
ATOM 15379 N N . SER D 1 434 ? -24.179 -21.210 -63.684 1.00 9.34 434 SER D N 1
ATOM 15380 C CA . SER D 1 434 ? -24.563 -20.824 -65.029 1.00 9.94 434 SER D CA 1
ATOM 15381 C C . SER D 1 434 ? -25.881 -20.047 -64.993 1.00 9.89 434 SER D C 1
ATOM 15382 O O . SER D 1 434 ? -26.173 -19.327 -65.929 1.00 10.12 434 SER D O 1
ATOM 15385 N N . ALA D 1 435 ? -26.642 -20.208 -63.911 1.00 10.67 435 ALA D N 1
ATOM 15386 C CA . ALA D 1 435 ? -27.916 -19.473 -63.694 1.00 10.99 435 ALA D CA 1
ATOM 15387 C C . ALA D 1 435 ? -27.627 -18.019 -63.369 1.00 11.37 435 ALA D C 1
ATOM 15388 O O . ALA D 1 435 ? -28.495 -17.150 -63.538 1.00 10.95 435 ALA D O 1
ATOM 15390 N N . SER D 1 436 ? -26.400 -17.767 -62.912 1.00 11.46 436 SER D N 1
ATOM 15391 C CA . SER D 1 436 ? -25.979 -16.473 -62.418 1.00 10.74 436 SER D CA 1
ATOM 15392 C C . SER D 1 436 ? -25.081 -15.765 -63.403 1.00 10.29 436 SER D C 1
ATOM 15393 O O . SER D 1 436 ? -25.265 -14.599 -63.685 1.00 9.63 436 SER D O 1
ATOM 15396 N N . HIS D 1 437 ? -24.081 -16.467 -63.911 1.00 10.40 437 HIS D N 1
ATOM 15397 C CA . HIS D 1 437 ? -23.145 -15.890 -64.867 1.00 10.20 437 HIS D CA 1
ATOM 15398 C C . HIS D 1 437 ? -22.491 -16.974 -65.735 1.00 10.65 437 HIS D C 1
ATOM 15399 O O . HIS D 1 437 ? -22.644 -18.167 -65.489 1.00 10.49 437 HIS D O 1
ATOM 15406 N N . LEU D 1 438 ? -21.772 -16.568 -66.776 1.00 10.95 438 LEU D N 1
ATOM 15407 C CA . LEU D 1 438 ? -21.172 -17.526 -67.662 1.00 11.60 438 LEU D CA 1
ATOM 15408 C C . LEU D 1 438 ? -20.019 -18.272 -67.001 1.00 11.49 438 LEU D C 1
ATOM 15409 O O . LEU D 1 438 ? -19.209 -17.707 -66.253 1.00 11.91 438 LEU D O 1
ATOM 15414 N N . LEU D 1 439 ? -19.900 -19.549 -67.322 1.00 12.37 439 LEU D N 1
ATOM 15415 C CA . LEU D 1 439 ? -18.737 -20.304 -66.910 1.00 12.10 439 LEU D CA 1
ATOM 15416 C C . LEU D 1 439 ? -17.489 -19.720 -67.533 1.00 12.84 439 LEU D C 1
ATOM 15417 O O . LEU D 1 439 ? -17.549 -19.014 -68.552 1.00 13.15 439 LEU D O 1
ATOM 15422 N N . ASP D 1 440 ? -16.360 -19.977 -66.908 1.00 13.05 440 ASP D N 1
ATOM 15423 C CA . ASP D 1 440 ? -15.084 -19.565 -67.465 1.00 14.03 440 ASP D CA 1
ATOM 15424 C C . ASP D 1 440 ? -14.008 -20.605 -67.225 1.00 13.64 440 ASP D C 1
ATOM 15425 O O . ASP D 1 440 ? -14.284 -21.728 -66.799 1.00 12.74 440 ASP D O 1
ATOM 15430 N N . GLU D 1 441 ? -12.774 -20.238 -67.528 1.00 13.88 441 GLU D N 1
ATOM 15431 C CA . GLU D 1 441 ? -11.669 -21.185 -67.465 1.00 14.80 441 GLU D CA 1
ATOM 15432 C C . GLU D 1 441 ? -11.522 -21.839 -66.105 1.00 14.07 441 GLU D C 1
ATOM 15433 O O . GLU D 1 441 ? -11.106 -23.013 -65.996 1.00 14.19 441 GLU D O 1
ATOM 15439 N N . GLN D 1 442 ? -11.903 -21.113 -65.073 1.00 12.91 442 GLN D N 1
ATOM 15440 C CA . GLN D 1 442 ? -11.750 -21.601 -63.709 1.00 13.29 442 GLN D CA 1
ATOM 15441 C C . GLN D 1 442 ? -12.938 -22.422 -63.214 1.00 12.70 442 GLN D C 1
ATOM 15442 O O . GLN D 1 442 ? -12.839 -23.036 -62.151 1.00 13.25 442 GLN D O 1
ATOM 15448 N N . THR D 1 443 ? -14.044 -22.436 -63.964 1.00 11.86 443 THR D N 1
ATOM 15449 C CA . THR D 1 443 ? -15.250 -23.138 -63.512 1.00 11.25 443 THR D CA 1
ATOM 15450 C C . THR D 1 443 ? -15.792 -24.260 -64.414 1.00 11.89 443 THR D C 1
ATOM 15451 O O . THR D 1 443 ? -16.707 -24.996 -64.001 1.00 12.01 443 THR D O 1
ATOM 15455 N N . ILE D 1 444 ? -15.233 -24.439 -65.600 1.00 11.63 444 ILE D N 1
ATOM 15456 C CA . ILE D 1 444 ? -15.507 -25.651 -66.368 1.00 12.08 444 ILE D CA 1
ATOM 15457 C C . ILE D 1 444 ? -14.699 -26.808 -65.781 1.00 12.17 444 ILE D C 1
ATOM 15458 O O . ILE D 1 444 ? -13.981 -26.637 -64.777 1.00 13.35 444 ILE D O 1
ATOM 15463 N N . TYR D 1 445 ? -14.841 -27.992 -66.378 1.00 11.80 445 TYR D N 1
ATOM 15464 C CA . TYR D 1 445 ? -14.076 -29.131 -65.932 1.00 11.72 445 TYR D CA 1
ATOM 15465 C C . TYR D 1 445 ? -12.590 -28.768 -66.021 1.00 11.63 445 TYR D C 1
ATOM 15466 O O . TYR D 1 445 ? -12.144 -28.284 -67.048 1.00 12.22 445 TYR D O 1
ATOM 15475 N N . PRO D 1 446 ? -11.855 -28.957 -64.913 1.00 13.07 446 PRO D N 1
ATOM 15476 C CA . PRO D 1 446 ? -10.526 -28.380 -64.752 1.00 13.38 446 PRO D CA 1
ATOM 15477 C C . PRO D 1 446 ? -9.339 -29.141 -65.323 1.00 13.34 446 PRO D C 1
ATOM 15478 O O . PRO D 1 446 ? -8.238 -28.608 -65.277 1.00 15.32 446 PRO D O 1
ATOM 15482 N N . TYR D 1 447 ? -9.531 -30.355 -65.809 1.00 12.24 447 TYR D N 1
ATOM 15483 C CA . TYR D 1 447 ? -8.463 -31.157 -66.404 1.00 11.82 447 TYR D CA 1
ATOM 15484 C C . TYR D 1 447 ? -8.725 -31.299 -67.878 1.00 11.44 447 TYR D C 1
ATOM 15485 O O . TYR D 1 447 ? -9.830 -31.080 -68.330 1.00 11.25 447 TYR D O 1
ATOM 15494 N N . TYR D 1 448 ? -7.684 -31.641 -68.624 1.00 11.16 448 TYR D N 1
ATOM 15495 C CA . TYR D 1 448 ? -7.788 -31.655 -70.094 1.00 10.35 448 TYR D CA 1
ATOM 15496 C C . TYR D 1 448 ? -8.829 -32.652 -70.551 1.00 10.49 448 TYR D C 1
ATOM 15497 O O . TYR D 1 448 ? -8.762 -33.837 -70.246 1.00 9.43 448 TYR D O 1
ATOM 15506 N N . HIS D 1 449 ? -9.781 -32.169 -71.333 1.00 9.94 449 HIS D N 1
ATOM 15507 C CA . HIS D 1 449 ? -10.823 -33.051 -71.837 1.00 10.42 449 HIS D CA 1
ATOM 15508 C C . HIS D 1 449 ? -11.224 -32.735 -73.276 1.00 10.97 449 HIS D C 1
ATOM 15509 O O . HIS D 1 449 ? -12.272 -33.195 -73.709 1.00 11.34 449 HIS D O 1
ATOM 15516 N N . GLY D 1 450 ? -10.406 -31.948 -73.976 1.00 11.21 450 GLY D N 1
ATOM 15517 C CA . GLY D 1 450 ? -10.584 -31.645 -75.370 1.00 12.13 450 GLY D CA 1
ATOM 15518 C C . GLY D 1 450 ? -11.437 -30.421 -75.665 1.00 11.64 450 GLY D C 1
ATOM 15519 O O . GLY D 1 450 ? -11.544 -30.043 -76.819 1.00 13.50 450 GLY D O 1
ATOM 15520 N N . PHE D 1 451 ? -12.062 -29.832 -74.643 1.00 11.15 451 PHE D N 1
ATOM 15521 C CA . PHE D 1 451 ? -12.899 -28.661 -74.813 1.00 11.17 451 PHE D CA 1
ATOM 15522 C C . PHE D 1 451 ? -12.482 -27.546 -73.866 1.00 12.52 451 PHE D C 1
ATOM 15523 O O . PHE D 1 451 ? -12.003 -27.784 -72.736 1.00 12.81 451 PHE D O 1
ATOM 15531 N N . GLU D 1 452 ? -12.673 -26.338 -74.357 1.00 13.06 452 GLU D N 1
ATOM 15532 C CA . GLU D 1 452 ? -12.307 -25.098 -73.693 1.00 13.56 452 GLU D CA 1
ATOM 15533 C C . GLU D 1 452 ? -13.572 -24.363 -73.298 1.00 12.45 452 GLU D C 1
ATOM 15534 O O . GLU D 1 452 ? -14.682 -24.759 -73.652 1.00 12.10 452 GLU D O 1
ATOM 15540 N N . THR D 1 453 ? -13.386 -23.243 -72.622 1.00 12.49 453 THR D N 1
ATOM 15541 C CA . THR D 1 453 ? -14.512 -22.447 -72.100 1.00 12.22 453 THR D CA 1
ATOM 15542 C C . THR D 1 453 ? -15.552 -22.083 -73.153 1.00 11.69 453 THR D C 1
ATOM 15543 O O . THR D 1 453 ? -16.767 -22.298 -72.946 1.00 10.78 453 THR D O 1
ATOM 15547 N N . TYR D 1 454 ? -15.128 -21.572 -74.309 1.00 10.91 454 TYR D N 1
ATOM 15548 C CA . TYR D 1 454 ? -16.142 -21.191 -75.298 1.00 10.55 454 TYR D CA 1
ATOM 15549 C C . TYR D 1 454 ? -17.111 -22.346 -75.651 1.00 10.17 454 TYR D C 1
ATOM 15550 O O . TYR D 1 454 ? -18.287 -22.113 -75.884 1.00 9.19 454 TYR D O 1
ATOM 15559 N N . SER D 1 455 ? -16.637 -23.584 -75.685 1.00 9.03 455 SER D N 1
ATOM 15560 C CA . SER D 1 455 ? -17.501 -24.716 -76.017 1.00 8.99 455 SER D CA 1
ATOM 15561 C C . SER D 1 455 ? -18.590 -24.869 -74.957 1.00 9.75 455 SER D C 1
ATOM 15562 O O . SER D 1 455 ? -19.744 -25.073 -75.316 1.00 10.60 455 SER D O 1
ATOM 15565 N N . TRP D 1 456 ? -18.214 -24.761 -73.672 1.00 9.76 456 TRP D N 1
ATOM 15566 C CA . TRP D 1 456 ? -19.164 -24.922 -72.562 1.00 9.70 456 TRP D CA 1
ATOM 15567 C C . TRP D 1 456 ? -20.219 -23.824 -72.626 1.00 10.23 456 TRP D C 1
ATOM 15568 O O . TRP D 1 456 ? -21.430 -24.094 -72.532 1.00 9.96 456 TRP D O 1
ATOM 15579 N N . ILE D 1 457 ? -19.772 -22.591 -72.799 1.00 10.68 457 ILE D N 1
ATOM 15580 C CA . ILE D 1 457 ? -20.754 -21.507 -72.807 1.00 12.62 457 ILE D CA 1
ATOM 15581 C C . ILE D 1 457 ? -21.597 -21.473 -74.071 1.00 11.68 457 ILE D C 1
ATOM 15582 O O . ILE D 1 457 ? -22.750 -21.071 -74.025 1.00 12.28 457 ILE D O 1
ATOM 15587 N N . THR D 1 458 ? -21.022 -21.898 -75.204 1.00 10.76 458 THR D N 1
ATOM 15588 C CA . THR D 1 458 ? -21.785 -21.923 -76.467 1.00 10.90 458 THR D CA 1
ATOM 15589 C C . THR D 1 458 ? -22.930 -22.927 -76.404 1.00 10.60 458 THR D C 1
ATOM 15590 O O . THR D 1 458 ? -24.034 -22.623 -76.827 1.00 10.00 458 THR D O 1
ATOM 15594 N N . MET D 1 459 ? -22.668 -24.107 -75.844 1.00 11.18 459 MET D N 1
ATOM 15595 C CA . MET D 1 459 ? -23.741 -25.067 -75.635 1.00 10.80 459 MET D CA 1
ATOM 15596 C C . MET D 1 459 ? -24.807 -24.539 -74.679 1.00 11.45 459 MET D C 1
ATOM 15597 O O . MET D 1 459 ? -26.023 -24.709 -74.930 1.00 11.94 459 MET D O 1
ATOM 15602 N N . ASN D 1 460 ? -24.380 -23.928 -73.564 1.00 11.31 460 ASN D N 1
ATOM 15603 C CA . ASN D 1 460 ? -25.341 -23.351 -72.630 1.00 11.25 460 ASN D CA 1
ATOM 15604 C C . ASN D 1 460 ? -26.219 -22.299 -73.288 1.00 11.02 460 ASN D C 1
ATOM 15605 O O . ASN D 1 460 ? -27.454 -22.347 -73.201 1.00 11.57 460 ASN D O 1
ATOM 15610 N N . LEU D 1 461 ? -25.606 -21.305 -73.921 1.00 10.17 461 LEU D N 1
ATOM 15611 C CA . LEU D 1 461 ? -26.393 -20.247 -74.490 1.00 10.10 461 LEU D CA 1
ATOM 15612 C C . LEU D 1 461 ? -27.220 -20.716 -75.681 1.00 10.87 461 LEU D C 1
ATOM 15613 O O . LEU D 1 461 ? -28.310 -20.219 -75.889 1.00 10.66 461 LEU D O 1
ATOM 15618 N N . GLY D 1 462 ? -26.709 -21.672 -76.452 1.00 11.20 462 GLY D N 1
ATOM 15619 C CA . GLY D 1 462 ? -27.461 -22.226 -77.575 1.00 11.75 462 GLY D CA 1
ATOM 15620 C C . GLY D 1 462 ? -28.698 -22.984 -77.116 1.00 12.25 462 GLY D C 1
ATOM 15621 O O . GLY D 1 462 ? -29.785 -22.851 -77.701 1.00 11.52 462 GLY D O 1
ATOM 15622 N N . LEU D 1 463 ? -28.528 -23.777 -76.068 1.00 12.84 463 LEU D N 1
ATOM 15623 C CA . LEU D 1 463 ? -29.576 -24.670 -75.636 1.00 13.52 463 LEU D CA 1
ATOM 15624 C C . LEU D 1 463 ? -30.588 -23.954 -74.776 1.00 13.93 463 LEU D C 1
ATOM 15625 O O . LEU D 1 463 ? -31.757 -24.297 -74.799 1.00 14.83 463 LEU D O 1
ATOM 15630 N N . GLY D 1 464 ? -30.125 -22.952 -74.035 1.00 14.46 464 GLY D N 1
ATOM 15631 C CA . GLY D 1 464 ? -31.005 -22.170 -73.184 1.00 15.13 464 GLY D CA 1
ATOM 15632 C C . GLY D 1 464 ? -30.655 -22.046 -71.708 1.00 15.52 464 GLY D C 1
ATOM 15633 O O . GLY D 1 464 ? -31.515 -21.600 -70.921 1.00 16.74 464 GLY D O 1
ATOM 15634 N N . ILE D 1 465 ? -29.442 -22.426 -71.298 1.00 15.07 465 ILE D N 1
ATOM 15635 C CA . ILE D 1 465 ? -29.008 -22.175 -69.900 1.00 14.85 465 ILE D CA 1
ATOM 15636 C C . ILE D 1 465 ? -28.304 -20.835 -69.903 1.00 14.18 465 ILE D C 1
ATOM 15637 O O . ILE D 1 465 ? -27.105 -20.765 -70.155 1.00 13.59 465 ILE D O 1
ATOM 15642 N N . VAL D 1 466 ? -29.073 -19.780 -69.646 1.00 13.87 466 VAL D N 1
ATOM 15643 C CA . VAL D 1 466 ? -28.638 -18.403 -69.812 1.00 13.93 466 VAL D CA 1
ATOM 15644 C C . VAL D 1 466 ? -28.657 -17.683 -68.464 1.00 13.83 466 VAL D C 1
ATOM 15645 O O . VAL D 1 466 ? -29.591 -17.881 -67.681 1.00 13.53 466 VAL D O 1
ATOM 15649 N N . PRO D 1 467 ? -27.669 -16.811 -68.191 1.00 13.38 467 PRO D N 1
ATOM 15650 C CA . PRO D 1 467 ? -27.704 -16.123 -66.908 1.00 13.05 467 PRO D CA 1
ATOM 15651 C C . PRO D 1 467 ? -28.958 -15.254 -66.777 1.00 13.15 467 PRO D C 1
ATOM 15652 O O . PRO D 1 467 ? -29.471 -14.737 -67.773 1.00 13.01 467 PRO D O 1
ATOM 15656 N N . GLU D 1 468 ? -29.450 -15.138 -65.556 1.00 12.92 468 GLU D N 1
ATOM 15657 C CA . GLU D 1 468 ? -30.682 -14.399 -65.264 1.00 13.61 468 GLU D CA 1
ATOM 15658 C C . GLU D 1 468 ? -30.571 -12.977 -65.796 1.00 13.06 468 GLU D C 1
ATOM 15659 O O . GLU D 1 468 ? -31.528 -12.433 -66.350 1.00 13.20 468 GLU D O 1
ATOM 15665 N N . ARG D 1 469 ? -29.411 -12.374 -65.587 1.00 12.24 469 ARG D N 1
ATOM 15666 C CA . ARG D 1 469 ? -29.119 -11.031 -66.047 1.00 12.86 469 ARG D CA 1
ATOM 15667 C C . ARG D 1 469 ? -27.685 -10.996 -66.538 1.00 12.84 469 ARG D C 1
ATOM 15668 O O . ARG D 1 469 ? -26.906 -11.906 -66.206 1.00 11.65 469 ARG D O 1
ATOM 15676 N N . PRO D 1 470 ? -27.325 -9.976 -67.350 1.00 12.69 470 PRO D N 1
ATOM 15677 C CA . PRO D 1 470 ? -25.923 -9.847 -67.787 1.00 12.94 470 PRO D CA 1
ATOM 15678 C C . PRO D 1 470 ? -25.005 -9.472 -66.636 1.00 12.06 470 PRO D C 1
ATOM 15679 O O . PRO D 1 470 ? -25.475 -9.090 -65.570 1.00 11.60 470 PRO D O 1
ATOM 15683 N N . ARG D 1 471 ? -23.700 -9.587 -66.858 1.00 12.51 471 ARG D N 1
ATOM 15684 C CA . ARG D 1 471 ? -22.702 -9.238 -65.834 1.00 13.12 471 ARG D CA 1
ATOM 15685 C C . ARG D 1 471 ? -22.846 -7.832 -65.437 1.00 12.30 471 ARG D C 1
ATOM 15686 O O . ARG D 1 471 ? -22.703 -6.955 -66.307 1.00 10.90 471 ARG D O 1
ATOM 15694 N N . PRO D 1 472 ? -23.054 -7.579 -64.129 1.00 10.93 472 PRO D N 1
ATOM 15695 C CA . PRO D 1 472 ? -23.323 -6.223 -63.729 1.00 10.52 472 PRO D CA 1
ATOM 15696 C C . PRO D 1 472 ? -22.259 -5.204 -64.161 1.00 10.06 472 PRO D C 1
ATOM 15697 O O . PRO D 1 472 ? -22.599 -4.059 -64.520 1.00 10.00 472 PRO D O 1
ATOM 15701 N N . ALA D 1 473 ? -20.998 -5.617 -64.191 1.00 9.43 473 ALA D N 1
ATOM 15702 C CA . ALA D 1 473 ? -19.916 -4.690 -64.537 1.00 9.66 473 ALA D CA 1
ATOM 15703 C C . ALA D 1 473 ? -20.165 -4.042 -65.903 1.00 9.91 473 ALA D C 1
ATOM 15704 O O . ALA D 1 473 ? -19.825 -2.863 -66.113 1.00 10.65 473 ALA D O 1
ATOM 15706 N N . LEU D 1 474 ? -20.817 -4.759 -66.803 1.00 9.97 474 LEU D N 1
ATOM 15707 C CA . LEU D 1 474 ? -20.963 -4.255 -68.168 1.00 11.66 474 LEU D CA 1
ATOM 15708 C C . LEU D 1 474 ? -21.814 -2.999 -68.225 1.00 12.19 474 LEU D C 1
ATOM 15709 O O . LEU D 1 474 ? -21.615 -2.141 -69.102 1.00 12.44 474 LEU D O 1
ATOM 15714 N N . LEU D 1 475 ? -22.741 -2.861 -67.284 1.00 12.09 475 LEU D N 1
ATOM 15715 C CA . LEU D 1 475 ? -23.614 -1.698 -67.283 1.00 12.51 475 LEU D CA 1
ATOM 15716 C C . LEU D 1 475 ? -22.867 -0.436 -66.882 1.00 11.80 475 LEU D C 1
ATOM 15717 O O . LEU D 1 475 ? -23.355 0.655 -67.095 1.00 12.95 475 LEU D O 1
ATOM 15722 N N . HIS D 1 476 ? -21.691 -0.586 -66.289 1.00 11.35 476 HIS D N 1
ATOM 15723 C CA . HIS D 1 476 ? -20.867 0.545 -65.878 1.00 11.12 476 HIS D CA 1
ATOM 15724 C C . HIS D 1 476 ? -19.845 0.928 -66.953 1.00 10.86 476 HIS D C 1
ATOM 15725 O O . HIS D 1 476 ? -19.118 1.911 -66.755 1.00 11.42 476 HIS D O 1
ATOM 15732 N N . MET D 1 477 ? -19.814 0.205 -68.084 1.00 11.12 477 MET D N 1
ATOM 15733 C CA . MET D 1 477 ? -18.728 0.312 -69.056 1.00 11.27 477 MET D CA 1
ATOM 15734 C C . MET D 1 477 ? -19.208 0.891 -70.411 1.00 12.03 477 MET D C 1
ATOM 15735 O O . MET D 1 477 ? -20.348 0.736 -70.811 1.00 11.57 477 MET D O 1
ATOM 15740 N N . ASP D 1 478 ? -18.300 1.560 -71.102 1.00 12.19 478 ASP D N 1
ATOM 15741 C CA . ASP D 1 478 ? -18.571 2.076 -72.427 1.00 12.42 478 ASP D CA 1
ATOM 15742 C C . ASP D 1 478 ? -18.811 0.907 -73.393 1.00 12.17 478 ASP D C 1
ATOM 15743 O O . ASP D 1 478 ? -17.948 0.041 -73.552 1.00 11.20 478 ASP D O 1
ATOM 15748 N N . PRO D 1 479 ? -19.997 0.849 -74.007 1.00 12.49 479 PRO D N 1
ATOM 15749 C CA . PRO D 1 479 ? -20.293 -0.266 -74.891 1.00 12.88 479 PRO D CA 1
ATOM 15750 C C . PRO D 1 479 ? -19.754 -0.088 -76.323 1.00 13.29 479 PRO D C 1
ATOM 15751 O O . PRO D 1 479 ? -19.873 -1.005 -77.129 1.00 12.80 479 PRO D O 1
ATOM 15755 N N . ALA D 1 480 ? -19.186 1.074 -76.655 1.00 13.02 480 ALA D N 1
ATOM 15756 C CA . ALA D 1 480 ? -18.728 1.300 -78.045 1.00 13.26 480 ALA D CA 1
ATOM 15757 C C . ALA D 1 480 ? -17.752 0.232 -78.577 1.00 13.59 480 ALA D C 1
ATOM 15758 O O . ALA D 1 480 ? -17.956 -0.285 -79.674 1.00 13.32 480 ALA D O 1
ATOM 15760 N N . PRO D 1 481 ? -16.697 -0.083 -77.814 1.00 13.59 481 PRO D N 1
ATOM 15761 C CA . PRO D 1 481 ? -15.723 -1.082 -78.277 1.00 13.49 481 PRO D CA 1
ATOM 15762 C C . PRO D 1 481 ? -16.372 -2.411 -78.639 1.00 12.95 481 PRO D C 1
ATOM 15763 O O . PRO D 1 481 ? -16.057 -2.977 -79.680 1.00 13.40 481 PRO D O 1
ATOM 15767 N N . ALA D 1 482 ? -17.293 -2.886 -77.800 1.00 12.79 482 ALA D N 1
ATOM 15768 C CA . ALA D 1 482 ? -18.002 -4.131 -78.075 1.00 12.85 482 ALA D CA 1
ATOM 15769 C C . ALA D 1 482 ? -18.893 -3.989 -79.305 1.00 12.61 482 ALA D C 1
ATOM 15770 O O . ALA D 1 482 ? -18.923 -4.860 -80.155 1.00 12.44 482 ALA D O 1
ATOM 15772 N N . LEU D 1 483 ? -19.627 -2.892 -79.408 1.00 13.06 483 LEU D N 1
ATOM 15773 C CA . LEU D 1 483 ? -20.484 -2.701 -80.568 1.00 13.72 483 LEU D CA 1
ATOM 15774 C C . LEU D 1 483 ? -19.660 -2.628 -81.849 1.00 13.54 483 LEU D C 1
ATOM 15775 O O . LEU D 1 483 ? -20.070 -3.130 -82.878 1.00 12.66 483 LEU D O 1
ATOM 15780 N N . ALA D 1 484 ? -18.486 -2.005 -81.780 1.00 14.08 484 ALA D N 1
ATOM 15781 C CA . ALA D 1 484 ? -17.566 -1.981 -82.921 1.00 13.98 484 ALA D CA 1
ATOM 15782 C C . ALA D 1 484 ? -17.059 -3.378 -83.306 1.00 14.28 484 ALA D C 1
ATOM 15783 O O . ALA D 1 484 ? -16.908 -3.687 -84.508 1.00 14.42 484 ALA D O 1
ATOM 15785 N N . GLU D 1 485 ? -16.805 -4.233 -82.319 1.00 13.66 485 GLU D N 1
ATOM 15786 C CA . GLU D 1 485 ? -16.358 -5.601 -82.608 1.00 13.88 485 GLU D CA 1
ATOM 15787 C C . GLU D 1 485 ? -17.484 -6.441 -83.219 1.00 13.60 485 GLU D C 1
ATOM 15788 O O . GLU D 1 485 ? -17.231 -7.235 -84.148 1.00 13.31 485 GLU D O 1
ATOM 15794 N N . PHE D 1 486 ? -18.712 -6.269 -82.729 1.00 12.76 486 PHE D N 1
ATOM 15795 C CA . PHE D 1 486 ? -19.858 -6.955 -83.334 1.00 12.46 486 PHE D CA 1
ATOM 15796 C C . PHE D 1 486 ? -19.928 -6.566 -84.812 1.00 13.42 486 PHE D C 1
ATOM 15797 O O . PHE D 1 486 ? -20.233 -7.397 -85.662 1.00 12.70 486 PHE D O 1
ATOM 15805 N N . GLU D 1 487 ? -19.667 -5.289 -85.084 1.00 14.12 487 GLU D N 1
ATOM 15806 C CA . GLU D 1 487 ? -19.765 -4.760 -86.443 1.00 15.95 487 GLU D CA 1
ATOM 15807 C C . GLU D 1 487 ? -18.672 -5.311 -87.333 1.00 15.81 487 GLU D C 1
ATOM 15808 O O . GLU D 1 487 ? -18.971 -5.698 -88.459 1.00 15.68 487 GLU D O 1
ATOM 15814 N N . ARG D 1 488 ? -17.437 -5.369 -86.823 1.00 15.83 488 ARG D N 1
ATOM 15815 C CA . ARG D 1 488 ? -16.323 -6.067 -87.503 1.00 16.66 488 ARG D CA 1
ATOM 15816 C C . ARG D 1 488 ? -16.641 -7.528 -87.848 1.00 16.60 488 ARG D C 1
ATOM 15817 O O . ARG D 1 488 ? -16.373 -7.983 -88.974 1.00 16.45 488 ARG D O 1
ATOM 15825 N N . LEU D 1 489 ? -17.206 -8.263 -86.894 1.00 15.57 489 LEU D N 1
ATOM 15826 C CA . LEU D 1 489 ? -17.563 -9.670 -87.134 1.00 16.39 489 LEU D CA 1
ATOM 15827 C C . LEU D 1 489 ? -18.568 -9.800 -88.313 1.00 16.34 489 LEU D C 1
ATOM 15828 O O . LEU D 1 489 ? -18.439 -10.680 -89.165 1.00 16.46 489 LEU D O 1
ATOM 15833 N N . ARG D 1 490 ? -19.569 -8.935 -88.335 1.00 16.62 490 ARG D N 1
ATOM 15834 C CA . ARG D 1 490 ? -20.569 -8.951 -89.398 1.00 16.90 490 ARG D CA 1
ATOM 15835 C C . ARG D 1 490 ? -19.917 -8.643 -90.748 1.00 16.75 490 ARG D C 1
ATOM 15836 O O . ARG D 1 490 ? -20.112 -9.363 -91.706 1.00 15.77 490 ARG D O 1
ATOM 15844 N N . ARG D 1 491 ? -19.143 -7.570 -90.806 1.00 17.17 491 ARG D N 1
ATOM 15845 C CA . ARG D 1 491 ? -18.484 -7.137 -92.043 1.00 17.83 491 ARG D CA 1
ATOM 15846 C C . ARG D 1 491 ? -17.419 -8.152 -92.534 1.00 17.25 491 ARG D C 1
ATOM 15847 O O . ARG D 1 491 ? -17.315 -8.421 -93.740 1.00 16.94 491 ARG D O 1
ATOM 15855 N N . GLU D 1 492 ? -16.624 -8.702 -91.613 1.00 16.10 492 GLU D N 1
ATOM 15856 C CA . GLU D 1 492 ? -15.677 -9.763 -91.976 1.00 16.32 492 GLU D CA 1
ATOM 15857 C C . GLU D 1 492 ? -16.412 -10.976 -92.556 1.00 15.75 492 GLU D C 1
ATOM 15858 O O . GLU D 1 492 ? -16.004 -11.533 -93.580 1.00 15.32 492 GLU D O 1
ATOM 15864 N N . GLY D 1 493 ? -17.495 -11.374 -91.893 1.00 15.25 493 GLY D N 1
ATOM 15865 C CA . GLY D 1 493 ? -18.390 -12.401 -92.417 1.00 15.37 493 GLY D CA 1
ATOM 15866 C C . GLY D 1 493 ? -18.841 -12.107 -93.847 1.00 15.48 493 GLY D C 1
ATOM 15867 O O . GLY D 1 493 ? -18.820 -12.994 -94.709 1.00 15.13 493 GLY D O 1
ATOM 15868 N N . ASP D 1 494 ? -19.266 -10.871 -94.096 1.00 15.37 494 ASP D N 1
ATOM 15869 C CA . ASP D 1 494 ? -19.740 -10.477 -95.426 1.00 16.23 494 ASP D CA 1
ATOM 15870 C C . ASP D 1 494 ? -18.643 -10.650 -96.459 1.00 15.57 494 ASP D C 1
ATOM 15871 O O . ASP D 1 494 ? -18.863 -11.223 -97.535 1.00 14.90 494 ASP D O 1
ATOM 15876 N N . GLU D 1 495 ? -17.461 -10.142 -96.133 1.00 16.03 495 GLU D N 1
ATOM 15877 C CA . GLU D 1 495 ? -16.338 -10.202 -97.056 1.00 16.57 495 GLU D CA 1
ATOM 15878 C C . GLU D 1 495 ? -15.973 -11.667 -97.374 1.00 16.18 495 GLU D C 1
ATOM 15879 O O . GLU D 1 495 ? -15.791 -12.031 -98.540 1.00 16.07 495 GLU D O 1
ATOM 15885 N N . LEU D 1 496 ? -15.870 -12.486 -96.329 1.00 15.61 496 LEU D N 1
ATOM 15886 C CA . LEU D 1 496 ? -15.490 -13.909 -96.463 1.00 15.31 496 LEU D CA 1
ATOM 15887 C C . LEU D 1 496 ? -16.487 -14.747 -97.286 1.00 15.27 496 LEU D C 1
ATOM 15888 O O . LEU D 1 496 ? -16.072 -15.626 -98.031 1.00 15.56 496 LEU D O 1
ATOM 15893 N N . ILE D 1 497 ? -17.788 -14.509 -97.136 1.00 15.02 497 ILE D N 1
ATOM 15894 C CA . ILE D 1 497 ? -18.767 -15.313 -97.869 1.00 15.32 497 ILE D CA 1
ATOM 15895 C C . ILE D 1 497 ? -18.761 -14.941 -99.361 1.00 14.97 497 ILE D C 1
ATOM 15896 O O . ILE D 1 497 ? -19.032 -15.773 -100.229 1.00 14.07 497 ILE D O 1
ATOM 15901 N N . ALA D 1 498 ? -18.432 -13.689 -99.640 1.00 14.85 498 ALA D N 1
ATOM 15902 C CA . ALA D 1 498 ? -18.268 -13.228 -101.026 1.00 14.93 498 ALA D CA 1
ATOM 15903 C C . ALA D 1 498 ? -16.961 -13.745 -101.645 1.00 15.13 498 ALA D C 1
ATOM 15904 O O . ALA D 1 498 ? -16.903 -13.987 -102.847 1.00 16.05 498 ALA D O 1
ATOM 15906 N N . ALA D 1 499 ? -15.917 -13.909 -100.843 1.00 14.46 499 ALA D N 1
ATOM 15907 C CA . ALA D 1 499 ? -14.601 -14.265 -101.371 1.00 14.53 499 ALA D CA 1
ATOM 15908 C C . ALA D 1 499 ? -14.353 -15.757 -101.475 1.00 14.20 499 ALA D C 1
ATOM 15909 O O . ALA D 1 499 ? -13.673 -16.194 -102.406 1.00 14.68 499 ALA D O 1
ATOM 15911 N N . LEU D 1 500 ? -14.901 -16.528 -100.537 1.00 12.67 500 LEU D N 1
ATOM 15912 C CA . LEU D 1 500 ? -14.604 -17.965 -100.448 1.00 12.44 500 LEU D CA 1
ATOM 15913 C C . LEU D 1 500 ? -15.454 -18.781 -101.418 1.00 11.69 500 LEU D C 1
ATOM 15914 O O . LEU D 1 500 ? -16.598 -18.408 -101.726 1.00 12.04 500 LEU D O 1
ATOM 15919 N N . PRO D 1 501 ? -14.901 -19.913 -101.888 1.00 10.87 501 PRO D N 1
ATOM 15920 C CA . PRO D 1 501 ? -15.686 -20.863 -102.676 1.00 11.01 501 PRO D CA 1
ATOM 15921 C C . PRO D 1 501 ? -16.605 -21.681 -101.781 1.00 10.84 501 PRO D C 1
ATOM 15922 O O . PRO D 1 501 ? -16.481 -21.637 -100.552 1.00 11.65 501 PRO D O 1
ATOM 15926 N N . SER D 1 502 ? -17.481 -22.469 -102.378 1.00 11.16 502 SER D N 1
ATOM 15927 C CA . SER D 1 502 ? -18.314 -23.368 -101.590 1.00 11.33 502 SER D CA 1
ATOM 15928 C C . SER D 1 502 ? -17.503 -24.564 -101.110 1.00 11.60 502 SER D C 1
ATOM 15929 O O . SER D 1 502 ? -16.408 -24.872 -101.633 1.00 10.08 502 SER D O 1
ATOM 15932 N N . CYS D 1 503 ? -18.059 -25.240 -100.116 1.00 12.42 503 CYS D N 1
ATOM 15933 C CA . CYS D 1 503 ? -17.493 -26.482 -99.615 1.00 12.61 503 CYS D CA 1
ATOM 15934 C C . CYS D 1 503 ? -17.275 -27.469 -100.761 1.00 12.87 503 CYS D C 1
ATOM 15935 O O . CYS D 1 503 ? -16.164 -28.008 -100.948 1.00 12.66 503 CYS D O 1
ATOM 15938 N N . TYR D 1 504 ? -18.314 -27.695 -101.552 1.00 12.64 504 TYR D N 1
ATOM 15939 C CA . TYR D 1 504 ? -18.172 -28.617 -102.673 1.00 12.73 504 TYR D CA 1
ATOM 15940 C C . TYR D 1 504 ? -17.143 -28.173 -103.693 1.00 11.71 504 TYR D C 1
ATOM 15941 O O . TYR D 1 504 ? -16.347 -28.989 -104.168 1.00 10.94 504 TYR D O 1
ATOM 15950 N N . GLU D 1 505 ? -17.172 -26.893 -104.040 1.00 11.52 505 GLU D N 1
ATOM 15951 C CA . GLU D 1 505 ? -16.251 -26.354 -105.061 1.00 11.52 505 GLU D CA 1
ATOM 15952 C C . GLU D 1 505 ? -14.802 -26.566 -104.656 1.00 11.30 505 GLU D C 1
ATOM 15953 O O . GLU D 1 505 ? -13.991 -27.066 -105.456 1.00 10.14 505 GLU D O 1
ATOM 15959 N N . TYR D 1 506 ? -14.478 -26.233 -103.404 1.00 11.21 506 TYR D N 1
ATOM 15960 C CA . TYR D 1 506 ? -13.093 -26.387 -102.965 1.00 11.06 506 TYR D CA 1
ATOM 15961 C C . TYR D 1 506 ? -12.681 -27.861 -102.994 1.00 11.29 506 TYR D C 1
ATOM 15962 O O . TYR D 1 506 ? -11.583 -28.209 -103.435 1.00 10.11 506 TYR D O 1
ATOM 15971 N N . LEU D 1 507 ? -13.566 -28.726 -102.530 1.00 11.36 507 LEU D N 1
ATOM 15972 C CA . LEU D 1 507 ? -13.259 -30.153 -102.516 1.00 11.82 507 LEU D CA 1
ATOM 15973 C C . LEU D 1 507 ? -13.146 -30.730 -103.930 1.00 12.04 507 LEU D C 1
ATOM 15974 O O . LEU D 1 507 ? -12.250 -31.534 -104.224 1.00 11.58 507 LEU D O 1
ATOM 15979 N N . ALA D 1 508 ? -14.047 -30.325 -104.818 1.00 11.90 508 ALA D N 1
ATOM 15980 C CA . ALA D 1 508 ? -13.910 -30.714 -106.231 1.00 12.49 508 ALA D CA 1
ATOM 15981 C C . ALA D 1 508 ? -12.501 -30.352 -106.722 1.00 12.57 508 ALA D C 1
ATOM 15982 O O . ALA D 1 508 ? -11.853 -31.147 -107.413 1.00 12.85 508 ALA D O 1
ATOM 15984 N N . SER D 1 509 ? -12.022 -29.179 -106.321 1.00 12.78 509 SER D N 1
ATOM 15985 C CA . SER D 1 509 ? -10.728 -28.648 -106.798 1.00 13.33 509 SER D CA 1
ATOM 15986 C C . SER D 1 509 ? -9.487 -29.364 -106.272 1.00 13.88 509 SER D C 1
ATOM 15987 O O . SER D 1 509 ? -8.388 -29.138 -106.781 1.00 14.39 509 SER D O 1
ATOM 15990 N N . ILE D 1 510 ? -9.631 -30.199 -105.242 1.00 13.99 510 ILE D N 1
ATOM 15991 C CA . ILE D 1 510 ? -8.492 -30.987 -104.742 1.00 14.41 510 ILE D CA 1
ATOM 15992 C C . ILE D 1 510 ? -8.580 -32.480 -105.033 1.00 14.99 510 ILE D C 1
ATOM 15993 O O . ILE D 1 510 ? -7.672 -33.213 -104.687 1.00 15.36 510 ILE D O 1
ATOM 15998 N N . GLN D 1 511 ? -9.638 -32.939 -105.694 1.00 16.26 511 GLN D N 1
ATOM 15999 C CA . GLN D 1 511 ? -9.741 -34.355 -106.067 1.00 16.67 511 GLN D CA 1
ATOM 16000 C C . GLN D 1 511 ? -8.634 -34.718 -107.053 1.00 18.01 511 GLN D C 1
ATOM 16001 O O . GLN D 1 511 ? -8.136 -35.845 -107.038 1.00 18.49 511 GLN D O 1
#

B-factor: mean 15.84, std 5.99, range [3.77, 62.4]

CATH classification: 3.50.50.60

Nearest PDB structures (foldseek):
  2weu-assembly1_C  TM=1.002E+00  e=0.000E+00  Streptomyces rugosporus
  2weu-assembly2_B  TM=9.956E-01  e=0.000E+00  Streptomyces rugosporus
  2weu-assembly1_D  TM=9.966E-01  e=0.000E+00  Streptomyces rugosporus
  2weu-assembly2_A  TM=9.990E-01  e=3.483E-104  Streptomyces rugosporus
  2wet-assembly2_B  TM=9.921E-01  e=7.647E-102  Streptomyces rugosporus

Sequence (1990 aa):
MIRSVVIVGGGTAGWMTASYLKAAFDDRIDVTLVESVGEATFSTVRHFFDYLGLDEREWLPRCAGGYKLGIRFENWSEPGEEYFYHPFERLRVVDGFNMAEWWLAVGSFSEACYLTHRLCEAKRAPRMLDGSLFALGRSTLAEQRAQFPYAYHFDADEVARYLSEYAIARGVRHVVDDVQHVGQDERGWISGVHTKQHGEISGDLFVDCTGFRGLLINQTLGGRFQSFSDVLPNNRAVALRVPRENDEDMRPYTTATAMSAGWMWTIPLFKRDGNGYVYSDEFISPEEAERELRSTVAPGRDDLEANHIQMRIGRNERTWINNCVAVGLSAAFVEPLESTGIFFIQHAIEQLVKHFPGERWDPVLISAYNERMAHMVDGVKEFLVLHYKGAQREDTPYWKAAKTRAMMPDGLARKLELSASHLLDEQTIYPYYHGFETYSWITMNLGLGIVPERPRPALLHMDPAPALAEFERLRREGDELIAALPSCYEYLASIQMIRSVVIVGGGTAGWMTASYLKAAFDDRIDVTLVESGVGEATFSTVRHFFDYLGLDEREWLPRCAGGYKLGIRFENWSEPGEYFYHPFERLRVVDGFNMAEWWLAVGDRRTSFSEACYLTHRLCEAKRAPRMLDGSLFSLGRSTLAEQRAQFPYAYHFDADEVARYLSEYAIARGVRHVVDDVQHVGQDERGWISGVHTKQHGEISGDLFVDCTGFRGLLINQTLGGRFQSFSDVLPNNRAVALRVPRENDEDMRPYTTATAMSAGWMWTIPLFKRDGNGYVYSDEFISPEEAERELRSTVAPGRDDLEANHIQMRIGRNERTWINNCVAVGLSAAFVEPLESTGIFFIQHAIEQLVKHFPGERWDPVLISAYNERMAHMVDGVKEFLVLHYKGAQREDTPYWKAAKTRAMPDGLARKLELSASHLLDEQTIYPYYHGFETYSWITMNLGLGIVPERPRPALLHMDPAPALAEFERLRREGDELIAALPSCYEYLASIQMIRSVVIVGGGTAGWMTASYLKAAFDDRIDVTLVESGNVVGEATFSTVRHFFDYLGLDEREWLPRCAGGYKLGIRFENWSEPGEYFYHPFERLRVVDGFNMAEWWLAVGDRTSFSEACYLTHRLCEAKRAPRMLDGSLFAGRSTLAEQRAQFPYAYHFDADEVARYLSEYAIARGVRHVVDDVQHVGQDERGWISGVHTKQHGEISGDLFVDCTGFRGLLINQTLGGRFQSFSDVLPNNRAVALRVPRENDEDMRPYTTATAMSAGWMWTIPLFKRDGNGYVYSDEFISPEEAERELRSTVAPGRDDLEANHIQMRIGRNERTWINNCVAVGLSAAFVEPLESTGIFFIQHAIEQLVKHFPGERWDPVLISSAYNERMAHMVDGVKEFLVLHYKGAQREDTPYWKAAKTRAMPDGLARKLELSASHLLDEQTIYPYYHGFETYSWITMNLGLGIVPERPRPALLHMDPAPALAEFERLRREGDELIAALPSCYEYLASIQMIRSVVIVGGGTAGWMTASYLKAAFDDRIDVTLVESGVGEATFSTVRHFFDYLGLDEREWLPRCAGGYKLGIRFENWSEPGEYFYHPFERLRVVDGFNMAEWWLAVGDTSFSEACYLTHRLCEAKRAPRMLDGSLFASLGRSTLAEQRAQFPYAYHFDADEVARYLSEYAIARGVRHVVDDVQHVGQDERGWISGVHTKQHGEISGDLFVDCTGFRGLLINQTLGGRFQSFSDVLPNNRAVALRVPRENDEDMRPYTTATAMSAGWMWTIPLFKRDGNGYVYSDEFISPEEAERELRSTVAPGRDDLEANHIQMRIGRNERTWINNCVAVGLSAAFVEPLESTGIFFIQHAIEQLVKHFPGERWDPVLISAYNERMAHMVDGVKEFLVLHYKGAQREDTPYWKAAKTRAMPDGLARKLELSASHLLDEQTIYPYYHGFETYSWITMNLGLGIVPERPRPALLHMDPAPALAEFERLRREGDELIAALPSCYEYLASIQ

Secondary structure (DSSP, 8-state):
---EEEEE--HHHHHHHHHHHHHHHGGGSEEEEEE---EE--TTHHHHHHHHT--HHHHHHHTT-EEE-EEEEESSSSTT-EEEEES-PPPEETTEEHHHHHHHH--HHHHH-HHHHHHHTTB-SB-TTS-B----S--GGG--S--S-EEEE-HHHHHHHHHHHHHHTTPEEEE--EEEEEE-TTS-EEEEEESSS-EEE-SEEEE--GGG-IIIIIIT-PPEEE-TTT----EEEEEEEE-SSGGG--SSEEEEEETTEEEEEEE-SSEEEEEEEE-TTTS-HHHHHHHHHHHH-TT-TTSPPEEEE---EEES-SEETTEEE-GGGTEE--GGG--HHHHHHHHHHHHHHT---TT--HHHHHHHHHHHHHHHHHHHHHHHHHHHH-----SHHHHHHHHS---TTHHHHHHHHTTS---TTTS--S--S--HHHHHHHHHHHT---SS--GGGGGS--HHHHHHHHHHHHHHHHHHHHSPBHHHHHHHH-/---EEEEE--HHHHHHHHHHHHHHHGGGSEEEEEE---EEE--TTHHHHHHHHT--HHHHTTTTT-EEE-EEEEESSSSTT-EEEEES-PPPEETTEEHHHHHHHHS-TTS-HHHHH-HHHHHHHTTB-SB-TTS-B----S--GGG--S--S-EEEEEHHHHHHHHHHHHHHTTPEEEE--EEEEEE-TTS-EEEEEETTTEEE--SEEEE--GGG-TTTTTTT-PPEEE-TTT----EEEEEEEE-SSGGG--SSEEEEEETTEEEEEEEETTEEEEEEEE-TTTS-HHHHHHHHHHHH-TT-TTSPEEEEE---EEES-SEETTEEE-STTTEE--GGG--HHHHHHHHHHHHHHT---SS--HHHHHHHHHHHHHHHHHHHHHHHHHHHH-----SHHHHHHHHS---TTHHHHHHHHHHS---TTTS--S-SS--HHHHHHHHHHHT---SS--GGGGGS--HHHHHHHHHHHHHHHHHHHHSPBHHHHHHHT-/---EEEEE--HHHHHHHHHHHHHHHGGGSEEEEEE-S---EEE--TTHHHHHHHHT--HHHHTGGGT-EEE-EEEEESSSSTT-EEEEES-PPPEETTEEHHHHHHHHS----HHHHH-HHHHHHHHTB-SB-TTS-B------GGG--S--S-EEEEEHHHHHHHHHHHHHHTTPEEEE--EEEEEE-TTS-EEEEEETTTEEE--SEEEE--GGG-TTTTTTT-PPEEE-TTT----EEEEEEEE-SSGGG--SSEEEEE-SSEEEEEEEETTEEEEEEEE-TTTS-HHHHHHHHHHHH-TT-TTSPPEEEE---EEES-SEETTEEE-STTTEE--GGG--HHHHHHHHHHHHHHT---SS--HHHHHHHHHHHHHHHHHHHHHHHHHHHH-----SHHHHHHHHS---TTHHHHHHHHHHS---TTTS--S-SS--HHHHHHHHHHHT---SS--HHHHTS--HHHHHHHHHHHHHHHHHHHHSPBHHHHHHHT-/---EEEEE--HHHHHHHHHHHHHHHGGGSEEEEEE----EE--TTHHHHHHHHT--HHHHTTTTT-EEE-EEEEESSSSTT-EEEEES-PPPEETTEEHHHHHHHHT---HHHHH-HHHHHHHTTB-SB-TTS-B-----S--GGG--S----EEEE-HHHHHHHHHHHHHHTTPEEEE--EEEEEE-TTS-EEEEEESSS-EEE-SEEEE--GGG-IIIIIIT-PPEEE-TTT----EEEEEEEE-SSGGG--SSEEEEEETTEEEEEEE-SSEEEEEEEE-TTTS-HHHHHHHHHHHH-TT-TTSPPEEEE---EEES-SEETTEEE-STTTEE--GGG--HHHHHHHHHHHHHHT---TT--HHHHHHHHHHHHHHHHHHHHHHHHHHHH-----SHHHHHHHHS---THHHHHHHHHHHS---TTTS--S--S--HHHHHHHHHHHT---SS--GGGGGS--HHHHHHHHHHHHHHHHHHHHSPBHHHHHHHH-

Solvent-accessible surface area: 69628 Å² total

InterPro domains:
  IPR006905 Flavin-dependent halogenase [PF04820] (5-478)
  IPR033856 Flavin-dependent tryptophan halogenase [PIRSF011396] (2-510)
  IPR036188 FAD/NAD(P)-binding domain superfamily [G3DSA:3.50.50.60] (1-511)
  IPR036188 FAD/NAD(P)-binding domain superfamily [SSF51905] (4-417)
  IPR050816 Flavin-dependent halogenases [PTHR43747] (3-430)